Protein AF-Q54WL0-F1 (afdb_monomer)

pLDDT: mean 82.12, std 13.49, range [21.09, 97.69]

Structure (mmCIF, N/CA/C/O backbone):
data_AF-Q54WL0-F1
#
_entry.id   AF-Q54WL0-F1
#
loop_
_atom_site.group_PDB
_atom_site.id
_atom_site.type_symbol
_atom_site.label_atom_id
_atom_site.label_alt_id
_atom_site.label_comp_id
_atom_site.label_asym_id
_atom_site.label_entity_id
_atom_site.label_seq_id
_atom_site.pdbx_PDB_ins_code
_atom_site.Cartn_x
_atom_site.Cartn_y
_atom_site.Cartn_z
_atom_site.occupancy
_atom_site.B_iso_or_equiv
_atom_site.auth_seq_id
_atom_site.auth_comp_id
_atom_site.auth_asym_id
_atom_site.auth_atom_id
_atom_site.pdbx_PDB_model_num
ATOM 1 N N . MET A 1 1 ? -15.295 72.665 34.586 1.00 52.34 1 MET A N 1
ATOM 2 C CA . MET A 1 1 ? -15.059 71.242 34.932 1.00 52.34 1 MET A CA 1
ATOM 3 C C . MET A 1 1 ? -15.947 70.273 34.153 1.00 52.34 1 MET A C 1
ATOM 5 O O . MET A 1 1 ? -15.378 69.409 33.509 1.00 52.34 1 MET A O 1
ATOM 9 N N . LYS A 1 2 ? -17.286 70.413 34.115 1.00 60.03 2 LYS A N 1
ATOM 10 C CA . LYS A 1 2 ? -18.162 69.481 33.362 1.00 60.03 2 LYS A CA 1
ATOM 11 C C . LYS A 1 2 ? -17.846 69.354 31.856 1.00 60.03 2 LYS A C 1
ATOM 13 O O . LYS A 1 2 ? -17.780 68.235 31.369 1.00 60.03 2 LYS A O 1
ATOM 18 N N . ASN A 1 3 ? -17.561 70.457 31.152 1.00 60.19 3 ASN A N 1
ATOM 19 C CA . ASN A 1 3 ? -17.197 70.390 29.724 1.00 60.19 3 ASN A CA 1
ATOM 20 C C . ASN A 1 3 ? -15.820 69.754 29.472 1.00 60.19 3 ASN A C 1
ATOM 22 O O . ASN A 1 3 ? -15.674 69.036 28.494 1.00 60.19 3 ASN A O 1
ATOM 26 N N . ASN A 1 4 ? -14.842 69.929 30.370 1.00 68.50 4 ASN A N 1
ATOM 27 C CA . ASN A 1 4 ? -13.540 69.265 30.228 1.00 68.50 4 ASN A CA 1
ATOM 28 C C . ASN A 1 4 ? -13.629 67.764 30.529 1.00 68.50 4 ASN A C 1
ATOM 30 O O . ASN A 1 4 ? -12.925 66.997 29.894 1.00 68.50 4 ASN A O 1
ATOM 34 N N . PHE A 1 5 ? -14.503 67.331 31.448 1.00 80.00 5 PHE A N 1
ATOM 35 C CA . PHE A 1 5 ? -14.717 65.905 31.719 1.00 80.00 5 PHE A CA 1
ATOM 36 C C . PHE A 1 5 ? -15.433 65.201 30.559 1.00 80.00 5 PHE A C 1
ATOM 38 O O . PHE A 1 5 ? -15.029 64.112 30.180 1.00 80.00 5 PHE A O 1
ATOM 45 N N . LEU A 1 6 ? -16.442 65.837 29.949 1.00 79.81 6 LEU A N 1
ATOM 46 C CA . LEU A 1 6 ? -17.094 65.313 28.742 1.00 79.81 6 LEU A CA 1
ATOM 47 C C . LEU A 1 6 ? -16.139 65.270 27.547 1.00 79.81 6 LEU A C 1
ATOM 49 O O . LEU A 1 6 ? -16.133 64.273 26.840 1.00 79.81 6 LEU A O 1
ATOM 53 N N . LEU A 1 7 ? -15.295 66.292 27.360 1.00 79.62 7 LEU A N 1
ATOM 54 C CA . LEU A 1 7 ? -14.263 66.276 26.321 1.00 79.62 7 LEU A CA 1
ATOM 55 C C . LEU A 1 7 ? -13.231 65.166 26.577 1.00 79.62 7 LEU A C 1
ATOM 57 O O . LEU A 1 7 ? -12.875 64.453 25.651 1.00 79.62 7 LEU A O 1
ATOM 61 N N . PHE A 1 8 ? -12.795 64.970 27.827 1.00 82.31 8 PHE A N 1
ATOM 62 C CA . PHE A 1 8 ? -11.853 63.906 28.183 1.00 82.31 8 PHE A CA 1
ATOM 63 C C . PHE A 1 8 ? -12.475 62.514 28.027 1.00 82.31 8 PHE A C 1
ATOM 65 O O . PHE A 1 8 ? -11.812 61.621 27.527 1.00 82.31 8 PHE A O 1
ATOM 72 N N . LEU A 1 9 ? -13.752 62.330 28.384 1.00 81.38 9 LEU A N 1
ATOM 73 C CA . LEU A 1 9 ? -14.477 61.074 28.177 1.00 81.38 9 LEU A CA 1
ATOM 74 C C . LEU A 1 9 ? -14.716 60.803 26.685 1.00 81.38 9 LEU A C 1
ATOM 76 O O . LEU A 1 9 ? -14.605 59.663 26.260 1.00 81.38 9 LEU A O 1
ATOM 80 N N . PHE A 1 10 ? -15.000 61.837 25.885 1.00 84.62 10 PHE A N 1
ATOM 81 C CA . PHE A 1 10 ? -15.166 61.715 24.434 1.00 84.62 10 PHE A CA 1
ATOM 82 C C . PHE A 1 10 ? -13.832 61.421 23.740 1.00 84.62 10 PHE A C 1
ATOM 84 O O . PHE A 1 10 ? -13.795 60.578 22.853 1.00 84.62 10 PHE A O 1
ATOM 91 N N . ILE A 1 11 ? -12.730 62.042 24.178 1.00 80.06 11 ILE A N 1
ATOM 92 C CA . ILE A 1 11 ? -11.370 61.729 23.716 1.00 80.06 11 ILE A CA 1
ATOM 93 C C . ILE A 1 11 ? -10.971 60.320 24.166 1.00 80.06 11 ILE A C 1
ATOM 95 O O . ILE A 1 11 ? -10.465 59.569 23.352 1.00 80.06 11 ILE A O 1
ATOM 99 N N . PHE A 1 12 ? -11.256 59.909 25.404 1.00 79.19 12 PHE A N 1
ATOM 100 C CA . PHE A 1 12 ? -10.940 58.568 25.909 1.00 79.19 12 PHE A CA 1
ATOM 101 C C . PHE A 1 12 ? -11.764 57.473 25.212 1.00 79.19 12 PHE A C 1
ATOM 103 O O . PHE A 1 12 ? -11.205 56.457 24.824 1.00 79.19 12 PHE A O 1
ATOM 110 N N . LEU A 1 13 ? -13.062 57.696 24.968 1.00 75.94 13 LEU A N 1
ATOM 111 C CA . LEU A 1 13 ? -13.908 56.797 24.169 1.00 75.94 13 LEU A CA 1
ATOM 112 C C . LEU A 1 13 ? -13.514 56.797 22.687 1.00 75.94 13 LEU A C 1
ATOM 114 O O . LEU A 1 13 ? -13.588 55.752 22.051 1.00 75.94 13 LEU A O 1
ATOM 118 N N . SER A 1 14 ? -13.070 57.933 22.136 1.00 70.69 14 SER A N 1
ATOM 119 C CA . SER A 1 14 ? -12.533 57.988 20.769 1.00 70.69 14 SER A CA 1
ATOM 120 C C . SER A 1 14 ? -11.189 57.271 20.674 1.00 70.69 14 SER A C 1
ATOM 122 O O . SER A 1 14 ? -10.986 56.558 19.709 1.00 70.69 14 SER A O 1
ATOM 124 N N . ILE A 1 15 ? -10.315 57.384 21.682 1.00 69.81 15 ILE A N 1
ATOM 125 C CA . ILE A 1 15 ? -9.041 56.657 21.773 1.00 69.81 15 ILE A CA 1
ATOM 126 C C . ILE A 1 15 ? -9.297 55.153 21.932 1.00 69.81 15 ILE A C 1
ATOM 128 O O . ILE A 1 15 ? -8.680 54.378 21.224 1.00 69.81 15 ILE A O 1
ATOM 132 N N . ILE A 1 16 ? -10.245 54.722 22.772 1.00 64.19 16 ILE A N 1
ATOM 133 C CA . ILE A 1 16 ? -10.611 53.297 22.889 1.00 64.19 16 ILE A CA 1
ATOM 134 C C . ILE A 1 16 ? -11.200 52.762 21.575 1.00 64.19 16 ILE A C 1
ATOM 136 O O . ILE A 1 16 ? -10.856 51.659 21.171 1.00 64.19 16 ILE A O 1
ATOM 140 N N . ASN A 1 17 ? -12.040 53.537 20.878 1.00 56.56 17 ASN A N 1
ATOM 141 C CA . ASN A 1 17 ? -12.561 53.139 19.565 1.00 56.56 17 ASN A CA 1
ATOM 142 C C . ASN A 1 17 ? -11.506 53.209 18.443 1.00 56.56 17 ASN A C 1
ATOM 144 O O . ASN A 1 17 ? -11.636 52.477 17.471 1.00 56.56 17 ASN A O 1
ATOM 148 N N . LEU A 1 18 ? -10.470 54.047 18.578 1.00 56.25 18 LEU A N 1
ATOM 149 C CA . LEU A 1 18 ? -9.292 54.091 17.697 1.00 56.25 18 LEU A CA 1
ATOM 150 C C . LEU A 1 18 ? -8.279 52.972 18.001 1.00 56.25 18 LEU A C 1
ATOM 152 O O . LEU A 1 18 ? -7.406 52.732 17.179 1.00 56.25 18 LEU A O 1
ATOM 156 N N . ILE A 1 19 ? -8.395 52.287 19.147 1.00 56.91 19 ILE A N 1
ATOM 157 C CA . ILE A 1 19 ? -7.569 51.127 19.535 1.00 56.91 19 ILE A CA 1
ATOM 158 C C . ILE A 1 19 ? -8.392 49.826 19.445 1.00 56.91 19 ILE A C 1
ATOM 160 O O . ILE A 1 19 ? -8.135 48.862 20.160 1.00 56.91 19 ILE A O 1
ATOM 164 N N . LYS A 1 20 ? -9.399 49.754 18.565 1.00 56.38 20 LYS A N 1
ATOM 165 C CA . LYS A 1 20 ? -9.951 48.449 18.175 1.00 56.38 20 LYS A CA 1
ATOM 166 C C . LYS A 1 20 ? -8.938 47.739 17.277 1.00 56.38 20 LYS A C 1
ATOM 168 O O . LYS A 1 20 ? -9.048 47.785 16.059 1.00 56.38 20 LYS A O 1
ATOM 173 N N . GLY A 1 21 ? -7.910 47.171 17.903 1.00 65.31 21 GLY A N 1
ATOM 174 C CA . GLY A 1 21 ? -7.009 46.233 17.248 1.00 65.31 21 GLY A CA 1
ATOM 175 C C . GLY A 1 21 ? -7.760 44.960 16.870 1.00 65.31 21 GLY A C 1
ATOM 176 O O . GLY A 1 21 ? -8.759 44.621 17.501 1.00 65.31 21 GLY A O 1
ATOM 177 N N . PHE A 1 22 ? -7.266 44.288 15.838 1.00 79.38 22 PHE A N 1
ATOM 178 C CA . PHE A 1 22 ? -7.702 42.967 15.397 1.00 79.38 22 PHE A CA 1
ATOM 179 C C . PHE A 1 22 ? -7.742 41.974 16.580 1.00 79.38 22 PHE A C 1
ATOM 181 O O . PHE A 1 22 ? -6.733 41.803 17.272 1.00 79.38 22 PHE A O 1
ATOM 188 N N . GLU A 1 23 ? -8.899 41.358 16.857 1.00 87.75 23 GLU A N 1
ATOM 189 C CA . GLU A 1 23 ? -9.130 40.521 18.047 1.00 87.75 23 GLU A CA 1
ATOM 190 C C . GLU A 1 23 ? -9.423 39.060 17.665 1.00 87.75 23 GLU A C 1
ATOM 192 O O . GLU A 1 23 ? -10.298 38.761 16.851 1.00 87.75 23 GLU A O 1
ATOM 197 N N . VAL A 1 24 ? -8.723 38.122 18.315 1.00 92.75 24 VAL A N 1
ATOM 198 C CA . VAL A 1 24 ? -9.026 36.684 18.229 1.00 92.75 24 VAL A CA 1
ATOM 199 C C . VAL A 1 24 ? -10.200 36.367 19.153 1.00 92.75 24 VAL A C 1
ATOM 201 O O . VAL A 1 24 ? -10.051 36.382 20.376 1.00 92.75 24 VAL A O 1
ATOM 204 N N . LYS A 1 25 ? -11.363 36.038 18.584 1.00 95.00 25 LYS A N 1
ATOM 205 C CA . LYS A 1 25 ? -12.557 35.628 19.340 1.00 95.00 25 LYS A CA 1
ATOM 206 C C . LYS A 1 25 ? -12.399 34.249 19.969 1.00 95.00 25 LYS A C 1
ATOM 208 O O . LYS A 1 25 ? -12.775 34.045 21.124 1.00 95.00 25 LYS A O 1
ATOM 213 N N . SER A 1 26 ? -11.863 33.298 19.209 1.00 96.31 26 SER A N 1
ATOM 214 C CA . SER A 1 26 ? -11.604 31.936 19.671 1.00 96.31 26 SER A CA 1
ATOM 215 C C . SER A 1 26 ? -10.403 31.341 18.957 1.00 96.31 26 SER A C 1
ATOM 217 O O . SER A 1 26 ? -10.150 31.642 17.798 1.00 96.31 26 SER A O 1
ATOM 219 N N . SER A 1 27 ? -9.684 30.474 19.659 1.00 96.38 27 SER A N 1
ATOM 220 C CA . SER A 1 27 ? -8.599 29.669 19.112 1.00 96.38 27 SER A CA 1
ATOM 221 C C . SER A 1 27 ? -8.722 28.280 19.703 1.00 96.38 27 SER A C 1
ATOM 223 O O . SER A 1 27 ? -8.543 28.097 20.914 1.00 96.38 27 SER A O 1
ATOM 225 N N . THR A 1 28 ? -9.114 27.330 18.867 1.00 97.56 28 THR A N 1
ATOM 226 C CA . THR A 1 28 ? -9.402 25.967 19.289 1.00 97.56 28 THR A CA 1
ATOM 227 C C . THR A 1 28 ? -8.608 24.952 18.494 1.00 97.56 28 THR A C 1
ATOM 229 O O . THR A 1 28 ? -8.316 25.181 17.325 1.00 97.56 28 THR A O 1
ATOM 232 N N . VAL A 1 29 ? -8.289 23.828 19.127 1.00 96.94 29 VAL A N 1
ATOM 233 C CA . VAL A 1 29 ? -7.724 22.653 18.472 1.00 96.94 29 VAL A CA 1
ATOM 234 C C . VAL A 1 29 ? -8.603 21.439 18.747 1.00 96.94 29 VAL A C 1
ATOM 236 O O . VAL A 1 29 ? -9.094 21.254 19.863 1.00 96.94 29 VAL A O 1
ATOM 239 N N . VAL A 1 30 ? -8.818 20.629 17.720 1.00 95.50 30 VAL A N 1
ATOM 240 C CA . VAL A 1 30 ? -9.626 19.409 17.766 1.00 95.50 30 VAL A CA 1
ATOM 241 C C . VAL A 1 30 ? -8.768 18.242 17.304 1.00 95.50 30 VAL A C 1
ATOM 243 O O . VAL A 1 30 ? -8.072 18.361 16.300 1.00 95.50 30 VAL A O 1
ATOM 246 N N . LYS A 1 31 ? -8.822 17.108 18.003 1.00 95.00 31 LYS A N 1
ATOM 247 C CA . LYS A 1 31 ? -8.218 15.865 17.518 1.00 95.00 31 LYS A CA 1
ATOM 248 C C . LYS A 1 31 ? -9.221 15.117 16.638 1.00 95.00 31 LYS A C 1
ATOM 250 O O . LYS A 1 31 ? -10.343 14.880 17.083 1.00 95.00 31 LYS A O 1
ATOM 255 N N . LYS A 1 32 ? -8.824 14.722 15.428 1.00 93.56 32 LYS A N 1
ATOM 256 C CA . LYS A 1 32 ? -9.589 13.796 14.579 1.00 93.56 32 LYS A CA 1
ATOM 257 C C . LYS A 1 32 ? -8.707 12.616 14.189 1.00 93.56 32 LYS A C 1
ATOM 259 O O . LYS A 1 32 ? -7.617 12.819 13.663 1.00 93.56 32 LYS A O 1
ATOM 264 N N . ASP A 1 33 ? -9.195 11.410 14.444 1.00 90.44 33 ASP A N 1
ATOM 265 C CA . ASP A 1 33 ? -8.593 10.167 13.968 1.00 90.44 33 ASP A CA 1
ATOM 266 C C . ASP A 1 33 ? -9.464 9.649 12.812 1.00 90.44 33 ASP A C 1
ATOM 268 O O . ASP A 1 33 ? -10.687 9.582 12.940 1.00 90.44 33 ASP A O 1
ATOM 272 N N . VAL A 1 34 ? -8.853 9.344 11.672 1.00 87.88 34 VAL A N 1
ATOM 273 C CA . VAL A 1 34 ? -9.519 8.912 10.436 1.00 87.88 34 VAL A CA 1
ATOM 274 C C . VAL A 1 34 ? -8.731 7.755 9.834 1.00 87.88 34 VAL A C 1
ATOM 276 O O . VAL A 1 34 ? -7.538 7.642 10.081 1.00 87.88 34 VAL A O 1
ATOM 279 N N . ASN A 1 35 ? -9.349 6.913 9.013 1.00 84.81 35 ASN A N 1
ATOM 280 C CA . ASN A 1 35 ? -8.602 5.990 8.168 1.00 84.81 35 ASN A CA 1
ATOM 281 C C . ASN A 1 35 ? -8.950 6.248 6.707 1.00 84.81 35 ASN A C 1
ATOM 283 O O . ASN A 1 35 ? -10.116 6.164 6.337 1.00 84.81 35 ASN A O 1
ATOM 287 N N . VAL A 1 36 ? -7.931 6.552 5.908 1.00 85.38 36 VAL A N 1
ATOM 288 C CA . VAL A 1 36 ? -8.047 6.960 4.509 1.00 85.38 36 VAL A CA 1
ATOM 289 C C . VAL A 1 36 ? -7.246 6.001 3.644 1.00 85.38 36 VAL A C 1
ATOM 291 O O . VAL A 1 36 ? -6.036 5.871 3.814 1.00 85.38 36 VAL A O 1
ATOM 294 N N . LEU A 1 37 ? -7.912 5.304 2.723 1.00 80.44 37 LEU A N 1
ATOM 295 C CA . LEU A 1 37 ? -7.320 4.321 1.807 1.00 80.44 37 LEU A CA 1
ATOM 296 C C . LEU A 1 37 ? -6.526 3.202 2.512 1.00 80.44 37 LEU A C 1
ATOM 298 O O . LEU A 1 37 ? -5.580 2.649 1.947 1.00 80.44 37 LEU A O 1
ATOM 302 N N . GLY A 1 38 ? -6.910 2.863 3.747 1.00 74.38 38 GLY A N 1
ATOM 303 C CA . GLY A 1 38 ? -6.212 1.872 4.577 1.00 74.38 38 GLY A CA 1
ATOM 304 C C . GLY A 1 38 ? -5.101 2.458 5.452 1.00 74.38 38 GLY A C 1
ATOM 305 O O . GLY A 1 38 ? -4.396 1.699 6.118 1.00 74.38 38 GLY A O 1
ATOM 306 N N . VAL A 1 39 ? -4.938 3.784 5.461 1.00 78.75 39 VAL A N 1
ATOM 307 C CA . VAL A 1 39 ? -3.974 4.497 6.303 1.00 78.75 39 VAL A CA 1
ATOM 308 C C . VAL A 1 39 ? -4.696 5.182 7.461 1.00 78.75 39 VAL A C 1
ATOM 310 O O . VAL A 1 39 ? -5.459 6.118 7.237 1.00 78.75 39 VAL A O 1
ATOM 313 N N . ASP A 1 40 ? -4.441 4.762 8.698 1.00 85.00 40 ASP A N 1
ATOM 314 C CA . ASP A 1 40 ? -4.923 5.455 9.895 1.00 85.00 40 ASP A CA 1
ATOM 315 C C . ASP A 1 40 ? -4.160 6.768 10.071 1.00 85.00 40 ASP A C 1
ATOM 317 O O . ASP A 1 40 ? -2.961 6.767 10.318 1.00 85.00 40 ASP A O 1
ATOM 321 N N . LEU A 1 41 ? -4.833 7.904 9.968 1.00 89.44 41 LEU A N 1
ATOM 322 C CA . LEU A 1 41 ? -4.273 9.233 10.166 1.00 89.44 41 LEU A CA 1
ATOM 323 C C . LEU A 1 41 ? -4.860 9.862 11.427 1.00 89.44 41 LEU A C 1
ATOM 325 O O . LEU A 1 41 ? -6.062 9.821 11.668 1.00 89.44 41 LEU A O 1
ATOM 329 N N . SER A 1 42 ? -4.007 10.501 12.216 1.00 92.75 42 SER A N 1
ATOM 330 C CA . SER A 1 42 ? -4.415 11.316 13.356 1.00 92.75 42 SER A CA 1
ATOM 331 C C . SER A 1 42 ? -4.027 12.759 13.080 1.00 92.75 42 SER A C 1
ATOM 333 O O . SER A 1 42 ? -2.871 13.034 12.759 1.00 92.75 42 SER A O 1
ATOM 335 N N . TYR A 1 43 ? -4.974 13.682 13.213 1.00 95.25 43 TYR A N 1
ATOM 336 C CA . TYR A 1 43 ? -4.782 15.108 12.975 1.00 95.25 43 TYR A CA 1
ATOM 337 C C . TYR A 1 43 ? -5.154 15.935 14.204 1.00 95.25 43 TYR A C 1
ATOM 339 O O . TYR A 1 43 ? -6.127 15.648 14.901 1.00 95.25 43 TYR A O 1
ATOM 347 N N . ALA A 1 44 ? -4.417 17.021 14.422 1.00 97.19 44 ALA A N 1
ATOM 348 C CA . ALA A 1 44 ? -4.849 18.153 15.225 1.00 97.19 44 ALA A CA 1
ATOM 349 C C . ALA A 1 44 ? -5.287 19.284 14.290 1.00 97.19 44 ALA A C 1
ATOM 351 O O . ALA A 1 44 ? -4.490 19.800 13.510 1.00 97.19 44 ALA A O 1
ATOM 352 N N . LEU A 1 45 ? -6.557 19.665 14.362 1.00 96.88 45 LEU A N 1
ATOM 353 C CA . LEU A 1 45 ? -7.168 20.687 13.518 1.00 96.88 45 LEU A CA 1
ATOM 354 C C . LEU A 1 45 ? -7.309 21.982 14.299 1.00 96.88 45 LEU A C 1
ATOM 356 O O . LEU A 1 45 ? -8.003 22.023 15.312 1.00 96.88 45 LEU A O 1
ATOM 360 N N . ILE A 1 46 ? -6.632 23.019 13.829 1.00 97.69 46 ILE A N 1
ATOM 361 C CA . ILE A 1 46 ? -6.588 24.354 14.415 1.00 97.69 46 ILE A CA 1
ATOM 362 C C . ILE A 1 46 ? -7.665 25.215 13.751 1.00 97.69 46 ILE A C 1
ATOM 364 O O . ILE A 1 46 ? -7.755 25.267 12.528 1.00 97.69 46 ILE A O 1
ATOM 368 N N . ASP A 1 47 ? -8.443 25.928 14.562 1.00 97.12 47 ASP A N 1
ATOM 369 C CA . ASP A 1 47 ? -9.483 26.865 14.130 1.00 97.12 47 ASP A CA 1
ATOM 370 C C . ASP A 1 47 ? -9.378 28.160 14.933 1.00 97.12 47 ASP A C 1
ATOM 372 O O . ASP A 1 47 ? -9.562 28.170 16.156 1.00 97.12 47 ASP A O 1
ATOM 376 N N . ILE A 1 48 ? -9.073 29.254 14.243 1.00 97.12 48 ILE A N 1
ATOM 377 C CA . ILE A 1 48 ? -8.970 30.593 14.817 1.00 97.12 48 ILE A CA 1
ATOM 378 C C . ILE A 1 48 ? -10.086 31.441 14.221 1.00 97.12 48 ILE A C 1
ATOM 380 O O . ILE A 1 48 ? -10.178 31.573 13.005 1.00 97.12 48 ILE A O 1
ATOM 384 N N . GLU A 1 49 ? -10.935 32.018 15.068 1.00 96.62 49 GLU A N 1
ATOM 385 C CA . GLU A 1 49 ? -11.992 32.947 14.660 1.00 96.62 49 GLU A CA 1
ATOM 386 C C . GLU A 1 49 ? -11.606 34.379 15.039 1.00 96.62 49 GLU A C 1
ATOM 388 O O . GLU A 1 49 ? -11.206 34.650 16.176 1.00 96.62 49 GLU A O 1
ATOM 393 N N . PHE A 1 50 ? -11.782 35.303 14.102 1.00 94.81 50 PHE A N 1
ATOM 394 C CA . PHE A 1 50 ? -11.497 36.724 14.239 1.00 94.81 50 PHE A CA 1
ATOM 395 C C . PHE A 1 50 ? -12.781 37.558 14.342 1.00 94.81 50 PHE A C 1
ATOM 397 O O . PHE A 1 50 ? -13.907 37.122 14.059 1.00 94.81 50 PHE A O 1
ATOM 404 N N . ASP A 1 51 ? -12.638 38.807 14.771 1.00 92.81 51 ASP A N 1
ATOM 405 C CA . ASP A 1 51 ? -13.717 39.792 14.747 1.00 92.81 51 ASP A CA 1
ATOM 406 C C . ASP A 1 51 ? -13.951 40.413 13.355 1.00 92.81 51 ASP A C 1
ATOM 408 O O . ASP A 1 51 ? -15.063 40.879 13.062 1.00 92.81 51 ASP A O 1
ATOM 412 N N . GLN A 1 52 ? -12.953 40.334 12.472 1.00 91.56 52 GLN A N 1
ATOM 413 C CA . GLN A 1 52 ? -12.901 40.958 11.143 1.00 91.56 52 GLN A CA 1
ATOM 414 C C . GLN A 1 52 ? -12.547 39.945 10.043 1.00 91.56 52 GLN A C 1
ATOM 416 O O . GLN A 1 52 ? -12.020 38.870 10.331 1.00 91.56 52 GLN A O 1
ATOM 421 N N . ASP A 1 53 ? -12.878 40.268 8.790 1.00 89.88 53 ASP A N 1
ATOM 422 C CA . ASP A 1 53 ? -12.477 39.461 7.629 1.00 89.88 53 ASP A CA 1
ATOM 423 C C . ASP A 1 53 ? -10.967 39.569 7.349 1.00 89.88 53 ASP A C 1
ATOM 425 O O . ASP A 1 53 ? -10.324 40.566 7.686 1.00 89.88 53 ASP A O 1
ATOM 429 N N . ILE A 1 54 ? -10.410 38.526 6.724 1.00 91.69 54 ILE A N 1
ATOM 430 C CA . ILE A 1 54 ? -8.986 38.413 6.378 1.00 91.69 54 ILE A CA 1
ATOM 431 C C . ILE A 1 54 ? -8.811 38.682 4.882 1.00 91.69 54 ILE A C 1
ATOM 433 O O . ILE A 1 54 ? -9.552 38.150 4.053 1.00 91.69 54 ILE A O 1
ATOM 437 N N . TYR A 1 55 ? -7.791 39.461 4.540 1.00 91.81 55 TYR A N 1
ATOM 438 C CA . TYR A 1 55 ? -7.439 39.829 3.174 1.00 91.81 55 TYR A CA 1
ATOM 439 C C . TYR A 1 55 ? -6.003 39.427 2.854 1.00 91.81 55 TYR A C 1
ATOM 441 O O . TYR A 1 55 ? -5.137 39.384 3.730 1.00 91.81 55 TYR A O 1
ATOM 449 N N . LYS A 1 56 ? -5.738 39.196 1.569 1.00 91.38 56 LYS A N 1
ATOM 450 C CA . LYS A 1 56 ? -4.385 39.072 1.022 1.00 91.38 56 LYS A CA 1
ATOM 451 C C . LYS A 1 56 ? -4.237 40.018 -0.167 1.00 91.38 56 LYS A C 1
ATOM 453 O O . LYS A 1 56 ? -5.223 40.428 -0.785 1.00 91.38 56 LYS A O 1
ATOM 458 N N . TYR A 1 57 ? -2.999 40.404 -0.445 1.00 89.81 57 TYR A N 1
ATOM 459 C CA . TYR A 1 57 ? -2.658 41.222 -1.599 1.00 89.81 57 TYR A CA 1
ATOM 460 C C . TYR A 1 57 ? -2.003 40.353 -2.665 1.00 89.81 57 TYR A C 1
ATOM 462 O O . TYR A 1 57 ? -0.986 39.713 -2.404 1.00 89.81 57 TYR A O 1
ATOM 470 N N . ASP A 1 58 ? -2.571 40.363 -3.867 1.00 87.62 58 ASP A N 1
ATOM 471 C CA . ASP A 1 58 ? -1.776 40.144 -5.070 1.00 87.62 58 ASP A CA 1
ATOM 472 C C . ASP A 1 58 ? -1.015 41.444 -5.352 1.00 87.62 58 ASP A C 1
ATOM 474 O O . ASP A 1 58 ? -1.464 42.532 -4.974 1.00 87.62 58 ASP A O 1
ATOM 478 N N . SER A 1 59 ? 0.149 41.370 -5.983 1.00 89.25 59 SER A N 1
ATOM 479 C CA . SER A 1 59 ? 0.987 42.556 -6.116 1.00 89.25 59 SER A CA 1
ATOM 480 C C . SER A 1 59 ? 1.872 42.523 -7.332 1.00 89.25 59 SER A C 1
ATOM 482 O O . SER A 1 59 ? 2.487 41.497 -7.607 1.00 89.25 59 SER A O 1
ATOM 484 N N . LEU A 1 60 ? 2.020 43.692 -7.943 1.00 90.75 60 LEU A N 1
ATOM 485 C CA . LEU A 1 60 ? 2.976 43.955 -9.001 1.00 90.75 60 LEU A CA 1
ATOM 486 C C . LEU A 1 60 ? 3.895 45.087 -8.538 1.00 90.75 60 LEU A C 1
ATOM 488 O O . LEU A 1 60 ? 3.530 46.264 -8.598 1.00 90.75 60 LEU A O 1
ATOM 492 N N . GLY A 1 61 ? 5.072 44.723 -8.036 1.00 89.75 61 GLY A N 1
ATOM 493 C CA . GLY A 1 61 ? 6.160 45.662 -7.777 1.00 89.75 61 GLY A CA 1
ATOM 494 C C . GLY A 1 61 ? 7.224 45.483 -8.846 1.00 89.75 61 GLY A C 1
ATOM 495 O O . GLY A 1 61 ? 7.584 44.351 -9.132 1.00 89.75 61 GLY A O 1
ATOM 496 N N . CYS A 1 62 ? 7.748 46.565 -9.412 1.00 91.75 62 CYS A N 1
ATOM 497 C CA . CYS A 1 62 ? 8.911 46.492 -10.294 1.00 91.75 62 CYS A CA 1
ATOM 498 C C . CYS A 1 62 ? 10.050 47.349 -9.741 1.00 91.75 62 CYS A C 1
ATOM 500 O O . CYS A 1 62 ? 9.792 48.385 -9.112 1.00 91.75 62 CYS A O 1
ATOM 502 N N . PRO A 1 63 ? 11.311 46.939 -9.958 1.00 91.06 63 PRO A N 1
ATOM 503 C CA . PRO A 1 63 ? 12.448 47.775 -9.619 1.00 91.06 63 PRO A CA 1
ATOM 504 C C . PRO A 1 63 ? 12.437 49.056 -10.450 1.00 91.06 63 PRO A C 1
ATOM 506 O O . PRO A 1 63 ? 11.713 49.190 -11.441 1.00 91.06 63 PRO A O 1
ATOM 509 N N . ASN A 1 64 ? 13.278 50.004 -10.052 1.00 90.31 64 ASN A N 1
ATOM 510 C CA . ASN A 1 64 ? 13.477 51.193 -10.853 1.00 90.31 64 ASN A CA 1
ATOM 511 C C . ASN A 1 64 ? 14.160 50.807 -12.171 1.00 90.31 64 ASN A C 1
ATOM 513 O O . ASN A 1 64 ? 15.307 50.361 -12.174 1.00 90.31 64 ASN A O 1
ATOM 517 N N . TYR A 1 65 ? 13.474 51.005 -13.291 1.00 87.81 65 TYR A N 1
ATOM 518 C CA . TYR A 1 65 ? 13.967 50.612 -14.600 1.00 87.81 65 TYR A CA 1
ATOM 519 C C . TYR A 1 65 ? 13.545 51.607 -15.682 1.00 87.81 65 TYR A C 1
ATOM 521 O O . TYR A 1 65 ? 12.386 52.011 -15.785 1.00 87.81 65 TYR A O 1
ATOM 529 N N . ASN A 1 66 ? 14.507 52.001 -16.516 1.00 85.38 66 ASN A N 1
ATOM 530 C CA . ASN A 1 66 ? 14.283 52.935 -17.610 1.00 85.38 66 ASN A CA 1
ATOM 531 C C . ASN A 1 66 ? 14.222 52.177 -18.938 1.00 85.38 66 ASN A C 1
ATOM 533 O O . ASN A 1 66 ? 15.264 51.865 -19.512 1.00 85.38 66 ASN A O 1
ATOM 537 N N . CYS A 1 67 ? 13.018 51.901 -19.443 1.00 81.19 67 CYS A N 1
ATOM 538 C CA . CYS A 1 67 ? 12.865 51.340 -20.783 1.00 81.19 67 CYS A CA 1
ATOM 539 C C . CYS A 1 67 ? 13.392 52.345 -21.829 1.00 81.19 67 CYS A C 1
ATOM 541 O O . CYS A 1 67 ? 12.751 53.363 -22.091 1.00 81.19 67 CYS A O 1
ATOM 543 N N . THR A 1 68 ? 14.535 52.062 -22.461 1.00 78.50 68 THR A N 1
ATOM 544 C CA . THR A 1 68 ? 15.165 52.938 -23.478 1.00 78.50 68 THR A CA 1
ATOM 545 C C . THR A 1 68 ? 14.391 53.023 -24.788 1.00 78.50 68 THR A C 1
ATOM 547 O O . THR A 1 68 ? 14.650 53.879 -25.631 1.00 78.50 68 THR A O 1
ATOM 550 N N . ASP A 1 69 ? 13.422 52.135 -24.932 1.00 72.38 69 ASP A N 1
ATOM 551 C CA . ASP A 1 69 ? 12.911 51.697 -26.213 1.00 72.38 69 ASP A CA 1
ATOM 552 C C . ASP A 1 69 ? 11.508 52.240 -26.515 1.00 72.38 69 ASP A C 1
ATOM 554 O O . ASP A 1 69 ? 11.004 52.037 -27.616 1.00 72.38 69 ASP A O 1
ATOM 558 N N . ILE A 1 70 ? 10.879 52.960 -25.577 1.00 74.94 70 ILE A N 1
ATOM 559 C CA . ILE A 1 70 ? 9.515 53.500 -25.706 1.00 74.94 70 ILE A CA 1
ATOM 560 C C . ILE A 1 70 ? 9.432 54.459 -26.912 1.00 74.94 70 ILE A C 1
ATOM 562 O O . ILE A 1 70 ? 10.284 55.344 -27.038 1.00 74.94 70 ILE A O 1
ATOM 566 N N . PRO A 1 71 ? 8.420 54.337 -27.795 1.00 72.50 71 PRO A N 1
ATOM 567 C CA . PRO A 1 71 ? 8.260 55.256 -28.915 1.00 72.50 71 PRO A CA 1
ATOM 568 C C . PRO A 1 71 ? 8.088 56.687 -28.394 1.00 72.50 71 PRO A C 1
ATOM 570 O O . PRO A 1 71 ? 7.298 56.940 -27.487 1.00 72.50 71 PRO A O 1
ATOM 573 N N . SER A 1 72 ? 8.815 57.642 -28.974 1.00 75.44 72 SER A N 1
ATOM 574 C CA . SER A 1 72 ? 8.675 59.060 -28.617 1.00 75.44 72 SER A CA 1
ATOM 575 C C . SER A 1 72 ? 7.331 59.659 -29.050 1.00 75.44 72 SER A C 1
ATOM 577 O O . SER A 1 72 ? 6.952 60.718 -28.549 1.00 75.44 72 SER A O 1
ATOM 579 N N . ASP A 1 73 ? 6.625 58.989 -29.965 1.00 80.75 73 ASP A N 1
ATOM 580 C CA . ASP A 1 73 ? 5.309 59.366 -30.469 1.00 80.75 73 ASP A CA 1
ATOM 581 C C . ASP A 1 73 ? 4.230 58.431 -29.901 1.00 80.75 73 ASP A C 1
ATOM 583 O O . ASP A 1 73 ? 4.179 57.245 -30.230 1.00 80.75 73 ASP A O 1
ATOM 587 N N . SER A 1 74 ? 3.360 58.976 -29.049 1.00 79.75 74 SER A N 1
ATOM 588 C CA . SER A 1 74 ? 2.253 58.243 -28.426 1.00 79.75 74 SER A CA 1
ATOM 589 C C . SER A 1 74 ? 1.108 57.899 -29.388 1.00 79.75 74 SER A C 1
ATOM 591 O O . SER A 1 74 ? 0.131 57.295 -28.957 1.00 79.75 74 SER A O 1
ATOM 593 N N . GLU A 1 75 ? 1.171 58.317 -30.658 1.00 82.94 75 GLU A N 1
ATOM 594 C CA . GLU A 1 75 ? 0.146 58.011 -31.669 1.00 82.94 75 GLU A CA 1
ATOM 595 C C . GLU A 1 75 ? 0.541 56.857 -32.609 1.00 82.94 75 GLU A C 1
ATOM 597 O O . GLU A 1 75 ? -0.311 56.342 -33.335 1.00 82.94 75 GLU A O 1
ATOM 602 N N . ILE A 1 76 ? 1.808 56.422 -32.604 1.00 83.62 76 ILE A N 1
ATOM 603 C CA . ILE A 1 76 ? 2.330 55.418 -33.543 1.00 83.62 76 ILE A CA 1
ATOM 604 C C . ILE A 1 76 ? 2.672 54.119 -32.806 1.00 83.62 76 ILE A C 1
ATOM 606 O O . ILE A 1 76 ? 3.705 54.017 -32.146 1.00 83.62 76 ILE A O 1
ATOM 610 N N . ASP A 1 77 ? 1.833 53.096 -32.981 1.00 83.00 77 ASP A N 1
ATOM 611 C CA . ASP A 1 77 ? 2.104 51.745 -32.488 1.00 83.00 77 ASP A CA 1
ATOM 612 C C . ASP A 1 77 ? 2.911 50.925 -33.515 1.00 83.00 77 ASP A C 1
ATOM 614 O O . ASP A 1 77 ? 2.419 50.595 -34.599 1.00 83.00 77 ASP A O 1
ATOM 618 N N . CYS A 1 78 ? 4.163 50.605 -33.172 1.00 85.00 78 CYS A N 1
ATOM 619 C CA . CYS A 1 78 ? 5.059 49.782 -33.992 1.00 85.00 78 CYS A CA 1
ATOM 620 C C . CYS A 1 78 ? 5.229 48.337 -33.510 1.00 85.00 78 CYS A C 1
ATOM 622 O O . CYS A 1 78 ? 6.070 47.607 -34.046 1.00 85.00 78 CYS A O 1
ATOM 624 N N . THR A 1 79 ? 4.432 47.923 -32.534 1.00 86.56 79 THR A N 1
ATOM 625 C CA . THR A 1 79 ? 4.489 46.591 -31.933 1.00 86.56 79 THR A CA 1
ATOM 626 C C . THR A 1 79 ? 3.732 45.561 -32.768 1.00 86.56 79 THR A C 1
ATOM 628 O O . THR A 1 79 ? 2.867 45.900 -33.579 1.00 86.56 79 THR A O 1
ATOM 631 N N . CYS A 1 80 ? 4.082 44.293 -32.599 1.00 89.31 80 CYS A N 1
ATOM 632 C CA . CYS A 1 80 ? 3.414 43.178 -33.249 1.00 89.31 80 CYS A CA 1
ATOM 633 C C . CYS A 1 80 ? 2.228 42.698 -32.406 1.00 89.31 80 CYS A C 1
ATOM 635 O O . CYS A 1 80 ? 2.381 42.049 -31.367 1.00 89.31 80 CYS A O 1
ATOM 637 N N . ASP A 1 81 ? 1.028 43.050 -32.864 1.00 91.75 81 ASP A N 1
ATOM 638 C CA . ASP A 1 81 ? -0.243 42.638 -32.275 1.00 91.75 81 ASP A CA 1
ATOM 639 C C . ASP A 1 81 ? -0.784 41.392 -32.994 1.00 91.75 81 ASP A C 1
ATOM 641 O O . ASP A 1 81 ? -1.189 41.457 -34.155 1.00 91.75 81 ASP A O 1
ATOM 645 N N . TYR A 1 82 ? -0.785 40.261 -32.289 1.00 93.25 82 TYR A N 1
ATOM 646 C CA . TYR A 1 82 ? -1.303 38.972 -32.756 1.00 93.25 82 TYR A CA 1
ATOM 647 C C . TYR A 1 82 ? -2.653 38.621 -32.101 1.00 93.25 82 TYR A C 1
ATOM 649 O O . TYR A 1 82 ? -3.050 37.452 -32.094 1.00 93.25 82 TYR A O 1
ATOM 657 N N . THR A 1 83 ? -3.346 39.588 -31.488 1.00 92.12 83 THR A N 1
ATOM 658 C CA . THR A 1 83 ? -4.603 39.339 -30.759 1.00 92.12 83 THR A CA 1
ATOM 659 C C . THR A 1 83 ? -5.856 39.332 -31.639 1.00 92.12 83 THR A C 1
ATOM 661 O O . THR A 1 83 ? -6.877 38.780 -31.222 1.00 92.12 83 THR A O 1
ATOM 664 N N . ASP A 1 84 ? -5.804 39.890 -32.853 1.00 89.44 84 ASP A N 1
ATOM 665 C CA . ASP A 1 84 ? -6.908 39.836 -33.821 1.00 89.44 84 ASP A CA 1
ATOM 666 C C . ASP A 1 84 ? -6.646 38.769 -34.888 1.00 89.44 84 ASP A C 1
ATOM 668 O O . ASP A 1 84 ? -5.876 38.976 -35.818 1.00 89.44 84 ASP A O 1
ATOM 672 N N . MET A 1 85 ? -7.323 37.623 -34.789 1.00 85.56 85 MET A N 1
ATOM 673 C CA . MET A 1 85 ? -7.176 36.526 -35.756 1.00 85.56 85 MET A CA 1
ATOM 674 C C . MET A 1 85 ? -7.636 36.889 -37.180 1.00 85.56 85 MET A C 1
ATOM 676 O O . MET A 1 85 ? -7.248 36.207 -38.125 1.00 85.56 85 MET A O 1
ATOM 680 N N . ASN A 1 86 ? -8.458 37.932 -37.362 1.00 88.19 86 ASN A N 1
ATOM 681 C CA . ASN A 1 86 ? -8.885 38.374 -38.697 1.00 88.19 86 ASN A CA 1
ATOM 682 C C . ASN A 1 86 ? -7.842 39.269 -39.378 1.00 88.19 86 ASN A C 1
ATOM 684 O O . ASN A 1 86 ? -7.892 39.465 -40.592 1.00 88.19 86 ASN A O 1
ATOM 688 N N . GLU A 1 87 ? -6.923 39.821 -38.591 1.00 89.19 87 GLU A N 1
ATOM 689 C CA . GLU A 1 87 ? -5.875 40.738 -39.010 1.00 89.19 87 GLU A CA 1
ATOM 690 C C . GLU A 1 87 ? -4.609 40.387 -38.215 1.00 89.19 87 GLU A C 1
ATOM 692 O O . GLU A 1 87 ? -4.179 41.148 -37.358 1.00 89.19 87 GLU A O 1
ATOM 697 N N . CYS A 1 88 ? -4.064 39.186 -38.432 1.00 87.50 88 CYS A N 1
ATOM 698 C CA . CYS A 1 88 ? -2.904 38.674 -37.702 1.00 87.50 88 CYS A CA 1
ATOM 699 C C . CYS A 1 88 ? -1.688 38.542 -38.640 1.00 87.50 88 CYS A C 1
ATOM 701 O O . CYS A 1 88 ? -1.783 37.791 -39.614 1.00 87.50 88 CYS A O 1
ATOM 703 N N . PRO A 1 89 ? -0.547 39.198 -38.344 1.00 89.00 89 PRO A N 1
ATOM 704 C CA . PRO A 1 89 ? -0.412 40.291 -37.379 1.00 89.00 89 PRO A CA 1
ATOM 705 C C . PRO A 1 89 ? -1.208 41.521 -37.830 1.00 89.00 89 PRO A C 1
ATOM 707 O O . PRO A 1 89 ? -1.412 41.744 -39.026 1.00 89.00 89 PRO A O 1
ATOM 710 N N . LYS A 1 90 ? -1.621 42.354 -36.876 1.00 87.75 90 LYS A N 1
ATOM 711 C CA . LYS A 1 90 ? -2.370 43.579 -37.173 1.00 87.75 90 LYS A CA 1
ATOM 712 C C . LYS A 1 90 ? -1.537 44.517 -38.035 1.00 87.75 90 LYS A C 1
ATOM 714 O O . LYS A 1 90 ? -0.334 44.674 -37.799 1.00 87.75 90 LYS A O 1
ATOM 719 N N . ILE A 1 91 ? -2.149 45.161 -39.033 1.00 84.75 91 ILE A N 1
ATOM 720 C CA . ILE A 1 91 ? -1.408 46.035 -39.946 1.00 84.75 91 ILE A CA 1
ATOM 721 C C . ILE A 1 91 ? -0.861 47.229 -39.154 1.00 84.75 91 ILE A C 1
ATOM 723 O O . ILE A 1 91 ? -1.607 48.057 -38.630 1.00 84.75 91 ILE A O 1
ATOM 727 N N . ARG A 1 92 ? 0.468 47.331 -39.083 1.00 84.25 92 ARG A N 1
ATOM 728 C CA . ARG A 1 92 ? 1.158 48.417 -38.377 1.00 84.25 92 ARG A CA 1
ATOM 729 C C . ARG A 1 92 ? 1.139 49.729 -39.147 1.00 84.25 92 ARG A C 1
ATOM 731 O O . ARG A 1 92 ? 0.952 49.771 -40.365 1.00 84.25 92 ARG A O 1
ATOM 738 N N . HIS A 1 93 ? 1.426 50.816 -38.431 1.00 85.38 93 HIS A N 1
ATOM 739 C CA . HIS A 1 93 ? 1.608 52.116 -39.058 1.00 85.38 93 HIS A CA 1
ATOM 740 C C . HIS A 1 93 ? 2.771 52.075 -40.080 1.00 85.38 93 HIS A C 1
ATOM 742 O O . HIS A 1 93 ? 3.833 51.526 -39.777 1.00 85.38 93 HIS A O 1
ATOM 748 N N . PRO A 1 94 ? 2.642 52.693 -41.272 1.00 84.06 94 PRO A N 1
ATOM 749 C CA . PRO A 1 94 ? 3.662 52.630 -42.328 1.00 84.06 94 PRO A CA 1
ATOM 750 C C . PRO A 1 94 ? 5.057 53.164 -41.960 1.00 84.06 94 PRO A C 1
ATOM 752 O O . PRO A 1 94 ? 6.002 52.970 -42.719 1.00 84.06 94 PRO A O 1
ATOM 755 N N . SER A 1 95 ? 5.195 53.884 -40.842 1.00 86.75 95 SER A N 1
ATOM 756 C CA . SER A 1 95 ? 6.485 54.392 -40.349 1.00 86.75 95 SER A CA 1
ATOM 757 C C . SER A 1 95 ? 7.304 53.360 -39.568 1.00 86.75 95 SER A C 1
ATOM 759 O O . SER A 1 95 ? 8.446 53.647 -39.218 1.00 86.75 95 SER A O 1
ATOM 761 N N . CYS A 1 96 ? 6.737 52.196 -39.253 1.00 84.19 96 CYS A N 1
ATOM 762 C CA . CYS A 1 96 ? 7.393 51.157 -38.466 1.00 84.19 96 CYS A CA 1
ATOM 763 C C . CYS A 1 96 ? 8.333 50.328 -39.351 1.00 84.19 96 CYS A C 1
ATOM 765 O O . CYS A 1 96 ? 7.913 49.793 -40.373 1.00 84.19 96 CYS A O 1
ATOM 767 N N . THR A 1 97 ? 9.614 50.245 -38.979 1.00 82.44 97 THR A N 1
ATOM 768 C CA . THR A 1 97 ? 10.666 49.652 -39.828 1.00 82.44 97 THR A CA 1
ATOM 769 C C . THR A 1 97 ? 10.817 48.144 -39.690 1.00 82.44 97 THR A C 1
ATOM 771 O O . THR A 1 97 ? 11.298 47.504 -40.621 1.00 82.44 97 THR A O 1
ATOM 774 N N . ASN A 1 98 ? 10.443 47.573 -38.547 1.00 74.44 98 ASN A N 1
ATOM 775 C CA . ASN A 1 98 ? 10.545 46.130 -38.335 1.00 74.44 98 ASN A CA 1
ATOM 776 C C . ASN A 1 98 ? 9.410 45.433 -39.104 1.00 74.44 98 ASN A C 1
ATOM 778 O O . ASN A 1 98 ? 8.426 46.085 -39.451 1.00 74.44 98 ASN A O 1
ATOM 782 N N . VAL A 1 99 ? 9.527 44.134 -39.390 1.00 82.19 99 VAL A N 1
ATOM 783 C CA . VAL A 1 99 ? 8.458 43.273 -39.947 1.00 82.19 99 VAL A CA 1
ATOM 784 C C . VAL A 1 99 ? 7.987 42.349 -38.818 1.00 82.19 99 VAL A C 1
ATOM 786 O O . VAL A 1 99 ? 8.780 42.047 -37.938 1.00 82.19 99 VAL A O 1
ATOM 789 N N . CYS A 1 100 ? 6.687 42.062 -38.728 1.00 86.62 100 CYS A N 1
ATOM 790 C CA . CYS A 1 100 ? 6.168 41.118 -37.737 1.00 86.62 100 CYS A CA 1
ATOM 791 C C . CYS A 1 100 ? 6.278 39.726 -38.333 1.00 86.62 100 CYS A C 1
ATOM 793 O O . CYS A 1 100 ? 5.877 39.538 -39.482 1.00 86.62 100 CYS A O 1
ATOM 795 N N . ASP A 1 101 ? 6.831 38.789 -37.578 1.00 85.06 101 ASP A N 1
ATOM 796 C CA . ASP A 1 101 ? 6.974 37.420 -38.045 1.00 85.06 101 ASP A CA 1
ATOM 797 C C . ASP A 1 101 ? 5.599 36.740 -38.084 1.00 85.06 101 ASP A C 1
ATOM 799 O O . ASP A 1 101 ? 4.808 36.839 -37.152 1.00 85.06 101 ASP A O 1
ATOM 803 N N . GLU A 1 102 ? 5.281 36.044 -39.173 1.00 83.62 102 GLU A N 1
ATOM 804 C CA . GLU A 1 102 ? 4.070 35.205 -39.253 1.00 83.62 102 GLU A CA 1
ATOM 805 C C . GLU A 1 102 ? 4.320 33.806 -38.657 1.00 83.62 102 GLU A C 1
ATOM 807 O O . GLU A 1 102 ? 3.395 33.106 -38.239 1.00 83.62 102 GLU A O 1
ATOM 812 N N . THR A 1 103 ? 5.594 33.422 -38.568 1.00 80.88 103 THR A N 1
ATOM 813 C CA . THR A 1 103 ? 6.098 32.160 -38.023 1.00 80.88 103 THR A CA 1
ATOM 814 C C . THR A 1 103 ? 7.113 32.459 -36.929 1.00 80.88 103 THR A C 1
ATOM 816 O O . THR A 1 103 ? 8.137 33.083 -37.200 1.00 80.88 103 THR A O 1
ATOM 819 N N . GLY A 1 104 ? 6.826 32.029 -35.702 1.00 74.25 104 GLY A N 1
ATOM 820 C CA . GLY A 1 104 ? 7.693 32.221 -34.545 1.00 74.25 104 GLY A CA 1
ATOM 821 C C . GLY A 1 104 ? 8.907 31.288 -34.541 1.00 74.25 104 GLY A C 1
ATOM 822 O O . GLY A 1 104 ? 9.208 30.599 -35.520 1.00 74.25 104 GLY A O 1
ATOM 823 N N . VAL A 1 105 ? 9.595 31.241 -33.398 1.00 69.69 105 VAL A N 1
ATOM 824 C CA . VAL A 1 105 ? 10.706 30.305 -33.167 1.00 69.69 105 VAL A CA 1
ATOM 825 C C . VAL A 1 105 ? 10.197 28.864 -33.331 1.00 69.69 105 VAL A C 1
ATOM 827 O O . VAL A 1 105 ? 9.065 28.566 -32.952 1.00 69.69 105 VAL A O 1
ATOM 830 N N . GLU A 1 106 ? 11.001 27.994 -33.951 1.00 73.06 106 GLU A N 1
ATOM 831 C CA . GLU A 1 106 ? 10.645 26.604 -34.321 1.00 73.06 106 GLU A CA 1
ATOM 832 C C . GLU A 1 106 ? 9.558 26.468 -35.410 1.00 73.06 106 GLU A C 1
ATOM 834 O O . GLU A 1 106 ? 9.039 25.378 -35.637 1.00 73.06 106 GLU A O 1
ATOM 839 N N . GLY A 1 107 ? 9.221 27.548 -36.127 1.00 78.69 107 GLY A N 1
ATOM 840 C CA . GLY A 1 107 ? 8.257 27.497 -37.234 1.00 78.69 107 GLY A CA 1
ATOM 841 C C . GLY A 1 107 ? 6.794 27.418 -36.789 1.00 78.69 107 GLY A C 1
ATOM 842 O O . GLY A 1 107 ? 5.924 27.110 -37.602 1.00 78.69 107 GLY A O 1
ATOM 843 N N . ILE A 1 108 ? 6.501 27.708 -35.517 1.00 79.00 108 ILE A N 1
ATOM 844 C CA . ILE A 1 108 ? 5.128 27.766 -35.005 1.00 79.00 108 ILE A CA 1
ATOM 845 C C . ILE A 1 108 ? 4.408 28.953 -35.652 1.00 79.00 108 ILE A C 1
ATOM 847 O O . ILE A 1 108 ? 4.796 30.105 -35.464 1.00 79.00 108 ILE A O 1
ATOM 851 N N . GLU A 1 109 ? 3.340 28.686 -36.395 1.00 84.38 109 GLU A N 1
ATOM 852 C CA . GLU A 1 109 ? 2.508 29.727 -36.998 1.00 84.38 109 GLU A CA 1
ATOM 853 C C . GLU A 1 109 ? 1.859 30.606 -35.913 1.00 84.38 109 GLU A C 1
ATOM 855 O O . GLU A 1 109 ? 1.020 30.166 -35.122 1.00 84.38 109 GLU A O 1
ATOM 860 N N . LEU A 1 110 ? 2.230 31.889 -35.889 1.00 85.81 110 LEU A N 1
ATOM 861 C CA . LEU A 1 110 ? 1.740 32.867 -34.912 1.00 85.81 110 LEU A CA 1
ATOM 862 C C . LEU A 1 110 ? 0.300 33.286 -35.196 1.00 85.81 110 LEU A C 1
ATOM 864 O O . LEU A 1 110 ? -0.340 33.892 -34.346 1.00 85.81 110 LEU A O 1
ATOM 868 N N . CYS A 1 111 ? -0.243 32.950 -36.359 1.00 88.19 111 CYS A N 1
ATOM 869 C CA . CYS A 1 111 ? -1.583 33.351 -36.782 1.00 88.19 111 CYS A CA 1
ATOM 870 C C . CYS A 1 111 ? -2.517 32.174 -37.069 1.00 88.19 111 CYS A C 1
ATOM 872 O O . CYS A 1 111 ? -3.596 32.368 -37.625 1.00 88.19 111 CYS A O 1
ATOM 874 N N . SER A 1 112 ? -2.148 30.964 -36.638 1.00 83.94 112 SER A N 1
ATOM 875 C CA . SER A 1 112 ? -3.018 29.789 -36.688 1.00 83.94 112 SER A CA 1
ATOM 876 C C . SER A 1 112 ? -3.223 29.154 -35.305 1.00 83.94 112 SER A C 1
ATOM 878 O O . SER A 1 112 ? -2.528 29.455 -34.329 1.00 83.94 112 SER A O 1
ATOM 880 N N . GLY A 1 113 ? -4.257 28.316 -35.195 1.00 82.19 113 GLY A N 1
ATOM 881 C CA . GLY A 1 113 ? -4.664 27.646 -33.956 1.00 82.19 113 GLY A CA 1
ATOM 882 C C . GLY A 1 113 ? -5.808 28.327 -33.191 1.00 82.19 113 GLY A C 1
ATOM 883 O O . GLY A 1 113 ? -6.218 29.448 -33.484 1.00 82.19 113 GLY A O 1
ATOM 884 N N . GLU A 1 114 ? -6.342 27.622 -32.191 1.00 87.88 114 GLU A N 1
ATOM 885 C CA . GLU A 1 114 ? -7.447 28.086 -31.339 1.00 87.88 114 GLU A CA 1
ATOM 886 C C . GLU A 1 114 ? -6.945 28.985 -30.194 1.00 87.88 114 GLU A C 1
ATOM 888 O O . GLU A 1 114 ? -6.906 28.578 -29.032 1.00 87.88 114 GLU A O 1
ATOM 893 N N . TRP A 1 115 ? -6.536 30.210 -30.520 1.00 90.94 115 TRP A N 1
ATOM 894 C CA . TRP A 1 115 ? -6.099 31.198 -29.531 1.00 90.94 115 TRP A CA 1
ATOM 895 C C . TRP A 1 115 ? -7.260 32.062 -29.032 1.00 90.94 115 TRP A C 1
ATOM 897 O O . TRP A 1 115 ? -8.105 32.502 -29.811 1.00 90.94 115 TRP A O 1
ATOM 907 N N . LYS A 1 116 ? -7.291 32.330 -27.722 1.00 95.19 116 LYS A N 1
ATOM 908 C CA . LYS A 1 116 ? -8.282 33.198 -27.068 1.00 95.19 116 LYS A CA 1
ATOM 909 C C . LYS A 1 116 ? -7.642 34.515 -26.627 1.00 95.19 116 LYS A C 1
ATOM 911 O O . LYS A 1 116 ? -6.654 34.512 -25.900 1.00 95.19 116 LYS A O 1
ATOM 916 N N . THR A 1 117 ? -8.226 35.643 -27.006 1.00 95.25 117 THR A N 1
ATOM 917 C CA . THR A 1 117 ? -7.739 36.959 -26.566 1.00 95.25 117 THR A CA 1
ATOM 918 C C . THR A 1 117 ? -8.263 37.284 -25.169 1.00 95.25 117 THR A C 1
ATOM 920 O O . THR A 1 117 ? -9.467 37.198 -24.924 1.00 95.25 117 THR A O 1
ATOM 923 N N . VAL A 1 118 ? -7.361 37.645 -24.257 1.00 95.88 118 VAL A N 1
ATOM 924 C CA . VAL A 1 118 ? -7.674 38.108 -22.896 1.00 95.88 118 VAL A CA 1
ATOM 925 C C . VAL A 1 118 ? -7.277 39.579 -22.738 1.00 95.88 118 VAL A C 1
ATOM 927 O O . VAL A 1 118 ? -6.486 40.111 -23.512 1.00 95.88 118 VAL A O 1
ATOM 930 N N . GLU A 1 119 ? -7.863 40.252 -21.750 1.00 95.12 119 GLU A N 1
ATOM 931 C CA . GLU A 1 119 ? -7.699 41.692 -21.497 1.00 95.12 119 GLU A CA 1
ATOM 932 C C . GLU A 1 119 ? -7.145 41.892 -20.082 1.00 95.12 119 GLU A C 1
ATOM 934 O O . GLU A 1 119 ? -7.451 41.093 -19.193 1.00 95.12 119 GLU A O 1
ATOM 939 N N . PHE A 1 120 ? -6.372 42.959 -19.867 1.00 93.81 120 PHE A N 1
ATOM 940 C CA . PHE A 1 120 ? -5.947 43.368 -18.525 1.00 93.81 120 PHE A CA 1
ATOM 941 C C . PHE A 1 120 ? -7.144 43.781 -17.655 1.00 93.81 120 PHE A C 1
ATOM 943 O O . PHE A 1 120 ? -8.182 44.209 -18.161 1.00 93.81 120 PHE A O 1
ATOM 950 N N . ASP A 1 121 ? -6.984 43.644 -16.339 1.00 92.50 121 ASP A N 1
ATOM 951 C CA . ASP A 1 121 ? -7.939 44.021 -15.291 1.00 92.50 121 ASP A CA 1
ATOM 952 C C . ASP A 1 121 ? -9.313 43.348 -15.416 1.00 92.50 121 ASP A C 1
ATOM 954 O O . ASP A 1 121 ? -10.339 43.858 -14.957 1.00 92.50 121 ASP A O 1
ATOM 958 N N . LYS A 1 122 ? -9.328 42.158 -16.023 1.00 93.31 122 LYS A N 1
ATOM 959 C CA . LYS A 1 122 ? -10.514 41.326 -16.187 1.00 93.31 122 LYS A CA 1
ATOM 960 C C . LYS A 1 122 ? -10.211 39.890 -15.793 1.00 93.31 122 LYS A C 1
ATOM 962 O O . LYS A 1 122 ? -9.248 39.289 -16.261 1.00 93.31 122 LYS A O 1
ATOM 967 N N . GLN A 1 123 ? -11.059 39.346 -14.929 1.00 91.62 123 GLN A N 1
ATOM 968 C CA . GLN A 1 123 ? -10.975 37.960 -14.495 1.00 91.62 123 GLN A CA 1
ATOM 969 C C . GLN A 1 123 ? -11.800 37.067 -15.424 1.00 91.62 123 GLN A C 1
ATOM 971 O O . GLN A 1 123 ? -12.966 37.349 -15.712 1.00 91.62 123 GLN A O 1
ATOM 976 N N . TYR A 1 124 ? -11.193 35.976 -15.869 1.00 94.75 124 TYR A N 1
ATOM 977 C CA . TYR A 1 124 ? -11.799 34.954 -16.713 1.00 94.75 124 TYR A CA 1
ATOM 978 C C . TYR A 1 124 ? -11.872 33.623 -15.961 1.00 94.75 124 TYR A C 1
ATOM 980 O O . TYR A 1 124 ? -11.065 33.377 -15.069 1.00 94.75 124 TYR A O 1
ATOM 988 N N . SER A 1 125 ? -12.809 32.753 -16.337 1.00 93.75 125 SER A N 1
ATOM 989 C CA . SER A 1 125 ? -12.858 31.356 -15.893 1.00 93.75 125 SER A CA 1
ATOM 990 C C . SER A 1 125 ? -12.884 30.453 -17.120 1.00 93.75 125 SER A C 1
ATOM 992 O O . SER A 1 125 ? -13.646 30.699 -18.059 1.00 93.75 125 SER A O 1
ATOM 994 N N . PHE A 1 126 ? -12.020 29.444 -17.126 1.00 95.88 126 PHE A N 1
ATOM 995 C CA . PHE A 1 126 ? -11.857 28.499 -18.219 1.00 95.88 126 PHE A CA 1
ATOM 996 C C . PHE A 1 126 ? -11.875 27.070 -17.691 1.00 95.88 126 PHE A C 1
ATOM 998 O O . PHE A 1 126 ? -11.611 26.818 -16.518 1.00 95.88 126 PHE A O 1
ATOM 1005 N N . GLU A 1 127 ? -12.175 26.146 -18.590 1.00 93.62 127 GLU A N 1
ATOM 1006 C CA . GLU A 1 127 ? -12.217 24.715 -18.338 1.00 93.62 127 GLU A CA 1
ATOM 1007 C C . GLU A 1 127 ? -11.481 24.016 -19.478 1.00 93.62 127 GLU A C 1
ATOM 1009 O O . GLU A 1 127 ? -11.631 24.388 -20.651 1.00 93.62 127 GLU A O 1
ATOM 1014 N N . SER A 1 128 ? -10.667 23.028 -19.130 1.00 91.38 128 SER A N 1
ATOM 1015 C CA . SER A 1 128 ? -9.992 22.160 -20.075 1.00 91.38 128 SER A CA 1
ATOM 1016 C C . SER A 1 128 ? -10.259 20.704 -19.746 1.00 91.38 128 SER A C 1
ATOM 1018 O O . SER A 1 128 ? -10.092 20.287 -18.607 1.00 91.38 128 SER A O 1
ATOM 1020 N N . SER A 1 129 ? -10.649 19.927 -20.750 1.00 87.88 129 SER A N 1
ATOM 1021 C CA . SER A 1 129 ? -10.916 18.498 -20.625 1.00 87.88 129 SER A CA 1
ATOM 1022 C C . SER A 1 129 ? -10.099 17.700 -21.640 1.00 87.88 129 SER A C 1
ATOM 1024 O O . SER A 1 129 ? -9.782 18.184 -22.731 1.00 87.88 129 SER A O 1
ATOM 1026 N N . GLY A 1 130 ? -9.724 16.475 -21.265 1.00 81.50 130 GLY A N 1
ATOM 1027 C CA . GLY A 1 130 ? -9.010 15.538 -22.137 1.00 81.50 130 GLY A CA 1
ATOM 1028 C C . GLY A 1 130 ? -7.576 15.959 -22.471 1.00 81.50 130 GLY A C 1
ATOM 1029 O O . GLY A 1 130 ? -7.118 15.707 -23.583 1.00 81.50 130 GLY A O 1
ATOM 1030 N N . GLY A 1 131 ? -6.884 16.645 -21.553 1.00 83.56 131 GLY A N 1
ATOM 1031 C CA . GLY A 1 131 ? -5.482 17.040 -21.743 1.00 83.56 131 GLY A CA 1
ATOM 1032 C C . GLY A 1 131 ? -5.261 18.183 -22.749 1.00 83.56 131 GLY A C 1
ATOM 1033 O O . GLY A 1 131 ? -4.132 18.444 -23.160 1.00 83.56 131 GLY A O 1
ATOM 1034 N N . LYS A 1 132 ? -6.322 18.868 -23.202 1.00 91.44 132 LYS A N 1
ATOM 1035 C CA . LYS A 1 132 ? -6.211 19.925 -24.218 1.00 91.44 132 LYS A CA 1
ATOM 1036 C C . LYS A 1 132 ? -5.505 21.169 -23.657 1.00 91.44 132 LYS A C 1
ATOM 1038 O O . LYS A 1 132 ? -5.907 21.709 -22.634 1.00 91.44 132 LYS A O 1
ATOM 1043 N N . ILE A 1 133 ? -4.498 21.688 -24.355 1.00 93.44 133 ILE A N 1
ATOM 1044 C CA . ILE A 1 133 ? -3.824 22.940 -23.966 1.00 93.44 133 ILE A CA 1
ATOM 1045 C C . ILE A 1 133 ? -4.755 24.130 -24.239 1.00 93.44 133 ILE A C 1
ATOM 1047 O O . ILE A 1 133 ? -5.249 24.285 -25.360 1.00 93.44 133 ILE A O 1
ATOM 1051 N N . GLN A 1 134 ? -4.977 24.990 -23.243 1.00 95.88 134 GLN A N 1
ATOM 1052 C CA . GLN A 1 134 ? -5.674 26.265 -23.435 1.00 95.88 134 GLN A CA 1
ATOM 1053 C C . GLN A 1 134 ? -4.662 27.348 -2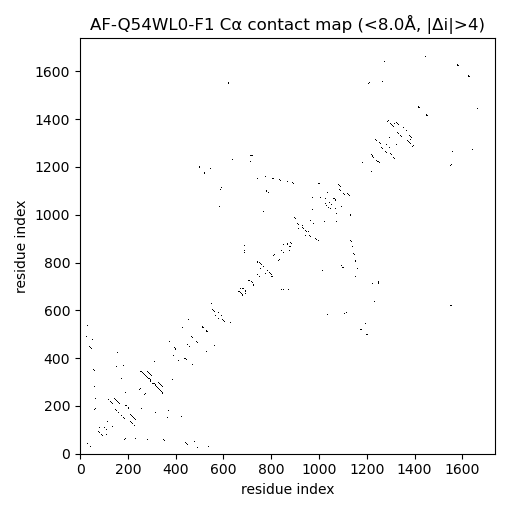3.805 1.00 95.88 134 GLN A C 1
ATOM 1055 O O . GLN A 1 134 ? -3.667 27.537 -23.110 1.00 95.88 134 GLN A O 1
ATOM 1060 N N . ARG A 1 135 ? -4.913 28.059 -24.907 1.00 95.69 135 ARG A N 1
ATOM 1061 C CA . ARG A 1 135 ? -3.975 29.033 -25.471 1.00 95.69 135 ARG A CA 1
ATOM 1062 C C . ARG A 1 135 ? -4.574 30.434 -25.469 1.00 95.69 135 ARG A C 1
ATOM 1064 O O . ARG A 1 135 ? -5.640 30.648 -26.050 1.00 95.69 135 ARG A O 1
ATOM 1071 N N . PHE A 1 136 ? -3.886 31.389 -24.852 1.00 96.12 136 PHE A N 1
ATOM 1072 C CA . PHE A 1 136 ? -4.332 32.774 -24.716 1.00 96.12 136 PHE A CA 1
ATOM 1073 C C . PHE A 1 136 ? -3.321 33.775 -25.270 1.00 96.12 136 PHE A C 1
ATOM 1075 O O . PHE A 1 136 ? -2.126 33.493 -25.355 1.00 96.12 136 PHE A O 1
ATOM 1082 N N . ARG A 1 137 ? -3.813 34.958 -25.645 1.00 94.69 137 ARG A N 1
ATOM 1083 C CA . ARG A 1 137 ? -2.999 36.092 -26.097 1.00 94.69 137 ARG A CA 1
ATOM 1084 C C . ARG A 1 137 ? -3.460 37.379 -25.444 1.00 94.69 137 ARG A C 1
ATOM 1086 O O . ARG A 1 137 ? -4.662 37.599 -25.309 1.00 94.69 137 ARG A O 1
ATOM 1093 N N . VAL A 1 138 ? -2.516 38.244 -25.101 1.00 94.88 138 VAL A N 1
ATOM 1094 C CA . VAL A 1 138 ? -2.801 39.588 -24.588 1.00 94.88 138 VAL A CA 1
ATOM 1095 C C . VAL A 1 138 ? -1.820 40.585 -25.183 1.00 94.88 138 VAL A C 1
ATOM 1097 O O . VAL A 1 138 ? -0.615 40.338 -25.237 1.00 94.88 138 VAL A O 1
ATOM 1100 N N . LYS A 1 139 ? -2.341 41.714 -25.658 1.00 93.00 139 LYS A N 1
ATOM 1101 C CA . LYS A 1 139 ? -1.533 42.790 -26.224 1.00 93.00 139 LYS A CA 1
ATOM 1102 C C . LYS A 1 139 ? -0.993 43.664 -25.096 1.00 93.00 139 LYS A C 1
ATOM 1104 O O . LYS A 1 139 ? -1.789 44.219 -24.346 1.00 93.00 139 LYS A O 1
ATOM 1109 N N . ALA A 1 140 ? 0.327 43.815 -24.993 1.00 88.38 140 ALA A N 1
ATOM 1110 C CA . ALA A 1 140 ? 0.943 44.721 -24.023 1.00 88.38 140 ALA A CA 1
ATOM 1111 C C . ALA A 1 140 ? 0.734 46.201 -24.401 1.00 88.38 140 ALA A C 1
ATOM 1113 O O . ALA A 1 140 ? 0.511 46.529 -25.569 1.00 88.38 140 ALA A O 1
ATOM 1114 N N . ASP A 1 141 ? 0.840 47.109 -23.427 1.00 86.81 141 ASP A N 1
ATOM 1115 C CA . ASP A 1 141 ? 0.817 48.554 -23.689 1.00 86.81 141 ASP A CA 1
ATOM 1116 C C . ASP A 1 141 ? 2.074 48.986 -24.462 1.00 86.81 141 ASP A C 1
ATOM 1118 O O . ASP A 1 141 ? 3.202 48.902 -23.970 1.00 86.81 141 ASP A O 1
ATOM 1122 N N . SER A 1 142 ? 1.857 49.457 -25.689 1.00 82.06 142 SER A N 1
ATOM 1123 C CA . SER A 1 142 ? 2.902 49.875 -26.627 1.00 82.06 142 SER A CA 1
ATOM 1124 C C . SER A 1 142 ? 3.584 51.191 -26.237 1.00 82.06 142 SER A C 1
ATOM 1126 O O . SER A 1 142 ? 4.700 51.462 -26.689 1.00 82.06 142 SER A O 1
ATOM 1128 N N . PHE A 1 143 ? 2.925 52.013 -25.413 1.00 83.56 143 PHE A N 1
ATOM 1129 C CA . PHE A 1 143 ? 3.336 53.388 -25.105 1.00 83.56 143 PHE A CA 1
ATOM 1130 C C . PHE A 1 143 ? 3.858 53.568 -23.672 1.00 83.56 143 PHE A C 1
ATOM 1132 O O . PHE A 1 143 ? 4.334 54.649 -23.316 1.00 83.56 143 PHE A O 1
ATOM 1139 N N . GLY A 1 144 ? 3.777 52.524 -22.847 1.00 80.69 144 GLY A N 1
ATOM 1140 C CA . GLY A 1 144 ? 4.237 52.499 -21.462 1.00 80.69 144 GLY A CA 1
ATOM 1141 C C . GLY A 1 144 ? 5.399 51.532 -21.236 1.00 80.69 144 GLY A C 1
ATOM 1142 O O . GLY A 1 144 ? 5.523 50.508 -21.902 1.00 80.69 144 GLY A O 1
ATOM 1143 N N . CYS A 1 145 ? 6.253 51.851 -20.262 1.00 86.44 145 CYS A N 1
ATOM 1144 C CA . CYS A 1 145 ? 7.123 50.868 -19.619 1.00 86.44 145 CYS A CA 1
ATOM 1145 C C . CYS A 1 145 ? 6.309 50.278 -18.475 1.00 86.44 145 CYS A C 1
ATOM 1147 O O . CYS A 1 145 ? 6.181 50.923 -17.432 1.00 86.44 145 CYS A O 1
ATOM 1149 N N . ASN A 1 146 ? 5.692 49.122 -18.703 1.00 89.56 146 ASN A N 1
ATOM 1150 C CA . ASN A 1 146 ? 4.815 48.495 -17.724 1.00 89.56 146 ASN A CA 1
ATOM 1151 C C . ASN A 1 146 ? 5.425 47.176 -17.233 1.00 89.56 146 ASN A C 1
ATOM 1153 O O . ASN A 1 146 ? 6.344 46.653 -17.847 1.00 89.56 146 ASN A O 1
ATOM 1157 N N . GLY A 1 147 ? 4.963 46.685 -16.091 1.00 89.50 147 GLY A N 1
ATOM 1158 C CA . GLY A 1 147 ? 5.087 45.291 -15.685 1.00 89.50 147 GLY A CA 1
ATOM 1159 C C . GLY A 1 147 ? 3.780 44.552 -15.973 1.00 89.50 147 GLY A C 1
ATOM 1160 O O . GLY A 1 147 ? 2.724 45.183 -16.127 1.00 89.50 147 GLY A O 1
ATOM 1161 N N . VAL A 1 148 ? 3.844 43.224 -16.037 1.00 91.69 148 VAL A N 1
ATOM 1162 C CA . VAL A 1 148 ? 2.666 42.347 -16.103 1.00 91.69 148 VAL A CA 1
ATOM 1163 C C . VAL A 1 148 ? 2.629 41.463 -14.870 1.00 91.69 148 VAL A C 1
ATOM 1165 O O . VAL A 1 148 ? 3.613 40.805 -14.551 1.00 91.69 148 VAL A O 1
ATOM 1168 N N . PHE A 1 149 ? 1.468 41.405 -14.229 1.00 92.06 149 PHE A N 1
ATOM 1169 C CA . PHE A 1 149 ? 1.136 40.355 -13.281 1.00 92.06 149 PHE A CA 1
ATOM 1170 C C . PHE A 1 149 ? 0.147 39.397 -13.938 1.00 92.06 149 PHE A C 1
ATOM 1172 O O . PHE A 1 149 ? -0.897 39.837 -14.420 1.00 92.06 149 PHE A O 1
ATOM 1179 N N . LEU A 1 150 ? 0.460 38.106 -13.961 1.00 93.31 150 LEU A N 1
ATOM 1180 C CA . LEU A 1 150 ? -0.463 37.047 -14.367 1.00 93.31 150 LEU A CA 1
ATOM 1181 C C . LEU A 1 150 ? -0.723 36.155 -13.160 1.00 93.31 150 LEU A C 1
ATOM 1183 O O . LEU A 1 150 ? 0.217 35.649 -12.556 1.00 93.31 150 LEU A O 1
ATOM 1187 N N . LYS A 1 151 ? -1.998 35.910 -12.863 1.00 92.44 151 LYS A N 1
ATOM 1188 C CA . LYS A 1 151 ? -2.427 34.914 -11.884 1.00 92.44 151 LYS A CA 1
ATOM 1189 C C . LYS A 1 151 ? -3.366 33.915 -12.533 1.00 92.44 151 LYS A C 1
ATOM 1191 O O . LYS A 1 151 ? -4.446 34.274 -13.004 1.00 92.44 151 LYS A O 1
ATOM 1196 N N . VAL A 1 152 ? -2.961 32.652 -12.503 1.00 92.94 152 VAL A N 1
ATOM 1197 C CA . VAL A 1 152 ? -3.795 31.498 -12.828 1.00 92.94 152 VAL A CA 1
ATOM 1198 C C . VAL A 1 152 ? -4.087 30.754 -11.530 1.00 92.94 152 VAL A C 1
ATOM 1200 O O . VAL A 1 152 ? -3.196 30.234 -10.864 1.00 92.94 152 VAL A O 1
ATOM 1203 N N . THR A 1 153 ? -5.356 30.768 -11.137 1.00 90.56 153 THR A N 1
ATOM 1204 C CA . THR A 1 153 ? -5.844 30.140 -9.907 1.00 90.56 153 THR A CA 1
ATOM 1205 C C . THR A 1 153 ? -6.538 28.827 -10.263 1.00 90.56 153 THR A C 1
ATOM 1207 O O . THR A 1 153 ? -7.579 28.889 -10.930 1.00 90.56 153 THR A O 1
ATOM 1210 N N . PRO A 1 154 ? -6.014 27.662 -9.842 1.00 89.00 154 PRO A N 1
ATOM 1211 C CA . PRO A 1 154 ? -6.673 26.384 -10.075 1.00 89.00 154 PRO A CA 1
ATOM 1212 C C . PRO A 1 154 ? -7.968 26.336 -9.256 1.00 89.00 154 PRO A C 1
ATOM 1214 O O . PRO A 1 154 ? -7.942 26.445 -8.033 1.00 89.00 154 PRO A O 1
ATOM 1217 N N . MET A 1 155 ? -9.111 26.251 -9.936 1.00 85.94 155 MET A N 1
ATOM 1218 C CA . MET A 1 155 ? -10.423 26.125 -9.298 1.00 85.94 155 MET A CA 1
ATOM 1219 C C . MET A 1 155 ? -10.773 24.656 -9.055 1.00 85.94 155 MET A C 1
ATOM 1221 O O . MET A 1 155 ? -11.400 24.363 -8.049 1.00 85.94 155 MET A O 1
ATOM 1225 N N . GLU A 1 156 ? -10.397 23.765 -9.969 1.00 83.19 156 GLU A N 1
ATOM 1226 C CA . GLU A 1 156 ? -10.581 22.314 -9.863 1.00 83.19 156 GLU A CA 1
ATOM 1227 C C . GLU A 1 156 ? -9.558 21.627 -10.766 1.00 83.19 156 GLU A C 1
ATOM 1229 O O . GLU A 1 156 ? -9.390 22.032 -11.921 1.00 83.19 156 GLU A O 1
ATOM 1234 N N . GLY A 1 157 ? -8.869 20.616 -10.245 1.00 81.00 157 GLY A N 1
ATOM 1235 C CA . GLY A 1 157 ? -7.721 20.010 -10.915 1.00 81.00 157 GLY A CA 1
ATOM 1236 C C . GLY A 1 157 ? -6.492 20.924 -10.940 1.00 81.00 157 GLY A C 1
ATOM 1237 O O . GLY A 1 157 ? -6.434 21.954 -10.259 1.00 81.00 157 GLY A O 1
ATOM 1238 N N . TYR A 1 158 ? -5.494 20.548 -11.740 1.00 84.81 158 TYR A N 1
ATOM 1239 C CA . TYR A 1 158 ? -4.206 21.237 -11.790 1.00 84.81 158 TYR A CA 1
ATOM 1240 C C . TYR A 1 158 ? -3.662 21.331 -13.217 1.00 84.81 158 TYR A C 1
ATOM 1242 O O . TYR A 1 158 ? -3.994 20.533 -14.099 1.00 84.81 158 TYR A O 1
ATOM 1250 N N . GLY A 1 159 ? -2.785 22.301 -13.444 1.00 87.94 159 GLY A N 1
ATOM 1251 C CA . GLY A 1 159 ? -2.108 22.464 -14.719 1.00 87.94 159 GLY A CA 1
ATOM 1252 C C . GLY A 1 159 ? -0.996 23.493 -14.655 1.00 87.94 159 GLY A C 1
ATOM 1253 O O . GLY A 1 159 ? -0.989 24.375 -13.794 1.00 87.94 159 GLY A O 1
ATOM 1254 N N . ASP A 1 160 ? -0.085 23.387 -15.609 1.00 88.88 160 ASP A N 1
ATOM 1255 C CA . ASP A 1 160 ? 1.066 24.267 -15.710 1.00 88.88 160 ASP A CA 1
ATOM 1256 C C . ASP A 1 160 ? 0.725 25.470 -16.569 1.00 88.88 160 ASP A C 1
ATOM 1258 O O . ASP A 1 160 ? 0.007 25.379 -17.569 1.00 88.88 160 ASP A O 1
ATOM 1262 N N . THR A 1 161 ? 1.237 26.626 -16.172 1.00 91.31 161 THR A N 1
ATOM 1263 C CA . THR A 1 161 ? 1.072 27.862 -16.927 1.00 91.31 161 THR A CA 1
ATOM 1264 C C . THR A 1 161 ? 2.411 28.277 -17.500 1.00 91.31 161 THR A C 1
ATOM 1266 O O . THR A 1 161 ? 3.424 28.224 -16.810 1.00 91.31 161 THR A O 1
ATOM 1269 N N . TYR A 1 162 ? 2.391 28.722 -18.747 1.00 90.50 162 TYR A N 1
ATOM 1270 C CA . TYR A 1 162 ? 3.535 29.237 -19.475 1.00 90.50 162 TYR A CA 1
ATOM 1271 C C . TYR A 1 162 ? 3.187 30.619 -20.027 1.00 90.50 162 TYR A C 1
ATOM 1273 O O . TYR A 1 162 ? 2.073 30.813 -20.515 1.00 90.50 162 TYR A O 1
ATOM 1281 N N . ILE A 1 163 ? 4.108 31.578 -19.967 1.00 90.19 163 ILE A N 1
ATOM 1282 C CA . ILE A 1 163 ? 3.937 32.943 -20.476 1.00 90.19 163 ILE A CA 1
ATOM 1283 C C . ILE A 1 163 ? 5.232 33.455 -21.120 1.00 90.19 163 ILE A C 1
ATOM 1285 O O . ILE A 1 163 ? 6.322 33.324 -20.569 1.00 90.19 163 ILE A O 1
ATOM 1289 N N . GLY A 1 164 ? 5.129 34.077 -22.293 1.00 86.75 164 GLY A N 1
ATOM 1290 C CA . GLY A 1 164 ? 6.279 34.693 -22.959 1.00 86.75 164 GLY A CA 1
ATOM 1291 C C . GLY A 1 164 ? 5.907 35.473 -24.215 1.00 86.75 164 GLY A C 1
ATOM 1292 O O . GLY A 1 164 ? 4.736 35.573 -24.573 1.00 86.75 164 GLY A O 1
ATOM 1293 N N . SER A 1 165 ? 6.908 36.031 -24.894 1.00 80.75 165 SER A N 1
ATOM 1294 C CA . SER A 1 165 ? 6.754 36.774 -26.159 1.00 80.75 165 SER A CA 1
ATOM 1295 C C . SER A 1 165 ? 6.665 35.871 -27.399 1.00 80.75 165 SER A C 1
ATOM 1297 O O . SER A 1 165 ? 6.404 36.349 -28.500 1.00 80.75 165 SER A O 1
ATOM 1299 N N . THR A 1 166 ? 6.860 34.563 -27.228 1.00 82.69 166 THR A N 1
ATOM 1300 C CA . THR A 1 166 ? 6.777 33.519 -28.261 1.00 82.69 166 THR A CA 1
ATOM 1301 C C . THR A 1 166 ? 5.799 32.430 -27.813 1.00 82.69 166 THR A C 1
ATOM 1303 O O . THR A 1 166 ? 5.670 32.211 -26.609 1.00 82.69 166 THR A O 1
ATOM 1306 N N . PRO A 1 167 ? 5.081 31.747 -28.726 1.00 84.12 167 PRO A N 1
ATOM 1307 C CA . PRO A 1 167 ? 4.138 30.679 -28.386 1.00 84.12 167 PRO A CA 1
ATOM 1308 C C . PRO A 1 167 ? 4.799 29.342 -28.010 1.00 84.12 167 PRO A C 1
ATOM 1310 O O . PRO A 1 167 ? 4.088 28.453 -27.537 1.00 84.12 167 PRO A O 1
ATOM 1313 N N . SER A 1 168 ? 6.104 29.168 -28.253 1.00 84.44 168 SER A N 1
ATOM 1314 C CA . SER A 1 168 ? 6.822 27.918 -27.960 1.00 84.44 168 SER A CA 1
ATOM 1315 C C . SER A 1 168 ? 7.037 27.755 -26.454 1.00 84.44 168 SER A C 1
ATOM 1317 O O . SER A 1 168 ? 7.612 28.631 -25.808 1.00 84.44 168 SER A O 1
ATOM 1319 N N . LEU A 1 169 ? 6.591 26.619 -25.908 1.00 83.06 169 LEU A N 1
ATOM 1320 C CA . LEU A 1 169 ? 6.685 26.297 -24.478 1.00 83.06 169 LEU A CA 1
ATOM 1321 C C . LEU A 1 169 ? 8.139 26.298 -23.978 1.00 83.06 169 LEU A C 1
ATOM 1323 O O . LEU A 1 169 ? 8.383 26.704 -22.849 1.00 83.06 169 LEU A O 1
ATOM 1327 N N . THR A 1 170 ? 9.097 25.916 -24.832 1.00 76.31 170 THR A N 1
ATOM 1328 C CA . THR A 1 170 ? 10.538 25.846 -24.525 1.00 76.31 170 THR A CA 1
ATOM 1329 C C . THR A 1 170 ? 11.144 27.209 -24.174 1.00 76.31 170 THR A C 1
ATOM 1331 O O . THR A 1 170 ? 12.134 27.283 -23.453 1.00 76.31 170 THR A O 1
ATOM 1334 N N . TYR A 1 171 ? 10.559 28.295 -24.690 1.00 74.19 171 TYR A N 1
ATOM 1335 C CA . TYR A 1 171 ? 11.069 29.664 -24.542 1.00 74.19 171 TYR A CA 1
ATOM 1336 C C . TYR A 1 171 ? 10.172 30.551 -23.668 1.00 74.19 171 TYR A C 1
ATOM 1338 O O . TYR A 1 171 ? 10.398 31.757 -23.559 1.00 74.19 171 TYR A O 1
ATOM 1346 N N . GLN A 1 172 ? 9.114 29.985 -23.090 1.00 80.75 172 GLN A N 1
ATOM 1347 C CA . GLN A 1 172 ? 8.227 30.695 -22.178 1.00 80.75 172 GLN A CA 1
ATOM 1348 C C . GLN A 1 172 ? 8.717 30.538 -20.738 1.00 80.75 172 GLN A C 1
ATOM 1350 O O . GLN A 1 172 ? 9.255 29.500 -20.360 1.00 80.75 172 GLN A O 1
ATOM 1355 N N . ARG A 1 173 ? 8.476 31.557 -19.906 1.00 80.62 173 ARG A N 1
ATOM 1356 C CA . ARG A 1 173 ? 8.530 31.371 -18.452 1.00 80.62 173 ARG A CA 1
ATOM 1357 C C . ARG A 1 173 ? 7.422 30.407 -18.077 1.00 80.62 173 ARG A C 1
ATOM 1359 O O . ARG A 1 173 ? 6.328 30.517 -18.627 1.00 80.62 173 ARG A O 1
ATOM 1366 N N . TYR A 1 174 ? 7.670 29.506 -17.145 1.00 84.06 174 TYR A N 1
ATOM 1367 C CA . TYR A 1 174 ? 6.669 28.545 -16.715 1.00 84.06 174 TYR A CA 1
ATOM 1368 C C . TYR A 1 174 ? 6.579 28.516 -15.210 1.00 84.06 174 TYR A C 1
ATOM 1370 O O . TYR A 1 174 ? 7.513 28.883 -14.503 1.00 84.06 174 TYR A O 1
ATOM 1378 N N . SER A 1 175 ? 5.407 28.133 -14.725 1.00 75.12 175 SER A N 1
ATOM 1379 C CA . SER A 1 175 ? 5.156 28.198 -13.310 1.00 75.12 175 SER A CA 1
ATOM 1380 C C . SER A 1 175 ? 5.868 27.041 -12.605 1.00 75.12 175 SER A C 1
ATOM 1382 O O . SER A 1 175 ? 6.421 27.320 -11.564 1.00 75.12 175 SER A O 1
ATOM 1384 N N . SER A 1 176 ? 5.784 25.776 -13.050 1.00 66.06 176 SER A N 1
ATOM 1385 C CA . SER A 1 176 ? 6.460 24.578 -12.478 1.00 66.06 176 SER A CA 1
ATOM 1386 C C . SER A 1 176 ? 6.263 23.391 -13.409 1.00 66.06 176 SER A C 1
ATOM 1388 O O . SER A 1 176 ? 5.404 23.443 -14.284 1.00 66.06 176 SER A O 1
ATOM 1390 N N . GLU A 1 177 ? 7.083 22.364 -13.213 1.00 62.47 177 GLU A N 1
ATOM 1391 C CA . GLU A 1 177 ? 6.991 21.056 -13.862 1.00 62.47 177 GLU A CA 1
ATOM 1392 C C . GLU A 1 177 ? 6.686 19.926 -12.847 1.00 62.47 177 GLU A C 1
ATOM 1394 O O . GLU A 1 177 ? 6.170 18.881 -13.229 1.00 62.47 177 GLU A O 1
ATOM 1399 N N . TYR A 1 178 ? 6.951 20.133 -11.546 1.00 64.94 178 TYR A N 1
ATOM 1400 C CA . TYR A 1 178 ? 6.887 19.083 -10.509 1.00 64.94 178 TYR A CA 1
ATOM 1401 C C . TYR A 1 178 ? 5.795 19.310 -9.455 1.00 64.94 178 TYR A C 1
ATOM 1403 O O . TYR A 1 178 ? 5.329 18.361 -8.827 1.00 64.94 178 TYR A O 1
ATOM 1411 N N . LYS A 1 179 ? 5.371 20.562 -9.255 1.00 71.12 179 LYS A N 1
ATOM 1412 C CA . LYS A 1 179 ? 4.460 20.981 -8.183 1.00 71.12 179 LYS A CA 1
ATOM 1413 C C . LYS A 1 179 ? 3.223 21.627 -8.784 1.00 71.12 179 LYS A C 1
ATOM 1415 O O . LYS A 1 179 ? 3.110 22.847 -8.891 1.00 71.12 179 LYS A O 1
ATOM 1420 N N . SER A 1 180 ? 2.269 20.807 -9.199 1.00 68.81 180 SER A N 1
ATOM 1421 C CA . SER A 1 180 ? 1.049 21.286 -9.858 1.00 68.81 180 SER A CA 1
ATOM 1422 C C . SER A 1 180 ? 0.120 22.073 -8.906 1.00 68.81 180 SER A C 1
ATOM 1424 O O . SER A 1 180 ? -0.704 22.875 -9.348 1.00 68.81 180 SER A O 1
ATOM 1426 N N . GLN A 1 181 ? 0.284 21.908 -7.586 1.00 75.50 181 GLN A N 1
ATOM 1427 C CA . GLN A 1 181 ? -0.617 22.424 -6.550 1.00 75.50 181 GLN A CA 1
ATOM 1428 C C . GLN A 1 181 ? -0.307 23.837 -6.058 1.00 75.50 181 GLN A C 1
ATOM 1430 O O . GLN A 1 181 ? -0.058 24.070 -4.875 1.00 75.50 181 GLN A O 1
ATOM 1435 N N . ARG A 1 182 ? -0.353 24.810 -6.962 1.00 78.81 182 ARG A N 1
ATOM 1436 C CA . ARG A 1 182 ? -0.048 26.197 -6.607 1.00 78.81 182 ARG A CA 1
ATOM 1437 C C . ARG A 1 182 ? -0.774 27.225 -7.445 1.00 78.81 182 ARG A C 1
ATOM 1439 O O . ARG A 1 182 ? -1.401 26.917 -8.456 1.00 78.81 182 ARG A O 1
ATOM 1446 N N . LEU A 1 183 ? -0.697 28.470 -6.992 1.00 83.38 183 LEU A N 1
ATOM 1447 C CA . LEU A 1 183 ? -1.097 29.601 -7.805 1.00 83.38 183 LEU A CA 1
ATOM 1448 C C . LEU A 1 183 ? 0.016 29.839 -8.824 1.00 83.38 183 LEU A C 1
ATOM 1450 O O . LEU A 1 183 ? 1.155 30.108 -8.454 1.00 83.38 183 LEU A O 1
ATOM 1454 N N . ALA A 1 184 ? -0.316 29.755 -10.108 1.00 87.19 184 ALA A N 1
ATOM 1455 C CA . ALA A 1 184 ? 0.606 30.149 -11.161 1.00 87.19 184 ALA A CA 1
ATOM 1456 C C . ALA A 1 184 ? 0.638 31.678 -11.202 1.00 87.19 184 ALA A C 1
ATOM 1458 O O . ALA A 1 184 ? -0.268 32.319 -11.738 1.00 87.19 184 ALA A O 1
ATOM 1459 N N . LEU A 1 185 ? 1.649 32.248 -10.559 1.00 87.31 185 LEU A N 1
ATOM 1460 C CA . LEU A 1 185 ? 1.795 33.678 -10.363 1.00 87.31 185 LEU A CA 1
ATOM 1461 C C . LEU A 1 185 ? 3.077 34.136 -11.047 1.00 87.31 185 LEU A C 1
ATOM 1463 O O . LEU A 1 185 ? 4.149 33.618 -10.761 1.00 87.31 185 LEU A O 1
ATOM 1467 N N . PHE A 1 186 ? 2.961 35.111 -11.936 1.00 87.94 186 PHE A N 1
ATOM 1468 C CA . PHE A 1 186 ? 4.099 35.675 -12.649 1.00 87.94 186 PHE A CA 1
ATOM 1469 C C . PHE A 1 186 ? 4.120 37.175 -12.422 1.00 87.94 186 PHE A C 1
ATOM 1471 O O . PHE A 1 186 ? 3.146 37.853 -12.749 1.00 87.94 186 PHE A O 1
ATOM 1478 N N . ASN A 1 187 ? 5.237 37.684 -11.909 1.00 88.12 187 ASN A N 1
ATOM 1479 C CA . ASN A 1 187 ? 5.547 39.108 -11.864 1.00 88.12 187 ASN A CA 1
ATOM 1480 C C . ASN A 1 187 ? 6.640 39.387 -12.892 1.00 88.12 187 ASN A C 1
ATOM 1482 O O . ASN A 1 187 ? 7.816 39.142 -12.651 1.00 88.12 187 ASN A O 1
ATOM 1486 N N . ILE A 1 188 ? 6.233 39.861 -14.067 1.00 87.50 188 ILE A N 1
ATOM 1487 C CA . ILE A 1 188 ? 7.125 40.093 -15.200 1.00 87.50 188 ILE A CA 1
ATOM 1488 C C . ILE A 1 188 ? 7.431 41.584 -15.272 1.00 87.50 188 ILE A C 1
ATOM 1490 O O . ILE A 1 188 ? 6.621 42.368 -15.778 1.00 87.50 188 ILE A O 1
ATOM 1494 N N . CYS A 1 189 ? 8.613 41.977 -14.803 1.00 88.62 189 CYS A N 1
ATOM 1495 C CA . CYS A 1 189 ? 9.138 43.317 -15.022 1.00 88.62 189 CYS A CA 1
ATOM 1496 C C . CYS A 1 189 ? 10.107 43.330 -16.220 1.00 88.62 189 CYS A C 1
ATOM 1498 O O . CYS A 1 189 ? 10.755 42.323 -16.513 1.00 88.62 189 CYS A O 1
ATOM 1500 N N . PRO A 1 190 ? 10.261 44.471 -16.921 1.00 85.12 190 PRO A N 1
ATOM 1501 C CA . PRO A 1 190 ? 11.229 44.611 -18.014 1.00 85.12 190 PRO A CA 1
ATOM 1502 C C . PRO A 1 190 ? 12.670 44.242 -17.640 1.00 85.12 190 PRO A C 1
ATOM 1504 O O . PRO A 1 190 ? 13.435 43.814 -18.499 1.00 85.12 190 PRO A O 1
ATOM 1507 N N . SER A 1 191 ? 13.033 44.418 -16.367 1.00 81.06 191 SER A N 1
ATOM 1508 C CA . SER A 1 191 ? 14.332 44.053 -15.794 1.00 81.06 191 SER A CA 1
ATOM 1509 C C . SER A 1 191 ? 14.616 42.555 -15.812 1.00 81.06 191 SER A C 1
ATOM 1511 O O . SER A 1 191 ? 15.778 42.167 -15.778 1.00 81.06 191 SER A O 1
ATOM 1513 N N . ASP A 1 192 ? 13.569 41.735 -15.862 1.00 78.81 192 ASP A N 1
ATOM 1514 C CA . ASP A 1 192 ? 13.657 40.300 -15.606 1.00 78.81 192 ASP A CA 1
ATOM 1515 C C . ASP A 1 192 ? 13.683 39.494 -16.916 1.00 78.81 192 ASP A C 1
ATOM 1517 O O . ASP A 1 192 ? 13.727 38.267 -16.895 1.00 78.81 192 ASP A O 1
ATOM 1521 N N . ASN A 1 193 ? 13.557 40.162 -18.069 1.00 75.12 193 ASN A N 1
ATOM 1522 C CA . ASN A 1 193 ? 13.528 39.509 -19.376 1.00 75.12 193 ASN A CA 1
ATOM 1523 C C . ASN A 1 193 ? 14.922 39.010 -19.783 1.00 75.12 193 ASN A C 1
ATOM 1525 O O . ASN A 1 193 ? 15.940 39.639 -19.494 1.00 75.12 193 ASN A O 1
ATOM 1529 N N . TRP A 1 194 ? 14.961 37.889 -20.500 1.00 69.38 194 TRP A N 1
ATOM 1530 C CA . TRP A 1 194 ? 16.184 37.206 -20.918 1.00 69.38 194 TRP A CA 1
ATOM 1531 C C . TRP A 1 194 ? 16.120 36.775 -22.389 1.00 69.38 194 TRP A C 1
ATOM 1533 O O . TRP A 1 194 ? 15.033 36.507 -22.905 1.00 69.38 194 TRP A O 1
ATOM 1543 N N . ASP A 1 195 ? 17.283 36.708 -23.050 1.00 63.72 195 ASP A N 1
ATOM 1544 C CA . ASP A 1 195 ? 17.431 36.100 -24.375 1.00 63.72 195 ASP A CA 1
ATOM 1545 C C . ASP A 1 195 ? 17.878 34.652 -24.214 1.00 63.72 195 ASP A C 1
ATOM 1547 O O . ASP A 1 195 ? 18.916 34.356 -23.610 1.00 63.72 195 ASP A O 1
ATOM 1551 N N . VAL A 1 196 ? 17.144 33.742 -24.839 1.00 58.69 196 VAL A N 1
ATOM 1552 C CA . VAL A 1 196 ? 17.573 32.348 -24.937 1.00 58.69 196 VAL A CA 1
ATOM 1553 C C . VAL A 1 196 ? 18.737 32.226 -25.927 1.00 58.69 196 VAL A C 1
ATOM 1555 O O . VAL A 1 196 ? 19.654 31.433 -25.714 1.00 58.69 196 VAL A O 1
ATOM 1558 N N . ALA A 1 197 ? 18.741 33.032 -26.995 1.00 55.97 197 ALA A N 1
ATOM 1559 C CA . ALA A 1 197 ? 19.753 32.976 -28.047 1.00 55.97 197 ALA A CA 1
ATOM 1560 C C . ALA A 1 197 ? 21.136 33.427 -27.553 1.00 55.97 197 ALA A C 1
ATOM 1562 O O . ALA A 1 197 ? 22.164 32.938 -28.027 1.00 55.97 197 ALA A O 1
ATOM 1563 N N . GLU A 1 198 ? 21.181 34.313 -26.559 1.00 55.12 198 GLU A N 1
ATOM 1564 C CA . GLU A 1 198 ? 22.423 34.827 -25.980 1.00 55.12 198 GLU A CA 1
ATOM 1565 C C . GLU A 1 198 ? 22.849 34.083 -24.702 1.00 55.12 198 GLU A C 1
ATOM 1567 O O . GLU A 1 198 ? 23.498 34.659 -23.832 1.00 55.12 198 GLU A O 1
ATOM 1572 N N . HIS A 1 199 ? 22.538 32.785 -24.595 1.00 52.62 199 HIS A N 1
ATOM 1573 C CA . HIS A 1 199 ? 22.958 31.934 -23.471 1.00 52.62 199 HIS A CA 1
ATOM 1574 C C . HIS A 1 199 ? 22.499 32.483 -22.115 1.00 52.62 199 HIS A C 1
ATOM 1576 O O . HIS A 1 199 ? 23.293 32.595 -21.177 1.00 52.62 199 HIS A O 1
ATOM 1582 N N . TYR A 1 200 ? 21.207 32.803 -22.006 1.00 58.22 200 TYR A N 1
ATOM 1583 C CA . TYR A 1 200 ? 20.612 33.280 -20.756 1.00 58.22 200 TYR A CA 1
ATOM 1584 C C . TYR A 1 200 ? 21.182 34.642 -20.323 1.00 58.22 200 TYR A C 1
ATOM 1586 O O . TYR A 1 200 ? 21.351 34.913 -19.127 1.00 58.22 200 TYR A O 1
ATOM 1594 N N . SER A 1 201 ? 21.499 35.498 -21.304 1.00 51.88 201 SER A N 1
ATOM 1595 C CA . SER A 1 201 ? 21.799 36.907 -21.062 1.00 51.88 201 SER A CA 1
ATOM 1596 C C . SER A 1 201 ? 20.492 37.653 -20.779 1.00 51.88 201 SER A C 1
ATOM 1598 O O . SER A 1 201 ? 19.442 37.368 -21.354 1.00 51.88 201 SER A O 1
ATOM 1600 N N . TYR A 1 202 ? 20.530 38.615 -19.863 1.00 56.09 202 TYR A N 1
ATOM 1601 C CA . TYR A 1 202 ? 19.378 39.471 -19.607 1.00 56.09 202 TYR A CA 1
ATOM 1602 C C . TYR A 1 202 ? 19.121 40.362 -20.829 1.00 56.09 202 TYR A C 1
ATOM 1604 O O . TYR A 1 202 ? 19.911 41.265 -21.119 1.00 56.09 202 TYR A O 1
ATOM 1612 N N . THR A 1 203 ? 17.994 40.171 -21.515 1.00 57.56 203 THR A N 1
ATOM 1613 C CA . THR A 1 203 ? 17.492 41.165 -22.462 1.00 57.56 203 THR A CA 1
ATOM 1614 C C . THR A 1 203 ? 16.856 42.252 -21.639 1.00 57.56 203 THR A C 1
ATOM 1616 O O . THR A 1 203 ? 15.715 42.136 -21.196 1.00 57.56 203 THR A O 1
ATOM 1619 N N . LEU A 1 204 ? 17.600 43.332 -21.453 1.00 54.56 204 LEU A N 1
ATOM 1620 C CA . LEU A 1 204 ? 17.112 44.564 -20.853 1.00 54.56 204 LEU A CA 1
ATOM 1621 C C . LEU A 1 204 ? 16.129 45.254 -21.822 1.00 54.56 204 LEU A C 1
ATOM 1623 O O . LEU A 1 204 ? 16.382 46.360 -22.290 1.00 54.56 204 LEU A O 1
ATOM 1627 N N . SER A 1 205 ? 15.031 44.584 -22.174 1.00 57.88 205 SER A N 1
ATOM 1628 C CA . SER A 1 205 ? 13.986 45.114 -23.039 1.00 57.88 205 SER A CA 1
ATOM 1629 C C . SER A 1 205 ? 12.615 44.580 -22.620 1.00 57.88 205 SER A C 1
ATOM 1631 O O . SER A 1 205 ? 12.434 43.405 -22.308 1.00 57.88 205 SER A O 1
ATOM 1633 N N . TRP A 1 206 ? 11.633 45.474 -22.596 1.00 65.88 206 TRP A N 1
ATOM 1634 C CA . TRP A 1 206 ? 10.224 45.165 -22.369 1.00 65.88 206 TRP A CA 1
ATOM 1635 C C . TRP A 1 206 ? 9.610 44.606 -23.657 1.00 65.88 206 TRP A C 1
ATOM 1637 O O . TRP A 1 206 ? 9.708 45.255 -24.704 1.00 65.88 206 TRP A O 1
ATOM 1647 N N . THR A 1 207 ? 8.944 43.445 -23.600 1.00 73.19 207 THR A N 1
ATOM 1648 C CA . THR A 1 207 ? 8.143 43.001 -24.748 1.00 73.19 207 THR A CA 1
ATOM 1649 C C . THR A 1 207 ? 6.894 43.872 -24.838 1.00 73.19 207 THR A C 1
ATOM 1651 O O . THR A 1 207 ? 5.981 43.820 -24.019 1.00 73.19 207 THR A O 1
ATOM 1654 N N . ARG A 1 208 ? 6.896 44.743 -25.845 1.00 74.19 208 ARG A N 1
ATOM 1655 C CA . ARG A 1 208 ? 5.772 45.628 -26.162 1.00 74.19 208 ARG A CA 1
ATOM 1656 C C . ARG A 1 208 ? 4.758 44.955 -27.079 1.00 74.19 208 ARG A C 1
ATOM 1658 O O . ARG A 1 208 ? 3.751 45.566 -27.416 1.00 74.19 208 ARG A O 1
ATOM 1665 N N . ASP A 1 209 ? 5.029 43.728 -27.500 1.00 86.44 209 ASP A N 1
ATOM 1666 C CA . ASP A 1 209 ? 4.250 42.999 -28.491 1.00 86.44 209 ASP A CA 1
ATOM 1667 C C . ASP A 1 209 ? 3.082 42.256 -27.822 1.00 86.44 209 ASP A C 1
ATOM 1669 O O . ASP A 1 209 ? 2.362 42.812 -26.985 1.00 86.44 209 ASP A O 1
ATOM 1673 N N . THR A 1 210 ? 2.849 41.013 -28.227 1.00 91.12 210 THR A N 1
ATOM 1674 C CA . THR A 1 210 ? 1.809 40.144 -27.678 1.00 91.12 210 THR A CA 1
ATOM 1675 C C . THR A 1 210 ? 2.444 39.127 -26.742 1.00 91.12 210 THR A C 1
ATOM 1677 O O . THR A 1 210 ? 3.386 38.440 -27.129 1.00 91.12 210 THR A O 1
ATOM 1680 N N . TYR A 1 211 ? 1.897 38.986 -25.537 1.00 91.81 211 TYR A N 1
ATOM 1681 C CA . TYR A 1 211 ? 2.206 37.851 -24.677 1.00 91.81 211 TYR A CA 1
ATOM 1682 C C . TYR A 1 211 ? 1.352 36.653 -25.083 1.00 91.81 211 TYR A C 1
ATOM 1684 O O . TYR A 1 211 ? 0.130 36.763 -25.218 1.00 91.81 211 TYR A O 1
ATOM 1692 N N . PHE A 1 212 ? 1.999 35.504 -25.232 1.00 92.88 212 PHE A N 1
ATOM 1693 C CA . PHE A 1 212 ? 1.372 34.205 -25.420 1.00 92.88 212 PHE A CA 1
ATOM 1694 C C . PHE A 1 212 ? 1.346 33.489 -24.076 1.00 92.88 212 PHE A C 1
ATOM 1696 O O . PHE A 1 212 ? 2.370 33.412 -23.400 1.00 92.88 212 PHE A O 1
ATOM 1703 N N . ILE A 1 213 ? 0.178 32.977 -23.695 1.00 94.75 213 ILE A N 1
ATOM 1704 C CA . ILE A 1 213 ? -0.022 32.249 -22.443 1.00 94.75 213 ILE A CA 1
ATOM 1705 C C . ILE A 1 213 ? -0.550 30.863 -22.793 1.00 94.75 213 ILE A C 1
ATOM 1707 O O . ILE A 1 213 ? -1.587 30.749 -23.448 1.00 94.75 213 ILE A O 1
ATOM 1711 N N . ASN A 1 214 ? 0.135 29.812 -22.363 1.00 94.75 214 ASN A N 1
ATOM 1712 C CA . ASN A 1 214 ? -0.350 28.444 -22.490 1.00 94.75 214 ASN A CA 1
ATOM 1713 C C . ASN A 1 214 ? -0.688 27.906 -21.102 1.00 94.75 214 ASN A C 1
ATOM 1715 O O . ASN A 1 214 ? 0.095 28.054 -20.172 1.00 94.75 214 ASN A O 1
ATOM 1719 N N . VAL A 1 215 ? -1.844 27.268 -20.967 1.00 93.88 215 VAL A N 1
ATOM 1720 C CA . VAL A 1 215 ? -2.226 26.534 -19.761 1.00 93.88 215 VAL A CA 1
ATOM 1721 C C . VAL A 1 215 ? -2.384 25.068 -20.144 1.00 93.88 215 VAL A C 1
ATOM 1723 O O . VAL A 1 215 ? -3.297 24.707 -20.896 1.00 93.88 215 VAL A O 1
ATOM 1726 N N . VAL A 1 216 ? -1.447 24.243 -19.683 1.00 92.81 216 VAL A N 1
ATOM 1727 C CA . VAL A 1 216 ? -1.343 22.814 -19.985 1.00 92.81 216 VAL A CA 1
ATOM 1728 C C . VAL A 1 216 ? -1.959 22.039 -18.818 1.00 92.81 216 VAL A C 1
ATOM 1730 O O . VAL A 1 216 ? -1.381 22.030 -17.734 1.00 92.81 216 VAL A O 1
ATOM 1733 N N . PRO A 1 217 ? -3.146 21.432 -18.980 1.00 89.31 217 PRO A N 1
ATOM 1734 C CA . PRO A 1 217 ? -3.756 20.656 -17.905 1.00 89.31 217 PRO A CA 1
ATOM 1735 C C . PRO A 1 217 ? -2.902 19.423 -17.583 1.00 89.31 217 PRO A C 1
ATOM 1737 O O . PRO A 1 217 ? -2.520 18.688 -18.492 1.00 89.31 217 PRO A O 1
ATOM 1740 N N . GLN A 1 218 ? -2.640 19.202 -16.296 1.00 83.88 218 GLN A N 1
ATOM 1741 C CA . GLN A 1 218 ? -2.001 17.985 -15.783 1.00 83.88 218 GLN A CA 1
ATOM 1742 C C . GLN A 1 218 ? -3.060 16.945 -15.388 1.00 83.88 218 GLN A C 1
ATOM 1744 O O . GLN A 1 218 ? -2.859 15.746 -15.561 1.00 83.88 218 GLN A O 1
ATOM 1749 N N . SER A 1 219 ? -4.227 17.401 -14.925 1.00 78.88 219 SER A N 1
ATOM 1750 C CA . SER A 1 219 ? -5.398 16.557 -14.673 1.00 78.88 219 SER A CA 1
ATOM 1751 C C . SER A 1 219 ? -6.260 16.368 -15.931 1.00 78.88 219 SER A C 1
ATOM 1753 O O . SER A 1 219 ? -6.257 17.185 -16.857 1.00 78.88 219 SER A O 1
ATOM 1755 N N . GLN A 1 220 ? -7.065 15.297 -15.968 1.00 79.12 220 GLN A N 1
ATOM 1756 C CA . GLN A 1 220 ? -7.997 15.034 -17.079 1.00 79.12 220 GLN A CA 1
ATOM 1757 C C . GLN A 1 220 ? -9.015 16.171 -17.268 1.00 79.12 220 GLN A C 1
ATOM 1759 O O . GLN A 1 220 ? -9.437 16.450 -18.396 1.00 79.12 220 GLN A O 1
ATOM 1764 N N . TYR A 1 221 ? -9.392 16.813 -16.164 1.00 83.31 221 TYR A N 1
ATOM 1765 C CA . TYR A 1 221 ? -10.253 17.980 -16.101 1.00 83.31 221 TYR A CA 1
ATOM 1766 C C . TYR A 1 221 ? -9.548 19.074 -15.297 1.00 83.31 221 TYR A C 1
ATOM 1768 O O . TYR A 1 221 ? -9.109 18.827 -14.175 1.00 83.31 221 TYR A O 1
ATOM 1776 N N . PHE A 1 222 ? -9.417 20.268 -15.872 1.00 89.12 222 PHE A N 1
ATOM 1777 C CA . PHE A 1 222 ? -8.779 21.411 -15.230 1.00 89.12 222 PHE A CA 1
ATOM 1778 C C . PHE A 1 222 ? -9.612 22.675 -15.427 1.00 89.12 222 PHE A C 1
ATOM 1780 O O . PHE A 1 222 ? -9.698 23.218 -16.532 1.00 89.12 222 PHE A O 1
ATOM 1787 N N . LYS A 1 223 ? -10.210 23.168 -14.346 1.00 91.56 223 LYS A N 1
ATOM 1788 C CA . LYS A 1 223 ? -10.925 24.441 -14.300 1.00 91.56 223 LYS A CA 1
ATOM 1789 C C . LYS A 1 223 ? -10.078 25.461 -13.562 1.00 91.56 223 LYS A C 1
ATOM 1791 O O . LYS A 1 223 ? -9.607 25.206 -12.458 1.00 91.56 223 LYS A O 1
ATOM 1796 N N . PHE A 1 224 ? -9.914 26.644 -14.133 1.00 93.00 224 PHE A N 1
ATOM 1797 C CA . PHE A 1 224 ? -9.071 27.686 -13.553 1.00 93.00 224 PHE A CA 1
ATOM 1798 C C . PHE A 1 224 ? -9.647 29.078 -13.787 1.00 93.00 224 PHE A C 1
ATOM 1800 O O . PHE A 1 224 ? -10.420 29.304 -14.722 1.00 93.00 224 PHE A O 1
ATOM 1807 N N . SER A 1 225 ? -9.257 30.026 -12.934 1.00 93.75 225 SER A N 1
ATOM 1808 C CA . SER A 1 225 ? -9.472 31.451 -13.179 1.00 93.75 225 SER A CA 1
ATOM 1809 C C . SER A 1 225 ? -8.170 32.121 -13.598 1.00 93.75 225 SER A C 1
ATOM 1811 O O . SER A 1 225 ? -7.108 31.784 -13.083 1.00 93.75 225 SER A O 1
ATOM 1813 N N . LEU A 1 226 ? -8.250 33.038 -14.555 1.00 95.12 226 LEU A N 1
ATOM 1814 C CA . LEU A 1 226 ? -7.108 33.749 -15.118 1.00 95.12 226 LEU A CA 1
ATOM 1815 C C . LEU A 1 226 ? -7.364 35.250 -14.997 1.00 95.12 226 LEU A C 1
ATOM 1817 O O . LEU A 1 226 ? -8.398 35.741 -15.455 1.00 95.12 226 LEU A O 1
ATOM 1821 N N . ILE A 1 227 ? -6.438 35.968 -14.368 1.00 94.06 227 ILE A N 1
ATOM 1822 C CA . ILE A 1 227 ? -6.473 37.424 -14.222 1.00 94.06 227 ILE A CA 1
ATOM 1823 C C . ILE A 1 227 ? -5.102 37.998 -14.566 1.00 94.06 227 ILE A C 1
ATOM 1825 O O . ILE A 1 227 ? -4.072 37.439 -14.186 1.00 94.06 227 ILE A O 1
ATOM 1829 N N . LEU A 1 228 ? -5.100 39.106 -15.305 1.00 94.38 228 LEU A N 1
ATOM 1830 C CA . LEU A 1 228 ? -3.891 39.862 -15.597 1.00 94.38 228 LEU A CA 1
ATOM 1831 C C . LEU A 1 228 ? -4.032 41.292 -15.110 1.00 94.38 228 LEU A C 1
ATOM 1833 O O . LEU A 1 228 ? -5.051 41.926 -15.369 1.00 94.38 228 LEU A O 1
ATOM 1837 N N . HIS A 1 229 ? -2.979 41.809 -14.497 1.00 94.12 229 HIS A N 1
ATOM 1838 C CA . HIS A 1 229 ? -2.843 43.220 -14.165 1.00 94.12 229 HIS A CA 1
ATOM 1839 C C . HIS A 1 229 ? -1.616 43.804 -14.856 1.00 94.12 229 HIS A C 1
ATOM 1841 O O . HIS A 1 229 ? -0.664 43.093 -15.186 1.00 94.12 229 HIS A O 1
ATOM 1847 N N . THR A 1 230 ? -1.630 45.112 -15.077 1.00 92.62 230 THR A N 1
ATOM 1848 C CA . THR A 1 230 ? -0.473 45.838 -15.596 1.00 92.62 230 THR A CA 1
ATOM 1849 C C . THR A 1 230 ? -0.288 47.139 -14.831 1.00 92.62 230 THR A C 1
ATOM 1851 O O . THR A 1 230 ? -1.262 47.794 -14.465 1.00 92.62 230 THR A O 1
ATOM 1854 N N . ASN A 1 231 ? 0.963 47.511 -14.567 1.00 90.94 231 ASN A N 1
ATOM 1855 C CA . ASN A 1 231 ? 1.299 48.748 -13.865 1.00 90.94 231 ASN A CA 1
ATOM 1856 C C . ASN A 1 231 ? 2.554 49.386 -14.461 1.00 90.94 231 ASN A C 1
ATOM 1858 O O . ASN A 1 231 ? 3.416 48.683 -14.979 1.00 90.94 231 ASN A O 1
ATOM 1862 N N . LYS A 1 232 ? 2.681 50.710 -14.369 1.00 90.25 232 LYS A N 1
ATOM 1863 C CA . LYS A 1 232 ? 3.852 51.449 -14.851 1.00 90.25 232 LYS A CA 1
ATOM 1864 C C . LYS A 1 232 ? 5.072 51.177 -13.980 1.00 90.25 232 LYS A C 1
ATOM 1866 O O . LYS A 1 232 ? 5.010 51.266 -12.757 1.00 90.25 232 LYS A O 1
ATOM 1871 N N . VAL A 1 233 ? 6.201 50.930 -14.628 1.00 89.69 233 VAL A N 1
ATOM 1872 C CA . VAL A 1 233 ? 7.485 50.697 -13.972 1.00 89.69 233 VAL A CA 1
ATOM 1873 C C . VAL A 1 233 ? 8.088 52.032 -13.524 1.00 89.69 233 VAL A C 1
ATOM 1875 O O . VAL A 1 233 ? 8.146 52.983 -14.314 1.00 89.69 233 VAL A O 1
ATOM 1878 N N . PRO A 1 234 ? 8.541 52.140 -12.266 1.00 88.81 234 PRO A N 1
ATOM 1879 C CA . PRO A 1 234 ? 9.246 53.315 -11.775 1.00 88.81 234 PRO A CA 1
ATOM 1880 C C . PRO A 1 234 ? 10.506 53.632 -12.586 1.00 88.81 234 PRO A C 1
ATOM 1882 O O . PRO A 1 234 ? 11.334 52.763 -12.815 1.00 88.81 234 PRO A O 1
ATOM 1885 N N . ASN A 1 235 ? 10.713 54.901 -12.944 1.00 85.81 235 ASN A N 1
ATOM 1886 C CA . ASN A 1 235 ? 11.933 55.369 -13.625 1.00 85.81 235 ASN A CA 1
ATOM 1887 C C . ASN A 1 235 ? 12.806 56.257 -12.710 1.00 85.81 235 ASN A C 1
ATOM 1889 O O . ASN A 1 235 ? 13.470 57.193 -13.156 1.00 85.81 235 ASN A O 1
ATOM 1893 N N . ALA A 1 236 ? 12.729 56.052 -11.393 1.00 83.56 236 ALA A N 1
ATOM 1894 C CA . ALA A 1 236 ? 13.515 56.830 -10.439 1.00 83.56 236 ALA A CA 1
ATOM 1895 C C . ALA A 1 236 ? 14.970 56.334 -10.414 1.00 83.56 236 ALA A C 1
ATOM 1897 O O . ALA A 1 236 ? 15.229 55.141 -10.473 1.00 83.56 236 ALA A O 1
ATOM 1898 N N . THR A 1 237 ? 15.953 57.223 -10.294 1.00 81.69 237 THR A N 1
ATOM 1899 C CA . THR A 1 237 ? 17.345 56.794 -10.084 1.00 81.69 237 THR A CA 1
ATOM 1900 C C . THR A 1 237 ? 17.492 56.153 -8.701 1.00 81.69 237 THR A C 1
ATOM 1902 O O . THR A 1 237 ? 17.099 56.770 -7.711 1.00 81.69 237 THR A O 1
ATOM 1905 N N . VAL A 1 238 ? 18.066 54.948 -8.629 1.00 81.69 238 VAL A N 1
ATOM 1906 C CA . VAL A 1 238 ? 18.353 54.239 -7.367 1.00 81.69 238 VAL A CA 1
ATOM 1907 C C . VAL A 1 238 ? 19.448 54.980 -6.596 1.00 81.69 238 VAL A C 1
ATOM 1909 O O . VAL A 1 238 ? 20.512 55.266 -7.148 1.00 81.69 238 VAL A O 1
ATOM 1912 N N . ASP A 1 239 ? 19.195 55.305 -5.327 1.00 80.50 239 ASP A N 1
ATOM 1913 C CA . ASP A 1 239 ? 20.197 55.904 -4.441 1.00 80.50 239 ASP A CA 1
ATOM 1914 C C . ASP A 1 239 ? 20.948 54.813 -3.670 1.00 80.50 239 ASP A C 1
ATOM 1916 O O . ASP A 1 239 ? 20.510 54.351 -2.617 1.00 80.50 239 ASP A O 1
ATOM 1920 N N . THR A 1 240 ? 22.110 54.419 -4.188 1.00 78.00 240 THR A N 1
ATOM 1921 C CA . THR A 1 240 ? 22.980 53.411 -3.563 1.00 78.00 240 THR A CA 1
ATOM 1922 C C . THR A 1 240 ? 23.872 53.977 -2.452 1.00 78.00 240 THR A C 1
ATOM 1924 O O . THR A 1 240 ? 24.600 53.230 -1.799 1.00 78.00 240 THR A O 1
ATOM 1927 N N . SER A 1 241 ? 23.837 55.293 -2.192 1.00 74.75 241 SER A N 1
ATOM 1928 C CA . SER A 1 241 ? 24.836 55.963 -1.344 1.00 74.75 241 SER A CA 1
ATOM 1929 C C . SER A 1 241 ? 24.747 55.634 0.154 1.00 74.75 241 SER A C 1
ATOM 1931 O O . SER A 1 241 ? 25.693 55.919 0.891 1.00 74.75 241 SER A O 1
ATOM 1933 N N . ASN A 1 242 ? 23.659 54.992 0.598 1.00 69.44 242 ASN A N 1
ATOM 1934 C CA . ASN A 1 242 ? 23.368 54.721 2.011 1.00 69.44 242 ASN A CA 1
ATOM 1935 C C . ASN A 1 242 ? 23.366 53.230 2.406 1.00 69.44 242 ASN A C 1
ATOM 1937 O O . ASN A 1 242 ? 23.072 52.922 3.561 1.00 69.44 242 ASN A O 1
ATOM 1941 N N . CYS A 1 243 ? 23.702 52.300 1.504 1.00 82.00 243 CYS A N 1
ATOM 1942 C CA . CYS A 1 243 ? 23.726 50.872 1.842 1.00 82.00 243 CYS A CA 1
ATOM 1943 C C . CYS A 1 243 ? 25.022 50.487 2.568 1.00 82.00 243 CYS A C 1
ATOM 1945 O O . CYS A 1 243 ? 26.112 50.594 2.005 1.00 82.00 243 CYS A O 1
ATOM 1947 N N . GLN A 1 244 ? 24.923 50.010 3.810 1.00 83.44 244 GLN A N 1
ATOM 1948 C CA . GLN A 1 244 ? 26.038 49.389 4.529 1.00 83.44 244 GLN A CA 1
ATOM 1949 C C . GLN A 1 244 ? 25.743 47.907 4.746 1.00 83.44 244 GLN A C 1
ATOM 1951 O O . GLN A 1 244 ? 24.727 47.566 5.347 1.00 83.44 244 GLN A O 1
ATOM 1956 N N . SER A 1 245 ? 26.641 47.031 4.288 1.00 83.25 245 SER A N 1
ATOM 1957 C CA . SER A 1 245 ? 26.561 45.593 4.557 1.00 83.25 245 SER A CA 1
ATOM 1958 C C . SER A 1 245 ? 26.474 45.327 6.055 1.00 83.25 245 SER A C 1
ATOM 1960 O O . SER A 1 245 ? 27.327 45.783 6.820 1.00 83.25 245 SER A O 1
ATOM 1962 N N . ALA A 1 246 ? 25.461 44.564 6.473 1.00 85.31 246 ALA A N 1
ATOM 1963 C CA . ALA A 1 246 ? 25.266 44.226 7.881 1.00 85.31 246 ALA A CA 1
ATOM 1964 C C . ALA A 1 246 ? 26.441 43.406 8.450 1.00 85.31 246 ALA A C 1
ATOM 1966 O O . ALA A 1 246 ? 26.792 43.547 9.622 1.00 85.31 246 ALA A O 1
ATOM 1967 N N . THR A 1 247 ? 27.068 42.567 7.615 1.00 89.56 247 THR A N 1
ATOM 1968 C CA . THR A 1 247 ? 28.293 41.811 7.920 1.00 89.56 247 THR A CA 1
ATOM 1969 C C . THR A 1 247 ? 29.183 41.712 6.667 1.00 89.56 247 THR A C 1
ATOM 1971 O O . THR A 1 247 ? 28.685 41.950 5.568 1.00 89.56 247 THR A O 1
ATOM 1974 N N . PRO A 1 248 ? 30.480 41.356 6.786 1.00 89.94 248 PRO A N 1
ATOM 1975 C CA . PRO A 1 248 ? 31.375 41.207 5.630 1.00 89.94 248 PRO A CA 1
ATOM 1976 C C . PRO A 1 248 ? 30.922 40.168 4.596 1.00 89.94 248 PRO A C 1
ATOM 1978 O O . PRO A 1 248 ? 31.282 40.290 3.431 1.00 89.94 248 PRO A O 1
ATOM 1981 N N . ASP A 1 249 ? 30.135 39.177 5.020 1.00 92.12 249 ASP A N 1
ATOM 1982 C CA . ASP A 1 249 ? 29.651 38.091 4.161 1.00 92.12 249 ASP A CA 1
ATOM 1983 C C . ASP A 1 249 ? 28.352 38.463 3.423 1.00 92.12 249 ASP A C 1
ATOM 1985 O O . ASP A 1 249 ? 27.851 37.657 2.651 1.00 92.12 249 ASP A O 1
ATOM 1989 N N . HIS A 1 250 ? 27.761 39.633 3.705 1.00 94.25 250 HIS A N 1
ATOM 1990 C CA . HIS A 1 250 ? 26.455 40.036 3.177 1.00 94.25 250 HIS A CA 1
ATOM 1991 C C . HIS A 1 250 ? 26.564 41.166 2.163 1.00 94.25 250 HIS A C 1
ATOM 1993 O O . HIS A 1 250 ? 27.168 42.211 2.426 1.00 94.25 250 HIS A O 1
ATOM 1999 N N . ILE A 1 251 ? 25.881 41.006 1.036 1.00 94.50 251 ILE A N 1
ATOM 2000 C CA . ILE A 1 251 ? 25.706 42.073 0.053 1.00 94.50 251 ILE A CA 1
ATOM 2001 C C . ILE A 1 251 ? 24.507 42.931 0.477 1.00 94.50 251 ILE A C 1
ATOM 2003 O O . ILE A 1 251 ? 23.402 42.430 0.681 1.00 94.50 251 ILE A O 1
ATOM 2007 N N . CYS A 1 252 ? 24.726 44.232 0.663 1.00 93.69 252 CYS A N 1
ATOM 2008 C CA . CYS A 1 252 ? 23.658 45.164 1.014 1.00 93.69 252 CYS A CA 1
ATOM 2009 C C . CYS A 1 252 ? 22.794 45.483 -0.212 1.00 93.69 252 CYS A C 1
ATOM 2011 O O . CYS A 1 252 ? 23.348 45.819 -1.254 1.00 93.69 252 CYS A O 1
ATOM 2013 N N . ILE A 1 253 ? 21.468 45.411 -0.073 1.00 92.75 253 ILE A N 1
ATOM 2014 C CA . ILE A 1 253 ? 20.503 45.721 -1.139 1.00 92.75 253 ILE A CA 1
ATOM 2015 C C . ILE A 1 253 ? 19.829 47.064 -0.848 1.00 92.75 253 ILE A C 1
ATOM 2017 O O . ILE A 1 253 ? 19.387 47.301 0.280 1.00 92.75 253 ILE A O 1
ATOM 2021 N N . THR A 1 254 ? 19.693 47.923 -1.861 1.00 92.69 254 THR A N 1
ATOM 2022 C CA . THR A 1 254 ? 18.896 49.156 -1.773 1.00 92.69 254 THR A CA 1
ATOM 2023 C C . THR A 1 254 ? 17.527 49.038 -2.434 1.00 92.69 254 THR A C 1
ATOM 2025 O O . THR A 1 254 ? 17.310 48.268 -3.366 1.00 92.69 254 THR A O 1
ATOM 2028 N N . THR A 1 255 ? 16.564 49.824 -1.950 1.00 92.31 255 THR A N 1
ATOM 2029 C CA . THR A 1 255 ? 15.204 49.841 -2.497 1.00 92.31 255 THR A CA 1
ATOM 2030 C C . THR A 1 255 ? 15.196 50.315 -3.957 1.00 92.31 255 THR A C 1
ATOM 2032 O O . THR A 1 255 ? 15.667 51.409 -4.270 1.00 92.31 255 THR A O 1
ATOM 2035 N N . GLY A 1 256 ? 14.600 49.520 -4.844 1.00 89.38 256 GLY A N 1
ATOM 2036 C CA . GLY A 1 256 ? 14.504 49.761 -6.284 1.00 89.38 256 GLY A CA 1
ATOM 2037 C C . GLY A 1 256 ? 15.712 49.271 -7.087 1.00 89.38 256 GLY A C 1
ATOM 2038 O O . GLY A 1 256 ? 15.695 49.417 -8.308 1.00 89.38 256 GLY A O 1
ATOM 2039 N N . GLU A 1 257 ? 16.734 48.713 -6.433 1.00 91.62 257 GLU A N 1
ATOM 2040 C CA . GLU A 1 257 ? 17.910 48.114 -7.069 1.00 91.62 257 GLU A CA 1
ATOM 2041 C C . GLU A 1 257 ? 17.587 46.756 -7.702 1.00 91.62 257 GLU A C 1
ATOM 2043 O O . GLU A 1 257 ? 16.766 45.994 -7.189 1.00 91.62 257 GLU A O 1
ATOM 2048 N N . ILE A 1 258 ? 18.260 46.458 -8.815 1.00 88.62 258 ILE A N 1
ATOM 2049 C CA . ILE A 1 258 ? 18.206 45.164 -9.497 1.00 88.62 258 ILE A CA 1
ATOM 2050 C C . ILE A 1 258 ? 19.502 44.429 -9.179 1.00 88.62 258 ILE A C 1
ATOM 2052 O O . ILE A 1 258 ? 20.584 44.918 -9.513 1.00 88.62 258 ILE A O 1
ATOM 2056 N N . ILE A 1 259 ? 19.397 43.258 -8.558 1.00 89.81 259 ILE A N 1
ATOM 2057 C CA . ILE A 1 259 ? 20.536 42.390 -8.275 1.00 89.81 259 ILE A CA 1
ATOM 2058 C C . ILE A 1 259 ? 20.577 41.294 -9.327 1.00 89.81 259 ILE A C 1
ATOM 2060 O O . ILE A 1 259 ? 19.657 40.493 -9.399 1.00 89.81 259 ILE A O 1
ATOM 2064 N N . ASN A 1 260 ? 21.661 41.231 -10.097 1.00 86.56 260 ASN A N 1
ATOM 2065 C CA . ASN A 1 260 ? 21.927 40.143 -11.035 1.00 86.56 260 ASN A CA 1
ATOM 2066 C C . ASN A 1 260 ? 23.128 39.354 -10.522 1.00 86.56 260 ASN A C 1
ATOM 2068 O O . ASN A 1 260 ? 24.208 39.929 -10.369 1.00 86.56 260 ASN A O 1
ATOM 2072 N N . ASN A 1 261 ? 22.947 38.063 -10.250 1.00 87.06 261 ASN A N 1
ATOM 2073 C CA . ASN A 1 261 ? 24.026 37.215 -9.753 1.00 87.06 261 ASN A CA 1
ATOM 2074 C C . ASN A 1 261 ? 23.999 35.818 -10.389 1.00 87.06 261 ASN A C 1
ATOM 2076 O O . ASN A 1 261 ? 23.036 35.434 -11.056 1.00 87.06 261 ASN A O 1
ATOM 2080 N N . VAL A 1 262 ? 25.087 35.082 -10.177 1.00 84.31 262 VAL A N 1
ATOM 2081 C CA . VAL A 1 262 ? 25.268 33.685 -10.578 1.00 84.31 262 VAL A CA 1
ATOM 2082 C C . VAL A 1 262 ? 25.655 32.909 -9.328 1.00 84.31 262 VAL A C 1
ATOM 2084 O O . VAL A 1 262 ? 26.512 33.370 -8.575 1.00 84.31 262 VAL A O 1
ATOM 2087 N N . ALA A 1 263 ? 25.029 31.760 -9.096 1.00 84.06 263 ALA A N 1
ATOM 2088 C CA . ALA A 1 263 ? 25.375 30.891 -7.976 1.00 84.06 263 ALA A CA 1
ATOM 2089 C C . ALA A 1 263 ? 25.479 29.434 -8.428 1.00 84.06 263 ALA A C 1
ATOM 2091 O O . ALA A 1 263 ? 24.755 29.001 -9.329 1.00 84.06 263 ALA A O 1
ATOM 2092 N N . GLU A 1 264 ? 26.400 28.697 -7.811 1.00 84.62 264 GLU A N 1
ATOM 2093 C CA . GLU A 1 264 ? 26.542 27.258 -8.016 1.00 84.62 264 GLU A CA 1
ATOM 2094 C C . GLU A 1 264 ? 25.464 26.488 -7.238 1.00 84.62 264 GLU A C 1
ATOM 2096 O O . GLU A 1 264 ? 24.934 26.973 -6.238 1.00 84.62 264 GLU A O 1
ATOM 2101 N N . ALA A 1 265 ? 25.131 25.280 -7.700 1.00 79.69 265 ALA A N 1
ATOM 2102 C CA . ALA A 1 265 ? 24.150 24.405 -7.060 1.00 79.69 265 ALA A CA 1
ATOM 2103 C C . ALA A 1 265 ? 24.415 24.239 -5.550 1.00 79.69 265 ALA A C 1
ATOM 2105 O O . ALA A 1 265 ? 25.513 23.866 -5.138 1.00 79.69 265 ALA A O 1
ATOM 2106 N N . TYR A 1 266 ? 23.389 24.484 -4.734 1.00 83.50 266 TYR A N 1
ATOM 2107 C CA . TYR A 1 266 ? 23.409 24.420 -3.270 1.00 83.50 266 TYR A CA 1
ATOM 2108 C C . TYR A 1 266 ? 24.389 25.383 -2.576 1.00 83.50 266 TYR A C 1
ATOM 2110 O O . TYR A 1 266 ? 24.601 25.259 -1.368 1.00 83.50 266 TYR A O 1
ATOM 2118 N N . GLU A 1 267 ? 24.966 26.358 -3.287 1.00 91.25 267 GLU A N 1
ATOM 2119 C CA . GLU A 1 267 ? 25.846 27.364 -2.693 1.00 91.25 267 GLU A CA 1
ATOM 2120 C C . GLU A 1 267 ? 25.037 28.581 -2.192 1.00 91.25 267 GLU A C 1
ATOM 2122 O O . GLU A 1 267 ? 24.517 29.359 -2.999 1.00 91.25 267 GLU A O 1
ATOM 2127 N N . PRO A 1 268 ? 24.919 28.793 -0.865 1.00 92.50 268 PRO A N 1
ATOM 2128 C CA . PRO A 1 268 ? 24.112 29.876 -0.312 1.00 92.50 268 PRO A CA 1
ATOM 2129 C C . PRO A 1 268 ? 24.748 31.255 -0.544 1.00 92.50 268 PRO A C 1
ATOM 2131 O O . PRO A 1 268 ? 25.900 31.494 -0.178 1.00 92.50 268 PRO A O 1
ATOM 2134 N N . GLN A 1 269 ? 23.957 32.195 -1.063 1.00 94.88 269 GLN A N 1
ATOM 2135 C CA . GLN A 1 269 ? 24.325 33.602 -1.252 1.00 94.88 269 GLN A CA 1
ATOM 2136 C C . GLN A 1 269 ? 23.630 34.480 -0.210 1.00 94.88 269 GLN A C 1
ATOM 2138 O O . GLN A 1 269 ? 22.417 34.379 -0.032 1.00 94.88 269 GLN A O 1
ATOM 2143 N N . TYR A 1 270 ? 24.374 35.360 0.462 1.00 96.25 270 TYR A N 1
ATOM 2144 C CA . TYR A 1 270 ? 23.863 36.126 1.604 1.00 96.25 270 TYR A CA 1
ATOM 2145 C C . TYR A 1 270 ? 23.703 37.615 1.294 1.00 96.25 270 TYR A C 1
ATOM 2147 O O . TYR A 1 270 ? 24.623 38.287 0.818 1.00 96.25 270 TYR A O 1
ATOM 2155 N N . TYR A 1 271 ? 22.548 38.161 1.660 1.00 96.19 271 TYR A N 1
ATOM 2156 C CA . TYR A 1 271 ? 22.194 39.557 1.461 1.00 96.19 271 TYR A CA 1
ATOM 2157 C C . TYR A 1 271 ? 21.585 40.180 2.713 1.00 96.19 271 TYR A C 1
ATOM 2159 O O . TYR A 1 271 ? 20.990 39.501 3.548 1.00 96.19 271 TYR A O 1
ATOM 2167 N N . SER A 1 272 ? 21.708 41.500 2.842 1.00 95.88 272 SER A N 1
ATOM 2168 C CA . SER A 1 272 ? 21.060 42.270 3.907 1.00 95.88 272 SER A CA 1
ATOM 2169 C C . SER A 1 272 ? 20.291 43.458 3.339 1.00 95.88 272 SER A C 1
ATOM 2171 O O . SER A 1 272 ? 20.826 44.199 2.517 1.00 95.88 272 SER A O 1
ATOM 2173 N N . PHE A 1 273 ? 19.078 43.682 3.831 1.00 95.12 273 PHE A N 1
ATOM 2174 C CA . PHE A 1 273 ? 18.207 44.790 3.458 1.00 95.12 273 PHE A CA 1
ATOM 2175 C C . PHE A 1 273 ? 17.836 45.617 4.694 1.00 95.12 273 PHE A C 1
ATOM 2177 O O . PHE A 1 273 ? 17.373 45.075 5.699 1.00 95.12 273 PHE A O 1
ATOM 2184 N N . GLN A 1 274 ? 18.052 46.933 4.642 1.00 94.31 274 GLN A N 1
ATOM 2185 C CA . GLN A 1 274 ? 17.763 47.833 5.759 1.00 94.31 274 GLN A CA 1
ATOM 2186 C C . GLN A 1 274 ? 16.404 48.513 5.566 1.00 94.31 274 GLN A C 1
ATOM 2188 O O . GLN A 1 274 ? 16.243 49.350 4.684 1.00 94.31 274 GLN A O 1
ATOM 2193 N N . VAL A 1 275 ? 15.453 48.203 6.445 1.00 92.12 275 VAL A N 1
ATOM 2194 C CA . VAL A 1 275 ? 14.140 48.853 6.506 1.00 92.12 275 VAL A CA 1
ATOM 2195 C C . VAL A 1 275 ? 14.276 50.133 7.330 1.00 92.12 275 VAL A C 1
ATOM 2197 O O . VAL A 1 275 ? 14.633 50.099 8.511 1.00 92.12 275 VAL A O 1
ATOM 2200 N N . ASP A 1 276 ? 14.025 51.276 6.705 1.00 90.62 276 ASP A N 1
ATOM 2201 C CA . ASP A 1 276 ? 14.213 52.617 7.263 1.00 90.62 276 ASP A CA 1
ATOM 2202 C C . ASP A 1 276 ? 12.906 53.257 7.758 1.00 90.62 276 ASP A C 1
ATOM 2204 O O . ASP A 1 276 ? 12.915 54.048 8.707 1.00 90.62 276 ASP A O 1
ATOM 2208 N N . LYS A 1 277 ? 11.772 52.889 7.157 1.00 92.44 277 LYS A N 1
ATOM 2209 C CA . LYS A 1 277 ? 10.430 53.348 7.532 1.00 92.44 277 LYS A CA 1
ATOM 2210 C C . LYS A 1 277 ? 9.425 52.199 7.496 1.00 92.44 277 LYS A C 1
ATOM 2212 O O . LYS A 1 277 ? 9.603 51.234 6.769 1.00 92.44 277 LYS A O 1
ATOM 2217 N N . ALA A 1 278 ? 8.352 52.329 8.274 1.00 91.44 278 ALA A N 1
ATOM 2218 C CA . ALA A 1 278 ? 7.241 51.388 8.212 1.00 91.44 278 ALA A CA 1
ATOM 2219 C C . ALA A 1 278 ? 6.439 51.605 6.917 1.00 91.44 278 ALA A C 1
ATOM 2221 O O . ALA A 1 278 ? 5.803 52.648 6.757 1.00 91.44 278 ALA A O 1
ATOM 2222 N N . GLU A 1 279 ? 6.517 50.660 5.981 1.00 93.50 279 GLU A N 1
ATOM 2223 C CA . GLU A 1 279 ? 5.844 50.702 4.676 1.00 93.50 279 GLU A CA 1
ATOM 2224 C C . GLU A 1 279 ? 5.674 49.275 4.113 1.00 93.50 279 GLU A C 1
ATOM 2226 O O . GLU A 1 279 ? 6.146 48.297 4.696 1.00 93.50 279 GLU A O 1
ATOM 2231 N N . PHE A 1 280 ? 4.981 49.155 2.980 1.00 92.44 280 PHE A N 1
ATOM 2232 C CA . PHE A 1 280 ? 4.920 47.932 2.185 1.00 92.44 280 PHE A CA 1
ATOM 2233 C C . PHE A 1 280 ? 6.167 47.801 1.307 1.00 92.44 280 PHE A C 1
ATOM 2235 O O . PHE A 1 280 ? 6.499 48.717 0.553 1.00 92.44 280 PHE A O 1
ATOM 2242 N N . TYR A 1 281 ? 6.807 46.640 1.375 1.00 94.44 281 TYR A N 1
ATOM 2243 C CA . TYR A 1 281 ? 7.953 46.265 0.559 1.00 94.44 281 TYR A CA 1
ATOM 2244 C C . TYR A 1 281 ? 7.570 45.078 -0.327 1.00 94.44 281 TYR A C 1
ATOM 2246 O O . TYR A 1 281 ? 7.001 44.095 0.152 1.00 94.44 281 TYR A O 1
ATOM 2254 N N . TYR A 1 282 ? 7.871 45.188 -1.618 1.00 93.69 282 TYR A N 1
ATOM 2255 C CA . TYR A 1 282 ? 7.640 44.171 -2.637 1.00 93.69 282 TYR A CA 1
ATOM 2256 C C . TYR A 1 282 ? 8.971 43.493 -2.919 1.00 93.69 282 TYR A C 1
ATOM 2258 O O . TYR A 1 282 ? 9.901 44.133 -3.415 1.00 93.69 282 TYR A O 1
ATOM 2266 N N . PHE A 1 283 ? 9.057 42.219 -2.572 1.00 92.94 283 PHE A N 1
ATOM 2267 C CA . PHE A 1 283 ? 10.205 41.381 -2.855 1.00 92.94 283 PHE A CA 1
ATOM 2268 C C . PHE A 1 283 ? 9.882 40.568 -4.100 1.00 92.94 283 PHE A C 1
ATOM 2270 O O . PHE A 1 283 ? 8.928 39.792 -4.080 1.00 92.94 283 PHE A O 1
ATOM 2277 N N . ASN A 1 284 ? 10.658 40.750 -5.163 1.00 90.00 284 ASN A N 1
ATOM 2278 C CA . ASN A 1 284 ? 10.497 40.009 -6.407 1.00 90.00 284 ASN A CA 1
ATOM 2279 C C . ASN A 1 284 ? 11.767 39.225 -6.681 1.00 90.00 284 ASN A C 1
ATOM 2281 O O . ASN A 1 284 ? 12.832 39.816 -6.854 1.00 90.00 284 ASN A O 1
ATOM 2285 N N . PHE A 1 285 ? 11.624 37.914 -6.754 1.00 87.56 285 PHE A N 1
ATOM 2286 C CA . PHE A 1 285 ? 12.678 36.946 -6.999 1.00 87.56 285 PHE A CA 1
ATOM 2287 C C . PHE A 1 285 ? 12.313 36.092 -8.223 1.00 87.56 285 PHE A C 1
ATOM 2289 O O . PHE A 1 285 ? 12.062 34.887 -8.098 1.00 87.56 285 PHE A O 1
ATOM 2296 N N . PRO A 1 286 ? 12.199 36.716 -9.408 1.00 78.12 286 PRO A N 1
ATOM 2297 C CA . PRO A 1 286 ? 11.886 35.993 -10.623 1.00 78.12 286 PRO A CA 1
ATOM 2298 C C . PRO A 1 286 ? 12.963 34.944 -10.894 1.00 78.12 286 PRO A C 1
ATOM 2300 O O . PRO A 1 286 ? 14.167 35.222 -10.885 1.00 78.12 286 PRO A O 1
ATOM 2303 N N . CYS A 1 287 ? 12.520 33.720 -11.134 1.00 69.12 287 CYS A N 1
ATOM 2304 C CA . CYS A 1 287 ? 13.420 32.630 -11.455 1.00 69.12 287 CYS A CA 1
ATOM 2305 C C . CYS A 1 287 ? 13.412 32.430 -12.967 1.00 69.12 287 CYS A C 1
ATOM 2307 O O . CYS A 1 287 ? 12.362 32.211 -13.565 1.00 69.12 287 CYS A O 1
ATOM 2309 N N . MET A 1 288 ? 14.587 32.500 -13.592 1.00 62.97 288 MET A N 1
ATOM 2310 C CA . MET A 1 288 ? 14.668 32.447 -15.051 1.00 62.97 288 MET A CA 1
ATOM 2311 C C . MET A 1 288 ? 14.587 31.024 -15.617 1.00 62.97 288 MET A C 1
ATOM 2313 O O . MET A 1 288 ? 14.107 30.863 -16.736 1.00 62.97 288 MET A O 1
ATOM 2317 N N . TYR A 1 289 ? 15.044 30.004 -14.875 1.00 63.06 289 TYR A N 1
ATOM 2318 C CA . TYR A 1 289 ? 15.046 28.616 -15.367 1.00 63.06 289 TYR A CA 1
ATOM 2319 C C . TYR A 1 289 ? 15.194 27.519 -14.300 1.00 63.06 289 TYR A C 1
ATOM 2321 O O . TYR A 1 289 ? 14.838 26.374 -14.572 1.00 63.06 289 TYR A O 1
ATOM 2329 N N . GLN A 1 290 ? 15.713 27.810 -13.099 1.00 69.62 290 GLN A N 1
ATOM 2330 C CA . GLN A 1 290 ? 15.968 26.787 -12.070 1.00 69.62 290 GLN A CA 1
ATOM 2331 C C . GLN A 1 290 ? 15.608 27.268 -10.668 1.00 69.62 290 GLN A C 1
ATOM 2333 O O . GLN A 1 290 ? 16.012 28.357 -10.274 1.00 69.62 290 GLN A O 1
ATOM 2338 N N . ASN A 1 291 ? 14.918 26.431 -9.894 1.00 77.06 291 ASN A N 1
ATOM 2339 C CA . ASN A 1 291 ? 14.445 26.757 -8.549 1.00 77.06 291 ASN A CA 1
ATOM 2340 C C . ASN A 1 291 ? 15.545 27.377 -7.660 1.00 77.06 291 ASN A C 1
ATOM 2342 O O . ASN A 1 291 ? 16.560 26.735 -7.361 1.00 77.06 291 ASN A O 1
ATOM 2346 N N . VAL A 1 292 ? 15.314 28.628 -7.242 1.00 82.94 292 VAL A N 1
ATOM 2347 C CA . VAL A 1 292 ? 16.104 29.335 -6.229 1.00 82.94 292 VAL A CA 1
ATOM 2348 C C . VAL A 1 292 ? 15.222 29.553 -5.013 1.00 82.94 292 VAL A C 1
ATOM 2350 O O . VAL A 1 292 ? 14.209 30.247 -5.090 1.00 82.94 292 VAL A O 1
ATOM 2353 N N . ILE A 1 293 ? 15.646 28.987 -3.888 1.00 89.38 293 ILE A N 1
ATOM 2354 C CA . ILE A 1 293 ? 14.934 29.078 -2.620 1.00 89.38 293 ILE A CA 1
ATOM 2355 C C . ILE A 1 293 ? 15.473 30.276 -1.842 1.00 89.38 293 ILE A C 1
ATOM 2357 O O . ILE A 1 293 ? 16.687 30.435 -1.696 1.00 89.38 293 ILE A O 1
ATOM 2361 N N . TYR A 1 294 ? 14.578 31.105 -1.310 1.00 92.56 294 TYR A N 1
ATOM 2362 C CA . TYR A 1 294 ? 14.939 32.275 -0.516 1.00 92.56 294 TYR A CA 1
ATOM 2363 C C . TYR A 1 294 ? 14.505 32.103 0.934 1.00 92.56 294 TYR A C 1
ATOM 2365 O O . TYR A 1 294 ? 13.329 31.891 1.222 1.00 92.56 294 TYR A O 1
ATOM 2373 N N . TYR A 1 295 ? 15.450 32.265 1.852 1.00 94.31 295 TYR A N 1
ATOM 2374 C CA . TYR A 1 295 ? 15.220 32.282 3.293 1.00 94.31 295 TYR A CA 1
ATOM 2375 C C . TYR A 1 295 ? 15.420 33.699 3.809 1.00 94.31 295 TYR A C 1
ATOM 2377 O O . TYR A 1 295 ? 16.451 34.309 3.540 1.00 94.31 295 TYR A O 1
ATOM 2385 N N . MET A 1 296 ? 14.467 34.241 4.562 1.00 95.19 296 MET A N 1
ATOM 2386 C CA . MET A 1 296 ? 14.531 35.609 5.074 1.00 95.19 296 MET A CA 1
ATOM 2387 C C . MET A 1 296 ? 14.266 35.644 6.573 1.00 95.19 296 MET A C 1
ATOM 2389 O O . MET A 1 296 ? 13.358 34.983 7.069 1.00 95.19 296 MET A O 1
ATOM 2393 N N . SER A 1 297 ? 15.029 36.439 7.317 1.00 94.50 297 SER A N 1
ATOM 2394 C CA . SER A 1 297 ? 14.831 36.607 8.759 1.00 94.50 297 SER A CA 1
ATOM 2395 C C . SER A 1 297 ? 15.222 38.005 9.212 1.00 94.50 297 SER A C 1
ATOM 2397 O O . SER A 1 297 ? 16.160 38.605 8.701 1.00 94.50 297 SER A O 1
ATOM 2399 N N . ASN A 1 298 ? 14.517 38.530 10.210 1.00 92.94 298 ASN A N 1
ATOM 2400 C CA . ASN A 1 298 ? 14.878 39.774 10.894 1.00 92.94 298 ASN A CA 1
ATOM 2401 C C . ASN A 1 298 ? 15.724 39.540 12.162 1.00 92.94 298 ASN A C 1
ATOM 2403 O O . ASN A 1 298 ? 16.070 40.492 12.862 1.00 92.94 298 ASN A O 1
ATOM 2407 N N . SER A 1 299 ? 16.019 38.278 12.492 1.00 92.31 299 SER A N 1
ATOM 2408 C CA . SER A 1 299 ? 16.682 37.882 13.744 1.00 92.31 299 SER A CA 1
ATOM 2409 C C . SER A 1 299 ? 17.889 36.968 13.527 1.00 92.31 299 SER A C 1
ATOM 2411 O O . SER A 1 299 ? 18.867 37.060 14.271 1.00 92.31 299 SER A O 1
ATOM 2413 N N . THR A 1 300 ? 17.859 36.149 12.478 1.00 94.19 300 THR A N 1
ATOM 2414 C CA . THR A 1 300 ? 18.935 35.230 12.100 1.00 94.19 300 THR A CA 1
ATOM 2415 C C . THR A 1 300 ? 19.768 35.844 10.985 1.00 94.19 300 THR A C 1
ATOM 2417 O O . THR A 1 300 ? 19.228 36.176 9.937 1.00 94.19 300 THR A O 1
ATOM 2420 N N . GLN A 1 301 ? 21.085 35.966 11.182 1.00 94.88 301 GLN A N 1
ATOM 2421 C CA . GLN A 1 301 ? 21.971 36.572 10.180 1.00 94.88 301 GLN A CA 1
ATOM 2422 C C . GLN A 1 301 ? 22.141 35.720 8.921 1.00 94.88 301 GLN A C 1
ATOM 2424 O O . GLN A 1 301 ? 22.225 36.270 7.842 1.00 94.88 301 GLN A O 1
ATOM 2429 N N . LYS A 1 302 ? 22.206 34.393 9.035 1.00 95.50 302 LYS A N 1
ATOM 2430 C CA . LYS A 1 302 ? 22.322 33.479 7.888 1.00 95.50 302 LYS A CA 1
ATOM 2431 C C . LYS A 1 302 ? 21.112 32.552 7.888 1.00 95.50 302 LYS A C 1
ATOM 2433 O O . LYS A 1 302 ? 21.263 31.411 8.310 1.00 95.50 302 LYS A O 1
ATOM 2438 N N . PRO A 1 303 ? 19.918 33.060 7.538 1.00 94.06 303 PRO A N 1
ATOM 2439 C CA . PRO A 1 303 ? 18.707 32.264 7.611 1.00 94.06 303 PRO A CA 1
ATOM 2440 C C . PRO A 1 303 ? 18.826 31.042 6.701 1.00 94.06 303 PRO A C 1
ATOM 2442 O O . PRO A 1 303 ? 19.319 31.120 5.576 1.00 94.06 303 PRO A O 1
ATOM 2445 N N . THR A 1 304 ? 18.378 29.921 7.224 1.00 92.19 304 THR A N 1
ATOM 2446 C CA . THR A 1 304 ? 18.263 28.614 6.593 1.00 92.19 304 THR A CA 1
ATOM 2447 C C . THR A 1 304 ? 16.801 28.190 6.649 1.00 92.19 304 THR A C 1
ATOM 2449 O O . THR A 1 304 ? 15.969 28.870 7.250 1.00 92.19 304 THR A O 1
ATOM 2452 N N . GLU A 1 305 ? 16.478 27.038 6.077 1.00 86.94 305 GLU A N 1
ATOM 2453 C CA . GLU A 1 305 ? 15.156 26.423 6.225 1.00 86.94 305 GLU A CA 1
ATOM 2454 C C . GLU A 1 305 ? 14.722 26.314 7.701 1.00 86.94 305 GLU A C 1
ATOM 2456 O O . GLU A 1 305 ? 13.581 26.616 8.038 1.00 86.94 305 GLU A O 1
ATOM 2461 N N . LEU A 1 306 ? 15.661 25.999 8.602 1.00 85.06 306 LEU A N 1
ATOM 2462 C CA . LEU A 1 306 ? 15.405 25.716 10.020 1.00 85.06 306 LEU A CA 1
ATOM 2463 C C . LEU A 1 306 ? 15.388 26.936 10.950 1.00 85.06 306 LEU A C 1
ATOM 2465 O O . LEU A 1 306 ? 15.069 26.776 12.129 1.00 85.06 306 LEU A O 1
ATOM 2469 N N . ASP A 1 307 ? 15.764 28.131 10.486 1.00 88.75 307 ASP A N 1
ATOM 2470 C CA . ASP A 1 307 ? 15.735 29.358 11.303 1.00 88.75 307 ASP A CA 1
ATOM 2471 C C . ASP A 1 307 ? 15.303 30.638 10.557 1.00 88.75 307 ASP A C 1
ATOM 2473 O O . ASP A 1 307 ? 15.538 31.765 11.027 1.00 88.75 307 ASP A O 1
ATOM 2477 N N . SER A 1 308 ? 14.645 30.482 9.408 1.00 91.38 308 SER A N 1
ATOM 2478 C CA . SER A 1 308 ? 14.024 31.582 8.673 1.00 91.38 308 SER A CA 1
ATOM 2479 C C . SER A 1 308 ? 12.693 32.029 9.294 1.00 91.38 308 SER A C 1
ATOM 2481 O O . SER A 1 308 ? 12.057 31.340 10.092 1.00 91.38 308 SER A O 1
ATOM 2483 N N . PHE A 1 309 ? 12.299 33.265 8.991 1.00 89.69 309 PHE A N 1
ATOM 2484 C CA . PHE A 1 309 ? 11.002 33.826 9.374 1.00 89.69 309 PHE A CA 1
ATOM 2485 C C . PHE A 1 309 ? 10.025 33.843 8.195 1.00 89.69 309 PHE A C 1
ATOM 2487 O O . PHE A 1 309 ? 8.836 33.608 8.384 1.00 89.69 309 PHE A O 1
ATOM 2494 N N . TRP A 1 310 ? 10.534 34.111 6.992 1.00 91.62 310 TRP A N 1
ATOM 2495 C CA . TRP A 1 310 ? 9.811 33.962 5.735 1.00 91.62 310 TRP A CA 1
ATOM 2496 C C . TRP A 1 310 ? 10.639 33.089 4.797 1.00 91.62 310 TRP A C 1
ATOM 2498 O O . TRP A 1 310 ? 11.849 33.294 4.681 1.00 91.62 310 TRP A O 1
ATOM 2508 N N . GLN A 1 311 ? 9.984 32.180 4.087 1.00 90.44 311 GLN A N 1
ATOM 2509 C CA . GLN A 1 311 ? 10.607 31.342 3.069 1.00 90.44 311 GLN A CA 1
ATOM 2510 C C . GLN A 1 311 ? 9.855 31.497 1.750 1.00 90.44 311 GLN A C 1
ATOM 2512 O O . GLN A 1 311 ? 8.635 31.644 1.743 1.00 90.44 311 GLN A O 1
ATOM 2517 N N . LEU A 1 312 ? 10.575 31.476 0.634 1.00 87.88 312 LEU A N 1
ATOM 2518 C CA . LEU A 1 312 ? 10.008 31.411 -0.709 1.00 87.88 312 LEU A CA 1
ATOM 2519 C C . LEU A 1 312 ? 10.676 30.247 -1.434 1.00 87.88 312 LEU A C 1
ATOM 2521 O O . LEU A 1 312 ? 11.852 30.334 -1.784 1.00 87.88 312 LEU A O 1
ATOM 2525 N N . SER A 1 313 ? 9.949 29.140 -1.562 1.00 82.38 313 SER A N 1
ATOM 2526 C CA . SER A 1 313 ? 10.425 27.886 -2.159 1.00 82.38 313 SER A CA 1
ATOM 2527 C C . SER A 1 313 ? 9.550 27.418 -3.322 1.00 82.38 313 SER A C 1
ATOM 2529 O O . SER A 1 313 ? 9.558 26.234 -3.666 1.00 82.38 313 SER A O 1
ATOM 2531 N N . GLU A 1 314 ? 8.791 28.337 -3.925 1.00 75.00 314 GLU A N 1
ATOM 2532 C CA . GLU A 1 314 ? 8.100 28.053 -5.179 1.00 75.00 314 GLU A CA 1
ATOM 2533 C C . GLU A 1 314 ? 9.145 27.818 -6.271 1.00 75.00 314 GLU A C 1
ATOM 2535 O O . GLU A 1 314 ? 10.162 28.515 -6.324 1.00 75.00 314 GLU A O 1
ATOM 2540 N N . ASP A 1 315 ? 8.903 26.836 -7.145 1.00 64.81 315 ASP A N 1
ATOM 2541 C CA . ASP A 1 315 ? 9.905 26.430 -8.137 1.00 64.81 315 ASP A CA 1
ATOM 2542 C C . ASP A 1 315 ? 10.311 27.582 -9.071 1.00 64.81 315 ASP A C 1
ATOM 2544 O O . ASP A 1 315 ? 11.462 27.646 -9.504 1.00 64.81 315 ASP A O 1
ATOM 2548 N N . PHE A 1 316 ? 9.378 28.501 -9.365 1.00 67.06 316 PHE A N 1
ATOM 2549 C CA . PHE A 1 316 ? 9.581 29.617 -10.288 1.00 67.06 316 PHE A CA 1
ATOM 2550 C C . PHE A 1 316 ? 8.811 30.880 -9.863 1.00 67.06 316 PHE A C 1
ATOM 2552 O O . PHE A 1 316 ? 7.750 30.783 -9.252 1.00 67.06 316 PHE A O 1
ATOM 2559 N N . ASP A 1 317 ? 9.358 32.055 -10.206 1.00 72.38 317 ASP A N 1
ATOM 2560 C CA . ASP A 1 317 ? 8.823 33.404 -9.935 1.00 72.38 317 ASP A CA 1
ATOM 2561 C C . ASP A 1 317 ? 8.336 33.656 -8.494 1.00 72.38 317 ASP A C 1
ATOM 2563 O O . ASP A 1 317 ? 7.180 33.982 -8.223 1.00 72.38 317 ASP A O 1
ATOM 2567 N N . ASN A 1 318 ? 9.272 33.575 -7.547 1.00 78.88 318 ASN A N 1
ATOM 2568 C CA . ASN A 1 318 ? 9.029 33.849 -6.134 1.00 78.88 318 ASN A CA 1
ATOM 2569 C C . ASN A 1 318 ? 8.753 35.345 -5.892 1.00 78.88 318 ASN A C 1
ATOM 2571 O O . ASN A 1 318 ? 9.503 36.212 -6.337 1.00 78.88 318 ASN A O 1
ATOM 2575 N N . TYR A 1 319 ? 7.718 35.683 -5.125 1.00 87.69 319 TYR A N 1
ATOM 2576 C CA . TYR A 1 319 ? 7.509 37.053 -4.652 1.00 87.69 319 TYR A CA 1
ATOM 2577 C C . TYR A 1 319 ? 6.719 37.088 -3.347 1.00 87.69 319 TYR A C 1
ATOM 2579 O O . TYR A 1 319 ? 5.956 36.178 -3.024 1.00 87.69 319 TYR A O 1
ATOM 2587 N N . ILE A 1 320 ? 6.883 38.169 -2.589 1.00 88.88 320 ILE A N 1
ATOM 2588 C CA . ILE A 1 320 ? 6.107 38.413 -1.374 1.00 88.88 320 ILE A CA 1
ATOM 2589 C C . ILE A 1 320 ? 5.973 39.911 -1.115 1.00 88.88 320 ILE A C 1
ATOM 2591 O O . ILE A 1 320 ? 6.893 40.691 -1.367 1.00 88.88 320 ILE A O 1
ATOM 2595 N N . VAL A 1 321 ? 4.821 40.315 -0.582 1.00 91.19 321 VAL A N 1
ATOM 2596 C CA . VAL A 1 321 ? 4.615 41.667 -0.058 1.00 91.19 321 VAL A CA 1
ATOM 2597 C C . VAL A 1 321 ? 4.559 41.610 1.447 1.00 91.19 321 VAL A C 1
ATOM 2599 O O . VAL A 1 321 ? 3.716 40.923 2.021 1.00 91.19 321 VAL A O 1
ATOM 2602 N N . LEU A 1 322 ? 5.449 42.369 2.074 1.00 91.31 322 LEU A N 1
ATOM 2603 C CA . LEU A 1 322 ? 5.573 42.443 3.520 1.00 91.31 322 LEU A CA 1
ATOM 2604 C C . LEU A 1 322 ? 5.382 43.886 3.971 1.00 91.31 322 LEU A C 1
ATOM 2606 O O . LEU A 1 322 ? 5.952 44.811 3.392 1.00 91.31 322 LEU A O 1
ATOM 2610 N N . TYR A 1 323 ? 4.599 44.080 5.028 1.00 91.12 323 TYR A N 1
ATOM 2611 C CA . TYR A 1 323 ? 4.622 45.331 5.776 1.00 91.12 323 TYR A CA 1
ATOM 2612 C C . TYR A 1 323 ? 5.714 45.220 6.837 1.00 91.12 323 TYR A C 1
ATOM 2614 O O . TYR A 1 323 ? 5.587 44.436 7.779 1.00 91.12 323 TYR A O 1
ATOM 2622 N N . LEU A 1 324 ? 6.801 45.969 6.670 1.00 91.31 324 LEU A N 1
ATOM 2623 C CA . LEU A 1 324 ? 7.975 45.852 7.529 1.00 91.31 324 LEU A CA 1
ATOM 2624 C C . LEU A 1 324 ? 8.153 47.115 8.355 1.00 91.31 324 LEU A C 1
ATOM 2626 O O . LEU A 1 324 ? 8.120 48.221 7.826 1.00 91.31 324 LEU A O 1
ATOM 2630 N N . GLU A 1 325 ? 8.377 46.944 9.654 1.00 90.25 325 GLU A N 1
ATOM 2631 C CA . GLU A 1 325 ? 8.817 48.017 10.543 1.00 90.25 325 GLU A CA 1
ATOM 2632 C C . GLU A 1 325 ? 10.350 48.170 10.491 1.00 90.25 325 GLU A C 1
ATOM 2634 O O . GLU A 1 325 ? 11.047 47.209 10.140 1.00 90.25 325 GLU A O 1
ATOM 2639 N N . PRO A 1 326 ? 10.900 49.349 10.858 1.00 93.31 326 PRO A N 1
ATOM 2640 C CA . PRO A 1 326 ? 12.339 49.601 10.818 1.00 93.31 326 PRO A CA 1
ATOM 2641 C C . PRO A 1 326 ? 13.171 48.495 11.487 1.00 93.31 326 PRO A C 1
ATOM 2643 O O . PRO A 1 326 ? 13.105 48.290 12.700 1.00 93.31 326 PRO A O 1
ATOM 2646 N N . SER A 1 327 ? 13.945 47.769 10.680 1.00 93.75 327 SER A N 1
ATOM 2647 C CA . SER A 1 327 ? 14.706 46.568 11.050 1.00 93.75 327 SER A CA 1
ATOM 2648 C C . SER A 1 327 ? 15.731 46.216 9.959 1.00 93.75 327 SER A C 1
ATOM 2650 O O . SER A 1 327 ? 15.781 46.860 8.912 1.00 93.75 327 SER A O 1
ATOM 2652 N N . THR A 1 328 ? 16.581 45.219 10.206 1.00 94.19 328 THR A N 1
ATOM 2653 C CA . THR A 1 328 ? 17.470 44.642 9.185 1.00 94.19 328 THR A CA 1
ATOM 2654 C C . THR A 1 328 ? 16.933 43.268 8.811 1.00 94.19 328 THR A C 1
ATOM 2656 O O . THR A 1 328 ? 16.744 42.431 9.691 1.00 94.19 328 THR A O 1
ATOM 2659 N N . ILE A 1 329 ? 16.694 43.039 7.524 1.00 95.31 329 ILE A N 1
ATOM 2660 C CA . ILE A 1 329 ? 16.285 41.743 6.986 1.00 95.31 329 ILE A CA 1
ATOM 2661 C C . ILE A 1 329 ? 17.513 41.073 6.380 1.00 95.31 329 ILE A C 1
ATOM 2663 O O . ILE A 1 329 ? 18.183 41.644 5.523 1.00 95.31 329 ILE A O 1
ATOM 2667 N N . TYR A 1 330 ? 17.810 39.868 6.835 1.00 97.00 330 TYR A N 1
ATOM 2668 C CA . TYR A 1 330 ? 18.821 38.989 6.271 1.00 97.00 330 TYR A CA 1
ATOM 2669 C C . TYR A 1 330 ? 18.151 38.045 5.282 1.00 97.00 330 TYR A C 1
ATOM 2671 O O . TYR A 1 330 ? 17.055 37.561 5.559 1.00 97.00 330 TYR A O 1
ATOM 2679 N N . ILE A 1 331 ? 18.787 37.807 4.140 1.00 96.25 331 ILE A N 1
ATOM 2680 C CA . ILE A 1 331 ? 18.249 37.005 3.041 1.00 96.25 331 ILE A CA 1
ATOM 2681 C C . ILE A 1 331 ? 19.335 36.025 2.596 1.00 96.25 331 ILE A C 1
ATOM 2683 O O . ILE A 1 331 ? 20.455 36.444 2.309 1.00 96.25 331 ILE A O 1
ATOM 2687 N N . THR A 1 332 ? 19.001 34.744 2.500 1.00 96.06 332 THR A N 1
ATOM 2688 C CA . THR A 1 332 ? 19.845 33.709 1.900 1.00 96.06 332 THR A CA 1
ATOM 2689 C C . THR A 1 332 ? 19.160 33.204 0.639 1.00 96.06 332 THR A C 1
ATOM 2691 O O . THR A 1 332 ? 18.010 32.784 0.711 1.00 96.06 332 THR A O 1
ATOM 2694 N N . ALA A 1 333 ? 19.851 33.224 -0.497 1.00 93.12 333 ALA A N 1
ATOM 2695 C CA . ALA A 1 333 ? 19.400 32.594 -1.735 1.00 93.12 333 ALA A CA 1
ATOM 2696 C C . ALA A 1 333 ? 20.164 31.281 -1.941 1.00 93.12 333 ALA A C 1
ATOM 2698 O O . ALA A 1 333 ? 21.393 31.280 -1.881 1.00 93.12 333 ALA A O 1
ATOM 2699 N N . VAL A 1 334 ? 19.453 30.177 -2.167 1.00 91.62 334 VAL A N 1
ATOM 2700 C CA . VAL A 1 334 ? 20.036 28.846 -2.383 1.00 91.62 334 VAL A CA 1
ATOM 2701 C C . VAL A 1 334 ? 19.488 28.278 -3.689 1.00 91.62 334 VAL A C 1
ATOM 2703 O O . VAL A 1 334 ? 18.320 27.886 -3.737 1.00 91.62 334 VAL A O 1
ATOM 2706 N N . PRO A 1 335 ? 20.283 28.243 -4.766 1.00 85.06 335 PRO A N 1
ATOM 2707 C CA . PRO A 1 335 ? 19.846 27.632 -6.009 1.00 85.06 335 PRO A CA 1
ATOM 2708 C C . PRO A 1 335 ? 19.934 26.100 -5.907 1.00 85.06 335 PRO A C 1
ATOM 2710 O O . PRO A 1 335 ? 20.884 25.559 -5.344 1.00 85.06 335 PRO A O 1
ATOM 2713 N N . THR A 1 336 ? 18.962 25.380 -6.465 1.00 78.88 336 THR A N 1
ATOM 2714 C CA . THR A 1 336 ? 18.994 23.900 -6.499 1.00 78.88 336 THR A CA 1
ATOM 2715 C C . THR A 1 336 ? 20.034 23.387 -7.500 1.00 78.88 336 THR A C 1
ATOM 2717 O O . THR A 1 336 ? 20.688 22.370 -7.289 1.00 78.88 336 THR A O 1
ATOM 2720 N N . TYR A 1 337 ? 20.217 24.135 -8.584 1.00 75.62 337 TYR A N 1
ATOM 2721 C CA . TYR A 1 337 ? 21.139 23.865 -9.679 1.00 75.62 337 TYR A CA 1
ATOM 2722 C C . TYR A 1 337 ? 21.861 25.169 -10.041 1.00 75.62 337 TYR A C 1
ATOM 2724 O O . TYR A 1 337 ? 21.363 26.250 -9.738 1.00 75.62 337 TYR A O 1
ATOM 2732 N N . SER A 1 338 ? 23.034 25.097 -10.667 1.00 78.56 338 SER A N 1
ATOM 2733 C CA . SER A 1 338 ? 23.794 26.303 -11.012 1.00 78.56 338 SER A CA 1
ATOM 2734 C C . SER A 1 338 ? 23.033 27.181 -12.017 1.00 78.56 338 SER A C 1
ATOM 2736 O O . SER A 1 338 ? 22.862 26.784 -13.170 1.00 78.56 338 SER A O 1
ATOM 2738 N N . THR A 1 339 ? 22.626 28.388 -11.605 1.00 75.62 339 THR A N 1
ATOM 2739 C CA . THR A 1 339 ? 21.778 29.288 -12.411 1.00 75.62 339 THR A CA 1
ATOM 2740 C C . THR A 1 339 ? 22.140 30.763 -12.249 1.00 75.62 339 THR A C 1
ATOM 2742 O O . THR A 1 339 ? 22.648 31.204 -11.213 1.00 75.62 339 THR A O 1
ATOM 2745 N N . ASN A 1 340 ? 21.798 31.551 -13.271 1.00 80.00 340 ASN A N 1
ATOM 2746 C CA . ASN A 1 340 ? 21.662 32.999 -13.154 1.00 80.00 340 ASN A CA 1
ATOM 2747 C C . ASN A 1 340 ? 20.315 33.305 -12.489 1.00 80.00 340 ASN A C 1
ATOM 2749 O O . ASN A 1 340 ? 19.298 32.704 -12.845 1.00 80.00 340 ASN A O 1
ATOM 2753 N N . TYR A 1 341 ? 20.291 34.250 -11.557 1.00 82.31 341 TYR A N 1
ATOM 2754 C CA . TYR A 1 341 ? 19.048 34.741 -10.967 1.00 82.31 341 TYR A CA 1
ATOM 2755 C C . TYR A 1 341 ? 19.085 36.258 -10.823 1.00 82.31 341 TYR A C 1
ATOM 2757 O O . TYR A 1 341 ? 20.154 36.868 -10.677 1.00 82.31 341 TYR A O 1
ATOM 2765 N N . THR A 1 342 ? 17.900 36.861 -10.870 1.00 85.62 342 THR A N 1
ATOM 2766 C CA . THR A 1 342 ? 17.712 38.282 -10.610 1.00 85.62 342 THR A CA 1
ATOM 2767 C C . THR A 1 342 ? 16.704 38.467 -9.499 1.00 85.62 342 THR A C 1
ATOM 2769 O O . THR A 1 342 ? 15.783 37.667 -9.343 1.00 85.62 342 THR A O 1
ATOM 2772 N N . PHE A 1 343 ? 16.892 39.495 -8.684 1.00 89.19 343 PHE A N 1
ATOM 2773 C CA . PHE A 1 343 ? 15.876 39.874 -7.721 1.00 89.19 343 PHE A CA 1
ATOM 2774 C C . PHE A 1 343 ? 15.942 41.352 -7.365 1.00 89.19 343 PHE A C 1
ATOM 2776 O O . PHE A 1 343 ? 16.953 42.030 -7.564 1.00 89.19 343 PHE A O 1
ATOM 2783 N N . SER A 1 344 ? 14.838 41.856 -6.827 1.00 92.06 344 SER A N 1
ATOM 2784 C CA . SER A 1 344 ? 14.702 43.246 -6.413 1.00 92.06 344 SER A CA 1
ATOM 2785 C C . SER A 1 344 ? 13.795 43.392 -5.198 1.00 92.06 344 SER A C 1
ATOM 2787 O O . SER A 1 344 ? 12.898 42.584 -4.954 1.00 92.06 344 SER A O 1
ATOM 2789 N N . ILE A 1 345 ? 14.027 44.463 -4.441 1.00 94.19 345 ILE A N 1
ATOM 2790 C CA . ILE A 1 345 ? 13.157 44.891 -3.346 1.00 94.19 345 ILE A CA 1
ATOM 2791 C C . ILE A 1 345 ? 12.751 46.327 -3.638 1.00 94.19 345 ILE A C 1
ATOM 2793 O O . ILE A 1 345 ? 13.613 47.188 -3.781 1.00 94.19 345 ILE A O 1
ATOM 2797 N N . THR A 1 346 ? 11.459 46.620 -3.736 1.00 93.56 346 THR A N 1
ATOM 2798 C CA . THR A 1 346 ? 10.955 47.973 -4.020 1.00 93.56 346 THR A CA 1
ATOM 2799 C C . THR A 1 346 ? 9.864 48.365 -3.030 1.00 93.56 346 THR A C 1
ATOM 2801 O O . THR A 1 346 ? 9.242 47.508 -2.414 1.00 93.56 346 THR A O 1
ATOM 2804 N N . THR A 1 347 ? 9.618 49.661 -2.859 1.00 92.56 347 THR A N 1
ATOM 2805 C CA . THR A 1 347 ? 8.430 50.192 -2.159 1.00 92.56 347 THR A CA 1
ATOM 2806 C C . THR A 1 347 ? 7.381 50.723 -3.136 1.00 92.56 347 THR A C 1
ATOM 2808 O O . THR A 1 347 ? 6.291 51.130 -2.737 1.00 92.56 347 THR A O 1
ATOM 2811 N N . GLN A 1 348 ? 7.700 50.728 -4.433 1.00 90.44 348 GLN A N 1
ATOM 2812 C CA . GLN A 1 348 ? 6.819 51.181 -5.499 1.00 90.44 348 GLN A CA 1
ATOM 2813 C C . GLN A 1 348 ? 6.195 49.964 -6.184 1.00 90.44 348 GLN A C 1
ATOM 2815 O O . GLN A 1 348 ? 6.884 49.186 -6.841 1.00 90.44 348 GLN A O 1
ATOM 2820 N N . GLY A 1 349 ? 4.887 49.809 -6.023 1.00 88.81 349 GLY A N 1
ATOM 2821 C CA . GLY A 1 349 ? 4.119 48.724 -6.614 1.00 88.81 349 GLY A CA 1
ATOM 2822 C C . GLY A 1 349 ? 2.628 48.922 -6.382 1.00 88.81 349 GLY A C 1
ATOM 2823 O O . GLY A 1 349 ? 2.227 49.720 -5.527 1.00 88.81 349 GLY A O 1
ATOM 2824 N N . ASP A 1 350 ? 1.830 48.180 -7.141 1.00 92.06 350 ASP A N 1
ATOM 2825 C CA . ASP A 1 350 ? 0.384 48.113 -6.958 1.00 92.06 350 ASP A CA 1
ATOM 2826 C C . ASP A 1 350 ? 0.018 46.868 -6.158 1.00 92.06 350 ASP A C 1
ATOM 2828 O O . ASP A 1 350 ? 0.655 45.816 -6.261 1.00 92.06 350 ASP A O 1
ATOM 2832 N N . ARG A 1 351 ? -1.029 47.005 -5.345 1.00 90.75 351 ARG A N 1
ATOM 2833 C CA . ARG A 1 351 ? -1.570 45.944 -4.498 1.00 90.75 351 ARG A CA 1
ATOM 2834 C C . ARG A 1 351 ? -3.032 45.743 -4.840 1.00 90.75 351 ARG A C 1
ATOM 2836 O O . ARG A 1 351 ? -3.836 46.665 -4.707 1.00 90.75 351 ARG A O 1
ATOM 2843 N N . TYR A 1 352 ? -3.375 44.528 -5.222 1.00 90.44 352 TYR A N 1
ATOM 2844 C CA . TYR A 1 352 ? -4.728 44.118 -5.548 1.00 90.44 352 TYR A CA 1
ATOM 2845 C C . TYR A 1 352 ? -5.253 43.304 -4.372 1.00 90.44 352 TYR A C 1
ATOM 2847 O O . TYR A 1 352 ? -4.899 42.142 -4.172 1.00 90.44 352 TYR A O 1
ATOM 2855 N N . ARG A 1 353 ? -6.040 43.967 -3.522 1.00 89.44 353 ARG A N 1
ATOM 2856 C CA . ARG A 1 353 ? -6.644 43.339 -2.346 1.00 89.44 353 ARG A CA 1
ATOM 2857 C C . ARG A 1 353 ? -7.732 42.378 -2.794 1.00 89.44 353 ARG A C 1
ATOM 2859 O O . ARG A 1 353 ? -8.641 42.794 -3.510 1.00 89.44 353 ARG A O 1
ATOM 2866 N N . TYR A 1 354 ? -7.703 41.147 -2.304 1.00 87.94 354 TYR A N 1
ATOM 2867 C CA . TYR A 1 354 ? -8.817 40.221 -2.460 1.00 87.94 354 TYR A CA 1
ATOM 2868 C C . TYR A 1 354 ? -9.220 39.625 -1.114 1.00 87.94 354 TYR A C 1
ATOM 2870 O O . TYR A 1 354 ? -8.398 39.411 -0.220 1.00 87.94 354 TYR A O 1
ATOM 2878 N N . SER A 1 355 ? -10.525 39.406 -0.975 1.00 85.88 355 SER A N 1
ATOM 2879 C CA . SER A 1 355 ? -11.114 38.694 0.152 1.00 85.88 355 SER A CA 1
ATOM 2880 C C . SER A 1 355 ? -11.180 37.205 -0.168 1.00 85.88 355 SER A C 1
ATOM 2882 O O . SER A 1 355 ? -11.552 36.815 -1.281 1.00 85.88 355 SER A O 1
ATOM 2884 N N . PHE A 1 356 ? -10.884 36.377 0.832 1.00 82.62 356 PHE A N 1
ATOM 2885 C CA . PHE A 1 356 ? -11.102 34.932 0.754 1.00 82.62 356 PHE A CA 1
ATOM 2886 C C . PHE A 1 356 ? -12.594 34.557 0.740 1.00 82.62 356 PHE A C 1
ATOM 2888 O O . PHE A 1 356 ? -12.915 33.425 0.393 1.00 82.62 356 PHE A O 1
ATOM 2895 N N . TYR A 1 357 ? -13.491 35.491 1.095 1.00 78.00 357 TYR A N 1
ATOM 2896 C CA . TYR A 1 357 ? -14.944 35.289 1.143 1.00 78.00 357 TYR A CA 1
ATOM 2897 C C . TYR A 1 357 ? -15.668 35.672 -0.154 1.00 78.00 357 TYR A C 1
ATOM 2899 O O . TYR A 1 357 ? -16.503 34.924 -0.649 1.00 78.00 357 TYR A O 1
ATOM 2907 N N . GLU A 1 358 ? -15.397 36.868 -0.687 1.00 68.94 358 GLU A N 1
ATOM 2908 C CA . GLU A 1 358 ? -16.233 37.477 -1.739 1.00 68.94 358 GLU A CA 1
ATOM 2909 C C . GLU A 1 358 ? -15.940 36.954 -3.150 1.00 68.94 358 GLU A C 1
ATOM 2911 O O . GLU A 1 358 ? -16.693 37.213 -4.094 1.00 68.94 358 GLU A O 1
ATOM 2916 N N . SER A 1 359 ? -14.840 36.226 -3.328 1.00 64.06 359 SER A N 1
ATOM 2917 C CA . SER A 1 359 ? -14.489 35.683 -4.628 1.00 64.06 359 SER A CA 1
ATOM 2918 C C . SER A 1 359 ? -15.296 34.409 -4.882 1.00 64.06 359 SER A C 1
ATOM 2920 O O . SER A 1 359 ? -14.906 33.319 -4.486 1.00 64.06 359 SER A O 1
ATOM 2922 N N . ASN A 1 360 ? -16.375 34.521 -5.667 1.00 64.88 360 ASN A N 1
ATOM 2923 C CA . ASN A 1 360 ? -17.098 33.376 -6.263 1.00 64.88 360 ASN A CA 1
ATOM 2924 C C . ASN A 1 360 ? -16.183 32.397 -7.047 1.00 64.88 360 ASN A C 1
ATOM 2926 O O . ASN A 1 360 ? -16.649 31.394 -7.581 1.00 64.88 360 ASN A O 1
ATOM 2930 N N . PHE A 1 361 ? -14.896 32.722 -7.172 1.00 65.50 361 PHE A N 1
ATOM 2931 C CA . PHE A 1 361 ? -13.866 31.979 -7.876 1.00 65.50 361 PHE A CA 1
ATOM 2932 C C . PHE A 1 361 ? -12.918 31.207 -6.943 1.00 65.50 361 PHE A C 1
ATOM 2934 O O . PHE A 1 361 ? -12.152 30.388 -7.444 1.00 65.50 361 PHE A O 1
ATOM 2941 N N . MET A 1 362 ? -12.937 31.443 -5.624 1.00 76.44 362 MET A N 1
ATOM 2942 C CA . MET A 1 362 ? -12.109 30.685 -4.683 1.00 76.44 362 MET A CA 1
ATOM 2943 C C . MET A 1 362 ? -12.817 29.403 -4.256 1.00 76.44 362 MET A C 1
ATOM 2945 O O . MET A 1 362 ? -13.712 29.407 -3.416 1.00 76.44 362 MET A O 1
ATOM 2949 N N . THR A 1 363 ? -12.398 28.288 -4.844 1.00 82.50 363 THR A N 1
ATOM 2950 C CA . THR A 1 363 ? -12.697 26.955 -4.317 1.00 82.50 363 THR A CA 1
ATOM 2951 C C . THR A 1 363 ? -11.842 26.672 -3.081 1.00 82.50 363 THR A C 1
ATOM 2953 O O . THR A 1 363 ? -10.899 27.410 -2.785 1.00 82.50 363 THR A O 1
ATOM 2956 N N . THR A 1 364 ? -12.143 25.599 -2.344 1.00 83.00 364 THR A N 1
ATOM 2957 C CA . THR A 1 364 ? -11.334 25.208 -1.173 1.00 83.00 364 THR A CA 1
ATOM 2958 C C . THR A 1 364 ? -9.862 25.017 -1.543 1.00 83.00 364 THR A C 1
ATOM 2960 O O . THR A 1 364 ? -8.987 25.485 -0.820 1.00 83.00 364 THR A O 1
ATOM 2963 N N . GLN A 1 365 ? -9.589 24.430 -2.710 1.00 83.12 365 GLN A N 1
ATOM 2964 C CA . GLN A 1 365 ? -8.239 24.272 -3.240 1.00 83.12 365 GLN A CA 1
ATOM 2965 C C . GLN A 1 365 ? -7.555 25.607 -3.519 1.00 83.12 365 GLN A C 1
ATOM 2967 O O . GLN A 1 365 ? -6.505 25.889 -2.939 1.00 83.12 365 GLN A O 1
ATOM 2972 N N . ALA A 1 366 ? -8.174 26.460 -4.337 1.00 85.25 366 ALA A N 1
ATOM 2973 C CA . ALA A 1 366 ? -7.660 27.796 -4.621 1.00 85.25 366 ALA A CA 1
ATOM 2974 C C . ALA A 1 366 ? -7.372 28.590 -3.337 1.00 85.25 366 ALA A C 1
ATOM 2976 O O . ALA A 1 366 ? -6.352 29.274 -3.229 1.00 85.25 366 ALA A O 1
ATOM 2977 N N . GLY A 1 367 ? -8.278 28.505 -2.364 1.00 88.31 367 GLY A N 1
ATOM 2978 C CA . GLY A 1 367 ? -8.200 29.226 -1.106 1.00 88.31 367 GLY A CA 1
ATOM 2979 C C . GLY A 1 367 ? -7.102 28.719 -0.169 1.00 88.31 367 GLY A C 1
ATOM 2980 O O . GLY A 1 367 ? -6.370 29.540 0.379 1.00 88.31 367 GLY A O 1
ATOM 2981 N N . ALA A 1 368 ? -6.940 27.399 -0.023 1.00 89.81 368 ALA A N 1
ATOM 2982 C CA . ALA A 1 368 ? -5.886 26.801 0.799 1.00 89.81 368 ALA A CA 1
ATOM 2983 C C . ALA A 1 368 ? -4.500 27.148 0.243 1.00 89.81 368 ALA A C 1
ATOM 2985 O O . ALA A 1 368 ? -3.659 27.677 0.968 1.00 89.81 368 ALA A O 1
ATOM 2986 N N . ILE A 1 369 ? -4.311 26.980 -1.071 1.00 88.56 369 ILE A N 1
ATOM 2987 C CA . ILE A 1 369 ? -3.076 27.361 -1.766 1.00 88.56 369 ILE A CA 1
ATOM 2988 C C . ILE A 1 369 ? -2.800 28.863 -1.592 1.00 88.56 369 ILE A C 1
ATOM 2990 O O . ILE A 1 369 ? -1.675 29.274 -1.319 1.00 88.56 369 ILE A O 1
ATOM 2994 N N . SER A 1 370 ? -3.829 29.709 -1.690 1.00 88.56 370 SER A N 1
ATOM 2995 C CA . SER A 1 370 ? -3.671 31.155 -1.487 1.00 88.56 370 SER A CA 1
ATOM 2996 C C . SER A 1 370 ? -3.247 31.527 -0.062 1.00 88.56 370 SER A C 1
ATOM 2998 O O . SER A 1 370 ? -2.710 32.617 0.131 1.00 88.56 370 SER A O 1
ATOM 3000 N N . LEU A 1 371 ? -3.473 30.667 0.932 1.00 91.06 371 LEU A N 1
ATOM 3001 C CA . LEU A 1 371 ? -3.099 30.882 2.332 1.00 91.06 371 LEU A CA 1
ATOM 3002 C C . LEU A 1 371 ? -1.747 30.255 2.712 1.00 91.06 371 LEU A C 1
ATOM 3004 O O . LEU A 1 371 ? -1.274 30.486 3.824 1.00 91.06 371 LEU A O 1
ATOM 3008 N N . VAL A 1 372 ? -1.094 29.520 1.811 1.00 89.38 372 VAL A N 1
ATOM 3009 C CA . VAL A 1 372 ? 0.267 28.995 2.012 1.00 89.38 372 VAL A CA 1
ATOM 3010 C C . VAL A 1 372 ? 1.230 30.132 2.381 1.00 89.38 372 VAL A C 1
ATOM 3012 O O . VAL A 1 372 ? 1.060 31.279 1.945 1.00 89.38 372 VAL A O 1
ATOM 3015 N N . ASN A 1 373 ? 2.215 29.821 3.229 1.00 87.25 373 ASN A N 1
ATOM 3016 C CA . ASN A 1 373 ? 3.214 30.759 3.747 1.00 87.25 373 ASN A CA 1
ATOM 3017 C C . ASN A 1 373 ? 2.641 31.936 4.572 1.00 87.25 373 ASN A C 1
ATOM 3019 O O . ASN A 1 373 ? 3.308 32.951 4.740 1.00 87.25 373 ASN A O 1
ATOM 3023 N N . THR A 1 374 ? 1.398 31.867 5.077 1.00 92.19 374 THR A N 1
ATOM 3024 C CA . THR A 1 374 ? 0.804 32.968 5.877 1.00 92.19 374 THR A CA 1
ATOM 3025 C C . THR A 1 374 ? 0.934 32.819 7.389 1.00 92.19 374 THR A C 1
ATOM 3027 O O . THR A 1 374 ? 0.826 33.798 8.138 1.00 92.19 374 THR A O 1
ATOM 3030 N N . ALA A 1 375 ? 1.212 31.603 7.848 1.00 94.19 375 ALA A N 1
ATOM 3031 C CA . ALA A 1 375 ? 1.404 31.278 9.248 1.00 94.19 375 ALA A CA 1
ATOM 3032 C C . ALA A 1 375 ? 2.440 30.161 9.403 1.00 94.19 375 ALA A C 1
ATOM 3034 O O . ALA A 1 375 ? 2.665 29.382 8.479 1.00 94.19 375 ALA A O 1
ATOM 3035 N N . ARG A 1 376 ? 3.015 30.061 10.600 1.00 94.19 376 ARG A N 1
ATOM 3036 C CA . ARG A 1 376 ? 3.841 28.932 11.038 1.00 94.19 376 ARG A CA 1
ATOM 3037 C C . ARG A 1 376 ? 3.420 28.464 12.426 1.00 94.19 376 ARG A C 1
ATOM 3039 O O . ARG A 1 376 ? 2.879 29.244 13.217 1.00 94.19 376 ARG A O 1
ATOM 3046 N N . LEU A 1 377 ? 3.676 27.202 12.729 1.00 95.38 377 LEU A N 1
ATOM 3047 C CA . LEU A 1 377 ? 3.419 26.587 14.022 1.00 95.38 377 LEU A CA 1
ATOM 3048 C C . LEU A 1 377 ? 4.704 26.554 14.855 1.00 95.38 377 LEU A C 1
ATOM 3050 O O . LEU A 1 377 ? 5.602 25.768 14.575 1.00 95.38 377 LEU A O 1
ATOM 3054 N N . ASP A 1 378 ? 4.764 27.351 15.916 1.00 94.50 378 ASP A N 1
ATOM 3055 C CA . ASP A 1 378 ? 5.838 27.319 16.908 1.00 94.50 378 ASP A CA 1
ATOM 3056 C C . ASP A 1 378 ? 5.538 26.230 17.956 1.00 94.50 378 ASP A C 1
ATOM 3058 O O . ASP A 1 378 ? 4.673 26.401 18.825 1.00 94.50 378 ASP A O 1
ATOM 3062 N N . THR A 1 379 ? 6.253 25.107 17.901 1.00 93.75 379 THR A N 1
ATOM 3063 C CA . THR A 1 379 ? 6.191 24.042 18.918 1.00 93.75 379 THR A CA 1
ATOM 3064 C C . THR A 1 379 ? 7.223 24.284 20.032 1.00 93.75 379 THR A C 1
ATOM 3066 O O . THR A 1 379 ? 8.118 25.119 19.884 1.00 93.75 379 THR A O 1
ATOM 3069 N N . PRO A 1 380 ? 7.171 23.560 21.168 1.00 90.12 380 PRO A N 1
ATOM 3070 C CA . PRO A 1 380 ? 8.169 23.709 22.233 1.00 90.12 380 PRO A CA 1
ATOM 3071 C C . PRO A 1 380 ? 9.626 23.415 21.824 1.00 90.12 380 PRO A C 1
ATOM 3073 O O . PRO A 1 380 ? 10.537 23.844 22.531 1.00 90.12 380 PRO A O 1
ATOM 3076 N N . THR A 1 381 ? 9.858 22.670 20.735 1.00 86.75 381 THR A N 1
ATOM 3077 C CA . THR A 1 381 ? 11.195 22.206 20.307 1.00 86.75 381 THR A CA 1
ATOM 3078 C C . THR A 1 381 ? 11.629 22.695 18.926 1.00 86.75 381 THR A C 1
ATOM 3080 O O . THR A 1 381 ? 12.822 22.692 18.638 1.00 86.75 381 THR A O 1
ATOM 3083 N N . SER A 1 382 ? 10.685 23.078 18.068 1.00 88.06 382 SER A N 1
ATOM 3084 C CA . SER A 1 382 ? 10.894 23.385 16.643 1.00 88.06 382 SER A CA 1
ATOM 3085 C C . SER A 1 382 ? 9.766 24.280 16.127 1.00 88.06 382 SER A C 1
ATOM 3087 O O . SER A 1 382 ? 8.775 24.475 16.832 1.00 88.06 382 SER A O 1
ATOM 3089 N N . TYR A 1 383 ? 9.871 24.806 14.914 1.00 88.81 383 TYR A N 1
ATOM 3090 C CA . TYR A 1 383 ? 8.728 25.398 14.226 1.00 88.81 383 TYR A CA 1
ATOM 3091 C C . TYR A 1 383 ? 8.480 24.658 12.910 1.00 88.81 383 TYR A C 1
ATOM 3093 O O . TYR A 1 383 ? 9.398 24.045 12.372 1.00 88.81 383 TYR A O 1
ATOM 3101 N N . TYR A 1 384 ? 7.243 24.703 12.424 1.00 90.06 384 TYR A N 1
ATOM 3102 C CA . TYR A 1 384 ? 6.841 24.123 11.144 1.00 90.06 384 TYR A CA 1
ATOM 3103 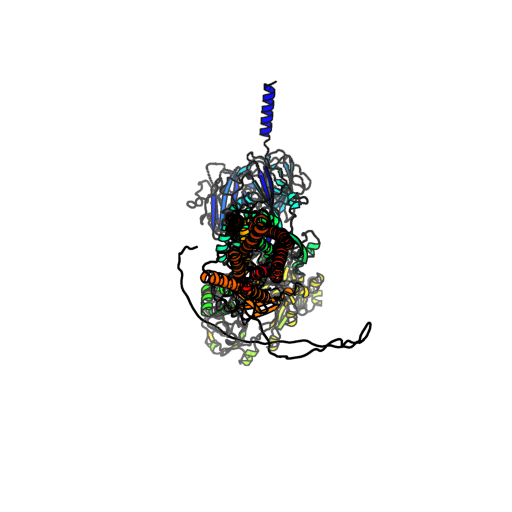C C . TYR A 1 384 ? 6.109 25.189 10.350 1.00 90.06 384 TYR A C 1
ATOM 3105 O O . TYR A 1 384 ? 5.119 25.752 10.824 1.00 90.06 384 TYR A O 1
ATOM 3113 N N . ASP A 1 385 ? 6.602 25.487 9.164 1.00 86.06 385 ASP A N 1
ATOM 3114 C CA . ASP A 1 385 ? 5.905 26.284 8.172 1.00 86.06 385 ASP A CA 1
ATOM 3115 C C . ASP A 1 385 ? 5.443 25.390 7.015 1.00 86.06 385 ASP A C 1
ATOM 3117 O O . ASP A 1 385 ? 5.670 24.182 6.987 1.00 86.06 385 ASP A O 1
ATOM 3121 N N . GLY A 1 386 ? 4.679 25.990 6.113 1.00 83.06 386 GLY A N 1
ATOM 3122 C CA . GLY A 1 386 ? 4.264 25.381 4.860 1.00 83.06 386 GLY A CA 1
ATOM 3123 C C . GLY A 1 386 ? 4.591 26.376 3.759 1.00 83.06 386 GLY A C 1
ATOM 3124 O O . GLY A 1 386 ? 3.741 27.224 3.463 1.00 83.06 386 GLY A O 1
ATOM 3125 N N . PRO A 1 387 ? 5.830 26.383 3.234 1.00 81.56 387 PRO A N 1
ATOM 3126 C CA . PRO A 1 387 ? 6.265 27.405 2.285 1.00 81.56 387 PRO A CA 1
ATOM 3127 C C . PRO A 1 387 ? 5.674 27.174 0.887 1.00 81.56 387 PRO A C 1
ATOM 3129 O O . PRO A 1 387 ? 5.452 28.127 0.148 1.00 81.56 387 PRO A O 1
ATOM 3132 N N . THR A 1 388 ? 5.362 25.917 0.569 1.00 84.56 388 THR A N 1
ATOM 3133 C CA . THR A 1 388 ? 4.596 25.453 -0.595 1.00 84.56 388 THR A CA 1
ATOM 3134 C C . THR A 1 388 ? 3.605 24.391 -0.122 1.00 84.56 388 THR A C 1
ATOM 3136 O O . THR A 1 388 ? 3.815 23.776 0.928 1.00 84.56 388 THR A O 1
ATOM 3139 N N . PHE A 1 389 ? 2.500 24.179 -0.840 1.00 84.31 389 PHE A N 1
ATOM 3140 C CA . PHE A 1 389 ? 1.472 23.232 -0.388 1.00 84.31 389 PHE A CA 1
ATOM 3141 C C . PHE A 1 389 ? 1.998 21.785 -0.327 1.00 84.31 389 PHE A C 1
ATOM 3143 O O . PHE A 1 389 ? 1.714 21.061 0.623 1.00 84.31 389 PHE A O 1
ATOM 3150 N N . ASP A 1 390 ? 2.838 21.384 -1.282 1.00 79.75 390 ASP A N 1
ATOM 3151 C CA . ASP A 1 390 ? 3.501 20.076 -1.311 1.00 79.75 390 ASP A CA 1
ATOM 3152 C C . ASP A 1 390 ? 4.529 19.891 -0.179 1.00 79.75 390 ASP A C 1
ATOM 3154 O O . ASP A 1 390 ? 4.686 18.783 0.329 1.00 79.75 390 ASP A O 1
ATOM 3158 N N . ALA A 1 391 ? 5.157 20.973 0.291 1.00 81.69 391 ALA A N 1
ATOM 3159 C CA . ALA A 1 391 ? 6.058 20.952 1.447 1.00 81.69 391 ALA A CA 1
ATOM 3160 C C . ALA A 1 391 ? 5.348 21.167 2.802 1.00 81.69 391 ALA A C 1
ATOM 3162 O O . ALA A 1 391 ? 6.007 21.236 3.833 1.00 81.69 391 ALA A O 1
ATOM 3163 N N . SER A 1 392 ? 4.016 21.286 2.832 1.00 84.25 392 SER A N 1
ATOM 3164 C CA . SER A 1 392 ? 3.246 21.614 4.044 1.00 84.25 392 SER A CA 1
ATOM 3165 C C . SER A 1 392 ? 2.912 20.393 4.927 1.00 84.25 392 SER A C 1
ATOM 3167 O O . SER A 1 392 ? 1.838 20.331 5.522 1.00 84.25 392 SER A O 1
ATOM 3169 N N . ASP A 1 393 ? 3.792 19.395 5.024 1.00 83.94 393 ASP A N 1
ATOM 3170 C CA . ASP A 1 393 ? 3.637 18.225 5.908 1.00 83.94 393 ASP A CA 1
ATOM 3171 C C . ASP A 1 393 ? 4.765 18.241 6.954 1.00 83.94 393 ASP A C 1
ATOM 3173 O O . ASP A 1 393 ? 5.932 18.338 6.578 1.00 83.94 393 ASP A O 1
ATOM 3177 N N . PRO A 1 394 ? 4.477 18.173 8.270 1.00 91.25 394 PRO A N 1
ATOM 3178 C CA . PRO A 1 394 ? 3.209 17.802 8.905 1.00 91.25 394 PRO A CA 1
ATOM 3179 C C . PRO A 1 394 ? 2.208 18.935 9.174 1.00 91.25 394 PRO A C 1
ATOM 3181 O O . PRO A 1 394 ? 1.144 18.644 9.717 1.00 91.25 394 PRO A O 1
ATOM 3184 N N . PHE A 1 395 ? 2.527 20.199 8.869 1.00 94.19 395 PHE A N 1
ATOM 3185 C CA . PHE A 1 395 ? 1.670 21.361 9.151 1.00 94.19 395 PHE A CA 1
ATOM 3186 C C . PHE A 1 395 ? 1.098 21.977 7.867 1.00 94.19 395 PHE A C 1
ATOM 3188 O O . PHE A 1 395 ? 1.804 22.662 7.132 1.00 94.19 395 PHE A O 1
ATOM 3195 N N . THR A 1 396 ? -0.202 21.788 7.635 1.00 93.81 396 THR A N 1
ATOM 3196 C CA . THR A 1 396 ? -0.887 22.236 6.415 1.00 93.81 396 THR A CA 1
ATOM 3197 C C . THR A 1 396 ? -1.902 23.330 6.711 1.00 93.81 396 THR A C 1
ATOM 3199 O O . THR A 1 396 ? -2.779 23.162 7.559 1.00 93.81 396 THR A O 1
ATOM 3202 N N . ILE A 1 397 ? -1.836 24.445 5.983 1.00 93.50 397 ILE A N 1
ATOM 3203 C CA . ILE A 1 397 ? -2.843 25.510 6.059 1.00 93.50 397 ILE A CA 1
ATOM 3204 C C . ILE A 1 397 ? -4.073 25.101 5.240 1.00 93.50 397 ILE A C 1
ATOM 3206 O O . ILE A 1 397 ? -3.950 24.649 4.103 1.00 93.50 397 ILE A O 1
ATOM 3210 N N . LEU A 1 398 ? -5.262 25.260 5.821 1.00 92.38 398 LEU A N 1
ATOM 3211 C CA . LEU A 1 398 ? -6.530 24.865 5.213 1.00 92.38 398 LEU A CA 1
ATOM 3212 C C . LEU A 1 398 ? -7.352 26.091 4.819 1.00 92.38 398 LEU A C 1
ATOM 3214 O O . LEU A 1 398 ? -7.243 27.168 5.413 1.00 92.38 398 LEU A O 1
ATOM 3218 N N . TYR A 1 399 ? -8.231 25.915 3.836 1.00 90.81 399 TYR A N 1
ATOM 3219 C CA . TYR A 1 399 ? -9.240 26.925 3.555 1.00 90.81 399 TYR A CA 1
ATOM 3220 C C . TYR A 1 399 ? -10.334 26.884 4.634 1.00 90.81 399 TYR A C 1
ATOM 3222 O O . TYR A 1 399 ? -10.801 25.794 4.962 1.00 90.81 399 TYR A O 1
ATOM 3230 N N . PRO A 1 400 ? -10.772 28.033 5.181 1.00 91.62 400 PRO A N 1
ATOM 3231 C CA . PRO A 1 400 ? -11.746 28.053 6.264 1.00 91.62 400 PRO A CA 1
ATOM 3232 C C . PRO A 1 400 ? -13.094 27.450 5.857 1.00 91.62 400 PRO A C 1
ATOM 3234 O O . PRO A 1 400 ? -13.840 28.033 5.069 1.00 91.62 400 PRO A O 1
ATOM 3237 N N . GLN A 1 401 ? -13.439 26.305 6.436 1.00 90.12 401 GLN A N 1
ATOM 3238 C CA . GLN A 1 401 ? -14.694 25.594 6.205 1.00 90.12 401 GLN A CA 1
ATOM 3239 C C . GLN A 1 401 ? -15.490 25.445 7.503 1.00 90.12 401 GLN A C 1
ATOM 3241 O O . GLN A 1 401 ? -14.948 25.472 8.610 1.00 90.12 401 GLN A O 1
ATOM 3246 N N . THR A 1 402 ? -16.812 25.307 7.391 1.00 88.62 402 THR A N 1
ATOM 3247 C CA . THR A 1 402 ? -17.675 25.047 8.552 1.00 88.62 402 THR A CA 1
ATOM 3248 C C . THR A 1 402 ? -17.405 23.698 9.205 1.00 88.62 402 THR A C 1
ATOM 3250 O O . THR A 1 402 ? -17.541 23.596 10.421 1.00 88.62 402 THR A O 1
ATOM 3253 N N . ASP A 1 403 ? -17.026 22.700 8.409 1.00 88.06 403 ASP A N 1
ATOM 3254 C CA . ASP A 1 403 ? -16.545 21.397 8.856 1.00 88.06 403 ASP A CA 1
ATOM 3255 C C . ASP A 1 403 ? -15.106 21.238 8.365 1.00 88.06 403 ASP A C 1
ATOM 3257 O O . ASP A 1 403 ? -14.859 21.241 7.160 1.00 88.06 403 ASP A O 1
ATOM 3261 N N . ILE A 1 404 ? -14.153 21.201 9.295 1.00 90.81 404 ILE A N 1
ATOM 3262 C CA . ILE A 1 404 ? -12.727 21.244 8.962 1.00 90.81 404 ILE A CA 1
ATOM 3263 C C . ILE A 1 404 ? -12.310 19.879 8.427 1.00 90.81 404 ILE A C 1
ATOM 3265 O O . ILE A 1 404 ? -12.282 18.900 9.184 1.00 90.81 404 ILE A O 1
ATOM 3269 N N . ASN A 1 405 ? -11.954 19.832 7.144 1.00 89.75 405 ASN A N 1
ATOM 3270 C CA . ASN A 1 405 ? -11.501 18.624 6.472 1.00 89.75 405 ASN A CA 1
ATOM 3271 C C . ASN A 1 405 ? -10.003 18.718 6.108 1.00 89.75 405 ASN A C 1
ATOM 3273 O O . ASN A 1 405 ? -9.664 19.344 5.107 1.00 89.75 405 ASN A O 1
ATOM 3277 N N . PRO A 1 406 ? -9.087 18.088 6.871 1.00 90.94 406 PRO A N 1
ATOM 3278 C CA . PRO A 1 406 ? -7.663 18.053 6.526 1.00 90.94 406 PRO A CA 1
ATOM 3279 C C . PRO A 1 406 ? -7.349 17.205 5.290 1.00 90.94 406 PRO A C 1
ATOM 3281 O O . PRO A 1 406 ? -6.218 17.233 4.831 1.00 90.94 406 PRO A O 1
ATOM 3284 N N . LEU A 1 407 ? -8.307 16.436 4.767 1.00 88.50 407 LEU A N 1
ATOM 3285 C CA . LEU A 1 407 ? -8.150 15.632 3.554 1.00 88.50 407 LEU A CA 1
ATOM 3286 C C . LEU A 1 407 ? -8.514 16.431 2.295 1.00 88.50 407 LEU A C 1
ATOM 3288 O O . LEU A 1 407 ? -8.590 15.873 1.207 1.00 88.50 407 LEU A O 1
ATOM 3292 N N . TYR A 1 408 ? -8.798 17.730 2.418 1.00 83.56 408 TYR A N 1
ATOM 3293 C CA . TYR A 1 408 ? -9.049 18.555 1.248 1.00 83.56 408 TYR A CA 1
ATOM 3294 C C . TYR A 1 408 ? -8.477 19.978 1.393 1.00 83.56 408 TYR A C 1
ATOM 3296 O O . TYR A 1 408 ? -8.912 20.718 2.278 1.00 83.56 408 TYR A O 1
ATOM 3304 N N . PRO A 1 409 ? -7.540 20.406 0.520 1.00 82.31 409 PRO A N 1
ATOM 3305 C CA . PRO A 1 409 ? -6.989 19.668 -0.626 1.00 82.31 409 PRO A CA 1
ATOM 3306 C C . PRO A 1 409 ? -6.185 18.446 -0.184 1.00 82.31 409 PRO A C 1
ATOM 3308 O O . PRO A 1 409 ? -5.841 18.323 0.989 1.00 82.31 409 PRO A O 1
ATOM 3311 N N . VAL A 1 410 ? -5.919 17.534 -1.116 1.00 84.56 410 VAL A N 1
ATOM 3312 C CA . VAL A 1 410 ? -5.226 16.276 -0.820 1.00 84.56 410 VAL A CA 1
ATOM 3313 C C . VAL A 1 410 ? -3.891 16.565 -0.130 1.00 84.56 410 VAL A C 1
ATOM 3315 O O . VAL A 1 410 ? -3.063 17.250 -0.725 1.00 84.56 410 VAL A O 1
ATOM 3318 N N . PRO A 1 411 ? -3.637 16.042 1.081 1.00 86.06 411 PRO A N 1
ATOM 3319 C CA . PRO A 1 411 ? -2.356 16.225 1.755 1.00 86.06 411 PRO A CA 1
ATOM 3320 C C . PRO A 1 411 ? -1.190 15.700 0.920 1.00 86.06 411 PRO A C 1
ATOM 3322 O O . PRO A 1 411 ? -1.293 14.624 0.327 1.00 86.06 411 PRO A O 1
ATOM 3325 N N . SER A 1 412 ? -0.049 16.391 0.960 1.00 81.62 412 SER A N 1
ATOM 3326 C CA . SER A 1 412 ? 1.149 16.000 0.202 1.00 81.62 412 SER A CA 1
ATOM 3327 C C . SER A 1 412 ? 1.685 14.613 0.541 1.00 81.62 412 SER A C 1
ATOM 3329 O O . SER A 1 412 ? 2.257 13.940 -0.313 1.00 81.62 412 SER A O 1
ATOM 3331 N N . PHE A 1 413 ? 1.380 14.125 1.745 1.00 81.38 413 PHE A N 1
ATOM 3332 C CA . PHE A 1 413 ? 1.597 12.740 2.154 1.00 81.38 413 PHE A CA 1
ATOM 3333 C C . PHE A 1 413 ? 1.082 11.704 1.136 1.00 81.38 413 PHE A C 1
ATOM 3335 O O . PHE A 1 413 ? 1.715 10.669 0.942 1.00 81.38 413 PHE A O 1
ATOM 3342 N N . PHE A 1 414 ? -0.040 11.978 0.464 1.00 79.00 414 PHE A N 1
ATOM 3343 C CA . PHE A 1 414 ? -0.634 11.062 -0.512 1.00 79.00 414 PHE A CA 1
ATOM 3344 C C . PHE A 1 414 ? -0.093 11.232 -1.943 1.00 79.00 414 PHE A C 1
ATOM 3346 O O . PHE A 1 414 ? -0.427 10.428 -2.812 1.00 79.00 414 PHE A O 1
ATOM 3353 N N . PHE A 1 415 ? 0.757 12.228 -2.227 1.00 73.56 415 PHE A N 1
ATOM 3354 C CA . PHE A 1 415 ? 1.253 12.459 -3.597 1.00 73.56 415 PHE A CA 1
ATOM 3355 C C . PHE A 1 415 ? 2.196 11.359 -4.074 1.00 73.56 415 PHE A C 1
ATOM 3357 O O . PHE A 1 415 ? 2.298 11.104 -5.270 1.00 73.56 415 PHE A O 1
ATOM 3364 N N . HIS A 1 416 ? 2.865 10.694 -3.135 1.00 65.06 416 HIS A N 1
ATOM 3365 C CA . HIS A 1 416 ? 3.835 9.641 -3.420 1.00 65.06 416 HIS A CA 1
ATOM 3366 C C . HIS A 1 416 ? 3.293 8.236 -3.137 1.00 65.06 416 HIS A C 1
ATOM 3368 O O . HIS A 1 416 ? 4.035 7.262 -3.257 1.00 65.06 416 HIS A O 1
ATOM 3374 N N . THR A 1 417 ? 2.016 8.092 -2.756 1.00 65.94 417 THR A N 1
ATOM 3375 C CA . THR A 1 417 ? 1.432 6.762 -2.550 1.00 65.94 417 THR A CA 1
ATOM 3376 C C . THR A 1 417 ? 1.119 6.101 -3.895 1.00 65.94 417 THR A C 1
ATOM 3378 O O . THR A 1 417 ? 0.179 6.522 -4.561 1.00 65.94 417 THR A O 1
ATOM 3381 N N . PRO A 1 418 ? 1.790 4.995 -4.277 1.00 55.41 418 PRO A N 1
ATOM 3382 C CA . PRO A 1 418 ? 1.585 4.350 -5.581 1.00 55.41 418 PRO A CA 1
ATOM 3383 C C . PRO A 1 418 ? 0.179 3.751 -5.754 1.00 55.41 418 PRO A C 1
ATOM 3385 O O . PRO A 1 418 ? -0.207 3.368 -6.853 1.00 55.41 418 PRO A O 1
ATOM 3388 N N . LYS A 1 419 ? -0.589 3.646 -4.662 1.00 63.34 419 LYS A N 1
ATOM 3389 C CA . LYS A 1 419 ? -1.978 3.175 -4.656 1.00 63.34 419 LYS A CA 1
ATOM 3390 C C . LYS A 1 419 ? -2.989 4.268 -5.017 1.00 63.34 419 LYS A C 1
ATOM 3392 O O . LYS A 1 419 ? -4.169 3.952 -5.092 1.00 63.34 419 LYS A O 1
ATOM 3397 N N . PHE A 1 420 ? -2.575 5.525 -5.159 1.00 65.62 420 PHE A N 1
ATOM 3398 C CA . PHE A 1 420 ? -3.490 6.654 -5.256 1.00 65.62 420 PHE A CA 1
ATOM 3399 C C . PHE A 1 420 ? -2.954 7.722 -6.205 1.00 65.62 420 PHE A C 1
ATOM 3401 O O . PHE A 1 420 ? -1.940 8.354 -5.924 1.00 65.62 420 PHE A O 1
ATOM 3408 N N . ASP A 1 421 ? -3.658 7.934 -7.313 1.00 64.75 421 ASP A N 1
ATOM 3409 C CA . ASP A 1 421 ? -3.376 9.035 -8.226 1.00 64.75 421 ASP A CA 1
ATOM 3410 C C . ASP A 1 421 ? -4.240 10.245 -7.853 1.00 64.75 421 ASP A C 1
ATOM 3412 O O . ASP A 1 421 ? -5.410 10.356 -8.228 1.00 64.75 421 ASP A O 1
ATOM 3416 N N . TYR A 1 422 ? -3.653 11.162 -7.087 1.00 66.00 422 TYR A N 1
ATOM 3417 C CA . TYR A 1 422 ? -4.350 12.360 -6.628 1.00 66.00 422 TYR A CA 1
ATOM 3418 C C . TYR A 1 422 ? -4.758 13.300 -7.777 1.00 66.00 422 TYR A C 1
ATOM 3420 O O . TYR A 1 422 ? -5.658 14.118 -7.586 1.00 66.00 422 TYR A O 1
ATOM 3428 N N . LEU A 1 423 ? -4.134 13.199 -8.964 1.00 59.97 423 LEU A N 1
ATOM 3429 C CA . LEU A 1 423 ? -4.466 14.038 -10.125 1.00 59.97 423 LEU A CA 1
ATOM 3430 C C . LEU A 1 423 ? -5.844 13.703 -10.714 1.00 59.97 423 LEU A C 1
ATOM 3432 O O . LEU A 1 423 ? -6.364 14.468 -11.532 1.00 59.97 423 LEU A O 1
ATOM 3436 N N . LEU A 1 424 ? -6.432 12.575 -10.304 1.00 64.12 424 LEU A N 1
ATOM 3437 C CA . LEU A 1 424 ? -7.734 12.103 -10.761 1.00 64.12 424 LEU A CA 1
ATOM 3438 C C . LEU A 1 424 ? -8.882 12.429 -9.798 1.00 64.12 424 LEU A C 1
ATOM 3440 O O . LEU A 1 424 ? -10.028 12.133 -10.138 1.00 64.12 424 LEU A O 1
ATOM 3444 N N . ILE A 1 425 ? -8.631 13.033 -8.630 1.00 67.00 425 ILE A N 1
ATOM 3445 C CA . ILE A 1 425 ? -9.719 13.408 -7.716 1.00 67.00 425 ILE A CA 1
ATOM 3446 C C . ILE A 1 425 ? -10.488 14.595 -8.284 1.00 67.00 425 ILE A C 1
ATOM 3448 O O . ILE A 1 425 ? -9.932 15.664 -8.527 1.00 67.00 425 ILE A O 1
ATOM 3452 N N . TYR A 1 426 ? -11.794 14.410 -8.437 1.00 65.69 426 TYR A N 1
ATOM 3453 C CA . TYR A 1 426 ? -12.716 15.463 -8.841 1.00 65.69 426 TYR A CA 1
ATOM 3454 C C . TYR A 1 426 ? -13.229 16.220 -7.615 1.00 65.69 426 TYR A C 1
ATOM 3456 O O . TYR A 1 426 ? -13.713 15.597 -6.665 1.00 65.69 426 TYR A O 1
ATOM 3464 N N . ASP A 1 427 ? -13.204 17.556 -7.656 1.00 62.94 427 ASP A N 1
ATOM 3465 C CA . ASP A 1 427 ? -13.802 18.390 -6.609 1.00 62.94 427 ASP A CA 1
ATOM 3466 C C . ASP A 1 427 ? -15.281 18.041 -6.394 1.00 62.94 427 ASP A C 1
ATOM 3468 O O . ASP A 1 427 ? -15.753 18.069 -5.260 1.00 62.94 427 ASP A O 1
ATOM 3472 N N . ASP A 1 428 ? -16.013 17.717 -7.467 1.00 60.75 428 ASP A N 1
ATOM 3473 C CA . ASP A 1 428 ? -17.454 17.420 -7.439 1.00 60.75 428 ASP A CA 1
ATOM 3474 C C . ASP A 1 428 ? -17.806 16.249 -6.507 1.00 60.75 428 ASP A C 1
ATOM 3476 O O . ASP A 1 428 ? -18.893 16.212 -5.935 1.00 60.75 428 ASP A O 1
ATOM 3480 N N . ILE A 1 429 ? -16.866 15.326 -6.283 1.00 58.75 429 ILE A N 1
ATOM 3481 C CA . ILE A 1 429 ? -17.047 14.191 -5.372 1.00 58.75 429 ILE A CA 1
ATOM 3482 C C . ILE A 1 429 ? -17.014 14.639 -3.891 1.00 58.75 429 ILE A C 1
ATOM 3484 O O . ILE A 1 429 ? -17.559 13.955 -3.024 1.00 58.75 429 ILE A O 1
ATOM 3488 N N . ILE A 1 430 ? -16.406 15.793 -3.589 1.00 63.56 430 ILE A N 1
ATOM 3489 C CA . ILE A 1 430 ? -16.270 16.362 -2.233 1.00 63.56 430 ILE A CA 1
ATOM 3490 C C . ILE A 1 430 ? -17.173 17.605 -2.047 1.00 63.56 430 ILE A C 1
ATOM 3492 O O . ILE A 1 430 ? -17.485 17.991 -0.917 1.00 63.56 430 ILE A O 1
ATOM 3496 N N . LYS A 1 431 ? -17.611 18.248 -3.138 1.00 56.50 431 LYS A N 1
ATOM 3497 C CA . LYS A 1 431 ? -18.043 19.658 -3.148 1.00 56.50 431 LYS A CA 1
ATOM 3498 C C . LYS A 1 431 ? -19.331 20.020 -2.403 1.00 56.50 431 LYS A C 1
ATOM 3500 O O . LYS A 1 431 ? -19.449 21.186 -2.048 1.00 56.50 431 LYS A O 1
ATOM 3505 N N . ASP A 1 432 ? -20.276 19.123 -2.123 1.00 53.59 432 ASP A N 1
ATOM 3506 C CA . ASP A 1 432 ? -21.680 19.587 -2.153 1.00 53.59 432 ASP A CA 1
ATOM 3507 C C . ASP A 1 432 ? -22.583 19.443 -0.907 1.00 53.59 432 ASP A C 1
ATOM 3509 O O . ASP A 1 432 ? -23.805 19.533 -1.038 1.00 53.59 432 ASP A O 1
ATOM 3513 N N . SER A 1 433 ? -22.062 19.376 0.330 1.00 53.91 433 SER A N 1
ATOM 3514 C CA . SER A 1 433 ? -22.982 19.516 1.497 1.00 53.91 433 SER A CA 1
ATOM 3515 C C . SER A 1 433 ? -22.442 20.014 2.841 1.00 53.91 433 SER A C 1
ATOM 3517 O O . SER A 1 433 ? -23.227 20.581 3.601 1.00 53.91 433 SER A O 1
ATOM 3519 N N . PHE A 1 434 ? -21.149 19.884 3.163 1.00 61.94 434 PHE A N 1
ATOM 3520 C CA . PHE A 1 434 ? -20.640 20.261 4.505 1.00 61.94 434 PHE A CA 1
ATOM 3521 C C . PHE A 1 434 ? -19.563 21.352 4.522 1.00 61.94 434 PHE A C 1
ATOM 3523 O O . PHE A 1 434 ? -19.315 21.976 5.557 1.00 61.94 434 PHE A O 1
ATOM 3530 N N . SER A 1 435 ? -18.965 21.638 3.371 1.00 66.38 435 SER A N 1
ATOM 3531 C CA . SER A 1 435 ? -17.787 22.492 3.201 1.00 66.38 435 SER A CA 1
ATOM 3532 C C . SER A 1 435 ? -18.129 23.952 2.879 1.00 66.38 435 SER A C 1
ATOM 3534 O O . SER A 1 435 ? -17.445 24.607 2.093 1.00 66.38 435 SER A O 1
ATOM 3536 N N . SER A 1 436 ? -19.185 24.506 3.487 1.00 80.19 436 SER A N 1
ATOM 3537 C CA . SER A 1 436 ? -19.467 25.936 3.312 1.00 80.19 436 SER A CA 1
ATOM 3538 C C . SER A 1 436 ? -18.336 26.778 3.909 1.00 80.19 436 SER A C 1
ATOM 3540 O O . SER A 1 436 ? -17.824 26.461 4.985 1.00 80.19 436 SER A O 1
ATOM 3542 N N . TYR A 1 437 ? -17.924 27.839 3.211 1.00 85.81 437 TYR A N 1
ATOM 3543 C CA . TYR A 1 437 ? -16.864 28.720 3.699 1.00 85.81 437 TYR A CA 1
ATOM 3544 C C . TYR A 1 437 ? -17.228 29.316 5.065 1.00 85.81 437 TYR A C 1
ATOM 3546 O O . TYR A 1 437 ? -18.342 29.811 5.266 1.00 85.81 437 TYR A O 1
ATOM 3554 N N . LYS A 1 438 ? -16.268 29.305 5.993 1.00 90.75 438 LYS A N 1
ATOM 3555 C CA . LYS A 1 438 ? -16.406 29.897 7.324 1.00 90.75 438 LYS A CA 1
ATOM 3556 C C . LYS A 1 438 ? -15.780 31.302 7.335 1.00 90.75 438 LYS A C 1
ATOM 3558 O O . LYS A 1 438 ? -14.557 31.413 7.418 1.00 90.75 438 LYS A O 1
ATOM 3563 N N . PRO A 1 439 ? -16.576 32.388 7.275 1.00 88.56 439 PRO A N 1
ATOM 3564 C CA . PRO A 1 439 ? -16.038 33.748 7.276 1.00 88.56 439 PRO A CA 1
ATOM 3565 C C . PRO A 1 439 ? -15.306 34.072 8.576 1.00 88.56 439 PRO A C 1
ATOM 3567 O O . PRO A 1 439 ? -15.625 33.519 9.631 1.00 88.56 439 PRO A O 1
ATOM 3570 N N . LYS A 1 440 ? -14.349 35.007 8.501 1.00 92.38 440 LYS A N 1
ATOM 3571 C CA . LYS A 1 440 ? -13.559 35.484 9.654 1.00 92.38 440 LYS A CA 1
ATOM 3572 C C . LYS A 1 440 ? -12.821 34.369 10.394 1.00 92.38 440 LYS A C 1
ATOM 3574 O O . LYS A 1 440 ? -12.673 34.434 11.611 1.00 92.38 440 LYS A O 1
ATOM 3579 N N . SER A 1 441 ? -12.384 33.333 9.688 1.00 94.00 441 SER A N 1
ATOM 3580 C CA . SER A 1 441 ? -11.692 32.191 10.282 1.00 94.00 441 SER A CA 1
ATOM 3581 C C . SER A 1 441 ? -10.387 31.897 9.549 1.00 94.00 441 SER A C 1
ATOM 3583 O O . SER A 1 441 ? -10.249 32.200 8.367 1.00 94.00 441 SER A O 1
ATOM 3585 N N . PHE A 1 442 ? -9.422 31.335 10.271 1.00 95.31 442 PHE A N 1
ATOM 3586 C CA . PHE A 1 442 ? -8.206 30.736 9.737 1.00 95.31 442 PHE A CA 1
ATOM 3587 C C . PHE A 1 442 ? -8.097 29.315 10.277 1.00 95.31 442 PHE A C 1
ATOM 3589 O O . PHE A 1 442 ? -8.263 29.098 11.481 1.00 95.31 442 PHE A O 1
ATOM 3596 N N . GLN A 1 443 ? -7.821 28.361 9.394 1.00 95.88 443 GLN A N 1
ATOM 3597 C CA . GLN A 1 443 ? -7.766 26.949 9.740 1.00 95.88 443 GLN A CA 1
ATOM 3598 C C . GLN A 1 443 ? -6.452 26.331 9.288 1.00 95.88 443 GLN A C 1
ATOM 3600 O O . GLN A 1 443 ? -5.880 26.712 8.269 1.00 95.88 443 GLN A O 1
ATOM 3605 N N . ALA A 1 444 ? -5.970 25.371 10.063 1.00 96.25 444 ALA A N 1
ATOM 3606 C CA . ALA A 1 444 ? -4.798 24.585 9.723 1.00 96.25 444 ALA A CA 1
ATOM 3607 C C . ALA A 1 444 ? -4.934 23.174 10.293 1.00 96.25 444 ALA A C 1
ATOM 3609 O O . ALA A 1 444 ? -5.736 22.923 11.192 1.00 96.25 444 ALA A O 1
ATOM 3610 N N . SER A 1 445 ? -4.132 22.253 9.787 1.00 95.81 445 SER A N 1
ATOM 3611 C CA . SER A 1 445 ? -4.040 20.888 10.278 1.00 95.81 445 SER A CA 1
ATOM 3612 C C . SER A 1 445 ? -2.600 20.538 10.604 1.00 95.81 445 SER A C 1
ATOM 3614 O O . SER A 1 445 ? -1.664 21.031 9.979 1.00 95.81 445 SER A O 1
ATOM 3616 N N . VAL A 1 446 ? -2.433 19.696 11.615 1.00 96.38 446 VAL A N 1
ATOM 3617 C CA . VAL A 1 446 ? -1.154 19.107 11.987 1.00 96.38 446 VAL A CA 1
ATOM 3618 C C . VAL A 1 446 ? -1.327 17.602 12.004 1.00 96.38 446 VAL A C 1
ATOM 3620 O O . VAL A 1 446 ? -2.127 17.096 12.796 1.00 96.38 446 VAL A O 1
ATOM 3623 N N . ARG A 1 447 ? -0.592 16.867 11.170 1.00 94.50 447 ARG A N 1
ATOM 3624 C CA . ARG A 1 447 ? -0.581 15.403 11.246 1.00 94.50 447 ARG A CA 1
ATOM 3625 C C . ARG A 1 447 ? 0.153 14.974 12.516 1.00 94.50 447 ARG A C 1
ATOM 3627 O O . ARG A 1 447 ? 1.341 15.227 12.677 1.00 94.50 447 ARG A O 1
ATOM 3634 N N . LEU A 1 448 ? -0.562 14.320 13.422 1.00 93.31 448 LEU A N 1
ATOM 3635 C CA . LEU A 1 448 ? -0.039 13.764 14.670 1.00 93.31 448 LEU A CA 1
ATOM 3636 C C . LEU A 1 448 ? 0.599 12.396 14.438 1.00 93.31 448 LEU A C 1
ATOM 3638 O O . LEU A 1 448 ? 1.682 12.125 14.954 1.00 93.31 448 LEU A O 1
ATOM 3642 N N . SER A 1 449 ? -0.055 11.537 13.655 1.00 88.31 449 SER A N 1
ATOM 3643 C CA . SER A 1 449 ? 0.450 10.211 13.297 1.00 88.31 449 SER A CA 1
ATOM 3644 C C . SER A 1 449 ? -0.170 9.695 11.998 1.00 88.31 449 SER A C 1
ATOM 3646 O O . SER A 1 449 ? -1.236 10.159 11.599 1.00 88.31 449 SER A O 1
ATOM 3648 N N . SER A 1 450 ? 0.473 8.719 11.365 1.00 86.19 450 SER A N 1
ATOM 3649 C CA . SER A 1 450 ? -0.046 7.948 10.229 1.00 86.19 450 SER A CA 1
ATOM 3650 C C . SER A 1 450 ? 0.299 6.466 10.398 1.00 86.19 450 SER A C 1
ATOM 3652 O O . SER A 1 450 ? 1.411 6.185 10.814 1.00 86.19 450 SER A O 1
ATOM 3654 N N . SER A 1 451 ? -0.578 5.517 10.073 1.00 74.38 451 SER A N 1
ATOM 3655 C CA . SER A 1 451 ? -0.294 4.075 10.115 1.00 74.38 451 SER A CA 1
ATOM 3656 C C . SER A 1 451 ? -0.814 3.379 8.870 1.00 74.38 451 SER A C 1
ATOM 3658 O O . SER A 1 451 ? -2.009 3.434 8.612 1.00 74.38 451 SER A O 1
ATOM 3660 N N . VAL A 1 452 ? 0.041 2.711 8.090 1.00 66.94 452 VAL A N 1
ATOM 3661 C CA . VAL A 1 452 ? -0.426 1.862 6.976 1.00 66.94 452 VAL A CA 1
ATOM 3662 C C . VAL A 1 452 ? -0.732 0.467 7.536 1.00 66.94 452 VAL A C 1
ATOM 3664 O O . VAL A 1 452 ? 0.166 -0.341 7.777 1.00 66.94 452 VAL A O 1
ATOM 3667 N N . GLY A 1 453 ? -2.013 0.200 7.810 1.00 63.72 453 GLY A N 1
ATOM 3668 C CA . GLY A 1 453 ? -2.464 -0.982 8.555 1.00 63.72 453 GLY A CA 1
ATOM 3669 C C . GLY A 1 453 ? -1.923 -1.054 9.993 1.00 63.72 453 GLY A C 1
ATOM 3670 O O . GLY A 1 453 ? -1.353 -0.094 10.514 1.00 63.72 453 GLY A O 1
ATOM 3671 N N . LYS A 1 454 ? -2.043 -2.229 10.634 1.00 55.53 454 LYS A N 1
ATOM 3672 C CA . LYS A 1 454 ? -1.565 -2.454 12.018 1.00 55.53 454 LYS A CA 1
ATOM 3673 C C . LYS A 1 454 ? -0.081 -2.177 12.206 1.00 55.53 454 LYS A C 1
ATOM 3675 O O . LYS A 1 454 ? 0.324 -1.940 13.334 1.00 55.53 454 LYS A O 1
ATOM 3680 N N . ASN A 1 455 ? 0.706 -2.291 11.143 1.00 53.09 455 ASN A N 1
ATOM 3681 C CA . ASN A 1 455 ? 2.139 -2.469 11.239 1.00 53.09 455 ASN A CA 1
ATOM 3682 C C . ASN A 1 455 ? 2.925 -1.164 11.054 1.00 53.09 455 ASN A C 1
ATOM 3684 O O . ASN A 1 455 ? 3.919 -1.006 11.731 1.00 53.09 455 ASN A O 1
ATOM 3688 N N . ASP A 1 456 ? 2.498 -0.172 10.272 1.00 63.53 456 ASP A N 1
ATOM 3689 C CA . ASP A 1 456 ? 3.403 0.932 9.889 1.00 63.53 456 ASP A CA 1
ATOM 3690 C C . ASP A 1 456 ? 3.095 2.292 10.551 1.00 63.53 456 ASP A C 1
ATOM 3692 O O . ASP A 1 456 ? 2.888 3.283 9.854 1.00 63.53 456 ASP A O 1
ATOM 3696 N N . LEU A 1 457 ? 3.085 2.364 11.893 1.00 69.44 457 LEU A N 1
ATOM 3697 C CA . LEU A 1 457 ? 2.791 3.597 12.653 1.00 69.44 457 LEU A CA 1
ATOM 3698 C C . LEU A 1 457 ? 3.963 4.605 12.670 1.00 69.44 457 LEU A C 1
ATOM 3700 O O . LEU A 1 457 ? 4.950 4.425 13.382 1.00 69.44 457 LEU A O 1
ATOM 3704 N N . VAL A 1 458 ? 3.787 5.735 11.987 1.00 73.31 458 VAL A N 1
ATOM 3705 C CA . VAL A 1 458 ? 4.558 6.986 12.088 1.00 73.31 458 VAL A CA 1
ATOM 3706 C C . VAL A 1 458 ? 3.911 7.886 13.133 1.00 73.31 458 VAL A C 1
ATOM 3708 O O . VAL A 1 458 ? 2.781 8.327 12.949 1.00 73.31 458 VAL A O 1
ATOM 3711 N N . LYS A 1 459 ? 4.608 8.228 14.217 1.00 80.50 459 LYS A N 1
ATOM 3712 C CA . LYS A 1 459 ? 4.144 9.246 15.171 1.00 80.50 459 LYS A CA 1
ATOM 3713 C C . LYS A 1 459 ? 4.992 10.506 15.028 1.00 80.50 459 LYS A C 1
ATOM 3715 O O . LYS A 1 459 ? 6.179 10.474 15.327 1.00 80.50 459 LYS A O 1
ATOM 3720 N N . VAL A 1 460 ? 4.375 11.598 14.588 1.00 84.81 460 VAL A N 1
ATOM 3721 C CA . VAL A 1 460 ? 5.030 12.895 14.369 1.00 84.81 460 VAL A CA 1
ATOM 3722 C C . VAL A 1 460 ? 4.966 13.757 15.633 1.00 84.81 460 VAL A C 1
ATOM 3724 O O . VAL A 1 460 ? 5.995 14.216 16.121 1.00 84.81 460 VAL A O 1
ATOM 3727 N N . PHE A 1 461 ? 3.771 13.928 16.215 1.00 89.00 461 PHE A N 1
ATOM 3728 C CA . PHE A 1 461 ? 3.564 14.715 17.436 1.00 89.00 461 PHE A CA 1
ATOM 3729 C C . PHE A 1 461 ? 2.595 14.051 18.408 1.00 89.00 461 PHE A C 1
ATOM 3731 O O . PHE A 1 461 ? 1.686 13.313 18.033 1.00 89.00 461 PHE A O 1
ATOM 3738 N N . ASP A 1 462 ? 2.741 14.409 19.680 1.00 89.31 462 ASP A N 1
ATOM 3739 C CA . ASP A 1 462 ? 1.692 14.241 20.679 1.00 89.31 462 ASP A CA 1
ATOM 3740 C C . ASP A 1 462 ? 0.677 15.387 20.604 1.00 89.31 462 ASP A C 1
ATOM 3742 O O . ASP A 1 462 ? 1.047 16.549 20.432 1.00 89.31 462 ASP A O 1
ATOM 3746 N N . PHE A 1 463 ? -0.610 15.086 20.802 1.00 94.25 463 PHE A N 1
ATOM 3747 C CA . PHE A 1 463 ? -1.667 16.107 20.826 1.00 94.25 463 PHE A CA 1
ATOM 3748 C C . PHE A 1 463 ? -1.412 17.186 21.897 1.00 94.25 463 PHE A C 1
ATOM 3750 O O . PHE A 1 463 ? -1.655 18.369 21.666 1.00 94.25 463 PHE A O 1
ATOM 3757 N N . GLU A 1 464 ? -0.834 16.799 23.042 1.00 95.44 464 GLU A N 1
ATOM 3758 C CA . GLU A 1 464 ? -0.422 17.723 24.109 1.00 95.44 464 GLU A CA 1
ATOM 3759 C C . GLU A 1 464 ? 0.688 18.690 23.661 1.00 95.44 464 GLU A C 1
ATOM 3761 O O . GLU A 1 464 ? 0.701 19.854 24.069 1.00 95.44 464 GLU A O 1
ATOM 3766 N N . THR A 1 465 ? 1.593 18.256 22.778 1.00 94.69 465 THR A N 1
ATOM 3767 C CA . THR A 1 465 ? 2.601 19.139 22.176 1.00 94.69 465 THR A CA 1
ATOM 3768 C C . THR A 1 465 ? 1.924 20.223 21.345 1.00 94.69 465 THR A C 1
ATOM 3770 O O . THR A 1 465 ? 2.282 21.394 21.474 1.00 94.69 465 THR A O 1
ATOM 3773 N N . ILE A 1 466 ? 0.897 19.872 20.561 1.00 96.75 466 ILE A N 1
ATOM 3774 C CA . ILE A 1 466 ? 0.145 20.839 19.749 1.00 96.75 466 ILE A CA 1
ATOM 3775 C C . ILE A 1 466 ? -0.672 21.788 20.626 1.00 96.75 466 ILE A C 1
ATOM 3777 O O . ILE A 1 466 ? -0.627 22.992 20.403 1.00 96.75 466 ILE A O 1
ATOM 3781 N N . LEU A 1 467 ? -1.327 21.295 21.683 1.00 96.56 467 LEU A N 1
ATOM 3782 C CA . LEU A 1 467 ? -2.031 22.140 22.660 1.00 96.56 467 LEU A CA 1
ATOM 3783 C C . LEU A 1 467 ? -1.121 23.201 23.305 1.00 96.56 467 LEU A C 1
ATOM 3785 O O . LEU A 1 467 ? -1.571 24.314 23.574 1.00 96.56 467 LEU A O 1
ATOM 3789 N N . ASN A 1 468 ? 0.153 22.868 23.530 1.00 96.94 468 ASN A N 1
ATOM 3790 C CA . ASN A 1 468 ? 1.164 23.778 24.079 1.00 96.94 468 ASN A CA 1
ATOM 3791 C C . ASN A 1 468 ? 1.915 24.601 23.012 1.00 96.94 468 ASN A C 1
ATOM 3793 O O . ASN A 1 468 ? 2.758 25.431 23.367 1.00 96.94 468 ASN A O 1
ATOM 3797 N N . SER A 1 469 ? 1.631 24.377 21.728 1.00 97.44 469 SER A N 1
ATOM 3798 C CA . SER A 1 469 ? 2.214 25.120 20.607 1.00 97.44 469 SER A CA 1
ATOM 3799 C C . SER A 1 469 ? 1.501 26.462 20.397 1.00 97.44 469 SER A C 1
ATOM 3801 O O . SER A 1 469 ? 0.458 26.745 20.997 1.00 97.44 469 SER A O 1
ATOM 3803 N N . LYS A 1 470 ? 2.070 27.325 19.553 1.00 97.56 470 LYS A N 1
ATOM 3804 C CA . LYS A 1 470 ? 1.480 28.614 19.168 1.00 97.56 470 LYS A CA 1
ATOM 3805 C C . LYS A 1 470 ? 1.467 28.757 17.655 1.00 97.56 470 LYS A C 1
ATOM 3807 O O . LYS A 1 470 ? 2.458 28.456 17.007 1.00 97.56 470 LYS A O 1
ATOM 3812 N N . LEU A 1 471 ? 0.379 29.275 17.099 1.00 96.19 471 LEU A N 1
ATOM 3813 C CA . LEU A 1 471 ? 0.354 29.711 15.708 1.00 96.19 471 LEU A CA 1
ATOM 3814 C C . LEU A 1 471 ? 0.862 31.150 15.612 1.00 96.19 471 LEU A C 1
ATOM 3816 O O . LEU A 1 471 ? 0.317 32.034 16.276 1.00 96.19 471 LEU A O 1
ATOM 3820 N N . GLN A 1 472 ? 1.871 31.397 14.783 1.00 95.44 472 GLN A N 1
ATOM 3821 C CA . GLN A 1 472 ? 2.381 32.729 14.480 1.00 95.44 472 GLN A CA 1
ATOM 3822 C C . GLN A 1 472 ? 1.994 33.135 13.056 1.00 95.44 472 GLN A C 1
ATOM 3824 O O . GLN A 1 472 ? 2.340 32.445 12.102 1.00 95.44 472 GLN A O 1
ATOM 3829 N N . PHE A 1 473 ? 1.327 34.280 12.904 1.00 93.94 473 PHE A N 1
ATOM 3830 C CA . PHE A 1 473 ? 1.033 34.863 11.591 1.00 93.94 473 PHE A CA 1
ATOM 3831 C C . PHE A 1 473 ? 2.214 35.692 11.071 1.00 93.94 473 PHE A C 1
ATOM 3833 O O . PHE A 1 473 ? 2.804 36.479 11.814 1.00 93.94 473 PHE A O 1
ATOM 3840 N N . LEU A 1 474 ? 2.550 35.536 9.788 1.00 90.81 474 LEU A N 1
ATOM 3841 C CA . LEU A 1 474 ? 3.796 36.036 9.189 1.00 90.81 474 LEU A CA 1
ATOM 3842 C C . LEU A 1 474 ? 3.684 37.448 8.577 1.00 90.81 474 LEU A C 1
ATOM 3844 O O . LEU A 1 474 ? 4.525 37.847 7.774 1.00 90.81 474 LEU A O 1
ATOM 3848 N N . SER A 1 475 ? 2.682 38.242 8.980 1.00 88.31 475 SER A N 1
ATOM 3849 C CA . SER A 1 475 ? 2.468 39.633 8.521 1.00 88.31 475 SER A CA 1
ATOM 3850 C C . SER A 1 475 ? 2.238 39.806 7.008 1.00 88.31 475 SER A C 1
ATOM 3852 O O . SER A 1 475 ? 2.522 40.869 6.455 1.00 88.31 475 SER A O 1
ATOM 3854 N N . ASN A 1 476 ? 1.713 38.781 6.333 1.00 86.69 476 ASN A N 1
ATOM 3855 C CA . ASN A 1 476 ? 1.369 38.795 4.901 1.00 86.69 476 ASN A CA 1
ATOM 3856 C C . ASN A 1 476 ? -0.134 38.569 4.622 1.00 86.69 476 ASN A C 1
ATOM 3858 O O . ASN A 1 476 ? -0.548 38.413 3.472 1.00 86.69 476 ASN A O 1
ATOM 3862 N N . ILE A 1 477 ? -0.944 38.586 5.678 1.00 92.44 477 ILE A N 1
ATOM 3863 C CA . ILE A 1 477 ? -2.403 38.694 5.640 1.00 92.44 477 ILE A CA 1
ATOM 3864 C C . ILE A 1 477 ? -2.824 39.937 6.429 1.00 92.44 477 ILE A C 1
ATOM 3866 O O . ILE A 1 477 ? -2.121 40.371 7.347 1.00 92.44 477 ILE A O 1
ATOM 3870 N N . PHE A 1 478 ? -3.954 40.527 6.052 1.00 92.38 478 PHE A N 1
ATOM 3871 C CA . PHE A 1 478 ? -4.364 41.865 6.476 1.00 92.38 478 PHE A CA 1
ATOM 3872 C C . PHE A 1 478 ? -5.811 41.875 6.964 1.00 92.38 478 PHE A C 1
ATOM 3874 O O . PHE A 1 478 ? -6.620 41.055 6.529 1.00 92.38 478 PHE A O 1
ATOM 3881 N N . ASP A 1 479 ? -6.137 42.805 7.857 1.00 91.12 479 ASP A N 1
ATOM 3882 C CA . ASP A 1 479 ? -7.512 43.049 8.299 1.00 91.12 479 ASP A CA 1
ATOM 3883 C C . ASP A 1 479 ? -8.300 43.942 7.311 1.00 91.12 479 ASP A C 1
ATOM 3885 O O . ASP A 1 479 ? -7.777 44.405 6.293 1.00 91.12 479 ASP A O 1
ATOM 3889 N N . GLU A 1 480 ? -9.577 44.211 7.611 1.00 89.50 480 GLU A N 1
ATOM 3890 C CA . GLU A 1 480 ? -10.449 45.100 6.816 1.00 89.50 480 GLU A CA 1
ATOM 3891 C C . GLU A 1 480 ? -9.896 46.540 6.680 1.00 89.50 480 GLU A C 1
ATOM 3893 O O . GLU A 1 480 ? -10.279 47.266 5.754 1.00 89.50 480 GLU A O 1
ATOM 3898 N N . ASN A 1 481 ? -8.999 46.949 7.587 1.00 89.88 481 ASN A N 1
ATOM 3899 C CA . ASN A 1 481 ? -8.379 48.274 7.671 1.00 89.88 481 ASN A CA 1
ATOM 3900 C C . ASN A 1 481 ? -6.938 48.304 7.121 1.00 89.88 481 ASN A C 1
ATOM 3902 O O . ASN A 1 481 ? -6.232 49.289 7.338 1.00 89.88 481 ASN A O 1
ATOM 3906 N N . ASP A 1 482 ? -6.511 47.253 6.416 1.00 87.75 482 ASP A N 1
ATOM 3907 C CA . ASP A 1 482 ? -5.180 47.091 5.823 1.00 87.75 482 ASP A CA 1
ATOM 3908 C C . ASP A 1 482 ? -4.018 46.997 6.834 1.00 87.75 482 ASP A C 1
ATOM 3910 O O . ASP A 1 482 ? -2.854 47.164 6.455 1.00 87.75 482 ASP A O 1
ATOM 3914 N N . ASN A 1 483 ? -4.293 46.692 8.107 1.00 89.81 483 ASN A N 1
ATOM 3915 C CA . ASN A 1 483 ? -3.237 46.409 9.079 1.00 89.81 483 ASN A CA 1
ATOM 3916 C C . ASN A 1 483 ? -2.748 44.959 8.922 1.00 89.81 483 ASN A C 1
ATOM 3918 O O . ASN A 1 483 ? -3.576 44.054 8.785 1.00 89.81 483 ASN A O 1
ATOM 3922 N N . PRO A 1 484 ? -1.428 44.701 8.975 1.00 89.44 484 PRO A N 1
ATOM 3923 C CA . PRO A 1 484 ? -0.899 43.343 8.937 1.00 89.44 484 PRO A CA 1
ATOM 3924 C C . PRO A 1 484 ? -1.276 42.578 10.208 1.00 89.44 484 PRO A C 1
ATOM 3926 O O . PRO A 1 484 ? -1.124 43.073 11.329 1.00 89.44 484 PRO A O 1
ATOM 3929 N N . ILE A 1 485 ? -1.711 41.334 10.044 1.00 90.88 485 ILE A N 1
ATOM 3930 C CA . ILE A 1 485 ? -1.977 40.436 11.166 1.00 90.88 485 ILE A CA 1
ATOM 3931 C C . ILE A 1 485 ? -0.637 39.827 11.604 1.00 90.88 485 ILE A C 1
ATOM 3933 O O . ILE A 1 485 ? -0.099 38.929 10.958 1.00 90.88 485 ILE A O 1
ATOM 3937 N N . ASN A 1 486 ? -0.090 40.340 12.709 1.00 88.56 486 ASN A N 1
ATOM 3938 C CA . ASN A 1 486 ? 1.157 39.875 13.327 1.00 88.56 486 ASN A CA 1
ATOM 3939 C C . ASN A 1 486 ? 0.919 39.499 14.794 1.00 88.56 486 ASN A C 1
ATOM 3941 O O . ASN A 1 486 ? 1.260 40.238 15.720 1.00 88.56 486 ASN A O 1
ATOM 3945 N N . ILE A 1 487 ? 0.248 38.371 15.007 1.00 92.12 487 ILE A N 1
ATOM 3946 C CA . ILE A 1 487 ? -0.118 37.886 16.338 1.00 92.12 487 ILE A CA 1
ATOM 3947 C C . ILE A 1 487 ? 0.358 36.444 16.530 1.00 92.12 487 ILE A C 1
ATOM 3949 O O . ILE A 1 487 ? 0.468 35.681 15.571 1.00 92.12 487 ILE A O 1
ATOM 3953 N N . GLN A 1 488 ? 0.620 36.076 17.785 1.00 94.56 488 GLN A N 1
ATOM 3954 C CA . GLN A 1 488 ? 0.835 34.690 18.198 1.00 94.56 488 GLN A CA 1
ATOM 3955 C C . GLN A 1 488 ? -0.376 34.202 18.987 1.00 94.56 488 GLN A C 1
ATOM 3957 O O . GLN A 1 488 ? -0.793 34.846 19.954 1.00 94.56 488 GLN A O 1
ATOM 3962 N N . VAL A 1 489 ? -0.922 33.054 18.602 1.00 95.81 489 VAL A N 1
ATOM 3963 C CA . VAL A 1 489 ? -2.172 32.523 19.142 1.00 95.81 489 VAL A CA 1
ATOM 3964 C C . VAL A 1 489 ? -1.923 31.131 19.717 1.00 95.81 489 VAL A C 1
ATOM 3966 O O . VAL A 1 489 ? -1.470 30.238 19.013 1.00 95.81 489 VAL A O 1
ATOM 3969 N N . GLY A 1 490 ? -2.193 30.944 21.011 1.00 96.19 490 GLY A N 1
ATOM 3970 C CA . GLY A 1 490 ? -2.225 29.613 21.634 1.00 96.19 490 GLY A CA 1
ATOM 3971 C C . GLY A 1 490 ? -3.599 28.958 21.485 1.00 96.19 490 GLY A C 1
ATOM 3972 O O . GLY A 1 490 ? -4.573 29.641 21.158 1.00 96.19 490 GLY A O 1
ATOM 3973 N N . PHE A 1 491 ? -3.702 27.660 21.758 1.00 97.06 491 PHE A N 1
ATOM 3974 C CA . PHE A 1 491 ? -4.921 26.884 21.503 1.00 97.06 491 PHE A CA 1
ATOM 3975 C C . PHE A 1 491 ? -5.642 26.460 22.786 1.00 97.06 491 PHE A C 1
ATOM 3977 O O . PHE A 1 491 ? -5.052 26.353 23.861 1.00 97.06 491 PHE A O 1
ATOM 3984 N N . LYS A 1 492 ? -6.946 26.205 22.666 1.00 96.81 492 LYS A N 1
ATOM 3985 C CA . LYS A 1 492 ? -7.753 25.490 23.663 1.00 96.81 492 LYS A CA 1
ATOM 3986 C C . LYS A 1 492 ? -8.353 24.252 23.014 1.00 96.81 492 LYS A C 1
ATOM 3988 O O . LYS A 1 492 ? -8.769 24.311 21.866 1.00 96.81 492 LYS A O 1
ATOM 3993 N N . GLU A 1 493 ? -8.437 23.147 23.734 1.00 96.31 493 GLU A N 1
ATOM 3994 C 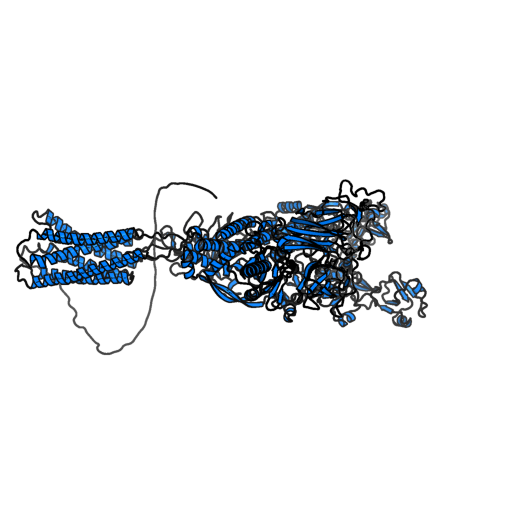CA . GLU A 1 493 ? -9.130 21.965 23.225 1.00 96.31 493 GLU A CA 1
ATOM 3995 C C . GLU A 1 493 ? -10.625 22.261 23.015 1.00 96.31 493 GLU A C 1
ATOM 3997 O O . GLU A 1 493 ? -11.263 22.894 23.864 1.00 96.31 493 GLU A O 1
ATOM 4002 N N . LYS A 1 494 ? -11.176 21.831 21.876 1.00 94.25 494 LYS A N 1
ATOM 4003 C CA . LYS A 1 494 ? -12.613 21.865 21.582 1.00 94.25 494 LYS A CA 1
ATOM 4004 C C . LYS A 1 494 ? -13.123 20.434 21.450 1.00 94.25 494 LYS A C 1
ATOM 4006 O O . LYS A 1 494 ? -12.629 19.666 20.632 1.00 94.25 494 LYS A O 1
ATOM 4011 N N . GLU A 1 495 ? -14.140 20.104 22.234 1.00 90.50 495 GLU A N 1
ATOM 4012 C CA . GLU A 1 495 ? -14.859 18.834 22.134 1.00 90.50 495 GLU A CA 1
ATOM 4013 C C . GLU A 1 495 ? -15.907 18.930 21.009 1.00 90.50 495 GLU A C 1
ATOM 4015 O O . GLU A 1 495 ? -16.617 19.935 20.908 1.00 90.50 495 GLU A O 1
ATOM 4020 N N . ILE A 1 496 ? -15.978 17.924 20.131 1.00 92.00 496 ILE A N 1
ATOM 4021 C CA . ILE A 1 496 ? -16.985 17.867 19.060 1.00 92.00 496 ILE A CA 1
ATOM 4022 C C . ILE A 1 496 ? -18.242 17.173 19.592 1.00 92.00 496 ILE A C 1
ATOM 4024 O O . ILE A 1 496 ? -18.188 16.014 20.005 1.00 92.00 496 ILE A O 1
ATOM 4028 N N . GLU A 1 497 ? -19.382 17.862 19.549 1.00 91.94 497 GLU A N 1
ATOM 4029 C CA . GLU A 1 497 ? -20.687 17.300 19.913 1.00 91.94 497 GLU A CA 1
ATOM 4030 C C . GLU A 1 497 ? -21.321 16.531 18.732 1.00 91.94 497 GLU A C 1
ATOM 4032 O O . GLU A 1 497 ? -21.143 16.893 17.572 1.00 91.94 497 GLU A O 1
ATOM 4037 N N . CYS A 1 498 ? -22.093 15.475 19.015 1.00 93.50 498 CYS A N 1
ATOM 4038 C CA . CYS A 1 498 ? -22.831 14.711 17.997 1.00 93.50 498 CYS A CA 1
ATOM 4039 C C . CYS A 1 498 ? -24.073 15.483 17.508 1.00 93.50 498 CYS A C 1
ATOM 4041 O O . CYS A 1 498 ? -25.074 15.561 18.223 1.00 93.50 498 CYS A O 1
ATOM 4043 N N . ASP A 1 499 ? -24.019 16.019 16.285 1.00 93.75 499 ASP A N 1
ATOM 4044 C CA . ASP A 1 499 ? -25.153 16.639 15.580 1.00 93.75 499 ASP A CA 1
ATOM 4045 C C . ASP A 1 499 ? -25.867 15.591 14.710 1.00 93.75 499 ASP A C 1
ATOM 4047 O O . ASP A 1 499 ? -25.383 15.206 13.643 1.00 93.75 499 ASP A O 1
ATOM 4051 N N . THR A 1 500 ? -27.028 15.116 15.166 1.00 91.62 500 THR A N 1
ATOM 4052 C CA . THR A 1 500 ? -27.755 14.015 14.517 1.00 91.62 500 THR A CA 1
ATOM 4053 C C . THR A 1 500 ? -28.296 14.362 13.134 1.00 91.62 500 THR A C 1
ATOM 4055 O O . THR A 1 500 ? -28.366 13.483 12.278 1.00 91.62 500 THR A O 1
ATOM 4058 N N . ASP A 1 501 ? -28.687 15.619 12.904 1.00 91.88 501 ASP A N 1
ATOM 4059 C CA . ASP A 1 501 ? -29.294 16.033 11.634 1.00 91.88 501 ASP A CA 1
ATOM 4060 C C . ASP A 1 501 ? -28.230 16.125 10.535 1.00 91.88 501 ASP A C 1
ATOM 4062 O O . ASP A 1 501 ? -28.479 15.751 9.387 1.00 91.88 501 ASP A O 1
ATOM 4066 N N . LYS A 1 502 ? -27.020 16.579 10.887 1.00 90.81 502 LYS A N 1
ATOM 4067 C CA . LYS A 1 502 ? -25.863 16.528 9.984 1.00 90.81 502 LYS A CA 1
ATOM 4068 C C . LYS A 1 502 ? -25.338 15.110 9.812 1.00 90.81 502 LYS A C 1
ATOM 4070 O O . LYS A 1 502 ? -24.985 14.739 8.700 1.00 90.81 502 LYS A O 1
ATOM 4075 N N . PHE A 1 503 ? -25.329 14.304 10.873 1.00 92.56 503 PHE A N 1
ATOM 4076 C CA . PHE A 1 503 ? -24.899 12.909 10.792 1.00 92.56 503 PHE A CA 1
ATOM 4077 C C . PHE A 1 503 ? -25.768 12.110 9.811 1.00 92.56 503 PHE A C 1
ATOM 4079 O O . PHE A 1 503 ? -25.235 11.372 8.989 1.00 92.56 503 PHE A O 1
ATOM 4086 N N . GLN A 1 504 ? -27.088 12.323 9.807 1.00 91.75 504 GLN A N 1
ATOM 4087 C CA . GLN A 1 504 ? -27.980 11.691 8.831 1.00 91.75 504 GLN A CA 1
ATOM 4088 C C . GLN A 1 504 ? -27.680 12.123 7.385 1.00 91.75 504 GLN A C 1
ATOM 4090 O O . GLN A 1 504 ? -27.717 11.291 6.485 1.00 91.75 504 GLN A O 1
ATOM 4095 N N . GLN A 1 505 ? -27.328 13.393 7.161 1.00 91.31 505 GLN A N 1
ATOM 4096 C CA . GLN A 1 505 ? -26.891 13.865 5.841 1.00 91.31 505 GLN A CA 1
ATOM 4097 C C . GLN A 1 505 ? -25.574 13.192 5.411 1.00 91.31 505 GLN A C 1
ATOM 4099 O O . GLN A 1 505 ? -25.425 12.840 4.246 1.00 91.31 505 GLN A O 1
ATOM 4104 N N . VAL A 1 506 ? -24.634 12.965 6.342 1.00 90.56 506 VAL A N 1
ATOM 4105 C CA . VAL A 1 506 ? -23.387 12.227 6.059 1.00 90.56 506 VAL A CA 1
ATOM 4106 C C . VAL A 1 506 ? -23.705 10.782 5.671 1.00 90.56 506 VAL A C 1
ATOM 4108 O O . VAL A 1 506 ? -23.158 10.291 4.689 1.00 90.56 506 VAL A O 1
ATOM 4111 N N . LEU A 1 507 ? -24.622 10.117 6.387 1.00 91.06 507 LEU A N 1
ATOM 4112 C CA . LEU A 1 507 ? -25.071 8.759 6.056 1.00 91.06 507 LEU A CA 1
ATOM 4113 C C . LEU A 1 507 ? -25.694 8.670 4.656 1.00 91.06 507 LEU A C 1
ATOM 4115 O O . LEU A 1 507 ? -25.387 7.741 3.917 1.00 91.06 507 LEU A O 1
ATOM 4119 N N . GLU A 1 508 ? -26.529 9.637 4.268 1.00 90.44 508 GLU A N 1
ATOM 4120 C CA . GLU A 1 508 ? -27.134 9.672 2.928 1.00 90.44 508 GLU A CA 1
ATOM 4121 C C . GLU A 1 508 ? -26.078 9.801 1.819 1.00 90.44 508 GLU A C 1
ATOM 4123 O O . GLU A 1 508 ? -26.196 9.165 0.770 1.00 90.44 508 GLU A O 1
ATOM 4128 N N . LEU A 1 509 ? -25.021 10.588 2.046 1.00 88.62 509 LEU A N 1
ATOM 4129 C CA . LEU A 1 509 ? -23.900 10.691 1.107 1.00 88.62 509 LEU A CA 1
ATOM 4130 C C . LEU A 1 509 ? -23.076 9.407 1.058 1.00 88.62 509 LEU A C 1
ATOM 4132 O O . LEU A 1 509 ? -22.746 8.966 -0.039 1.00 88.62 509 LEU A O 1
ATOM 4136 N N . LEU A 1 510 ? -22.790 8.788 2.210 1.00 89.12 510 LEU A N 1
ATOM 4137 C CA . LEU A 1 510 ? -22.100 7.497 2.275 1.00 89.12 510 LEU A CA 1
ATOM 4138 C C . LEU A 1 510 ? -22.861 6.441 1.465 1.00 89.12 510 LEU A C 1
ATOM 4140 O O . LEU A 1 510 ? -22.282 5.832 0.572 1.00 89.12 510 LEU A O 1
ATOM 4144 N N . GLU A 1 511 ? -24.173 6.301 1.676 1.00 87.06 511 GLU A N 1
ATOM 4145 C CA . GLU A 1 511 ? -25.016 5.355 0.929 1.00 87.06 511 GLU A CA 1
ATOM 4146 C C . GLU A 1 511 ? -25.059 5.650 -0.582 1.00 87.06 511 GLU A C 1
ATOM 4148 O O . GLU A 1 511 ? -25.139 4.730 -1.402 1.00 87.06 511 GLU A O 1
ATOM 4153 N N . ASN A 1 512 ? -25.026 6.925 -0.983 1.00 87.25 512 ASN A N 1
ATOM 4154 C CA . ASN A 1 512 ? -24.973 7.307 -2.395 1.00 87.25 512 ASN A CA 1
ATOM 4155 C C . ASN A 1 512 ? -23.620 6.955 -3.022 1.00 87.25 512 ASN A C 1
ATOM 4157 O O . ASN A 1 512 ? -23.590 6.374 -4.109 1.00 87.25 512 ASN A O 1
ATOM 4161 N N . THR A 1 513 ? -22.518 7.238 -2.329 1.00 86.44 513 THR A N 1
ATOM 4162 C CA . THR A 1 513 ? -21.169 6.896 -2.785 1.00 86.44 513 THR A CA 1
ATOM 4163 C C . THR A 1 513 ? -20.968 5.378 -2.831 1.00 86.44 513 THR A C 1
ATOM 4165 O O . THR A 1 513 ? -20.436 4.861 -3.812 1.00 86.44 513 THR A O 1
ATOM 4168 N N . GLU A 1 514 ? -21.483 4.631 -1.850 1.00 84.94 514 GLU A N 1
ATOM 4169 C CA . GLU A 1 514 ? -21.468 3.163 -1.825 1.00 84.94 514 GLU A CA 1
ATOM 4170 C C . GLU A 1 514 ? -22.187 2.542 -3.031 1.00 84.94 514 GLU A C 1
ATOM 4172 O O . GLU A 1 514 ? -21.684 1.580 -3.614 1.00 84.94 514 GLU A O 1
ATOM 4177 N N . LYS A 1 515 ? -23.334 3.091 -3.458 1.00 84.94 515 LYS A N 1
ATOM 4178 C CA . LYS A 1 515 ? -24.054 2.621 -4.660 1.00 84.94 515 LYS A CA 1
ATOM 4179 C C . LYS A 1 515 ? -23.242 2.810 -5.940 1.00 84.94 515 LYS A C 1
ATOM 4181 O O . LYS A 1 515 ? -23.344 1.987 -6.851 1.00 84.94 515 LYS A O 1
ATOM 4186 N N . VAL A 1 516 ? -22.459 3.885 -6.023 1.00 86.25 516 VAL A N 1
ATOM 4187 C CA . VAL A 1 516 ? -21.591 4.150 -7.177 1.00 86.25 516 VAL A CA 1
ATOM 4188 C C . VAL A 1 516 ? -20.364 3.242 -7.141 1.00 86.25 516 VAL A C 1
ATOM 4190 O O . VAL A 1 516 ? -20.055 2.615 -8.153 1.00 86.25 516 VAL A O 1
ATOM 4193 N N . LEU A 1 517 ? -19.743 3.074 -5.967 1.00 84.06 517 LEU A N 1
ATOM 4194 C CA . LEU A 1 517 ? -18.559 2.235 -5.757 1.00 84.06 517 LEU A CA 1
ATOM 4195 C C . LEU A 1 517 ? -18.756 0.789 -6.269 1.00 84.06 517 LEU A C 1
ATOM 4197 O O . LEU A 1 517 ? -17.819 0.195 -6.807 1.00 84.06 517 LEU A O 1
ATOM 4201 N N . PHE A 1 518 ? -19.980 0.245 -6.192 1.00 77.00 518 PHE A N 1
ATOM 4202 C CA . PHE A 1 518 ? -20.332 -1.089 -6.707 1.00 77.00 518 PHE A CA 1
ATOM 4203 C C . PHE A 1 518 ? -20.179 -1.238 -8.228 1.00 77.00 518 PHE A C 1
ATOM 4205 O O . PHE A 1 518 ? -19.925 -2.345 -8.701 1.00 77.00 518 PHE A O 1
ATOM 4212 N N . ASN A 1 519 ? -20.328 -0.153 -8.990 1.00 81.38 519 ASN A N 1
ATOM 4213 C CA . ASN A 1 519 ? -20.325 -0.179 -10.456 1.00 81.38 519 ASN A CA 1
ATOM 4214 C C . ASN A 1 519 ? -18.970 0.206 -11.070 1.00 81.38 519 ASN A C 1
ATOM 4216 O O . ASN A 1 519 ? -18.780 0.059 -12.277 1.00 81.38 519 ASN A O 1
ATOM 4220 N N . VAL A 1 520 ? -18.032 0.693 -10.258 1.00 84.25 520 VAL A N 1
ATOM 4221 C CA . VAL A 1 520 ? -16.743 1.215 -10.722 1.00 84.25 520 VAL A CA 1
ATOM 4222 C C . VAL A 1 520 ? -15.726 0.082 -10.823 1.00 84.25 520 VAL A C 1
ATOM 4224 O O . VAL A 1 520 ? -15.336 -0.510 -9.817 1.00 84.25 520 VAL A O 1
ATOM 4227 N N . SER A 1 521 ? -15.298 -0.239 -12.046 1.00 81.75 521 SER A N 1
ATOM 4228 C CA . SER A 1 521 ? -14.303 -1.289 -12.331 1.00 81.75 521 SER A CA 1
ATOM 4229 C C . SER A 1 521 ? -12.871 -0.771 -12.479 1.00 81.75 521 SER A C 1
ATOM 4231 O O . SER A 1 521 ? -11.930 -1.567 -12.518 1.00 81.75 521 SER A O 1
ATOM 4233 N N . ASP A 1 522 ? -12.717 0.540 -12.665 1.00 82.31 522 ASP A N 1
ATOM 4234 C CA . ASP A 1 522 ? -11.423 1.193 -12.815 1.00 82.31 522 ASP A CA 1
ATOM 4235 C C . ASP A 1 522 ? -10.827 1.483 -11.433 1.00 82.31 522 ASP A C 1
ATOM 4237 O O . ASP A 1 522 ? -11.527 1.964 -10.544 1.00 82.31 522 ASP A O 1
ATOM 4241 N N . ILE A 1 523 ? -9.563 1.114 -11.220 1.00 83.00 523 ILE A N 1
ATOM 4242 C CA . ILE A 1 523 ? -8.932 1.198 -9.897 1.00 83.00 523 ILE A CA 1
ATOM 4243 C C . ILE A 1 523 ? -8.731 2.645 -9.447 1.00 83.00 523 ILE A C 1
ATOM 4245 O O . ILE A 1 523 ? -8.892 2.935 -8.262 1.00 83.00 523 ILE A O 1
ATOM 4249 N N . ASP A 1 524 ? -8.423 3.543 -10.379 1.00 79.69 524 ASP A N 1
ATOM 4250 C CA . ASP A 1 524 ? -8.135 4.934 -10.059 1.00 79.69 524 ASP A CA 1
ATOM 4251 C C . ASP A 1 524 ? -9.443 5.649 -9.694 1.00 79.69 524 ASP A C 1
ATOM 4253 O O . ASP A 1 524 ? -9.549 6.287 -8.645 1.00 79.69 524 ASP A O 1
ATOM 4257 N N . GLU A 1 525 ? -10.500 5.407 -10.476 1.00 82.19 525 GLU A N 1
ATOM 4258 C CA . GLU A 1 525 ? -11.852 5.867 -10.154 1.00 82.19 525 GLU A CA 1
ATOM 4259 C C . GLU A 1 525 ? -12.367 5.267 -8.828 1.00 82.19 525 GLU A C 1
ATOM 4261 O O . GLU A 1 525 ? -12.944 5.981 -8.006 1.00 82.19 525 GLU A O 1
ATOM 4266 N N . LEU A 1 526 ? -12.120 3.976 -8.564 1.00 85.56 526 LEU A N 1
ATOM 4267 C CA . LEU A 1 526 ? -12.490 3.337 -7.297 1.00 85.56 526 LEU A CA 1
ATOM 4268 C C . LEU A 1 526 ? -11.794 4.021 -6.117 1.00 85.56 526 LEU A C 1
ATOM 4270 O O . LEU A 1 526 ? -12.441 4.308 -5.112 1.00 85.56 526 LEU A O 1
ATOM 4274 N N . ASN A 1 527 ? -10.489 4.274 -6.218 1.00 83.81 527 ASN A N 1
ATOM 4275 C CA . ASN A 1 527 ? -9.730 4.914 -5.150 1.00 83.81 527 ASN A CA 1
ATOM 4276 C C . ASN A 1 527 ? -10.196 6.352 -4.893 1.00 83.81 527 ASN A C 1
ATOM 4278 O O . ASN A 1 527 ? -10.217 6.759 -3.735 1.00 83.81 527 ASN A O 1
ATOM 4282 N N . ASN A 1 528 ? -10.680 7.075 -5.907 1.00 82.81 528 ASN A N 1
ATOM 4283 C CA . ASN A 1 528 ? -11.327 8.376 -5.710 1.00 82.81 528 ASN A CA 1
ATOM 4284 C C . ASN A 1 528 ? -12.617 8.265 -4.884 1.00 82.81 528 ASN A C 1
ATOM 4286 O O . ASN A 1 528 ? -12.824 9.039 -3.949 1.00 82.81 528 ASN A O 1
ATOM 4290 N N . TYR A 1 529 ? -13.473 7.279 -5.171 1.00 86.19 529 TYR A N 1
ATOM 4291 C CA . TYR A 1 529 ? -14.680 7.045 -4.370 1.00 86.19 529 TYR A CA 1
ATOM 4292 C C . TYR A 1 529 ? -14.362 6.518 -2.967 1.00 86.19 529 TYR A C 1
ATOM 4294 O O . TYR A 1 529 ? -15.041 6.897 -2.018 1.00 86.19 529 TYR A O 1
ATOM 4302 N N . ARG A 1 530 ? -13.318 5.696 -2.801 1.00 87.50 530 ARG A N 1
ATOM 4303 C CA . ARG A 1 530 ? -12.826 5.284 -1.473 1.00 87.50 530 ARG A CA 1
ATOM 4304 C C . ARG A 1 530 ? -12.338 6.488 -0.675 1.00 87.50 530 ARG A C 1
ATOM 4306 O O . ARG A 1 530 ? -12.752 6.661 0.463 1.00 87.50 530 ARG A O 1
ATOM 4313 N N . TYR A 1 531 ? -11.536 7.352 -1.294 1.00 87.19 531 TYR A N 1
ATOM 4314 C CA . TYR A 1 531 ? -11.074 8.593 -0.680 1.00 87.19 531 TYR A CA 1
ATOM 4315 C C . TYR A 1 531 ? -12.247 9.488 -0.274 1.00 87.19 531 TYR A C 1
ATOM 4317 O O . TYR A 1 531 ? -12.258 10.029 0.826 1.00 87.19 531 TYR A O 1
ATOM 4325 N N . SER A 1 532 ? -13.273 9.589 -1.125 1.00 84.88 532 SER A N 1
ATOM 4326 C CA . SER A 1 532 ? -14.515 10.301 -0.816 1.00 84.88 532 SER A CA 1
ATOM 4327 C C . SER A 1 532 ? -15.248 9.705 0.385 1.00 84.88 532 SER A C 1
ATOM 4329 O O . SER A 1 532 ? -15.560 10.444 1.318 1.00 84.88 532 SER A O 1
ATOM 4331 N N . LEU A 1 533 ? -15.462 8.382 0.406 1.00 87.50 533 LEU A N 1
ATOM 4332 C CA . LEU A 1 533 ? -16.075 7.672 1.535 1.00 87.50 533 LEU A CA 1
ATOM 4333 C C . LEU A 1 533 ? -15.321 7.959 2.833 1.00 87.50 533 LEU A C 1
ATOM 4335 O O . LEU A 1 533 ? -15.929 8.368 3.821 1.00 87.50 533 LEU A O 1
ATOM 4339 N N . ASP A 1 534 ? -13.999 7.821 2.812 1.00 88.12 534 ASP A N 1
ATOM 4340 C CA . ASP A 1 534 ? -13.157 8.068 3.979 1.00 88.12 534 ASP A CA 1
ATOM 4341 C C . ASP A 1 534 ? -13.196 9.552 4.392 1.00 88.12 534 ASP A C 1
ATOM 4343 O O . ASP A 1 534 ? -13.292 9.864 5.581 1.00 88.12 534 ASP A O 1
ATOM 4347 N N . SER A 1 535 ? -13.239 10.480 3.428 1.00 87.25 535 SER A N 1
ATOM 4348 C CA . SER A 1 535 ? -13.369 11.919 3.689 1.00 87.25 535 SER A CA 1
ATOM 4349 C C . SER A 1 535 ? -14.701 12.303 4.337 1.00 87.25 535 SER A C 1
ATOM 4351 O O . SER A 1 535 ? -14.749 13.244 5.121 1.00 87.25 535 SER A O 1
ATOM 4353 N N . LEU A 1 536 ? -15.782 11.556 4.101 1.00 88.88 536 LEU A N 1
ATOM 4354 C CA . LEU A 1 536 ? -17.063 11.782 4.777 1.00 88.88 536 LEU A CA 1
ATOM 4355 C C . LEU A 1 536 ? -17.006 11.375 6.260 1.00 88.88 536 LEU A C 1
ATOM 4357 O O . LEU A 1 536 ? -17.644 12.013 7.106 1.00 88.88 536 LEU A O 1
ATOM 4361 N N . THR A 1 537 ? -16.190 10.371 6.603 1.00 89.69 537 THR A N 1
ATOM 4362 C CA . THR A 1 537 ? -15.996 9.921 7.995 1.00 89.69 537 THR A CA 1
ATOM 4363 C C . THR A 1 537 ? -15.155 10.877 8.847 1.00 89.69 537 THR A C 1
ATOM 4365 O O . THR A 1 537 ? -15.134 10.751 10.069 1.00 89.69 537 THR A O 1
ATOM 4368 N N . ILE A 1 538 ? -14.504 11.881 8.248 1.00 90.25 538 ILE A N 1
ATOM 4369 C CA . ILE A 1 538 ? -13.784 12.920 9.003 1.00 90.25 538 ILE A CA 1
ATOM 4370 C C . ILE A 1 538 ? -14.674 14.093 9.420 1.00 90.25 538 ILE A C 1
ATOM 4372 O O . ILE A 1 538 ? -14.231 14.972 10.164 1.00 90.25 538 ILE A O 1
ATOM 4376 N N . SER A 1 539 ? -15.917 14.129 8.941 1.00 90.94 539 SER A N 1
ATOM 4377 C CA . SER A 1 539 ? -16.858 15.198 9.270 1.00 90.94 539 SER A CA 1
ATOM 4378 C C . SER A 1 539 ? -17.040 15.346 10.781 1.00 90.94 539 SER A C 1
ATOM 4380 O O . SER A 1 539 ? -17.050 14.362 11.528 1.00 90.94 539 SER A O 1
ATOM 4382 N N . ASP A 1 540 ? -17.220 16.579 11.254 1.00 91.62 540 ASP A N 1
ATOM 4383 C CA . ASP A 1 540 ? -17.521 16.864 12.662 1.00 91.62 540 ASP A CA 1
ATOM 4384 C C . ASP A 1 540 ? -18.745 16.059 13.137 1.00 91.62 540 ASP A C 1
ATOM 4386 O O . ASP A 1 540 ? -18.773 15.574 14.266 1.00 91.62 540 ASP A O 1
ATOM 4390 N N . ALA A 1 541 ? -19.740 15.855 12.268 1.00 92.06 541 ALA A N 1
ATOM 4391 C CA . ALA A 1 541 ? -20.929 15.074 12.595 1.00 92.06 541 ALA A CA 1
ATOM 4392 C C . ALA A 1 541 ? -20.614 13.585 12.818 1.00 92.06 541 ALA A C 1
ATOM 4394 O O . ALA A 1 541 ? -21.068 13.005 13.807 1.00 92.06 541 ALA A O 1
ATOM 4395 N N . TRP A 1 542 ? -19.808 12.970 11.944 1.00 93.44 542 TRP A N 1
ATOM 4396 C CA . TRP A 1 542 ? -19.380 11.581 12.116 1.00 93.44 542 TRP A CA 1
ATOM 4397 C C . TRP A 1 542 ? -18.494 11.414 13.349 1.00 93.44 542 TRP A C 1
ATOM 4399 O O . TRP A 1 542 ? -18.781 10.571 14.201 1.00 93.44 542 TRP A O 1
ATOM 4409 N N . ILE A 1 543 ? -17.458 12.246 13.494 1.00 93.00 543 ILE A N 1
ATOM 4410 C CA . ILE A 1 543 ? -16.520 12.176 14.621 1.00 93.00 543 ILE A CA 1
ATOM 4411 C C . ILE A 1 543 ? -17.224 12.477 15.944 1.00 93.00 543 ILE A C 1
ATOM 4413 O O . ILE A 1 543 ? -17.010 11.760 16.917 1.00 93.00 543 ILE A O 1
ATOM 4417 N N . GLY A 1 544 ? -18.110 13.473 15.997 1.00 92.69 544 GLY A N 1
ATOM 4418 C CA . GLY A 1 544 ? -18.895 13.786 17.192 1.00 92.69 544 GLY A CA 1
ATOM 4419 C C . GLY A 1 544 ? -19.762 12.608 17.640 1.00 92.69 544 GLY A C 1
ATOM 4420 O O . GLY A 1 544 ? -19.792 12.266 18.825 1.00 92.69 544 GLY A O 1
ATOM 4421 N N . CYS A 1 545 ? -20.429 11.932 16.701 1.00 95.12 545 CYS A N 1
ATOM 4422 C CA . CYS A 1 545 ? -21.239 10.755 17.011 1.00 95.12 545 CYS A CA 1
ATOM 4423 C C . CYS A 1 545 ? -20.394 9.508 17.319 1.00 95.12 545 CYS A C 1
ATOM 4425 O O . CYS A 1 545 ? -20.746 8.747 18.223 1.00 95.12 545 CYS A O 1
ATOM 4427 N N . SER A 1 546 ? -19.240 9.332 16.669 1.00 93.88 546 SER A N 1
ATOM 4428 C CA . SER A 1 546 ? -18.266 8.283 16.997 1.00 93.88 546 SER A CA 1
ATOM 4429 C C . SER A 1 546 ? -17.681 8.475 18.400 1.00 93.88 546 SER A C 1
ATOM 4431 O O . SER A 1 546 ? -17.728 7.553 19.210 1.00 93.88 546 SER A O 1
ATOM 4433 N N . ASN A 1 547 ? -17.247 9.690 18.753 1.00 92.31 547 ASN A N 1
ATOM 4434 C CA . ASN A 1 547 ? -16.781 10.050 20.097 1.00 92.31 547 ASN A CA 1
ATOM 4435 C C . ASN A 1 547 ? -17.869 9.812 21.145 1.00 92.31 547 ASN A C 1
ATOM 4437 O O . ASN A 1 547 ? -17.595 9.294 22.231 1.00 92.31 547 ASN A O 1
ATOM 4441 N N . LYS A 1 548 ? -19.127 10.125 20.807 1.00 93.06 548 LYS A N 1
ATOM 4442 C CA . LYS A 1 548 ? -20.269 9.811 21.664 1.00 93.06 548 LYS A CA 1
ATOM 4443 C C . LYS A 1 548 ? -20.393 8.306 21.894 1.00 93.06 548 LYS A C 1
ATOM 4445 O O . LYS A 1 548 ? -20.509 7.899 23.048 1.00 93.06 548 LYS A O 1
ATOM 4450 N N . ALA A 1 549 ? -20.321 7.487 20.847 1.00 93.75 549 ALA A N 1
ATOM 4451 C CA . ALA A 1 549 ? -20.344 6.030 20.963 1.00 93.75 549 ALA A CA 1
ATOM 4452 C C . ALA A 1 549 ? -19.153 5.496 21.782 1.00 93.75 549 ALA A C 1
ATOM 4454 O O . ALA A 1 549 ? -19.359 4.720 22.712 1.00 93.75 549 ALA A O 1
ATOM 4455 N N . LEU A 1 550 ? -17.933 5.974 21.514 1.00 92.69 550 LEU A N 1
ATOM 4456 C CA . LEU A 1 550 ? -16.715 5.627 22.255 1.00 92.69 550 LEU A CA 1
ATOM 4457 C C . LEU A 1 550 ? -16.823 5.974 23.746 1.00 92.69 550 LEU A C 1
ATOM 4459 O O . LEU A 1 550 ? -16.397 5.184 24.582 1.00 92.69 550 LEU A O 1
ATOM 4463 N N . SER A 1 551 ? -17.453 7.101 24.100 1.00 93.50 551 SER A N 1
ATOM 4464 C CA . SER A 1 551 ? -17.681 7.496 25.501 1.00 93.50 551 SER A CA 1
ATOM 4465 C C . SER A 1 551 ? -18.613 6.543 26.266 1.00 93.50 551 SER A C 1
ATOM 4467 O O . SER A 1 551 ? -18.581 6.489 27.498 1.00 93.50 551 SER A O 1
ATOM 4469 N N . LEU A 1 552 ? -19.439 5.775 25.543 1.00 95.38 552 LEU A N 1
ATOM 4470 C CA . LEU A 1 552 ? -20.311 4.735 26.094 1.00 95.38 552 LEU A CA 1
ATOM 4471 C C . LEU A 1 552 ? -19.600 3.374 26.200 1.00 95.38 552 LEU A C 1
ATOM 4473 O O . LEU A 1 552 ? -20.138 2.452 26.819 1.00 95.38 552 LEU A O 1
ATOM 4477 N N . LEU A 1 553 ? -18.398 3.238 25.635 1.00 93.56 553 LEU A N 1
ATOM 4478 C CA . LEU A 1 553 ? -17.544 2.062 25.769 1.00 93.56 553 LEU A CA 1
ATOM 4479 C C . LEU A 1 553 ? -16.543 2.236 26.915 1.00 93.56 553 LEU A C 1
ATOM 4481 O O . LEU A 1 553 ? -16.143 3.337 27.287 1.00 93.56 553 LEU A O 1
ATOM 4485 N N . HIS A 1 554 ? -16.116 1.116 27.481 1.00 92.81 554 HIS A N 1
ATOM 4486 C CA . HIS A 1 554 ? -14.950 1.045 28.345 1.00 92.81 554 HIS A CA 1
ATOM 4487 C C . HIS A 1 554 ? -13.765 0.536 27.519 1.00 92.81 554 HIS A C 1
ATOM 4489 O O . HIS A 1 554 ? -13.683 -0.658 27.217 1.00 92.81 554 HIS A O 1
ATOM 4495 N N . MET A 1 555 ? -12.880 1.460 27.143 1.00 87.38 555 MET A N 1
ATOM 4496 C CA . MET A 1 555 ? -11.636 1.179 26.423 1.00 87.38 555 MET A CA 1
ATOM 4497 C C . MET A 1 555 ? -10.473 1.102 27.420 1.00 87.38 555 MET A C 1
ATOM 4499 O O . MET A 1 555 ? -10.345 1.974 28.282 1.00 87.38 555 MET A O 1
ATOM 4503 N N . GLU A 1 556 ? -9.609 0.096 27.296 1.00 88.88 556 GLU A N 1
ATOM 4504 C CA . GLU A 1 556 ? -8.359 0.002 28.062 1.00 88.88 556 GLU A CA 1
ATOM 4505 C C . GLU A 1 556 ? -7.159 0.114 27.121 1.00 88.88 556 GLU A C 1
ATOM 4507 O O . GLU A 1 556 ? -7.127 -0.501 26.059 1.00 88.88 556 GLU A O 1
ATOM 4512 N N . THR A 1 557 ? -6.141 0.881 27.507 1.00 84.38 557 THR A N 1
ATOM 4513 C CA . THR A 1 557 ? -4.869 0.914 26.778 1.00 84.38 557 THR A CA 1
ATOM 4514 C C . THR A 1 557 ? -4.032 -0.305 27.155 1.00 84.38 557 THR A C 1
ATOM 4516 O O . THR A 1 557 ? -3.592 -0.427 28.299 1.00 84.38 557 THR A O 1
ATOM 4519 N N . VAL A 1 558 ? -3.773 -1.191 26.196 1.00 84.88 558 VAL A N 1
ATOM 4520 C CA . VAL A 1 558 ? -2.868 -2.332 26.346 1.00 84.88 558 VAL A CA 1
ATOM 4521 C C . VAL A 1 558 ? -1.610 -2.166 25.513 1.00 84.88 558 VAL A C 1
ATOM 4523 O O . VAL A 1 558 ? -1.634 -1.653 24.399 1.00 84.88 558 VAL A O 1
ATOM 4526 N N . VAL A 1 559 ? -0.491 -2.648 26.045 1.00 82.19 559 VAL A N 1
ATOM 4527 C CA . VAL A 1 559 ? 0.758 -2.742 25.289 1.00 82.19 559 VAL A CA 1
ATOM 4528 C C . VAL A 1 559 ? 0.664 -3.963 24.375 1.00 82.19 559 VAL A C 1
ATOM 4530 O O . VAL A 1 559 ? 0.658 -5.096 24.861 1.00 82.19 559 VAL A O 1
ATOM 4533 N N . LYS A 1 560 ? 0.593 -3.747 23.061 1.00 73.62 560 LYS A N 1
ATOM 4534 C CA . LYS A 1 560 ? 0.644 -4.807 22.050 1.00 73.62 560 LYS A CA 1
ATOM 4535 C C . LYS A 1 560 ? 1.968 -4.721 21.304 1.00 73.62 560 LYS A C 1
ATOM 4537 O O . LYS A 1 560 ? 2.420 -3.643 20.938 1.00 73.62 560 LYS A O 1
ATOM 4542 N N . ASN A 1 561 ? 2.578 -5.874 21.076 1.00 75.44 561 ASN A N 1
ATOM 4543 C CA . ASN A 1 561 ? 3.741 -5.991 20.212 1.00 75.44 561 ASN A CA 1
ATOM 4544 C C . ASN A 1 561 ? 3.274 -5.896 18.755 1.00 75.44 561 ASN A C 1
ATOM 4546 O O . ASN A 1 561 ? 2.574 -6.791 18.279 1.00 75.44 561 ASN A O 1
ATOM 4550 N N . ILE A 1 562 ? 3.622 -4.800 18.088 1.00 63.25 562 ILE A N 1
ATOM 4551 C CA . ILE A 1 562 ? 3.302 -4.519 16.688 1.00 63.25 562 ILE A CA 1
ATOM 4552 C C . ILE A 1 562 ? 4.580 -4.670 15.861 1.00 63.25 562 ILE A C 1
ATOM 4554 O O . ILE A 1 562 ? 5.644 -4.257 16.313 1.00 63.25 562 ILE A O 1
ATOM 4558 N N . SER A 1 563 ? 4.489 -5.259 14.670 1.00 66.56 563 SER A N 1
ATOM 4559 C CA . SER A 1 563 ? 5.612 -5.349 13.731 1.00 66.56 563 SER A CA 1
ATOM 4560 C C . SER A 1 563 ? 5.646 -4.079 12.878 1.00 66.56 563 SER A C 1
ATOM 4562 O O . SER A 1 563 ? 4.667 -3.854 12.193 1.00 66.56 563 SER A O 1
ATOM 4564 N N . ILE A 1 564 ? 6.713 -3.279 12.877 1.00 64.00 564 ILE A N 1
ATOM 4565 C CA . ILE A 1 564 ? 6.815 -2.019 12.118 1.00 64.00 564 ILE A CA 1
ATOM 4566 C C . ILE A 1 564 ? 7.876 -2.078 11.014 1.00 64.00 564 ILE A C 1
ATOM 4568 O O . ILE A 1 564 ? 8.990 -2.521 11.282 1.00 64.00 564 ILE A O 1
ATOM 4572 N N . ARG A 1 565 ? 7.571 -1.633 9.781 1.00 67.19 565 ARG A N 1
ATOM 4573 C CA . ARG A 1 565 ? 8.576 -1.435 8.702 1.00 67.19 565 ARG A CA 1
ATOM 4574 C C . ARG A 1 565 ? 9.037 0.019 8.565 1.00 67.19 565 ARG A C 1
ATOM 4576 O O . ARG A 1 565 ? 9.732 0.365 7.617 1.00 67.19 565 ARG A O 1
ATOM 4583 N N . LEU A 1 566 ? 8.648 0.887 9.494 1.00 63.75 566 LEU A N 1
ATOM 4584 C CA . LEU A 1 566 ? 8.966 2.306 9.429 1.00 63.75 566 LEU A CA 1
ATOM 4585 C C . LEU A 1 566 ? 10.300 2.637 10.101 1.00 63.75 566 LEU A C 1
ATOM 4587 O O . LEU A 1 566 ? 10.569 2.215 11.227 1.00 63.75 566 LEU A O 1
ATOM 4591 N N . CYS A 1 567 ? 11.060 3.515 9.455 1.00 71.44 567 CYS A N 1
ATOM 4592 C CA . CYS A 1 567 ? 12.167 4.216 10.074 1.00 71.44 567 CYS A CA 1
ATOM 4593 C C . CYS A 1 567 ? 11.775 5.009 11.334 1.00 71.44 567 CYS A C 1
ATOM 4595 O O . CYS A 1 567 ? 11.007 5.968 11.263 1.00 71.44 567 CYS A O 1
ATOM 4597 N N . GLN A 1 568 ? 12.353 4.664 12.487 1.00 68.31 568 GLN A N 1
ATOM 4598 C CA . GLN A 1 568 ? 12.168 5.425 13.734 1.00 68.31 568 GLN A CA 1
ATOM 4599 C C . GLN A 1 568 ? 13.173 6.568 13.918 1.00 68.31 568 GLN A C 1
ATOM 4601 O O . GLN A 1 568 ? 13.025 7.391 14.822 1.00 68.31 568 GLN A O 1
ATOM 4606 N N . TYR A 1 569 ? 14.217 6.587 13.098 1.00 72.81 569 TYR A N 1
ATOM 4607 C CA . TYR A 1 569 ? 15.361 7.471 13.243 1.00 72.81 569 TYR A CA 1
ATOM 4608 C C . TYR A 1 569 ? 15.222 8.664 12.288 1.00 72.81 569 TYR A C 1
ATOM 4610 O O . TYR A 1 569 ? 14.760 8.525 11.161 1.00 72.81 569 TYR A O 1
ATOM 4618 N N . LEU A 1 570 ? 15.613 9.864 12.714 1.00 68.75 570 LEU A N 1
ATOM 4619 C CA . LEU A 1 570 ? 15.723 10.999 11.788 1.00 68.75 570 LEU A CA 1
ATOM 4620 C C . LEU A 1 570 ? 16.959 10.807 10.901 1.00 68.75 570 LEU A C 1
ATOM 4622 O O . LEU A 1 570 ? 17.923 10.181 11.325 1.00 68.75 570 LEU A O 1
ATOM 4626 N N . SER A 1 571 ? 17.000 11.406 9.709 1.00 69.00 571 SER A N 1
ATOM 4627 C CA . SER A 1 571 ? 18.154 11.299 8.790 1.00 69.00 571 SER A CA 1
ATOM 4628 C C . SER A 1 571 ? 19.494 11.776 9.387 1.00 69.00 571 SER A C 1
ATOM 4630 O O . SER A 1 571 ? 20.567 11.448 8.871 1.00 69.00 571 SER A O 1
ATOM 4632 N N . THR A 1 572 ? 19.440 12.543 10.481 1.00 71.56 572 THR A N 1
ATOM 4633 C CA . THR A 1 572 ? 20.587 13.025 11.264 1.00 71.56 572 THR A CA 1
ATOM 4634 C C . THR A 1 572 ? 21.090 12.032 12.318 1.00 71.56 572 THR A C 1
ATOM 4636 O O . THR A 1 572 ? 22.226 12.168 12.776 1.00 71.56 572 THR A O 1
ATOM 4639 N N . ASP A 1 573 ? 20.280 11.046 12.699 1.00 78.56 573 ASP A N 1
ATOM 4640 C CA . ASP A 1 573 ? 20.594 10.019 13.692 1.00 78.56 573 ASP A CA 1
ATOM 4641 C C . ASP A 1 573 ? 21.564 8.973 13.086 1.00 78.56 573 ASP A C 1
ATOM 4643 O O . ASP A 1 573 ? 21.346 8.523 11.956 1.00 78.56 573 ASP A O 1
ATOM 4647 N N . PRO A 1 574 ? 22.674 8.590 13.752 1.00 87.44 574 PRO A N 1
ATOM 4648 C CA . PRO A 1 574 ? 23.597 7.584 13.223 1.00 87.44 574 PRO A CA 1
ATOM 4649 C C . PRO A 1 574 ? 22.924 6.241 12.906 1.00 87.44 574 PRO A C 1
ATOM 4651 O O . PRO A 1 574 ? 23.308 5.593 11.928 1.00 87.44 574 PRO A O 1
ATOM 4654 N N . GLU A 1 575 ? 21.907 5.862 13.679 1.00 87.12 575 GLU A N 1
ATOM 4655 C CA . GLU A 1 575 ? 21.157 4.619 13.548 1.00 87.12 575 GLU A CA 1
ATOM 4656 C C . GLU A 1 575 ? 20.351 4.578 12.240 1.00 87.12 575 GLU A C 1
ATOM 4658 O O . GLU A 1 575 ? 20.246 3.512 11.624 1.00 87.12 575 GLU A O 1
ATOM 4663 N N . TYR A 1 576 ? 19.912 5.741 11.730 1.00 83.62 576 TYR A N 1
ATOM 4664 C CA . TYR A 1 576 ? 19.271 5.868 10.414 1.00 83.62 576 TYR A CA 1
ATOM 4665 C C . TYR A 1 576 ? 20.127 5.240 9.316 1.00 83.62 576 TYR A C 1
ATOM 4667 O O . TYR A 1 576 ? 19.616 4.546 8.447 1.00 83.62 576 TYR A O 1
ATOM 4675 N N . LYS A 1 577 ? 21.452 5.450 9.360 1.00 83.00 577 LYS A N 1
ATOM 4676 C CA . LYS A 1 577 ? 22.386 4.951 8.335 1.00 83.00 577 LYS A CA 1
ATOM 4677 C C . LYS A 1 577 ? 22.607 3.442 8.391 1.00 83.00 577 LYS A C 1
ATOM 4679 O O . LYS A 1 577 ? 23.165 2.905 7.434 1.00 83.00 577 LYS A O 1
ATOM 4684 N N . THR A 1 578 ? 22.250 2.790 9.495 1.00 88.62 578 THR A N 1
ATOM 4685 C CA . THR A 1 578 ? 22.459 1.350 9.716 1.00 88.62 578 THR A CA 1
ATOM 4686 C C . THR A 1 578 ? 21.179 0.527 9.642 1.00 88.62 578 THR A C 1
ATOM 4688 O O . THR A 1 578 ? 21.271 -0.683 9.475 1.00 88.62 578 THR A O 1
ATOM 4691 N N . ASP A 1 579 ? 20.008 1.155 9.749 1.00 86.00 579 ASP A N 1
ATOM 4692 C CA . ASP A 1 579 ? 18.714 0.479 9.673 1.00 86.00 579 ASP A CA 1
ATOM 4693 C C . ASP A 1 579 ? 18.221 0.396 8.205 1.00 86.00 579 ASP A C 1
ATOM 4695 O O . ASP A 1 579 ? 18.052 1.444 7.566 1.00 86.00 579 ASP A O 1
ATOM 4699 N N . PRO A 1 580 ? 17.989 -0.812 7.643 1.00 86.62 580 PRO A N 1
ATOM 4700 C CA . PRO A 1 580 ? 17.473 -0.990 6.281 1.00 86.62 580 PRO A CA 1
ATOM 4701 C C . PRO A 1 580 ? 16.074 -0.416 6.063 1.00 86.62 580 PRO A C 1
ATOM 4703 O O . PRO A 1 580 ? 15.742 -0.059 4.942 1.00 86.62 580 PRO A O 1
ATOM 4706 N N . CYS A 1 581 ? 15.272 -0.240 7.114 1.00 82.62 581 CYS A N 1
ATOM 4707 C CA . CYS A 1 581 ? 13.979 0.436 7.018 1.00 82.62 581 CYS A CA 1
ATOM 4708 C C . CYS A 1 581 ? 14.087 1.968 6.996 1.00 82.62 581 CYS A C 1
ATOM 4710 O O . CYS A 1 581 ? 13.110 2.653 6.696 1.00 82.62 581 CYS A O 1
ATOM 4712 N N . CYS A 1 582 ? 15.257 2.516 7.328 1.00 77.88 582 CYS A N 1
ATOM 4713 C CA . CYS A 1 582 ? 15.526 3.951 7.337 1.00 77.88 582 CYS A CA 1
ATOM 4714 C C . CYS A 1 582 ? 16.282 4.434 6.123 1.00 77.88 582 CYS A C 1
ATOM 4716 O O . CYS A 1 582 ? 15.940 5.443 5.514 1.00 77.88 582 CYS A O 1
ATOM 4718 N N . SER A 1 583 ? 17.360 3.737 5.808 1.00 79.19 583 SER A N 1
ATOM 4719 C CA . SER A 1 583 ? 18.282 4.161 4.782 1.00 79.19 583 SER A CA 1
ATOM 4720 C C . SER A 1 583 ? 17.988 3.375 3.511 1.00 79.19 583 SER A C 1
ATOM 4722 O O . SER A 1 583 ? 18.257 2.174 3.499 1.00 79.19 583 SER A O 1
ATOM 4724 N N . PRO A 1 584 ? 17.563 4.031 2.409 1.00 74.00 584 PRO A N 1
ATOM 4725 C CA . PRO A 1 584 ? 17.468 3.384 1.095 1.00 74.00 584 PRO A CA 1
ATOM 4726 C C . PRO A 1 584 ? 18.777 2.697 0.681 1.00 74.00 584 PRO A C 1
ATOM 4728 O O . PRO A 1 584 ? 18.782 1.758 -0.103 1.00 74.00 584 PRO A O 1
ATOM 4731 N N . ILE A 1 585 ? 19.902 3.150 1.253 1.00 79.38 585 ILE A N 1
ATOM 4732 C CA . ILE A 1 585 ? 21.214 2.529 1.080 1.00 79.38 585 ILE A CA 1
ATOM 4733 C C . ILE A 1 585 ? 21.270 1.165 1.757 1.00 79.38 585 ILE A C 1
ATOM 4735 O O . ILE A 1 585 ? 21.730 0.203 1.161 1.00 79.38 585 ILE A O 1
ATOM 4739 N N . GLN A 1 586 ? 20.805 1.060 2.999 1.00 85.19 586 GLN A N 1
ATOM 4740 C CA . GLN A 1 586 ? 20.824 -0.222 3.695 1.00 85.19 586 GLN A CA 1
ATOM 4741 C C . GLN A 1 586 ? 19.790 -1.198 3.125 1.00 85.19 586 GLN A C 1
ATOM 4743 O O . GLN A 1 586 ? 20.090 -2.385 3.099 1.00 85.19 586 GLN A O 1
ATOM 4748 N N . ASP A 1 587 ? 18.655 -0.721 2.597 1.00 81.50 587 ASP A N 1
ATOM 4749 C CA . ASP A 1 587 ? 17.631 -1.579 1.967 1.00 81.50 587 ASP A CA 1
ATOM 4750 C C . ASP A 1 587 ? 18.147 -2.339 0.725 1.00 81.50 587 ASP A C 1
ATOM 4752 O O . ASP A 1 587 ? 17.676 -3.420 0.382 1.00 81.50 587 ASP A O 1
ATOM 4756 N N . TYR A 1 588 ? 19.181 -1.816 0.059 1.00 85.94 588 TYR A N 1
ATOM 4757 C CA . TYR A 1 588 ? 19.855 -2.526 -1.032 1.00 85.94 588 TYR A CA 1
ATOM 4758 C C . TYR A 1 588 ? 20.710 -3.705 -0.536 1.00 85.94 588 TYR A C 1
ATOM 4760 O O . TYR A 1 588 ? 20.831 -4.717 -1.225 1.00 85.94 588 TYR A O 1
ATOM 4768 N N . TYR A 1 589 ? 21.306 -3.585 0.655 1.00 88.75 589 TYR A N 1
ATOM 4769 C CA . TYR A 1 589 ? 22.219 -4.580 1.233 1.00 88.75 589 TYR A CA 1
ATOM 4770 C C . TYR A 1 589 ? 21.530 -5.550 2.199 1.00 88.75 589 TYR A C 1
ATOM 4772 O O . TYR A 1 589 ? 22.044 -6.638 2.449 1.00 88.75 589 TYR A O 1
ATOM 4780 N N . GLN A 1 590 ? 20.395 -5.161 2.779 1.00 89.69 590 GLN A N 1
ATOM 4781 C CA . GLN A 1 590 ? 19.621 -5.925 3.756 1.00 89.69 590 GLN A CA 1
ATOM 4782 C C . GLN A 1 590 ? 18.141 -5.598 3.592 1.00 89.69 590 GLN A C 1
ATOM 4784 O O . GLN A 1 590 ? 17.794 -4.464 3.311 1.00 89.69 590 GLN A O 1
ATOM 4789 N N . CYS A 1 591 ? 17.247 -6.553 3.822 1.00 86.50 591 CYS A N 1
ATOM 4790 C CA . CYS A 1 591 ? 15.818 -6.258 3.756 1.00 86.50 591 CYS A CA 1
ATOM 4791 C C . CYS A 1 591 ? 15.338 -5.430 4.946 1.00 86.50 591 CYS A C 1
ATOM 4793 O O . CYS A 1 591 ? 15.664 -5.748 6.094 1.00 86.50 591 CYS A O 1
ATOM 4795 N N . CYS A 1 592 ? 14.456 -4.463 4.683 1.00 83.56 592 CYS A N 1
ATOM 4796 C CA . CYS A 1 592 ? 13.598 -3.877 5.709 1.00 83.56 592 CYS A CA 1
ATOM 4797 C C . CYS A 1 592 ? 12.595 -4.919 6.259 1.00 83.56 592 CYS A C 1
ATOM 4799 O O . CYS A 1 592 ? 11.418 -4.991 5.889 1.00 83.56 592 CYS A O 1
ATOM 4801 N N . ASN A 1 593 ? 13.089 -5.783 7.146 1.00 82.44 593 ASN A N 1
ATOM 4802 C CA . ASN A 1 593 ? 12.269 -6.705 7.916 1.00 82.44 593 ASN A CA 1
ATOM 4803 C C . ASN A 1 593 ? 11.611 -5.948 9.078 1.00 82.44 593 ASN A C 1
ATOM 4805 O O . ASN A 1 593 ? 12.298 -5.220 9.794 1.00 82.44 593 ASN A O 1
ATOM 4809 N N . PRO A 1 594 ? 10.301 -6.129 9.317 1.00 68.62 594 PRO A N 1
ATOM 4810 C CA . PRO A 1 594 ? 9.618 -5.360 10.337 1.00 68.62 594 PRO A CA 1
ATOM 4811 C C . PRO A 1 594 ? 10.138 -5.686 11.742 1.00 68.62 594 PRO A C 1
ATOM 4813 O O . PRO A 1 594 ? 10.243 -6.854 12.121 1.00 68.62 594 PRO A O 1
ATOM 4816 N N . SER A 1 595 ? 10.407 -4.655 12.540 1.00 71.50 595 SER A N 1
ATOM 4817 C CA . SER A 1 595 ? 10.834 -4.794 13.935 1.00 71.50 595 SER A CA 1
ATOM 4818 C C . SER A 1 595 ? 9.625 -4.852 14.872 1.00 71.50 595 SER A C 1
ATOM 4820 O O . SER A 1 595 ? 8.609 -4.212 14.630 1.00 71.50 595 SER A O 1
ATOM 4822 N N . ILE A 1 596 ? 9.681 -5.647 15.944 1.00 73.12 596 ILE A N 1
ATOM 4823 C CA . ILE A 1 596 ? 8.567 -5.736 16.900 1.00 73.12 596 ILE A CA 1
ATOM 4824 C C . ILE A 1 596 ? 8.738 -4.661 17.972 1.00 73.12 596 ILE A C 1
ATOM 4826 O O . ILE A 1 596 ? 9.662 -4.753 18.784 1.00 73.12 596 ILE A O 1
ATOM 4830 N N . ILE A 1 597 ? 7.820 -3.694 18.027 1.00 68.50 597 ILE A N 1
ATOM 4831 C CA . ILE A 1 597 ? 7.791 -2.662 19.065 1.00 68.50 597 ILE A CA 1
ATOM 4832 C C . ILE A 1 597 ? 6.562 -2.795 19.978 1.00 68.50 597 ILE A C 1
ATOM 4834 O O . ILE A 1 597 ? 5.459 -3.087 19.509 1.00 68.50 597 ILE A O 1
ATOM 4838 N N . PRO A 1 598 ? 6.720 -2.601 21.298 1.00 76.12 598 PRO A N 1
ATOM 4839 C CA . PRO A 1 598 ? 5.595 -2.521 22.218 1.00 76.12 598 PRO A CA 1
ATOM 4840 C C . PRO A 1 598 ? 4.900 -1.161 22.074 1.00 76.12 598 PRO A C 1
ATOM 4842 O O . PRO A 1 598 ? 5.430 -0.138 22.509 1.00 76.12 598 PRO A O 1
ATOM 4845 N N . THR A 1 599 ? 3.694 -1.152 21.512 1.00 64.69 599 THR A N 1
ATOM 4846 C CA . THR A 1 599 ? 2.888 0.059 21.307 1.00 64.69 599 THR A CA 1
ATOM 4847 C C . THR A 1 599 ? 1.622 0.002 22.153 1.00 64.69 599 THR A C 1
ATOM 4849 O O . THR A 1 599 ? 0.974 -1.037 22.276 1.00 64.69 599 THR A O 1
ATOM 4852 N N . ASN A 1 600 ? 1.261 1.132 22.755 1.00 76.88 600 ASN A N 1
ATOM 4853 C CA . ASN A 1 600 ? 0.015 1.292 23.498 1.00 76.88 600 ASN A CA 1
ATOM 4854 C C . ASN A 1 600 ? -1.163 1.385 22.517 1.00 76.88 600 ASN A C 1
ATOM 4856 O O . ASN A 1 600 ? -1.323 2.409 21.860 1.00 76.88 600 ASN A O 1
ATOM 4860 N N . ILE A 1 601 ? -1.986 0.341 22.436 1.00 74.00 601 ILE A N 1
ATOM 4861 C CA . ILE A 1 601 ? -3.224 0.311 21.647 1.00 74.00 601 ILE A CA 1
ATOM 4862 C C . ILE A 1 601 ? -4.405 0.338 22.613 1.00 74.00 601 ILE A C 1
ATOM 4864 O O . ILE A 1 601 ? -4.414 -0.377 23.611 1.00 74.00 601 ILE A O 1
ATOM 4868 N N . THR A 1 602 ? -5.415 1.152 22.341 1.00 80.19 602 THR A N 1
ATOM 4869 C CA . THR A 1 602 ? -6.687 1.100 23.069 1.00 80.19 602 THR A CA 1
ATOM 4870 C C . THR A 1 602 ? -7.548 -0.029 22.519 1.00 80.19 602 THR A C 1
ATOM 4872 O O . THR A 1 602 ? -7.844 -0.022 21.331 1.00 80.19 602 THR A O 1
ATOM 4875 N N . GLN A 1 603 ? -7.944 -0.970 23.373 1.00 83.50 603 GLN A N 1
ATOM 4876 C CA . GLN A 1 603 ? -8.793 -2.111 23.023 1.00 83.50 603 GLN A CA 1
ATOM 4877 C C . GLN A 1 603 ? -10.151 -2.010 23.719 1.00 83.50 603 GLN A C 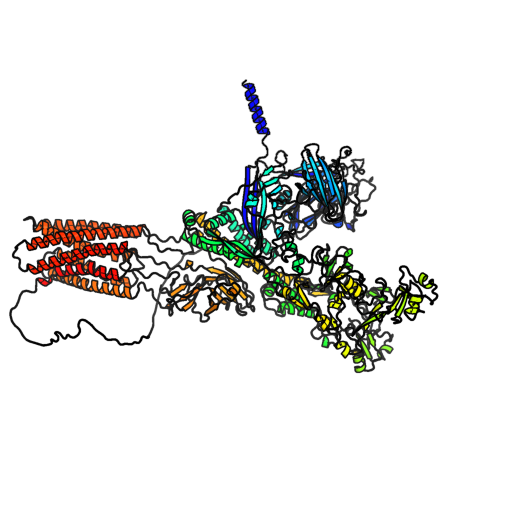1
ATOM 4879 O O . GLN A 1 603 ? -10.254 -1.473 24.832 1.00 83.50 603 GLN A O 1
ATOM 4884 N N . PHE A 1 604 ? -11.186 -2.556 23.092 1.00 87.88 604 PHE A N 1
ATOM 4885 C CA . PHE A 1 604 ? -12.509 -2.655 23.690 1.00 87.88 604 PHE A CA 1
ATOM 4886 C C . PHE A 1 604 ? -12.538 -3.727 24.792 1.00 87.88 604 PHE A C 1
ATOM 4888 O O . PHE A 1 604 ? -12.140 -4.873 24.594 1.00 87.88 604 PHE A O 1
ATOM 4895 N N . VAL A 1 605 ? -13.031 -3.363 25.983 1.00 88.25 605 VAL A N 1
ATOM 4896 C CA . VAL A 1 605 ? -13.162 -4.299 27.116 1.00 88.25 605 VAL A CA 1
ATOM 4897 C C . VAL A 1 605 ? -14.616 -4.632 27.411 1.00 88.25 605 VAL A C 1
ATOM 4899 O O . VAL A 1 605 ? -14.974 -5.798 27.573 1.00 88.25 605 VAL A O 1
ATOM 4902 N N . SER A 1 606 ? -15.465 -3.613 27.550 1.00 91.12 606 SER A N 1
ATOM 4903 C CA . SER A 1 606 ? -16.890 -3.789 27.857 1.00 91.12 606 SER A CA 1
ATOM 4904 C C . SER A 1 606 ? -17.686 -2.508 27.600 1.00 91.12 606 SER A C 1
ATOM 4906 O O . SER A 1 606 ? -17.116 -1.459 27.316 1.00 91.12 606 SER A O 1
ATOM 4908 N N . VAL A 1 607 ? -19.015 -2.569 27.706 1.00 90.12 607 VAL A N 1
ATOM 4909 C CA . VAL A 1 607 ? -19.901 -1.400 27.570 1.00 90.12 607 VAL A CA 1
ATOM 4910 C C . VAL A 1 607 ? -20.137 -0.734 28.930 1.00 90.12 607 VAL A C 1
ATOM 4912 O O . VAL A 1 607 ? -20.415 -1.415 29.920 1.00 90.12 607 VAL A O 1
ATOM 4915 N N . ASN A 1 608 ? -20.100 0.602 28.990 1.00 93.25 608 ASN A N 1
ATOM 4916 C CA . ASN A 1 608 ? -20.422 1.371 30.194 1.00 93.25 608 ASN A CA 1
ATOM 4917 C C . ASN A 1 608 ? -21.945 1.449 30.405 1.00 93.25 608 ASN A C 1
ATOM 4919 O O . ASN A 1 608 ? -22.595 2.453 30.112 1.00 93.25 608 ASN A O 1
ATOM 4923 N N . GLN A 1 609 ? -22.518 0.370 30.945 1.00 91.38 609 GLN A N 1
ATOM 4924 C CA . GLN A 1 609 ? -23.967 0.208 31.131 1.00 91.38 609 GLN A CA 1
ATOM 4925 C C . GLN A 1 609 ? -24.632 1.370 31.892 1.00 91.38 609 GLN A C 1
ATOM 4927 O O . GLN A 1 609 ? -25.782 1.699 31.606 1.00 91.38 609 GLN A O 1
ATOM 4932 N N . SER A 1 610 ? -23.931 2.020 32.832 1.00 91.94 610 SER A N 1
ATOM 4933 C CA . SER A 1 610 ? -24.477 3.182 33.548 1.00 91.94 610 SER A CA 1
ATOM 4934 C C . SER A 1 610 ? -24.725 4.378 32.631 1.00 91.94 610 SER A C 1
ATOM 4936 O O . SER A 1 610 ? -25.817 4.937 32.670 1.00 91.94 610 SER A O 1
ATOM 4938 N N . LEU A 1 611 ? -23.762 4.738 31.774 1.00 92.88 611 LEU A N 1
ATOM 4939 C CA . LEU A 1 611 ? -23.927 5.869 30.855 1.00 92.88 611 LEU A CA 1
ATOM 4940 C C . LEU A 1 611 ? -24.968 5.568 29.775 1.00 92.88 611 LEU A C 1
ATOM 4942 O O . LEU A 1 611 ? -25.761 6.441 29.431 1.00 92.88 611 LEU A O 1
ATOM 4946 N N . VAL A 1 612 ? -25.019 4.323 29.290 1.00 91.19 612 VAL A N 1
ATOM 4947 C CA . VAL A 1 612 ? -26.023 3.901 28.302 1.00 91.19 612 VAL A CA 1
ATOM 4948 C C . VAL A 1 612 ? -27.439 4.032 28.869 1.00 91.19 612 VAL A C 1
ATOM 4950 O O . VAL A 1 612 ? -28.322 4.550 28.193 1.00 91.19 612 VAL A O 1
ATOM 4953 N N . GLY A 1 613 ? -27.663 3.617 30.120 1.00 89.50 613 GLY A N 1
ATOM 4954 C CA . GLY A 1 613 ? -28.975 3.730 30.767 1.00 89.50 613 GLY A CA 1
ATOM 4955 C C . GLY A 1 613 ? -29.409 5.172 31.052 1.00 89.50 613 GLY A C 1
ATOM 4956 O O . GLY A 1 613 ? -30.604 5.435 31.167 1.00 89.50 613 GLY A O 1
ATOM 4957 N N . GLU A 1 614 ? -28.457 6.101 31.165 1.00 91.94 614 GLU A N 1
ATOM 4958 C CA . GLU A 1 614 ? -28.722 7.528 31.384 1.00 91.94 614 GLU A CA 1
ATOM 4959 C C . GLU A 1 614 ? -28.966 8.301 30.083 1.00 91.94 614 GLU A C 1
ATOM 4961 O O . GLU A 1 614 ? -29.726 9.269 30.084 1.00 91.94 614 GLU A O 1
ATOM 4966 N N . GLN A 1 615 ? -28.312 7.900 28.990 1.00 92.88 615 GLN A N 1
ATOM 4967 C CA . GLN A 1 615 ? -28.234 8.700 27.765 1.00 92.88 615 GLN A CA 1
ATOM 4968 C C . GLN A 1 615 ? -28.984 8.093 26.579 1.00 92.88 615 GLN A C 1
ATOM 4970 O O . GLN A 1 615 ? -29.224 8.803 25.611 1.00 92.88 615 GLN A O 1
ATOM 4975 N N . CYS A 1 616 ? -29.366 6.816 26.630 1.00 91.75 616 CYS A N 1
ATOM 4976 C CA . CYS A 1 616 ? -29.951 6.118 25.489 1.00 91.75 616 CYS A CA 1
ATOM 4977 C C . CYS A 1 616 ? -31.375 5.633 25.751 1.00 91.75 616 CYS A C 1
ATOM 4979 O O . CYS A 1 616 ? -31.750 5.287 26.870 1.00 91.75 616 CYS A O 1
ATOM 4981 N N . SER A 1 617 ? -32.176 5.584 24.685 1.00 88.62 617 SER A N 1
ATOM 4982 C CA . SER A 1 617 ? -33.593 5.211 24.746 1.00 88.62 617 SER A CA 1
ATOM 4983 C C . SER A 1 617 ? -33.825 3.767 25.200 1.00 88.62 617 SER A C 1
ATOM 4985 O O . SER A 1 617 ? -34.839 3.484 25.836 1.00 88.62 617 SER A O 1
ATOM 4987 N N . SER A 1 618 ? -32.875 2.868 24.920 1.00 85.06 618 SER A N 1
ATOM 4988 C CA . SER A 1 618 ? -32.906 1.487 25.394 1.00 85.06 618 SER A CA 1
ATOM 4989 C C . SER A 1 618 ? -31.530 1.006 25.844 1.00 85.06 618 SER A C 1
ATOM 4991 O O . SER A 1 618 ? -30.598 0.927 25.041 1.00 85.06 618 SER A O 1
ATOM 4993 N N . LEU A 1 619 ? -31.411 0.644 27.126 1.00 86.62 619 LEU A N 1
ATOM 4994 C CA . LEU A 1 619 ? -30.168 0.158 27.726 1.00 86.62 619 LEU A CA 1
ATOM 4995 C C . LEU A 1 619 ? -29.643 -1.095 27.017 1.00 86.62 619 LEU A C 1
ATOM 4997 O O . LEU A 1 619 ? -28.473 -1.161 26.650 1.00 86.62 619 LEU A O 1
ATOM 5001 N N . GLU A 1 620 ? -30.500 -2.093 26.827 1.00 80.06 620 GLU A N 1
ATOM 5002 C CA . GLU A 1 620 ? -30.072 -3.422 26.392 1.00 80.06 620 GLU A CA 1
ATOM 5003 C C . GLU A 1 620 ? -29.767 -3.476 24.898 1.00 80.06 620 GLU A C 1
ATOM 5005 O O . GLU A 1 620 ? -28.705 -3.967 24.516 1.00 80.06 620 GLU A O 1
ATOM 5010 N N . CYS A 1 621 ? -30.644 -2.907 24.063 1.00 80.69 621 CYS A N 1
ATOM 5011 C CA . CYS A 1 621 ? -30.437 -2.868 22.614 1.00 80.69 621 CYS A CA 1
ATOM 5012 C C . CYS A 1 621 ? -29.163 -2.091 22.276 1.00 80.69 621 CYS A C 1
ATOM 5014 O O . CYS A 1 621 ? -28.315 -2.572 21.528 1.00 80.69 621 CYS A O 1
ATOM 5016 N N . THR A 1 622 ? -28.997 -0.914 22.891 1.00 88.12 622 THR A N 1
ATOM 5017 C CA . THR A 1 622 ? -27.810 -0.087 22.670 1.00 88.12 622 THR A CA 1
ATOM 5018 C C . THR A 1 622 ? -26.560 -0.781 23.203 1.00 88.12 622 THR A C 1
ATOM 5020 O O . THR A 1 622 ? -25.532 -0.725 22.544 1.00 88.12 622 THR A O 1
ATOM 5023 N N . SER A 1 623 ? -26.626 -1.489 24.339 1.00 87.62 623 SER A N 1
ATOM 5024 C CA . SER A 1 623 ? -25.465 -2.226 24.862 1.00 87.62 623 SER A CA 1
ATOM 5025 C C . SER A 1 623 ? -25.008 -3.355 23.934 1.00 87.62 623 SER A C 1
ATOM 5027 O O . SER A 1 623 ? -23.808 -3.559 23.788 1.00 87.62 623 SER A O 1
ATOM 5029 N N . SER A 1 624 ? -25.933 -4.070 23.284 1.00 81.62 624 SER A N 1
ATOM 5030 C CA . SER A 1 624 ? -25.585 -5.090 22.280 1.00 81.62 624 SER A CA 1
ATOM 5031 C C . SER A 1 624 ? -24.916 -4.454 21.056 1.00 81.62 624 SER A C 1
ATOM 5033 O O . SER A 1 624 ? -23.818 -4.857 20.685 1.00 81.62 624 SER A O 1
ATOM 5035 N N . VAL A 1 625 ? -25.496 -3.383 20.497 1.00 84.69 625 VAL A N 1
ATOM 5036 C CA . VAL A 1 625 ? -24.893 -2.667 19.354 1.00 84.69 625 VAL A CA 1
ATOM 5037 C C . VAL A 1 625 ? -23.536 -2.052 19.712 1.00 84.69 625 VAL A C 1
ATOM 5039 O O . VAL A 1 625 ? -22.605 -2.122 18.922 1.00 84.69 625 VAL A O 1
ATOM 5042 N N . LEU A 1 626 ? -23.391 -1.476 20.907 1.00 88.94 626 LEU A N 1
ATOM 5043 C CA . LEU A 1 626 ? -22.121 -0.931 21.395 1.00 88.94 626 LEU A CA 1
ATOM 5044 C C . LEU A 1 626 ? -21.054 -2.018 21.549 1.00 88.94 626 LEU A C 1
ATOM 5046 O O . LEU A 1 626 ? -19.888 -1.759 21.276 1.00 88.94 626 LEU A O 1
ATOM 5050 N N . SER A 1 627 ? -21.439 -3.231 21.953 1.00 85.31 627 SER A N 1
ATOM 5051 C CA . SER A 1 627 ? -20.515 -4.365 22.011 1.00 85.31 627 SER A CA 1
ATOM 5052 C C . SER A 1 627 ? -20.019 -4.768 20.620 1.00 85.31 627 SER A C 1
ATOM 5054 O O . SER A 1 627 ? -18.830 -5.043 20.453 1.00 85.31 627 SER A O 1
ATOM 5056 N N . ASP A 1 628 ? -20.904 -4.768 19.621 1.00 80.00 628 ASP A N 1
ATOM 5057 C CA . ASP A 1 628 ? -20.537 -5.047 18.227 1.00 80.00 628 ASP A CA 1
ATOM 5058 C C . ASP A 1 628 ? -19.680 -3.922 17.638 1.00 80.00 628 ASP A C 1
ATOM 5060 O O . ASP A 1 628 ? -18.696 -4.193 16.954 1.00 80.00 628 ASP A O 1
ATOM 5064 N N . TYR A 1 629 ? -20.012 -2.665 17.946 1.00 87.19 629 TYR A N 1
ATOM 5065 C CA . TYR A 1 629 ? -19.227 -1.493 17.561 1.00 87.19 629 TYR A CA 1
ATOM 5066 C C . TYR A 1 629 ? -17.817 -1.559 18.154 1.00 87.19 629 TYR A C 1
ATOM 5068 O O . TYR A 1 629 ? -16.842 -1.469 17.417 1.00 87.19 629 TYR A O 1
ATOM 5076 N N . GLY A 1 630 ? -17.699 -1.810 19.463 1.00 86.06 630 GLY A N 1
ATOM 5077 C CA . GLY A 1 630 ? -16.416 -1.977 20.147 1.00 86.06 630 GLY A CA 1
ATOM 5078 C C . GLY A 1 630 ? -15.578 -3.119 19.569 1.00 86.06 630 GLY A C 1
ATOM 5079 O O . GLY A 1 630 ? -14.392 -2.943 19.316 1.00 86.06 630 GLY A O 1
ATOM 5080 N N . SER A 1 631 ? -16.208 -4.257 19.265 1.00 79.69 631 SER A N 1
ATOM 5081 C CA . SER A 1 631 ? -15.530 -5.387 18.611 1.00 79.69 631 SER A CA 1
ATOM 5082 C C . SER A 1 631 ? -15.106 -5.060 17.173 1.00 79.69 631 SER A C 1
ATOM 5084 O O . SER A 1 631 ? -14.050 -5.500 16.725 1.00 79.69 631 SER A O 1
ATOM 5086 N N . SER A 1 632 ? -15.905 -4.265 16.452 1.00 80.69 632 SER A N 1
ATOM 5087 C CA . SER A 1 632 ? -15.599 -3.822 15.086 1.00 80.69 632 SER A CA 1
ATOM 5088 C C . SER A 1 632 ? -14.416 -2.857 15.046 1.00 80.69 632 SER A C 1
ATOM 5090 O O . SER A 1 632 ? -13.646 -2.909 14.093 1.00 80.69 632 SER A O 1
ATOM 5092 N N . LEU A 1 633 ? -14.241 -2.018 16.074 1.00 83.50 633 LEU A N 1
ATOM 5093 C CA . LEU A 1 633 ? -13.069 -1.145 16.210 1.00 83.50 633 LEU A CA 1
ATOM 5094 C C . LEU A 1 633 ? -11.776 -1.955 16.396 1.00 83.50 633 LEU A C 1
ATOM 5096 O O . LEU A 1 633 ? -10.770 -1.637 15.771 1.00 83.50 633 LEU A O 1
ATOM 5100 N N . ASP A 1 634 ? -11.809 -3.034 17.185 1.00 75.56 634 ASP A N 1
ATOM 5101 C CA . ASP A 1 634 ? -10.644 -3.910 17.397 1.00 75.56 634 ASP A CA 1
ATOM 5102 C C . ASP A 1 634 ? -10.305 -4.783 16.160 1.00 75.56 634 ASP A C 1
ATOM 5104 O O . ASP A 1 634 ? -9.149 -5.188 15.974 1.00 75.56 634 ASP A O 1
ATOM 5108 N N . GLY A 1 635 ? -11.310 -5.094 15.328 1.00 70.75 635 GLY A N 1
ATOM 5109 C CA . GLY A 1 635 ? -11.225 -5.985 14.160 1.00 70.75 635 GLY A CA 1
ATOM 5110 C C . GLY A 1 635 ? -11.275 -5.294 12.791 1.00 70.75 635 GLY A C 1
ATOM 5111 O O . GLY A 1 635 ? -11.431 -5.969 11.776 1.00 70.75 635 GLY A O 1
ATOM 5112 N N . ILE A 1 636 ? -11.187 -3.960 12.716 1.00 72.12 636 ILE A N 1
ATOM 5113 C CA . ILE A 1 636 ? -11.319 -3.236 11.435 1.00 72.12 636 ILE A CA 1
ATOM 5114 C C . ILE A 1 636 ? -10.206 -3.587 10.438 1.00 72.12 636 ILE A C 1
ATOM 5116 O O . ILE A 1 636 ? -10.444 -3.681 9.236 1.00 72.12 636 ILE A O 1
ATOM 5120 N N . ASP A 1 637 ? -9.007 -3.863 10.947 1.00 67.31 637 ASP A N 1
ATOM 5121 C CA . ASP A 1 637 ? -7.851 -4.280 10.150 1.00 67.31 637 ASP A CA 1
ATOM 5122 C C . ASP A 1 637 ? -8.005 -5.672 9.537 1.00 67.31 637 ASP A C 1
ATOM 5124 O O . ASP A 1 637 ? -7.274 -6.016 8.613 1.00 67.31 637 ASP A O 1
ATOM 5128 N N . ASP A 1 638 ? -8.944 -6.483 10.029 1.00 68.12 638 ASP A N 1
ATOM 5129 C CA . ASP A 1 638 ? -9.215 -7.797 9.443 1.00 68.12 638 ASP A CA 1
ATOM 5130 C C . ASP A 1 638 ? -9.900 -7.652 8.063 1.00 68.12 638 ASP A C 1
ATOM 5132 O O . ASP A 1 638 ? -9.945 -8.604 7.286 1.00 68.12 638 ASP A O 1
ATOM 5136 N N . CYS A 1 639 ? -10.360 -6.439 7.718 1.00 74.56 639 CYS A N 1
ATOM 5137 C CA . CYS A 1 639 ? -10.812 -6.062 6.380 1.00 74.56 639 CYS A CA 1
ATOM 5138 C C . CYS A 1 639 ? -9.676 -5.609 5.432 1.00 74.56 639 CYS A C 1
ATOM 5140 O O . CYS A 1 639 ? -9.941 -5.422 4.244 1.00 74.56 639 CYS A O 1
ATOM 5142 N N . ALA A 1 640 ? -8.450 -5.365 5.918 1.00 73.50 640 ALA A N 1
ATOM 5143 C CA . ALA A 1 640 ? -7.383 -4.743 5.126 1.00 73.50 640 ALA A CA 1
ATOM 5144 C C . ALA A 1 640 ? -6.801 -5.696 4.066 1.00 73.50 640 ALA A C 1
ATOM 5146 O O . ALA A 1 640 ? -6.487 -6.852 4.355 1.00 73.50 640 ALA A O 1
ATOM 5147 N N . VAL A 1 641 ? -6.591 -5.201 2.840 1.00 74.50 641 VAL A N 1
ATOM 5148 C CA . VAL A 1 641 ? -5.915 -5.965 1.777 1.00 74.50 641 VAL A CA 1
ATOM 5149 C C . VAL A 1 641 ? -4.398 -5.912 2.000 1.00 74.50 641 VAL A C 1
ATOM 5151 O O . VAL A 1 641 ? -3.827 -4.814 1.981 1.00 74.50 641 VAL A O 1
ATOM 5154 N N . PRO A 1 642 ? -3.707 -7.060 2.163 1.00 72.38 642 PRO A N 1
ATOM 5155 C CA . PRO A 1 642 ? -2.250 -7.083 2.271 1.00 72.38 642 PRO A CA 1
ATOM 5156 C C . PRO A 1 642 ? -1.599 -6.380 1.076 1.00 72.38 642 PRO A C 1
ATOM 5158 O O . PRO A 1 642 ? -1.984 -6.610 -0.070 1.00 72.38 642 PRO A O 1
ATOM 5161 N N . SER A 1 643 ? -0.590 -5.539 1.320 1.00 70.75 643 SER A N 1
ATOM 5162 C CA . SER A 1 643 ? 0.063 -4.733 0.274 1.00 70.75 643 SER A CA 1
ATOM 5163 C C . SER A 1 643 ? 0.698 -5.561 -0.851 1.00 70.75 643 SER A C 1
ATOM 5165 O O . SER A 1 643 ? 0.853 -5.051 -1.958 1.00 70.75 643 SER A O 1
ATOM 5167 N N . THR A 1 644 ? 1.020 -6.832 -0.600 1.00 76.44 644 THR A N 1
ATOM 5168 C CA . THR A 1 644 ? 1.621 -7.755 -1.571 1.00 76.44 644 THR A CA 1
ATOM 5169 C C . THR A 1 644 ? 0.628 -8.385 -2.541 1.00 76.44 644 THR A C 1
ATOM 5171 O O . THR A 1 644 ? 1.029 -8.753 -3.645 1.00 76.44 644 THR A O 1
ATOM 5174 N N . GLU A 1 645 ? -0.652 -8.513 -2.178 1.00 80.62 645 GLU A N 1
ATOM 5175 C CA . GLU A 1 645 ? -1.650 -9.183 -3.023 1.00 80.62 645 GLU A CA 1
ATOM 5176 C C . GLU A 1 645 ? -1.951 -8.404 -4.322 1.00 80.62 645 GLU A C 1
ATOM 5178 O O . GLU A 1 645 ? -1.908 -9.026 -5.389 1.00 80.62 645 GLU A O 1
ATOM 5183 N N . PRO A 1 646 ? -2.134 -7.063 -4.312 1.00 83.44 646 PRO A N 1
ATOM 5184 C CA . PRO A 1 646 ? -2.220 -6.270 -5.540 1.00 83.44 646 PRO A CA 1
ATOM 5185 C C . PRO A 1 646 ? -1.014 -6.459 -6.471 1.00 83.44 646 PRO A C 1
ATOM 5187 O O . PRO A 1 646 ? -1.173 -6.802 -7.644 1.00 83.44 646 PRO A O 1
ATOM 5190 N N . THR A 1 647 ? 0.199 -6.331 -5.924 1.00 84.06 647 THR A N 1
ATOM 5191 C CA . THR A 1 647 ? 1.465 -6.489 -6.658 1.00 84.06 647 THR A CA 1
ATOM 5192 C C . THR A 1 647 ? 1.588 -7.886 -7.261 1.00 84.06 647 THR A C 1
ATOM 5194 O O . THR A 1 647 ? 2.005 -8.036 -8.405 1.00 84.06 647 THR A O 1
ATOM 5197 N N . LYS A 1 648 ? 1.182 -8.926 -6.528 1.00 87.62 648 LYS A N 1
ATOM 5198 C CA . LYS A 1 648 ? 1.215 -10.322 -6.977 1.00 87.62 648 LYS A CA 1
ATOM 5199 C C . LYS A 1 648 ? 0.234 -10.595 -8.120 1.00 87.62 648 LYS A C 1
ATOM 5201 O O . LYS A 1 648 ? 0.602 -11.313 -9.052 1.00 87.62 648 LYS A O 1
ATOM 5206 N N . LEU A 1 649 ? -0.980 -10.036 -8.083 1.00 87.44 649 LEU A N 1
ATOM 5207 C CA . LEU A 1 649 ? -1.973 -10.177 -9.161 1.00 87.44 649 LEU A CA 1
ATOM 5208 C C . LEU A 1 649 ? -1.486 -9.546 -10.474 1.00 87.44 649 LEU A C 1
ATOM 5210 O O . LEU A 1 649 ? -1.577 -10.164 -11.544 1.00 87.44 649 LEU A O 1
ATOM 5214 N N . GLU A 1 650 ? -0.929 -8.339 -10.392 1.00 90.56 650 GLU A N 1
ATOM 5215 C CA . GLU A 1 650 ? -0.366 -7.640 -11.548 1.00 90.56 650 GLU A CA 1
ATOM 5216 C C . GLU A 1 650 ? 0.900 -8.332 -12.069 1.00 90.56 650 GLU A C 1
ATOM 5218 O O . GLU A 1 650 ? 0.979 -8.647 -13.262 1.00 90.56 650 GLU A O 1
ATOM 5223 N N . LEU A 1 651 ? 1.838 -8.678 -11.177 1.00 91.62 651 LEU A N 1
ATOM 5224 C CA . LEU A 1 651 ? 3.064 -9.401 -11.517 1.00 91.62 651 LEU A CA 1
ATOM 5225 C C . LEU A 1 651 ? 2.763 -10.737 -12.201 1.00 91.62 651 LEU A C 1
ATOM 5227 O O . LEU A 1 651 ? 3.417 -11.079 -13.184 1.00 91.62 651 LEU A O 1
ATOM 5231 N N . THR A 1 652 ? 1.764 -11.487 -11.724 1.00 93.06 652 THR A N 1
ATOM 5232 C CA . THR A 1 652 ? 1.356 -12.761 -12.340 1.00 93.06 652 THR A CA 1
ATOM 5233 C C . THR A 1 652 ? 0.868 -12.540 -13.772 1.00 93.06 652 THR A C 1
ATOM 5235 O O . THR A 1 652 ? 1.281 -13.257 -14.681 1.00 93.06 652 THR A O 1
ATOM 5238 N N . SER A 1 653 ? 0.045 -11.513 -14.003 1.00 94.00 653 SER A N 1
ATOM 5239 C CA . SER A 1 653 ? -0.480 -11.195 -15.339 1.00 94.00 653 SER A CA 1
ATOM 5240 C C . SER A 1 653 ? 0.631 -10.747 -16.300 1.00 94.00 653 SER A C 1
ATOM 5242 O O . SER A 1 653 ? 0.659 -11.163 -17.458 1.00 94.00 653 SER A O 1
ATOM 5244 N N . ILE A 1 654 ? 1.590 -9.954 -15.815 1.00 94.00 654 ILE A N 1
ATOM 5245 C CA . ILE A 1 654 ? 2.755 -9.507 -16.593 1.00 94.00 654 ILE A CA 1
ATOM 5246 C C . ILE A 1 654 ? 3.732 -10.654 -16.861 1.00 94.00 654 ILE A C 1
ATOM 5248 O O . ILE A 1 654 ? 4.284 -10.743 -17.956 1.00 94.00 654 ILE A O 1
ATOM 5252 N N . THR A 1 655 ? 3.908 -11.568 -15.907 1.00 94.25 655 THR A N 1
ATOM 5253 C CA . THR A 1 655 ? 4.723 -12.776 -16.091 1.00 94.25 655 THR A CA 1
ATOM 5254 C C . THR A 1 655 ? 4.127 -13.667 -17.179 1.00 94.25 655 THR A C 1
ATOM 5256 O O . THR A 1 655 ? 4.861 -14.104 -18.054 1.00 94.25 655 THR A O 1
ATOM 5259 N N . VAL A 1 656 ? 2.799 -13.837 -17.229 1.00 95.81 656 VAL A N 1
ATOM 5260 C CA . VAL A 1 656 ? 2.129 -14.572 -18.321 1.00 95.81 656 VAL A CA 1
ATOM 5261 C C . VAL A 1 656 ? 2.372 -13.918 -19.685 1.00 95.81 656 VAL A C 1
ATOM 5263 O O . VAL A 1 656 ? 2.668 -14.621 -20.653 1.00 95.81 656 VAL A O 1
ATOM 5266 N N . LEU A 1 657 ? 2.285 -12.584 -19.777 1.00 95.69 657 LEU A N 1
ATOM 5267 C CA . LEU A 1 657 ? 2.608 -11.860 -21.014 1.00 95.69 657 LEU A CA 1
ATOM 5268 C C . LEU A 1 657 ? 4.061 -12.120 -21.439 1.00 95.69 657 LEU A C 1
ATOM 5270 O O . LEU A 1 657 ? 4.303 -12.469 -22.592 1.00 95.69 657 LEU A O 1
ATOM 5274 N N . ARG A 1 658 ? 5.014 -12.029 -20.501 1.00 93.44 658 ARG A N 1
ATOM 5275 C CA . ARG A 1 658 ? 6.443 -12.307 -20.731 1.00 93.44 658 ARG A CA 1
ATOM 5276 C C . ARG A 1 658 ? 6.692 -13.749 -21.173 1.00 93.44 658 ARG A C 1
ATOM 5278 O O . ARG A 1 658 ? 7.351 -13.965 -22.186 1.00 93.44 658 ARG A O 1
ATOM 5285 N N . ASP A 1 659 ? 6.129 -14.724 -20.470 1.00 93.69 659 ASP A N 1
ATOM 5286 C CA . ASP A 1 659 ? 6.332 -16.149 -20.744 1.00 93.69 659 ASP A CA 1
ATOM 5287 C C . ASP A 1 659 ? 5.769 -16.540 -22.119 1.00 93.69 659 ASP A C 1
ATOM 5289 O O . ASP A 1 659 ? 6.392 -17.295 -22.875 1.00 93.69 659 ASP A O 1
ATOM 5293 N N . CYS A 1 660 ? 4.620 -15.972 -22.501 1.00 95.69 660 CYS A N 1
ATOM 5294 C CA . CYS A 1 660 ? 4.006 -16.222 -23.801 1.00 95.69 660 CYS A CA 1
ATOM 5295 C C . CYS A 1 660 ? 4.710 -15.520 -24.970 1.00 95.69 660 CYS A C 1
ATOM 5297 O O . CYS A 1 660 ? 4.537 -15.967 -26.105 1.00 95.69 660 CYS A O 1
ATOM 5299 N N . LYS A 1 661 ? 5.566 -14.508 -24.742 1.00 91.88 661 LYS A N 1
ATOM 5300 C CA . LYS A 1 661 ? 6.402 -13.916 -25.812 1.00 91.88 661 LYS A CA 1
ATOM 5301 C C . LYS A 1 661 ? 7.361 -14.927 -26.441 1.00 91.88 661 LYS A C 1
ATOM 5303 O O . LYS A 1 661 ? 7.760 -14.742 -27.585 1.00 91.88 661 LYS A O 1
ATOM 5308 N N . SER A 1 662 ? 7.643 -16.048 -25.772 1.00 87.81 662 SER A N 1
ATOM 5309 C CA . SER A 1 662 ? 8.339 -17.190 -26.382 1.00 87.81 662 SER A CA 1
ATOM 5310 C C . SER A 1 662 ? 7.641 -17.751 -27.635 1.00 87.81 662 SER A C 1
ATOM 5312 O O . SER A 1 662 ? 8.286 -18.432 -28.421 1.00 87.81 662 SER A O 1
ATOM 5314 N N . LYS A 1 663 ? 6.345 -17.461 -27.852 1.00 89.69 663 LYS A N 1
ATOM 5315 C CA . LYS A 1 663 ? 5.612 -17.782 -29.092 1.00 89.69 663 LYS A CA 1
ATOM 5316 C C . LYS A 1 663 ? 5.924 -16.837 -30.253 1.00 89.69 663 LYS A C 1
ATOM 5318 O O . LYS A 1 663 ? 5.755 -17.239 -31.399 1.00 89.69 663 LYS A O 1
ATOM 5323 N N . LEU A 1 664 ? 6.353 -15.611 -29.947 1.00 88.00 664 LEU A N 1
ATOM 5324 C CA . LEU A 1 664 ? 6.716 -14.578 -30.923 1.00 88.00 664 LEU A CA 1
ATOM 5325 C C . LEU A 1 664 ? 8.145 -14.745 -31.442 1.00 88.00 664 LEU A C 1
ATOM 5327 O O . LEU A 1 664 ? 8.482 -14.215 -32.491 1.00 88.00 664 LEU A O 1
ATOM 5331 N N . ILE A 1 665 ? 8.976 -15.479 -30.703 1.00 81.88 665 ILE A N 1
ATOM 5332 C CA . ILE A 1 665 ? 10.365 -15.768 -31.050 1.00 81.88 665 ILE A CA 1
ATOM 5333 C C . ILE A 1 665 ? 10.406 -17.166 -31.684 1.00 81.88 665 ILE A C 1
ATOM 5335 O O . ILE A 1 665 ? 9.763 -18.084 -31.165 1.00 81.88 665 ILE A O 1
ATOM 5339 N N . PRO A 1 666 ? 11.141 -17.377 -32.790 1.00 75.00 666 PRO A N 1
ATOM 5340 C CA . PRO A 1 666 ? 11.244 -18.696 -33.393 1.00 75.00 666 PRO A CA 1
ATOM 5341 C C . PRO A 1 666 ? 11.856 -19.711 -32.406 1.00 75.00 666 PRO A C 1
ATOM 5343 O O . PRO A 1 666 ? 12.757 -19.363 -31.637 1.00 75.00 666 PRO A O 1
ATOM 5346 N N . PRO A 1 667 ? 11.389 -20.977 -32.416 1.00 68.56 667 PRO A N 1
ATOM 5347 C CA . PRO A 1 667 ? 11.789 -22.002 -31.444 1.00 68.56 667 PRO A CA 1
ATOM 5348 C C . PRO A 1 667 ? 13.294 -22.280 -31.465 1.00 68.56 667 PRO A C 1
ATOM 5350 O O . PRO A 1 667 ? 13.884 -22.645 -30.449 1.00 68.56 667 PRO A O 1
ATOM 5353 N N . THR A 1 668 ? 13.916 -22.078 -32.620 1.00 67.81 668 THR A N 1
ATOM 5354 C CA . THR A 1 668 ? 15.357 -22.027 -32.788 1.00 67.81 668 THR A CA 1
ATOM 5355 C C . THR A 1 668 ? 15.702 -20.674 -33.395 1.00 67.81 668 THR A C 1
ATOM 5357 O O . THR A 1 668 ? 15.062 -20.230 -34.347 1.00 67.81 668 THR A O 1
ATOM 5360 N N . SER A 1 669 ? 16.737 -20.003 -32.876 1.00 70.19 669 SER A N 1
ATOM 5361 C CA . SER A 1 669 ? 17.225 -18.769 -33.511 1.00 70.19 669 SER A CA 1
ATOM 5362 C C . SER A 1 669 ? 17.747 -19.024 -34.926 1.00 70.19 669 SER A C 1
ATOM 5364 O O . SER A 1 669 ? 17.874 -18.083 -35.698 1.00 70.19 669 SER A O 1
ATOM 5366 N N . PHE A 1 670 ? 18.023 -20.293 -35.256 1.00 80.44 670 PHE A N 1
ATOM 5367 C CA . PHE A 1 670 ? 18.470 -20.711 -36.570 1.00 80.44 670 PHE A CA 1
ATOM 5368 C C . PHE A 1 670 ? 17.710 -21.933 -37.095 1.00 80.44 670 PHE A C 1
ATOM 5370 O O . PHE A 1 670 ? 17.376 -22.835 -36.329 1.00 80.44 670 PHE A O 1
ATOM 5377 N N . CYS A 1 671 ? 17.494 -22.005 -38.402 1.00 86.31 671 CYS A N 1
ATOM 5378 C CA . CYS A 1 671 ? 16.888 -23.124 -39.107 1.00 86.31 671 CYS A CA 1
ATOM 5379 C C . CYS A 1 671 ? 17.809 -23.613 -40.233 1.00 86.31 671 CYS A C 1
ATOM 5381 O O . CYS A 1 671 ? 18.532 -22.847 -40.876 1.00 86.31 671 CYS A O 1
ATOM 5383 N N . THR A 1 672 ? 17.787 -24.917 -40.490 1.00 84.38 672 THR A N 1
ATOM 5384 C CA . THR A 1 672 ? 18.504 -25.547 -41.610 1.00 84.38 672 THR A CA 1
ATOM 5385 C C . THR A 1 672 ? 17.558 -25.909 -42.744 1.00 84.38 672 THR A C 1
ATOM 5387 O O . THR A 1 672 ? 17.946 -25.919 -43.913 1.00 84.38 672 THR A O 1
ATOM 5390 N N . ASN A 1 673 ? 16.310 -26.208 -42.396 1.00 86.88 673 ASN A N 1
ATOM 5391 C CA . ASN A 1 673 ? 15.262 -26.611 -43.309 1.00 86.88 673 ASN A CA 1
ATOM 5392 C C . ASN A 1 673 ? 13.887 -26.228 -42.731 1.00 86.88 673 ASN A C 1
ATOM 5394 O O . ASN A 1 673 ? 13.762 -25.878 -41.560 1.00 86.88 673 ASN A O 1
ATOM 5398 N N . ASP A 1 674 ? 12.847 -26.337 -43.552 1.00 88.00 674 ASP A N 1
ATOM 5399 C CA . ASP A 1 674 ? 11.473 -25.967 -43.191 1.00 88.00 674 ASP A CA 1
ATOM 5400 C C . ASP A 1 674 ? 10.929 -26.724 -41.963 1.00 88.00 674 ASP A C 1
ATOM 5402 O O . ASP A 1 674 ? 10.134 -26.188 -41.194 1.00 88.00 674 ASP A O 1
ATOM 5406 N N . THR A 1 675 ? 11.388 -27.955 -41.706 1.00 88.56 675 THR A N 1
ATOM 5407 C CA . THR A 1 675 ? 10.904 -28.730 -40.553 1.00 88.56 675 THR A CA 1
ATOM 5408 C C . THR A 1 675 ? 11.367 -28.177 -39.209 1.00 88.56 675 THR A C 1
ATOM 5410 O O . THR A 1 675 ? 10.647 -28.360 -38.227 1.00 88.56 675 THR A O 1
ATOM 5413 N N . ASP A 1 676 ? 12.482 -27.440 -39.175 1.00 86.06 676 ASP A N 1
ATOM 5414 C CA . ASP A 1 676 ? 12.959 -26.746 -37.970 1.00 86.06 676 ASP A CA 1
ATOM 5415 C C . ASP A 1 676 ? 12.037 -25.569 -37.604 1.00 86.06 676 ASP A C 1
ATOM 5417 O O . ASP A 1 676 ? 11.951 -25.167 -36.448 1.00 86.06 676 ASP A O 1
ATOM 5421 N N . CYS A 1 677 ? 11.289 -25.059 -38.587 1.00 87.38 677 CYS A N 1
ATOM 5422 C CA . CYS A 1 677 ? 10.324 -23.979 -38.421 1.00 87.38 677 CYS A CA 1
ATOM 5423 C C . CYS A 1 677 ? 8.898 -24.479 -38.146 1.00 87.38 677 CYS A C 1
ATOM 5425 O O . CYS A 1 677 ? 7.971 -23.676 -38.020 1.00 87.38 677 CYS A O 1
ATOM 5427 N N . ASN A 1 678 ? 8.682 -25.795 -38.032 1.00 84.44 678 ASN A N 1
ATOM 5428 C CA . ASN A 1 678 ? 7.360 -26.341 -37.736 1.00 84.44 678 ASN A CA 1
ATOM 5429 C C . ASN A 1 678 ? 6.811 -25.781 -36.415 1.00 84.44 678 ASN A C 1
ATOM 5431 O O . ASN A 1 678 ? 7.400 -25.944 -35.351 1.00 84.44 678 ASN A O 1
ATOM 5435 N N . GLY A 1 679 ? 5.630 -25.165 -36.489 1.00 76.94 679 GLY A N 1
ATOM 5436 C CA . GLY A 1 679 ? 4.973 -24.524 -35.347 1.00 76.94 679 GLY A CA 1
ATOM 5437 C C . GLY A 1 679 ? 5.205 -23.015 -35.250 1.00 76.94 679 GLY A C 1
ATOM 5438 O O . GLY A 1 679 ? 4.483 -22.364 -34.503 1.00 76.94 679 GLY A O 1
ATOM 5439 N N . TYR A 1 680 ? 6.118 -22.450 -36.045 1.00 83.38 680 TYR A N 1
ATOM 5440 C CA . TYR A 1 680 ? 6.338 -21.009 -36.146 1.00 83.38 680 TYR A CA 1
ATOM 5441 C C . TYR A 1 680 ? 5.904 -20.499 -37.524 1.00 83.38 680 TYR A C 1
ATOM 5443 O O . TYR A 1 680 ? 6.473 -20.866 -38.553 1.00 83.38 680 TYR A O 1
ATOM 5451 N N . GLY A 1 681 ? 4.845 -19.688 -37.557 1.00 78.75 681 GLY A N 1
ATOM 5452 C CA . GLY A 1 681 ? 4.289 -19.152 -38.798 1.00 78.75 681 GLY A CA 1
ATOM 5453 C C . GLY A 1 681 ? 3.929 -20.231 -39.834 1.00 78.75 681 GLY A C 1
ATOM 5454 O O . GLY A 1 681 ? 3.249 -21.217 -39.518 1.00 78.75 681 GLY A O 1
ATOM 5455 N N . ASP A 1 682 ? 4.392 -20.054 -41.073 1.00 78.56 682 ASP A N 1
ATOM 5456 C CA . ASP A 1 682 ? 4.163 -20.988 -42.190 1.00 78.56 682 ASP A CA 1
ATOM 5457 C C . ASP A 1 682 ? 5.117 -22.192 -42.204 1.00 78.56 682 ASP A C 1
ATOM 5459 O O . ASP A 1 682 ? 4.972 -23.081 -43.044 1.00 78.56 682 ASP A O 1
ATOM 5463 N N . GLY A 1 683 ? 6.078 -22.246 -41.277 1.00 81.56 683 GLY A N 1
ATOM 5464 C CA . GLY A 1 683 ? 7.058 -23.325 -41.209 1.00 81.56 683 GLY A CA 1
ATOM 5465 C C . GLY A 1 683 ? 8.069 -23.313 -42.352 1.00 81.56 683 GLY A C 1
ATOM 5466 O O . GLY A 1 683 ? 8.475 -24.376 -42.802 1.00 81.56 683 GLY A O 1
ATOM 5467 N N . LYS A 1 684 ? 8.464 -22.132 -42.845 1.00 87.81 684 LYS A N 1
ATOM 5468 C CA . LYS A 1 684 ? 9.505 -21.988 -43.875 1.00 87.81 684 LYS A CA 1
ATOM 5469 C C . LYS A 1 684 ? 10.789 -21.424 -43.287 1.00 87.81 684 LYS A C 1
ATOM 5471 O O . LYS A 1 684 ? 10.746 -20.473 -42.509 1.00 87.81 684 LYS A O 1
ATOM 5476 N N . CYS A 1 685 ? 11.920 -21.981 -43.698 1.00 88.81 685 CYS A N 1
ATOM 5477 C CA . CYS A 1 685 ? 13.239 -21.532 -43.280 1.00 88.81 685 CYS A CA 1
ATOM 5478 C C . CYS A 1 685 ? 13.854 -20.603 -44.327 1.00 88.81 685 CYS A C 1
ATOM 5480 O O . CYS A 1 685 ? 14.108 -21.042 -45.448 1.00 88.81 685 CYS A O 1
ATOM 5482 N N . ASN A 1 686 ? 14.146 -19.350 -43.965 1.00 88.06 686 ASN A N 1
ATOM 5483 C CA . ASN A 1 686 ? 14.954 -18.472 -44.800 1.00 88.06 686 ASN A CA 1
ATOM 5484 C C . ASN A 1 686 ? 16.399 -18.984 -44.814 1.00 88.06 686 ASN A C 1
ATOM 5486 O O . ASN A 1 686 ? 17.139 -18.831 -43.848 1.00 88.06 686 ASN A O 1
ATOM 5490 N N . LEU A 1 687 ? 16.809 -19.605 -45.917 1.00 88.06 687 LEU A N 1
ATOM 5491 C CA . LEU A 1 687 ? 18.132 -20.200 -46.070 1.00 88.06 687 LEU A CA 1
ATOM 5492 C C . LEU A 1 687 ? 19.270 -19.166 -46.080 1.00 88.06 687 LEU A C 1
ATOM 5494 O O . LEU A 1 687 ? 20.393 -19.556 -45.772 1.00 88.06 687 LEU A O 1
ATOM 5498 N N . TYR A 1 688 ? 18.985 -17.888 -46.369 1.00 87.00 688 TYR A N 1
ATOM 5499 C CA . TYR A 1 688 ? 19.981 -16.812 -46.370 1.00 87.00 688 TYR A CA 1
ATOM 5500 C C . TYR A 1 688 ? 20.369 -16.386 -44.952 1.00 87.00 688 TYR A C 1
ATOM 5502 O O . TYR A 1 688 ? 21.524 -16.530 -44.546 1.00 87.00 688 TYR A O 1
ATOM 5510 N N . SER A 1 689 ? 19.387 -15.922 -44.174 1.00 83.00 689 SER A N 1
ATOM 5511 C CA . SER A 1 689 ? 19.565 -15.504 -42.776 1.00 83.00 689 SER A CA 1
ATOM 5512 C C . SER A 1 689 ? 19.636 -16.683 -41.804 1.00 83.00 689 SER A C 1
ATOM 5514 O O . SER A 1 689 ? 20.022 -16.515 -40.652 1.00 83.00 689 SER A O 1
ATOM 5516 N N . ARG A 1 690 ? 19.236 -17.880 -42.253 1.00 85.38 690 ARG A N 1
ATOM 5517 C CA . ARG A 1 690 ? 18.989 -19.061 -41.417 1.00 85.38 690 ARG A CA 1
ATOM 5518 C C . ARG A 1 690 ? 17.919 -18.822 -40.362 1.00 85.38 690 ARG A C 1
ATOM 5520 O O . ARG A 1 690 ? 17.965 -19.478 -39.339 1.00 85.38 690 ARG A O 1
ATOM 5527 N N . THR A 1 691 ? 16.941 -17.951 -40.592 1.00 85.94 691 THR A N 1
ATOM 5528 C CA . THR A 1 691 ? 15.845 -17.688 -39.641 1.00 85.94 691 THR A CA 1
ATOM 5529 C C . THR A 1 691 ? 14.505 -18.199 -40.168 1.00 85.94 691 THR A C 1
ATOM 5531 O O . THR A 1 691 ? 14.295 -18.318 -41.374 1.00 85.94 691 THR A O 1
ATOM 5534 N N . CYS A 1 692 ? 13.576 -18.544 -39.278 1.00 87.81 692 CYS A N 1
ATOM 5535 C CA . CYS A 1 692 ? 12.234 -18.946 -39.698 1.00 87.81 692 CYS A CA 1
ATOM 5536 C C . CYS A 1 692 ? 11.418 -17.732 -40.145 1.00 87.81 692 CYS A C 1
ATOM 5538 O O . CYS A 1 692 ? 11.357 -16.738 -39.424 1.00 87.81 692 CYS A O 1
ATOM 5540 N N . LEU A 1 693 ? 10.757 -17.834 -41.300 1.00 85.94 693 LEU A N 1
ATOM 5541 C CA . LEU A 1 693 ? 9.915 -16.759 -41.820 1.00 85.94 693 LEU A CA 1
ATOM 5542 C C . LEU A 1 693 ? 8.638 -16.623 -40.977 1.00 85.94 693 LEU A C 1
ATOM 5544 O O . LEU A 1 693 ? 7.894 -17.607 -40.841 1.00 85.94 693 LEU A O 1
ATOM 5548 N N . PRO A 1 694 ? 8.365 -15.439 -40.401 1.00 84.88 694 PRO A N 1
ATOM 5549 C CA . PRO A 1 694 ? 7.175 -15.235 -39.594 1.00 84.88 694 PRO A CA 1
ATOM 5550 C C . PRO A 1 694 ? 5.915 -15.195 -40.471 1.00 84.88 694 PRO A C 1
ATOM 5552 O O . PRO A 1 694 ? 5.887 -14.596 -41.539 1.00 84.88 694 PRO A O 1
ATOM 5555 N N . ASN A 1 695 ? 4.830 -15.805 -39.990 1.00 88.62 695 ASN A N 1
ATOM 5556 C CA . ASN A 1 695 ? 3.473 -15.449 -40.411 1.00 88.62 695 ASN A CA 1
ATOM 5557 C C . ASN A 1 695 ? 2.831 -14.764 -39.206 1.00 88.62 695 ASN A C 1
ATOM 5559 O O . ASN A 1 695 ? 2.365 -15.447 -38.289 1.00 88.62 695 ASN A O 1
ATOM 5563 N N . PHE A 1 696 ? 2.882 -13.429 -39.187 1.00 88.38 696 PHE A N 1
ATOM 5564 C CA . PHE A 1 696 ? 2.503 -12.631 -38.021 1.00 88.38 696 PHE A CA 1
ATOM 5565 C C . PHE A 1 696 ? 1.072 -12.902 -37.574 1.00 88.38 696 PHE A C 1
ATOM 5567 O O . PHE A 1 696 ? 0.859 -13.120 -36.392 1.00 88.38 696 PHE A O 1
ATOM 5574 N N . ASN A 1 697 ? 0.114 -13.057 -38.493 1.00 89.88 697 ASN A N 1
ATOM 5575 C CA . ASN A 1 697 ? -1.268 -13.391 -38.130 1.00 89.88 697 ASN A CA 1
ATOM 5576 C C . ASN A 1 697 ? -1.370 -14.697 -37.330 1.00 89.88 697 ASN A C 1
ATOM 5578 O O . ASN A 1 697 ? -2.103 -14.775 -36.346 1.00 89.88 697 ASN A O 1
ATOM 5582 N N . LYS A 1 698 ? -0.620 -15.731 -37.725 1.00 91.69 698 LYS A N 1
ATOM 5583 C CA . LYS A 1 698 ? -0.625 -17.016 -37.017 1.00 91.69 698 LYS A CA 1
ATOM 5584 C C . LYS A 1 698 ? 0.149 -16.953 -35.699 1.00 91.69 698 LYS A C 1
ATOM 5586 O O . LYS A 1 698 ? -0.300 -17.524 -34.709 1.00 91.69 698 LYS A O 1
ATOM 5591 N N . ILE A 1 699 ? 1.295 -16.278 -35.687 1.00 91.50 699 ILE A N 1
ATOM 5592 C CA . ILE A 1 699 ? 2.142 -16.115 -34.497 1.00 91.50 699 ILE A CA 1
ATOM 5593 C C . ILE A 1 699 ? 1.418 -15.284 -33.429 1.00 91.50 699 ILE A C 1
ATOM 5595 O O . ILE A 1 699 ? 1.351 -15.694 -32.272 1.00 91.50 699 ILE A O 1
ATOM 5599 N N . ASP A 1 700 ? 0.800 -14.176 -33.832 1.00 93.81 700 ASP A N 1
ATOM 5600 C CA . ASP A 1 700 ? 0.019 -13.296 -32.967 1.00 93.81 700 ASP A CA 1
ATOM 5601 C C . ASP A 1 700 ? -1.202 -14.029 -32.400 1.00 93.81 700 ASP A C 1
ATOM 5603 O O . ASP A 1 700 ? -1.488 -13.931 -31.207 1.00 93.81 700 ASP A O 1
ATOM 5607 N N . PHE A 1 701 ? -1.892 -14.833 -33.217 1.00 94.62 701 PHE A N 1
ATOM 5608 C CA . PHE A 1 701 ? -3.007 -15.656 -32.750 1.00 94.62 701 PHE A CA 1
ATOM 5609 C C . PHE A 1 701 ? -2.572 -16.685 -31.692 1.00 94.62 701 PHE A C 1
ATOM 5611 O O . PHE A 1 701 ? -3.225 -16.821 -30.655 1.00 94.62 701 PHE A O 1
ATOM 5618 N N . GLU A 1 702 ? -1.456 -17.387 -31.913 1.00 93.56 702 GLU A N 1
ATOM 5619 C CA . GLU A 1 702 ? -0.898 -18.341 -30.943 1.00 93.56 702 GLU A CA 1
ATOM 5620 C C . GLU A 1 702 ? -0.390 -17.648 -29.666 1.00 93.56 702 GLU A C 1
ATOM 5622 O O . GLU A 1 702 ? -0.534 -18.196 -28.569 1.00 93.56 702 GLU A O 1
ATOM 5627 N N . TYR A 1 703 ? 0.140 -16.425 -29.772 1.00 95.44 703 TYR A N 1
ATOM 5628 C CA . TYR A 1 703 ? 0.485 -15.588 -28.622 1.00 95.44 703 TYR A CA 1
ATOM 5629 C C . TYR A 1 703 ? -0.753 -15.233 -27.794 1.00 95.44 703 TYR A C 1
ATOM 5631 O O . TYR A 1 703 ? -0.781 -15.506 -26.593 1.00 95.44 703 TYR A O 1
ATOM 5639 N N . VAL A 1 704 ? -1.812 -14.710 -28.422 1.00 96.94 704 VAL A N 1
ATOM 5640 C CA . VAL A 1 704 ? -3.075 -14.388 -27.733 1.00 96.94 704 VAL A CA 1
ATOM 5641 C C . VAL A 1 704 ? -3.662 -15.637 -27.082 1.00 96.94 704 VAL A C 1
ATOM 5643 O O . VAL A 1 704 ? -4.060 -15.599 -25.918 1.00 96.94 704 VAL A O 1
ATOM 5646 N N . LYS A 1 705 ? -3.664 -16.770 -27.793 1.00 96.75 705 LYS A N 1
ATOM 5647 C CA . LYS A 1 705 ? -4.126 -18.056 -27.263 1.00 96.75 705 LYS A CA 1
ATOM 5648 C C . LYS A 1 705 ? -3.323 -18.496 -26.042 1.00 96.75 705 LYS A C 1
ATOM 5650 O O . LYS A 1 705 ? -3.921 -18.927 -25.054 1.00 96.75 705 LYS A O 1
ATOM 5655 N N . CYS A 1 706 ? -1.997 -18.369 -26.089 1.00 97.06 706 CYS A N 1
ATOM 5656 C CA . CYS A 1 706 ? -1.117 -18.655 -24.959 1.00 97.06 706 CYS A CA 1
ATOM 5657 C C . CYS A 1 706 ? -1.454 -17.770 -23.758 1.00 97.06 706 CYS A C 1
ATOM 5659 O O . CYS A 1 706 ? -1.651 -18.297 -22.663 1.00 97.06 706 CYS A O 1
ATOM 5661 N N . VAL A 1 707 ? -1.559 -16.451 -23.963 1.00 97.31 707 VAL A N 1
ATOM 5662 C CA . VAL A 1 707 ? -1.826 -15.498 -22.879 1.00 97.31 707 VAL A CA 1
ATOM 5663 C C . VAL A 1 707 ? -3.172 -15.808 -22.240 1.00 97.31 707 VAL A C 1
ATOM 5665 O O . VAL A 1 707 ? -3.231 -16.058 -21.041 1.00 97.31 707 VAL A O 1
ATOM 5668 N N . LEU A 1 708 ? -4.244 -15.893 -23.033 1.00 96.75 708 LEU A N 1
ATOM 5669 C CA . LEU A 1 708 ? -5.577 -16.178 -22.504 1.00 96.75 708 LEU A CA 1
ATOM 5670 C C . LEU A 1 708 ? -5.626 -17.522 -21.759 1.00 96.75 708 LEU A C 1
ATOM 5672 O O . LEU A 1 708 ? -6.250 -17.610 -20.713 1.00 96.75 708 LEU A O 1
ATOM 5676 N N . SER A 1 709 ? -4.931 -18.556 -22.235 1.00 95.44 709 SER A N 1
ATOM 5677 C CA . SER A 1 709 ? -4.950 -19.873 -21.577 1.00 95.44 709 SER A CA 1
ATOM 5678 C C . SER A 1 709 ? -4.199 -19.919 -20.239 1.00 95.44 709 SER A C 1
ATOM 5680 O O . SER A 1 709 ? -4.436 -20.837 -19.458 1.00 95.44 709 SER A O 1
ATOM 5682 N N . ASN A 1 710 ? -3.287 -18.973 -19.984 1.00 95.31 710 ASN A N 1
ATOM 5683 C CA . ASN A 1 710 ? -2.450 -18.941 -18.777 1.00 95.31 710 ASN A CA 1
ATOM 5684 C C . ASN A 1 710 ? -2.801 -17.798 -17.809 1.00 95.31 710 ASN A C 1
ATOM 5686 O O . ASN A 1 710 ? -2.313 -17.790 -16.680 1.00 95.31 710 ASN A O 1
ATOM 5690 N N . LEU A 1 711 ? -3.634 -16.835 -18.218 1.00 94.50 711 LEU A N 1
ATOM 5691 C CA . LEU A 1 711 ? -4.130 -15.791 -17.321 1.00 94.50 711 LEU A CA 1
ATOM 5692 C C . LEU A 1 711 ? -5.004 -16.384 -16.207 1.00 94.50 711 LEU A C 1
ATOM 5694 O O . LEU A 1 711 ? -5.714 -17.371 -16.398 1.00 94.50 711 LEU A O 1
ATOM 5698 N N . SER A 1 712 ? -4.990 -15.738 -15.036 1.00 90.19 712 SER A N 1
ATOM 5699 C CA . SER A 1 712 ? -5.867 -16.139 -13.933 1.00 90.19 712 SER A CA 1
ATOM 5700 C C . SER A 1 712 ? -7.345 -16.029 -14.350 1.00 90.19 712 SER A C 1
ATOM 5702 O O . SER A 1 712 ? -7.697 -15.094 -15.079 1.00 90.19 712 SER A O 1
ATOM 5704 N N . PRO A 1 713 ? -8.243 -16.914 -13.879 1.00 85.56 713 PRO A N 1
ATOM 5705 C CA . PRO A 1 713 ? -9.663 -16.831 -14.227 1.00 85.56 713 PRO A CA 1
ATOM 5706 C C . PRO A 1 713 ? -10.322 -15.499 -13.856 1.00 85.56 713 PRO A C 1
ATOM 5708 O O . PRO A 1 713 ? -11.170 -15.026 -14.604 1.00 85.56 713 PRO A O 1
ATOM 5711 N N . GLY A 1 714 ? -9.883 -14.834 -12.781 1.00 84.56 714 GLY A N 1
ATOM 5712 C CA . GLY A 1 714 ? -10.326 -13.472 -12.467 1.00 84.56 714 GLY A CA 1
ATOM 5713 C C . GLY A 1 714 ? -9.892 -12.445 -13.524 1.00 84.56 714 GLY A C 1
ATOM 5714 O O . GLY A 1 714 ? -10.679 -11.578 -13.897 1.00 84.56 714 GLY A O 1
ATOM 5715 N N . THR A 1 715 ? -8.675 -12.570 -14.076 1.00 89.19 715 THR A N 1
ATOM 5716 C CA . THR A 1 715 ? -8.162 -11.644 -15.102 1.00 89.19 715 THR A CA 1
ATOM 5717 C C . THR A 1 715 ? -8.905 -11.898 -16.401 1.00 89.19 715 THR A C 1
ATOM 5719 O O . THR A 1 715 ? -9.284 -10.951 -17.081 1.00 89.19 715 THR A O 1
ATOM 5722 N N . LEU A 1 716 ? -9.171 -13.168 -16.720 1.00 90.25 716 LEU A N 1
ATOM 5723 C CA . LEU A 1 716 ? -9.993 -13.552 -17.862 1.00 90.25 716 LEU A CA 1
ATOM 5724 C C . LEU A 1 716 ? -11.415 -13.019 -17.744 1.00 90.25 716 LEU A C 1
ATOM 5726 O O . LEU A 1 716 ? -11.903 -12.436 -18.704 1.00 90.25 716 LEU A O 1
ATOM 5730 N N . PHE A 1 717 ? -12.050 -13.145 -16.577 1.00 86.00 717 PHE A N 1
ATOM 5731 C CA . PHE A 1 717 ? -13.396 -12.623 -16.350 1.00 86.00 717 PHE A CA 1
ATOM 5732 C C . PHE A 1 717 ? -13.473 -11.118 -16.635 1.00 86.00 717 PHE A C 1
ATOM 5734 O O . PHE A 1 717 ? -14.376 -10.679 -17.348 1.00 86.00 717 PHE A O 1
ATOM 5741 N N . SER A 1 718 ? -12.507 -10.337 -16.140 1.00 87.19 718 SER A N 1
ATOM 5742 C CA . SER A 1 718 ? -12.434 -8.891 -16.388 1.00 87.19 718 SER A CA 1
ATOM 5743 C C . SER A 1 718 ? -12.072 -8.557 -17.842 1.00 87.19 718 SER A C 1
ATOM 5745 O O . SER A 1 718 ? -12.658 -7.653 -18.430 1.00 87.19 718 SER A O 1
ATOM 5747 N N . LEU A 1 719 ? -11.144 -9.302 -18.454 1.00 91.75 719 LEU A N 1
ATOM 5748 C CA . LEU A 1 719 ? -10.678 -9.078 -19.829 1.00 91.75 719 LEU A CA 1
ATOM 5749 C C . LEU A 1 719 ? -11.733 -9.447 -20.883 1.00 91.75 719 LEU A C 1
ATOM 5751 O O . LEU A 1 719 ? -11.845 -8.785 -21.915 1.00 91.75 719 LEU A O 1
ATOM 5755 N N . LEU A 1 720 ? -12.484 -10.522 -20.639 1.00 89.88 720 LEU A N 1
ATOM 5756 C CA . LEU A 1 720 ? -13.476 -11.094 -21.552 1.00 89.88 720 LEU A CA 1
ATOM 5757 C C . LEU A 1 720 ? -14.909 -10.639 -21.246 1.00 89.88 720 LEU A C 1
ATOM 5759 O O . LEU A 1 720 ? -15.841 -11.168 -21.852 1.00 89.88 720 LEU A O 1
ATOM 5763 N N . GLU A 1 721 ? -15.085 -9.675 -20.337 1.00 82.50 721 GLU A N 1
ATOM 5764 C CA . GLU A 1 721 ? -16.383 -9.096 -19.968 1.00 82.50 721 GLU A CA 1
ATOM 5765 C C . GLU A 1 721 ? -17.388 -10.172 -19.488 1.00 82.50 721 GLU A C 1
ATOM 5767 O O . GLU A 1 721 ? -18.504 -10.275 -19.994 1.00 82.50 721 GLU A O 1
ATOM 5772 N N . SER A 1 722 ? -17.005 -10.945 -18.459 1.00 77.56 722 SER A N 1
ATOM 5773 C CA . SER A 1 722 ? -17.800 -11.964 -17.727 1.00 77.56 722 SER A CA 1
ATOM 5774 C C . SER A 1 722 ? -17.659 -13.437 -18.154 1.00 77.56 722 SER A C 1
ATOM 5776 O O . SER A 1 722 ? -18.444 -14.283 -17.723 1.00 77.56 722 SER A O 1
ATOM 5778 N N . SER A 1 723 ? -16.653 -13.792 -18.959 1.00 83.06 723 SER A N 1
ATOM 5779 C CA . SER A 1 723 ? -16.349 -15.191 -19.315 1.00 83.06 723 SER A CA 1
ATOM 5780 C C . SER A 1 723 ? -14.965 -15.614 -18.827 1.00 83.06 723 SER A C 1
ATOM 5782 O O . SER A 1 723 ? -14.018 -14.840 -18.887 1.00 83.06 723 SER A O 1
ATOM 5784 N N . THR A 1 724 ? -14.825 -16.867 -18.400 1.00 84.19 724 THR A N 1
ATOM 5785 C CA . THR A 1 724 ? -13.524 -17.500 -18.108 1.00 84.19 724 THR A CA 1
ATOM 5786 C C . THR A 1 724 ? -13.147 -18.570 -19.135 1.00 84.19 724 THR A C 1
ATOM 5788 O O . THR A 1 724 ? -12.074 -19.162 -19.056 1.00 84.19 724 THR A O 1
ATOM 5791 N N . ILE A 1 725 ? -14.024 -18.838 -20.111 1.00 87.19 725 ILE A N 1
ATOM 5792 C CA . ILE A 1 725 ? -13.829 -19.892 -21.109 1.00 87.19 725 ILE A CA 1
ATOM 5793 C C . ILE A 1 725 ? -12.969 -19.356 -22.252 1.00 87.19 725 ILE A C 1
ATOM 5795 O O . ILE A 1 725 ? -13.358 -18.412 -22.941 1.00 87.19 725 ILE A O 1
ATOM 5799 N N . VAL A 1 726 ? -11.836 -20.014 -22.493 1.00 89.69 726 VAL A N 1
ATOM 5800 C CA . VAL A 1 726 ? -10.941 -19.732 -23.620 1.00 89.69 726 VAL A CA 1
ATOM 5801 C C . VAL A 1 726 ? -11.175 -20.777 -24.707 1.00 89.69 726 VAL A C 1
ATOM 5803 O O . VAL A 1 726 ? -10.843 -21.950 -24.550 1.00 89.69 726 VAL A O 1
ATOM 5806 N N . ASN A 1 727 ? -11.774 -20.355 -25.815 1.00 92.81 727 ASN A N 1
ATOM 5807 C CA . ASN A 1 727 ? -11.921 -21.147 -27.034 1.00 92.81 727 ASN A CA 1
ATOM 5808 C C . ASN A 1 727 ? -11.443 -20.327 -28.243 1.00 92.81 727 ASN A C 1
ATOM 5810 O O . ASN A 1 727 ? -11.199 -19.126 -28.121 1.00 92.81 727 ASN A O 1
ATOM 5814 N N . ASP A 1 728 ? -11.300 -20.961 -29.408 1.00 93.88 728 ASP A N 1
ATOM 5815 C CA . ASP A 1 728 ? -10.748 -20.287 -30.592 1.00 93.88 728 ASP A CA 1
ATOM 5816 C C . ASP A 1 728 ? -11.610 -19.087 -31.054 1.00 93.88 728 ASP A C 1
ATOM 5818 O O . ASP A 1 728 ? -11.063 -18.116 -31.580 1.00 93.88 728 ASP A O 1
ATOM 5822 N N . ASP A 1 729 ? -12.923 -19.076 -30.784 1.00 94.19 729 ASP A N 1
ATOM 5823 C CA . ASP A 1 729 ? -13.808 -17.932 -31.074 1.00 94.19 729 ASP A CA 1
ATOM 5824 C C . ASP A 1 729 ? -13.487 -16.720 -30.182 1.00 94.19 729 ASP A C 1
ATOM 5826 O O . ASP A 1 729 ? -13.421 -15.583 -30.657 1.00 94.19 729 ASP A O 1
ATOM 5830 N N . VAL A 1 730 ? -13.249 -16.952 -28.885 1.00 93.00 730 VAL A N 1
ATOM 5831 C CA . VAL A 1 730 ? -12.833 -15.920 -27.923 1.00 93.00 730 VAL A CA 1
ATOM 5832 C C . VAL A 1 730 ? -11.450 -15.386 -28.279 1.00 93.00 730 VAL A C 1
ATOM 5834 O O . VAL A 1 730 ? -11.268 -14.169 -28.311 1.00 93.00 730 VAL A O 1
ATOM 5837 N N . VAL A 1 731 ? -10.501 -16.272 -28.607 1.00 95.31 731 VAL A N 1
ATOM 5838 C CA . VAL A 1 731 ? -9.159 -15.880 -29.070 1.00 95.31 731 VAL A CA 1
ATOM 5839 C C . VAL A 1 731 ? -9.276 -15.003 -30.318 1.00 95.31 731 VAL A C 1
ATOM 5841 O O . VAL A 1 731 ? -8.698 -13.923 -30.346 1.00 95.31 731 VAL A O 1
ATOM 5844 N N . THR A 1 732 ? -10.097 -15.397 -31.299 1.00 95.81 732 THR A N 1
ATOM 5845 C CA . THR A 1 732 ? -10.351 -14.617 -32.524 1.00 95.81 732 THR A CA 1
ATOM 5846 C C . THR A 1 732 ? -10.959 -13.247 -32.216 1.00 95.81 732 THR A C 1
ATOM 5848 O O . THR A 1 732 ? -10.539 -12.240 -32.781 1.00 95.81 732 THR A O 1
ATOM 5851 N N . LYS A 1 733 ? -11.934 -13.174 -31.299 1.00 94.88 733 LYS A N 1
ATOM 5852 C CA . LYS A 1 733 ? -12.559 -11.906 -30.890 1.00 94.88 733 LYS A CA 1
ATOM 5853 C C . LYS A 1 733 ? -11.551 -10.974 -30.215 1.00 94.88 733 LYS A C 1
ATOM 5855 O O . LYS A 1 733 ? -11.532 -9.786 -30.527 1.00 94.88 733 LYS A O 1
ATOM 5860 N N . VAL A 1 734 ? -10.726 -11.497 -29.304 1.00 95.00 734 VAL A N 1
ATOM 5861 C CA . VAL A 1 734 ? -9.678 -10.722 -28.622 1.00 95.00 734 VAL A CA 1
ATOM 5862 C C . VAL A 1 734 ? -8.619 -10.276 -29.622 1.00 95.00 734 VAL A C 1
ATOM 5864 O O . VAL A 1 734 ? -8.306 -9.093 -29.653 1.00 95.00 734 VAL A O 1
ATOM 5867 N N . PHE A 1 735 ? -8.132 -11.170 -30.480 1.00 96.50 735 PHE A N 1
ATOM 5868 C CA . PHE A 1 735 ? -7.189 -10.849 -31.549 1.00 96.50 735 PHE A CA 1
ATOM 5869 C C . PHE A 1 735 ? -7.707 -9.694 -32.424 1.00 96.50 735 PHE A C 1
ATOM 5871 O O . PHE A 1 735 ? -7.067 -8.648 -32.494 1.00 96.50 735 PHE A O 1
ATOM 5878 N N . ASN A 1 736 ? -8.929 -9.813 -32.959 1.00 96.19 736 ASN A N 1
ATOM 5879 C CA . ASN A 1 736 ? -9.546 -8.788 -33.808 1.00 96.19 736 ASN A CA 1
ATOM 5880 C C . ASN A 1 736 ? -9.804 -7.452 -33.080 1.00 96.19 736 ASN A C 1
ATOM 5882 O O . ASN A 1 736 ? -9.725 -6.398 -33.705 1.00 96.19 736 ASN A O 1
ATOM 5886 N N . LYS A 1 737 ? -10.108 -7.468 -31.769 1.00 95.19 737 LYS A N 1
ATOM 5887 C CA . LYS A 1 737 ? -10.322 -6.248 -30.954 1.00 95.19 737 LYS A CA 1
ATOM 5888 C C . LYS A 1 737 ? -9.041 -5.418 -30.796 1.00 95.19 737 LYS A C 1
ATOM 5890 O O . LYS A 1 737 ? -9.137 -4.228 -30.511 1.00 95.19 737 LYS A O 1
ATOM 5895 N N . HIS A 1 738 ? -7.870 -6.031 -30.968 1.00 96.44 738 HIS A N 1
ATOM 5896 C CA . HIS A 1 738 ? -6.572 -5.394 -30.745 1.00 96.44 738 HIS A CA 1
ATOM 5897 C C . HIS A 1 738 ? -5.755 -5.224 -32.033 1.00 96.44 738 HIS A C 1
ATOM 5899 O O . HIS A 1 738 ? -4.553 -4.980 -31.952 1.00 96.44 738 HIS A O 1
ATOM 5905 N N . LEU A 1 739 ? -6.377 -5.333 -33.210 1.00 96.12 739 LEU A N 1
ATOM 5906 C CA . LEU A 1 739 ? -5.711 -5.008 -34.470 1.00 96.12 739 LEU A CA 1
ATOM 5907 C C . LEU A 1 739 ? -5.520 -3.492 -34.606 1.00 96.12 739 LEU A C 1
ATOM 5909 O O . LEU A 1 739 ? -6.410 -2.707 -34.268 1.00 96.12 739 LEU A O 1
ATOM 5913 N N . LYS A 1 740 ? -4.351 -3.083 -35.093 1.00 94.31 740 LYS A N 1
ATOM 5914 C CA . LYS A 1 740 ? -4.021 -1.708 -35.467 1.00 94.31 740 LYS A CA 1
ATOM 5915 C C . LYS A 1 740 ? -3.067 -1.752 -36.656 1.00 94.31 740 LYS A C 1
ATOM 5917 O O . LYS A 1 740 ? -2.197 -2.617 -36.704 1.00 94.31 740 LYS A O 1
ATOM 5922 N N . ASP A 1 741 ? -3.211 -0.802 -37.568 1.00 93.19 741 ASP A N 1
ATOM 5923 C CA . ASP A 1 741 ? -2.304 -0.678 -38.706 1.00 93.19 741 ASP A CA 1
ATOM 5924 C C . ASP A 1 741 ? -0.880 -0.372 -38.211 1.00 93.19 741 ASP A C 1
ATOM 5926 O O . ASP A 1 741 ? -0.678 0.504 -37.361 1.00 93.19 741 ASP A O 1
ATOM 5930 N N . ASP A 1 742 ? 0.088 -1.133 -38.712 1.00 91.25 742 ASP A N 1
ATOM 5931 C CA . ASP A 1 742 ? 1.508 -1.046 -38.368 1.00 91.25 742 ASP A CA 1
ATOM 5932 C C . ASP A 1 742 ? 2.353 -1.447 -39.586 1.00 91.25 742 ASP A C 1
ATOM 5934 O O . ASP A 1 742 ? 1.826 -1.985 -40.562 1.00 91.25 742 ASP A O 1
ATOM 5938 N N . CYS A 1 743 ? 3.659 -1.195 -39.534 1.00 89.62 743 CYS A N 1
ATOM 5939 C CA . CYS A 1 743 ? 4.572 -1.683 -40.560 1.00 89.62 743 CYS A CA 1
ATOM 5940 C C . CYS A 1 743 ? 4.881 -3.167 -40.339 1.00 89.62 743 CYS A C 1
ATOM 5942 O O . CYS A 1 743 ? 5.258 -3.553 -39.233 1.00 89.62 743 CYS A O 1
ATOM 5944 N N . ILE A 1 744 ? 4.735 -3.999 -41.371 1.00 86.62 744 ILE A N 1
ATOM 5945 C CA . ILE A 1 744 ? 5.147 -5.402 -41.338 1.00 86.62 744 ILE A CA 1
ATOM 5946 C C . ILE A 1 744 ? 6.378 -5.595 -42.214 1.00 86.62 744 ILE A C 1
ATOM 5948 O O . ILE A 1 744 ? 6.319 -5.480 -43.439 1.00 86.62 744 ILE A O 1
ATOM 5952 N N . GLY A 1 745 ? 7.470 -5.976 -41.560 1.00 76.06 745 GLY A N 1
ATOM 5953 C CA . GLY A 1 745 ? 8.671 -6.485 -42.198 1.00 76.06 745 GLY A CA 1
ATOM 5954 C C . GLY A 1 745 ? 8.569 -7.930 -42.648 1.00 76.06 745 GLY A C 1
ATOM 5955 O O . GLY A 1 745 ? 7.877 -8.727 -42.022 1.00 76.06 745 GLY A O 1
ATOM 5956 N N . GLN A 1 746 ? 9.294 -8.320 -43.695 1.00 73.00 746 GLN A N 1
ATOM 5957 C CA . GLN A 1 746 ? 9.292 -9.723 -44.135 1.00 73.00 746 GLN A CA 1
ATOM 5958 C C . GLN A 1 746 ? 10.178 -10.649 -43.283 1.00 73.00 746 GLN A C 1
ATOM 5960 O O . GLN A 1 746 ? 10.004 -11.870 -43.336 1.00 73.00 746 GLN A O 1
ATOM 5965 N N . ASN A 1 747 ? 11.117 -10.103 -42.500 1.00 71.88 747 ASN A N 1
ATOM 5966 C CA . ASN A 1 747 ? 12.135 -10.904 -41.816 1.00 71.88 747 ASN A CA 1
ATOM 5967 C C . ASN A 1 747 ? 12.014 -10.901 -40.288 1.00 71.88 747 ASN A C 1
ATOM 5969 O O . ASN A 1 747 ? 12.246 -11.951 -39.684 1.00 71.88 747 ASN A O 1
ATOM 5973 N N . ASP A 1 748 ? 11.682 -9.765 -39.664 1.00 74.81 748 ASP A N 1
ATOM 5974 C CA . ASP A 1 748 ? 11.740 -9.618 -38.205 1.00 74.81 748 ASP A CA 1
ATOM 5975 C C . ASP A 1 748 ? 10.508 -8.904 -37.617 1.00 74.81 748 ASP A C 1
ATOM 5977 O O . ASP A 1 748 ? 9.959 -7.959 -38.179 1.00 74.81 748 ASP A O 1
ATOM 5981 N N . ILE A 1 749 ? 10.092 -9.344 -36.428 1.00 81.31 749 ILE A N 1
ATOM 5982 C CA . ILE A 1 749 ? 9.076 -8.674 -35.613 1.00 81.31 749 ILE A CA 1
ATOM 5983 C C . ILE A 1 749 ? 9.528 -7.277 -35.168 1.00 81.31 749 ILE A C 1
ATOM 5985 O O . ILE A 1 749 ? 8.683 -6.421 -34.920 1.00 81.31 749 ILE A O 1
ATOM 5989 N N . ASN A 1 750 ? 10.841 -7.036 -35.101 1.00 77.69 750 ASN A N 1
ATOM 5990 C CA . ASN A 1 750 ? 11.419 -5.739 -34.740 1.00 77.69 750 ASN A CA 1
ATOM 5991 C C . ASN A 1 750 ? 11.205 -4.648 -35.805 1.00 77.69 750 ASN A C 1
ATOM 5993 O O . ASN A 1 750 ? 11.415 -3.478 -35.508 1.00 77.69 750 ASN A O 1
ATOM 5997 N N . GLU A 1 751 ? 10.767 -5.005 -37.017 1.00 77.81 751 GLU A N 1
ATOM 5998 C CA . GLU A 1 751 ? 10.392 -4.035 -38.061 1.00 77.81 751 GLU A CA 1
ATOM 5999 C C . GLU A 1 751 ? 9.015 -3.390 -37.795 1.00 77.81 751 GLU A C 1
ATOM 6001 O O . GLU A 1 751 ? 8.637 -2.407 -38.435 1.00 77.81 751 GLU A O 1
ATOM 6006 N N . ARG A 1 752 ? 8.264 -3.933 -36.828 1.00 85.31 752 ARG A N 1
ATOM 6007 C CA . ARG A 1 752 ? 7.003 -3.370 -36.338 1.00 85.31 752 ARG A CA 1
ATOM 6008 C C . ARG A 1 752 ? 7.251 -2.182 -35.414 1.00 85.31 752 ARG A C 1
ATOM 6010 O O . ARG A 1 752 ? 8.370 -1.931 -34.973 1.00 85.31 752 ARG A O 1
ATOM 6017 N N . SER A 1 753 ? 6.192 -1.463 -35.057 1.00 88.31 753 SER A N 1
ATOM 6018 C CA . SER A 1 753 ? 6.291 -0.431 -34.028 1.00 88.31 753 SER A CA 1
ATOM 6019 C C . SER A 1 753 ? 6.747 -1.027 -32.691 1.00 88.31 753 SER A C 1
ATOM 6021 O O . SER A 1 753 ? 6.092 -1.909 -32.130 1.00 88.31 753 SER A O 1
ATOM 6023 N N . THR A 1 754 ? 7.844 -0.507 -32.150 1.00 90.88 754 THR A N 1
ATOM 6024 C CA . THR A 1 754 ? 8.413 -0.920 -30.861 1.00 90.88 754 THR A CA 1
ATOM 6025 C C . THR A 1 754 ? 8.458 0.253 -29.886 1.00 90.88 754 THR A C 1
ATOM 6027 O O . THR A 1 754 ? 8.105 1.379 -30.221 1.00 90.88 754 THR A O 1
ATOM 6030 N N . TYR A 1 755 ? 8.854 0.006 -28.644 1.00 90.31 755 TYR A N 1
ATOM 6031 C CA . TYR A 1 755 ? 9.023 1.015 -27.613 1.00 90.31 755 TYR A CA 1
ATOM 6032 C C . TYR A 1 755 ? 10.442 0.964 -27.056 1.00 90.31 755 TYR A C 1
ATOM 6034 O O . TYR A 1 755 ? 10.964 -0.111 -26.769 1.00 90.31 755 TYR A O 1
ATOM 6042 N N . THR A 1 756 ? 11.062 2.122 -26.871 1.00 88.12 756 THR A N 1
ATOM 6043 C CA . THR A 1 756 ? 12.432 2.240 -26.356 1.00 88.12 756 THR A CA 1
ATOM 6044 C C . THR A 1 756 ? 12.504 3.342 -25.314 1.00 88.12 756 THR A C 1
ATOM 6046 O O . THR A 1 756 ? 11.814 4.357 -25.432 1.00 88.12 756 THR A O 1
ATOM 6049 N N . TRP A 1 757 ? 13.383 3.183 -24.334 1.00 83.94 757 TRP A N 1
ATOM 6050 C CA . TRP A 1 757 ? 13.761 4.273 -23.443 1.00 83.94 757 TRP A CA 1
ATOM 6051 C C . TRP A 1 757 ? 14.656 5.280 -24.169 1.00 83.94 757 TRP A C 1
ATOM 6053 O O . TRP A 1 757 ? 15.573 4.896 -24.900 1.00 83.94 757 TRP A O 1
ATOM 6063 N N . GLY A 1 758 ? 14.403 6.572 -23.972 1.00 78.25 758 GLY A N 1
ATOM 6064 C CA . GLY A 1 758 ? 15.272 7.620 -24.496 1.00 78.25 758 GLY A CA 1
ATOM 6065 C C . GLY A 1 758 ? 15.000 8.991 -23.891 1.00 78.25 758 GLY A C 1
ATOM 6066 O O . GLY A 1 758 ? 13.918 9.257 -23.382 1.00 78.25 758 GLY A O 1
ATOM 6067 N N . SER A 1 759 ? 15.980 9.892 -23.984 1.00 74.81 759 SER A N 1
ATOM 6068 C CA . SER A 1 759 ? 15.823 11.281 -23.540 1.00 74.81 759 SER A CA 1
ATOM 6069 C C . SER A 1 759 ? 15.298 12.198 -24.647 1.00 74.81 759 SER A C 1
ATOM 6071 O O . SER A 1 759 ? 15.448 11.923 -25.843 1.00 74.81 759 SER A O 1
ATOM 6073 N N . ARG A 1 760 ? 14.636 13.305 -24.272 1.00 67.69 760 ARG A N 1
ATOM 6074 C CA . ARG A 1 760 ? 14.375 14.427 -25.205 1.00 67.69 760 ARG A CA 1
ATOM 6075 C C . ARG A 1 760 ? 15.642 15.239 -25.444 1.00 67.69 760 ARG A C 1
ATOM 6077 O O . ARG A 1 760 ? 15.772 15.859 -26.493 1.00 67.69 760 ARG A O 1
ATOM 6084 N N . VAL A 1 761 ? 16.564 15.212 -24.486 1.00 66.69 761 VAL A N 1
ATOM 6085 C CA . VAL A 1 761 ? 17.815 15.957 -24.523 1.00 66.69 761 VAL A CA 1
ATOM 6086 C C . VAL A 1 761 ? 18.907 15.066 -25.115 1.00 66.69 761 VAL A C 1
ATOM 6088 O O . VAL A 1 761 ? 19.068 13.915 -24.718 1.00 66.69 761 VAL A O 1
ATOM 6091 N N . SER A 1 762 ? 19.662 15.575 -26.089 1.00 63.38 762 SER A N 1
ATOM 6092 C CA . SER A 1 762 ? 20.644 14.782 -26.850 1.00 63.38 762 SER A CA 1
ATOM 6093 C C . SER A 1 762 ? 21.795 14.209 -26.010 1.00 63.38 762 SER A C 1
ATOM 6095 O O . SER A 1 762 ? 22.486 13.312 -26.483 1.00 63.38 762 SER A O 1
ATOM 6097 N N . TYR A 1 763 ? 22.000 14.700 -24.784 1.00 59.41 763 TYR A N 1
ATOM 6098 C CA . TYR A 1 763 ? 23.200 14.440 -23.984 1.00 59.41 763 TYR A CA 1
ATOM 6099 C C . TYR A 1 763 ? 23.354 12.998 -23.466 1.00 59.41 763 TYR A C 1
ATOM 6101 O O . TYR A 1 763 ? 24.473 12.614 -23.152 1.00 59.41 763 TYR A O 1
ATOM 6109 N N . SER A 1 764 ? 22.295 12.181 -23.404 1.00 61.16 764 SER A N 1
ATOM 6110 C CA . SER A 1 764 ? 22.359 10.854 -22.754 1.00 61.16 764 SER A CA 1
ATOM 6111 C C . SER A 1 764 ? 22.298 9.642 -23.689 1.00 61.16 764 SER A C 1
ATOM 6113 O O . SER A 1 764 ? 22.438 8.511 -23.229 1.00 61.16 764 SER A O 1
ATOM 6115 N N . LYS A 1 765 ? 22.118 9.819 -25.007 1.00 64.69 765 LYS A N 1
ATOM 6116 C CA . LYS A 1 765 ? 21.900 8.670 -25.915 1.00 64.69 765 LYS A CA 1
ATOM 6117 C C . LYS A 1 765 ? 23.072 7.681 -25.990 1.00 64.69 765 LYS A C 1
ATOM 6119 O O . LYS A 1 765 ? 22.830 6.532 -26.360 1.00 64.69 765 LYS A O 1
ATOM 6124 N N . GLU A 1 766 ? 24.286 8.128 -25.673 1.00 69.88 766 GLU A N 1
ATOM 6125 C CA . GLU A 1 766 ? 25.533 7.347 -25.738 1.00 69.88 766 GLU A CA 1
ATOM 6126 C C . GLU A 1 766 ? 25.956 6.756 -24.382 1.00 69.88 766 GLU A C 1
ATOM 6128 O O . GLU A 1 766 ? 26.865 5.938 -24.331 1.00 69.88 766 GLU A O 1
ATOM 6133 N N . GLN A 1 767 ? 25.318 7.160 -23.279 1.00 76.56 767 GLN A N 1
ATOM 6134 C CA . GLN A 1 767 ? 25.732 6.757 -21.926 1.00 76.56 767 GLN A CA 1
ATOM 6135 C C . GLN A 1 767 ? 24.869 5.645 -21.331 1.00 76.56 767 GLN A C 1
ATOM 6137 O O . GLN A 1 767 ? 25.305 4.982 -20.395 1.00 76.56 767 GLN A O 1
ATOM 6142 N N . CYS A 1 768 ? 23.674 5.429 -21.876 1.00 82.94 768 CYS A N 1
ATOM 6143 C CA . CYS A 1 768 ? 22.725 4.450 -21.364 1.00 82.94 768 CYS A CA 1
ATOM 6144 C C . CYS A 1 768 ? 22.683 3.190 -22.234 1.00 82.94 768 CYS A C 1
ATOM 6146 O O . CYS A 1 768 ? 22.872 3.267 -23.455 1.00 82.94 768 CYS A O 1
ATOM 6148 N N . TYR A 1 769 ? 22.333 2.050 -21.641 1.00 86.31 769 TYR A N 1
ATOM 6149 C CA . TYR A 1 769 ? 22.109 0.813 -22.387 1.00 86.31 769 TYR A CA 1
ATOM 6150 C C . TYR A 1 769 ? 21.071 0.982 -23.493 1.00 86.31 769 TYR A C 1
ATOM 6152 O O . TYR A 1 769 ? 20.005 1.581 -23.317 1.00 86.31 769 TYR A O 1
ATOM 6160 N N . SER A 1 770 ? 21.383 0.418 -24.663 1.00 73.50 770 SER A N 1
ATOM 6161 C CA . SER A 1 770 ? 20.433 0.354 -25.762 1.00 73.50 770 SER A CA 1
ATOM 6162 C C . SER A 1 770 ? 19.273 -0.530 -25.333 1.00 73.50 770 SER A C 1
ATOM 6164 O O . SER A 1 770 ? 19.438 -1.720 -25.061 1.00 73.50 770 SER A O 1
ATOM 6166 N N . THR A 1 771 ? 18.079 0.046 -25.278 1.00 70.69 771 THR A N 1
ATOM 6167 C CA . THR A 1 771 ? 16.875 -0.746 -25.055 1.00 70.69 771 THR A CA 1
ATOM 6168 C C . THR A 1 771 ? 16.444 -1.301 -26.401 1.00 70.69 771 THR A C 1
ATOM 6170 O O . THR A 1 771 ? 16.018 -0.558 -27.283 1.00 70.69 771 THR A O 1
ATOM 6173 N N . ASN A 1 772 ? 16.636 -2.609 -26.590 1.00 68.94 772 ASN A N 1
ATOM 6174 C CA . ASN A 1 772 ? 16.108 -3.310 -27.757 1.00 68.94 772 ASN A CA 1
ATOM 6175 C C . ASN A 1 772 ? 14.601 -3.042 -27.834 1.00 68.94 772 ASN A C 1
ATOM 6177 O O . ASN A 1 772 ? 13.924 -3.099 -26.806 1.00 68.94 772 ASN A O 1
ATOM 6181 N N . GLY A 1 773 ? 14.096 -2.723 -29.028 1.00 78.25 773 GLY A N 1
ATOM 6182 C CA . GLY A 1 773 ? 12.705 -2.328 -29.238 1.00 78.25 773 GLY A CA 1
ATOM 6183 C C . GLY A 1 773 ? 11.719 -3.281 -28.559 1.00 78.25 773 GLY A C 1
ATOM 6184 O O . GLY A 1 773 ? 11.540 -4.425 -28.966 1.00 78.25 773 GLY A O 1
ATOM 6185 N N . CYS A 1 774 ? 11.060 -2.811 -27.505 1.00 89.56 774 CYS A N 1
ATOM 6186 C CA . CYS A 1 774 ? 10.087 -3.581 -26.749 1.00 89.56 774 CYS A CA 1
ATOM 6187 C C . CYS A 1 774 ? 8.721 -3.521 -27.438 1.00 89.56 774 CYS A C 1
ATOM 6189 O O . CYS A 1 774 ? 8.200 -2.444 -27.694 1.00 89.56 774 CYS A O 1
ATOM 6191 N N . LEU A 1 775 ? 8.079 -4.661 -27.686 1.00 90.75 775 LEU A N 1
ATOM 6192 C CA . LEU A 1 775 ? 6.747 -4.684 -28.317 1.00 90.75 775 LEU A CA 1
ATOM 6193 C C . LEU A 1 775 ? 5.642 -4.058 -27.442 1.00 90.75 775 LEU A C 1
ATOM 6195 O O . LEU A 1 775 ? 4.629 -3.578 -27.949 1.00 90.75 775 LEU A O 1
ATOM 6199 N N . ASP A 1 776 ? 5.824 -4.085 -26.119 1.00 92.56 776 ASP A N 1
ATOM 6200 C CA . ASP A 1 776 ? 4.899 -3.539 -25.127 1.00 92.56 776 ASP A CA 1
ATOM 6201 C C . ASP A 1 776 ? 5.611 -3.239 -23.789 1.00 92.56 776 ASP A C 1
ATOM 6203 O O . ASP A 1 776 ? 6.792 -3.548 -23.601 1.00 92.56 776 ASP A O 1
ATOM 6207 N N . GLY A 1 777 ? 4.872 -2.677 -22.831 1.00 90.06 777 GLY A N 1
ATOM 6208 C CA . GLY A 1 777 ? 5.349 -2.328 -21.489 1.00 90.06 777 GLY A CA 1
ATOM 6209 C C . GLY A 1 777 ? 5.611 -3.505 -20.538 1.00 90.06 777 GLY A C 1
ATOM 6210 O O . GLY A 1 777 ? 5.981 -3.269 -19.394 1.00 90.06 777 GLY A O 1
ATOM 6211 N N . SER A 1 778 ? 5.439 -4.765 -20.965 1.00 92.19 778 SER A N 1
ATOM 6212 C CA . SER A 1 778 ? 5.825 -5.954 -20.178 1.00 92.19 778 SER A CA 1
ATOM 6213 C C . SER A 1 778 ? 7.252 -6.431 -20.462 1.00 92.19 778 SER A C 1
ATOM 6215 O O . SER A 1 778 ? 7.658 -7.481 -19.974 1.00 92.19 778 SER A O 1
ATOM 6217 N N . CYS A 1 779 ? 8.019 -5.724 -21.290 1.00 89.06 779 CYS A N 1
ATOM 6218 C CA . CYS A 1 779 ? 9.416 -6.045 -21.589 1.00 89.06 779 CYS A CA 1
ATOM 6219 C C . CYS A 1 779 ? 10.271 -6.191 -20.310 1.00 89.06 779 CYS A C 1
ATOM 6221 O O . CYS A 1 779 ? 9.983 -5.553 -19.295 1.00 89.06 779 CYS A O 1
ATOM 6223 N N . LEU A 1 780 ? 11.299 -7.042 -20.355 1.00 87.75 780 LEU A N 1
ATOM 6224 C CA . LEU A 1 780 ? 12.358 -7.053 -19.344 1.00 87.75 780 LEU A CA 1
ATOM 6225 C C . LEU A 1 780 ? 13.486 -6.158 -19.851 1.00 87.75 780 LEU A C 1
ATOM 6227 O O . LEU A 1 780 ? 13.986 -6.381 -20.952 1.00 87.75 780 LEU A O 1
ATOM 6231 N N . SER A 1 781 ? 13.855 -5.153 -19.069 1.00 86.75 781 SER A N 1
ATOM 6232 C CA . SER A 1 781 ? 14.987 -4.267 -19.351 1.00 86.75 781 SER A CA 1
ATOM 6233 C C . SER A 1 781 ? 16.193 -4.661 -18.501 1.00 86.75 781 SER A C 1
ATOM 6235 O O . SER A 1 781 ? 16.061 -5.303 -17.458 1.00 86.75 781 SER A O 1
ATOM 6237 N N . HIS A 1 782 ? 17.382 -4.287 -18.968 1.00 87.50 782 HIS A N 1
ATOM 6238 C CA . HIS A 1 782 ? 18.588 -4.324 -18.150 1.00 87.50 782 HIS A CA 1
ATOM 6239 C C . HIS A 1 782 ? 18.632 -3.042 -17.322 1.00 87.50 782 HIS A C 1
ATOM 6241 O O . HIS A 1 782 ? 18.523 -1.956 -17.891 1.00 87.50 782 HIS A O 1
ATOM 6247 N N . HIS A 1 783 ? 18.756 -3.185 -16.003 1.00 88.19 783 HIS A N 1
ATOM 6248 C CA . HIS A 1 783 ? 18.926 -2.056 -15.096 1.00 88.19 783 HIS A CA 1
ATOM 6249 C C . HIS A 1 783 ? 20.189 -1.256 -15.459 1.00 88.19 783 HIS A C 1
ATOM 6251 O O . HIS A 1 783 ? 21.204 -1.851 -15.829 1.00 88.19 783 HIS A O 1
ATOM 6257 N N . ASP A 1 784 ? 20.100 0.069 -15.383 1.00 87.31 784 ASP A N 1
ATOM 6258 C CA . ASP A 1 784 ? 21.160 1.023 -15.708 1.00 87.31 784 ASP A CA 1
ATOM 6259 C C . ASP A 1 784 ? 20.944 2.307 -14.899 1.00 87.31 784 ASP A C 1
ATOM 6261 O O . ASP A 1 784 ? 19.801 2.663 -14.617 1.00 87.31 784 ASP A O 1
ATOM 6265 N N . THR A 1 785 ? 22.013 3.061 -14.646 1.00 85.25 785 THR A N 1
ATOM 6266 C CA . THR A 1 785 ? 21.994 4.366 -13.955 1.00 85.25 785 THR A CA 1
ATOM 6267 C C . THR A 1 785 ? 21.005 5.360 -14.560 1.00 85.25 785 THR A C 1
ATOM 6269 O O . THR A 1 785 ? 20.449 6.219 -13.874 1.00 85.25 785 THR A O 1
ATOM 6272 N N . CYS A 1 786 ? 20.743 5.247 -15.866 1.00 82.81 786 CYS A N 1
ATOM 6273 C CA . CYS A 1 786 ? 19.779 6.096 -16.553 1.00 82.81 786 CYS A CA 1
ATOM 6274 C C . CYS A 1 786 ? 18.328 5.866 -16.121 1.00 82.81 786 CYS A C 1
ATOM 6276 O O . CYS A 1 786 ? 17.480 6.737 -16.321 1.00 82.81 786 CYS A O 1
ATOM 6278 N N . LEU A 1 787 ? 18.043 4.707 -15.526 1.00 84.56 787 LEU A N 1
ATOM 6279 C CA . LEU A 1 787 ? 16.734 4.348 -15.005 1.00 84.56 787 LEU A CA 1
ATOM 6280 C C . LEU A 1 787 ? 16.557 4.793 -13.546 1.00 84.56 787 LEU A C 1
ATOM 6282 O O . LEU A 1 787 ? 15.421 4.843 -13.097 1.00 84.56 787 LEU A O 1
ATOM 6286 N N . ASP A 1 788 ? 17.598 5.238 -12.834 1.00 77.88 788 ASP A N 1
ATOM 6287 C CA . ASP A 1 788 ? 17.536 5.645 -11.413 1.00 77.88 788 ASP A CA 1
ATOM 6288 C C . ASP A 1 788 ? 16.932 7.038 -11.176 1.00 77.88 788 ASP A C 1
ATOM 6290 O O . ASP A 1 788 ? 17.263 7.747 -10.225 1.00 77.88 788 ASP A O 1
ATOM 6294 N N . SER A 1 789 ? 16.048 7.472 -12.075 1.00 70.50 789 SER A N 1
ATOM 6295 C CA . SER A 1 789 ? 15.324 8.748 -12.005 1.00 70.50 789 SER A CA 1
ATOM 6296 C C . SER A 1 789 ? 16.210 10.006 -11.978 1.00 70.50 789 SER A C 1
ATOM 6298 O O . SER A 1 789 ? 15.698 11.111 -11.814 1.00 70.50 789 SER A O 1
ATOM 6300 N N . MET A 1 790 ? 17.525 9.872 -12.193 1.00 70.81 790 MET A N 1
ATOM 6301 C CA . MET A 1 790 ? 18.475 10.994 -12.206 1.00 70.81 790 MET A CA 1
ATOM 6302 C C . MET A 1 790 ? 18.435 11.804 -13.508 1.00 70.81 790 MET A C 1
ATOM 6304 O O . MET A 1 790 ? 18.785 12.984 -13.520 1.00 70.81 790 MET A O 1
ATOM 6308 N N . PHE A 1 791 ? 18.019 11.183 -14.615 1.00 69.50 791 PHE A N 1
ATOM 6309 C CA . PHE A 1 791 ? 17.961 11.825 -15.926 1.00 69.50 791 PHE A CA 1
ATOM 6310 C C . PHE A 1 791 ? 16.542 12.313 -16.218 1.00 69.50 791 PHE A C 1
ATOM 6312 O O . PHE A 1 791 ? 15.636 11.528 -16.506 1.00 69.50 791 PHE A O 1
ATOM 6319 N N . LEU A 1 792 ? 16.359 13.635 -16.197 1.00 61.72 792 LEU A N 1
ATOM 6320 C CA . LEU A 1 792 ? 15.108 14.262 -16.615 1.00 61.72 792 LEU A CA 1
ATOM 6321 C C . LEU A 1 792 ? 14.775 13.890 -18.072 1.00 61.72 792 LEU A C 1
ATOM 6323 O O . LEU A 1 792 ? 15.653 13.794 -18.936 1.00 61.72 792 LEU A O 1
ATOM 6327 N N . TYR A 1 793 ? 13.484 13.691 -18.346 1.00 66.31 793 TYR A N 1
ATOM 6328 C CA . TYR A 1 793 ? 12.939 13.321 -19.661 1.00 66.31 793 TYR A CA 1
ATOM 6329 C C . TYR A 1 793 ? 13.354 11.951 -20.210 1.00 66.31 793 TYR A C 1
ATOM 6331 O O . TYR A 1 793 ? 13.227 11.734 -21.420 1.00 66.31 793 TYR A O 1
ATOM 6339 N N . TRP A 1 794 ? 13.844 11.043 -19.363 1.00 73.56 794 TRP A N 1
ATOM 6340 C CA . TRP A 1 794 ? 14.008 9.635 -19.715 1.00 73.56 794 TRP A CA 1
ATOM 6341 C C . TRP A 1 794 ? 12.647 8.929 -19.641 1.00 73.56 794 TRP A C 1
ATOM 6343 O O . TRP A 1 794 ? 12.136 8.666 -18.558 1.00 73.56 794 TRP A O 1
ATOM 6353 N N . ASP A 1 795 ? 12.017 8.679 -20.788 1.00 79.44 795 ASP A N 1
ATOM 6354 C CA . ASP A 1 795 ? 10.677 8.087 -20.894 1.00 79.44 795 ASP A CA 1
ATOM 6355 C C . ASP A 1 795 ? 10.642 6.935 -21.918 1.00 79.44 795 ASP A C 1
ATOM 6357 O O . ASP A 1 795 ? 11.497 6.800 -22.800 1.00 79.44 795 ASP A O 1
ATOM 6361 N N . PHE A 1 796 ? 9.636 6.069 -21.785 1.00 84.69 796 PHE A N 1
ATOM 6362 C CA . PHE A 1 796 ? 9.420 4.918 -22.660 1.00 84.69 796 PHE A CA 1
ATOM 6363 C C . PHE A 1 796 ? 8.583 5.327 -23.880 1.00 84.69 796 PHE A C 1
ATOM 6365 O O . PHE A 1 796 ? 7.358 5.461 -23.802 1.00 84.69 796 PHE A O 1
ATOM 6372 N N . ARG A 1 797 ? 9.243 5.561 -25.018 1.00 87.06 797 ARG A N 1
ATOM 6373 C CA . ARG A 1 797 ? 8.636 6.143 -26.227 1.00 87.06 797 ARG A CA 1
ATOM 6374 C C . ARG A 1 797 ? 8.369 5.111 -27.309 1.00 87.06 797 ARG A C 1
ATOM 6376 O O . ARG A 1 797 ? 9.123 4.160 -27.454 1.00 87.06 797 ARG A O 1
ATOM 6383 N N . LEU A 1 798 ? 7.333 5.355 -28.111 1.00 89.69 798 LEU A N 1
ATOM 6384 C CA . LEU A 1 798 ? 7.032 4.605 -29.332 1.00 89.69 798 LEU A CA 1
ATOM 6385 C C . LEU A 1 798 ? 8.045 4.951 -30.436 1.00 89.69 798 LEU A C 1
ATOM 6387 O O . LEU A 1 798 ? 8.147 6.109 -30.838 1.00 89.69 798 LEU A O 1
ATOM 6391 N N . VAL A 1 799 ? 8.729 3.943 -30.962 1.00 87.50 799 VAL A N 1
ATOM 6392 C CA . VAL A 1 799 ? 9.483 3.976 -32.216 1.00 87.50 799 VAL A CA 1
ATOM 6393 C C . VAL A 1 799 ? 8.589 3.355 -33.285 1.00 87.50 799 VAL A C 1
ATOM 6395 O O . VAL A 1 799 ? 8.438 2.139 -33.366 1.00 87.50 799 VAL A O 1
ATOM 6398 N N . SER A 1 800 ? 7.918 4.213 -34.052 1.00 85.94 800 SER A N 1
ATOM 6399 C CA . SER A 1 800 ? 6.998 3.801 -35.112 1.00 85.94 800 SER A CA 1
ATOM 6400 C C . SER A 1 800 ? 7.697 3.846 -36.466 1.00 85.94 800 SER A C 1
ATOM 6402 O O . SER A 1 800 ? 8.227 4.888 -36.850 1.00 85.94 800 SER A O 1
ATOM 6404 N N . HIS A 1 801 ? 7.632 2.744 -37.212 1.00 82.56 801 HIS A N 1
ATOM 6405 C CA . HIS A 1 801 ? 8.047 2.689 -38.617 1.00 82.56 801 HIS A CA 1
ATOM 6406 C C . HIS A 1 801 ? 6.883 2.953 -39.582 1.00 82.56 801 HIS A C 1
ATOM 6408 O O . HIS A 1 801 ? 7.077 2.931 -40.792 1.00 82.56 801 HIS A O 1
ATOM 6414 N N . PHE A 1 802 ? 5.681 3.239 -39.067 1.00 86.69 802 PHE A N 1
ATOM 6415 C CA . PHE A 1 802 ? 4.465 3.410 -39.865 1.00 86.69 802 PHE A CA 1
ATOM 6416 C C . PHE A 1 802 ? 4.616 4.455 -40.983 1.00 86.69 802 PHE A C 1
ATOM 6418 O O . PHE A 1 802 ? 4.319 4.158 -42.138 1.00 86.69 802 PHE A O 1
ATOM 6425 N N . ASP A 1 803 ? 5.139 5.646 -40.667 1.00 84.94 803 ASP A N 1
ATOM 6426 C CA . ASP A 1 803 ? 5.233 6.760 -41.628 1.00 84.94 803 ASP A CA 1
ATOM 6427 C C . ASP A 1 803 ? 6.248 6.504 -42.756 1.00 84.94 803 ASP A C 1
ATOM 6429 O O . ASP A 1 803 ? 6.110 7.046 -43.851 1.00 84.94 803 ASP A O 1
ATOM 6433 N N . ASN A 1 804 ? 7.243 5.648 -42.503 1.00 85.56 804 ASN A N 1
ATOM 6434 C CA . ASN A 1 804 ? 8.319 5.314 -43.437 1.00 85.56 804 ASN A CA 1
ATOM 6435 C C . ASN A 1 804 ? 8.262 3.848 -43.891 1.00 85.56 804 ASN A C 1
ATOM 6437 O O . ASN A 1 804 ? 9.238 3.342 -44.430 1.00 85.56 804 ASN A O 1
ATOM 6441 N N . CYS A 1 805 ? 7.142 3.150 -43.685 1.00 87.75 805 CYS A N 1
ATOM 6442 C CA . CYS A 1 805 ? 7.101 1.701 -43.867 1.00 87.75 805 CYS A CA 1
ATOM 6443 C C . CYS A 1 805 ? 7.512 1.278 -45.283 1.00 87.75 805 CYS A C 1
ATOM 6445 O O . CYS A 1 805 ? 8.345 0.400 -45.456 1.00 87.75 805 CYS A O 1
ATOM 6447 N N . THR A 1 806 ? 7.020 1.983 -46.305 1.00 85.50 806 THR A N 1
ATOM 6448 C CA . THR A 1 806 ? 7.316 1.657 -47.706 1.00 85.50 806 THR A CA 1
ATOM 6449 C C . THR A 1 806 ? 8.738 2.000 -48.141 1.00 85.50 806 THR A C 1
ATOM 6451 O O . THR A 1 806 ? 9.142 1.556 -49.209 1.00 85.50 806 THR A O 1
ATOM 6454 N N . SER A 1 807 ? 9.477 2.819 -47.382 1.00 82.12 807 SER A N 1
ATOM 6455 C CA . SER A 1 807 ? 10.891 3.078 -47.683 1.00 82.12 807 SER A CA 1
ATOM 6456 C C . SER A 1 807 ? 11.805 2.014 -47.090 1.00 82.12 807 SER A C 1
ATOM 6458 O O . SER A 1 807 ? 12.975 1.975 -47.447 1.00 82.12 807 SER A O 1
ATOM 6460 N N . TRP A 1 808 ? 11.285 1.158 -46.208 1.00 80.12 808 TRP A N 1
ATOM 6461 C CA . TRP A 1 808 ? 11.975 0.007 -45.639 1.00 80.12 808 TRP A CA 1
ATOM 6462 C C . TRP A 1 808 ? 11.595 -1.228 -46.444 1.00 80.12 808 TRP A C 1
ATOM 6464 O O . TRP A 1 808 ? 10.490 -1.313 -46.974 1.00 80.12 808 TRP A O 1
ATOM 6474 N N . GLY A 1 809 ? 12.516 -2.172 -46.586 1.00 79.56 809 GLY A N 1
ATOM 6475 C CA . GLY A 1 809 ? 12.276 -3.340 -47.416 1.00 79.56 809 GLY A CA 1
ATOM 6476 C C . GLY A 1 809 ? 13.534 -4.141 -47.684 1.00 79.56 809 GLY A C 1
ATOM 6477 O O . GLY A 1 809 ? 14.607 -3.885 -47.134 1.00 79.56 809 GLY A O 1
ATOM 6478 N N . ILE A 1 810 ? 13.394 -5.134 -48.553 1.00 83.44 810 ILE A N 1
ATOM 6479 C CA . ILE A 1 810 ? 14.464 -6.065 -48.892 1.00 83.44 810 ILE A CA 1
ATOM 6480 C C . ILE A 1 810 ? 14.830 -5.893 -50.357 1.00 83.44 810 ILE A C 1
ATOM 6482 O O . ILE A 1 810 ? 13.972 -5.889 -51.242 1.00 83.44 810 ILE A O 1
ATOM 6486 N N . CYS A 1 811 ? 16.131 -5.846 -50.629 1.00 85.75 811 CYS A N 1
ATOM 6487 C CA . CYS A 1 811 ? 16.643 -6.116 -51.959 1.00 85.75 811 CYS A CA 1
ATOM 6488 C C . CYS A 1 811 ? 17.063 -7.594 -52.056 1.00 85.75 811 CYS A C 1
ATOM 6490 O O . CYS A 1 811 ? 18.007 -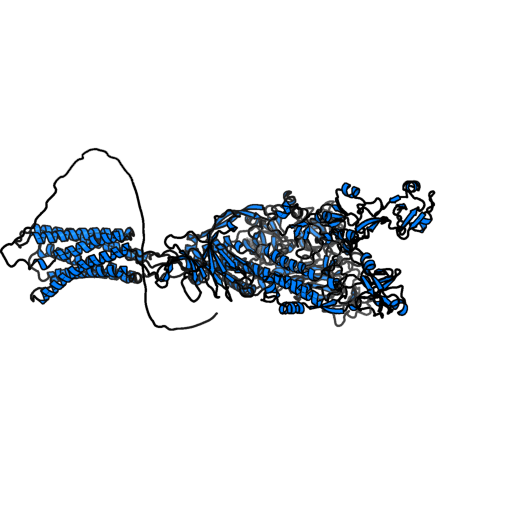7.993 -51.375 1.00 85.75 811 CYS A O 1
ATOM 6492 N N . PRO A 1 812 ? 16.418 -8.438 -52.887 1.00 84.50 812 PRO A N 1
ATOM 6493 C CA . PRO A 1 812 ? 16.694 -9.879 -52.897 1.00 84.50 812 PRO A CA 1
ATOM 6494 C C . PRO A 1 812 ? 18.156 -10.253 -53.178 1.00 84.50 812 PRO A C 1
ATOM 6496 O O . PRO A 1 812 ? 18.610 -11.306 -52.749 1.00 84.50 812 PRO A O 1
ATOM 6499 N N . TYR A 1 813 ? 18.906 -9.409 -53.889 1.00 83.25 813 TYR A N 1
ATOM 6500 C CA . TYR A 1 813 ? 20.290 -9.677 -54.295 1.00 83.25 813 TYR A CA 1
ATOM 6501 C C . TYR A 1 813 ? 21.325 -8.721 -53.677 1.00 83.25 813 TYR A C 1
ATOM 6503 O O . TYR A 1 813 ? 22.509 -8.838 -53.994 1.00 83.25 813 TYR A O 1
ATOM 6511 N N . LEU A 1 814 ? 20.908 -7.786 -52.813 1.00 81.94 814 LEU A N 1
ATOM 6512 C CA . LEU A 1 814 ? 21.807 -6.891 -52.075 1.00 81.94 814 LEU A CA 1
ATOM 6513 C C . LEU A 1 814 ? 21.545 -7.020 -50.576 1.00 81.94 814 LEU A C 1
ATOM 6515 O O . LEU A 1 814 ? 20.406 -6.958 -50.117 1.00 81.94 814 LEU A O 1
ATOM 6519 N N . SER A 1 815 ? 22.615 -7.169 -49.801 1.00 77.81 815 SER A N 1
ATOM 6520 C CA . SER A 1 815 ? 22.530 -7.158 -48.343 1.00 77.81 815 SER A CA 1
ATOM 6521 C C . SER A 1 815 ? 22.470 -5.712 -47.863 1.00 77.81 815 SER A C 1
ATOM 6523 O O . SER A 1 815 ? 23.500 -5.049 -47.774 1.00 77.81 815 SER A O 1
ATOM 6525 N N . CYS A 1 816 ? 21.267 -5.221 -47.587 1.00 74.81 816 CYS A N 1
ATOM 6526 C CA . CYS A 1 816 ? 21.066 -3.918 -46.961 1.00 74.81 816 CYS A CA 1
ATOM 6527 C C . CYS A 1 816 ? 21.026 -4.072 -45.436 1.00 74.81 816 CYS A C 1
ATOM 6529 O O . CYS A 1 816 ? 20.366 -4.981 -44.932 1.00 74.81 816 CYS A O 1
ATOM 6531 N N . SER A 1 817 ? 21.723 -3.191 -44.719 1.00 70.00 817 SER A N 1
ATOM 6532 C CA . SER A 1 817 ? 21.674 -3.068 -43.254 1.00 70.00 817 SER A CA 1
ATOM 6533 C C . SER A 1 817 ? 21.005 -1.741 -42.932 1.00 70.00 817 SER A C 1
ATOM 6535 O O . SER A 1 817 ? 21.372 -0.745 -43.537 1.00 70.00 817 SER A O 1
ATOM 6537 N N . ASP A 1 818 ? 20.016 -1.701 -42.038 1.00 67.00 818 ASP A N 1
ATOM 6538 C CA . ASP A 1 818 ? 19.339 -0.453 -41.629 1.00 67.00 818 ASP A CA 1
ATOM 6539 C C . ASP A 1 818 ? 18.846 0.421 -42.802 1.00 67.00 818 ASP A C 1
ATOM 6541 O O . ASP A 1 818 ? 18.896 1.651 -42.765 1.00 67.00 818 ASP A O 1
ATOM 6545 N N . ASN A 1 819 ? 18.372 -0.232 -43.870 1.00 73.06 819 ASN A N 1
ATOM 6546 C CA . ASN A 1 819 ? 17.920 0.395 -45.115 1.00 73.06 819 ASN A CA 1
ATOM 6547 C C . ASN A 1 819 ? 18.996 1.193 -45.882 1.00 73.06 819 ASN A C 1
ATOM 6549 O O . ASN A 1 819 ? 18.681 1.934 -46.816 1.00 73.06 819 ASN A O 1
ATOM 6553 N N . THR A 1 820 ? 20.268 1.013 -45.537 1.00 74.75 820 THR A N 1
ATOM 6554 C CA . THR A 1 820 ? 21.403 1.548 -46.281 1.00 74.75 820 THR A CA 1
ATOM 6555 C C . THR A 1 820 ? 22.181 0.418 -46.943 1.00 74.75 820 THR A C 1
ATOM 6557 O O . THR A 1 820 ? 22.289 -0.713 -46.454 1.00 74.75 820 THR A O 1
ATOM 6560 N N . TYR A 1 821 ? 22.685 0.717 -48.132 1.00 76.50 821 TYR A N 1
ATOM 6561 C CA . TYR A 1 821 ? 23.650 -0.112 -48.823 1.00 76.50 821 TYR A CA 1
ATOM 6562 C C . TYR A 1 821 ? 24.970 0.642 -48.855 1.00 76.50 821 TYR A C 1
ATOM 6564 O O . TYR A 1 821 ? 25.049 1.738 -49.412 1.00 76.50 821 TYR A O 1
ATOM 6572 N N . THR A 1 822 ? 25.998 0.042 -48.259 1.00 73.81 822 THR A N 1
ATOM 6573 C CA . THR A 1 822 ? 27.338 0.623 -48.219 1.00 73.81 822 THR A CA 1
ATOM 6574 C C . THR A 1 822 ? 28.288 -0.258 -49.014 1.00 73.81 822 THR A C 1
ATOM 6576 O O . THR A 1 822 ? 28.763 -1.284 -48.530 1.00 73.81 822 THR A O 1
ATOM 6579 N N . GLU A 1 823 ? 28.606 0.154 -50.238 1.00 74.00 823 GLU A N 1
ATOM 6580 C CA . GLU A 1 823 ? 29.665 -0.459 -51.043 1.00 74.00 823 GLU A CA 1
ATOM 6581 C C . GLU A 1 823 ? 30.697 0.608 -51.402 1.00 74.00 823 GLU A C 1
ATOM 6583 O O . GLU A 1 823 ? 30.365 1.720 -51.809 1.00 74.00 823 GLU A O 1
ATOM 6588 N N . ASN A 1 824 ? 31.981 0.293 -51.218 1.00 72.94 824 ASN A N 1
ATOM 6589 C CA . ASN A 1 824 ? 33.089 1.226 -51.464 1.00 72.94 824 ASN A CA 1
ATOM 6590 C C . ASN A 1 824 ? 32.995 2.557 -50.681 1.00 72.94 824 ASN A C 1
ATOM 6592 O O . ASN A 1 824 ? 33.549 3.568 -51.114 1.00 72.94 824 ASN A O 1
ATOM 6596 N N . GLY A 1 825 ? 32.317 2.557 -49.528 1.00 73.94 825 GLY A N 1
ATOM 6597 C CA . GLY A 1 825 ? 32.164 3.733 -48.664 1.00 73.94 825 GLY A CA 1
ATOM 6598 C C . GLY A 1 825 ? 31.141 4.764 -49.150 1.00 73.94 825 GLY A C 1
ATOM 6599 O O . GLY A 1 825 ? 31.125 5.876 -48.628 1.00 73.94 825 GLY A O 1
ATOM 6600 N N . ILE A 1 826 ? 30.314 4.426 -50.143 1.00 75.81 826 ILE A N 1
ATOM 6601 C CA . ILE A 1 826 ? 29.167 5.239 -50.554 1.00 75.81 826 ILE A CA 1
ATOM 6602 C C . ILE A 1 826 ? 27.929 4.630 -49.896 1.00 75.81 826 ILE A C 1
ATOM 6604 O O . ILE A 1 826 ? 27.616 3.473 -50.162 1.00 75.81 826 ILE A O 1
ATOM 6608 N N . GLU A 1 827 ? 27.267 5.391 -49.026 1.00 76.62 827 GLU A N 1
ATOM 6609 C CA . GLU A 1 827 ? 25.961 5.035 -48.464 1.00 76.62 827 GLU A CA 1
ATOM 6610 C C . GLU A 1 827 ? 24.861 5.523 -49.414 1.00 76.62 827 GLU A C 1
ATOM 6612 O O . GLU A 1 827 ? 24.676 6.727 -49.599 1.00 76.62 827 GLU A O 1
ATOM 6617 N N . GLU A 1 828 ? 24.143 4.589 -50.030 1.00 82.19 828 GLU A N 1
ATOM 6618 C CA . GLU A 1 828 ? 22.910 4.854 -50.781 1.00 82.19 828 GLU A CA 1
ATOM 6619 C C . GLU A 1 828 ? 21.726 4.202 -50.050 1.00 82.19 828 GLU A C 1
ATOM 6621 O O . GLU A 1 828 ? 21.912 3.269 -49.260 1.00 82.19 828 GLU A O 1
ATOM 6626 N N . SER A 1 829 ? 20.498 4.683 -50.283 1.00 82.56 829 SER A N 1
ATOM 6627 C CA . SER A 1 829 ? 19.320 3.989 -49.752 1.00 82.56 829 SER A CA 1
ATOM 6628 C C . SER A 1 829 ? 19.213 2.604 -50.398 1.00 82.56 829 SER A C 1
ATOM 6630 O O . SER A 1 829 ? 19.568 2.424 -51.566 1.00 82.56 829 SER A O 1
ATOM 6632 N N . CYS A 1 830 ? 18.734 1.607 -49.656 1.00 83.31 830 CYS A N 1
ATOM 6633 C CA . CYS A 1 830 ? 18.575 0.260 -50.198 1.00 83.31 830 CYS A CA 1
ATOM 6634 C C . CYS A 1 830 ? 17.642 0.244 -51.420 1.00 83.31 830 CYS A C 1
ATOM 6636 O O . CYS A 1 830 ? 17.900 -0.481 -52.380 1.00 83.31 830 CYS A O 1
ATOM 6638 N N . GLU A 1 831 ? 16.589 1.068 -51.406 1.00 85.69 831 GLU A N 1
ATOM 6639 C CA . GLU A 1 831 ? 15.667 1.240 -52.532 1.00 85.69 831 GLU A CA 1
ATOM 6640 C C . GLU A 1 831 ? 16.403 1.723 -53.792 1.00 85.69 831 GLU A C 1
ATOM 6642 O O . GLU A 1 831 ? 16.257 1.120 -54.859 1.00 85.69 831 GLU A O 1
ATOM 6647 N N . ASP A 1 832 ? 17.251 2.748 -53.655 1.00 84.56 832 ASP A N 1
ATOM 6648 C CA . ASP A 1 832 ? 18.020 3.316 -54.767 1.00 84.56 832 ASP A CA 1
ATOM 6649 C C . ASP A 1 832 ? 19.092 2.345 -55.285 1.00 84.56 832 ASP A C 1
ATOM 6651 O O . ASP A 1 832 ? 19.283 2.210 -56.498 1.00 84.56 832 ASP A O 1
ATOM 6655 N N . ALA A 1 833 ? 19.761 1.624 -54.380 1.00 84.31 833 ALA A N 1
ATOM 6656 C CA . ALA A 1 833 ? 20.778 0.637 -54.730 1.00 84.31 833 ALA A CA 1
ATOM 6657 C C . ALA A 1 833 ? 20.178 -0.609 -55.415 1.00 84.31 833 ALA A C 1
ATOM 6659 O O . ALA A 1 833 ? 20.842 -1.261 -56.231 1.00 84.31 833 ALA A O 1
ATOM 6660 N N . CYS A 1 834 ? 18.907 -0.933 -55.145 1.00 85.69 834 CYS A N 1
ATOM 6661 C CA . CYS A 1 834 ? 18.207 -2.108 -55.672 1.00 85.69 834 CYS A CA 1
ATOM 6662 C C . CYS A 1 834 ? 17.728 -1.945 -57.133 1.00 85.69 834 CYS A C 1
ATOM 6664 O O . CYS A 1 834 ? 16.563 -2.158 -57.486 1.00 85.69 834 CYS A O 1
ATOM 6666 N N . VAL A 1 835 ? 18.657 -1.592 -58.028 1.00 74.81 835 VAL A N 1
ATOM 6667 C CA . VAL A 1 835 ? 18.416 -1.444 -59.471 1.00 74.81 835 VAL A CA 1
ATOM 6668 C C . VAL A 1 835 ? 18.331 -2.804 -60.176 1.00 74.81 835 VAL A C 1
ATOM 6670 O O . VAL A 1 835 ? 19.339 -3.505 -60.273 1.00 74.81 835 VAL A O 1
ATOM 6673 N N . LEU A 1 836 ? 17.159 -3.124 -60.746 1.00 69.88 836 LEU A N 1
ATOM 6674 C CA . LEU A 1 836 ? 16.833 -4.346 -61.510 1.00 69.88 836 LEU A CA 1
ATOM 6675 C C . LEU A 1 836 ? 18.030 -4.958 -62.278 1.00 69.88 836 LEU A C 1
ATOM 6677 O O . LEU A 1 836 ? 18.343 -4.548 -63.400 1.00 69.88 836 LEU A O 1
ATOM 6681 N N . LYS A 1 837 ? 18.663 -5.987 -61.701 1.00 74.12 837 LYS A N 1
ATOM 6682 C CA . LYS A 1 837 ? 19.685 -6.824 -62.350 1.00 74.12 837 LYS A CA 1
ATOM 6683 C C . LYS A 1 837 ? 19.406 -8.302 -62.118 1.00 74.12 837 LYS A C 1
ATOM 6685 O O . LYS A 1 837 ? 19.595 -8.788 -61.009 1.00 74.12 837 LYS A O 1
ATOM 6690 N N . ASP A 1 838 ? 19.002 -9.015 -63.167 1.00 84.94 838 ASP A N 1
ATOM 6691 C CA . ASP A 1 838 ? 18.913 -10.477 -63.127 1.00 84.94 838 ASP A CA 1
ATOM 6692 C C . ASP A 1 838 ? 20.218 -11.077 -62.591 1.00 84.94 838 ASP A C 1
ATOM 6694 O O . ASP A 1 838 ? 21.312 -10.609 -62.922 1.00 84.94 838 ASP A O 1
ATOM 6698 N N . PHE A 1 839 ? 20.100 -12.115 -61.770 1.00 88.75 839 PHE A N 1
ATOM 6699 C CA . PHE A 1 839 ? 21.238 -12.694 -61.070 1.00 88.75 839 PHE A CA 1
ATOM 6700 C C . PHE A 1 839 ? 21.119 -14.215 -60.970 1.00 88.75 839 PHE A C 1
ATOM 6702 O O . PHE A 1 839 ? 20.035 -14.801 -61.023 1.00 88.75 839 PHE A O 1
ATOM 6709 N N . CYS A 1 840 ? 22.261 -14.876 -60.809 1.00 90.12 840 CYS A N 1
ATOM 6710 C CA . CYS A 1 840 ? 22.320 -16.302 -60.528 1.00 90.12 840 CYS A CA 1
ATOM 6711 C C . CYS A 1 840 ? 22.360 -16.531 -59.018 1.00 90.12 840 CYS A C 1
ATOM 6713 O O . CYS A 1 840 ? 23.195 -15.940 -58.336 1.00 90.12 840 CYS A O 1
ATOM 6715 N N . GLY A 1 841 ? 21.487 -17.378 -58.476 1.00 90.06 841 GLY A N 1
ATOM 6716 C CA . GLY A 1 841 ? 21.465 -17.588 -57.035 1.00 90.06 841 GLY A CA 1
ATOM 6717 C C . GLY A 1 841 ? 20.415 -18.561 -56.522 1.00 90.06 841 GLY A C 1
ATOM 6718 O O . GLY A 1 841 ? 19.712 -19.221 -57.289 1.00 90.06 841 GLY A O 1
ATOM 6719 N N . VAL A 1 842 ? 20.309 -18.645 -55.197 1.00 90.31 842 VAL A N 1
ATOM 6720 C CA . VAL A 1 842 ? 19.263 -19.411 -54.507 1.00 90.31 842 VAL A CA 1
ATOM 6721 C C . VAL A 1 842 ? 18.558 -18.511 -53.507 1.00 90.31 842 VAL A C 1
ATOM 6723 O O . VAL A 1 842 ? 19.181 -18.007 -52.578 1.00 90.31 842 VAL A O 1
ATOM 6726 N N . CYS A 1 843 ? 17.255 -18.347 -53.698 1.00 87.56 843 CYS A N 1
ATOM 6727 C CA . CYS A 1 843 ? 16.352 -17.680 -52.767 1.00 87.56 843 CYS A CA 1
ATOM 6728 C C . CYS A 1 843 ? 15.495 -18.736 -52.057 1.00 87.56 843 CYS A C 1
ATOM 6730 O O . CYS A 1 843 ? 15.250 -19.812 -52.612 1.00 87.56 843 CYS A O 1
ATOM 6732 N N . THR A 1 844 ? 14.999 -18.436 -50.858 1.00 85.75 844 THR A N 1
ATOM 6733 C CA . THR A 1 844 ? 14.029 -19.312 -50.173 1.00 85.75 844 THR A CA 1
ATOM 6734 C C . THR A 1 844 ? 12.664 -19.230 -50.849 1.00 85.75 844 THR A C 1
ATOM 6736 O O . THR A 1 844 ? 12.034 -20.240 -51.163 1.00 85.75 844 THR A O 1
ATOM 6739 N N . ASN A 1 845 ? 12.220 -18.003 -51.091 1.00 82.94 845 ASN A N 1
ATOM 6740 C CA . ASN A 1 845 ? 11.076 -17.639 -51.911 1.00 82.94 845 ASN A CA 1
ATOM 6741 C C . ASN A 1 845 ? 11.429 -16.349 -52.675 1.00 82.94 845 ASN A C 1
ATOM 6743 O O . ASN A 1 845 ? 12.537 -15.826 -52.550 1.00 82.94 845 ASN A O 1
ATOM 6747 N N . GLU A 1 846 ? 10.499 -15.838 -53.474 1.00 77.94 846 GLU A N 1
ATOM 6748 C CA . GLU A 1 846 ? 10.746 -14.638 -54.275 1.00 77.94 846 GLU A CA 1
ATOM 6749 C C . GLU A 1 846 ? 10.809 -13.333 -53.462 1.00 77.94 846 GLU A C 1
ATOM 6751 O O . GLU A 1 846 ? 11.073 -12.289 -54.056 1.00 77.94 846 GLU A O 1
ATOM 6756 N N . ASP A 1 847 ? 10.563 -13.390 -52.150 1.00 79.69 847 ASP A N 1
ATOM 6757 C CA . ASP A 1 847 ? 10.445 -12.222 -51.272 1.00 79.69 847 ASP A CA 1
ATOM 6758 C C . ASP A 1 847 ? 11.519 -12.207 -50.156 1.00 79.69 847 ASP A C 1
ATOM 6760 O O . ASP A 1 847 ? 11.551 -11.343 -49.287 1.00 79.69 847 ASP A O 1
ATOM 6764 N N . THR A 1 848 ? 12.461 -13.153 -50.216 1.00 84.31 848 THR A N 1
ATOM 6765 C CA . THR A 1 848 ? 13.605 -13.283 -49.297 1.00 84.31 848 THR A CA 1
ATOM 6766 C C . THR A 1 848 ? 14.910 -12.820 -49.930 1.00 84.31 848 THR A C 1
ATOM 6768 O O . THR A 1 848 ? 15.058 -12.846 -51.152 1.00 84.31 848 THR A O 1
ATOM 6771 N N . GLN A 1 849 ? 15.901 -12.495 -49.094 1.00 85.31 849 GLN A N 1
ATOM 6772 C CA . GLN A 1 849 ? 17.291 -12.379 -49.539 1.00 85.31 849 GLN A CA 1
ATOM 6773 C C . GLN A 1 849 ? 17.784 -13.701 -50.146 1.00 85.31 849 GLN A C 1
ATOM 6775 O O . GLN A 1 849 ? 17.437 -14.798 -49.699 1.00 85.31 849 GLN A O 1
ATOM 6780 N N . CYS A 1 850 ? 18.598 -13.584 -51.186 1.00 87.75 850 CYS A N 1
ATOM 6781 C CA . CYS A 1 850 ? 19.093 -14.685 -51.989 1.00 87.75 850 CYS A CA 1
ATOM 6782 C C . CYS A 1 850 ? 20.610 -14.799 -51.869 1.00 87.75 850 CYS A C 1
ATOM 6784 O O . CYS A 1 850 ? 21.326 -13.803 -51.821 1.00 87.75 850 CYS A O 1
ATOM 6786 N N . HIS A 1 851 ? 21.128 -16.023 -51.921 1.00 89.31 851 HIS A N 1
ATOM 6787 C CA . HIS A 1 851 ? 22.556 -16.244 -52.132 1.00 89.31 851 HIS A CA 1
ATOM 6788 C C . HIS A 1 851 ? 22.891 -15.951 -53.589 1.00 89.31 851 HIS A C 1
ATOM 6790 O O . HIS A 1 851 ? 22.496 -16.718 -54.470 1.00 89.31 851 HIS A O 1
ATOM 6796 N N . VAL A 1 852 ? 23.592 -14.849 -53.844 1.00 88.12 852 VAL A N 1
ATOM 6797 C CA . VAL A 1 852 ? 23.944 -14.401 -55.194 1.00 88.12 852 VAL A CA 1
ATOM 6798 C C . VAL A 1 852 ? 25.326 -14.920 -55.569 1.00 88.12 852 VAL A C 1
ATOM 6800 O O . VAL A 1 852 ? 26.332 -14.469 -55.026 1.00 88.12 852 VAL A O 1
ATOM 6803 N N . ALA A 1 853 ? 25.381 -15.841 -56.530 1.00 88.75 853 ALA A N 1
ATOM 6804 C CA . ALA A 1 853 ? 26.633 -16.325 -57.095 1.00 88.75 853 ALA A CA 1
ATOM 6805 C C . ALA A 1 853 ? 27.172 -15.316 -58.111 1.00 88.75 853 ALA A C 1
ATOM 6807 O O . ALA A 1 853 ? 26.764 -15.291 -59.278 1.00 88.75 853 ALA A O 1
ATOM 6808 N N . THR A 1 854 ? 28.074 -14.456 -57.650 1.00 85.94 854 THR A N 1
ATOM 6809 C CA . THR A 1 854 ? 28.614 -13.338 -58.432 1.00 85.94 854 THR A CA 1
ATOM 6810 C C . THR A 1 854 ? 29.522 -13.810 -59.570 1.00 85.94 854 THR A C 1
ATOM 6812 O O . THR A 1 854 ? 29.778 -13.053 -60.507 1.00 85.94 854 THR A O 1
ATOM 6815 N N . GLU A 1 855 ? 29.955 -15.076 -59.557 1.00 87.06 855 GLU A N 1
ATOM 6816 C CA . GLU A 1 855 ? 30.761 -15.691 -60.613 1.00 87.06 855 GLU A CA 1
ATOM 6817 C C . GLU A 1 855 ? 29.969 -15.960 -61.903 1.00 87.06 855 GLU A C 1
ATOM 6819 O O . GLU A 1 855 ? 30.571 -16.112 -62.971 1.00 87.06 855 GLU A O 1
ATOM 6824 N N . PHE A 1 856 ? 28.631 -16.002 -61.843 1.00 87.31 856 PHE A N 1
ATOM 6825 C CA . PHE A 1 856 ? 27.772 -16.277 -62.998 1.00 87.31 856 PHE A CA 1
ATOM 6826 C C . PHE A 1 856 ? 26.982 -15.030 -63.411 1.00 87.31 856 PHE A C 1
ATOM 6828 O O . PHE A 1 856 ? 25.941 -14.704 -62.847 1.00 87.31 856 PHE A O 1
ATOM 6835 N N . THR A 1 857 ? 27.454 -14.352 -64.457 1.00 83.62 857 THR A N 1
ATOM 6836 C CA . THR A 1 857 ? 26.860 -13.096 -64.956 1.00 83.62 857 THR A CA 1
ATOM 6837 C C . THR A 1 857 ? 25.782 -13.288 -66.029 1.00 83.62 857 THR A C 1
ATOM 6839 O O . THR A 1 857 ? 25.181 -12.314 -66.477 1.00 83.62 857 THR A O 1
ATOM 6842 N N . ASP A 1 858 ? 25.516 -14.527 -66.449 1.00 87.19 858 ASP A N 1
ATOM 6843 C CA . ASP A 1 858 ? 24.498 -14.852 -67.448 1.00 87.19 858 ASP A CA 1
ATOM 6844 C C . ASP A 1 858 ? 23.772 -16.173 -67.142 1.00 87.19 858 ASP A C 1
ATOM 6846 O O . ASP A 1 858 ? 24.310 -17.082 -66.499 1.00 87.19 858 ASP A O 1
ATOM 6850 N N . GLN A 1 859 ? 22.545 -16.291 -67.660 1.00 89.00 859 GLN A N 1
ATOM 6851 C CA . GLN A 1 859 ? 21.668 -17.446 -67.456 1.00 89.00 859 GLN A CA 1
ATOM 6852 C C . GLN A 1 859 ? 22.298 -18.775 -67.891 1.00 89.00 859 GLN A C 1
ATOM 6854 O O . GLN A 1 859 ? 22.048 -19.800 -67.259 1.00 89.00 859 GLN A O 1
ATOM 6859 N N . THR A 1 860 ? 23.116 -18.781 -68.946 1.00 88.50 860 THR A N 1
ATOM 6860 C CA . THR A 1 860 ? 23.721 -20.016 -69.462 1.00 88.50 860 THR A CA 1
ATOM 6861 C C . THR A 1 860 ? 24.783 -20.517 -68.493 1.00 88.50 860 THR A C 1
ATOM 6863 O O . THR A 1 860 ? 24.763 -21.688 -68.118 1.00 88.50 860 THR A O 1
ATOM 6866 N N . SER A 1 861 ? 25.664 -19.622 -68.040 1.00 87.62 861 SER A N 1
ATOM 6867 C CA . SER A 1 861 ? 26.702 -19.923 -67.049 1.00 87.62 861 SER A CA 1
ATOM 6868 C C . SER A 1 861 ? 26.092 -20.397 -65.729 1.00 87.62 861 SER A C 1
ATOM 6870 O O . SER A 1 861 ? 26.500 -21.429 -65.194 1.00 87.62 861 SER A O 1
ATOM 6872 N N . CYS A 1 862 ? 25.034 -19.720 -65.277 1.00 88.12 862 CYS A N 1
ATOM 6873 C CA . CYS A 1 862 ? 24.276 -20.097 -64.089 1.00 88.12 862 CYS A CA 1
ATOM 6874 C C . CYS A 1 862 ? 23.713 -21.521 -64.182 1.00 88.12 862 CYS A C 1
ATOM 6876 O O . CYS A 1 862 ? 23.912 -22.342 -63.294 1.00 88.12 862 CYS A O 1
ATOM 6878 N N . GLN A 1 863 ? 23.057 -21.842 -65.301 1.00 84.69 863 GLN A N 1
ATOM 6879 C CA . GLN A 1 863 ? 22.419 -23.142 -65.508 1.00 84.69 863 GLN A CA 1
ATOM 6880 C C . GLN A 1 863 ? 23.415 -24.285 -65.763 1.00 84.69 863 GLN A C 1
ATOM 6882 O O . GLN A 1 863 ? 23.027 -25.448 -65.660 1.00 84.69 863 GLN A O 1
ATOM 6887 N N . THR A 1 864 ? 24.678 -24.000 -66.109 1.00 82.69 864 THR A N 1
ATOM 6888 C CA . THR A 1 864 ? 25.702 -25.051 -66.271 1.00 82.69 864 THR A CA 1
ATOM 6889 C C . THR A 1 864 ? 26.257 -25.577 -64.954 1.00 82.69 864 THR A C 1
ATOM 6891 O O . THR A 1 864 ? 26.656 -26.744 -64.895 1.00 82.69 864 THR A O 1
ATOM 6894 N N . GLN A 1 865 ? 26.272 -24.756 -63.903 1.00 75.94 865 GLN A N 1
ATOM 6895 C CA . GLN A 1 865 ? 26.648 -25.210 -62.574 1.00 75.94 865 GLN A CA 1
ATOM 6896 C C . GLN A 1 865 ? 25.400 -25.741 -61.878 1.00 75.94 865 GLN A C 1
ATOM 6898 O O . GLN A 1 865 ? 24.497 -24.991 -61.552 1.00 75.94 865 GLN A O 1
ATOM 6903 N N . ASN A 1 866 ? 25.308 -27.051 -61.658 1.00 79.75 866 ASN A N 1
ATOM 6904 C CA . ASN A 1 866 ? 24.044 -27.631 -61.194 1.00 79.75 866 ASN A CA 1
ATOM 6905 C C . ASN A 1 866 ? 23.753 -27.395 -59.707 1.00 79.75 866 ASN A C 1
ATOM 6907 O O . ASN A 1 866 ? 22.631 -27.672 -59.289 1.00 79.75 866 ASN A O 1
ATOM 6911 N N . GLN A 1 867 ? 24.744 -27.020 -58.892 1.00 88.38 867 GLN A N 1
ATOM 6912 C CA . GLN A 1 867 ? 24.646 -27.045 -57.429 1.00 88.38 867 GLN A CA 1
ATOM 6913 C C . GLN A 1 867 ? 25.537 -25.981 -56.775 1.00 88.38 867 GLN A C 1
ATOM 6915 O O . GLN A 1 867 ? 26.595 -25.636 -57.300 1.00 88.38 867 GLN A O 1
ATOM 6920 N N . ILE A 1 868 ? 25.112 -25.520 -55.603 1.00 91.12 868 ILE A N 1
ATOM 6921 C CA . ILE A 1 868 ? 25.788 -24.566 -54.724 1.00 91.12 868 ILE A CA 1
ATOM 6922 C C . ILE A 1 868 ? 25.621 -25.053 -53.276 1.00 91.12 868 ILE A C 1
ATOM 6924 O O . ILE A 1 868 ? 24.574 -25.595 -52.910 1.00 91.12 868 ILE A O 1
ATOM 6928 N N . CYS A 1 869 ? 26.658 -24.915 -52.452 1.00 92.62 869 CYS A N 1
ATOM 6929 C CA . CYS A 1 869 ? 26.540 -25.144 -51.017 1.00 92.62 869 CYS A CA 1
ATOM 6930 C C . CYS A 1 869 ? 26.256 -23.819 -50.324 1.00 92.62 869 CYS A C 1
ATOM 6932 O O . CYS A 1 869 ? 27.102 -22.932 -50.340 1.00 92.62 869 CYS A O 1
ATOM 6934 N N . LEU A 1 870 ? 25.065 -23.680 -49.749 1.00 91.06 870 LEU A N 1
ATOM 6935 C CA . LEU A 1 870 ? 24.671 -22.481 -49.020 1.00 91.06 870 LEU A CA 1
ATOM 6936 C C . LEU A 1 870 ? 25.244 -22.549 -47.611 1.00 91.06 870 LEU A C 1
ATOM 6938 O O . LEU A 1 870 ? 24.981 -23.514 -46.886 1.00 91.06 870 LEU A O 1
ATOM 6942 N N . LEU A 1 871 ? 25.987 -21.528 -47.215 1.00 88.56 871 LEU A N 1
ATOM 6943 C CA . LEU A 1 871 ? 26.499 -21.360 -45.860 1.00 88.56 871 LEU A CA 1
ATOM 6944 C C . LEU A 1 871 ? 25.629 -20.324 -45.119 1.00 88.56 871 LEU A C 1
ATOM 6946 O O . LEU A 1 871 ? 24.754 -19.714 -45.732 1.00 88.56 871 LEU A O 1
ATOM 6950 N N . PRO A 1 872 ? 25.729 -20.185 -43.790 1.00 80.50 872 PRO A N 1
ATOM 6951 C CA . PRO A 1 872 ? 25.007 -19.137 -43.061 1.00 80.50 872 PRO A CA 1
ATOM 6952 C C . PRO A 1 872 ? 25.434 -17.717 -43.479 1.00 80.50 872 PRO A C 1
ATOM 6954 O O . PRO A 1 872 ? 26.539 -17.531 -43.980 1.00 80.50 872 PRO A O 1
ATOM 6957 N N . ASN A 1 873 ? 24.584 -16.715 -43.227 1.00 74.69 873 ASN A N 1
ATOM 6958 C CA . ASN A 1 873 ? 24.865 -15.282 -43.440 1.00 74.69 873 ASN A CA 1
ATOM 6959 C C . ASN A 1 873 ? 25.159 -14.889 -44.903 1.00 74.69 873 ASN A C 1
ATOM 6961 O O . ASN A 1 873 ? 25.982 -14.017 -45.165 1.00 74.69 873 ASN A O 1
ATOM 6965 N N . GLY A 1 874 ? 24.510 -15.542 -45.870 1.00 78.44 874 GLY A N 1
ATOM 6966 C CA . GLY A 1 874 ? 24.653 -15.215 -47.295 1.00 78.44 874 GLY A CA 1
ATOM 6967 C C . GLY A 1 874 ? 25.880 -15.806 -47.999 1.00 78.44 874 GLY A C 1
ATOM 6968 O O . GLY A 1 874 ? 25.911 -15.839 -49.232 1.00 78.44 874 GLY A O 1
ATOM 6969 N N . GLU A 1 875 ? 26.839 -16.364 -47.259 1.00 85.62 875 GLU A N 1
ATOM 6970 C CA . GLU A 1 875 ? 27.997 -17.053 -47.834 1.00 85.62 875 GLU A CA 1
ATOM 6971 C C . GLU A 1 875 ? 27.586 -18.307 -48.625 1.00 85.62 875 GLU A C 1
ATOM 6973 O O . GLU A 1 875 ? 26.551 -18.939 -48.387 1.00 85.62 875 GLU A O 1
ATOM 6978 N N . TYR A 1 876 ? 28.415 -18.694 -49.589 1.00 89.44 876 TYR A N 1
ATOM 6979 C CA . TYR A 1 876 ? 28.224 -19.915 -50.359 1.00 89.44 876 TYR A CA 1
ATOM 6980 C C . TYR A 1 876 ? 29.556 -20.484 -50.834 1.00 89.44 876 TYR A C 1
ATOM 6982 O O . TYR A 1 876 ? 30.565 -19.791 -50.924 1.00 89.44 876 TYR A O 1
ATOM 6990 N N . ASP A 1 877 ? 29.544 -21.768 -51.176 1.00 89.94 877 ASP A N 1
ATOM 6991 C CA . ASP A 1 877 ? 30.697 -22.467 -51.715 1.00 89.94 877 ASP A CA 1
ATOM 6992 C C . ASP A 1 877 ? 30.325 -23.266 -52.970 1.00 89.94 877 ASP A C 1
ATOM 6994 O O . ASP A 1 877 ? 29.535 -24.216 -52.940 1.00 89.94 877 ASP A O 1
ATOM 6998 N N . LEU A 1 878 ? 30.941 -22.892 -54.093 1.00 88.00 878 LEU A N 1
ATOM 6999 C CA . LEU A 1 878 ? 30.782 -23.565 -55.383 1.00 88.00 878 LEU A CA 1
ATOM 7000 C C . LEU A 1 878 ? 31.658 -24.825 -55.527 1.00 88.00 878 LEU A C 1
ATOM 7002 O O . LEU A 1 878 ? 31.494 -25.576 -56.489 1.00 88.00 878 LEU A O 1
ATOM 7006 N N . THR A 1 879 ? 32.589 -25.081 -54.598 1.00 86.25 879 THR A N 1
ATOM 7007 C CA . THR A 1 879 ? 33.524 -26.223 -54.645 1.00 86.25 879 THR A CA 1
ATOM 7008 C C . THR A 1 879 ? 32.970 -27.504 -54.014 1.00 86.25 879 THR A C 1
ATOM 7010 O O . THR A 1 879 ? 33.537 -28.586 -54.199 1.00 86.25 879 THR A O 1
ATOM 7013 N N . ALA A 1 880 ? 31.860 -27.423 -53.278 1.00 84.75 880 ALA A N 1
ATOM 7014 C CA . ALA A 1 880 ? 31.225 -28.576 -52.653 1.00 84.75 880 ALA A CA 1
ATOM 7015 C C . ALA A 1 880 ? 30.591 -29.508 -53.706 1.00 84.75 880 ALA A C 1
ATOM 7017 O O . ALA A 1 880 ? 29.572 -29.211 -54.322 1.00 84.75 880 ALA A O 1
ATOM 7018 N N . THR A 1 881 ? 31.186 -30.685 -53.905 1.00 82.56 881 THR A N 1
ATOM 7019 C CA . THR A 1 881 ? 30.762 -31.653 -54.937 1.00 82.56 881 THR A CA 1
ATOM 7020 C C . THR A 1 881 ? 29.696 -32.654 -54.483 1.00 82.56 881 THR A C 1
ATOM 7022 O O . THR A 1 881 ? 29.238 -33.465 -55.285 1.00 82.56 881 THR A O 1
ATOM 7025 N N . SER A 1 882 ? 29.316 -32.651 -53.203 1.00 88.69 882 SER A N 1
ATOM 7026 C CA . SER A 1 882 ? 28.289 -33.545 -52.652 1.00 88.69 882 SER A CA 1
ATOM 7027 C C . SER A 1 882 ? 27.641 -32.947 -51.406 1.00 88.69 882 SER A C 1
ATOM 7029 O O . SER A 1 882 ? 28.264 -32.145 -50.711 1.00 88.69 882 SER A O 1
ATOM 7031 N N . GLU A 1 883 ? 26.427 -33.397 -51.086 1.00 88.12 883 GLU A N 1
ATOM 7032 C CA . GLU A 1 883 ? 25.687 -32.996 -49.882 1.00 88.12 883 GLU A CA 1
ATOM 7033 C C . GLU A 1 883 ? 26.471 -33.282 -48.591 1.00 88.12 883 GLU A C 1
ATOM 7035 O O . GLU A 1 883 ? 26.584 -32.414 -47.739 1.00 88.12 883 GLU A O 1
ATOM 7040 N N . SER A 1 884 ? 27.132 -34.443 -48.479 1.00 87.06 884 SER A N 1
ATOM 7041 C CA . SER A 1 884 ? 27.987 -34.760 -47.321 1.00 87.06 884 SER A CA 1
ATOM 7042 C C . SER A 1 884 ? 29.161 -33.790 -47.161 1.00 87.06 884 SER A C 1
ATOM 7044 O O . SER A 1 884 ? 29.512 -33.454 -46.032 1.00 87.06 884 SER A O 1
ATOM 7046 N N . ASN A 1 885 ? 29.773 -33.360 -48.268 1.00 90.12 885 ASN A N 1
ATOM 7047 C CA . ASN A 1 885 ? 30.844 -32.366 -48.243 1.00 90.12 885 ASN A CA 1
ATOM 7048 C C . ASN A 1 885 ? 30.277 -31.001 -47.814 1.00 90.12 885 ASN A C 1
ATOM 7050 O O . ASN A 1 885 ? 30.832 -30.363 -46.928 1.00 90.12 885 ASN A O 1
ATOM 7054 N N . CYS A 1 886 ? 29.119 -30.610 -48.353 1.00 90.62 886 CYS A N 1
ATOM 7055 C CA . CYS A 1 886 ? 28.445 -29.367 -47.981 1.00 90.62 886 CYS A CA 1
ATOM 7056 C C . CYS A 1 886 ? 28.057 -29.319 -46.490 1.00 90.62 886 CYS A C 1
ATOM 7058 O O . CYS A 1 886 ? 28.406 -28.363 -45.805 1.00 90.62 886 CYS A O 1
ATOM 7060 N N . ASN A 1 887 ? 27.456 -30.386 -45.950 1.00 87.00 887 ASN A N 1
ATOM 7061 C CA . ASN A 1 887 ? 27.056 -30.455 -44.539 1.00 87.00 887 ASN A CA 1
ATOM 7062 C C . ASN A 1 887 ? 28.251 -30.294 -43.581 1.00 87.00 887 ASN A C 1
ATOM 7064 O O . ASN A 1 887 ? 28.100 -29.732 -42.498 1.00 87.00 887 ASN A O 1
ATOM 7068 N N . SER A 1 888 ? 29.442 -30.763 -43.982 1.00 86.56 888 SER A N 1
ATOM 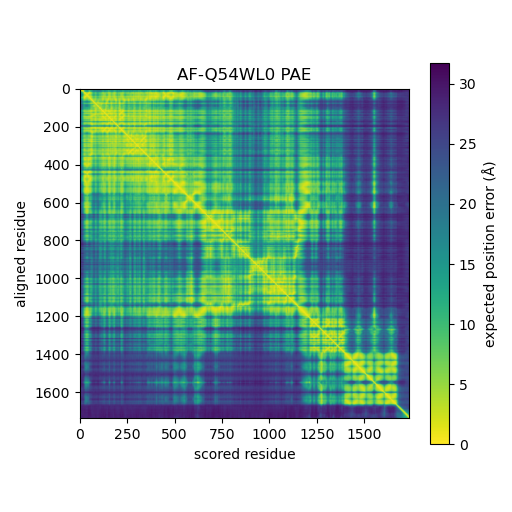7069 C CA . SER A 1 888 ? 30.670 -30.633 -43.184 1.00 86.56 888 SER A CA 1
ATOM 7070 C C . SER A 1 888 ? 31.277 -29.228 -43.185 1.00 86.56 888 SER A C 1
ATOM 7072 O O . SER A 1 888 ? 32.059 -28.916 -42.296 1.00 86.56 888 SER A O 1
ATOM 7074 N N . LYS A 1 889 ? 30.899 -28.374 -44.146 1.00 86.69 889 LYS A N 1
ATOM 7075 C CA . LYS A 1 889 ? 31.370 -26.984 -44.265 1.00 86.69 889 LYS A CA 1
ATOM 7076 C C . LYS A 1 889 ? 30.491 -25.987 -43.501 1.00 86.69 889 LYS A C 1
ATOM 7078 O O . LYS A 1 889 ? 30.472 -24.812 -43.840 1.00 86.69 889 LYS A O 1
ATOM 7083 N N . GLY A 1 890 ? 29.721 -26.462 -42.522 1.00 84.31 890 GLY A N 1
ATOM 7084 C CA . GLY A 1 890 ? 28.869 -25.614 -41.693 1.00 84.31 890 GLY A CA 1
ATOM 7085 C C . GLY A 1 890 ? 29.642 -24.574 -40.879 1.00 84.31 890 GLY A C 1
ATOM 7086 O O . GLY A 1 890 ? 30.870 -24.584 -40.827 1.00 84.31 890 GLY A O 1
ATOM 7087 N N . LYS A 1 891 ? 28.896 -23.689 -40.219 1.00 87.06 891 LYS A N 1
ATOM 7088 C CA . LYS A 1 891 ? 29.429 -22.673 -39.304 1.00 87.06 891 LYS A CA 1
ATOM 7089 C C . LYS A 1 891 ? 28.753 -22.819 -37.947 1.00 87.06 891 LYS A C 1
ATOM 7091 O O . LYS A 1 891 ? 27.578 -23.176 -37.868 1.00 87.06 891 LYS A O 1
ATOM 7096 N N . CYS A 1 892 ? 29.479 -22.569 -36.867 1.00 89.25 892 CYS A N 1
ATOM 7097 C CA . CYS A 1 892 ? 28.861 -22.525 -35.548 1.00 89.25 892 CYS A CA 1
ATOM 7098 C C . CYS A 1 892 ? 28.100 -21.209 -35.358 1.00 89.25 892 CYS A C 1
ATOM 7100 O O . CYS A 1 892 ? 28.535 -20.169 -35.847 1.00 89.25 892 CYS A O 1
ATOM 7102 N N . SER A 1 893 ? 26.981 -21.238 -34.632 1.00 86.62 893 SER A N 1
ATOM 7103 C CA . SER A 1 893 ? 26.197 -20.032 -34.339 1.00 86.62 893 SER A CA 1
ATOM 7104 C C . SER A 1 893 ? 26.916 -19.030 -33.431 1.00 86.62 893 SER A C 1
ATOM 7106 O O . SER A 1 893 ? 26.469 -17.896 -33.307 1.00 86.62 893 SER A O 1
ATOM 7108 N N . VAL A 1 894 ? 27.969 -19.471 -32.740 1.00 86.75 894 VAL A N 1
ATOM 7109 C CA . VAL A 1 894 ? 28.812 -18.666 -31.847 1.00 86.75 894 VAL A CA 1
ATOM 7110 C C . VAL A 1 894 ? 30.275 -19.086 -32.060 1.00 86.75 894 VAL A C 1
ATOM 7112 O O . VAL A 1 894 ? 30.514 -20.221 -32.482 1.00 86.75 894 VAL A O 1
ATOM 7115 N N . PRO A 1 895 ? 31.267 -18.225 -31.794 1.00 87.31 895 PRO A N 1
ATOM 7116 C CA . PRO A 1 895 ? 32.669 -18.625 -31.876 1.00 87.31 895 PRO A CA 1
ATOM 7117 C C . PRO A 1 895 ? 33.047 -19.614 -30.760 1.00 87.31 895 PRO A C 1
ATOM 7119 O O . PRO A 1 895 ? 32.442 -19.635 -29.690 1.00 87.31 895 PRO A O 1
ATOM 7122 N N . CYS A 1 896 ? 34.080 -20.427 -30.988 1.00 87.12 896 CYS A N 1
ATOM 7123 C CA . CYS A 1 896 ? 34.564 -21.415 -30.013 1.00 87.12 896 CYS A CA 1
ATOM 7124 C C . CYS A 1 896 ? 35.456 -20.812 -28.915 1.00 87.12 896 CYS A C 1
ATOM 7126 O O . CYS A 1 896 ? 35.902 -21.515 -28.009 1.00 87.12 896 CYS A O 1
ATOM 7128 N N . GLY A 1 897 ? 35.724 -19.514 -29.005 1.00 85.50 897 GLY A N 1
ATOM 7129 C CA . GLY A 1 897 ? 36.577 -18.741 -28.117 1.00 85.50 897 GLY A CA 1
ATOM 7130 C C . GLY A 1 897 ? 36.988 -17.450 -28.810 1.00 85.50 897 GLY A C 1
ATOM 7131 O O . GLY A 1 897 ? 36.532 -17.166 -29.920 1.00 85.50 897 GLY A O 1
ATOM 7132 N N . TYR A 1 898 ? 37.865 -16.685 -28.176 1.00 85.12 898 TYR A N 1
ATOM 7133 C CA . TYR A 1 898 ? 38.439 -15.485 -28.768 1.00 85.12 898 TYR A CA 1
ATOM 7134 C C . TYR A 1 898 ? 39.959 -15.520 -28.597 1.00 85.12 898 TYR A C 1
ATOM 7136 O O . TYR A 1 898 ? 40.467 -16.028 -27.602 1.00 85.12 898 TYR A O 1
ATOM 7144 N N . GLU A 1 899 ? 40.689 -15.001 -29.576 1.00 87.56 899 GLU A N 1
ATOM 7145 C CA . GLU A 1 899 ? 42.132 -14.785 -29.501 1.00 87.56 899 GLU A CA 1
ATOM 7146 C C . GLU A 1 899 ? 42.420 -13.287 -29.567 1.00 87.56 899 GLU A C 1
ATOM 7148 O O . GLU A 1 899 ? 41.725 -12.540 -30.258 1.00 87.56 899 GLU A O 1
ATOM 7153 N N . CYS A 1 900 ? 43.425 -12.826 -28.826 1.00 87.75 900 CYS A N 1
ATOM 7154 C CA . CYS A 1 900 ? 43.864 -11.447 -28.952 1.00 87.75 900 CYS A CA 1
ATOM 7155 C C . CYS A 1 900 ? 44.800 -11.329 -30.156 1.00 87.75 900 CYS A C 1
ATOM 7157 O O . CYS A 1 900 ? 45.825 -12.004 -30.209 1.00 87.75 900 CYS A O 1
ATOM 7159 N N . SER A 1 901 ? 44.435 -10.492 -31.126 1.00 87.00 901 SER A N 1
ATOM 7160 C CA . SER A 1 901 ? 45.192 -10.322 -32.370 1.00 87.00 901 SER A CA 1
ATOM 7161 C C . SER A 1 901 ? 45.410 -8.848 -32.686 1.00 87.00 901 SER A C 1
ATOM 7163 O O . SER A 1 901 ? 44.696 -7.977 -32.178 1.00 87.00 901 SER A O 1
ATOM 7165 N N . SER A 1 902 ? 46.411 -8.554 -33.512 1.00 82.75 902 SER A N 1
ATOM 7166 C CA . SER A 1 902 ? 46.637 -7.180 -33.965 1.00 82.75 902 SER A CA 1
ATOM 7167 C C . SER A 1 902 ? 45.528 -6.706 -34.908 1.00 82.75 902 SER A C 1
ATOM 7169 O O . SER A 1 902 ? 45.097 -7.441 -35.794 1.00 82.75 902 SER A O 1
ATOM 7171 N N . SER A 1 903 ? 45.135 -5.434 -34.788 1.00 75.25 903 SER A N 1
ATOM 7172 C CA . SER A 1 903 ? 44.241 -4.763 -35.745 1.00 75.25 903 SER A CA 1
ATOM 7173 C C . SER A 1 903 ? 44.896 -4.466 -37.111 1.00 75.25 903 SER A C 1
ATOM 7175 O O . SER A 1 903 ? 44.266 -3.883 -37.994 1.00 75.25 903 SER A O 1
ATOM 7177 N N . LEU A 1 904 ? 46.155 -4.869 -37.322 1.00 74.44 904 LEU A N 1
ATOM 7178 C CA . LEU A 1 904 ? 46.874 -4.736 -38.592 1.00 74.44 904 LEU A CA 1
ATOM 7179 C C . LEU A 1 904 ? 46.472 -5.832 -39.587 1.00 74.44 904 LEU A C 1
ATOM 7181 O O . LEU A 1 904 ? 46.547 -7.021 -39.275 1.00 74.44 904 LEU A O 1
ATOM 7185 N N . ALA A 1 905 ? 46.177 -5.457 -40.839 1.00 64.25 905 ALA A N 1
ATOM 7186 C CA . ALA A 1 905 ? 45.671 -6.372 -41.873 1.00 64.25 905 ALA A CA 1
ATOM 7187 C C . ALA A 1 905 ? 46.591 -7.566 -42.218 1.00 64.25 905 ALA A C 1
ATOM 7189 O O . ALA A 1 905 ? 46.174 -8.498 -42.905 1.00 64.25 905 ALA A O 1
ATOM 7190 N N . ASN A 1 906 ? 47.843 -7.570 -41.750 1.00 67.00 906 ASN A N 1
ATOM 7191 C CA . ASN A 1 906 ? 48.825 -8.611 -42.056 1.00 67.00 906 ASN A CA 1
ATOM 7192 C C . ASN A 1 906 ? 48.863 -9.776 -41.047 1.00 67.00 906 ASN A C 1
ATOM 7194 O O . ASN A 1 906 ? 49.749 -10.621 -41.178 1.00 67.00 906 ASN A O 1
ATOM 7198 N N . ASN A 1 907 ? 47.948 -9.842 -40.066 1.00 65.81 907 ASN A N 1
ATOM 7199 C CA . ASN A 1 907 ? 47.984 -10.824 -38.963 1.00 65.81 907 ASN A CA 1
ATOM 7200 C C . ASN A 1 907 ? 49.349 -10.852 -38.245 1.00 65.81 907 ASN A C 1
ATOM 7202 O O . ASN A 1 907 ? 49.860 -11.913 -37.888 1.00 65.81 907 ASN A O 1
ATOM 7206 N N . GLN A 1 908 ? 49.997 -9.693 -38.126 1.00 75.19 908 GLN A N 1
ATOM 7207 C CA . GLN A 1 908 ? 51.255 -9.583 -37.404 1.00 75.19 908 GLN A CA 1
ATOM 7208 C C . GLN A 1 908 ? 50.933 -9.185 -35.964 1.00 75.19 908 GLN A C 1
ATOM 7210 O O . GLN A 1 908 ? 50.742 -8.005 -35.689 1.00 75.19 908 GLN A O 1
ATOM 7215 N N . ASP A 1 909 ? 50.859 -10.172 -35.072 1.00 78.38 909 ASP A N 1
ATOM 7216 C CA . ASP A 1 909 ? 50.445 -9.959 -33.677 1.00 78.38 909 ASP A CA 1
ATOM 7217 C C . ASP A 1 909 ? 51.469 -9.176 -32.844 1.00 78.38 909 ASP A C 1
ATOM 7219 O O . ASP A 1 909 ? 51.090 -8.570 -31.842 1.00 78.38 909 ASP A O 1
ATOM 7223 N N . ASP A 1 910 ? 52.725 -9.110 -33.310 1.00 83.56 910 ASP A N 1
ATOM 7224 C CA . ASP A 1 910 ? 53.816 -8.428 -32.614 1.00 83.56 910 ASP A CA 1
ATOM 7225 C C . ASP A 1 910 ? 54.504 -7.368 -33.492 1.00 83.56 910 ASP A C 1
ATOM 7227 O O . ASP A 1 910 ? 55.019 -7.660 -34.583 1.00 83.56 910 ASP A O 1
ATOM 7231 N N . TYR A 1 911 ? 54.542 -6.120 -33.021 1.00 87.75 911 TYR A N 1
ATOM 7232 C CA . TYR A 1 911 ? 55.124 -4.992 -33.754 1.00 87.75 911 TYR A CA 1
ATOM 7233 C C . TYR A 1 911 ? 55.577 -3.846 -32.839 1.00 87.75 911 TYR A C 1
ATOM 7235 O O . TYR A 1 911 ? 55.189 -3.723 -31.681 1.00 87.75 911 TYR A O 1
ATOM 7243 N N . CYS A 1 912 ? 56.421 -2.964 -33.377 1.00 89.75 912 CYS A N 1
ATOM 7244 C CA . CYS A 1 912 ? 56.921 -1.779 -32.684 1.00 89.75 912 CYS A CA 1
ATOM 7245 C C . CYS A 1 912 ? 56.239 -0.511 -33.215 1.00 89.75 912 CYS A C 1
ATOM 7247 O O . CYS A 1 912 ? 56.328 -0.233 -34.413 1.00 89.75 912 CYS A O 1
ATOM 7249 N N . ALA A 1 913 ? 55.591 0.273 -32.351 1.00 88.56 913 ALA A N 1
ATOM 7250 C CA . ALA A 1 913 ? 54.814 1.454 -32.740 1.00 88.56 913 ALA A CA 1
ATOM 7251 C C . ALA A 1 913 ? 55.222 2.724 -31.976 1.00 88.56 913 ALA A C 1
ATOM 7253 O O . ALA A 1 913 ? 55.806 2.656 -30.897 1.00 88.56 913 ALA A O 1
ATOM 7254 N N . ILE A 1 914 ? 54.897 3.890 -32.539 1.00 87.31 914 ILE A N 1
ATOM 7255 C CA . ILE A 1 914 ? 55.025 5.205 -31.898 1.00 87.31 914 ILE A CA 1
ATOM 7256 C C . ILE A 1 914 ? 53.621 5.723 -31.589 1.00 87.31 914 ILE A C 1
ATOM 7258 O O . ILE A 1 914 ? 52.850 6.004 -32.507 1.00 87.31 914 ILE A O 1
ATOM 7262 N N . LEU A 1 915 ? 53.319 5.887 -30.301 1.00 79.81 915 LEU A N 1
ATOM 7263 C CA . LEU A 1 915 ? 51.978 6.205 -29.784 1.00 79.81 915 LEU A CA 1
ATOM 7264 C C . LEU A 1 915 ? 51.760 7.705 -29.532 1.00 79.81 915 LEU A C 1
ATOM 7266 O O . LEU A 1 915 ? 50.925 8.113 -28.734 1.00 79.81 915 LEU A O 1
ATOM 7270 N N . GLN A 1 916 ? 52.546 8.568 -30.172 1.00 82.06 916 GLN A N 1
ATOM 7271 C CA . GLN A 1 916 ? 52.501 9.999 -29.884 1.00 82.06 916 GLN A CA 1
ATOM 7272 C C . GLN A 1 916 ? 51.237 10.654 -30.475 1.00 82.06 916 GLN A C 1
ATOM 7274 O O . GLN A 1 916 ? 50.993 10.584 -31.681 1.00 82.06 916 GLN A O 1
ATOM 7279 N N . THR A 1 917 ? 50.456 11.353 -29.647 1.00 74.69 917 THR A N 1
ATOM 7280 C CA . THR A 1 917 ? 49.284 12.127 -30.088 1.00 74.69 917 THR A CA 1
ATOM 7281 C C . THR A 1 917 ? 49.665 13.178 -31.140 1.00 74.69 917 THR A C 1
ATOM 7283 O O . THR A 1 917 ? 50.670 13.881 -31.021 1.00 74.69 917 THR A O 1
ATOM 7286 N N . GLY A 1 918 ? 48.875 13.272 -32.217 1.00 79.44 918 GLY A N 1
ATOM 7287 C CA . GLY A 1 918 ? 49.154 14.155 -33.361 1.00 79.44 918 GLY A CA 1
ATOM 7288 C C . GLY A 1 918 ? 50.122 13.582 -34.406 1.00 79.44 918 GLY A C 1
ATOM 7289 O O . GLY A 1 918 ? 50.466 14.271 -35.374 1.00 79.44 918 GLY A O 1
ATOM 7290 N N . MET A 1 919 ? 50.559 12.327 -34.254 1.00 85.50 919 MET A N 1
ATOM 7291 C CA . MET A 1 919 ? 51.229 11.604 -35.331 1.00 85.50 919 MET A CA 1
ATOM 7292 C C . MET A 1 919 ? 50.260 11.432 -36.508 1.00 85.50 919 MET A C 1
ATOM 7294 O O . MET A 1 919 ? 49.111 11.043 -36.339 1.00 85.50 919 MET A O 1
ATOM 7298 N N . ASN A 1 920 ? 50.714 11.768 -37.710 1.00 87.62 920 ASN A N 1
ATOM 7299 C CA . ASN A 1 920 ? 49.971 11.582 -38.952 1.00 87.62 920 ASN A CA 1
ATOM 7300 C C . ASN A 1 920 ? 50.892 10.927 -39.985 1.00 87.62 920 ASN A C 1
ATOM 7302 O O . ASN A 1 920 ? 52.094 10.773 -39.742 1.00 87.62 920 ASN A O 1
ATOM 7306 N N . SER A 1 921 ? 50.355 10.582 -41.154 1.00 89.19 921 SER A N 1
ATOM 7307 C CA . SER A 1 921 ? 51.130 9.918 -42.206 1.00 89.19 921 SER A CA 1
ATOM 7308 C C . SER A 1 921 ? 52.391 10.691 -42.611 1.00 89.19 921 SER A C 1
ATOM 7310 O O . SER A 1 921 ? 53.438 10.089 -42.843 1.00 89.19 921 SER A O 1
ATOM 7312 N N . THR A 1 922 ? 52.321 12.024 -42.645 1.00 88.62 922 THR A N 1
ATOM 7313 C CA . THR A 1 922 ? 53.439 12.907 -43.014 1.00 88.62 922 THR A CA 1
ATOM 7314 C C . THR A 1 922 ? 54.537 12.908 -41.954 1.00 88.62 922 THR A C 1
ATOM 7316 O O . THR A 1 922 ? 55.711 12.757 -42.281 1.00 88.62 922 THR A O 1
ATOM 7319 N N . ASN A 1 923 ? 54.163 13.050 -40.683 1.00 88.50 923 ASN A N 1
ATOM 7320 C CA . ASN A 1 923 ? 55.094 13.054 -39.558 1.00 88.50 923 ASN A CA 1
ATOM 7321 C C . ASN A 1 923 ? 55.732 11.675 -39.385 1.00 88.50 923 ASN A C 1
ATOM 7323 O O . ASN A 1 923 ? 56.930 11.587 -39.142 1.00 88.50 923 ASN A O 1
ATOM 7327 N N . CYS A 1 924 ? 54.952 10.610 -39.578 1.00 90.19 924 CYS A N 1
ATOM 7328 C CA . CYS A 1 924 ? 55.451 9.246 -39.523 1.00 90.19 924 CYS A CA 1
ATOM 7329 C C . CYS A 1 924 ? 56.523 8.985 -40.584 1.00 90.19 924 CYS A C 1
ATOM 7331 O O . CYS A 1 924 ? 57.584 8.458 -40.265 1.00 90.19 924 CYS A O 1
ATOM 7333 N N . ALA A 1 925 ? 56.289 9.424 -41.824 1.00 84.88 925 ALA A N 1
ATOM 7334 C CA . ALA A 1 925 ? 57.266 9.306 -42.904 1.00 84.88 925 ALA A CA 1
ATOM 7335 C C . ALA A 1 925 ? 58.516 10.189 -42.700 1.00 84.88 925 ALA A C 1
ATOM 7337 O O . ALA A 1 925 ? 59.555 9.922 -43.298 1.00 84.88 925 ALA A O 1
ATOM 7338 N N . ALA A 1 926 ? 58.421 11.245 -41.883 1.00 83.75 926 ALA A N 1
ATOM 7339 C CA . ALA A 1 926 ? 59.525 12.159 -41.584 1.00 83.75 926 ALA A CA 1
ATOM 7340 C C . ALA A 1 926 ? 60.408 11.708 -40.404 1.00 83.75 926 ALA A C 1
ATOM 7342 O O . ALA A 1 926 ? 61.441 12.332 -40.147 1.00 83.75 926 ALA A O 1
ATOM 7343 N N . LEU A 1 927 ? 60.016 10.659 -39.674 1.00 82.94 927 LEU A N 1
ATOM 7344 C CA . LEU A 1 927 ? 60.782 10.131 -38.548 1.00 82.94 927 LEU A CA 1
ATOM 7345 C C . LEU A 1 927 ? 61.967 9.301 -39.045 1.00 82.94 927 LEU A C 1
ATOM 7347 O O . LEU A 1 927 ? 61.859 8.115 -39.338 1.00 82.94 927 LEU A O 1
ATOM 7351 N N . ASP A 1 928 ? 63.126 9.948 -39.116 1.00 70.56 928 ASP A N 1
ATOM 7352 C CA . ASP A 1 928 ? 64.391 9.295 -39.445 1.00 70.56 928 ASP A CA 1
ATOM 7353 C C . ASP A 1 928 ? 64.882 8.509 -38.211 1.00 70.56 928 ASP A C 1
ATOM 7355 O O . ASP A 1 928 ? 65.391 9.087 -37.244 1.00 70.56 928 ASP A O 1
ATOM 7359 N N . ASN A 1 929 ? 64.669 7.189 -38.199 1.00 68.88 929 ASN A N 1
ATOM 7360 C CA . ASN A 1 929 ? 65.052 6.307 -37.097 1.00 68.88 929 ASN A CA 1
ATOM 7361 C C . ASN A 1 929 ? 66.308 5.487 -37.457 1.00 68.88 929 ASN A C 1
ATOM 7363 O O . ASN A 1 929 ? 66.327 4.814 -38.490 1.00 68.88 929 ASN A O 1
ATOM 7367 N N . PRO A 1 930 ? 67.350 5.464 -36.600 1.00 70.00 930 PRO A N 1
ATOM 7368 C CA . PRO A 1 930 ? 68.556 4.664 -36.831 1.00 70.00 930 PRO A CA 1
ATOM 7369 C C . PRO A 1 930 ? 68.320 3.147 -36.983 1.00 70.00 930 PRO A C 1
ATOM 7371 O O . PRO A 1 930 ? 69.199 2.456 -37.497 1.00 70.00 930 PRO A O 1
ATOM 7374 N N . VAL A 1 931 ? 67.171 2.622 -36.547 1.00 71.50 931 VAL A N 1
ATOM 7375 C CA . VAL A 1 931 ? 66.817 1.192 -36.571 1.00 71.50 931 VAL A CA 1
ATOM 7376 C C . VAL A 1 931 ? 66.016 0.805 -37.828 1.00 71.50 931 VAL A C 1
ATOM 7378 O O . VAL A 1 931 ? 65.928 -0.379 -38.150 1.00 71.50 931 VAL A O 1
ATOM 7381 N N . GLY A 1 932 ? 65.485 1.761 -38.602 1.00 78.38 932 GLY A N 1
ATOM 7382 C CA . GLY A 1 932 ? 64.862 1.510 -39.910 1.00 78.38 932 GLY A CA 1
ATOM 7383 C C . GLY A 1 932 ? 63.728 2.468 -40.269 1.00 78.38 932 GLY A C 1
ATOM 7384 O O . GLY A 1 932 ? 63.507 3.473 -39.604 1.00 78.38 932 GLY A O 1
ATOM 7385 N N . THR A 1 933 ? 63.030 2.171 -41.366 1.00 82.31 933 THR A N 1
ATOM 7386 C CA . THR A 1 933 ? 61.959 3.021 -41.901 1.00 82.31 933 THR A CA 1
ATOM 7387 C C . THR A 1 933 ? 60.664 2.842 -41.122 1.00 82.31 933 THR A C 1
ATOM 7389 O O . THR A 1 933 ? 60.172 1.719 -40.972 1.00 82.31 933 THR A O 1
ATOM 7392 N N . THR A 1 934 ? 60.097 3.957 -40.685 1.00 87.69 934 THR A N 1
ATOM 7393 C CA . THR A 1 934 ? 58.743 4.046 -40.152 1.00 87.69 934 THR A CA 1
ATOM 7394 C C . THR A 1 934 ? 57.709 4.090 -41.280 1.00 87.69 934 THR A C 1
ATOM 7396 O O . THR A 1 934 ? 57.944 4.668 -42.343 1.00 87.69 934 THR A O 1
ATOM 7399 N N . GLU A 1 935 ? 56.551 3.475 -41.058 1.00 88.56 935 GLU A N 1
ATOM 7400 C CA . GLU A 1 935 ? 55.424 3.448 -41.991 1.00 88.56 935 GLU A CA 1
ATOM 7401 C C . GLU A 1 935 ? 54.127 3.744 -41.246 1.00 88.56 935 GLU A C 1
ATOM 7403 O O . GLU A 1 935 ? 53.904 3.263 -40.137 1.00 88.56 935 GLU A O 1
ATOM 7408 N N . TRP A 1 936 ? 53.268 4.560 -41.848 1.00 89.44 936 TRP A N 1
ATOM 7409 C CA . TRP A 1 936 ? 51.962 4.865 -41.282 1.00 89.44 936 TRP A CA 1
ATOM 7410 C C . TRP A 1 936 ? 50.979 3.742 -41.611 1.00 89.44 936 TRP A C 1
ATOM 7412 O O . TRP A 1 936 ? 50.711 3.504 -42.788 1.00 89.44 936 TRP A O 1
ATOM 7422 N N . SER A 1 937 ? 50.420 3.086 -40.594 1.00 85.94 937 SER A N 1
ATOM 7423 C CA . SER A 1 937 ? 49.304 2.159 -40.781 1.00 85.94 937 SER A CA 1
ATOM 7424 C C . SER A 1 937 ? 48.001 2.941 -40.872 1.00 85.94 937 SER A C 1
ATOM 7426 O O . SER A 1 937 ? 47.609 3.624 -39.925 1.00 85.94 937 SER A O 1
ATOM 7428 N N . THR A 1 938 ? 47.327 2.857 -42.019 1.00 82.62 938 THR A N 1
ATOM 7429 C CA . THR A 1 938 ? 46.002 3.457 -42.216 1.00 82.62 938 THR A CA 1
ATOM 7430 C C . THR A 1 938 ? 44.922 2.752 -41.406 1.00 82.62 938 THR A C 1
ATOM 7432 O O . THR A 1 938 ? 44.000 3.422 -40.951 1.00 82.62 938 THR A O 1
ATOM 7435 N N . GLU A 1 939 ? 45.063 1.443 -41.197 1.00 75.50 939 GLU A N 1
ATOM 7436 C CA . GLU A 1 939 ? 44.127 0.620 -40.421 1.00 75.50 939 GLU A CA 1
ATOM 7437 C C . GLU A 1 939 ? 44.188 0.968 -38.930 1.00 75.50 939 GLU A C 1
ATOM 7439 O O . GLU A 1 939 ? 43.177 1.317 -38.330 1.00 75.50 939 GLU A O 1
ATOM 7444 N N . ALA A 1 940 ? 45.393 0.965 -38.355 1.00 74.81 940 ALA A N 1
ATOM 7445 C CA . ALA A 1 940 ? 45.600 1.185 -36.925 1.00 74.81 940 ALA A CA 1
ATOM 7446 C C . ALA A 1 940 ? 45.810 2.666 -36.549 1.00 74.81 940 ALA A C 1
ATOM 7448 O O . ALA A 1 940 ? 45.887 2.997 -35.371 1.00 74.81 940 ALA A O 1
ATOM 7449 N N . LYS A 1 941 ? 45.929 3.567 -37.538 1.00 80.31 941 LYS A N 1
ATOM 7450 C CA . LYS A 1 941 ? 46.225 5.006 -37.367 1.00 80.31 941 LYS A CA 1
ATOM 7451 C C . LYS A 1 941 ? 47.464 5.284 -36.499 1.00 80.31 941 LYS A C 1
ATOM 7453 O O . LYS A 1 941 ? 47.490 6.245 -35.733 1.00 80.31 941 LYS A O 1
ATOM 7458 N N . VAL A 1 942 ? 48.507 4.468 -36.651 1.00 85.50 942 VAL A N 1
ATOM 7459 C CA . VAL A 1 942 ? 49.773 4.602 -35.913 1.00 85.50 942 VAL A CA 1
ATOM 7460 C C . VAL A 1 942 ? 50.986 4.540 -36.819 1.00 85.50 942 VAL A C 1
ATOM 7462 O O . VAL A 1 942 ? 50.941 4.021 -37.936 1.00 85.50 942 VAL A O 1
ATOM 7465 N N . CYS A 1 943 ? 52.101 5.060 -36.316 1.00 89.38 943 CYS A N 1
ATOM 7466 C CA . CYS A 1 943 ? 53.386 4.962 -36.984 1.00 89.38 943 CYS A CA 1
ATOM 7467 C C . CYS A 1 943 ? 54.142 3.717 -36.512 1.00 89.38 943 CYS A C 1
ATOM 7469 O O . CYS A 1 943 ? 54.453 3.594 -35.330 1.00 89.38 943 CYS A O 1
ATOM 7471 N N . ILE A 1 944 ? 54.436 2.802 -37.431 1.00 89.25 944 ILE A N 1
ATOM 7472 C CA . ILE A 1 944 ? 55.002 1.480 -37.148 1.00 89.25 944 ILE A CA 1
ATOM 7473 C C . ILE A 1 944 ? 56.442 1.420 -37.637 1.00 89.25 944 ILE A C 1
ATOM 7475 O O . ILE A 1 944 ? 56.750 1.816 -38.760 1.00 89.25 944 ILE A O 1
ATOM 7479 N N . LEU A 1 945 ? 57.330 0.868 -36.817 1.00 89.69 945 LEU A N 1
ATOM 7480 C CA . LEU A 1 945 ? 58.704 0.564 -37.187 1.00 89.69 945 LEU A CA 1
ATOM 7481 C C . LEU A 1 945 ? 58.794 -0.872 -37.715 1.00 89.69 945 LEU A C 1
ATOM 7483 O O . LEU A 1 945 ? 59.062 -1.807 -36.963 1.00 89.69 945 LEU A O 1
ATOM 7487 N N . LYS A 1 946 ? 58.605 -1.048 -39.029 1.00 83.06 946 LYS A N 1
ATOM 7488 C CA . LYS A 1 946 ? 58.613 -2.372 -39.688 1.00 83.06 946 LYS A CA 1
ATOM 7489 C C . LYS A 1 946 ? 59.907 -3.169 -39.502 1.00 83.06 946 LYS A C 1
ATOM 7491 O O . LYS A 1 946 ? 59.898 -4.384 -39.662 1.00 83.06 946 LYS A O 1
ATOM 7496 N N . SER A 1 947 ? 61.029 -2.500 -39.239 1.00 83.56 947 SER A N 1
ATOM 7497 C CA . SER A 1 947 ? 62.328 -3.160 -39.090 1.00 83.56 947 SER A CA 1
ATOM 7498 C C . SER A 1 947 ? 62.538 -3.817 -37.728 1.00 83.56 947 SER A C 1
ATOM 7500 O O . SER A 1 947 ? 63.430 -4.654 -37.626 1.00 83.56 947 SER A O 1
ATOM 7502 N N . ALA A 1 948 ? 61.752 -3.456 -36.707 1.00 85.31 948 ALA A N 1
ATOM 7503 C CA . ALA A 1 948 ? 61.847 -4.057 -35.385 1.00 85.31 948 ALA A CA 1
ATOM 7504 C C . ALA A 1 948 ? 61.073 -5.382 -35.345 1.00 85.31 948 ALA A C 1
ATOM 7506 O O . ALA A 1 948 ? 59.848 -5.394 -35.433 1.00 85.31 948 ALA A O 1
ATOM 7507 N N . THR A 1 949 ? 61.797 -6.493 -35.213 1.00 84.50 949 THR A N 1
ATOM 7508 C CA . THR A 1 949 ? 61.235 -7.856 -35.158 1.00 84.50 949 THR A CA 1
ATOM 7509 C C . THR A 1 949 ? 61.119 -8.419 -33.743 1.00 84.50 949 THR A C 1
ATOM 7511 O O . THR A 1 949 ? 60.651 -9.539 -33.579 1.00 84.50 949 THR A O 1
ATOM 7514 N N . ASP A 1 950 ? 61.614 -7.700 -32.737 1.00 88.06 950 ASP A N 1
ATOM 7515 C CA . ASP A 1 950 ? 61.571 -8.100 -31.332 1.00 88.06 950 ASP A CA 1
ATOM 7516 C C . ASP A 1 950 ? 61.514 -6.869 -30.406 1.00 88.06 950 ASP A C 1
ATOM 7518 O O . ASP A 1 950 ? 61.837 -5.741 -30.804 1.00 88.06 950 ASP A O 1
ATOM 7522 N N . GLU A 1 951 ? 61.128 -7.096 -29.148 1.00 88.50 951 GLU A N 1
ATOM 7523 C CA . GLU A 1 951 ? 61.020 -6.061 -28.113 1.00 88.50 951 GLU A CA 1
ATOM 7524 C C . GLU A 1 951 ? 62.335 -5.287 -27.921 1.00 88.50 951 GLU A C 1
ATOM 7526 O O . GLU A 1 951 ? 62.340 -4.063 -27.770 1.00 88.50 951 GLU A O 1
ATOM 7531 N N . GLN A 1 952 ? 63.478 -5.973 -27.992 1.00 87.88 952 GLN A N 1
ATOM 7532 C CA . GLN A 1 952 ? 64.787 -5.366 -27.766 1.00 87.88 952 GLN A CA 1
ATOM 7533 C C . GLN A 1 952 ? 65.142 -4.355 -28.866 1.00 87.88 952 GLN A C 1
ATOM 7535 O O . GLN A 1 952 ? 65.699 -3.292 -28.570 1.00 87.88 952 GLN A O 1
ATOM 7540 N N . GLN A 1 953 ? 64.815 -4.652 -30.124 1.00 89.38 953 GLN A N 1
ATOM 7541 C CA . GLN A 1 953 ? 64.968 -3.732 -31.252 1.00 89.38 953 GLN A CA 1
ATOM 7542 C C . GLN A 1 953 ? 64.055 -2.516 -31.102 1.00 89.38 953 GLN A C 1
ATOM 7544 O O . GLN A 1 953 ? 64.488 -1.395 -31.378 1.00 89.38 953 GLN A O 1
ATOM 7549 N N . CYS A 1 954 ? 62.836 -2.719 -30.598 1.00 89.19 954 CYS A N 1
ATOM 7550 C CA . CYS A 1 954 ? 61.896 -1.635 -30.345 1.00 89.19 954 CYS A CA 1
ATOM 7551 C C . CYS A 1 954 ? 62.383 -0.686 -29.242 1.00 89.19 954 CYS A C 1
ATOM 7553 O O . CYS A 1 954 ? 62.450 0.522 -29.446 1.00 89.19 954 CYS A O 1
ATOM 7555 N N . ILE A 1 955 ? 62.851 -1.224 -28.111 1.00 86.81 955 ILE A N 1
ATOM 7556 C CA . ILE A 1 955 ? 63.436 -0.427 -27.020 1.00 86.81 955 ILE A CA 1
ATOM 7557 C C . ILE A 1 955 ? 64.680 0.342 -27.504 1.00 86.81 955 ILE A C 1
ATOM 7559 O O . ILE A 1 955 ? 64.919 1.483 -27.104 1.00 86.81 955 ILE A O 1
ATOM 7563 N N . THR A 1 956 ? 65.474 -0.261 -28.395 1.00 86.81 956 THR A N 1
ATOM 7564 C CA . THR A 1 956 ? 66.689 0.362 -28.952 1.00 86.81 956 THR A CA 1
ATOM 7565 C C . THR A 1 956 ? 66.375 1.528 -29.902 1.00 86.81 956 THR A C 1
ATOM 7567 O O . THR A 1 956 ? 67.213 2.415 -30.069 1.00 86.81 956 THR A O 1
ATOM 7570 N N . ALA A 1 957 ? 65.177 1.570 -30.494 1.00 84.88 957 ALA A N 1
ATOM 7571 C CA . ALA A 1 957 ? 64.746 2.632 -31.403 1.00 84.88 957 ALA A CA 1
ATOM 7572 C C . ALA A 1 957 ? 64.544 3.997 -30.717 1.00 84.88 957 ALA A C 1
ATOM 7574 O O . ALA A 1 957 ? 64.641 5.035 -31.375 1.00 84.88 957 ALA A O 1
ATOM 7575 N N . GLY A 1 958 ? 64.325 4.022 -29.398 1.00 83.81 958 GLY A N 1
ATOM 7576 C CA . GLY A 1 958 ? 64.263 5.243 -28.593 1.00 83.81 958 GLY A CA 1
ATOM 7577 C C . GLY A 1 958 ? 63.067 5.292 -27.643 1.00 83.81 958 GLY A C 1
ATOM 7578 O O . GLY A 1 958 ? 62.180 4.450 -27.683 1.00 83.81 958 GLY A O 1
ATOM 7579 N N . SER A 1 959 ? 63.013 6.327 -26.802 1.00 80.69 959 SER A N 1
ATOM 7580 C CA . SER A 1 959 ? 62.003 6.481 -25.740 1.00 80.69 959 SER A CA 1
ATOM 7581 C C . SER A 1 959 ? 60.569 6.748 -26.225 1.00 80.69 959 SER A C 1
ATOM 7583 O O . SER A 1 959 ? 59.686 6.923 -25.395 1.00 80.69 959 SER A O 1
ATOM 7585 N N . GLY A 1 960 ? 60.341 6.839 -27.538 1.00 82.06 960 GLY A N 1
ATOM 7586 C CA . GLY A 1 960 ? 59.014 7.017 -28.141 1.00 82.06 960 GLY A CA 1
ATOM 7587 C C . GLY A 1 960 ? 58.443 5.754 -28.790 1.00 82.06 960 GLY A C 1
ATOM 7588 O O . GLY A 1 960 ? 57.371 5.832 -29.378 1.00 82.06 960 GLY A O 1
ATOM 7589 N N . TYR A 1 961 ? 59.161 4.629 -28.728 1.00 86.62 961 TYR A N 1
ATOM 7590 C CA . TYR A 1 961 ? 58.760 3.364 -29.336 1.00 86.62 961 TYR A CA 1
ATOM 7591 C C . TYR A 1 961 ? 58.236 2.401 -28.272 1.00 86.62 961 TYR A C 1
ATOM 7593 O O . TYR A 1 961 ? 58.852 2.232 -27.219 1.00 86.62 961 TYR A O 1
ATOM 7601 N N . THR A 1 962 ? 57.115 1.753 -28.564 1.00 88.62 962 THR A N 1
ATOM 7602 C CA . THR A 1 962 ? 56.457 0.788 -27.684 1.00 88.62 962 THR A CA 1
ATOM 7603 C C . THR A 1 962 ? 56.293 -0.529 -28.429 1.00 88.62 962 THR A C 1
ATOM 7605 O O . THR A 1 962 ? 55.768 -0.555 -29.544 1.00 88.62 962 THR A O 1
ATOM 7608 N N . TRP A 1 963 ? 56.784 -1.617 -27.831 1.00 90.88 963 TRP A N 1
ATOM 7609 C CA . TRP A 1 963 ? 56.566 -2.968 -28.341 1.00 90.88 963 TRP A CA 1
ATOM 7610 C C . TRP A 1 963 ? 55.160 -3.419 -27.963 1.00 90.88 963 TRP A C 1
ATOM 7612 O O . TRP A 1 963 ? 54.758 -3.294 -26.805 1.00 90.88 963 TRP A O 1
ATOM 7622 N N . ILE A 1 964 ? 54.418 -3.909 -28.944 1.00 87.75 964 ILE A N 1
ATOM 7623 C CA . ILE A 1 964 ? 53.049 -4.384 -28.796 1.00 87.75 964 ILE A CA 1
ATOM 7624 C C . ILE A 1 964 ? 53.061 -5.845 -29.209 1.00 87.75 964 ILE A C 1
ATOM 7626 O O . ILE A 1 964 ? 53.393 -6.143 -30.349 1.00 87.75 964 ILE A O 1
ATOM 7630 N N . ASP A 1 965 ? 52.735 -6.721 -28.266 1.00 88.81 965 ASP A N 1
ATOM 7631 C CA . ASP A 1 965 ? 52.583 -8.164 -28.450 1.00 88.81 965 ASP A CA 1
ATOM 7632 C C . ASP A 1 965 ? 51.142 -8.498 -28.062 1.00 88.81 965 ASP A C 1
ATOM 7634 O O . ASP A 1 965 ? 50.793 -8.529 -26.877 1.00 88.81 965 ASP A O 1
ATOM 7638 N N . CYS A 1 966 ? 50.274 -8.625 -29.065 1.00 88.06 966 CYS A N 1
ATOM 7639 C CA . CYS A 1 966 ? 48.863 -8.924 -28.845 1.00 88.06 966 CYS A CA 1
ATOM 7640 C C . CYS A 1 966 ? 48.661 -10.396 -28.463 1.00 88.06 966 CYS A C 1
ATOM 7642 O O . CYS A 1 966 ? 47.743 -10.707 -27.709 1.00 88.06 966 CYS A O 1
ATOM 7644 N N . SER A 1 967 ? 49.549 -11.293 -28.903 1.00 85.31 967 SER A N 1
ATOM 7645 C CA . SER A 1 967 ? 49.421 -12.740 -28.690 1.00 85.31 967 SER A CA 1
ATOM 7646 C C . SER A 1 967 ? 49.556 -13.163 -27.219 1.00 85.31 967 SER A C 1
ATOM 7648 O O . SER A 1 967 ? 48.985 -14.169 -26.794 1.00 85.31 967 SER A O 1
ATOM 7650 N N . THR A 1 968 ? 50.292 -12.386 -26.418 1.00 85.94 968 THR A N 1
ATOM 7651 C CA . THR A 1 968 ? 50.493 -12.630 -24.979 1.00 85.94 968 THR A CA 1
ATOM 7652 C C . THR A 1 968 ? 49.410 -12.026 -24.085 1.00 85.94 968 THR A C 1
ATOM 7654 O O . THR A 1 968 ? 49.377 -12.317 -22.884 1.00 85.94 968 THR A O 1
ATOM 7657 N N . LYS A 1 969 ? 48.518 -11.194 -24.634 1.00 86.81 969 LYS A N 1
ATOM 7658 C CA . LYS A 1 969 ? 47.445 -10.546 -23.873 1.00 86.81 969 LYS A CA 1
ATOM 7659 C C . LYS A 1 969 ? 46.302 -11.521 -23.604 1.00 86.81 969 LYS A C 1
ATOM 7661 O O . LYS A 1 969 ? 45.904 -12.305 -24.461 1.00 86.81 969 LYS A O 1
ATOM 7666 N N . LEU A 1 970 ? 45.753 -11.456 -22.391 1.00 86.81 970 LEU A N 1
ATOM 7667 C CA . LEU A 1 970 ? 44.529 -12.178 -22.048 1.00 86.81 970 LEU A CA 1
ATOM 7668 C C . LEU A 1 970 ? 43.335 -11.550 -22.771 1.00 86.81 970 LEU A C 1
ATOM 7670 O O . LEU A 1 970 ? 43.352 -10.356 -23.062 1.00 86.81 970 LEU A O 1
ATOM 7674 N N . GLU A 1 971 ? 42.279 -12.336 -22.998 1.00 82.38 971 GLU A N 1
ATOM 7675 C CA . GLU A 1 971 ? 41.109 -11.884 -23.761 1.00 82.38 971 GLU A CA 1
ATOM 7676 C C . GLU A 1 971 ? 40.542 -10.547 -23.240 1.00 82.38 971 GLU A C 1
ATOM 7678 O O . GLU A 1 971 ? 40.298 -9.628 -24.013 1.00 82.38 971 GLU A O 1
ATOM 7683 N N . GLY A 1 972 ? 40.430 -10.393 -21.916 1.00 86.56 972 GLY A N 1
ATOM 7684 C CA . GLY A 1 972 ? 39.918 -9.165 -21.302 1.00 86.56 972 GLY A CA 1
ATOM 7685 C C . GLY A 1 972 ? 40.843 -7.944 -21.395 1.00 86.56 972 GLY A C 1
ATOM 7686 O O . GLY A 1 972 ? 40.378 -6.847 -21.137 1.00 86.56 972 GLY A O 1
ATOM 7687 N N . GLU A 1 973 ? 42.121 -8.092 -21.751 1.00 89.94 973 GLU A N 1
ATOM 7688 C CA . GLU A 1 973 ? 43.122 -7.004 -21.782 1.00 89.94 973 GLU A CA 1
ATOM 7689 C C . GLU A 1 973 ? 43.539 -6.634 -23.223 1.00 89.94 973 GLU A C 1
ATOM 7691 O O . GLU A 1 973 ? 44.587 -6.023 -23.464 1.00 89.94 973 GLU A O 1
ATOM 7696 N N . CYS A 1 974 ? 42.736 -7.043 -24.207 1.00 88.50 974 CYS A N 1
ATOM 7697 C CA . CYS A 1 974 ? 43.081 -7.002 -25.623 1.00 88.50 974 CYS A CA 1
ATOM 7698 C C . CYS A 1 974 ? 42.792 -5.646 -26.295 1.00 88.50 974 CYS A C 1
ATOM 7700 O O . CYS A 1 974 ? 41.952 -5.555 -27.186 1.00 88.50 974 CYS A O 1
ATOM 7702 N N . ILE A 1 975 ? 43.487 -4.584 -25.877 1.00 80.44 975 ILE A N 1
ATOM 7703 C CA . ILE A 1 975 ? 43.344 -3.245 -26.487 1.00 80.44 975 ILE A CA 1
ATOM 7704 C C . ILE A 1 975 ? 44.676 -2.562 -26.840 1.00 80.44 975 ILE A C 1
ATOM 7706 O O . ILE A 1 975 ? 44.735 -1.701 -27.715 1.00 80.44 975 ILE A O 1
ATOM 7710 N N . GLY A 1 976 ? 45.782 -3.025 -26.255 1.00 76.31 976 GLY A N 1
ATOM 7711 C CA . GLY A 1 976 ? 47.094 -2.390 -26.378 1.00 76.31 976 GLY A CA 1
ATOM 7712 C C . GLY A 1 976 ? 47.420 -1.502 -25.166 1.00 76.31 976 GLY A C 1
ATOM 7713 O O . GLY A 1 976 ? 46.703 -1.525 -24.170 1.00 76.31 976 GLY A O 1
ATOM 7714 N N . PRO A 1 977 ? 48.548 -0.774 -25.190 1.00 75.75 977 PRO A N 1
ATOM 7715 C CA . PRO A 1 977 ? 49.018 0.031 -24.055 1.00 75.75 977 PRO A CA 1
ATOM 7716 C C . PRO A 1 977 ? 48.366 1.423 -23.932 1.00 75.75 977 PRO A C 1
ATOM 7718 O O . PRO A 1 977 ? 48.607 2.097 -22.934 1.00 75.75 977 PRO A O 1
ATOM 7721 N N . ASP A 1 978 ? 47.586 1.865 -24.922 1.00 73.25 978 ASP A N 1
ATOM 7722 C CA . ASP A 1 978 ? 46.905 3.167 -24.944 1.00 73.25 978 ASP A CA 1
ATOM 7723 C C . ASP A 1 978 ? 45.424 2.969 -25.305 1.00 73.25 978 ASP A C 1
ATOM 7725 O O . ASP A 1 978 ? 45.112 2.388 -26.343 1.00 73.25 978 ASP A O 1
ATOM 7729 N N . ALA A 1 979 ? 44.519 3.471 -24.459 1.00 68.19 979 ALA A N 1
ATOM 7730 C CA . ALA A 1 979 ? 43.071 3.387 -24.649 1.00 68.19 979 ALA A CA 1
ATOM 7731 C C . ALA A 1 979 ? 42.589 4.049 -25.952 1.00 68.19 979 ALA A C 1
ATOM 7733 O O . ALA A 1 979 ? 41.569 3.648 -26.506 1.00 68.19 979 ALA A O 1
ATOM 7734 N N . GLN A 1 980 ? 43.299 5.069 -26.454 1.00 66.12 980 GLN A N 1
ATOM 7735 C CA . GLN A 1 980 ? 42.871 5.815 -27.644 1.00 66.12 980 GLN A CA 1
ATOM 7736 C C . GLN A 1 980 ? 43.173 5.097 -28.965 1.00 66.12 980 GLN A C 1
ATOM 7738 O O . GLN A 1 980 ? 42.693 5.519 -30.020 1.00 66.12 980 GLN A O 1
ATOM 7743 N N . GLN A 1 981 ? 43.995 4.048 -28.942 1.00 69.12 981 GLN A N 1
ATOM 7744 C CA . GLN A 1 981 ? 44.450 3.346 -30.138 1.00 69.12 981 GLN A CA 1
ATOM 7745 C C . GLN A 1 981 ? 44.253 1.844 -29.910 1.00 69.12 981 GLN A C 1
ATOM 7747 O O . GLN A 1 981 ? 45.085 1.204 -29.275 1.00 69.12 981 GLN A O 1
ATOM 7752 N N . SER A 1 982 ? 43.150 1.281 -30.429 1.00 74.38 982 SER A N 1
ATOM 7753 C CA . SER A 1 982 ? 42.841 -0.160 -30.358 1.00 74.38 982 SER A CA 1
ATOM 7754 C C . SER A 1 982 ? 43.803 -0.955 -31.249 1.00 74.38 982 SER A C 1
ATOM 7756 O O . SER A 1 982 ? 43.514 -1.312 -32.392 1.00 74.38 982 SER A O 1
ATOM 7758 N N . LEU A 1 983 ? 45.008 -1.161 -30.731 1.00 84.19 983 LEU A N 1
ATOM 7759 C CA . LEU A 1 983 ? 46.141 -1.775 -31.421 1.00 84.19 983 LEU A CA 1
ATOM 7760 C C . LEU A 1 983 ? 46.086 -3.300 -31.360 1.00 84.19 983 LEU A C 1
ATOM 7762 O O . LEU A 1 983 ? 46.480 -3.990 -32.300 1.00 84.19 983 LEU A O 1
ATOM 7766 N N . CYS A 1 984 ? 45.500 -3.806 -30.284 1.00 87.38 984 CYS A N 1
ATOM 7767 C CA . CYS A 1 984 ? 45.013 -5.169 -30.217 1.00 87.38 984 CYS A CA 1
ATOM 7768 C C . CYS A 1 984 ? 43.482 -5.159 -30.272 1.00 87.38 984 CYS A C 1
ATOM 7770 O O . CYS A 1 984 ? 42.843 -4.170 -29.903 1.00 87.38 984 CYS A O 1
ATOM 7772 N N . SER A 1 985 ? 42.907 -6.248 -30.767 1.00 84.75 985 SER A N 1
ATOM 7773 C CA . SER A 1 985 ? 41.464 -6.466 -30.822 1.00 84.75 985 SER A CA 1
ATOM 7774 C C . SER A 1 985 ? 41.151 -7.949 -30.667 1.00 84.75 985 SER A C 1
ATOM 7776 O O . SER A 1 985 ? 41.915 -8.811 -31.122 1.00 84.75 985 SER A O 1
ATOM 7778 N N . LEU A 1 986 ? 40.031 -8.252 -30.012 1.00 86.69 986 LEU A N 1
ATOM 7779 C CA . LEU A 1 986 ? 39.554 -9.621 -29.885 1.00 86.69 986 LEU A CA 1
ATOM 7780 C C . LEU A 1 986 ? 39.070 -10.131 -31.234 1.00 86.69 986 LEU A C 1
ATOM 7782 O O . LEU A 1 986 ? 38.180 -9.556 -31.856 1.00 86.69 986 LEU A O 1
ATOM 7786 N N . LYS A 1 987 ? 39.641 -11.251 -31.661 1.00 85.50 987 LYS A N 1
ATOM 7787 C CA . LYS A 1 987 ? 39.247 -11.952 -32.871 1.00 85.50 987 LYS A CA 1
ATOM 7788 C C . LYS A 1 987 ? 38.549 -13.260 -32.499 1.00 85.50 987 LYS A C 1
ATOM 7790 O O . LYS A 1 987 ? 39.091 -14.035 -31.711 1.00 85.50 987 LYS A O 1
ATOM 7795 N N . PRO A 1 988 ? 37.346 -13.528 -33.027 1.00 85.88 988 PRO A N 1
ATOM 7796 C CA . PRO A 1 988 ? 36.642 -14.775 -32.760 1.00 85.88 988 PRO A CA 1
ATOM 7797 C C . PRO A 1 988 ? 37.394 -15.976 -33.353 1.00 85.88 988 PRO A C 1
ATOM 7799 O O . PRO A 1 988 ? 37.785 -15.966 -34.520 1.00 85.88 988 PRO A O 1
ATOM 7802 N N . ILE A 1 989 ? 37.551 -17.038 -32.561 1.00 87.88 989 ILE A N 1
ATOM 7803 C CA . ILE A 1 989 ? 38.080 -18.327 -33.014 1.00 87.88 989 ILE A CA 1
ATOM 7804 C C . ILE A 1 989 ? 36.921 -19.116 -33.630 1.00 87.88 989 ILE A C 1
ATOM 7806 O O . ILE A 1 989 ? 36.016 -19.575 -32.925 1.00 87.88 989 ILE A O 1
ATOM 7810 N N . GLU A 1 990 ? 36.931 -19.285 -34.952 1.00 86.06 990 GLU A N 1
ATOM 7811 C CA . GLU A 1 990 ? 35.908 -20.076 -35.639 1.00 86.06 990 GLU A CA 1
ATOM 7812 C C . GLU A 1 990 ? 36.017 -21.563 -35.270 1.00 86.06 990 GLU A C 1
ATOM 7814 O O . GLU A 1 990 ? 37.076 -22.183 -35.414 1.00 86.06 990 GLU A O 1
ATOM 7819 N N . CYS A 1 991 ? 34.901 -22.149 -34.825 1.00 89.00 991 CYS A N 1
ATOM 7820 C CA . CYS A 1 991 ? 34.793 -23.585 -34.575 1.00 89.00 991 CYS A CA 1
ATOM 7821 C C . CYS A 1 991 ? 35.064 -24.372 -35.862 1.00 89.00 991 CYS A C 1
ATOM 7823 O O . CYS A 1 991 ? 34.353 -24.197 -36.851 1.00 89.00 991 CYS A O 1
ATOM 7825 N N . GLN A 1 992 ? 36.044 -25.275 -35.842 1.00 85.69 992 GLN A N 1
ATOM 7826 C CA . GLN A 1 992 ? 36.426 -26.066 -37.016 1.00 85.69 992 GLN A CA 1
ATOM 7827 C C . GLN A 1 992 ? 35.561 -27.320 -37.171 1.00 85.69 992 GLN A C 1
ATOM 7829 O O . GLN A 1 992 ? 35.506 -27.919 -38.247 1.00 85.69 992 GLN A O 1
ATOM 7834 N N . THR A 1 993 ? 34.900 -27.754 -36.093 1.00 88.12 993 THR A N 1
ATOM 7835 C CA . THR A 1 993 ? 34.075 -28.965 -36.088 1.00 88.12 993 THR A CA 1
ATOM 7836 C C . THR A 1 993 ? 32.739 -28.766 -35.372 1.00 88.12 993 THR A C 1
ATOM 7838 O O . THR A 1 993 ? 32.614 -27.969 -34.442 1.00 88.12 993 THR A O 1
ATOM 7841 N N . GLU A 1 994 ? 31.741 -29.567 -35.754 1.00 89.12 994 GLU A N 1
ATOM 7842 C CA . GLU A 1 994 ? 30.443 -29.645 -35.069 1.00 89.12 994 GLU A CA 1
ATOM 7843 C C . GLU A 1 994 ? 30.599 -29.961 -33.572 1.00 89.12 994 GLU A C 1
ATOM 7845 O O . GLU A 1 994 ? 29.911 -29.379 -32.740 1.00 89.12 994 GLU A O 1
ATOM 7850 N N . GLN A 1 995 ? 31.539 -30.837 -33.205 1.00 89.38 995 GLN A N 1
ATOM 7851 C CA . GLN A 1 995 ? 31.751 -31.218 -31.808 1.00 89.38 995 GLN A CA 1
ATOM 7852 C C . GLN A 1 995 ? 32.299 -30.063 -30.961 1.00 89.38 995 GLN A C 1
ATOM 7854 O O . GLN A 1 995 ? 31.882 -29.917 -29.814 1.00 89.38 995 GLN A O 1
ATOM 7859 N N . GLU A 1 996 ? 33.207 -29.256 -31.519 1.00 91.12 996 GLU A N 1
ATOM 7860 C CA . GLU A 1 996 ? 33.694 -28.030 -30.875 1.00 91.12 996 GLU A CA 1
ATOM 7861 C C . GLU A 1 996 ? 32.543 -27.037 -30.686 1.00 91.12 996 GLU A C 1
ATOM 7863 O O . GLU A 1 996 ? 32.348 -26.522 -29.584 1.00 91.12 996 GLU A O 1
ATOM 7868 N N . CYS A 1 997 ? 31.709 -26.866 -31.718 1.00 90.75 997 CYS A N 1
ATOM 7869 C CA . CYS A 1 997 ? 30.527 -26.014 -31.654 1.00 90.75 997 CYS A CA 1
ATOM 7870 C C . CYS A 1 997 ? 29.554 -26.451 -30.552 1.00 90.75 997 CYS A C 1
ATOM 7872 O O . CYS A 1 997 ? 29.179 -25.645 -29.715 1.00 90.75 997 CYS A O 1
ATOM 7874 N N . LEU A 1 998 ? 29.194 -27.734 -30.472 1.00 89.62 998 LEU A N 1
ATOM 7875 C CA . LEU A 1 998 ? 28.241 -28.231 -29.468 1.00 89.62 998 LEU A CA 1
ATOM 7876 C C . LEU A 1 998 ? 28.749 -28.124 -28.018 1.00 89.62 998 LEU A C 1
ATOM 7878 O O . LEU A 1 998 ? 27.956 -28.236 -27.083 1.00 89.62 998 LEU A O 1
ATOM 7882 N N . THR A 1 999 ? 30.055 -27.924 -27.814 1.00 89.12 999 THR A N 1
ATOM 7883 C CA . THR A 1 999 ? 30.632 -27.608 -26.496 1.00 89.12 999 THR A CA 1
ATOM 7884 C C . THR A 1 999 ? 30.742 -26.109 -26.214 1.00 89.12 999 THR A C 1
ATOM 7886 O O . THR A 1 999 ? 30.947 -25.727 -25.062 1.00 89.12 999 THR A O 1
ATOM 7889 N N . ALA A 1 1000 ? 30.591 -25.271 -27.239 1.00 90.88 1000 ALA A N 1
ATOM 7890 C CA . ALA A 1 1000 ? 30.592 -23.822 -27.132 1.00 90.88 1000 ALA A CA 1
ATOM 7891 C C . ALA A 1 1000 ? 29.212 -23.280 -26.717 1.00 90.88 1000 ALA A C 1
ATOM 7893 O O . ALA A 1 1000 ? 28.200 -23.986 -26.629 1.00 90.88 1000 ALA A O 1
ATOM 7894 N N . GLY A 1 1001 ? 29.168 -21.984 -26.444 1.00 89.50 1001 GLY A N 1
ATOM 7895 C CA . GLY A 1 1001 ? 27.954 -21.261 -26.106 1.00 89.50 1001 GLY A CA 1
ATOM 7896 C C . GLY A 1 1001 ? 28.274 -19.830 -25.718 1.00 89.50 1001 GLY A C 1
ATOM 7897 O O . GLY A 1 1001 ? 29.436 -19.433 -25.654 1.00 89.50 1001 GLY A O 1
ATOM 7898 N N . ILE A 1 1002 ? 27.219 -19.073 -25.470 1.00 90.50 1002 ILE A N 1
ATOM 7899 C CA . ILE A 1 1002 ? 27.275 -17.680 -25.046 1.00 90.50 1002 ILE A CA 1
ATOM 7900 C C . ILE A 1 1002 ? 26.620 -17.585 -23.675 1.00 90.50 1002 ILE A C 1
ATOM 7902 O O . ILE A 1 1002 ? 25.562 -18.172 -23.432 1.00 90.50 1002 ILE A O 1
ATOM 7906 N N . CYS A 1 1003 ? 27.244 -16.842 -22.771 1.00 93.69 1003 CYS A N 1
ATOM 7907 C CA . CYS A 1 1003 ? 26.615 -16.454 -21.523 1.00 93.69 1003 CYS A CA 1
ATOM 7908 C C . CYS A 1 1003 ? 25.903 -15.109 -21.697 1.00 93.69 1003 CYS A C 1
ATOM 7910 O O . CYS A 1 1003 ? 26.365 -14.245 -22.434 1.00 93.69 1003 CYS A O 1
ATOM 7912 N N . SER A 1 1004 ? 24.779 -14.908 -21.009 1.00 93.12 1004 SER A N 1
ATOM 7913 C CA . SER A 1 1004 ? 24.034 -13.645 -21.081 1.00 93.12 1004 SER A CA 1
ATOM 7914 C C . SER A 1 1004 ? 24.777 -12.450 -20.468 1.00 93.12 1004 SER A C 1
ATOM 7916 O O . SER A 1 1004 ? 24.263 -11.338 -20.533 1.00 93.12 1004 SER A O 1
ATOM 7918 N N . ASP A 1 1005 ? 25.951 -12.658 -19.860 1.00 93.94 1005 ASP A N 1
ATOM 7919 C CA . ASP A 1 1005 ? 26.841 -11.565 -19.465 1.00 93.94 1005 ASP A CA 1
ATOM 7920 C C . ASP A 1 1005 ? 27.478 -10.860 -20.670 1.00 93.94 1005 ASP A C 1
ATOM 7922 O O . ASP A 1 1005 ? 27.815 -9.687 -20.552 1.00 93.94 1005 ASP A O 1
ATOM 7926 N N . GLU A 1 1006 ? 27.553 -11.506 -21.841 1.00 91.56 1006 GLU A N 1
ATOM 7927 C CA . GLU A 1 1006 ? 28.089 -10.922 -23.079 1.00 91.56 1006 GLU A CA 1
ATOM 7928 C C . GLU A 1 1006 ? 27.405 -9.596 -23.454 1.00 91.56 1006 GLU A C 1
ATOM 7930 O O . GLU A 1 1006 ? 28.044 -8.732 -24.050 1.00 91.56 1006 GLU A O 1
ATOM 7935 N N . PHE A 1 1007 ? 26.155 -9.377 -23.021 1.00 91.88 1007 PHE A N 1
ATOM 7936 C CA . PHE A 1 1007 ? 25.449 -8.096 -23.157 1.00 91.88 1007 PHE A CA 1
ATOM 7937 C C . PHE A 1 1007 ? 26.271 -6.900 -22.648 1.00 91.88 1007 PHE A C 1
ATOM 7939 O O . PHE A 1 1007 ? 26.283 -5.854 -23.290 1.00 91.88 1007 PHE A O 1
ATOM 7946 N N . TYR A 1 1008 ? 26.978 -7.051 -21.526 1.00 93.06 1008 TYR A N 1
ATOM 7947 C CA . TYR A 1 1008 ? 27.766 -5.983 -20.892 1.00 93.06 1008 TYR A CA 1
ATOM 7948 C C . TYR A 1 1008 ? 29.149 -5.795 -21.535 1.00 93.06 1008 TYR A C 1
ATOM 7950 O O . TYR A 1 1008 ? 29.883 -4.862 -21.205 1.00 93.06 1008 TYR A O 1
ATOM 7958 N N . PHE A 1 1009 ? 29.501 -6.680 -22.466 1.00 91.81 1009 PHE A N 1
ATOM 7959 C CA . PHE A 1 1009 ? 30.772 -6.700 -23.180 1.00 91.81 1009 PHE A CA 1
ATOM 7960 C C . PHE A 1 1009 ? 30.615 -6.388 -24.670 1.00 91.81 1009 PHE A C 1
ATOM 7962 O O . PHE A 1 1009 ? 31.597 -6.488 -25.394 1.00 91.81 1009 PHE A O 1
ATOM 7969 N N . ASN A 1 1010 ? 29.418 -6.027 -25.137 1.00 88.69 1010 ASN A N 1
ATOM 7970 C CA . ASN A 1 1010 ? 29.153 -5.687 -26.531 1.00 88.69 1010 ASN A CA 1
ATOM 7971 C C . ASN A 1 1010 ? 28.872 -4.177 -26.671 1.00 88.69 1010 ASN A C 1
ATOM 7973 O O . ASN A 1 1010 ? 28.062 -3.594 -25.942 1.00 88.69 1010 ASN A O 1
ATOM 7977 N N . GLN A 1 1011 ? 29.572 -3.522 -27.595 1.00 86.25 1011 GLN A N 1
ATOM 7978 C CA . GLN A 1 1011 ? 29.468 -2.090 -27.869 1.00 86.25 1011 GLN A CA 1
ATOM 7979 C C . GLN A 1 1011 ? 28.070 -1.686 -28.325 1.00 86.25 1011 GLN A C 1
ATOM 7981 O O . GLN A 1 1011 ? 27.552 -0.659 -27.891 1.00 86.25 1011 GLN A O 1
ATOM 7986 N N . ALA A 1 1012 ? 27.435 -2.496 -29.173 1.00 80.62 1012 ALA A N 1
ATOM 7987 C CA . ALA A 1 1012 ? 26.124 -2.191 -29.736 1.00 80.62 1012 ALA A CA 1
ATOM 7988 C C . ALA A 1 1012 ? 25.020 -2.200 -28.666 1.00 80.62 1012 ALA A C 1
ATOM 7990 O O . ALA A 1 1012 ? 24.087 -1.396 -28.722 1.00 80.62 1012 ALA A O 1
ATOM 7991 N N . THR A 1 1013 ? 25.130 -3.077 -27.663 1.00 82.19 1013 THR A N 1
ATOM 7992 C CA . THR A 1 1013 ? 24.164 -3.170 -26.558 1.00 82.19 1013 THR A CA 1
ATOM 7993 C C . THR A 1 1013 ? 24.432 -2.138 -25.471 1.00 82.19 1013 THR A C 1
ATOM 7995 O O . THR A 1 1013 ? 23.495 -1.497 -24.996 1.00 82.19 1013 THR A O 1
ATOM 7998 N N . THR A 1 1014 ? 25.697 -1.926 -25.101 1.00 83.00 1014 THR A N 1
ATOM 7999 C CA . THR A 1 1014 ? 26.060 -0.977 -24.033 1.00 83.00 1014 THR A CA 1
ATOM 8000 C C . THR A 1 1014 ? 26.091 0.485 -24.482 1.00 83.00 1014 THR A C 1
ATOM 8002 O O . THR A 1 1014 ? 26.116 1.373 -23.631 1.00 83.00 1014 THR A O 1
ATOM 8005 N N . ARG A 1 1015 ? 26.126 0.733 -25.803 1.00 77.56 1015 ARG A N 1
ATOM 8006 C CA . ARG A 1 1015 ? 26.381 2.035 -26.459 1.00 77.56 1015 ARG A CA 1
ATOM 8007 C C . ARG A 1 1015 ? 27.669 2.726 -26.025 1.00 77.56 1015 ARG A C 1
ATOM 8009 O O . ARG A 1 1015 ? 27.902 3.885 -26.354 1.00 77.56 1015 ARG A O 1
ATOM 8016 N N . ASN A 1 1016 ? 28.536 1.995 -25.339 1.00 78.75 1016 ASN A N 1
ATOM 8017 C CA . ASN A 1 1016 ? 29.790 2.510 -24.852 1.00 78.75 1016 ASN A CA 1
ATOM 8018 C C . ASN A 1 1016 ? 30.883 2.257 -25.894 1.00 78.75 1016 ASN A C 1
ATOM 8020 O O . ASN A 1 1016 ? 31.636 1.286 -25.810 1.00 78.75 1016 ASN A O 1
ATOM 8024 N N . TYR A 1 1017 ? 30.969 3.155 -26.878 1.00 78.44 1017 TYR A N 1
ATOM 8025 C CA . TYR A 1 1017 ? 31.946 3.078 -27.973 1.00 78.44 1017 TYR A CA 1
ATOM 8026 C C . TYR A 1 1017 ? 33.408 3.104 -27.506 1.00 78.44 1017 TYR A C 1
ATOM 8028 O O . TYR A 1 1017 ? 34.302 2.791 -28.291 1.00 78.44 1017 TYR A O 1
ATOM 8036 N N . ASN A 1 1018 ? 33.670 3.454 -26.241 1.00 80.56 1018 ASN A N 1
ATOM 8037 C CA . ASN A 1 1018 ? 35.019 3.429 -25.693 1.00 80.56 1018 ASN A CA 1
ATOM 8038 C C . ASN A 1 1018 ? 35.491 2.002 -25.400 1.00 80.56 1018 ASN A C 1
ATOM 8040 O O . ASN A 1 1018 ? 36.679 1.751 -25.515 1.00 80.56 1018 ASN A O 1
ATOM 8044 N N . TYR A 1 1019 ? 34.612 1.064 -25.036 1.00 84.94 1019 TYR A N 1
ATOM 8045 C CA . TYR A 1 1019 ? 35.010 -0.302 -24.674 1.00 84.94 1019 TYR A CA 1
ATOM 8046 C C . TYR A 1 1019 ? 34.944 -1.243 -25.872 1.00 84.94 1019 TYR A C 1
ATOM 8048 O O . TYR A 1 1019 ? 33.839 -1.474 -26.338 1.00 84.94 1019 TYR A O 1
ATOM 8056 N N . PRO A 1 1020 ? 36.045 -1.832 -26.366 1.00 84.12 1020 PRO A N 1
ATOM 8057 C CA . PRO A 1 1020 ? 35.992 -2.851 -27.416 1.00 84.12 1020 PRO A CA 1
ATOM 8058 C C . PRO A 1 1020 ? 35.128 -4.053 -27.027 1.00 84.12 1020 PRO A C 1
ATOM 8060 O O . PRO A 1 1020 ? 35.053 -4.414 -25.849 1.00 84.12 1020 PRO A O 1
ATOM 8063 N N . ASP A 1 1021 ? 34.539 -4.711 -28.026 1.00 85.19 1021 ASP A N 1
ATOM 8064 C CA . ASP A 1 1021 ? 33.784 -5.947 -27.815 1.00 85.19 1021 ASP A CA 1
ATOM 8065 C C . ASP A 1 1021 ? 34.640 -6.999 -27.092 1.00 85.19 1021 ASP A C 1
ATOM 8067 O O . ASP A 1 1021 ? 35.761 -7.299 -27.500 1.00 85.19 1021 ASP A O 1
ATOM 8071 N N . GLY A 1 1022 ? 34.106 -7.560 -26.005 1.00 86.31 1022 GLY A N 1
ATOM 8072 C CA . GLY A 1 1022 ? 34.739 -8.589 -25.176 1.00 86.31 1022 GLY A CA 1
ATOM 8073 C C . GLY A 1 1022 ? 35.788 -8.092 -24.169 1.00 86.31 1022 GLY A C 1
ATOM 8074 O O . GLY A 1 1022 ? 36.320 -8.911 -23.415 1.00 86.31 1022 GLY A O 1
ATOM 8075 N N . TYR A 1 1023 ? 36.081 -6.788 -24.125 1.00 89.00 1023 TYR A N 1
ATOM 8076 C CA . TYR A 1 1023 ? 37.087 -6.209 -23.230 1.00 89.00 1023 TYR A CA 1
ATOM 8077 C C . TYR A 1 1023 ? 36.656 -6.233 -21.753 1.00 89.00 1023 TYR A C 1
ATOM 8079 O O . TYR A 1 1023 ? 35.515 -5.914 -21.423 1.00 89.00 1023 TYR A O 1
ATOM 8087 N N . GLY A 1 1024 ? 37.575 -6.571 -20.845 1.00 91.19 1024 GLY A N 1
ATOM 8088 C CA . GLY A 1 1024 ? 37.302 -6.708 -19.414 1.00 91.19 1024 GLY A CA 1
ATOM 8089 C C . GLY A 1 1024 ? 36.823 -5.409 -18.755 1.00 91.19 1024 GLY A C 1
ATOM 8090 O O . GLY A 1 1024 ? 37.245 -4.312 -19.109 1.00 91.19 1024 GLY A O 1
ATOM 8091 N N . LYS A 1 1025 ? 35.930 -5.525 -17.772 1.00 94.06 1025 LYS A N 1
ATOM 8092 C CA . LYS A 1 1025 ? 35.374 -4.390 -17.024 1.00 94.06 1025 LYS A CA 1
ATOM 8093 C C . LYS A 1 1025 ? 35.943 -4.371 -15.610 1.00 94.06 1025 LYS A C 1
ATOM 8095 O O . LYS A 1 1025 ? 36.034 -5.419 -14.970 1.00 94.06 1025 LYS A O 1
ATOM 8100 N N . CYS A 1 1026 ? 36.294 -3.191 -15.108 1.00 95.75 1026 CYS A N 1
ATOM 8101 C CA . CYS A 1 1026 ? 36.634 -3.023 -13.699 1.00 95.75 1026 CYS A CA 1
ATOM 8102 C C . CYS A 1 1026 ? 35.372 -2.690 -12.902 1.00 95.75 1026 CYS A C 1
ATOM 8104 O O . CYS A 1 1026 ? 34.801 -1.622 -13.103 1.00 95.75 1026 CYS A O 1
ATOM 8106 N N . LEU A 1 1027 ? 34.928 -3.613 -12.048 1.00 95.00 1027 LEU A N 1
ATOM 8107 C CA . LEU A 1 1027 ? 33.711 -3.462 -11.254 1.00 95.00 1027 LEU A CA 1
ATOM 8108 C C . LEU A 1 1027 ? 34.009 -2.894 -9.869 1.00 95.00 1027 LEU A C 1
ATOM 8110 O O . LEU A 1 1027 ? 34.841 -3.428 -9.138 1.00 95.00 1027 LEU A O 1
ATOM 8114 N N . PHE A 1 1028 ? 33.262 -1.873 -9.486 1.00 93.88 1028 PHE A N 1
ATOM 8115 C CA . PHE A 1 1028 ? 33.206 -1.290 -8.157 1.00 93.88 1028 PHE A CA 1
ATOM 8116 C C . PHE A 1 1028 ? 31.861 -1.635 -7.507 1.00 93.88 1028 PHE A C 1
ATOM 8118 O O . PHE A 1 1028 ? 30.873 -1.811 -8.220 1.00 93.88 1028 PHE A O 1
ATOM 8125 N N . PRO A 1 1029 ? 31.790 -1.738 -6.172 1.00 89.31 1029 PRO A N 1
ATOM 8126 C CA . PRO A 1 1029 ? 30.506 -1.867 -5.489 1.00 89.31 1029 PRO A CA 1
ATOM 8127 C C . PRO A 1 1029 ? 29.641 -0.629 -5.746 1.00 89.31 1029 PRO A C 1
ATOM 8129 O O . PRO A 1 1029 ? 30.169 0.469 -5.959 1.00 89.31 1029 PRO A O 1
ATOM 8132 N N . HIS A 1 1030 ? 28.319 -0.788 -5.696 1.00 87.88 1030 HIS A N 1
ATOM 8133 C CA . HIS A 1 1030 ? 27.410 0.342 -5.886 1.00 87.88 1030 HIS A CA 1
ATOM 8134 C C . HIS A 1 1030 ? 27.633 1.437 -4.831 1.00 87.88 1030 HIS A C 1
ATOM 8136 O O . HIS A 1 1030 ? 27.730 1.185 -3.626 1.00 87.88 1030 HIS A O 1
ATOM 8142 N N . GLY A 1 1031 ? 27.738 2.684 -5.295 1.00 78.88 1031 GLY A N 1
ATOM 8143 C CA . GLY A 1 1031 ? 28.057 3.844 -4.468 1.00 78.88 1031 GLY A CA 1
ATOM 8144 C C . GLY A 1 1031 ? 26.821 4.574 -3.943 1.00 78.88 1031 GLY A C 1
ATOM 8145 O O . GLY A 1 1031 ? 25.683 4.247 -4.267 1.00 78.88 1031 GLY A O 1
ATOM 8146 N N . LYS A 1 1032 ? 27.042 5.614 -3.129 1.00 66.88 1032 LYS A N 1
ATOM 8147 C CA . LYS A 1 1032 ? 25.983 6.554 -2.736 1.00 66.88 1032 LYS A CA 1
ATOM 8148 C C . LYS A 1 1032 ? 25.970 7.738 -3.703 1.00 66.88 1032 LYS A C 1
ATOM 8150 O O . LYS A 1 1032 ? 26.790 8.642 -3.551 1.00 66.88 1032 LYS A O 1
ATOM 8155 N N . PHE A 1 1033 ? 25.001 7.778 -4.612 1.00 58.09 1033 PHE A N 1
ATOM 8156 C CA . PHE A 1 1033 ? 24.760 8.928 -5.484 1.00 58.09 1033 PHE A CA 1
ATOM 8157 C C . PHE A 1 1033 ? 23.252 9.160 -5.607 1.00 58.09 1033 PHE A C 1
ATOM 8159 O O . PHE A 1 1033 ? 22.571 8.397 -6.276 1.00 58.09 1033 PHE A O 1
ATOM 8166 N N . SER A 1 1034 ? 22.690 10.120 -4.854 1.00 58.94 1034 SER A N 1
ATOM 8167 C CA . SER A 1 1034 ? 21.222 10.350 -4.710 1.00 58.94 1034 SER A CA 1
ATOM 8168 C C . SER A 1 1034 ? 20.358 9.128 -4.309 1.00 58.94 1034 SER A C 1
ATOM 8170 O O . SER A 1 1034 ? 19.152 9.247 -4.137 1.00 58.94 1034 SER A O 1
ATOM 8172 N N . GLY A 1 1035 ? 20.993 7.983 -4.070 1.00 67.00 1035 GLY A N 1
ATOM 8173 C CA . GLY A 1 1035 ? 20.450 6.646 -3.855 1.00 67.00 1035 GLY A CA 1
ATOM 8174 C C . GLY A 1 1035 ? 21.619 5.652 -3.889 1.00 67.00 1035 GLY A C 1
ATOM 8175 O O . GLY A 1 1035 ? 22.777 6.083 -3.820 1.00 67.00 1035 GLY A O 1
ATOM 8176 N N . ILE A 1 1036 ? 21.345 4.349 -3.975 1.00 75.12 1036 ILE A N 1
ATOM 8177 C CA . ILE A 1 1036 ? 22.372 3.390 -4.403 1.00 75.12 1036 ILE A CA 1
ATOM 8178 C C . ILE A 1 1036 ? 22.269 3.228 -5.901 1.00 75.12 1036 ILE A C 1
ATOM 8180 O O . ILE A 1 1036 ? 21.254 2.766 -6.398 1.00 75.12 1036 ILE A O 1
ATOM 8184 N N . SER A 1 1037 ? 23.326 3.666 -6.567 1.00 83.56 1037 SER A N 1
ATOM 8185 C CA . SER A 1 1037 ? 23.493 3.696 -8.013 1.00 83.56 1037 SER A CA 1
ATOM 8186 C C . SER A 1 1037 ? 24.994 3.761 -8.287 1.00 83.56 1037 SER A C 1
ATOM 8188 O O . SER A 1 1037 ? 25.807 4.009 -7.386 1.00 83.56 1037 SER A O 1
ATOM 8190 N N . CYS A 1 1038 ? 25.378 3.582 -9.540 1.00 88.56 1038 CYS A N 1
ATOM 8191 C CA . CYS A 1 1038 ? 26.703 3.976 -9.996 1.00 88.56 1038 CYS A CA 1
ATOM 8192 C C . CYS A 1 1038 ? 26.798 5.500 -10.155 1.00 88.56 1038 CYS A C 1
ATOM 8194 O O . CYS A 1 1038 ? 25.780 6.197 -10.184 1.00 88.56 1038 CYS A O 1
ATOM 8196 N N . GLU A 1 1039 ? 28.019 6.034 -10.213 1.00 87.25 1039 GLU A N 1
ATOM 8197 C CA . GLU A 1 1039 ? 28.234 7.470 -10.407 1.00 87.25 1039 GLU A CA 1
ATOM 8198 C C . GLU A 1 1039 ? 27.698 7.906 -11.787 1.00 87.25 1039 GLU A C 1
ATOM 8200 O O . GLU A 1 1039 ? 28.226 7.459 -12.814 1.00 87.25 1039 GLU A O 1
ATOM 8205 N N . PRO A 1 1040 ? 26.660 8.763 -11.853 1.00 76.75 1040 PRO A N 1
ATOM 8206 C CA . PRO A 1 1040 ? 26.069 9.167 -13.120 1.00 76.75 1040 PRO A CA 1
ATOM 8207 C C . PRO A 1 1040 ? 27.109 9.912 -13.958 1.00 76.75 1040 PRO A C 1
ATOM 8209 O O . PRO A 1 1040 ? 27.946 10.641 -13.429 1.00 76.75 1040 PRO A O 1
ATOM 8212 N N . TYR A 1 1041 ? 27.063 9.725 -15.277 1.00 81.50 1041 TYR A N 1
ATOM 8213 C CA . TYR A 1 1041 ? 28.031 10.251 -16.256 1.00 81.50 1041 TYR A CA 1
ATOM 8214 C C . TYR A 1 1041 ? 29.456 9.677 -16.187 1.00 81.50 1041 TYR A C 1
ATOM 8216 O O . TYR A 1 1041 ? 30.212 9.884 -17.138 1.00 81.50 1041 TYR A O 1
ATOM 8224 N N . ALA A 1 1042 ? 29.829 8.950 -15.129 1.00 87.50 1042 ALA A N 1
ATOM 8225 C CA . ALA A 1 1042 ? 31.153 8.341 -14.988 1.00 87.50 1042 ALA A CA 1
ATOM 8226 C C . ALA A 1 1042 ? 31.123 6.809 -15.053 1.00 87.50 1042 ALA A C 1
ATOM 8228 O O . ALA A 1 1042 ? 32.101 6.210 -15.496 1.00 87.50 1042 ALA A O 1
ATOM 8229 N N . GLN A 1 1043 ? 30.025 6.171 -14.647 1.00 90.38 1043 GLN A N 1
ATOM 8230 C CA . GLN A 1 1043 ? 29.900 4.719 -14.534 1.00 90.38 1043 GLN A CA 1
ATOM 8231 C C . GLN A 1 1043 ? 28.570 4.206 -15.113 1.00 90.38 1043 GLN A C 1
ATOM 8233 O O . GLN A 1 1043 ? 27.598 4.948 -15.214 1.00 90.38 1043 GLN A O 1
ATOM 8238 N N . GLN A 1 1044 ? 28.537 2.924 -15.480 1.00 89.88 1044 GLN A N 1
ATOM 8239 C CA . GLN A 1 1044 ? 27.347 2.157 -15.867 1.00 89.88 1044 GLN A CA 1
ATOM 8240 C C . GLN A 1 1044 ? 27.112 1.018 -14.871 1.00 89.88 1044 GLN A C 1
ATOM 8242 O O . GLN A 1 1044 ? 28.063 0.502 -14.274 1.00 89.88 1044 GLN A O 1
ATOM 8247 N N . ASP A 1 1045 ? 25.852 0.614 -14.716 1.00 91.88 1045 ASP A N 1
ATOM 8248 C CA . ASP A 1 1045 ? 25.446 -0.422 -13.761 1.00 91.88 1045 ASP A CA 1
ATOM 8249 C C . ASP A 1 1045 ? 25.445 -1.830 -14.378 1.00 91.88 1045 ASP A C 1
ATOM 8251 O O . ASP A 1 1045 ? 24.982 -2.034 -15.495 1.00 91.88 1045 ASP A O 1
ATOM 8255 N N . SER A 1 1046 ? 25.926 -2.839 -13.655 1.00 93.50 1046 SER A N 1
ATOM 8256 C CA . SER A 1 1046 ? 25.781 -4.249 -14.008 1.00 93.50 1046 SER A CA 1
ATOM 8257 C C . SER A 1 1046 ? 25.349 -5.093 -12.798 1.00 93.50 1046 SER A C 1
ATOM 8259 O O . SER A 1 1046 ? 25.629 -4.740 -11.653 1.00 93.50 1046 SER A O 1
ATOM 8261 N N . PRO A 1 1047 ? 24.808 -6.312 -13.011 1.00 93.31 1047 PRO A N 1
ATOM 8262 C CA . PRO A 1 1047 ? 24.465 -7.230 -11.923 1.00 93.31 1047 PRO A CA 1
ATOM 8263 C C . PRO A 1 1047 ? 25.621 -7.580 -10.974 1.00 93.31 1047 PRO A C 1
ATOM 8265 O O . PRO A 1 1047 ? 25.379 -8.173 -9.924 1.00 93.31 1047 PRO A O 1
ATOM 8268 N N . ASN A 1 1048 ? 26.875 -7.308 -11.351 1.00 93.06 1048 ASN A N 1
ATOM 8269 C CA . ASN A 1 1048 ? 28.061 -7.561 -10.534 1.00 93.06 1048 ASN A CA 1
ATOM 8270 C C . ASN A 1 1048 ? 28.688 -6.288 -9.929 1.00 93.06 1048 ASN A C 1
ATOM 8272 O O . ASN A 1 1048 ? 29.681 -6.426 -9.218 1.00 93.06 1048 ASN A O 1
ATOM 8276 N N . GLY A 1 1049 ? 28.143 -5.098 -10.198 1.00 92.56 1049 GLY A N 1
ATOM 8277 C CA . GLY A 1 1049 ? 28.661 -3.812 -9.724 1.00 92.56 1049 GLY A CA 1
ATOM 8278 C C . GLY A 1 1049 ? 28.740 -2.753 -10.828 1.00 92.56 1049 GLY A C 1
ATOM 8279 O O . GLY A 1 1049 ? 28.343 -2.983 -11.970 1.00 92.56 1049 GLY A O 1
ATOM 8280 N N . CYS A 1 1050 ? 29.315 -1.608 -10.492 1.00 94.00 1050 CYS A N 1
ATOM 8281 C CA . CYS A 1 1050 ? 29.480 -0.439 -11.348 1.00 94.00 1050 CYS A CA 1
ATOM 8282 C C . CYS A 1 1050 ? 30.797 -0.471 -12.120 1.00 94.00 1050 CYS A C 1
ATOM 8284 O O . CYS A 1 1050 ? 31.836 -0.720 -11.518 1.00 94.00 1050 CYS A O 1
ATOM 8286 N N . TYR A 1 1051 ? 30.809 -0.158 -13.414 1.00 94.06 1051 TYR A N 1
ATOM 8287 C CA . TYR A 1 1051 ? 32.061 -0.016 -14.172 1.00 94.06 1051 TYR A CA 1
ATOM 8288 C C . TYR A 1 1051 ? 32.156 1.344 -14.875 1.00 94.06 1051 TYR A C 1
ATOM 8290 O O . TYR A 1 1051 ? 31.125 1.890 -15.261 1.00 94.06 1051 TYR A O 1
ATOM 8298 N N . PRO A 1 1052 ? 33.359 1.914 -15.075 1.00 92.31 1052 PRO A N 1
ATOM 8299 C CA . PRO A 1 1052 ? 33.501 3.230 -15.698 1.00 92.31 1052 PRO A CA 1
ATOM 8300 C C . PRO A 1 1052 ? 33.015 3.275 -17.153 1.00 92.31 1052 PRO A C 1
ATOM 8302 O O . PRO A 1 1052 ? 33.194 2.318 -17.905 1.00 92.31 1052 PRO A O 1
ATOM 8305 N N . LEU A 1 1053 ? 32.462 4.410 -17.584 1.00 88.00 1053 LEU A N 1
ATOM 8306 C CA . LEU A 1 1053 ? 32.101 4.684 -18.980 1.00 88.00 1053 LEU A CA 1
ATOM 8307 C C . LEU A 1 1053 ? 33.344 4.792 -19.880 1.00 88.00 1053 LEU A C 1
ATOM 8309 O O . LEU A 1 1053 ? 33.285 4.441 -21.057 1.00 88.00 1053 LEU A O 1
ATOM 8313 N N . GLY A 1 1054 ? 34.474 5.251 -19.339 1.00 85.00 1054 GLY A N 1
ATOM 8314 C CA . GLY A 1 1054 ? 35.769 5.285 -20.021 1.00 85.00 1054 GLY A CA 1
ATOM 8315 C C . GLY A 1 1054 ? 36.608 4.029 -19.773 1.00 85.00 1054 GLY A C 1
ATOM 8316 O O . GLY A 1 1054 ? 36.381 3.282 -18.824 1.00 85.00 1054 GLY A O 1
ATOM 8317 N N . LEU A 1 1055 ? 37.615 3.800 -20.617 1.00 86.69 1055 LEU A N 1
ATOM 8318 C CA . LEU A 1 1055 ? 38.645 2.775 -20.408 1.00 86.69 1055 LEU A CA 1
ATOM 8319 C C . LEU A 1 1055 ? 39.709 3.247 -19.405 1.00 86.69 1055 LEU A C 1
ATOM 8321 O O . LEU A 1 1055 ? 40.891 3.355 -19.734 1.00 86.69 1055 LEU A O 1
ATOM 8325 N N . ASP A 1 1056 ? 39.293 3.532 -18.175 1.00 87.25 1056 ASP A N 1
ATOM 8326 C CA . ASP A 1 1056 ? 40.211 4.005 -17.129 1.00 87.25 1056 ASP A CA 1
ATOM 8327 C C . ASP A 1 1056 ? 41.169 2.892 -16.659 1.00 87.25 1056 ASP A C 1
ATOM 8329 O O . ASP A 1 1056 ? 42.264 3.160 -16.165 1.00 87.25 1056 ASP A O 1
ATOM 8333 N N . TYR A 1 1057 ? 40.790 1.627 -16.886 1.00 90.69 1057 TYR A N 1
ATOM 8334 C CA . TYR A 1 1057 ? 41.515 0.437 -16.447 1.00 90.69 1057 TYR A CA 1
ATOM 8335 C C . TYR A 1 1057 ? 41.946 -0.437 -17.630 1.00 90.69 1057 TYR A C 1
ATOM 8337 O O . TYR A 1 1057 ? 41.153 -1.177 -18.218 1.00 90.69 1057 TYR A O 1
ATOM 8345 N N . LEU A 1 1058 ? 43.243 -0.386 -17.957 1.00 87.75 1058 LEU A N 1
ATOM 8346 C CA . LEU A 1 1058 ? 43.835 -1.142 -19.072 1.00 87.75 1058 LEU A CA 1
ATOM 8347 C C . LEU A 1 1058 ? 44.252 -2.587 -18.729 1.00 87.75 1058 LEU A C 1
ATOM 8349 O O . LEU A 1 1058 ? 44.668 -3.349 -19.600 1.00 87.75 1058 LEU A O 1
ATOM 8353 N N . SER A 1 1059 ? 44.219 -2.960 -17.448 1.00 89.31 1059 SER A N 1
ATOM 8354 C CA . SER A 1 1059 ? 44.630 -4.291 -16.990 1.00 89.31 1059 SER A CA 1
ATOM 8355 C C . SER A 1 1059 ? 43.940 -4.682 -15.693 1.00 89.31 1059 SER A C 1
ATOM 8357 O O . SER A 1 1059 ? 43.557 -3.821 -14.893 1.00 89.31 1059 SER A O 1
ATOM 8359 N N . LYS A 1 1060 ? 43.885 -5.991 -15.439 1.00 93.38 1060 LYS A N 1
ATOM 8360 C CA . LYS A 1 1060 ? 43.384 -6.563 -14.190 1.00 93.38 1060 LYS A CA 1
ATOM 8361 C C . LYS A 1 1060 ? 44.088 -5.986 -12.960 1.00 93.38 1060 LYS A C 1
ATOM 8363 O O . LYS A 1 1060 ? 43.427 -5.647 -11.987 1.00 93.38 1060 LYS A O 1
ATOM 8368 N N . VAL A 1 1061 ? 45.414 -5.855 -13.016 1.00 93.00 1061 VAL A N 1
ATOM 8369 C CA . VAL A 1 1061 ? 46.220 -5.350 -11.890 1.00 93.00 1061 VAL A CA 1
ATOM 8370 C C . VAL A 1 1061 ? 45.846 -3.908 -11.558 1.00 93.00 1061 VAL A C 1
ATOM 8372 O O . VAL A 1 1061 ? 45.613 -3.598 -10.399 1.00 93.00 1061 VAL A O 1
ATOM 8375 N N . SER A 1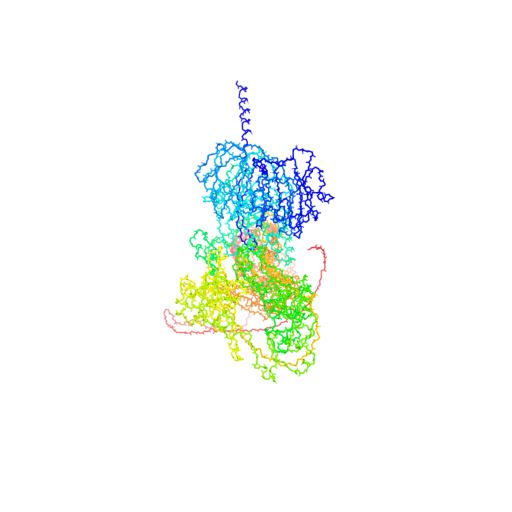 1062 ? 45.707 -3.052 -12.576 1.00 93.31 1062 SER A N 1
ATOM 8376 C CA . SER A 1 1062 ? 45.298 -1.656 -12.376 1.00 93.31 1062 SER A CA 1
ATOM 8377 C C . SER A 1 1062 ? 43.914 -1.540 -11.741 1.00 93.31 1062 SER A C 1
ATOM 8379 O O . SER A 1 1062 ? 43.686 -0.630 -10.957 1.00 93.31 1062 SER A O 1
ATOM 8381 N N . CYS A 1 1063 ? 42.995 -2.441 -12.093 1.00 94.81 1063 CYS A N 1
ATOM 8382 C CA . CYS A 1 1063 ? 41.660 -2.478 -11.505 1.00 94.81 1063 CYS A CA 1
ATOM 8383 C C . CYS A 1 1063 ? 41.690 -2.906 -10.030 1.00 94.81 1063 CYS A C 1
ATOM 8385 O O . CYS A 1 1063 ? 41.090 -2.259 -9.175 1.00 94.81 1063 CYS A O 1
ATOM 8387 N N . GLU A 1 1064 ? 42.405 -3.994 -9.728 1.00 95.75 1064 GLU A N 1
ATOM 8388 C CA . GLU A 1 1064 ? 42.482 -4.549 -8.373 1.00 95.75 1064 GLU A CA 1
ATOM 8389 C C . GLU A 1 1064 ? 43.263 -3.634 -7.408 1.00 95.75 1064 GLU A C 1
ATOM 8391 O O . GLU A 1 1064 ? 42.924 -3.574 -6.226 1.00 95.75 1064 GLU A O 1
ATOM 8396 N N . ASP A 1 1065 ? 44.257 -2.881 -7.898 1.00 94.81 1065 ASP A N 1
ATOM 8397 C CA . ASP A 1 1065 ? 45.019 -1.901 -7.105 1.00 94.81 1065 ASP A CA 1
ATOM 8398 C C . ASP A 1 1065 ? 44.153 -0.711 -6.634 1.00 94.81 1065 ASP A C 1
ATOM 8400 O O . ASP A 1 1065 ? 44.374 -0.192 -5.537 1.00 94.81 1065 ASP A O 1
ATOM 8404 N N . ASP A 1 1066 ? 43.127 -0.338 -7.408 1.00 93.06 1066 ASP A N 1
ATOM 8405 C CA . ASP A 1 1066 ? 42.141 0.700 -7.062 1.00 93.06 1066 ASP A CA 1
ATOM 8406 C C . ASP A 1 1066 ? 40.934 0.146 -6.272 1.00 93.06 1066 ASP A C 1
ATOM 8408 O O . ASP A 1 1066 ? 40.007 0.881 -5.927 1.00 93.06 1066 ASP A O 1
ATOM 8412 N N . GLY A 1 1067 ? 40.952 -1.149 -5.936 1.00 92.75 1067 GLY A N 1
ATOM 8413 C CA . GLY A 1 1067 ? 39.922 -1.815 -5.135 1.00 92.75 1067 GLY A CA 1
ATOM 8414 C C . GLY A 1 1067 ? 38.735 -2.369 -5.927 1.00 92.75 1067 GLY A C 1
ATOM 8415 O O . GLY A 1 1067 ? 37.756 -2.792 -5.310 1.00 92.75 1067 GLY A O 1
ATOM 8416 N N . GLY A 1 1068 ? 38.810 -2.387 -7.260 1.00 93.12 1068 GLY A N 1
ATOM 8417 C CA . GLY A 1 1068 ? 37.804 -3.005 -8.121 1.00 93.12 1068 GLY A CA 1
ATOM 8418 C C . GLY A 1 1068 ? 38.000 -4.515 -8.320 1.00 93.12 1068 GLY A C 1
ATOM 8419 O O . GLY A 1 1068 ? 38.998 -5.109 -7.908 1.00 93.12 1068 GLY A O 1
ATOM 8420 N N . VAL A 1 1069 ? 37.037 -5.154 -8.989 1.00 95.06 1069 VAL A N 1
ATOM 8421 C CA . VAL A 1 1069 ? 37.071 -6.568 -9.393 1.00 95.06 1069 VAL A CA 1
ATOM 8422 C C . VAL A 1 1069 ? 37.082 -6.663 -10.916 1.00 95.06 1069 VAL A C 1
ATOM 8424 O O . VAL A 1 1069 ? 36.174 -6.180 -11.588 1.00 95.06 1069 VAL A O 1
ATOM 8427 N N . TRP A 1 1070 ? 38.097 -7.320 -11.477 1.00 95.12 1070 TRP A N 1
ATOM 8428 C CA . TRP A 1 1070 ? 38.203 -7.501 -12.925 1.00 95.12 1070 TRP A CA 1
ATOM 8429 C C . TRP A 1 1070 ? 37.229 -8.565 -13.445 1.00 95.12 1070 TRP A C 1
ATOM 8431 O O . TRP A 1 1070 ? 37.370 -9.753 -13.137 1.00 95.12 1070 TRP A O 1
ATOM 8441 N N . TRP A 1 1071 ? 36.264 -8.147 -14.261 1.00 94.38 1071 TRP A N 1
ATOM 8442 C CA . TRP A 1 1071 ? 35.215 -8.988 -14.831 1.00 94.38 1071 TRP A CA 1
ATOM 8443 C C . TRP A 1 1071 ? 35.431 -9.216 -16.325 1.00 94.38 1071 TRP A C 1
ATOM 8445 O O . TRP A 1 1071 ? 35.619 -8.276 -17.093 1.00 94.38 1071 TRP A O 1
ATOM 8455 N N . ILE A 1 1072 ? 35.398 -10.482 -16.737 1.00 92.62 1072 ILE A N 1
ATOM 8456 C CA . ILE A 1 1072 ? 35.538 -10.924 -18.129 1.00 92.62 1072 ILE A CA 1
ATOM 8457 C C . ILE A 1 1072 ? 34.313 -11.762 -18.526 1.00 92.62 1072 ILE A C 1
ATOM 8459 O O . ILE A 1 1072 ? 33.733 -12.412 -17.649 1.00 92.62 1072 ILE A O 1
ATOM 8463 N N . PRO A 1 1073 ? 33.933 -11.795 -19.816 1.00 89.69 1073 PRO A N 1
ATOM 8464 C CA . PRO A 1 1073 ? 32.777 -12.564 -20.279 1.00 89.69 1073 PRO A CA 1
ATOM 8465 C C . PRO A 1 1073 ? 32.963 -14.072 -20.041 1.00 89.69 1073 PRO A C 1
ATOM 8467 O O . PRO A 1 1073 ? 34.022 -14.642 -20.329 1.00 89.69 1073 PRO A O 1
ATOM 8470 N N . ALA A 1 1074 ? 31.934 -14.753 -19.532 1.00 91.75 1074 ALA A N 1
ATOM 8471 C CA . ALA A 1 1074 ? 32.009 -16.176 -19.218 1.00 91.75 1074 ALA A CA 1
ATOM 8472 C C . ALA A 1 1074 ? 32.035 -17.059 -20.482 1.00 91.75 1074 ALA A C 1
ATOM 8474 O O . ALA A 1 1074 ? 31.117 -17.055 -21.298 1.00 91.75 1074 ALA A O 1
ATOM 8475 N N . ARG A 1 1075 ? 33.066 -17.910 -20.606 1.00 88.00 1075 ARG A N 1
ATOM 8476 C CA . ARG A 1 1075 ? 33.294 -18.784 -21.783 1.00 88.00 1075 ARG A CA 1
ATOM 8477 C C . ARG A 1 1075 ? 32.736 -20.199 -21.681 1.00 88.00 1075 ARG A C 1
ATOM 8479 O O . ARG A 1 1075 ? 32.844 -20.983 -22.615 1.00 88.00 1075 ARG A O 1
ATOM 8486 N N . ASN A 1 1076 ? 32.192 -20.573 -20.531 1.00 90.38 1076 ASN A N 1
ATOM 8487 C CA . ASN A 1 1076 ? 31.620 -21.897 -20.327 1.00 90.38 1076 ASN A CA 1
ATOM 8488 C C . ASN A 1 1076 ? 30.407 -21.827 -19.400 1.00 90.38 1076 ASN A C 1
ATOM 8490 O O . ASN A 1 1076 ? 30.288 -20.929 -18.563 1.00 90.38 1076 ASN A O 1
ATOM 8494 N N . GLN A 1 1077 ? 29.534 -22.828 -19.516 1.00 92.69 1077 GLN A N 1
ATOM 8495 C CA . GLN A 1 1077 ? 28.298 -22.915 -18.740 1.00 92.69 1077 GLN A CA 1
ATOM 8496 C C . GLN A 1 1077 ? 28.532 -22.831 -17.227 1.00 92.69 1077 GLN A C 1
ATOM 8498 O O . GLN A 1 1077 ? 27.744 -22.200 -16.522 1.00 92.69 1077 GLN A O 1
ATOM 8503 N N . SER A 1 1078 ? 29.614 -23.437 -16.722 1.00 94.06 1078 SER A N 1
ATOM 8504 C CA . SER A 1 1078 ? 29.922 -23.429 -15.289 1.00 94.06 1078 SER A CA 1
ATOM 8505 C C . SER A 1 1078 ? 30.233 -22.021 -14.789 1.00 94.06 1078 SER A C 1
ATOM 8507 O O . SER A 1 1078 ? 29.690 -21.633 -13.767 1.00 94.06 1078 SER A O 1
ATOM 8509 N N . SER A 1 1079 ? 31.062 -21.256 -15.504 1.00 92.75 1079 SER A N 1
ATOM 8510 C CA . SER A 1 1079 ? 31.426 -19.876 -15.148 1.00 92.75 1079 SER A CA 1
ATOM 8511 C C . SER A 1 1079 ? 30.256 -18.902 -15.300 1.00 92.75 1079 SER A C 1
ATOM 8513 O O . SER A 1 1079 ? 30.159 -17.921 -14.565 1.00 92.75 1079 SER A O 1
ATOM 8515 N N . CYS A 1 1080 ? 29.366 -19.170 -16.258 1.00 94.50 1080 CYS A N 1
ATOM 8516 C CA . CYS A 1 1080 ? 28.159 -18.379 -16.471 1.00 94.50 1080 CYS A CA 1
ATOM 8517 C C . CYS A 1 1080 ? 27.165 -18.566 -15.317 1.00 94.50 1080 CYS A C 1
ATOM 8519 O O . CYS A 1 1080 ? 26.713 -17.612 -14.690 1.00 94.50 1080 CYS A O 1
ATOM 8521 N N . THR A 1 1081 ? 26.862 -19.826 -14.994 1.00 93.88 1081 THR A N 1
ATOM 8522 C CA . THR A 1 1081 ? 25.844 -20.176 -13.995 1.00 93.88 1081 THR A CA 1
ATOM 8523 C C . THR A 1 1081 ? 26.370 -20.158 -12.557 1.00 93.88 1081 THR A C 1
ATOM 8525 O O . THR A 1 1081 ? 25.570 -20.111 -11.631 1.00 93.88 1081 THR A O 1
ATOM 8528 N N . SER A 1 1082 ? 27.684 -20.127 -12.313 1.00 94.38 1082 SER A N 1
ATOM 8529 C CA . SER A 1 1082 ? 28.224 -20.000 -10.948 1.00 94.38 1082 SER A CA 1
ATOM 8530 C C . SER A 1 1082 ? 27.983 -18.629 -10.314 1.00 94.38 1082 SER A C 1
ATOM 8532 O O . SER A 1 1082 ? 28.092 -18.497 -9.098 1.00 94.38 1082 SER A O 1
ATOM 8534 N N . GLN A 1 1083 ? 27.684 -17.606 -11.116 1.00 93.06 1083 GLN A N 1
ATOM 8535 C CA . GLN A 1 1083 ? 27.433 -16.250 -10.638 1.00 93.06 1083 GLN A CA 1
ATOM 8536 C C . GLN A 1 1083 ? 25.985 -16.149 -10.142 1.00 93.06 1083 GLN A C 1
ATOM 8538 O O . GLN A 1 1083 ? 25.050 -16.031 -10.934 1.00 93.06 1083 GLN A O 1
ATOM 8543 N N . MET A 1 1084 ? 25.796 -16.250 -8.826 1.00 94.00 1084 MET A N 1
ATOM 8544 C CA . MET A 1 1084 ? 24.492 -16.134 -8.164 1.00 94.00 1084 MET A CA 1
ATOM 8545 C C . MET A 1 1084 ? 24.345 -14.774 -7.480 1.00 94.00 1084 MET A C 1
ATOM 8547 O O . MET A 1 1084 ? 25.339 -14.148 -7.118 1.00 94.00 1084 MET A O 1
ATOM 8551 N N . GLY A 1 1085 ? 23.108 -14.320 -7.312 1.00 93.69 1085 GLY A N 1
ATOM 8552 C CA . GLY A 1 1085 ? 22.781 -13.093 -6.595 1.00 93.69 1085 GLY A CA 1
ATOM 8553 C C . GLY A 1 1085 ? 21.323 -13.071 -6.158 1.00 93.69 1085 GLY A C 1
ATOM 8554 O O . GLY A 1 1085 ? 20.522 -13.922 -6.568 1.00 93.69 1085 GLY A O 1
ATOM 8555 N N . CYS A 1 1086 ? 20.973 -12.083 -5.340 1.00 95.88 1086 CYS A N 1
ATOM 8556 C CA . CYS A 1 1086 ? 19.599 -11.877 -4.924 1.00 95.88 1086 CYS A CA 1
ATOM 8557 C C . CYS A 1 1086 ? 18.865 -11.032 -5.966 1.00 95.88 1086 CYS A C 1
ATOM 8559 O O . CYS A 1 1086 ? 19.168 -9.860 -6.172 1.00 95.88 1086 CYS A O 1
ATOM 8561 N N . LYS A 1 1087 ? 17.916 -11.658 -6.664 1.00 94.12 1087 LYS A N 1
ATOM 8562 C CA . LYS A 1 1087 ? 17.038 -10.988 -7.620 1.00 94.12 1087 LYS A CA 1
ATOM 8563 C C . LYS A 1 1087 ? 15.886 -10.350 -6.855 1.00 94.12 1087 LYS A C 1
ATOM 8565 O O . LYS A 1 1087 ? 15.099 -11.080 -6.247 1.00 94.12 1087 LYS A O 1
ATOM 8570 N N . ILE A 1 1088 ? 15.770 -9.031 -6.921 1.00 91.44 1088 ILE A N 1
ATOM 8571 C CA . ILE A 1 1088 ? 14.714 -8.258 -6.260 1.00 91.44 1088 ILE A CA 1
ATOM 8572 C C . ILE A 1 1088 ? 13.804 -7.596 -7.294 1.00 91.44 1088 ILE A C 1
ATOM 8574 O O . ILE A 1 1088 ? 14.202 -7.397 -8.442 1.00 91.44 1088 ILE A O 1
ATOM 8578 N N . LEU A 1 1089 ? 12.569 -7.290 -6.902 1.00 88.62 1089 LEU A N 1
ATOM 8579 C CA . LEU A 1 1089 ? 11.654 -6.484 -7.710 1.00 88.62 1089 LEU A CA 1
ATOM 8580 C C . LEU A 1 1089 ? 12.057 -5.011 -7.570 1.00 88.62 1089 LEU A C 1
ATOM 8582 O O . LEU A 1 1089 ? 12.184 -4.529 -6.447 1.00 88.62 1089 LEU A O 1
ATOM 8586 N N . GLU A 1 1090 ? 12.259 -4.305 -8.678 1.00 84.06 1090 GLU A N 1
ATOM 8587 C CA . GLU A 1 1090 ? 12.599 -2.878 -8.635 1.00 84.06 1090 GLU A CA 1
ATOM 8588 C C . GLU A 1 1090 ? 11.439 -2.048 -8.062 1.00 84.06 1090 GLU A C 1
ATOM 8590 O O . GLU A 1 1090 ? 10.269 -2.285 -8.380 1.00 84.06 1090 GLU A O 1
ATOM 8595 N N . SER A 1 1091 ? 11.764 -1.063 -7.221 1.00 70.06 1091 SER A N 1
ATOM 8596 C CA . SER A 1 1091 ? 10.782 -0.126 -6.672 1.00 70.06 1091 SER A CA 1
ATOM 8597 C C . SER A 1 1091 ? 10.506 0.996 -7.666 1.00 70.06 1091 SER A C 1
ATOM 8599 O O . SER A 1 1091 ? 11.423 1.679 -8.118 1.00 70.06 1091 SER A O 1
ATOM 8601 N N . THR A 1 1092 ? 9.227 1.254 -7.936 1.00 63.78 1092 THR A N 1
ATOM 8602 C CA . THR A 1 1092 ? 8.791 2.370 -8.792 1.00 63.78 1092 THR A CA 1
ATOM 8603 C C . THR A 1 1092 ? 9.101 3.745 -8.197 1.00 63.78 1092 THR A C 1
ATOM 8605 O O . THR A 1 1092 ? 8.933 4.745 -8.881 1.00 63.78 1092 THR A O 1
ATOM 8608 N N . ILE A 1 1093 ? 9.485 3.819 -6.917 1.00 62.09 1093 ILE A N 1
ATOM 8609 C CA . ILE A 1 1093 ? 9.799 5.086 -6.238 1.00 62.09 1093 ILE A CA 1
ATOM 8610 C C . ILE A 1 1093 ? 11.217 5.553 -6.588 1.00 62.09 1093 ILE A C 1
ATOM 8612 O O . ILE A 1 1093 ? 11.461 6.751 -6.677 1.00 62.09 1093 ILE A O 1
ATOM 8616 N N . THR A 1 1094 ? 12.154 4.620 -6.767 1.00 64.00 1094 THR A N 1
ATOM 8617 C CA . THR A 1 1094 ? 13.567 4.936 -7.019 1.00 64.00 1094 THR A CA 1
ATOM 8618 C C . THR A 1 1094 ? 13.936 4.807 -8.493 1.00 64.00 1094 THR A C 1
ATOM 8620 O O . THR A 1 1094 ? 14.831 5.510 -8.954 1.00 64.00 1094 THR A O 1
ATOM 8623 N N . VAL A 1 1095 ? 13.233 3.952 -9.244 1.00 70.00 1095 VAL A N 1
ATOM 8624 C CA . VAL A 1 1095 ? 13.594 3.610 -10.622 1.00 70.00 1095 VAL A CA 1
ATOM 8625 C C . VAL A 1 1095 ? 12.459 3.949 -11.598 1.00 70.00 1095 VAL A C 1
ATOM 8627 O O . VAL A 1 1095 ? 11.354 3.411 -11.510 1.00 70.00 1095 VAL A O 1
ATOM 8630 N N . ASN A 1 1096 ? 12.762 4.780 -12.594 1.00 73.81 1096 ASN A N 1
ATOM 8631 C CA . ASN A 1 1096 ? 11.969 5.030 -13.798 1.00 73.81 1096 ASN A CA 1
ATOM 8632 C C . ASN A 1 1096 ? 12.154 3.885 -14.811 1.00 73.81 1096 ASN A C 1
ATOM 8634 O O . ASN A 1 1096 ? 12.606 4.100 -15.935 1.00 73.81 1096 ASN A O 1
ATOM 8638 N N . ASN A 1 1097 ? 11.823 2.653 -14.418 1.00 79.81 1097 ASN A N 1
ATOM 8639 C CA . ASN A 1 1097 ? 11.862 1.484 -15.301 1.00 79.81 1097 ASN A CA 1
ATOM 8640 C C . ASN A 1 1097 ? 10.451 0.952 -15.610 1.00 79.81 1097 ASN A C 1
ATOM 8642 O O . ASN A 1 1097 ? 9.452 1.405 -15.050 1.00 79.81 1097 ASN A O 1
ATOM 8646 N N . LEU A 1 1098 ? 10.337 -0.014 -16.532 1.00 84.38 1098 LEU A N 1
ATOM 8647 C CA . LEU A 1 1098 ? 9.048 -0.650 -16.810 1.00 84.38 1098 LEU A CA 1
ATOM 8648 C C . LEU A 1 1098 ? 8.552 -1.408 -15.567 1.00 84.38 1098 LEU A C 1
ATOM 8650 O O . LEU A 1 1098 ? 9.370 -1.958 -14.823 1.00 84.38 1098 LEU A O 1
ATOM 8654 N N . PRO A 1 1099 ? 7.226 -1.491 -15.354 1.00 79.50 1099 PRO A N 1
ATOM 8655 C CA . PRO A 1 1099 ? 6.664 -2.122 -14.169 1.00 79.50 1099 PRO A CA 1
ATOM 8656 C C . PRO A 1 1099 ? 7.160 -3.556 -13.957 1.00 79.50 1099 PRO A C 1
ATOM 8658 O O . PRO A 1 1099 ? 7.253 -4.358 -14.894 1.00 79.50 1099 PRO A O 1
ATOM 8661 N N . PHE A 1 1100 ? 7.401 -3.902 -12.692 1.00 85.38 1100 PHE A N 1
ATOM 8662 C CA . PHE A 1 1100 ? 7.794 -5.246 -12.267 1.00 85.38 1100 PHE A CA 1
ATOM 8663 C C . PHE A 1 1100 ? 9.070 -5.766 -12.949 1.00 85.38 1100 PHE A C 1
ATOM 8665 O O . PHE A 1 1100 ? 9.148 -6.944 -13.317 1.00 85.38 1100 PHE A O 1
ATOM 8672 N N . ASN A 1 1101 ? 10.044 -4.888 -13.188 1.00 89.06 1101 ASN A N 1
ATOM 8673 C CA . ASN A 1 1101 ? 11.400 -5.291 -13.547 1.00 89.06 1101 ASN A CA 1
ATOM 8674 C C . ASN A 1 1101 ? 12.185 -5.779 -12.336 1.00 89.06 1101 ASN A C 1
ATOM 8676 O O . ASN A 1 1101 ? 11.707 -5.756 -11.200 1.00 89.06 1101 ASN A O 1
ATOM 8680 N N . TYR A 1 1102 ? 13.380 -6.289 -12.612 1.00 89.88 1102 TYR A N 1
ATOM 8681 C CA . TYR A 1 1102 ? 14.230 -6.873 -11.599 1.00 89.88 1102 TYR A CA 1
ATOM 8682 C C . TYR A 1 1102 ? 15.651 -6.361 -11.721 1.00 89.88 1102 TYR A C 1
ATOM 8684 O O . TYR A 1 1102 ? 16.215 -6.373 -12.814 1.00 89.88 1102 TYR A O 1
ATOM 8692 N N . GLN A 1 1103 ? 16.245 -6.090 -10.569 1.00 90.06 1103 GLN A N 1
ATOM 8693 C CA . GLN A 1 1103 ? 17.676 -5.875 -10.425 1.00 90.06 1103 GLN A CA 1
ATOM 8694 C C . GLN A 1 1103 ? 18.270 -6.951 -9.515 1.00 90.06 1103 GLN A C 1
ATOM 8696 O O . GLN A 1 1103 ? 17.560 -7.623 -8.756 1.00 90.06 1103 GLN A O 1
ATOM 8701 N N . PHE A 1 1104 ? 19.579 -7.144 -9.618 1.00 92.25 1104 PHE A N 1
ATOM 8702 C CA . PHE A 1 1104 ? 20.329 -7.938 -8.655 1.00 92.25 1104 PHE A CA 1
ATOM 8703 C C . PHE A 1 1104 ? 20.983 -6.982 -7.671 1.00 92.25 1104 PHE A C 1
ATOM 8705 O O . PHE A 1 1104 ? 21.726 -6.111 -8.103 1.00 92.25 1104 PHE A O 1
ATOM 8712 N N . ASN A 1 1105 ? 20.712 -7.151 -6.380 1.00 90.31 1105 ASN A N 1
ATOM 8713 C CA . ASN A 1 1105 ? 21.376 -6.373 -5.338 1.00 90.31 1105 ASN A CA 1
ATOM 8714 C C . ASN A 1 1105 ? 22.510 -7.179 -4.676 1.00 90.31 1105 ASN A C 1
ATOM 8716 O O . ASN A 1 1105 ? 22.805 -8.317 -5.062 1.00 90.31 1105 ASN A O 1
ATOM 8720 N N . GLU A 1 1106 ? 23.150 -6.581 -3.671 1.00 90.56 1106 GLU A N 1
ATOM 8721 C CA . GLU A 1 1106 ? 24.300 -7.157 -2.963 1.00 90.56 1106 GLU A CA 1
ATOM 8722 C C . GLU A 1 1106 ? 23.925 -7.913 -1.668 1.00 90.56 1106 GLU A C 1
ATOM 8724 O O . GLU A 1 1106 ? 24.791 -8.198 -0.841 1.00 90.56 1106 GLU A O 1
ATOM 8729 N N . MET A 1 1107 ? 22.650 -8.289 -1.483 1.00 92.62 1107 MET A N 1
ATOM 8730 C CA . MET A 1 1107 ? 22.250 -9.186 -0.388 1.00 92.62 1107 MET A CA 1
ATOM 8731 C C . MET A 1 1107 ? 22.874 -10.575 -0.569 1.00 92.62 1107 MET A C 1
ATOM 8733 O O . MET A 1 1107 ? 22.934 -11.095 -1.684 1.00 92.62 1107 MET A O 1
ATOM 8737 N N . ASP A 1 1108 ? 23.285 -11.215 0.527 1.00 93.50 1108 ASP A N 1
ATOM 8738 C CA . ASP A 1 1108 ? 23.668 -12.630 0.513 1.00 93.50 1108 ASP A CA 1
ATOM 8739 C C . ASP A 1 1108 ? 22.437 -13.562 0.480 1.00 93.50 1108 ASP A C 1
ATOM 8741 O O . ASP A 1 1108 ? 21.288 -13.113 0.500 1.00 93.50 1108 ASP A O 1
ATOM 8745 N N . GLN A 1 1109 ? 22.661 -14.878 0.393 1.00 95.25 1109 GLN A N 1
ATOM 8746 C CA . GLN A 1 1109 ? 21.569 -15.853 0.309 1.00 95.25 1109 GLN A CA 1
ATOM 8747 C C . GLN A 1 1109 ? 20.659 -15.836 1.550 1.00 95.25 1109 GLN A C 1
ATOM 8749 O O . GLN A 1 1109 ? 19.438 -15.896 1.397 1.00 95.25 1109 GLN A O 1
ATOM 8754 N N . ASP A 1 1110 ? 21.235 -15.742 2.754 1.00 94.25 1110 ASP A N 1
ATOM 8755 C CA . ASP A 1 1110 ? 20.486 -15.794 4.016 1.00 94.25 1110 ASP A CA 1
ATOM 8756 C C . ASP A 1 1110 ? 19.607 -14.544 4.176 1.00 94.25 1110 ASP A C 1
ATOM 8758 O O . ASP A 1 1110 ? 18.443 -14.645 4.572 1.00 94.25 1110 ASP A O 1
ATOM 8762 N N . LEU A 1 1111 ? 20.137 -13.369 3.821 1.00 93.19 1111 LEU A N 1
ATOM 8763 C CA . LEU A 1 1111 ? 19.390 -12.116 3.797 1.00 93.19 1111 LEU A CA 1
ATOM 8764 C C . LEU A 1 1111 ? 18.297 -12.156 2.731 1.00 93.19 1111 LEU A C 1
ATOM 8766 O O . LEU A 1 1111 ? 17.154 -11.858 3.055 1.00 93.19 1111 LEU A O 1
ATOM 8770 N N . CYS A 1 1112 ? 18.617 -12.586 1.507 1.00 93.94 1112 CYS A N 1
ATOM 8771 C CA . CYS A 1 1112 ? 17.678 -12.638 0.385 1.00 93.94 1112 CYS A CA 1
ATOM 8772 C C . CYS A 1 1112 ? 16.458 -13.528 0.663 1.00 93.94 1112 CYS A C 1
ATOM 8774 O O . CYS A 1 1112 ? 15.319 -13.129 0.417 1.00 93.94 1112 CYS A O 1
ATOM 8776 N N . GLU A 1 1113 ? 16.689 -14.741 1.175 1.00 91.81 1113 GLU A N 1
ATOM 8777 C CA . GLU A 1 1113 ? 15.627 -15.697 1.508 1.00 91.81 1113 GLU A CA 1
ATOM 8778 C C . GLU A 1 1113 ? 14.927 -15.351 2.840 1.00 91.81 1113 GLU A C 1
ATOM 8780 O O . GLU A 1 1113 ? 13.803 -15.794 3.081 1.00 91.81 1113 GLU A O 1
ATOM 8785 N N . GLY A 1 1114 ? 15.558 -14.536 3.696 1.00 87.56 1114 GLY A N 1
ATOM 8786 C CA . GLY A 1 1114 ? 15.036 -14.087 4.991 1.00 87.56 1114 GLY A CA 1
ATOM 8787 C C . GLY A 1 1114 ? 14.088 -12.881 4.942 1.00 87.56 1114 GLY A C 1
ATOM 8788 O O . GLY A 1 1114 ? 13.606 -12.443 5.989 1.00 87.56 1114 GLY A O 1
ATOM 8789 N N . CYS A 1 1115 ? 13.821 -12.323 3.761 1.00 86.69 1115 CYS A N 1
ATOM 8790 C CA . CYS A 1 1115 ? 12.968 -11.148 3.579 1.00 86.69 1115 CYS A CA 1
ATOM 8791 C C . CYS A 1 1115 ? 11.475 -11.502 3.671 1.00 86.69 1115 CYS A C 1
ATOM 8793 O O . CYS A 1 1115 ? 10.932 -12.174 2.786 1.00 86.69 1115 CYS A O 1
ATOM 8795 N N . MET A 1 1116 ? 10.783 -11.021 4.709 1.00 78.50 1116 MET A N 1
ATOM 8796 C CA . MET A 1 1116 ? 9.353 -11.306 4.901 1.00 78.50 1116 MET A CA 1
ATOM 8797 C C . MET A 1 1116 ? 8.473 -10.628 3.840 1.00 78.50 1116 MET A C 1
ATOM 8799 O O . MET A 1 1116 ? 8.629 -9.441 3.550 1.00 78.50 1116 MET A O 1
ATOM 8803 N N . ASP A 1 1117 ? 7.503 -11.374 3.302 1.00 72.56 1117 ASP A N 1
ATOM 8804 C CA . ASP A 1 1117 ? 6.535 -10.911 2.293 1.00 72.56 1117 ASP A CA 1
ATOM 8805 C C . ASP A 1 1117 ? 7.186 -10.254 1.059 1.00 72.56 1117 ASP A C 1
ATOM 8807 O O . ASP A 1 1117 ? 6.677 -9.276 0.515 1.00 72.56 1117 ASP A O 1
ATOM 8811 N N . SER A 1 1118 ? 8.341 -10.767 0.630 1.00 81.00 1118 SER A N 1
ATOM 8812 C CA . SER A 1 1118 ? 9.092 -10.238 -0.513 1.00 81.00 1118 SER A CA 1
ATOM 8813 C C . SER A 1 1118 ? 8.958 -11.116 -1.763 1.00 81.00 1118 SER A C 1
ATOM 8815 O O . SER A 1 1118 ? 8.595 -12.292 -1.693 1.00 81.00 1118 SER A O 1
ATOM 8817 N N . PHE A 1 1119 ? 9.292 -10.545 -2.923 1.00 86.75 1119 PHE A N 1
ATOM 8818 C CA . PHE A 1 1119 ? 9.450 -11.277 -4.188 1.00 86.75 1119 PHE A CA 1
ATOM 8819 C C . PHE A 1 1119 ? 10.917 -11.657 -4.453 1.00 86.75 1119 PHE A C 1
ATOM 8821 O O . PHE A 1 1119 ? 11.279 -11.979 -5.589 1.00 86.75 1119 PHE A O 1
ATOM 8828 N N . ASN A 1 1120 ? 11.760 -11.597 -3.417 1.00 91.06 1120 ASN A N 1
ATOM 8829 C CA . ASN A 1 1120 ? 13.195 -11.803 -3.530 1.00 91.06 1120 ASN A CA 1
ATOM 8830 C C . ASN A 1 1120 ? 13.496 -13.270 -3.839 1.00 91.06 1120 ASN A C 1
ATOM 8832 O O . ASN A 1 1120 ? 12.868 -14.188 -3.303 1.00 91.06 1120 ASN A O 1
ATOM 8836 N N . LYS A 1 1121 ? 14.458 -13.506 -4.734 1.00 93.62 1121 LYS A N 1
ATOM 8837 C CA . LYS A 1 1121 ? 14.853 -14.859 -5.128 1.00 93.62 1121 LYS A CA 1
ATOM 8838 C C . LYS A 1 1121 ? 16.359 -14.963 -5.312 1.00 93.62 1121 LYS A C 1
ATOM 8840 O O . LYS A 1 1121 ? 16.923 -14.330 -6.202 1.00 93.62 1121 LYS A O 1
ATOM 8845 N N . TRP A 1 1122 ? 16.989 -15.856 -4.554 1.00 95.25 1122 TRP A N 1
ATOM 8846 C CA . TRP A 1 1122 ? 18.374 -16.248 -4.796 1.00 95.25 1122 TRP A CA 1
ATOM 8847 C C . TRP A 1 1122 ? 18.465 -17.083 -6.082 1.00 95.25 1122 TRP A C 1
ATOM 8849 O O . TRP A 1 1122 ? 17.893 -18.173 -6.182 1.00 95.25 1122 TRP A O 1
ATOM 8859 N N . THR A 1 1123 ? 19.110 -16.555 -7.124 1.00 95.44 1123 THR A N 1
ATOM 8860 C CA . THR A 1 1123 ? 19.137 -17.199 -8.449 1.00 95.44 1123 THR A CA 1
ATOM 8861 C C . THR A 1 1123 ? 20.388 -16.833 -9.253 1.00 95.44 1123 THR A C 1
ATOM 8863 O O . THR A 1 1123 ? 21.201 -16.019 -8.824 1.00 95.44 1123 THR A O 1
ATOM 8866 N N . ASN A 1 1124 ? 20.589 -17.480 -10.405 1.00 94.69 1124 ASN A N 1
ATOM 8867 C CA . ASN A 1 1124 ? 21.717 -17.202 -11.294 1.00 94.69 1124 ASN A CA 1
ATOM 8868 C C . ASN A 1 1124 ? 21.554 -15.806 -11.917 1.00 94.69 1124 ASN A C 1
ATOM 8870 O O . ASN A 1 1124 ? 20.492 -15.506 -12.467 1.00 94.69 1124 ASN A O 1
ATOM 8874 N N . LYS A 1 1125 ? 22.606 -14.981 -11.862 1.00 94.50 1125 LYS A N 1
ATOM 8875 C CA . LYS A 1 1125 ? 22.643 -13.647 -12.484 1.00 94.50 1125 LYS A CA 1
ATOM 8876 C C . LYS A 1 1125 ? 22.590 -13.724 -14.008 1.00 94.50 1125 LYS A C 1
ATOM 8878 O O . LYS A 1 1125 ? 21.973 -12.880 -14.650 1.00 94.50 1125 LYS A O 1
ATOM 8883 N N . PHE A 1 1126 ? 23.194 -14.771 -14.572 1.00 95.06 1126 PHE A N 1
ATOM 8884 C CA . PHE A 1 1126 ? 23.332 -14.963 -16.013 1.00 95.06 1126 PHE A CA 1
ATOM 8885 C C . PHE A 1 1126 ? 22.854 -16.349 -16.463 1.00 95.06 1126 PHE A C 1
ATOM 8887 O O . PHE A 1 1126 ? 22.837 -17.315 -15.693 1.00 95.06 1126 PHE A O 1
ATOM 8894 N N . GLN A 1 1127 ? 22.452 -16.441 -17.730 1.00 93.44 1127 GLN A N 1
ATOM 8895 C CA . GLN A 1 1127 ? 21.930 -17.646 -18.371 1.00 93.44 1127 GLN A CA 1
ATOM 8896 C C . GLN A 1 1127 ? 22.856 -18.100 -19.503 1.00 93.44 1127 GLN A C 1
ATOM 8898 O O . GLN A 1 1127 ? 23.381 -17.284 -20.255 1.00 93.44 1127 GLN A O 1
ATOM 8903 N N . TRP A 1 1128 ? 23.040 -19.414 -19.641 1.00 92.81 1128 TRP A N 1
ATOM 8904 C CA . TRP A 1 1128 ? 23.869 -20.005 -20.693 1.00 92.81 1128 TRP A CA 1
ATOM 8905 C C . TRP A 1 1128 ? 23.024 -20.405 -21.903 1.00 92.81 1128 TRP A C 1
ATOM 8907 O O . TRP A 1 1128 ? 22.106 -21.219 -21.774 1.00 92.81 1128 TRP A O 1
ATOM 8917 N N . LYS A 1 1129 ? 23.371 -19.892 -23.085 1.00 90.25 1129 LYS A N 1
ATOM 8918 C CA . LYS A 1 1129 ? 22.806 -20.300 -24.372 1.00 90.25 1129 LYS A CA 1
ATOM 8919 C C . LYS A 1 1129 ? 23.817 -21.184 -25.103 1.00 90.25 1129 LYS A C 1
ATOM 8921 O O . LYS A 1 1129 ? 24.854 -20.709 -25.559 1.00 90.25 1129 LYS A O 1
ATOM 8926 N N . ALA A 1 1130 ? 23.520 -22.478 -25.208 1.00 88.19 1130 ALA A N 1
ATOM 8927 C CA . ALA A 1 1130 ? 24.364 -23.418 -25.946 1.00 88.19 1130 ALA A CA 1
ATOM 8928 C C . ALA A 1 1130 ? 24.426 -23.055 -27.440 1.00 88.19 1130 ALA A C 1
ATOM 8930 O O . ALA A 1 1130 ? 23.432 -22.601 -28.016 1.00 88.19 1130 ALA A O 1
ATOM 8931 N N . ALA A 1 1131 ? 25.584 -23.262 -28.067 1.00 87.94 1131 ALA A N 1
ATOM 8932 C CA . ALA A 1 1131 ? 25.737 -23.017 -29.493 1.00 87.94 1131 ALA A CA 1
ATOM 8933 C C . ALA A 1 1131 ? 25.036 -24.087 -30.340 1.00 87.94 1131 ALA A C 1
ATOM 8935 O O . ALA A 1 1131 ? 24.808 -25.216 -29.905 1.00 87.94 1131 ALA A O 1
ATOM 8936 N N . THR A 1 1132 ? 24.712 -23.729 -31.578 1.00 87.19 1132 THR A N 1
ATOM 8937 C CA . THR A 1 1132 ? 24.101 -24.622 -32.565 1.00 87.19 1132 THR A CA 1
ATOM 8938 C C . THR A 1 1132 ? 25.000 -24.705 -33.795 1.00 87.19 1132 THR A C 1
ATOM 8940 O O . THR A 1 1132 ? 25.455 -23.681 -34.305 1.00 87.19 1132 THR A O 1
ATOM 8943 N N . TRP A 1 1133 ? 25.263 -25.917 -34.288 1.00 88.38 1133 TRP A N 1
ATOM 8944 C CA . TRP A 1 1133 ? 25.971 -26.114 -35.553 1.00 88.38 1133 TRP A CA 1
ATOM 8945 C C . TRP A 1 1133 ? 25.016 -25.880 -36.724 1.00 88.38 1133 TRP A C 1
ATOM 8947 O O . TRP A 1 1133 ? 23.966 -26.517 -36.799 1.00 88.38 1133 TRP A O 1
ATOM 8957 N N . LEU A 1 1134 ? 25.374 -24.974 -37.634 1.00 87.94 1134 LEU A N 1
ATOM 8958 C CA . LEU A 1 1134 ? 24.599 -24.657 -38.831 1.00 87.94 1134 LEU A CA 1
ATOM 8959 C C . LEU A 1 1134 ? 25.252 -25.349 -40.037 1.00 87.94 1134 LEU A C 1
ATOM 8961 O O . LEU A 1 1134 ? 26.164 -24.776 -40.641 1.00 87.94 1134 LEU A O 1
ATOM 8965 N N . PRO A 1 1135 ? 24.848 -26.586 -40.388 1.00 88.69 1135 PRO A N 1
ATOM 8966 C CA . PRO A 1 1135 ? 25.428 -27.307 -41.517 1.00 88.69 1135 PRO A CA 1
ATOM 8967 C C . PRO A 1 1135 ? 25.196 -26.560 -42.836 1.00 88.69 1135 PRO A C 1
ATOM 8969 O O . PRO A 1 1135 ? 24.158 -25.920 -43.035 1.00 88.69 1135 PRO A O 1
ATOM 8972 N N . GLY A 1 1136 ? 26.147 -26.683 -43.768 1.00 88.12 1136 GLY A N 1
ATOM 8973 C CA . GLY A 1 1136 ? 25.952 -26.199 -45.134 1.00 88.12 1136 GLY A CA 1
ATOM 8974 C C . GLY A 1 1136 ? 24.771 -26.913 -45.796 1.00 88.12 1136 GLY A C 1
ATOM 8975 O O . GLY A 1 1136 ? 24.558 -28.102 -45.570 1.00 88.12 1136 GLY A O 1
ATOM 8976 N N . VAL A 1 1137 ? 23.986 -26.199 -46.608 1.00 90.50 1137 VAL A N 1
ATOM 8977 C CA . VAL A 1 1137 ? 22.787 -26.753 -47.260 1.00 90.50 1137 VAL A CA 1
ATOM 8978 C C . VAL A 1 1137 ? 22.987 -26.835 -48.766 1.00 90.50 1137 VAL A C 1
ATOM 8980 O O . VAL A 1 1137 ? 23.177 -25.828 -49.444 1.00 90.50 1137 VAL A O 1
ATOM 8983 N N . TYR A 1 1138 ? 22.940 -28.056 -49.297 1.00 90.50 1138 TYR A N 1
ATOM 8984 C CA . TYR A 1 1138 ? 23.185 -28.333 -50.709 1.00 90.50 1138 TYR A CA 1
ATOM 8985 C C . TYR A 1 1138 ? 21.929 -28.061 -51.547 1.00 90.50 1138 TYR A C 1
ATOM 8987 O O . TYR A 1 1138 ? 20.894 -28.704 -51.345 1.00 90.50 1138 TYR A O 1
ATOM 8995 N N . LYS A 1 1139 ? 21.992 -27.097 -52.474 1.00 90.56 1139 LYS A N 1
ATOM 8996 C CA . LYS A 1 1139 ? 20.849 -26.693 -53.312 1.00 90.56 1139 LYS A CA 1
ATOM 8997 C C . LYS A 1 1139 ? 21.242 -26.521 -54.781 1.00 90.56 1139 LYS A C 1
ATOM 8999 O O . LYS A 1 1139 ? 22.378 -26.157 -55.077 1.00 90.56 1139 LYS A O 1
ATOM 9004 N N . PRO A 1 1140 ? 20.306 -26.736 -55.721 1.00 89.12 1140 PRO A N 1
ATOM 9005 C CA . PRO A 1 1140 ? 20.503 -26.340 -57.108 1.00 89.12 1140 PRO A CA 1
ATOM 9006 C C . PRO A 1 1140 ? 20.458 -24.815 -57.245 1.00 89.12 1140 PRO A C 1
ATOM 9008 O O . PRO A 1 1140 ? 19.575 -24.179 -56.674 1.00 89.12 1140 PRO A O 1
ATOM 9011 N N . ILE A 1 1141 ? 21.383 -24.241 -58.016 1.00 89.19 1141 ILE A N 1
ATOM 9012 C CA . ILE A 1 1141 ? 21.384 -22.808 -58.333 1.00 89.19 1141 ILE A CA 1
ATOM 9013 C C . ILE A 1 1141 ? 20.409 -22.505 -59.478 1.00 89.19 1141 ILE A C 1
ATOM 9015 O O . ILE A 1 1141 ? 20.220 -23.331 -60.376 1.00 89.19 1141 ILE A O 1
ATOM 9019 N N . VAL A 1 1142 ? 19.758 -21.340 -59.444 1.00 90.19 1142 VAL A N 1
ATOM 9020 C CA . VAL A 1 1142 ? 18.736 -20.948 -60.423 1.00 90.19 1142 VAL A CA 1
ATOM 9021 C C . VAL A 1 1142 ? 19.003 -19.521 -60.903 1.00 90.19 1142 VAL A C 1
ATOM 9023 O O . VAL A 1 1142 ? 19.511 -18.682 -60.165 1.00 90.19 1142 VAL A O 1
ATOM 9026 N N . TRP A 1 1143 ? 18.679 -19.237 -62.164 1.00 90.56 1143 TRP A N 1
ATOM 9027 C CA . TRP A 1 1143 ? 18.682 -17.868 -62.678 1.00 90.56 1143 TRP A CA 1
ATOM 9028 C C . TRP A 1 1143 ? 17.397 -17.165 -62.239 1.00 90.56 1143 TRP A C 1
ATOM 9030 O O . TRP A 1 1143 ? 16.315 -17.570 -62.669 1.00 90.56 1143 TRP A O 1
ATOM 9040 N N . ASN A 1 1144 ? 17.515 -16.140 -61.396 1.00 86.69 1144 ASN A N 1
ATOM 9041 C CA . ASN A 1 1144 ? 16.387 -15.364 -60.893 1.00 86.69 1144 ASN A CA 1
ATOM 9042 C C . ASN A 1 1144 ? 16.285 -14.053 -61.675 1.00 86.69 1144 ASN A C 1
ATOM 9044 O O . ASN A 1 1144 ? 17.270 -13.335 -61.859 1.00 86.69 1144 ASN A O 1
ATOM 9048 N N . THR A 1 1145 ? 15.082 -13.743 -62.151 1.00 81.56 1145 THR A N 1
ATOM 9049 C CA . THR A 1 1145 ? 14.789 -12.436 -62.744 1.00 81.56 1145 THR A CA 1
ATOM 9050 C C . THR A 1 1145 ? 14.739 -11.418 -61.611 1.00 81.56 1145 THR A C 1
ATOM 9052 O O . THR A 1 1145 ? 14.028 -11.659 -60.633 1.00 81.56 1145 THR A O 1
ATOM 9055 N N . ALA A 1 1146 ? 15.499 -10.323 -61.693 1.00 67.62 1146 ALA A N 1
ATOM 9056 C CA . ALA A 1 1146 ? 15.518 -9.359 -60.596 1.00 67.62 1146 ALA A CA 1
ATOM 9057 C C . ALA A 1 1146 ? 14.123 -8.790 -60.365 1.00 67.62 1146 ALA A C 1
ATOM 9059 O O . ALA A 1 1146 ? 13.493 -8.267 -61.286 1.00 67.62 1146 ALA A O 1
ATOM 9060 N N . LYS A 1 1147 ? 13.672 -8.855 -59.115 1.00 67.00 1147 LYS A N 1
ATOM 9061 C CA . LYS A 1 1147 ? 12.605 -7.990 -58.632 1.00 67.00 1147 LYS A CA 1
ATOM 9062 C C . LYS A 1 1147 ? 13.218 -6.662 -58.204 1.00 67.00 1147 LYS A C 1
ATOM 9064 O O . LYS A 1 1147 ? 14.371 -6.611 -57.777 1.00 67.00 1147 LYS A O 1
ATOM 9069 N N . SER A 1 1148 ? 12.441 -5.597 -58.364 1.00 74.88 1148 SER A N 1
ATOM 9070 C CA . SER A 1 1148 ? 12.713 -4.334 -57.686 1.00 74.88 1148 SER A CA 1
ATOM 9071 C C . SER A 1 1148 ? 12.719 -4.556 -56.173 1.00 74.88 1148 SER A C 1
ATOM 9073 O O . SER A 1 1148 ? 12.211 -5.576 -55.702 1.00 74.88 1148 SER A O 1
ATOM 9075 N N . PHE A 1 1149 ? 13.258 -3.583 -55.441 1.00 84.50 1149 PHE A N 1
ATOM 9076 C CA . PHE A 1 1149 ? 13.062 -3.427 -54.002 1.00 84.50 1149 PHE A CA 1
ATOM 9077 C C . PHE A 1 1149 ? 11.661 -3.888 -53.571 1.00 84.50 1149 PHE A C 1
ATOM 9079 O O . PHE A 1 1149 ? 10.662 -3.508 -54.194 1.00 84.50 1149 PHE A O 1
ATOM 9086 N N . ILE A 1 1150 ? 11.610 -4.759 -52.566 1.00 85.50 1150 ILE A N 1
ATOM 9087 C CA . ILE A 1 1150 ? 10.372 -5.295 -52.005 1.00 85.50 1150 ILE A CA 1
ATOM 9088 C C . ILE A 1 1150 ? 10.101 -4.486 -50.739 1.00 85.50 1150 ILE A C 1
ATOM 9090 O O . ILE A 1 1150 ? 10.747 -4.761 -49.726 1.00 85.50 1150 ILE A O 1
ATOM 9094 N N . PRO A 1 1151 ? 9.230 -3.462 -50.802 1.00 86.38 1151 PRO A N 1
ATOM 9095 C CA . PRO A 1 1151 ? 8.938 -2.638 -49.643 1.00 86.38 1151 PRO A CA 1
ATOM 9096 C C . PRO A 1 1151 ? 8.206 -3.457 -48.577 1.00 86.38 1151 PRO A C 1
ATOM 9098 O O . PRO A 1 1151 ? 7.526 -4.438 -48.889 1.00 86.38 1151 PRO A O 1
ATOM 9101 N N . ASN A 1 1152 ? 8.323 -3.025 -47.329 1.00 87.50 1152 ASN A N 1
ATOM 9102 C CA . ASN A 1 1152 ? 7.468 -3.484 -46.250 1.00 87.50 1152 ASN A CA 1
ATOM 9103 C C . ASN A 1 1152 ? 6.032 -2.990 -46.479 1.00 87.50 1152 ASN A C 1
ATOM 9105 O O . ASN A 1 1152 ? 5.798 -1.945 -47.098 1.00 87.50 1152 ASN A O 1
ATOM 9109 N N . ASP A 1 1153 ? 5.067 -3.742 -45.958 1.00 88.94 1153 ASP A N 1
ATOM 9110 C CA . ASP A 1 1153 ? 3.646 -3.462 -46.145 1.00 88.94 1153 ASP A CA 1
ATOM 9111 C C . ASP A 1 1153 ? 3.033 -2.877 -44.866 1.00 88.94 1153 ASP A C 1
ATOM 9113 O O . ASP A 1 1153 ? 3.349 -3.299 -43.752 1.00 88.94 1153 ASP A O 1
ATOM 9117 N N . ILE A 1 1154 ? 2.118 -1.915 -45.022 1.00 90.62 1154 ILE A N 1
ATOM 9118 C CA . ILE A 1 1154 ? 1.239 -1.480 -43.930 1.00 90.62 1154 ILE A CA 1
ATOM 9119 C C . ILE A 1 1154 ? 0.032 -2.413 -43.916 1.00 90.62 1154 ILE A C 1
ATOM 9121 O O . ILE A 1 1154 ? -0.763 -2.413 -44.858 1.00 90.62 1154 ILE A O 1
ATOM 9125 N N . ASP A 1 1155 ? -0.124 -3.181 -42.843 1.00 90.50 1155 ASP A N 1
ATOM 9126 C CA . ASP A 1 1155 ? -1.242 -4.110 -42.678 1.00 90.50 1155 ASP A CA 1
ATOM 9127 C C . ASP A 1 1155 ? -1.746 -4.093 -41.223 1.00 90.50 1155 ASP A C 1
ATOM 9129 O O . ASP A 1 1155 ? -1.088 -3.590 -40.306 1.00 90.50 1155 ASP A O 1
ATOM 9133 N N . SER A 1 1156 ? -2.975 -4.563 -41.020 1.00 92.81 1156 SER A N 1
ATOM 9134 C CA . SER A 1 1156 ? -3.654 -4.511 -39.728 1.00 92.81 1156 SER A CA 1
ATOM 9135 C C . SER A 1 1156 ? -3.236 -5.701 -38.875 1.00 92.81 1156 SER A C 1
ATOM 9137 O O . SER A 1 1156 ? -3.732 -6.817 -39.035 1.00 92.81 1156 SER A O 1
ATOM 9139 N N . VAL A 1 1157 ? -2.311 -5.457 -37.951 1.00 91.81 1157 VAL A N 1
ATOM 9140 C CA . VAL A 1 1157 ? -1.680 -6.484 -37.114 1.00 91.81 1157 VAL A CA 1
ATOM 9141 C C . VAL A 1 1157 ? -1.990 -6.299 -35.646 1.00 91.81 1157 VAL A C 1
ATOM 9143 O O . VAL A 1 1157 ? -2.473 -5.259 -35.200 1.00 91.81 1157 VAL A O 1
ATOM 9146 N N . PHE A 1 1158 ? -1.715 -7.330 -34.855 1.00 94.19 1158 PHE A N 1
ATOM 9147 C CA . PHE A 1 1158 ? -2.034 -7.322 -33.439 1.00 94.19 1158 PHE A CA 1
ATOM 9148 C C . PHE A 1 1158 ? -1.170 -6.331 -32.657 1.00 94.19 1158 PHE A C 1
ATOM 9150 O O . PHE A 1 1158 ? 0.041 -6.499 -32.552 1.00 94.19 1158 PHE A O 1
ATOM 9157 N N . ASN A 1 1159 ? -1.766 -5.305 -32.061 1.00 94.44 1159 ASN A N 1
ATOM 9158 C CA . ASN A 1 1159 ? -1.039 -4.319 -31.274 1.00 94.44 1159 ASN A CA 1
ATOM 9159 C C . ASN A 1 1159 ? -0.764 -4.836 -29.850 1.00 94.44 1159 ASN A C 1
ATOM 9161 O O . ASN A 1 1159 ? -1.638 -4.791 -28.977 1.00 94.44 1159 ASN A O 1
ATOM 9165 N N . TYR A 1 1160 ? 0.468 -5.292 -29.599 1.00 94.38 1160 TYR A N 1
ATOM 9166 C CA . TYR A 1 1160 ? 0.870 -5.848 -28.302 1.00 94.38 1160 TYR A CA 1
ATOM 9167 C C . TYR A 1 1160 ? 0.698 -4.858 -27.150 1.00 94.38 1160 TYR A C 1
ATOM 9169 O O . TYR A 1 1160 ? 0.211 -5.250 -26.094 1.00 94.38 1160 TYR A O 1
ATOM 9177 N N . GLN A 1 1161 ? 1.007 -3.571 -27.348 1.00 94.06 1161 GLN A N 1
ATOM 9178 C CA . GLN A 1 1161 ? 0.848 -2.563 -26.297 1.00 94.06 1161 GLN A CA 1
ATOM 9179 C C . GLN A 1 1161 ? -0.619 -2.334 -25.919 1.00 94.06 1161 GLN A C 1
ATOM 9181 O O . GLN A 1 1161 ? -0.940 -2.168 -24.741 1.00 94.06 1161 GLN A O 1
ATOM 9186 N N . LEU A 1 1162 ? -1.529 -2.330 -26.893 1.00 94.19 1162 LEU A N 1
ATOM 9187 C CA . LEU A 1 1162 ? -2.963 -2.203 -26.642 1.00 94.19 1162 LEU A CA 1
ATOM 9188 C C . LEU A 1 1162 ? -3.500 -3.426 -25.887 1.00 94.19 1162 LEU A C 1
ATOM 9190 O O . LEU A 1 1162 ? -4.329 -3.283 -24.985 1.00 94.19 1162 LEU A O 1
ATOM 9194 N N . PHE A 1 1163 ? -3.004 -4.620 -26.215 1.00 96.31 1163 PHE A N 1
ATOM 9195 C CA . PHE A 1 1163 ? -3.353 -5.839 -25.492 1.00 96.31 1163 PHE A CA 1
ATOM 9196 C C . PHE A 1 1163 ? -2.760 -5.879 -24.084 1.00 96.31 1163 PHE A C 1
ATOM 9198 O O . PHE A 1 1163 ? -3.490 -6.165 -23.138 1.00 96.31 1163 PHE A O 1
ATOM 9205 N N . TYR A 1 1164 ? -1.488 -5.505 -23.919 1.00 95.62 1164 TYR A N 1
ATOM 9206 C CA . TYR A 1 1164 ? -0.839 -5.316 -22.621 1.00 95.62 1164 TYR A CA 1
ATOM 9207 C C . TYR A 1 1164 ? -1.672 -4.389 -21.734 1.00 95.62 1164 TYR A C 1
ATOM 9209 O O . TYR A 1 1164 ? -2.031 -4.783 -20.629 1.00 95.62 1164 TYR A O 1
ATOM 9217 N N . LYS A 1 1165 ? -2.068 -3.210 -22.239 1.00 94.19 1165 LYS A N 1
ATOM 9218 C CA . LYS A 1 1165 ? -2.934 -2.261 -21.516 1.00 94.19 1165 LYS A CA 1
ATOM 9219 C C . LYS A 1 1165 ? -4.282 -2.871 -21.127 1.00 94.19 1165 LYS A C 1
ATOM 9221 O O . LYS A 1 1165 ? -4.796 -2.574 -20.055 1.00 94.19 1165 LYS A O 1
ATOM 9226 N N . SER A 1 1166 ? -4.857 -3.727 -21.970 1.00 94.75 1166 SER A N 1
ATOM 9227 C CA . SER A 1 1166 ? -6.125 -4.404 -21.667 1.00 94.75 1166 SER A CA 1
ATOM 9228 C C . SER A 1 1166 ? -5.964 -5.489 -20.598 1.00 94.75 1166 SER A C 1
ATOM 9230 O O . SER A 1 1166 ? -6.805 -5.596 -19.708 1.00 94.75 1166 SER A O 1
ATOM 9232 N N . VAL A 1 1167 ? -4.871 -6.257 -20.635 1.00 95.31 1167 VAL A N 1
ATOM 9233 C CA . VAL A 1 1167 ? -4.550 -7.278 -19.625 1.00 95.31 1167 VAL A CA 1
ATOM 9234 C C . VAL A 1 1167 ? -4.203 -6.637 -18.281 1.00 95.31 1167 VAL A C 1
ATOM 9236 O O . VAL A 1 1167 ? -4.715 -7.079 -17.253 1.00 95.31 1167 VAL A O 1
ATOM 9239 N N . THR A 1 1168 ? -3.392 -5.576 -18.262 1.00 92.12 1168 THR A N 1
ATOM 9240 C CA . THR A 1 1168 ? -3.071 -4.848 -17.025 1.00 92.12 1168 THR A CA 1
ATOM 9241 C C . THR A 1 1168 ? -4.292 -4.134 -16.461 1.00 92.12 1168 THR A C 1
ATOM 9243 O O . THR A 1 1168 ? -4.511 -4.207 -15.257 1.00 92.12 1168 THR A O 1
ATOM 9246 N N . LYS A 1 1169 ? -5.159 -3.547 -17.303 1.00 91.44 1169 LYS A N 1
ATOM 9247 C CA . LYS A 1 1169 ? -6.459 -3.016 -16.861 1.00 91.44 1169 LYS A CA 1
ATOM 9248 C C . LYS A 1 1169 ? -7.331 -4.104 -16.230 1.00 91.44 1169 LYS A C 1
ATOM 9250 O O . LYS A 1 1169 ? -7.888 -3.886 -15.163 1.00 91.44 1169 LYS A O 1
ATOM 9255 N N . ALA A 1 1170 ? -7.403 -5.292 -16.833 1.00 91.69 1170 ALA A N 1
ATOM 9256 C CA . ALA A 1 1170 ? -8.157 -6.417 -16.280 1.00 91.69 1170 ALA A CA 1
ATOM 9257 C C . ALA A 1 1170 ? -7.588 -6.925 -14.939 1.00 91.69 1170 ALA A C 1
ATOM 9259 O O . ALA A 1 1170 ? -8.357 -7.286 -14.046 1.00 91.69 1170 ALA A O 1
ATOM 9260 N N . ALA A 1 1171 ? -6.258 -6.931 -14.778 1.00 91.12 1171 ALA A N 1
ATOM 9261 C CA . ALA A 1 1171 ? -5.601 -7.236 -13.506 1.00 91.12 1171 ALA A CA 1
ATOM 9262 C C . ALA A 1 1171 ? -5.908 -6.163 -12.446 1.00 91.12 1171 ALA A C 1
ATOM 9264 O O . ALA A 1 1171 ? -6.333 -6.501 -11.343 1.00 91.12 1171 ALA A O 1
ATOM 9265 N N . LYS A 1 1172 ? -5.817 -4.878 -12.809 1.00 89.25 1172 LYS A N 1
ATOM 9266 C CA . LYS A 1 1172 ? -6.200 -3.742 -11.958 1.00 89.25 1172 LYS A CA 1
ATOM 9267 C C . LYS A 1 1172 ? -7.675 -3.770 -11.553 1.00 89.25 1172 LYS A C 1
ATOM 9269 O O . LYS A 1 1172 ? -7.988 -3.421 -10.425 1.00 89.25 1172 LYS A O 1
ATOM 9274 N N . THR A 1 1173 ? -8.581 -4.259 -12.403 1.00 87.38 1173 THR A N 1
ATOM 9275 C CA . THR A 1 1173 ? -9.990 -4.474 -12.024 1.00 87.38 1173 THR A CA 1
ATOM 9276 C C . THR A 1 1173 ? -10.144 -5.538 -10.931 1.00 87.38 1173 THR A C 1
ATOM 9278 O O . THR A 1 1173 ? -11.007 -5.398 -10.070 1.00 87.38 1173 THR A O 1
ATOM 9281 N N . GLN A 1 1174 ? -9.299 -6.576 -10.889 1.00 84.94 1174 GLN A N 1
ATOM 9282 C CA . GLN A 1 1174 ? -9.302 -7.499 -9.744 1.00 84.94 1174 GLN A CA 1
ATOM 9283 C C . GLN A 1 1174 ? -8.772 -6.841 -8.470 1.00 84.94 1174 GLN A C 1
ATOM 9285 O O . GLN A 1 1174 ? -9.322 -7.057 -7.393 1.00 84.94 1174 GLN A O 1
ATOM 9290 N N . VAL A 1 1175 ? -7.725 -6.022 -8.586 1.00 85.31 1175 VAL A N 1
ATOM 9291 C CA . VAL A 1 1175 ? -7.225 -5.223 -7.459 1.00 85.31 1175 VAL A CA 1
ATOM 9292 C C . VAL A 1 1175 ? -8.316 -4.267 -6.956 1.00 85.31 1175 VAL A C 1
ATOM 9294 O O . VAL A 1 1175 ? -8.520 -4.144 -5.750 1.00 85.31 1175 VAL A O 1
ATOM 9297 N N . ALA A 1 1176 ? -9.084 -3.667 -7.869 1.00 86.81 1176 ALA A N 1
ATOM 9298 C CA . ALA A 1 1176 ? -10.250 -2.855 -7.547 1.00 86.81 1176 ALA A CA 1
ATOM 9299 C C . ALA A 1 1176 ? -11.319 -3.669 -6.788 1.00 86.81 1176 ALA A C 1
ATOM 9301 O O . ALA A 1 1176 ? -11.844 -3.194 -5.786 1.00 86.81 1176 ALA A O 1
ATOM 9302 N N . ASP A 1 1177 ? -11.599 -4.918 -7.179 1.00 80.12 1177 ASP A N 1
ATOM 9303 C CA . ASP A 1 1177 ? -12.527 -5.799 -6.448 1.00 80.12 1177 ASP A CA 1
ATOM 9304 C C . ASP A 1 1177 ? -12.049 -6.084 -5.001 1.00 80.12 1177 ASP A C 1
ATOM 9306 O O . ASP A 1 1177 ? -12.870 -6.102 -4.075 1.00 80.12 1177 ASP A O 1
ATOM 9310 N N . LEU A 1 1178 ? -10.735 -6.240 -4.775 1.00 82.62 1178 LEU A N 1
ATOM 9311 C CA . LEU A 1 1178 ? -10.153 -6.394 -3.430 1.00 82.62 1178 LEU A CA 1
ATOM 9312 C C . LEU A 1 1178 ? -10.342 -5.127 -2.582 1.00 82.62 1178 LEU A C 1
ATOM 9314 O O . LEU A 1 1178 ? -10.864 -5.196 -1.470 1.00 82.62 1178 LEU A O 1
ATOM 9318 N N . PHE A 1 1179 ? -9.972 -3.963 -3.117 1.00 85.25 1179 PHE A N 1
ATOM 9319 C CA . PHE A 1 1179 ? -10.093 -2.681 -2.417 1.00 85.25 1179 PHE A CA 1
ATOM 9320 C C . PHE A 1 1179 ? -11.542 -2.245 -2.189 1.00 85.25 1179 PHE A C 1
ATOM 9322 O O . PHE A 1 1179 ? -11.850 -1.616 -1.175 1.00 85.25 1179 PHE A O 1
ATOM 9329 N N . ARG A 1 1180 ? -12.453 -2.616 -3.092 1.00 85.19 1180 ARG A N 1
ATOM 9330 C CA . ARG A 1 1180 ? -13.891 -2.425 -2.905 1.00 85.19 1180 ARG A CA 1
ATOM 9331 C C . ARG A 1 1180 ? -14.398 -3.252 -1.722 1.00 85.19 1180 ARG A C 1
ATOM 9333 O O . ARG A 1 1180 ? -15.156 -2.749 -0.898 1.00 85.19 1180 ARG A O 1
ATOM 9340 N N . SER A 1 1181 ? -13.949 -4.504 -1.618 1.00 80.88 1181 SER A N 1
ATOM 9341 C CA . SER A 1 1181 ? -14.310 -5.402 -0.515 1.00 80.88 1181 SER A CA 1
ATOM 9342 C C . SER A 1 1181 ? -13.801 -4.884 0.835 1.00 80.88 1181 SER A C 1
ATOM 9344 O O . SER A 1 1181 ? -14.544 -4.928 1.815 1.00 80.88 1181 SER A O 1
ATOM 9346 N N . GLU A 1 1182 ? -12.580 -4.339 0.871 1.00 82.62 1182 GLU A N 1
ATOM 9347 C CA . GLU A 1 1182 ? -12.025 -3.648 2.044 1.00 82.62 1182 GLU A CA 1
ATOM 9348 C C . GLU A 1 1182 ? -12.894 -2.454 2.459 1.00 82.62 1182 GLU A C 1
ATOM 9350 O O . GLU A 1 1182 ? -13.283 -2.360 3.624 1.00 82.62 1182 GLU A O 1
ATOM 9355 N N . ALA A 1 1183 ? -13.237 -1.569 1.514 1.00 84.88 1183 ALA A N 1
ATOM 9356 C CA . ALA A 1 1183 ? -14.032 -0.373 1.792 1.00 84.88 1183 ALA A CA 1
ATOM 9357 C C . ALA A 1 1183 ? -15.412 -0.716 2.380 1.00 84.88 1183 ALA A C 1
ATOM 9359 O O . ALA A 1 1183 ? -15.776 -0.168 3.418 1.00 84.88 1183 ALA A O 1
ATOM 9360 N N . TYR A 1 1184 ? -16.143 -1.676 1.794 1.00 82.50 1184 TYR A N 1
ATOM 9361 C CA . TYR A 1 1184 ? -17.447 -2.097 2.328 1.00 82.50 1184 TYR A CA 1
ATOM 9362 C C . TYR A 1 1184 ? -17.347 -2.782 3.688 1.00 82.50 1184 TYR A C 1
ATOM 9364 O O . TYR A 1 1184 ? -18.127 -2.475 4.584 1.00 82.50 1184 TYR A O 1
ATOM 9372 N N . CYS A 1 1185 ? -16.393 -3.704 3.856 1.00 80.06 1185 CYS A N 1
ATOM 9373 C CA . CYS A 1 1185 ? -16.195 -4.408 5.125 1.00 80.06 1185 CYS A CA 1
ATOM 9374 C C . CYS A 1 1185 ? -15.956 -3.420 6.273 1.00 80.06 1185 CYS A C 1
ATOM 9376 O O . CYS A 1 1185 ? -16.526 -3.567 7.354 1.00 80.06 1185 CYS A O 1
ATOM 9378 N N . ARG A 1 1186 ? -15.159 -2.375 6.021 1.00 81.19 1186 ARG A N 1
ATOM 9379 C CA . ARG A 1 1186 ? -14.860 -1.335 7.006 1.00 81.19 1186 ARG A CA 1
ATOM 9380 C C . ARG A 1 1186 ? -16.040 -0.394 7.230 1.00 81.19 1186 ARG A C 1
ATOM 9382 O O . ARG A 1 1186 ? -16.412 -0.171 8.382 1.00 81.19 1186 ARG A O 1
ATOM 9389 N N . MET A 1 1187 ? -16.632 0.137 6.158 1.00 84.81 1187 MET A N 1
ATOM 9390 C CA . MET A 1 1187 ? -17.697 1.134 6.260 1.00 84.81 1187 MET A CA 1
ATOM 9391 C C . MET A 1 1187 ? -18.965 0.547 6.879 1.00 84.81 1187 MET A C 1
ATOM 9393 O O . MET A 1 1187 ? -19.470 1.092 7.857 1.00 84.81 1187 MET A O 1
ATOM 9397 N N . GLU A 1 1188 ? -19.433 -0.614 6.414 1.00 79.94 1188 GLU A N 1
ATOM 9398 C CA . GLU A 1 1188 ? -20.706 -1.191 6.862 1.00 79.94 1188 GLU A CA 1
ATOM 9399 C C . GLU A 1 1188 ? -20.677 -1.582 8.351 1.00 79.94 1188 GLU A C 1
ATOM 9401 O O . GLU A 1 1188 ? -21.644 -1.338 9.085 1.00 79.94 1188 GLU A O 1
ATOM 9406 N N . ARG A 1 1189 ? -19.540 -2.125 8.826 1.00 77.75 1189 ARG A N 1
ATOM 9407 C CA . ARG A 1 1189 ? -19.319 -2.471 10.243 1.00 77.75 1189 ARG A CA 1
ATOM 9408 C C . ARG A 1 1189 ? -19.417 -1.248 11.160 1.00 77.75 1189 ARG A C 1
ATOM 9410 O O . ARG A 1 1189 ? -19.944 -1.359 12.268 1.00 77.75 1189 ARG A O 1
ATOM 9417 N N . LEU A 1 1190 ? -18.931 -0.086 10.721 1.00 87.00 1190 LEU A N 1
ATOM 9418 C CA . LEU A 1 1190 ? -18.993 1.149 11.506 1.00 87.00 1190 LEU A CA 1
ATOM 9419 C C . LEU A 1 1190 ? -20.340 1.860 11.343 1.00 87.00 1190 LEU A C 1
ATOM 9421 O O . LEU A 1 1190 ? -20.981 2.190 12.339 1.00 87.00 1190 LEU A O 1
ATOM 9425 N N . GLN A 1 1191 ? -20.798 2.047 10.106 1.00 89.62 1191 GLN A N 1
ATOM 9426 C CA . GLN A 1 1191 ? -21.978 2.829 9.741 1.00 89.62 1191 GLN A CA 1
ATOM 9427 C C . GLN A 1 1191 ? -23.263 2.297 10.382 1.00 89.62 1191 GLN A C 1
ATOM 9429 O O . GLN A 1 1191 ? -23.982 3.052 11.039 1.00 89.62 1191 GLN A O 1
ATOM 9434 N N . SER A 1 1192 ? -23.560 1.001 10.226 1.00 82.44 1192 SER A N 1
ATOM 9435 C CA . SER A 1 1192 ? -24.809 0.401 10.725 1.00 82.44 1192 SER A CA 1
ATOM 9436 C C . SER A 1 1192 ? -24.900 0.469 12.255 1.00 82.44 1192 SER A C 1
ATOM 9438 O O . SER A 1 1192 ? -25.943 0.831 12.820 1.00 82.44 1192 SER A O 1
ATOM 9440 N N . ASN A 1 1193 ? -23.782 0.191 12.930 1.00 87.81 1193 ASN A N 1
ATOM 9441 C CA . ASN A 1 1193 ? -23.684 0.261 14.382 1.00 87.81 1193 ASN A CA 1
ATOM 9442 C C . ASN A 1 1193 ? -23.785 1.711 14.880 1.00 87.81 1193 ASN A C 1
ATOM 9444 O O . ASN A 1 1193 ? -24.581 1.999 15.777 1.00 87.81 1193 ASN A O 1
ATOM 9448 N N . LEU A 1 1194 ? -23.039 2.638 14.271 1.00 91.56 1194 LEU A N 1
ATOM 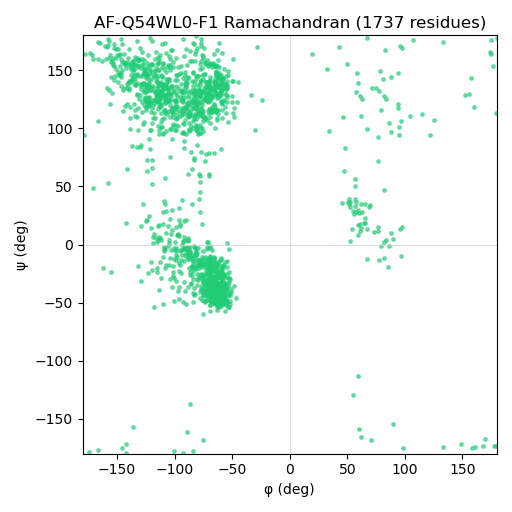9449 C CA . LEU A 1 1194 ? -23.019 4.044 14.671 1.00 91.56 1194 LEU A CA 1
ATOM 9450 C C . LEU A 1 1194 ? -24.367 4.735 14.435 1.00 91.56 1194 LEU A C 1
ATOM 9452 O O . LEU A 1 1194 ? -24.805 5.515 15.284 1.00 91.56 1194 LEU A O 1
ATOM 9456 N N . ASN A 1 1195 ? -25.068 4.405 13.345 1.00 91.31 1195 ASN A N 1
ATOM 9457 C CA . ASN A 1 1195 ? -26.428 4.878 13.092 1.00 91.31 1195 ASN A CA 1
ATOM 9458 C C . ASN A 1 1195 ? -27.399 4.403 14.180 1.00 91.31 1195 ASN A C 1
ATOM 9460 O O . ASN A 1 1195 ? -28.121 5.202 14.781 1.00 91.31 1195 ASN A O 1
ATOM 9464 N N . SER A 1 1196 ? -27.344 3.113 14.516 1.00 89.00 1196 SER A N 1
ATOM 9465 C CA . SER A 1 1196 ? -28.193 2.528 15.556 1.00 89.00 1196 SER A CA 1
ATOM 9466 C C . SER A 1 1196 ? -27.946 3.166 16.936 1.00 89.00 1196 SER A C 1
ATOM 9468 O O . SER A 1 1196 ? -28.895 3.499 17.655 1.00 89.00 1196 SER A O 1
ATOM 9470 N N . ILE A 1 1197 ? -26.677 3.409 17.294 1.00 91.19 1197 ILE A N 1
ATOM 9471 C CA . ILE A 1 1197 ? -26.280 4.081 18.545 1.00 91.19 1197 ILE A CA 1
ATOM 9472 C C . ILE A 1 1197 ? -26.744 5.540 18.549 1.00 91.19 1197 ILE A C 1
ATOM 9474 O O . ILE A 1 1197 ? -27.384 5.975 19.506 1.00 91.19 1197 ILE A O 1
ATOM 9478 N N . THR A 1 1198 ? -26.480 6.287 17.477 1.00 92.81 1198 THR A N 1
ATOM 9479 C CA . THR A 1 1198 ? -26.840 7.709 17.359 1.00 92.81 1198 THR A CA 1
ATOM 9480 C C . THR A 1 1198 ? -28.352 7.908 17.419 1.00 92.81 1198 THR A C 1
ATOM 9482 O O . THR A 1 1198 ? -28.837 8.750 18.177 1.00 92.81 1198 THR A O 1
ATOM 9485 N N . CYS A 1 1199 ? -29.121 7.078 16.710 1.00 91.69 1199 CYS A N 1
ATOM 9486 C CA . CYS A 1 1199 ? -30.581 7.097 16.754 1.00 91.69 1199 CYS A CA 1
ATOM 9487 C C . CYS A 1 1199 ? -31.120 6.838 18.173 1.00 91.69 1199 CYS A C 1
ATOM 9489 O O . CYS A 1 1199 ? -32.068 7.506 18.599 1.00 91.69 1199 CYS A O 1
ATOM 9491 N N . SER A 1 1200 ? -30.501 5.909 18.918 1.00 91.81 1200 SER A N 1
ATOM 9492 C CA . SER A 1 1200 ? -30.916 5.542 20.278 1.00 91.81 1200 SER A CA 1
ATOM 9493 C C . SER A 1 1200 ? -30.496 6.552 21.353 1.00 91.81 1200 SER A C 1
ATOM 9495 O O . SER A 1 1200 ? -31.270 6.790 22.280 1.00 91.81 1200 SER A O 1
ATOM 9497 N N . CYS A 1 1201 ? -29.287 7.115 21.259 1.00 92.12 1201 CYS A N 1
ATOM 9498 C CA . CYS A 1 1201 ? -28.660 7.924 22.313 1.00 92.12 1201 CYS A CA 1
ATOM 9499 C C . CYS A 1 1201 ? -28.726 9.437 22.092 1.00 92.12 1201 CYS A C 1
ATOM 9501 O O . CYS A 1 1201 ? -28.651 10.201 23.051 1.00 92.12 1201 CYS A O 1
ATOM 9503 N N . SER A 1 1202 ? -28.863 9.878 20.844 1.00 87.38 1202 SER A N 1
ATOM 9504 C CA . SER A 1 1202 ? -28.914 11.302 20.492 1.00 87.38 1202 SER A CA 1
ATOM 9505 C C . SER A 1 1202 ? -30.194 11.664 19.730 1.00 87.38 1202 SER A C 1
ATOM 9507 O O . SER A 1 1202 ? -30.622 12.814 19.751 1.00 87.38 1202 SER A O 1
ATOM 9509 N N . GLY A 1 1203 ? -30.814 10.688 19.059 1.00 84.00 1203 GLY A N 1
ATOM 9510 C CA . GLY A 1 1203 ? -32.010 10.869 18.242 1.00 84.00 1203 GLY A CA 1
ATOM 9511 C C . GLY A 1 1203 ? -33.335 10.715 18.996 1.00 84.00 1203 GLY A C 1
ATOM 9512 O O . GLY A 1 1203 ? -33.429 10.792 20.219 1.00 84.00 1203 GLY A O 1
ATOM 9513 N N . LYS A 1 1204 ? -34.410 10.479 18.231 1.00 82.00 1204 LYS A N 1
ATOM 9514 C CA . LYS A 1 1204 ? -35.772 10.293 18.771 1.00 82.00 1204 LYS A CA 1
ATOM 9515 C C . LYS A 1 1204 ? -35.944 8.983 19.558 1.00 82.00 1204 LYS A C 1
ATOM 9517 O O . LYS A 1 1204 ? -36.945 8.852 20.261 1.00 82.00 1204 LYS A O 1
ATOM 9522 N N . GLY A 1 1205 ? -34.998 8.045 19.440 1.00 81.19 1205 GLY A N 1
ATOM 9523 C CA . GLY A 1 1205 ? -35.044 6.728 20.073 1.00 81.19 1205 GLY A CA 1
ATOM 9524 C C . GLY A 1 1205 ? -36.143 5.805 19.535 1.00 81.19 1205 GLY A C 1
ATOM 9525 O O . GLY A 1 1205 ? -36.956 6.200 18.698 1.00 81.19 1205 GLY A O 1
ATOM 9526 N N . GLY A 1 1206 ? -36.187 4.573 20.048 1.00 78.81 1206 GLY A N 1
ATOM 9527 C CA . GLY A 1 1206 ? -37.223 3.574 19.748 1.00 78.81 1206 GLY A CA 1
ATOM 9528 C C . GLY A 1 1206 ? -36.770 2.417 18.849 1.00 78.81 1206 GLY A C 1
ATOM 9529 O O . GLY A 1 1206 ? -35.647 2.387 18.351 1.00 78.81 1206 GLY A O 1
ATOM 9530 N N . SER A 1 1207 ? -37.675 1.457 18.629 1.00 75.44 1207 SER A N 1
ATOM 9531 C CA . SER A 1 1207 ? -37.407 0.207 17.887 1.00 75.44 1207 SER A CA 1
ATOM 9532 C C . SER A 1 1207 ? -36.869 0.388 16.465 1.00 75.44 1207 SER A C 1
ATOM 9534 O O . SER A 1 1207 ? -36.125 -0.462 15.975 1.00 75.44 1207 SER A O 1
ATOM 9536 N N . GLN A 1 1208 ? -37.197 1.505 15.809 1.00 82.12 1208 GLN A N 1
ATOM 9537 C CA . GLN A 1 1208 ? -36.722 1.811 14.464 1.00 82.12 1208 GLN A CA 1
ATOM 9538 C C . GLN A 1 1208 ? -35.199 2.009 14.399 1.00 82.12 1208 GLN A C 1
ATOM 9540 O O . GLN A 1 1208 ? -34.613 1.779 13.344 1.00 82.12 1208 GLN A O 1
ATOM 9545 N N . CYS A 1 1209 ? -34.559 2.354 15.526 1.00 83.69 1209 CYS A N 1
ATOM 9546 C CA . CYS A 1 1209 ? -33.109 2.515 15.626 1.00 83.69 1209 CYS A CA 1
ATOM 9547 C C . CYS A 1 1209 ? -32.333 1.195 15.512 1.00 83.69 1209 CYS A C 1
ATOM 9549 O O . CYS A 1 1209 ? -31.119 1.227 15.396 1.00 83.69 1209 CYS A O 1
ATOM 9551 N N . PHE A 1 1210 ? -33.001 0.038 15.557 1.00 79.81 1210 PHE A N 1
ATOM 9552 C CA . PHE A 1 1210 ? -32.361 -1.285 15.591 1.00 79.81 1210 PHE A CA 1
ATOM 9553 C C . PHE A 1 1210 ? -32.912 -2.217 14.495 1.00 79.81 1210 PHE A C 1
ATOM 9555 O O . PHE A 1 1210 ? -33.107 -3.424 14.684 1.00 79.81 1210 PHE A O 1
ATOM 9562 N N . THR A 1 1211 ? -33.246 -1.641 13.341 1.00 68.06 1211 THR A N 1
ATOM 9563 C CA . THR A 1 1211 ? -33.880 -2.347 12.215 1.00 68.06 1211 THR A CA 1
ATOM 9564 C C . THR A 1 1211 ? -32.884 -3.052 11.296 1.00 68.06 1211 THR A C 1
ATOM 9566 O O . THR A 1 1211 ? -33.241 -4.069 10.710 1.00 68.06 1211 THR A O 1
ATOM 9569 N N . ALA A 1 1212 ? -31.639 -2.580 11.218 1.00 57.84 1212 ALA A N 1
ATOM 9570 C CA . ALA A 1 1212 ? -30.616 -3.092 10.311 1.00 57.84 1212 ALA A CA 1
ATOM 9571 C C . ALA A 1 1212 ? -29.336 -3.417 11.088 1.00 57.84 1212 ALA A C 1
ATOM 9573 O O . ALA A 1 1212 ? -28.715 -2.517 11.644 1.00 57.84 1212 ALA A O 1
ATOM 9574 N N . SER A 1 1213 ? -28.953 -4.696 11.166 1.00 54.97 1213 SER A N 1
ATOM 9575 C CA . SER A 1 1213 ? -27.674 -5.077 11.784 1.00 54.97 1213 SER A CA 1
ATOM 9576 C C . SER A 1 1213 ? -27.157 -6.444 11.338 1.00 54.97 1213 SER A C 1
ATOM 9578 O O . SER A 1 1213 ? -26.865 -7.314 12.156 1.00 54.97 1213 SER A O 1
ATOM 9580 N N . THR A 1 1214 ? -27.052 -6.651 10.028 1.00 66.06 1214 THR A N 1
ATOM 9581 C CA . THR A 1 1214 ? -26.361 -7.824 9.478 1.00 66.06 1214 THR A CA 1
ATOM 9582 C C . THR A 1 1214 ? -24.996 -7.386 8.951 1.00 66.06 1214 THR A C 1
ATOM 9584 O O . THR A 1 1214 ? -24.876 -7.224 7.738 1.00 66.06 1214 THR A O 1
ATOM 9587 N N . PRO A 1 1215 ? -23.997 -7.117 9.816 1.00 66.00 1215 PRO A N 1
ATOM 9588 C CA . PRO A 1 1215 ? -22.735 -6.543 9.367 1.00 66.00 1215 PRO A CA 1
ATOM 9589 C C . PRO A 1 1215 ? -22.096 -7.439 8.307 1.00 66.00 1215 PRO A C 1
ATOM 9591 O O . PRO A 1 1215 ? -21.890 -8.633 8.536 1.00 66.00 1215 PRO A O 1
ATOM 9594 N N . LEU A 1 1216 ? -21.808 -6.884 7.134 1.00 68.31 1216 LEU A N 1
ATOM 9595 C CA . LEU A 1 1216 ? -21.018 -7.549 6.108 1.00 68.31 1216 LEU A CA 1
ATOM 9596 C C . LEU A 1 1216 ? -19.627 -7.897 6.653 1.00 68.31 1216 LEU A C 1
ATOM 9598 O O . LEU A 1 1216 ? -18.864 -7.048 7.107 1.00 68.31 1216 LEU A O 1
ATOM 9602 N N . LEU A 1 1217 ? -19.299 -9.183 6.613 1.00 72.94 1217 LEU A N 1
ATOM 9603 C CA . LEU A 1 1217 ? -17.962 -9.695 6.892 1.00 72.94 1217 LEU A CA 1
ATOM 9604 C C . LEU A 1 1217 ? -17.014 -9.438 5.724 1.00 72.94 1217 LEU A C 1
ATOM 9606 O O . LEU A 1 1217 ? -15.819 -9.299 5.939 1.00 72.94 1217 LEU A O 1
ATOM 9610 N N . GLY A 1 1218 ? -17.543 -9.402 4.504 1.00 70.88 1218 GLY A N 1
ATOM 9611 C CA . GLY A 1 1218 ? -16.827 -9.004 3.301 1.00 70.88 1218 GLY A CA 1
ATOM 9612 C C . GLY A 1 1218 ? -17.483 -9.557 2.044 1.00 70.88 1218 GLY A C 1
ATOM 9613 O O . GLY A 1 1218 ? -18.558 -10.167 2.081 1.00 70.88 1218 GLY A O 1
ATOM 9614 N N . GLN A 1 1219 ? -16.822 -9.323 0.916 1.00 74.25 1219 GLN A N 1
ATOM 9615 C CA . GLN A 1 1219 ? -17.221 -9.854 -0.378 1.00 74.25 1219 GLN A CA 1
ATOM 9616 C C . GLN A 1 1219 ? -16.115 -10.751 -0.920 1.00 74.25 1219 GLN A C 1
ATOM 9618 O O . GLN A 1 1219 ? -14.929 -10.530 -0.686 1.00 74.25 1219 GLN A O 1
ATOM 9623 N N . THR A 1 1220 ? -16.506 -11.798 -1.630 1.00 78.50 1220 THR A N 1
ATOM 9624 C CA . THR A 1 1220 ? -15.574 -12.685 -2.323 1.00 78.50 1220 THR A CA 1
ATOM 9625 C C . THR A 1 1220 ? -16.132 -13.015 -3.692 1.00 78.50 1220 THR A C 1
ATOM 9627 O O . THR A 1 1220 ? -17.347 -13.097 -3.862 1.00 78.50 1220 THR A O 1
ATOM 9630 N N . LYS A 1 1221 ? -15.255 -13.179 -4.683 1.00 79.50 1221 LYS A N 1
ATOM 9631 C CA . LYS A 1 1221 ? -15.639 -13.468 -6.066 1.00 79.50 1221 LYS A CA 1
ATOM 9632 C C . LYS A 1 1221 ? -15.048 -14.806 -6.521 1.00 79.50 1221 LYS A C 1
ATOM 9634 O O . LYS A 1 1221 ? -14.138 -14.810 -7.352 1.00 79.50 1221 LYS A O 1
ATOM 9639 N N . PRO A 1 1222 ? -15.474 -15.947 -5.941 1.00 84.81 1222 PRO A N 1
ATOM 9640 C CA . PRO A 1 1222 ? -14.996 -17.253 -6.378 1.00 84.81 1222 PRO A CA 1
ATOM 9641 C C . PRO A 1 1222 ? -15.268 -17.458 -7.871 1.00 84.81 1222 PRO A C 1
ATOM 9643 O O . PRO A 1 1222 ? -16.333 -17.109 -8.384 1.00 84.81 1222 PRO A O 1
ATOM 9646 N N . CYS A 1 1223 ? -14.285 -18.033 -8.560 1.00 82.94 1223 CYS A N 1
ATOM 9647 C CA . CYS A 1 1223 ? -14.318 -18.311 -9.992 1.00 82.94 1223 CYS A CA 1
ATOM 9648 C C . CYS A 1 1223 ? -14.370 -19.815 -10.254 1.00 82.94 1223 CYS A C 1
ATOM 9650 O O . CYS A 1 1223 ? -13.730 -20.597 -9.553 1.00 82.94 1223 CYS A O 1
ATOM 9652 N N . ALA A 1 1224 ? -15.074 -20.215 -11.310 1.00 82.00 1224 ALA A N 1
ATOM 9653 C CA . ALA A 1 1224 ? -15.075 -21.586 -11.802 1.00 82.00 1224 ALA A CA 1
ATOM 9654 C C . ALA A 1 1224 ? -13.642 -22.062 -12.109 1.00 82.00 1224 ALA A C 1
ATOM 9656 O O . ALA A 1 1224 ? -12.870 -21.355 -12.763 1.00 82.00 1224 ALA A O 1
ATOM 9657 N N . GLY A 1 1225 ? -13.290 -23.266 -11.649 1.00 79.81 1225 GLY A N 1
ATOM 9658 C CA . GLY A 1 1225 ? -11.978 -23.884 -11.856 1.00 79.81 1225 GLY A CA 1
ATOM 9659 C C . GLY A 1 1225 ? -10.872 -23.432 -10.895 1.00 79.81 1225 GLY A C 1
ATOM 9660 O O . GLY A 1 1225 ? -9.742 -23.896 -11.047 1.00 79.81 1225 GLY A O 1
ATOM 9661 N N . VAL A 1 1226 ? -11.168 -22.561 -9.921 1.00 79.19 1226 VAL A N 1
ATOM 9662 C CA . VAL A 1 1226 ? -10.182 -22.042 -8.960 1.00 79.19 1226 VAL A CA 1
ATOM 9663 C C . VAL A 1 1226 ? -10.606 -22.354 -7.533 1.00 79.19 1226 VAL A C 1
ATOM 9665 O O . VAL A 1 1226 ? -11.687 -21.966 -7.101 1.00 79.19 1226 VAL A O 1
ATOM 9668 N N . ASN A 1 1227 ? -9.714 -22.985 -6.772 1.00 86.00 1227 ASN A N 1
ATOM 9669 C CA . ASN A 1 1227 ? -9.863 -23.067 -5.329 1.00 86.00 1227 ASN A CA 1
ATOM 9670 C C . ASN A 1 1227 ? -9.650 -21.673 -4.731 1.00 86.00 1227 ASN A C 1
ATOM 9672 O O . ASN A 1 1227 ? -8.584 -21.080 -4.911 1.00 86.00 1227 ASN A O 1
ATOM 9676 N N . SER A 1 1228 ? -10.624 -21.167 -3.987 1.00 85.06 1228 SER A N 1
ATOM 9677 C CA . SER A 1 1228 ? -10.492 -19.916 -3.242 1.00 85.06 1228 SER A CA 1
ATOM 9678 C C . SER A 1 1228 ? -10.998 -20.092 -1.817 1.00 85.06 1228 SER A C 1
ATOM 9680 O O . SER A 1 1228 ? -11.733 -21.026 -1.499 1.00 85.06 1228 SER A O 1
ATOM 9682 N N . SER A 1 1229 ? -10.584 -19.208 -0.920 1.00 87.19 1229 SER A N 1
ATOM 9683 C CA . SER A 1 1229 ? -11.071 -19.201 0.454 1.00 87.19 1229 SER A CA 1
ATOM 9684 C C . SER A 1 1229 ? -11.359 -17.780 0.894 1.00 87.19 1229 SER A C 1
ATOM 9686 O O . SER A 1 1229 ? -10.601 -16.870 0.571 1.00 87.19 1229 SER A O 1
ATOM 9688 N N . PHE A 1 1230 ? -12.420 -17.606 1.667 1.00 84.69 1230 PHE A N 1
ATOM 9689 C CA . PHE A 1 1230 ? -12.760 -16.356 2.325 1.00 84.69 1230 PHE A CA 1
ATOM 9690 C C . PHE A 1 1230 ? -12.754 -16.580 3.837 1.00 84.69 1230 PHE A C 1
ATOM 9692 O O . PHE A 1 1230 ? -13.613 -17.290 4.358 1.00 84.69 1230 PHE A O 1
ATOM 9699 N N . SER A 1 1231 ? -11.767 -16.034 4.540 1.00 80.31 1231 SER A N 1
ATOM 9700 C CA . SER A 1 1231 ? -11.624 -16.144 5.997 1.00 80.31 1231 SER A CA 1
ATOM 9701 C C . SER A 1 1231 ? -12.147 -14.899 6.712 1.00 80.31 1231 SER A C 1
ATOM 9703 O O . SER A 1 1231 ? -11.997 -13.795 6.206 1.00 80.31 1231 SER A O 1
ATOM 9705 N N . PHE A 1 1232 ? -12.715 -15.081 7.903 1.00 80.00 1232 PHE A N 1
ATOM 9706 C CA . PHE A 1 1232 ? -13.186 -14.022 8.803 1.00 80.00 1232 PHE A CA 1
ATOM 9707 C C . PHE A 1 1232 ? -12.983 -14.439 10.272 1.00 80.00 1232 PHE A C 1
ATOM 9709 O O . PHE A 1 1232 ? -12.627 -15.581 10.576 1.00 80.00 1232 PHE A O 1
ATOM 9716 N N . ASP A 1 1233 ? -13.224 -13.532 11.218 1.00 69.06 1233 ASP A N 1
ATOM 9717 C CA . ASP A 1 1233 ? -12.757 -13.662 12.612 1.00 69.06 1233 ASP A CA 1
ATOM 9718 C C . ASP A 1 1233 ? -13.234 -14.915 13.338 1.00 69.06 1233 ASP A C 1
ATOM 9720 O O . ASP A 1 1233 ? -12.554 -15.412 14.239 1.00 69.06 1233 ASP A O 1
ATOM 9724 N N . TYR A 1 1234 ? -14.380 -15.464 12.949 1.00 83.12 1234 TYR A N 1
ATOM 9725 C CA . TYR A 1 1234 ? -14.944 -16.671 13.537 1.00 83.12 1234 TYR A CA 1
ATOM 9726 C C . TYR A 1 1234 ? -15.235 -17.783 12.530 1.00 83.12 1234 TYR A C 1
ATOM 9728 O O . TYR A 1 1234 ? -15.963 -18.720 12.857 1.00 83.12 1234 TYR A O 1
ATOM 9736 N N . GLY A 1 1235 ? -14.612 -17.757 11.351 1.00 87.44 1235 GLY A N 1
ATOM 9737 C CA . GLY A 1 1235 ? -14.790 -18.824 10.376 1.00 87.44 1235 GLY A CA 1
ATOM 9738 C C . GLY A 1 1235 ? -14.060 -18.630 9.054 1.00 87.44 1235 GLY A C 1
ATOM 9739 O O . GLY A 1 1235 ? -13.249 -17.728 8.879 1.00 87.44 1235 GLY A O 1
ATOM 9740 N N . LYS A 1 1236 ? -14.330 -19.524 8.111 1.00 91.38 1236 LYS A N 1
ATOM 9741 C CA . LYS A 1 1236 ? -13.907 -19.405 6.717 1.00 91.38 1236 LYS A CA 1
ATOM 9742 C C . LYS A 1 1236 ? -14.878 -20.143 5.806 1.00 91.38 1236 LYS A C 1
ATOM 9744 O O . LYS A 1 1236 ? -15.516 -21.106 6.232 1.00 91.38 1236 LYS A O 1
ATOM 9749 N N . ILE A 1 1237 ? -14.960 -19.714 4.557 1.00 93.31 1237 ILE A N 1
ATOM 9750 C CA . ILE A 1 1237 ? -15.644 -20.417 3.474 1.00 93.31 1237 ILE A CA 1
ATOM 9751 C C . ILE A 1 1237 ? -14.578 -20.865 2.484 1.00 93.31 1237 ILE A C 1
ATOM 9753 O O . ILE A 1 1237 ? -13.769 -20.048 2.054 1.00 93.31 1237 ILE A O 1
ATOM 9757 N N . GLU A 1 1238 ? -14.553 -22.143 2.131 1.00 94.25 1238 GLU A N 1
ATOM 9758 C CA . GLU A 1 1238 ? -13.669 -22.668 1.090 1.00 94.25 1238 GLU A CA 1
ATOM 9759 C C . GLU A 1 1238 ? -14.496 -23.046 -0.137 1.00 94.25 1238 GLU A C 1
ATOM 9761 O O . GLU A 1 1238 ? -15.484 -23.783 -0.047 1.00 94.25 1238 GLU A O 1
ATOM 9766 N N . PHE A 1 1239 ? -14.068 -22.541 -1.286 1.00 93.06 1239 PHE A N 1
ATOM 9767 C CA . PHE A 1 1239 ? -14.605 -22.848 -2.599 1.00 93.06 1239 PHE A CA 1
ATOM 9768 C C . PHE A 1 1239 ? -13.610 -23.769 -3.299 1.00 93.06 1239 PHE A C 1
ATOM 9770 O O . PHE A 1 1239 ? -12.426 -23.462 -3.414 1.00 93.06 1239 PHE A O 1
ATOM 9777 N N . SER A 1 1240 ? -14.089 -24.927 -3.725 1.00 91.88 1240 SER A N 1
ATOM 9778 C CA . SER A 1 1240 ? -13.364 -25.865 -4.573 1.00 91.88 1240 SER A CA 1
ATOM 9779 C C . SER A 1 1240 ? -13.432 -25.453 -6.048 1.00 91.88 1240 SER A C 1
ATOM 9781 O O . SER A 1 1240 ? -14.297 -24.672 -6.440 1.00 91.88 1240 SER A O 1
ATOM 9783 N N . ASN A 1 1241 ? -12.589 -26.051 -6.891 1.00 88.19 1241 ASN A N 1
ATOM 9784 C CA . ASN A 1 1241 ? -12.605 -25.841 -8.342 1.00 88.19 1241 ASN A CA 1
ATOM 9785 C C . ASN A 1 1241 ? -13.998 -26.035 -8.990 1.00 88.19 1241 ASN A C 1
ATOM 9787 O O . ASN A 1 1241 ? -14.286 -25.377 -9.987 1.00 88.19 1241 ASN A O 1
ATOM 9791 N N . ASP A 1 1242 ? -14.859 -26.891 -8.423 1.00 89.31 1242 ASP A N 1
ATOM 9792 C CA . ASP A 1 1242 ? -16.199 -27.211 -8.949 1.00 89.31 1242 ASP A CA 1
ATOM 9793 C C . ASP A 1 1242 ? -17.342 -26.448 -8.235 1.00 89.31 1242 ASP A C 1
ATOM 9795 O O . ASP A 1 1242 ? -18.526 -26.632 -8.545 1.00 89.31 1242 ASP A O 1
ATOM 9799 N N . SER A 1 1243 ? -17.005 -25.574 -7.277 1.00 90.19 1243 SER A N 1
ATOM 9800 C CA . SER A 1 1243 ? -17.972 -24.826 -6.462 1.00 90.19 1243 SER A CA 1
ATOM 9801 C C . SER A 1 1243 ? -18.842 -23.876 -7.281 1.00 90.19 1243 SER A C 1
ATOM 9803 O O . SER A 1 1243 ? -20.026 -23.721 -6.985 1.00 90.19 1243 SER A O 1
ATOM 9805 N N . ILE A 1 1244 ? -18.276 -23.271 -8.324 1.00 86.19 1244 ILE A N 1
ATOM 9806 C CA . ILE A 1 1244 ? -18.967 -22.368 -9.246 1.00 86.19 1244 ILE A CA 1
ATOM 9807 C C . ILE A 1 1244 ? -19.001 -23.039 -10.618 1.00 86.19 1244 ILE A C 1
ATOM 9809 O O . ILE A 1 1244 ? -17.961 -23.407 -11.159 1.00 86.19 1244 ILE A O 1
ATOM 9813 N N . SER A 1 1245 ? -20.199 -23.228 -11.176 1.00 80.62 1245 SER A N 1
ATOM 9814 C CA . SER A 1 1245 ? -20.381 -23.966 -12.434 1.00 80.62 1245 SER A CA 1
ATOM 9815 C C . SER A 1 1245 ? -19.842 -23.207 -13.648 1.00 80.62 1245 SER A C 1
ATOM 9817 O O . SER A 1 1245 ? -19.306 -23.824 -14.569 1.00 80.62 1245 SER A O 1
ATOM 9819 N N . GLN A 1 1246 ? -20.006 -21.881 -13.671 1.00 74.12 1246 GLN A N 1
ATOM 9820 C CA . GLN A 1 1246 ? -19.624 -21.015 -14.783 1.00 74.12 1246 GLN A CA 1
ATOM 9821 C C . GLN A 1 1246 ? -19.215 -19.628 -14.278 1.00 74.12 1246 GLN A C 1
ATOM 9823 O O . GLN A 1 1246 ? -19.884 -19.053 -13.423 1.00 74.12 1246 GLN A O 1
ATOM 9828 N N . SER A 1 1247 ? -18.167 -19.061 -14.881 1.00 77.69 1247 SER A N 1
ATOM 9829 C CA . SER A 1 1247 ? -17.678 -17.697 -14.621 1.00 77.69 1247 SER A CA 1
ATOM 9830 C C . SER A 1 1247 ? -17.245 -17.448 -13.163 1.00 77.69 1247 SER A C 1
ATOM 9832 O O . SER A 1 1247 ? -16.882 -18.387 -12.457 1.00 77.69 1247 SER A O 1
ATOM 9834 N N . CYS A 1 1248 ? -17.208 -16.188 -12.735 1.00 81.06 1248 CYS A N 1
ATOM 9835 C CA . CYS A 1 1248 ? -16.956 -15.797 -11.355 1.00 81.06 1248 CYS A CA 1
ATOM 9836 C C . CYS A 1 1248 ? -18.216 -15.162 -10.774 1.00 81.06 1248 CYS A C 1
ATOM 9838 O O . CYS A 1 1248 ? -18.844 -14.343 -11.441 1.00 81.06 1248 CYS A O 1
ATOM 9840 N N . GLN A 1 1249 ? -18.563 -15.502 -9.536 1.00 80.38 1249 GLN A N 1
ATOM 9841 C CA . GLN A 1 1249 ? -19.772 -15.000 -8.889 1.00 80.38 1249 GLN A CA 1
ATOM 9842 C C . GLN A 1 1249 ? -19.418 -14.148 -7.676 1.00 80.38 1249 GLN A C 1
ATOM 9844 O O . GLN A 1 1249 ? -18.676 -14.598 -6.811 1.00 80.38 1249 GLN A O 1
ATOM 9849 N N . SER A 1 1250 ? -19.967 -12.937 -7.594 1.00 78.81 1250 SER A N 1
ATOM 9850 C CA . SER A 1 1250 ? -19.812 -12.080 -6.416 1.00 78.81 1250 SER A CA 1
ATOM 9851 C C . SER A 1 1250 ? -20.714 -12.566 -5.283 1.00 78.81 1250 SER A C 1
ATOM 9853 O O . SER A 1 1250 ? -21.933 -12.654 -5.440 1.00 78.81 1250 SER A O 1
ATOM 9855 N N . LEU A 1 1251 ? -20.113 -12.861 -4.136 1.00 84.94 1251 LEU A N 1
ATOM 9856 C CA . LEU A 1 1251 ? -20.783 -13.294 -2.918 1.00 84.94 1251 LEU A CA 1
ATOM 9857 C C . LEU A 1 1251 ? -20.618 -12.230 -1.843 1.00 84.94 1251 LEU A C 1
ATOM 9859 O O . LEU A 1 1251 ? -19.503 -11.784 -1.579 1.00 84.94 1251 LEU A O 1
ATOM 9863 N N . SER A 1 1252 ? -21.719 -11.860 -1.199 1.00 83.19 1252 SER A N 1
ATOM 9864 C CA . SER A 1 1252 ? -21.712 -11.001 -0.015 1.00 83.19 1252 SER A CA 1
ATOM 9865 C C . SER A 1 1252 ? -21.958 -11.872 1.210 1.00 83.19 1252 SER A C 1
ATOM 9867 O O . SER A 1 1252 ? -22.924 -12.634 1.260 1.00 83.19 1252 SER A O 1
ATOM 9869 N N . ILE A 1 1253 ? -21.043 -11.811 2.173 1.00 88.19 1253 ILE A N 1
ATOM 9870 C CA . ILE A 1 1253 ? -21.071 -12.651 3.368 1.00 88.19 1253 ILE A CA 1
ATOM 9871 C C . ILE A 1 1253 ? -21.288 -11.723 4.551 1.00 88.19 1253 ILE A C 1
ATOM 9873 O O . ILE A 1 1253 ? -20.441 -10.879 4.820 1.00 88.19 1253 ILE A O 1
ATOM 9877 N N . SER A 1 1254 ? -22.404 -11.866 5.258 1.00 84.88 1254 SER A N 1
ATOM 9878 C CA . SER A 1 1254 ? -22.744 -11.043 6.425 1.00 84.88 1254 SER A CA 1
ATOM 9879 C C . SER A 1 1254 ? -22.845 -11.893 7.682 1.00 84.88 1254 SER A C 1
ATOM 9881 O O . SER A 1 1254 ? -23.239 -13.052 7.625 1.00 84.88 1254 SER A O 1
ATOM 9883 N N . GLN A 1 1255 ? -22.525 -11.325 8.834 1.00 84.56 1255 GLN A N 1
ATOM 9884 C CA . GLN A 1 1255 ? -22.722 -11.952 10.134 1.00 84.56 1255 GLN A CA 1
ATOM 9885 C C . GLN A 1 1255 ? -24.158 -11.755 10.605 1.00 84.56 1255 GLN A C 1
ATOM 9887 O O . GLN A 1 1255 ? -24.730 -10.672 10.486 1.00 84.56 1255 GLN A O 1
ATOM 9892 N N . ILE A 1 1256 ? -24.721 -12.803 11.197 1.00 84.81 1256 ILE A N 1
ATOM 9893 C CA . ILE A 1 1256 ? -25.996 -12.761 11.902 1.00 84.81 1256 ILE A CA 1
ATOM 9894 C C . ILE A 1 1256 ? -25.739 -13.194 13.339 1.00 84.81 1256 ILE A C 1
ATOM 9896 O O . ILE A 1 1256 ? -25.382 -14.343 13.603 1.00 84.81 1256 ILE A O 1
ATOM 9900 N N . SER A 1 1257 ? -25.931 -12.269 14.276 1.00 77.38 1257 SER A N 1
ATOM 9901 C CA . SER A 1 1257 ? -25.730 -12.553 15.695 1.00 77.38 1257 SER A CA 1
ATOM 9902 C C . SER A 1 1257 ? -26.697 -13.633 16.181 1.00 77.38 1257 SER A C 1
ATOM 9904 O O . SER A 1 1257 ? -27.906 -13.581 15.923 1.00 77.38 1257 SER A O 1
ATOM 9906 N N . ARG A 1 1258 ? -26.196 -14.600 16.960 1.00 81.38 1258 ARG A N 1
ATOM 9907 C CA . ARG A 1 1258 ? -27.061 -15.593 17.625 1.00 81.38 1258 ARG A CA 1
ATOM 9908 C C . ARG A 1 1258 ? -28.006 -14.959 18.649 1.00 81.38 1258 ARG A C 1
ATOM 9910 O O . ARG A 1 1258 ? -28.976 -15.599 19.060 1.00 81.38 1258 ARG A O 1
ATOM 9917 N N . GLU A 1 1259 ? -27.720 -13.730 19.093 1.00 70.81 1259 GLU A N 1
ATOM 9918 C CA . GLU A 1 1259 ? -28.513 -13.007 20.094 1.00 70.81 1259 GLU A CA 1
ATOM 9919 C C . GLU A 1 1259 ? -29.952 -12.756 19.647 1.00 70.81 1259 GLU A C 1
ATOM 9921 O O . GLU A 1 1259 ? -30.857 -12.740 20.481 1.00 70.81 1259 GLU A O 1
ATOM 9926 N N . ILE A 1 1260 ? -30.179 -12.699 18.334 1.00 69.31 1260 ILE A N 1
ATOM 9927 C CA . ILE A 1 1260 ? -31.501 -12.537 17.721 1.00 69.31 1260 ILE A CA 1
ATOM 9928 C C . ILE A 1 1260 ? -32.430 -13.727 18.056 1.00 69.31 1260 ILE A C 1
ATOM 9930 O O . ILE A 1 1260 ? -33.650 -13.575 18.093 1.00 69.31 1260 ILE A O 1
ATOM 9934 N N . TYR A 1 1261 ? -31.875 -14.901 18.387 1.00 72.12 1261 TYR A N 1
ATOM 9935 C CA . TYR A 1 1261 ? -32.622 -16.139 18.656 1.00 72.12 1261 TYR A CA 1
ATOM 9936 C C . TYR A 1 1261 ? -32.747 -16.465 20.153 1.00 72.12 1261 TYR A C 1
ATOM 9938 O O . TYR A 1 1261 ? -32.818 -17.633 20.553 1.00 72.12 1261 TYR A O 1
ATOM 9946 N N . THR A 1 1262 ? -32.758 -15.456 21.032 1.00 62.78 1262 THR A N 1
ATOM 9947 C CA . THR A 1 1262 ? -32.958 -15.692 22.469 1.00 62.78 1262 THR A CA 1
ATOM 9948 C C . THR A 1 1262 ? -34.377 -16.198 22.778 1.00 62.78 1262 THR A C 1
ATOM 9950 O O . THR A 1 1262 ? -35.383 -15.508 22.646 1.00 62.78 1262 THR A O 1
ATOM 9953 N N . SER A 1 1263 ? -34.478 -17.445 23.245 1.00 55.59 1263 SER A N 1
ATOM 9954 C CA . SER A 1 1263 ? -35.747 -18.041 23.677 1.00 55.59 1263 SER A CA 1
ATOM 9955 C C . SER A 1 1263 ? -36.138 -17.577 25.094 1.00 55.59 1263 SER A C 1
ATOM 9957 O O . SER A 1 1263 ? -35.747 -18.204 26.081 1.00 55.59 1263 SER A O 1
ATOM 9959 N N . ALA A 1 1264 ? -36.962 -16.531 25.216 1.00 53.56 1264 ALA A N 1
ATOM 9960 C CA . ALA A 1 1264 ? -37.618 -16.146 26.474 1.00 53.56 1264 ALA A CA 1
ATOM 9961 C C . ALA A 1 1264 ? -39.029 -16.767 26.593 1.00 53.56 1264 ALA A C 1
ATOM 9963 O O . ALA A 1 1264 ? -39.839 -16.685 25.671 1.00 53.56 1264 ALA A O 1
ATOM 9964 N N . GLN A 1 1265 ? -39.359 -17.376 27.740 1.00 54.19 1265 GLN A N 1
ATOM 9965 C CA . GLN A 1 1265 ? -40.706 -17.887 28.045 1.00 54.19 1265 GLN A CA 1
ATOM 9966 C C . GLN A 1 1265 ? -41.322 -17.029 29.164 1.00 54.19 1265 GLN A C 1
ATOM 9968 O O . GLN A 1 1265 ? -40.658 -16.795 30.172 1.00 54.19 1265 GLN A O 1
ATOM 9973 N N . LYS A 1 1266 ? -42.568 -16.543 29.007 1.00 53.91 1266 LYS A N 1
ATOM 9974 C CA . LYS A 1 1266 ? -43.252 -15.716 30.028 1.00 53.91 1266 LYS A CA 1
ATOM 9975 C C . LYS A 1 1266 ? -43.358 -16.501 31.350 1.00 53.91 1266 LYS A C 1
ATOM 9977 O O . LYS A 1 1266 ? -44.036 -17.526 31.397 1.00 53.91 1266 LYS A O 1
ATOM 9982 N N . GLU A 1 1267 ? -42.703 -16.040 32.420 1.00 55.59 1267 GLU A N 1
ATOM 9983 C CA . GLU A 1 1267 ? -42.834 -16.657 33.750 1.00 55.59 1267 GLU A CA 1
ATOM 9984 C C . GLU A 1 1267 ? -44.237 -16.369 34.334 1.00 55.59 1267 GLU A C 1
ATOM 9986 O O . GLU A 1 1267 ? -44.707 -15.230 34.347 1.00 55.59 1267 GLU A O 1
ATOM 9991 N N . SER A 1 1268 ? -44.930 -17.406 34.821 1.00 57.34 1268 SER A N 1
ATOM 9992 C CA . SER A 1 1268 ? -46.194 -17.253 35.559 1.00 57.34 1268 SER A CA 1
ATOM 9993 C C . SER A 1 1268 ? -45.915 -16.706 36.964 1.00 57.34 1268 SER A C 1
ATOM 9995 O O . SER A 1 1268 ? -45.065 -17.221 37.686 1.00 57.34 1268 SER A O 1
ATOM 9997 N N . LEU A 1 1269 ? -46.634 -15.644 37.336 1.00 54.16 1269 LEU A N 1
ATOM 9998 C CA . LEU A 1 1269 ? -46.416 -14.836 38.544 1.00 54.16 1269 LEU A CA 1
ATOM 9999 C C . LEU A 1 1269 ? -47.184 -15.286 39.781 1.00 54.16 1269 LEU A C 1
ATOM 10001 O O . LEU A 1 1269 ? -46.961 -14.744 40.873 1.00 54.16 1269 LEU A O 1
ATOM 10005 N N . ALA A 1 1270 ? -48.111 -16.239 39.641 1.00 54.47 1270 ALA A N 1
ATOM 10006 C CA . ALA A 1 1270 ? -48.607 -16.882 40.843 1.00 54.47 1270 ALA A CA 1
ATOM 10007 C C . ALA A 1 1270 ? -47.387 -17.523 41.517 1.00 54.47 1270 ALA A C 1
ATOM 10009 O O . ALA A 1 1270 ? -46.455 -17.946 40.836 1.00 54.47 1270 ALA A O 1
ATOM 10010 N N . SER A 1 1271 ? -47.359 -17.556 42.850 1.00 55.72 1271 SER A N 1
ATOM 10011 C CA . SER A 1 1271 ? -46.455 -18.450 43.569 1.00 55.72 1271 SER A CA 1
ATOM 10012 C C . SER A 1 1271 ? -46.831 -19.862 43.134 1.00 55.72 1271 SER A C 1
ATOM 10014 O O . SER A 1 1271 ? -47.680 -20.521 43.738 1.00 55.72 1271 SER A O 1
ATOM 10016 N N . ASN A 1 1272 ? -46.311 -20.261 41.979 1.00 63.09 1272 ASN A N 1
ATOM 10017 C CA . ASN A 1 1272 ? -46.685 -21.498 41.371 1.00 63.09 1272 ASN A CA 1
ATOM 10018 C C . ASN A 1 1272 ? -46.095 -22.535 42.295 1.00 63.09 1272 ASN A C 1
ATOM 10020 O O . ASN A 1 1272 ? -44.905 -22.530 42.612 1.00 63.09 1272 ASN A O 1
ATOM 10024 N N . PHE A 1 1273 ? -46.950 -23.453 42.723 1.00 70.50 1273 PHE A N 1
ATOM 10025 C CA . PHE A 1 1273 ? -46.508 -24.620 43.464 1.00 70.50 1273 PHE A CA 1
ATOM 10026 C C . PHE A 1 1273 ? -45.418 -25.392 42.689 1.00 70.50 1273 PHE A C 1
ATOM 10028 O O . PHE A 1 1273 ? -44.732 -26.222 43.287 1.00 70.50 1273 PHE A O 1
ATOM 10035 N N . VAL A 1 1274 ? -45.239 -25.106 41.386 1.00 71.25 1274 VAL A N 1
ATOM 10036 C CA . VAL A 1 1274 ? -44.284 -25.735 40.475 1.00 71.25 1274 VAL A CA 1
ATOM 10037 C C . VAL A 1 1274 ? -43.652 -24.728 39.499 1.00 71.25 1274 VAL A C 1
ATOM 10039 O O . VAL A 1 1274 ? -44.356 -23.908 38.921 1.00 71.25 1274 VAL A O 1
ATOM 10042 N N . SER A 1 1275 ? -42.344 -24.822 39.241 1.00 66.81 1275 SER A N 1
ATOM 10043 C CA . SER A 1 1275 ? -41.676 -24.054 38.175 1.00 66.81 1275 SER A CA 1
ATOM 10044 C C . SER A 1 1275 ? -41.803 -24.767 36.829 1.00 66.81 1275 SER A C 1
ATOM 10046 O O . SER A 1 1275 ? -41.537 -25.965 36.732 1.00 66.81 1275 SER A O 1
ATOM 10048 N N . TYR A 1 1276 ? -42.176 -24.023 35.784 1.00 71.31 1276 TYR A N 1
ATOM 10049 C CA . TYR A 1 1276 ? -42.008 -24.468 34.397 1.00 71.31 1276 TYR A CA 1
ATOM 10050 C C . TYR A 1 1276 ? -40.508 -24.614 34.086 1.00 71.31 1276 TYR A C 1
ATOM 10052 O O . TYR A 1 1276 ? -39.684 -23.883 34.648 1.00 71.31 1276 TYR A O 1
ATOM 10060 N N . LYS A 1 1277 ? -40.141 -25.571 33.225 1.00 69.12 1277 LYS A N 1
ATOM 10061 C CA . LYS A 1 1277 ? -38.750 -25.791 32.793 1.00 69.12 1277 LYS A CA 1
ATOM 10062 C C . LYS A 1 1277 ? -38.271 -24.575 31.990 1.00 69.12 1277 LYS A C 1
ATOM 10064 O O . LYS A 1 1277 ? -38.866 -24.260 30.967 1.00 69.12 1277 LYS A O 1
ATOM 10069 N N . LYS A 1 1278 ? -37.205 -23.901 32.442 1.00 67.00 1278 LYS A N 1
ATOM 10070 C CA . LYS A 1 1278 ? -36.611 -22.768 31.709 1.00 67.00 1278 LYS A CA 1
ATOM 10071 C C . LYS A 1 1278 ? -36.083 -23.242 30.352 1.00 67.00 1278 LYS A C 1
ATOM 10073 O O . LYS A 1 1278 ? -35.447 -24.295 30.279 1.00 67.00 1278 LYS A O 1
ATOM 10078 N N . ALA A 1 1279 ? -36.359 -22.476 29.301 1.00 66.94 1279 ALA A N 1
ATOM 10079 C CA . ALA A 1 1279 ? -35.766 -22.693 27.989 1.00 66.94 1279 ALA A CA 1
ATOM 10080 C C . ALA A 1 1279 ? -34.242 -22.489 28.043 1.00 66.94 1279 ALA A C 1
ATOM 10082 O O . ALA A 1 1279 ? -33.764 -21.647 28.805 1.00 66.94 1279 ALA A O 1
ATOM 10083 N N . ASP A 1 1280 ? -33.481 -23.250 27.251 1.00 72.88 1280 ASP A N 1
ATOM 10084 C CA . ASP A 1 1280 ? -32.043 -23.002 27.130 1.00 72.88 1280 ASP A CA 1
ATOM 10085 C C . ASP A 1 1280 ? -31.811 -21.685 26.376 1.00 72.88 1280 ASP A C 1
ATOM 10087 O O . ASP A 1 1280 ? -32.552 -21.341 25.449 1.00 72.88 1280 ASP A O 1
ATOM 10091 N N . LYS A 1 1281 ? -30.769 -20.943 26.765 1.00 70.56 1281 LYS A N 1
ATOM 10092 C CA . LYS A 1 1281 ? -30.367 -19.718 26.064 1.00 70.56 1281 LYS A CA 1
ATOM 10093 C C . LYS A 1 1281 ? -29.997 -20.088 24.618 1.00 70.56 1281 LYS A C 1
ATOM 10095 O O . LYS A 1 1281 ? -29.224 -21.020 24.420 1.00 70.56 1281 LYS A O 1
ATOM 10100 N N . TYR A 1 1282 ? -30.569 -19.386 23.637 1.00 80.81 1282 TYR A N 1
ATOM 10101 C CA . TYR A 1 1282 ? -30.424 -19.680 22.196 1.00 80.81 1282 TYR A CA 1
ATOM 10102 C C . TYR A 1 1282 ? -30.981 -21.049 21.762 1.00 80.81 1282 TYR A C 1
ATOM 10104 O O . TYR A 1 1282 ? -30.489 -21.662 20.812 1.00 80.81 1282 TYR A O 1
ATOM 10112 N N . GLY A 1 1283 ? -31.982 -21.557 22.490 1.00 82.56 1283 GLY A N 1
ATOM 10113 C CA . GLY A 1 1283 ? -32.669 -22.799 22.156 1.00 82.56 1283 GLY A CA 1
ATOM 10114 C C . GLY A 1 1283 ? -33.453 -22.695 20.846 1.00 82.56 1283 GLY A C 1
ATOM 10115 O O . GLY A 1 1283 ? -34.369 -21.881 20.739 1.00 82.56 1283 GLY A O 1
ATOM 10116 N N . VAL A 1 1284 ? -33.127 -23.552 19.878 1.00 86.62 1284 VAL A N 1
ATOM 10117 C CA . VAL A 1 1284 ? -33.839 -23.658 18.596 1.00 86.62 1284 VAL A CA 1
ATOM 10118 C C . VAL A 1 1284 ? -35.077 -24.530 18.782 1.00 86.62 1284 VAL A C 1
ATOM 10120 O O . VAL A 1 1284 ? -34.986 -25.594 19.397 1.00 86.62 1284 VAL A O 1
ATOM 10123 N N . LYS A 1 1285 ? -36.234 -24.081 18.284 1.00 85.12 1285 LYS A N 1
ATOM 10124 C CA . LYS A 1 1285 ? -37.507 -24.810 18.382 1.00 85.12 1285 LYS A CA 1
ATOM 10125 C C . LYS A 1 1285 ? -37.804 -25.577 17.096 1.00 85.12 1285 LYS A C 1
ATOM 10127 O O . LYS A 1 1285 ? -37.568 -25.053 16.014 1.00 85.12 1285 LYS A O 1
ATOM 10132 N N . ASN A 1 1286 ? -38.353 -26.783 17.214 1.00 86.25 1286 ASN A N 1
ATOM 10133 C CA . ASN A 1 1286 ? -38.959 -27.483 16.078 1.00 86.25 1286 ASN A CA 1
ATOM 10134 C C . ASN A 1 1286 ? -40.416 -27.036 15.848 1.00 86.25 1286 ASN A C 1
ATOM 10136 O O . ASN A 1 1286 ? -40.964 -26.211 16.580 1.00 86.25 1286 ASN A O 1
ATOM 10140 N N . SER A 1 1287 ? -41.072 -27.646 14.862 1.00 82.75 1287 SER A N 1
ATOM 10141 C CA . SER A 1 1287 ? -42.494 -27.438 14.549 1.00 82.75 1287 SER A CA 1
ATOM 10142 C C . SER A 1 1287 ? -43.462 -27.836 15.678 1.00 82.75 1287 SER A C 1
ATOM 10144 O O . SER A 1 1287 ? -44.613 -27.405 15.671 1.00 82.75 1287 SER A O 1
ATOM 10146 N N . ASN A 1 1288 ? -43.006 -28.615 16.665 1.00 80.38 1288 ASN A N 1
ATOM 10147 C CA . ASN A 1 1288 ? -43.759 -29.043 17.850 1.00 80.38 1288 ASN A CA 1
ATOM 10148 C C . ASN A 1 1288 ? -43.454 -28.184 19.101 1.00 80.38 1288 ASN A C 1
ATOM 10150 O O . ASN A 1 1288 ? -43.764 -28.594 20.227 1.00 80.38 1288 ASN A O 1
ATOM 10154 N N . ASP A 1 1289 ? -42.832 -27.009 18.923 1.00 74.31 1289 ASP A N 1
ATOM 10155 C CA . ASP A 1 1289 ? -42.412 -26.080 19.986 1.00 74.31 1289 ASP A CA 1
ATOM 10156 C C . ASP A 1 1289 ? -41.424 -26.682 21.017 1.00 74.31 1289 ASP A C 1
ATOM 10158 O O . ASP A 1 1289 ? -41.224 -26.132 22.109 1.00 74.31 1289 ASP A O 1
ATOM 10162 N N . ALA A 1 1290 ? -40.786 -27.814 20.701 1.00 81.12 1290 ALA A N 1
ATOM 10163 C CA . ALA A 1 1290 ? -39.747 -28.418 21.528 1.00 81.12 1290 ALA A CA 1
ATOM 10164 C C . ALA A 1 1290 ? -38.382 -27.802 21.221 1.00 81.12 1290 ALA A C 1
ATOM 10166 O O . ALA A 1 1290 ? -38.051 -27.548 20.066 1.00 81.12 1290 ALA A O 1
ATOM 10167 N N . ILE A 1 1291 ? -37.568 -27.592 22.259 1.00 84.00 1291 ILE A N 1
ATOM 10168 C CA . ILE A 1 1291 ? -36.188 -27.128 22.093 1.00 84.00 1291 ILE A CA 1
ATOM 10169 C C . ILE A 1 1291 ? -35.326 -28.318 21.676 1.00 84.00 1291 ILE A C 1
ATOM 10171 O O . ILE A 1 1291 ? -35.128 -29.242 22.466 1.00 84.00 1291 ILE A O 1
ATOM 10175 N N . ILE A 1 1292 ? -34.822 -28.271 20.448 1.00 87.94 1292 ILE A N 1
ATOM 10176 C CA . ILE A 1 1292 ? -34.106 -29.370 19.791 1.00 87.94 1292 ILE A CA 1
ATOM 10177 C C . ILE A 1 1292 ? -32.586 -29.251 19.846 1.00 87.94 1292 ILE A C 1
ATOM 10179 O O . ILE A 1 1292 ? -31.871 -30.208 19.551 1.00 87.94 1292 ILE A O 1
ATOM 10183 N N . GLY A 1 1293 ? -32.084 -28.080 20.218 1.00 87.75 1293 GLY A N 1
ATOM 10184 C CA . GLY A 1 1293 ? -30.667 -27.766 20.190 1.00 87.75 1293 GLY A CA 1
ATOM 10185 C C . GLY A 1 1293 ? -30.383 -26.351 20.663 1.00 87.75 1293 GLY A C 1
ATOM 10186 O O . GLY A 1 1293 ? -31.314 -25.600 20.960 1.00 87.75 1293 GLY A O 1
ATOM 10187 N N . THR A 1 1294 ? -29.106 -25.981 20.720 1.00 89.50 1294 THR A N 1
ATOM 10188 C CA . THR A 1 1294 ? -28.663 -24.611 21.020 1.00 89.50 1294 THR A CA 1
ATOM 10189 C C . THR A 1 1294 ? -27.693 -24.101 19.959 1.00 89.50 1294 THR A C 1
ATOM 10191 O O . THR A 1 1294 ? -26.820 -24.840 19.505 1.00 89.50 1294 THR A O 1
ATOM 10194 N N . LEU A 1 1295 ? -27.832 -22.835 19.558 1.00 90.31 1295 LEU A N 1
ATOM 10195 C CA . LEU A 1 1295 ? -26.854 -22.188 18.676 1.00 90.31 1295 LEU A CA 1
ATOM 10196 C C . LEU A 1 1295 ? -25.526 -21.997 19.429 1.00 90.31 1295 LEU A C 1
ATOM 10198 O O . LEU A 1 1295 ? -25.492 -21.418 20.519 1.00 90.31 1295 LEU A O 1
ATOM 10202 N N . LEU A 1 1296 ? -24.426 -22.491 18.861 1.00 90.50 1296 LEU A N 1
ATOM 10203 C CA . LEU A 1 1296 ? -23.096 -22.502 19.486 1.00 90.50 1296 LEU A CA 1
ATOM 10204 C C . LEU A 1 1296 ? -22.331 -21.187 19.294 1.00 90.50 1296 LEU A C 1
ATOM 10206 O O . LEU A 1 1296 ? -21.461 -20.862 20.103 1.00 90.50 1296 LEU A O 1
ATOM 10210 N N . GLY A 1 1297 ? -22.680 -20.418 18.267 1.00 88.25 1297 GLY A N 1
ATOM 10211 C CA . GLY A 1 1297 ? -22.006 -19.193 17.851 1.00 88.25 1297 GLY A CA 1
ATOM 10212 C C . GLY A 1 1297 ? -22.858 -18.416 16.854 1.00 88.25 1297 GLY A C 1
ATOM 10213 O O . GLY A 1 1297 ? -23.995 -18.808 16.580 1.00 88.25 1297 GLY A O 1
ATOM 10214 N N . ASP A 1 1298 ? -22.307 -17.319 16.354 1.00 86.56 1298 ASP A N 1
ATOM 10215 C CA . ASP A 1 1298 ? -22.952 -16.498 15.335 1.00 86.56 1298 ASP A CA 1
ATOM 10216 C C . ASP A 1 1298 ? -23.012 -17.223 13.993 1.00 86.56 1298 ASP A C 1
ATOM 10218 O O . ASP A 1 1298 ? -22.255 -18.163 13.730 1.00 86.56 1298 ASP A O 1
ATOM 10222 N N . GLY A 1 1299 ? -23.968 -16.808 13.172 1.00 89.44 1299 GLY A N 1
ATOM 10223 C CA . GLY A 1 1299 ? -24.181 -17.364 11.851 1.00 89.44 1299 GLY A CA 1
ATOM 10224 C C . GLY A 1 1299 ? -23.662 -16.457 10.752 1.00 89.44 1299 GLY A C 1
ATOM 10225 O O . GLY A 1 1299 ? -23.383 -15.281 10.975 1.00 89.44 1299 GLY A O 1
ATOM 10226 N N . ILE A 1 1300 ? -23.587 -17.012 9.548 1.00 92.44 1300 ILE A N 1
ATOM 10227 C CA . ILE A 1 1300 ? -23.259 -16.269 8.335 1.00 92.44 1300 ILE A CA 1
ATOM 10228 C C . ILE A 1 1300 ? -24.421 -16.318 7.351 1.00 92.44 1300 ILE A C 1
ATOM 10230 O O . ILE A 1 1300 ? -24.962 -17.383 7.076 1.00 92.44 1300 ILE A O 1
ATOM 10234 N N . MET A 1 1301 ? -24.799 -15.167 6.816 1.00 90.88 1301 MET A N 1
ATOM 10235 C CA . MET A 1 1301 ? -25.689 -15.030 5.674 1.00 90.88 1301 MET A CA 1
ATOM 10236 C C . MET A 1 1301 ? -24.834 -14.958 4.413 1.00 90.88 1301 MET A C 1
ATOM 10238 O O . MET A 1 1301 ? -23.964 -14.095 4.320 1.00 90.88 1301 MET A O 1
ATOM 10242 N N . ILE A 1 1302 ? -25.075 -15.843 3.449 1.00 90.69 1302 ILE A N 1
ATOM 10243 C CA . ILE A 1 1302 ? -24.371 -15.826 2.162 1.00 90.69 1302 ILE A CA 1
ATOM 10244 C C . ILE A 1 1302 ? -25.360 -15.369 1.099 1.00 90.69 1302 ILE A C 1
ATOM 10246 O O . ILE A 1 1302 ? -26.274 -16.111 0.755 1.00 90.69 1302 ILE A O 1
ATOM 10250 N N . LYS A 1 1303 ? -25.180 -14.157 0.579 1.00 88.38 1303 LYS A N 1
ATOM 10251 C CA . LYS A 1 1303 ? -25.950 -13.635 -0.551 1.00 88.38 1303 LYS A CA 1
ATOM 10252 C C . LYS A 1 1303 ? -25.248 -14.016 -1.851 1.00 88.38 1303 LYS A C 1
ATOM 10254 O O . LYS A 1 1303 ? -24.116 -13.594 -2.088 1.00 88.38 1303 LYS A O 1
ATOM 10259 N N . SER A 1 1304 ? -25.925 -14.804 -2.681 1.00 85.94 1304 SER A N 1
ATOM 10260 C CA . SER A 1 1304 ? -25.462 -15.232 -4.007 1.00 85.94 1304 SER A CA 1
ATOM 10261 C C . SER A 1 1304 ? -26.552 -14.954 -5.044 1.00 85.94 1304 SER A C 1
ATOM 10263 O O . SER A 1 1304 ? -27.719 -15.267 -4.802 1.00 85.94 1304 SER A O 1
ATOM 10265 N N . GLN A 1 1305 ? -26.181 -14.370 -6.190 1.00 77.81 1305 GLN A N 1
ATOM 10266 C CA . GLN A 1 1305 ? -27.136 -14.050 -7.261 1.00 77.81 1305 GLN A CA 1
ATOM 10267 C C . GLN A 1 1305 ? -27.626 -15.299 -8.015 1.00 77.81 1305 GLN A C 1
ATOM 10269 O O . GLN A 1 1305 ? -28.823 -15.411 -8.264 1.00 77.81 1305 GLN A O 1
ATOM 10274 N N . ASP A 1 1306 ? -26.742 -16.259 -8.313 1.00 79.31 1306 ASP A N 1
ATOM 10275 C CA . ASP A 1 1306 ? -27.057 -17.450 -9.134 1.00 79.31 1306 ASP A CA 1
ATOM 10276 C C . ASP A 1 1306 ? -26.886 -18.788 -8.388 1.00 79.31 1306 ASP A C 1
ATOM 10278 O O . ASP A 1 1306 ? -27.078 -19.852 -8.975 1.00 79.31 1306 ASP A O 1
ATOM 10282 N N . GLY A 1 1307 ? -26.510 -18.757 -7.106 1.00 82.56 1307 GLY A N 1
ATOM 10283 C CA . GLY A 1 1307 ? -26.217 -19.947 -6.303 1.00 82.56 1307 GLY A CA 1
ATOM 10284 C C . GLY A 1 1307 ? -24.799 -20.511 -6.490 1.00 82.56 1307 GLY A C 1
ATOM 10285 O O . GLY A 1 1307 ? -24.071 -20.134 -7.405 1.00 82.56 1307 GLY A O 1
ATOM 10286 N N . ILE A 1 1308 ? -24.403 -21.418 -5.592 1.00 89.06 1308 ILE A N 1
ATOM 10287 C CA . ILE A 1 1308 ? -23.091 -22.084 -5.511 1.00 89.06 1308 ILE A CA 1
ATOM 10288 C C . ILE A 1 1308 ? -23.336 -23.596 -5.386 1.00 89.06 1308 ILE A C 1
ATOM 10290 O O . ILE A 1 1308 ? -24.079 -24.034 -4.503 1.00 89.06 1308 ILE A O 1
ATOM 10294 N N . ASN A 1 1309 ? -22.690 -24.406 -6.230 1.00 90.62 1309 ASN A N 1
ATOM 10295 C CA . ASN A 1 1309 ? -22.876 -25.864 -6.254 1.00 90.62 1309 ASN A CA 1
ATOM 10296 C C . ASN A 1 1309 ? -22.473 -26.518 -4.925 1.00 90.62 1309 ASN A C 1
ATOM 10298 O O . ASN A 1 1309 ? -23.179 -27.378 -4.399 1.00 90.62 1309 ASN A O 1
ATOM 10302 N N . GLU A 1 1310 ? -21.310 -26.136 -4.400 1.00 91.62 1310 GLU A N 1
ATOM 10303 C CA . GLU A 1 1310 ? -20.719 -26.724 -3.201 1.00 91.62 1310 GLU A CA 1
ATOM 10304 C C . GLU A 1 1310 ? -19.799 -25.695 -2.532 1.00 91.62 1310 GLU A C 1
ATOM 10306 O O . GLU A 1 1310 ? -18.960 -25.108 -3.202 1.00 91.62 1310 GLU A O 1
ATOM 10311 N N . ALA A 1 1311 ? -19.925 -25.452 -1.232 1.00 92.62 1311 ALA A N 1
ATOM 10312 C CA . ALA A 1 1311 ? -19.004 -24.617 -0.461 1.00 92.62 1311 ALA A CA 1
ATOM 10313 C C . ALA A 1 1311 ? -18.767 -25.242 0.916 1.00 92.62 1311 ALA A C 1
ATOM 10315 O O . ALA A 1 1311 ? -19.704 -25.732 1.549 1.00 92.62 1311 ALA A O 1
ATOM 10316 N N . THR A 1 1312 ? -17.526 -25.221 1.397 1.00 95.19 1312 THR A N 1
ATOM 10317 C CA . THR A 1 1312 ? -17.197 -25.678 2.752 1.00 95.19 1312 THR A CA 1
ATOM 10318 C C . THR A 1 1312 ? -17.284 -24.494 3.701 1.00 95.19 1312 THR A C 1
ATOM 10320 O O . THR A 1 1312 ? -16.415 -23.628 3.692 1.00 95.19 1312 THR A O 1
ATOM 10323 N N . ILE A 1 1313 ? -18.314 -24.454 4.541 1.00 95.50 1313 ILE A N 1
ATOM 10324 C CA . ILE A 1 1313 ? -18.461 -23.439 5.587 1.00 95.50 1313 ILE A CA 1
ATOM 10325 C C . ILE A 1 1313 ? -17.844 -23.977 6.873 1.00 95.50 1313 ILE A C 1
ATOM 10327 O O . ILE A 1 1313 ? -18.287 -25.011 7.366 1.00 95.50 1313 ILE A O 1
ATOM 10331 N N . CYS A 1 1314 ? -16.871 -23.266 7.438 1.00 95.62 1314 CYS A N 1
ATOM 10332 C CA . CYS A 1 1314 ? -16.225 -23.574 8.711 1.00 95.62 1314 CYS A CA 1
ATOM 10333 C C . CYS A 1 1314 ? -16.460 -22.445 9.722 1.00 95.62 1314 CYS A C 1
ATOM 10335 O O . CYS A 1 1314 ? -16.038 -21.322 9.469 1.00 95.62 1314 CYS A O 1
ATOM 10337 N N . LEU A 1 1315 ? -17.068 -22.725 10.879 1.00 94.44 1315 LEU A N 1
ATOM 10338 C CA . LEU A 1 1315 ? -17.328 -21.742 11.945 1.00 94.44 1315 LEU A CA 1
ATOM 10339 C C . LEU A 1 1315 ? -16.688 -22.176 13.272 1.00 94.44 1315 LEU A C 1
ATOM 10341 O O . LEU A 1 1315 ? -16.733 -23.352 13.637 1.00 94.44 1315 LEU A O 1
ATOM 10345 N N . LYS A 1 1316 ? -16.092 -21.237 14.015 1.00 90.00 1316 LYS A N 1
ATOM 10346 C CA . LYS A 1 1316 ? -15.496 -21.472 15.341 1.00 90.00 1316 LYS A CA 1
ATOM 10347 C C . LYS A 1 1316 ? -16.583 -21.868 16.345 1.00 90.00 1316 LYS A C 1
ATOM 10349 O O . LYS A 1 1316 ? -17.628 -21.227 16.416 1.00 90.00 1316 LYS A O 1
ATOM 10354 N N . ILE A 1 1317 ? -16.327 -22.897 17.156 1.00 89.56 1317 ILE A N 1
ATOM 10355 C CA . ILE A 1 1317 ? -17.270 -23.376 18.181 1.00 89.56 1317 ILE A CA 1
ATOM 10356 C C . ILE A 1 1317 ? -16.624 -23.451 19.569 1.00 89.56 1317 ILE A C 1
ATOM 10358 O O . ILE A 1 1317 ? -15.444 -23.758 19.712 1.00 89.56 1317 ILE A O 1
ATOM 10362 N N . SER A 1 1318 ? -17.422 -23.209 20.612 1.00 80.19 1318 SER A N 1
ATOM 10363 C CA . SER A 1 1318 ? -17.065 -23.530 22.003 1.00 80.19 1318 SER A CA 1
ATOM 10364 C C . SER A 1 1318 ? -17.589 -24.929 22.370 1.00 80.19 1318 SER A C 1
ATOM 10366 O O . SER A 1 1318 ? -18.660 -25.320 21.911 1.00 80.19 1318 SER A O 1
ATOM 10368 N N . LEU A 1 1319 ? -16.833 -25.689 23.175 1.00 69.75 1319 LEU A N 1
ATOM 10369 C CA . LEU A 1 1319 ? -17.074 -27.108 23.515 1.00 69.75 1319 LEU A CA 1
ATOM 10370 C C . LEU A 1 1319 ? -18.545 -27.457 23.869 1.00 69.75 1319 LEU A C 1
ATOM 10372 O O . LEU A 1 1319 ? -19.231 -26.716 24.572 1.00 69.75 1319 LEU A O 1
ATOM 10376 N N . SER A 1 1320 ? -19.008 -28.626 23.401 1.00 62.56 1320 SER A N 1
ATOM 10377 C CA . SER A 1 1320 ? -20.420 -29.054 23.352 1.00 62.56 1320 SER A CA 1
ATOM 10378 C C . SER A 1 1320 ? -21.080 -29.355 24.711 1.00 62.56 1320 SER A C 1
ATOM 10380 O O . SER A 1 1320 ? -20.505 -30.038 25.559 1.00 62.56 1320 SER A O 1
ATOM 10382 N N . SER A 1 1321 ? -22.354 -28.968 24.864 1.00 71.00 1321 SER A N 1
ATOM 10383 C CA . SER A 1 1321 ? -23.250 -29.400 25.955 1.00 71.00 1321 SER A CA 1
ATOM 10384 C C . SER A 1 1321 ? -23.556 -30.905 25.901 1.00 71.00 1321 SER A C 1
ATOM 10386 O O . SER A 1 1321 ? -23.894 -31.430 24.844 1.00 71.00 1321 SER A O 1
ATOM 10388 N N . THR A 1 1322 ? -23.558 -31.597 27.048 1.00 79.44 1322 THR A N 1
ATOM 10389 C CA . THR A 1 1322 ? -23.947 -33.022 27.148 1.00 79.44 1322 THR A CA 1
ATOM 10390 C C . THR A 1 1322 ? -25.423 -33.288 26.827 1.00 79.44 1322 THR A C 1
ATOM 10392 O O . THR A 1 1322 ? -25.799 -34.437 26.610 1.00 79.44 1322 THR A O 1
ATOM 10395 N N . LYS A 1 1323 ? -26.271 -32.248 26.798 1.00 83.88 1323 LYS A N 1
ATOM 10396 C CA . LYS A 1 1323 ? -27.710 -32.345 26.492 1.00 83.88 1323 LYS A CA 1
ATOM 10397 C C . LYS A 1 1323 ? -27.996 -32.469 24.989 1.00 83.88 1323 LYS A C 1
ATOM 10399 O O . LYS A 1 1323 ? -29.003 -33.063 24.620 1.00 83.88 1323 LYS A O 1
ATOM 10404 N N . TYR A 1 1324 ? -27.113 -31.927 24.151 1.00 89.12 1324 TYR A N 1
ATOM 10405 C CA . TYR A 1 1324 ? -27.236 -31.902 22.693 1.00 89.12 1324 TYR A CA 1
ATOM 10406 C C . TYR A 1 1324 ? -25.919 -32.417 22.089 1.00 89.12 1324 TYR A C 1
ATOM 10408 O O . TYR A 1 1324 ? -25.019 -31.619 21.825 1.00 89.12 1324 TYR A O 1
ATOM 10416 N N . PRO A 1 1325 ? -25.742 -33.746 21.973 1.00 87.19 1325 PRO A N 1
ATOM 10417 C CA . PRO A 1 1325 ? -24.443 -34.338 21.658 1.00 87.19 1325 PRO A CA 1
ATOM 10418 C C . PRO A 1 1325 ? -24.055 -34.257 20.174 1.00 87.19 1325 PRO A C 1
ATOM 10420 O O . PRO A 1 1325 ? -22.887 -34.461 19.854 1.00 87.19 1325 PRO A O 1
ATOM 10423 N N . ILE A 1 1326 ? -25.000 -33.989 19.268 1.00 89.88 1326 ILE A N 1
ATOM 10424 C CA . ILE A 1 1326 ? -24.753 -34.004 17.821 1.00 89.88 1326 ILE A CA 1
ATOM 10425 C C . ILE A 1 1326 ? -24.435 -32.582 17.357 1.00 89.88 1326 ILE A C 1
ATOM 10427 O O . ILE A 1 1326 ? -25.283 -31.700 17.472 1.00 89.88 1326 ILE A O 1
ATOM 10431 N N . LEU A 1 1327 ? -23.226 -32.358 16.838 1.00 91.81 1327 LEU A N 1
ATOM 10432 C CA . LEU A 1 1327 ? -22.854 -31.108 16.168 1.00 91.81 1327 LEU A CA 1
ATOM 10433 C C . LEU A 1 1327 ? -23.435 -31.099 14.751 1.00 91.81 1327 LEU A C 1
ATOM 10435 O O . LEU A 1 1327 ? -23.295 -32.079 14.023 1.00 91.81 1327 LEU A O 1
ATOM 10439 N N . ASP A 1 1328 ? -24.085 -30.004 14.377 1.00 92.50 1328 ASP A N 1
ATOM 10440 C CA . ASP A 1 1328 ? -24.716 -29.817 13.073 1.00 92.50 1328 ASP A CA 1
ATOM 10441 C C . ASP A 1 1328 ? -24.624 -28.335 12.651 1.00 92.50 1328 ASP A C 1
ATOM 10443 O O . ASP A 1 1328 ? -24.157 -27.481 13.410 1.00 92.50 1328 ASP A O 1
ATOM 10447 N N . PHE A 1 1329 ? -25.101 -28.007 11.457 1.00 93.69 1329 PHE A N 1
ATOM 10448 C CA . PHE A 1 1329 ? -25.417 -26.638 11.062 1.00 93.69 1329 PHE A CA 1
ATOM 10449 C C . PHE A 1 1329 ? -26.932 -26.440 11.042 1.00 93.69 1329 PHE A C 1
ATOM 10451 O O . PHE A 1 1329 ? -27.675 -27.336 10.649 1.00 93.69 1329 PHE A O 1
ATOM 10458 N N . ALA A 1 1330 ? -27.399 -25.267 11.462 1.00 92.38 1330 ALA A N 1
ATOM 10459 C CA . ALA A 1 1330 ? -28.774 -24.835 11.253 1.00 92.38 1330 ALA A CA 1
ATOM 10460 C C . ALA A 1 1330 ? -28.826 -23.834 10.098 1.00 92.38 1330 ALA A C 1
ATOM 10462 O O . ALA A 1 1330 ? -27.989 -22.937 10.040 1.00 92.38 1330 ALA A O 1
ATOM 10463 N N . VAL A 1 1331 ? -29.808 -23.977 9.211 1.00 92.25 1331 VAL A N 1
ATOM 10464 C CA . VAL A 1 1331 ? -30.069 -23.056 8.105 1.00 92.25 1331 VAL A CA 1
ATOM 10465 C C . VAL A 1 1331 ? -31.379 -22.305 8.324 1.00 92.25 1331 VAL A C 1
ATOM 10467 O O . VAL A 1 1331 ? -32.375 -22.879 8.775 1.00 92.25 1331 VAL A O 1
ATOM 10470 N N . GLN A 1 1332 ? -31.381 -21.018 7.999 1.00 89.31 1332 GLN A N 1
ATOM 10471 C CA . GLN A 1 1332 ? -32.582 -20.209 7.839 1.00 89.31 1332 GLN A CA 1
ATOM 10472 C C . GLN A 1 1332 ? -32.580 -19.606 6.438 1.00 89.31 1332 GLN A C 1
ATOM 10474 O O . GLN A 1 1332 ? -31.658 -18.882 6.077 1.00 89.31 1332 GLN A O 1
ATOM 10479 N N . ILE A 1 1333 ? -33.608 -19.916 5.653 1.00 84.12 1333 ILE A N 1
ATOM 10480 C CA . ILE A 1 1333 ? -33.800 -19.363 4.313 1.00 84.12 1333 ILE A CA 1
ATOM 10481 C C . ILE A 1 1333 ? -34.804 -18.221 4.437 1.00 84.12 1333 ILE A C 1
ATOM 10483 O O . ILE A 1 1333 ? -35.909 -18.407 4.960 1.00 84.12 1333 ILE A O 1
ATOM 10487 N N . ASP A 1 1334 ? -34.386 -17.033 4.007 1.00 72.50 1334 ASP A N 1
ATOM 10488 C CA . ASP A 1 1334 ? -35.205 -15.826 4.057 1.00 72.50 1334 ASP A CA 1
ATOM 10489 C C . ASP A 1 1334 ? -36.538 -16.045 3.314 1.00 72.50 1334 ASP A C 1
ATOM 10491 O O . ASP A 1 1334 ? -36.566 -16.566 2.200 1.00 72.50 1334 ASP A O 1
ATOM 10495 N N . GLY A 1 1335 ? -37.657 -15.714 3.961 1.00 70.88 1335 GLY A N 1
ATOM 10496 C CA . GLY A 1 1335 ? -39.015 -15.941 3.445 1.00 70.88 1335 GLY A CA 1
ATOM 10497 C C . GLY A 1 1335 ? -39.641 -17.325 3.696 1.00 70.88 1335 GLY A C 1
ATOM 10498 O O . GLY A 1 1335 ? -40.869 -17.422 3.662 1.00 70.88 1335 GLY A O 1
ATOM 10499 N N . GLU A 1 1336 ? -38.871 -18.378 4.004 1.00 74.81 1336 GLU A N 1
ATOM 10500 C CA . GLU A 1 1336 ? -39.427 -19.731 4.225 1.00 74.81 1336 GLU A CA 1
ATOM 10501 C C . GLU A 1 1336 ? -39.658 -20.074 5.703 1.00 74.81 1336 GLU A C 1
ATOM 10503 O O . GLU A 1 1336 ? -40.666 -20.691 6.054 1.00 74.81 1336 GLU A O 1
ATOM 10508 N N . SER A 1 1337 ? -38.740 -19.675 6.587 1.00 67.69 1337 SER A N 1
ATOM 10509 C CA . SER A 1 1337 ? -38.813 -19.977 8.019 1.00 67.69 1337 SER A CA 1
ATOM 10510 C C . SER A 1 1337 ? -38.279 -18.818 8.852 1.00 67.69 1337 SER A C 1
ATOM 10512 O O . SER A 1 1337 ? -37.207 -18.286 8.585 1.00 67.69 1337 SER A O 1
ATOM 10514 N N . THR A 1 1338 ? -38.995 -18.455 9.917 1.00 72.62 1338 THR A N 1
ATOM 10515 C CA . THR A 1 1338 ? -38.521 -17.475 10.911 1.00 72.62 1338 THR A CA 1
ATOM 10516 C C . THR A 1 1338 ? -37.560 -18.085 11.934 1.00 72.62 1338 THR A C 1
ATOM 10518 O O . THR A 1 1338 ? -37.047 -17.375 12.794 1.00 72.62 1338 THR A O 1
ATOM 10521 N N . THR A 1 1339 ? -37.372 -19.408 11.912 1.00 77.25 1339 THR A N 1
ATOM 10522 C CA . THR A 1 1339 ? -36.548 -20.146 12.877 1.00 77.25 1339 THR A CA 1
ATOM 10523 C C . THR A 1 1339 ? -35.486 -20.987 12.164 1.00 77.25 1339 THR A C 1
ATOM 10525 O O . THR A 1 1339 ? -35.834 -21.681 11.204 1.00 77.25 1339 THR A O 1
ATOM 10528 N N . PRO A 1 1340 ? -34.226 -21.006 12.640 1.00 85.44 1340 PRO A N 1
ATOM 10529 C CA . PRO A 1 1340 ? -33.186 -21.871 12.091 1.00 85.44 1340 PRO A CA 1
ATOM 10530 C C . PRO A 1 1340 ? -33.579 -23.347 12.207 1.00 85.44 1340 PRO A C 1
ATOM 10532 O O . PRO A 1 1340 ? -34.074 -23.777 13.247 1.00 85.44 1340 PRO A O 1
ATOM 10535 N N . THR A 1 1341 ? -33.342 -24.137 11.163 1.00 88.44 1341 THR A N 1
ATOM 10536 C CA . THR A 1 1341 ? -33.637 -25.581 11.133 1.00 88.44 1341 THR A CA 1
ATOM 10537 C C . THR A 1 1341 ? -32.353 -26.382 10.898 1.00 88.44 1341 THR A C 1
ATOM 10539 O O . THR A 1 1341 ? -31.556 -25.979 10.054 1.00 88.44 1341 THR A O 1
ATOM 10542 N N . PRO A 1 1342 ? -32.082 -27.478 11.633 1.00 90.38 1342 PRO A N 1
ATOM 10543 C CA . PRO A 1 1342 ? -30.889 -28.295 11.393 1.00 90.38 1342 PRO A CA 1
ATOM 10544 C C . PRO A 1 1342 ? -30.842 -28.882 9.972 1.00 90.38 1342 PRO A C 1
ATOM 10546 O O . PRO A 1 1342 ? -31.825 -29.473 9.532 1.00 90.38 1342 PRO A O 1
ATOM 10549 N N . ILE A 1 1343 ? -29.696 -28.773 9.289 1.00 88.94 1343 ILE A N 1
ATOM 10550 C CA . ILE A 1 1343 ? -29.488 -29.250 7.908 1.00 88.94 1343 ILE A CA 1
ATOM 10551 C C . ILE A 1 1343 ? -29.421 -30.782 7.845 1.00 88.94 1343 ILE A C 1
ATOM 10553 O O . ILE A 1 1343 ? -29.779 -31.367 6.826 1.00 88.94 1343 ILE A O 1
ATOM 10557 N N . GLN A 1 1344 ? -28.959 -31.443 8.917 1.00 84.62 1344 GLN A N 1
ATOM 10558 C CA . GLN A 1 1344 ? -28.684 -32.885 8.933 1.00 84.62 1344 GLN A CA 1
ATOM 10559 C C . GLN A 1 1344 ? -27.689 -33.307 7.833 1.00 84.62 1344 GLN A C 1
ATOM 10561 O O . GLN A 1 1344 ? -27.844 -34.353 7.200 1.00 84.62 1344 GLN A O 1
ATOM 10566 N N . SER A 1 1345 ? -26.657 -32.493 7.580 1.00 79.88 1345 SER A N 1
ATOM 10567 C CA . SER A 1 1345 ? -25.680 -32.799 6.529 1.00 79.88 1345 SER A CA 1
ATOM 10568 C C . SER A 1 1345 ? -24.845 -34.032 6.891 1.00 79.88 1345 SER A C 1
ATOM 10570 O O . SER A 1 1345 ? -24.279 -34.138 7.977 1.00 79.88 1345 SER A O 1
ATOM 10572 N N . ASN A 1 1346 ? -24.695 -34.956 5.939 1.00 80.50 1346 ASN A N 1
ATOM 10573 C CA . ASN A 1 1346 ? -23.778 -36.094 6.067 1.00 80.50 1346 ASN A CA 1
ATOM 10574 C C . ASN A 1 1346 ? -22.299 -35.688 5.888 1.00 80.50 1346 ASN A C 1
ATOM 10576 O O . ASN A 1 1346 ? -21.414 -36.530 6.032 1.00 80.50 1346 ASN A O 1
ATOM 10580 N N . LYS A 1 1347 ? -22.019 -34.423 5.537 1.00 88.12 1347 LYS A N 1
ATOM 10581 C CA . LYS A 1 1347 ? -20.681 -33.895 5.218 1.00 88.12 1347 LYS A CA 1
ATOM 10582 C C . LYS A 1 1347 ? -20.146 -32.945 6.302 1.00 88.12 1347 LYS A C 1
ATOM 10584 O O . LYS A 1 1347 ? -19.506 -31.946 5.983 1.00 88.12 1347 LYS A O 1
ATOM 10589 N N . ILE A 1 1348 ? -20.418 -33.243 7.573 1.00 88.81 1348 ILE A N 1
ATOM 10590 C CA . ILE A 1 1348 ? -19.973 -32.436 8.720 1.00 88.81 1348 ILE A CA 1
ATOM 10591 C C . ILE A 1 1348 ? -18.688 -33.023 9.305 1.00 88.81 1348 ILE A C 1
ATOM 10593 O O . ILE A 1 1348 ? -18.600 -34.225 9.554 1.00 88.81 1348 ILE A O 1
ATOM 10597 N N . PHE A 1 1349 ? -17.688 -32.178 9.538 1.00 92.38 1349 PHE A N 1
ATOM 10598 C CA . PHE A 1 1349 ? -16.407 -32.547 10.138 1.00 92.38 1349 PHE A CA 1
ATOM 10599 C C . PHE A 1 1349 ? -15.852 -31.391 10.977 1.00 92.38 1349 PHE A C 1
ATOM 10601 O O . PHE A 1 1349 ? -16.297 -30.256 10.862 1.00 92.38 1349 PHE A O 1
ATOM 10608 N N . THR A 1 1350 ? -14.875 -31.654 11.842 1.00 88.94 1350 THR A N 1
ATOM 10609 C CA . THR A 1 1350 ? -14.200 -30.607 12.626 1.00 88.94 1350 THR A CA 1
ATOM 10610 C C . THR A 1 1350 ? -12.768 -30.409 12.142 1.00 88.94 1350 THR A C 1
ATOM 10612 O O . THR A 1 1350 ? -12.063 -31.395 11.924 1.00 88.94 1350 THR A O 1
ATOM 10615 N N . GLN A 1 1351 ? -12.315 -29.161 12.019 1.00 87.94 1351 GLN A N 1
ATOM 10616 C CA . GLN A 1 1351 ? -10.947 -28.801 11.627 1.00 87.94 1351 GLN A CA 1
ATOM 10617 C C . GLN A 1 1351 ? -10.290 -27.938 12.718 1.00 87.94 1351 GLN A C 1
ATOM 10619 O O . GLN A 1 1351 ? -10.941 -27.079 13.308 1.00 87.94 1351 GLN A O 1
ATOM 10624 N N . ILE A 1 1352 ? -8.997 -28.149 12.976 1.00 82.06 1352 ILE A N 1
ATOM 10625 C CA . ILE A 1 1352 ? -8.168 -27.251 13.799 1.00 82.06 1352 ILE A CA 1
ATOM 10626 C C . ILE A 1 1352 ? -7.493 -26.258 12.843 1.00 82.06 1352 ILE A C 1
ATOM 10628 O O . ILE A 1 1352 ? -6.880 -26.688 11.861 1.00 82.06 1352 ILE A O 1
ATOM 10632 N N . SER A 1 1353 ? -7.637 -24.948 13.075 1.00 71.69 1353 SER A N 1
ATOM 10633 C CA . SER A 1 1353 ? -7.006 -23.932 12.212 1.00 71.69 1353 SER A CA 1
ATOM 10634 C C . SER A 1 1353 ? -5.475 -24.008 12.305 1.00 71.69 1353 SER A C 1
ATOM 10636 O O . SER A 1 1353 ? -4.933 -24.006 13.406 1.00 71.69 1353 SER A O 1
ATOM 10638 N N . LYS A 1 1354 ? -4.762 -24.075 11.168 1.00 64.69 1354 LYS A N 1
ATOM 10639 C CA . LYS A 1 1354 ? -3.283 -24.062 11.148 1.00 64.69 1354 LYS A CA 1
ATOM 10640 C C . LYS A 1 1354 ? -2.706 -22.679 11.463 1.00 64.69 1354 LYS A C 1
ATOM 10642 O O . LYS A 1 1354 ? -1.595 -22.602 11.983 1.00 64.69 1354 LYS A O 1
ATOM 10647 N N . ASP A 1 1355 ? -3.473 -21.617 11.219 1.00 58.62 1355 ASP A N 1
ATOM 10648 C CA . ASP A 1 1355 ? -3.008 -20.231 11.358 1.00 58.62 1355 ASP A CA 1
ATOM 10649 C C . ASP A 1 1355 ? -2.782 -19.824 12.823 1.00 58.62 1355 ASP A C 1
ATOM 10651 O O . ASP A 1 1355 ? -2.096 -18.845 13.105 1.00 58.62 1355 ASP A O 1
ATOM 10655 N N . SER A 1 1356 ? -3.306 -20.586 13.792 1.00 51.56 1356 SER A N 1
ATOM 10656 C CA . SER A 1 1356 ? -3.049 -20.324 15.213 1.00 51.56 1356 SER A CA 1
ATOM 10657 C C . SER A 1 1356 ? -1.647 -20.751 15.666 1.00 51.56 1356 SER A C 1
ATOM 10659 O O . SER A 1 1356 ? -1.163 -20.252 16.683 1.00 51.56 1356 SER A O 1
ATOM 10661 N N . VAL A 1 1357 ? -0.962 -21.627 14.915 1.00 49.41 1357 VAL A N 1
ATOM 10662 C CA . VAL A 1 1357 ? 0.327 -22.207 15.335 1.00 49.41 1357 VAL A CA 1
ATOM 10663 C C . VAL A 1 1357 ? 1.481 -21.207 15.205 1.00 49.41 1357 VAL A C 1
ATOM 10665 O O . VAL A 1 1357 ? 2.381 -21.212 16.041 1.00 49.41 1357 VAL A O 1
ATOM 10668 N N . THR A 1 1358 ? 1.448 -20.299 14.227 1.00 51.44 1358 THR A N 1
ATOM 10669 C CA . THR A 1 1358 ? 2.494 -19.275 14.035 1.00 51.44 1358 THR A CA 1
ATOM 10670 C C . THR A 1 1358 ? 2.398 -18.099 15.013 1.00 51.44 1358 THR A C 1
ATOM 10672 O O . THR A 1 1358 ? 3.376 -17.376 15.170 1.00 51.44 1358 THR A O 1
ATOM 10675 N N . ALA A 1 1359 ? 1.278 -17.930 15.729 1.00 51.53 1359 ALA A N 1
ATOM 10676 C CA . ALA A 1 1359 ? 1.047 -16.786 16.623 1.00 51.53 1359 ALA A CA 1
ATOM 10677 C C . ALA A 1 1359 ? 0.905 -17.141 18.121 1.00 51.53 1359 ALA A C 1
ATOM 10679 O O . ALA A 1 1359 ? 0.585 -16.264 18.923 1.00 51.53 1359 ALA A O 1
ATOM 10680 N N . GLY A 1 1360 ? 1.101 -18.406 18.520 1.00 47.00 1360 GLY A N 1
ATOM 10681 C CA . GLY A 1 1360 ? 0.976 -18.830 19.924 1.00 47.00 1360 GLY A CA 1
ATOM 10682 C C . GLY A 1 1360 ? -0.444 -18.721 20.503 1.00 47.00 1360 GLY A C 1
ATOM 10683 O O . GLY A 1 1360 ? -0.599 -18.617 21.718 1.00 47.00 1360 GLY A O 1
ATOM 10684 N N . LYS A 1 1361 ? -1.477 -18.718 19.650 1.00 54.91 1361 LYS A N 1
ATOM 10685 C CA . LYS A 1 1361 ? -2.889 -18.678 20.064 1.00 54.91 1361 LYS A CA 1
ATOM 10686 C C . LYS A 1 1361 ? -3.414 -20.104 20.278 1.00 54.91 1361 LYS A C 1
ATOM 10688 O O . LYS A 1 1361 ? -3.041 -21.006 19.531 1.00 54.91 1361 LYS A O 1
ATOM 10693 N N . ASP A 1 1362 ? -4.274 -20.292 21.283 1.00 62.75 1362 ASP A N 1
ATOM 10694 C CA . ASP A 1 1362 ? -4.909 -21.580 21.603 1.00 62.75 1362 ASP A CA 1
ATOM 10695 C C . ASP A 1 1362 ? -5.531 -22.233 20.355 1.00 62.75 1362 ASP A C 1
ATOM 10697 O O . ASP A 1 1362 ? -6.111 -21.546 19.510 1.00 62.75 1362 ASP A O 1
ATOM 10701 N N . GLU A 1 1363 ? -5.410 -23.560 20.230 1.00 69.12 1363 GLU A N 1
ATOM 10702 C CA . GLU A 1 1363 ? -5.992 -24.328 19.123 1.00 69.12 1363 GLU A CA 1
ATOM 10703 C C . GLU A 1 1363 ? -7.501 -24.065 19.023 1.00 69.12 1363 GLU A C 1
ATOM 10705 O O . GLU A 1 1363 ? -8.288 -24.437 19.896 1.00 69.12 1363 GLU A O 1
ATOM 10710 N N . VAL A 1 1364 ? -7.919 -23.417 17.936 1.00 77.00 1364 VAL A N 1
ATOM 10711 C CA . VAL A 1 1364 ? -9.322 -23.075 17.709 1.00 77.00 1364 VAL A CA 1
ATOM 10712 C C . VAL A 1 1364 ? -10.011 -24.204 16.940 1.00 77.00 1364 VAL A C 1
ATOM 10714 O O . VAL A 1 1364 ? -9.670 -24.476 15.786 1.00 77.00 1364 VAL A O 1
ATOM 10717 N N . LEU A 1 1365 ? -11.014 -24.832 17.563 1.00 86.94 1365 LEU A N 1
ATOM 10718 C CA . LEU A 1 1365 ? -11.860 -25.852 16.938 1.00 86.94 1365 LEU A CA 1
ATOM 10719 C C . LEU A 1 1365 ? -12.920 -25.202 16.033 1.00 86.94 1365 LEU A C 1
ATOM 10721 O O . LEU A 1 1365 ? -13.749 -24.416 16.499 1.00 86.94 1365 LEU A O 1
ATOM 10725 N N . MET A 1 1366 ? -12.922 -25.562 14.749 1.00 91.00 1366 MET A N 1
ATOM 10726 C CA . MET A 1 1366 ? -13.936 -25.151 13.775 1.00 91.00 1366 MET A CA 1
ATOM 10727 C C . MET A 1 1366 ? -14.849 -26.327 13.420 1.00 91.00 1366 MET A C 1
ATOM 10729 O O . MET A 1 1366 ? -14.370 -27.434 13.171 1.00 91.00 1366 MET A O 1
ATOM 10733 N N . LEU A 1 1367 ? -16.158 -26.085 13.379 1.00 94.25 1367 LEU A N 1
ATOM 10734 C CA . LEU A 1 1367 ? -17.153 -26.987 12.806 1.00 94.25 1367 LEU A CA 1
ATOM 10735 C C . LEU A 1 1367 ? -17.293 -26.653 11.324 1.00 94.25 1367 LEU A C 1
ATOM 10737 O O . LEU A 1 1367 ? -17.616 -25.517 10.995 1.00 94.25 1367 LEU A O 1
ATOM 10741 N N . CYS A 1 1368 ? -17.038 -27.619 10.451 1.00 95.44 1368 CYS A N 1
ATOM 10742 C CA . CYS A 1 1368 ? -17.088 -27.464 9.006 1.00 95.44 1368 CYS A CA 1
ATOM 10743 C C . CYS A 1 1368 ? -18.196 -28.331 8.405 1.00 95.44 1368 CYS A C 1
ATOM 10745 O O . CYS A 1 1368 ? -18.395 -29.473 8.820 1.00 95.44 1368 CYS A O 1
ATOM 10747 N N . SER A 1 1369 ? -18.914 -27.805 7.419 1.00 94.56 1369 SER A N 1
ATOM 10748 C CA . SER A 1 1369 ? -19.874 -28.562 6.622 1.00 94.56 1369 SER A CA 1
ATOM 10749 C C . SER A 1 1369 ? -19.780 -28.144 5.174 1.00 94.56 1369 SER A C 1
ATOM 10751 O O . SER A 1 1369 ? -19.660 -26.960 4.865 1.00 94.56 1369 SER A O 1
ATOM 10753 N N . ILE A 1 1370 ? -19.897 -29.122 4.289 1.00 93.75 1370 ILE A N 1
ATOM 10754 C CA . ILE A 1 1370 ? -20.037 -28.854 2.870 1.00 93.75 1370 ILE A CA 1
ATOM 10755 C C . ILE A 1 1370 ? -21.523 -28.674 2.539 1.00 93.75 1370 ILE A C 1
ATOM 10757 O O . ILE A 1 1370 ? -22.329 -29.561 2.837 1.00 93.75 1370 ILE A O 1
ATOM 10761 N N . VAL A 1 1371 ? -21.885 -27.526 1.965 1.00 92.62 1371 VAL A N 1
ATOM 10762 C CA . VAL A 1 1371 ? -23.269 -27.126 1.669 1.00 92.62 1371 VAL A CA 1
ATOM 10763 C C . VAL A 1 1371 ? -23.441 -26.735 0.201 1.00 92.62 1371 VAL A C 1
ATOM 10765 O O . VAL A 1 1371 ? -22.513 -26.226 -0.422 1.00 92.62 1371 VAL A O 1
ATOM 10768 N N . THR A 1 1372 ? -24.637 -26.951 -0.342 1.00 91.12 1372 THR A N 1
ATOM 10769 C CA . THR A 1 1372 ? -25.070 -26.424 -1.645 1.00 91.12 1372 THR A CA 1
ATOM 10770 C C . THR A 1 1372 ? -25.952 -25.204 -1.393 1.00 91.12 1372 THR A C 1
ATOM 10772 O O . THR A 1 1372 ? -26.828 -25.254 -0.533 1.00 91.12 1372 THR A O 1
ATOM 10775 N N . ILE A 1 1373 ? -25.709 -24.104 -2.105 1.00 89.38 1373 ILE A N 1
ATOM 10776 C CA . ILE A 1 1373 ? -26.413 -22.828 -1.926 1.00 89.38 1373 ILE A CA 1
ATOM 10777 C C . ILE A 1 1373 ? -27.223 -22.582 -3.199 1.00 89.38 1373 ILE A C 1
ATOM 10779 O O . ILE A 1 1373 ? -26.678 -22.122 -4.191 1.00 89.38 1373 ILE A O 1
ATOM 10783 N N . GLU A 1 1374 ? -28.521 -22.883 -3.200 1.00 80.94 1374 GLU A N 1
ATOM 10784 C CA . GLU A 1 1374 ? -29.380 -22.814 -4.403 1.00 80.94 1374 GLU A CA 1
ATOM 10785 C C . GLU A 1 1374 ? -29.787 -21.376 -4.824 1.00 80.94 1374 GLU A C 1
ATOM 10787 O O . GLU A 1 1374 ? -30.717 -21.190 -5.604 1.00 80.94 1374 GLU A O 1
ATOM 10792 N N . GLY A 1 1375 ? -29.080 -20.352 -4.330 1.00 77.38 1375 GLY A N 1
ATOM 10793 C CA . GLY A 1 1375 ? -29.415 -18.929 -4.480 1.00 77.38 1375 GLY A CA 1
ATOM 10794 C C . GLY A 1 1375 ? -30.182 -18.364 -3.275 1.00 77.38 1375 GLY A C 1
ATOM 10795 O O . GLY A 1 1375 ? -30.581 -19.096 -2.369 1.00 77.38 1375 GLY A O 1
ATOM 10796 N N . GLY A 1 1376 ? -30.357 -17.039 -3.234 1.00 81.12 1376 GLY A N 1
ATOM 10797 C CA . GLY A 1 1376 ? -31.023 -16.332 -2.130 1.00 81.12 1376 GLY A CA 1
ATOM 10798 C C . GLY A 1 1376 ? -30.072 -15.896 -1.006 1.00 81.12 1376 GLY A C 1
ATOM 10799 O O . GLY A 1 1376 ? -28.882 -15.685 -1.240 1.00 81.12 1376 GLY A O 1
ATOM 10800 N N . ASN A 1 1377 ? -30.613 -15.750 0.213 1.00 87.56 1377 ASN A N 1
ATOM 10801 C CA . ASN A 1 1377 ? -29.898 -15.245 1.397 1.00 87.56 1377 ASN A CA 1
ATOM 10802 C C . ASN A 1 1377 ? -29.857 -16.276 2.556 1.00 87.56 1377 ASN A C 1
ATOM 10804 O O . ASN A 1 1377 ? -30.293 -15.948 3.665 1.00 87.56 1377 ASN A O 1
ATOM 10808 N N . PRO A 1 1378 ? -29.420 -17.537 2.353 1.00 90.62 1378 PRO A N 1
ATOM 10809 C CA . PRO A 1 1378 ? -29.401 -18.523 3.429 1.00 90.62 1378 PRO A CA 1
ATOM 10810 C C . PRO A 1 1378 ? -28.450 -18.119 4.559 1.00 90.62 1378 PRO A C 1
ATOM 10812 O O . PRO A 1 1378 ? -27.321 -17.681 4.324 1.00 90.62 1378 PRO A O 1
ATOM 10815 N N . ILE A 1 1379 ? -28.913 -18.319 5.791 1.00 91.81 1379 ILE A N 1
ATOM 10816 C CA . ILE A 1 1379 ? -28.175 -18.043 7.021 1.00 91.81 1379 ILE A CA 1
ATOM 10817 C C . ILE A 1 1379 ? -27.776 -19.362 7.677 1.00 91.81 1379 ILE A C 1
ATOM 10819 O O . ILE A 1 1379 ? -28.644 -20.158 8.024 1.00 91.81 1379 ILE A O 1
ATOM 10823 N N . TYR A 1 1380 ? -26.481 -19.573 7.893 1.00 94.38 1380 TYR A N 1
ATOM 10824 C CA . TYR A 1 1380 ? -25.902 -20.782 8.476 1.00 94.38 1380 TYR A CA 1
ATOM 10825 C C . TYR A 1 1380 ? -25.385 -20.520 9.888 1.00 94.38 1380 TYR A C 1
ATOM 10827 O O . TYR A 1 1380 ? -24.496 -19.695 10.062 1.00 94.38 1380 TYR A O 1
ATOM 10835 N N . PHE A 1 1381 ? -25.869 -21.263 10.884 1.00 94.00 1381 PHE A N 1
ATOM 10836 C CA . PHE A 1 1381 ? -25.384 -21.216 12.269 1.00 94.00 1381 PHE A CA 1
ATOM 10837 C C . PHE A 1 1381 ? -24.755 -22.547 12.685 1.00 94.00 1381 PHE A C 1
ATOM 10839 O O . PHE A 1 1381 ? -25.290 -23.600 12.328 1.00 94.00 1381 PHE A O 1
ATOM 10846 N N . PRO A 1 1382 ? -23.705 -22.551 13.524 1.00 94.00 1382 PRO A N 1
ATOM 10847 C CA . PRO A 1 1382 ? -23.261 -23.772 14.173 1.00 94.00 1382 PRO A CA 1
ATOM 10848 C C . PRO A 1 1382 ? -24.254 -24.119 15.294 1.00 94.00 1382 PRO A C 1
ATOM 10850 O O . PRO A 1 1382 ? -24.511 -23.303 16.182 1.00 94.00 1382 PRO A O 1
ATOM 10853 N N . ILE A 1 1383 ? -24.824 -25.323 15.277 1.00 93.06 1383 ILE A N 1
ATOM 10854 C CA . ILE A 1 1383 ? -25.810 -25.786 16.265 1.00 93.06 1383 ILE A CA 1
ATOM 10855 C C . ILE A 1 1383 ? -25.337 -27.100 16.888 1.00 93.06 1383 ILE A C 1
ATOM 10857 O O . ILE A 1 1383 ? -24.720 -27.936 16.235 1.00 93.06 1383 ILE A O 1
ATOM 10861 N N . ASN A 1 1384 ? -25.645 -27.324 18.160 1.00 92.00 1384 ASN A N 1
ATOM 10862 C CA . ASN A 1 1384 ? -25.685 -28.678 18.696 1.00 92.00 1384 ASN A CA 1
ATOM 10863 C C . ASN A 1 1384 ? -27.136 -29.099 18.913 1.00 92.00 1384 ASN A C 1
ATOM 10865 O O . ASN A 1 1384 ? -27.935 -28.341 19.457 1.00 92.00 1384 ASN A O 1
ATOM 10869 N N . ARG A 1 1385 ? -27.493 -30.311 18.501 1.00 90.44 1385 ARG A N 1
ATOM 10870 C CA . ARG A 1 1385 ? -28.862 -30.825 18.584 1.00 90.44 1385 ARG A CA 1
ATOM 10871 C C . ARG A 1 1385 ? -28.939 -32.184 19.262 1.00 90.44 1385 ARG A C 1
ATOM 10873 O O . ARG A 1 1385 ? -27.934 -32.869 19.467 1.00 90.44 1385 ARG A O 1
ATOM 10880 N N . MET A 1 1386 ? -30.154 -32.563 19.632 1.00 89.56 1386 MET A N 1
ATOM 10881 C CA . MET A 1 1386 ? -30.474 -33.936 20.009 1.00 89.56 1386 MET A CA 1
ATOM 10882 C C . MET A 1 1386 ? -30.727 -34.805 18.775 1.00 89.56 1386 MET A C 1
ATOM 10884 O O . MET A 1 1386 ? -30.911 -34.314 17.655 1.00 89.56 1386 MET A O 1
ATOM 10888 N N . ASP A 1 1387 ? -30.691 -36.112 18.998 1.00 85.38 1387 ASP A N 1
ATOM 10889 C CA . ASP A 1 1387 ? -31.133 -37.084 18.007 1.00 85.38 1387 ASP A CA 1
ATOM 10890 C C . ASP A 1 1387 ? -32.668 -37.071 17.890 1.00 85.38 1387 ASP A C 1
ATOM 10892 O O . ASP A 1 1387 ? -33.343 -36.635 18.823 1.00 85.38 1387 ASP A O 1
ATOM 10896 N N . GLU A 1 1388 ? -33.215 -37.496 16.748 1.00 86.38 1388 GLU A N 1
ATOM 10897 C CA . GLU A 1 1388 ? -34.674 -37.571 16.483 1.00 86.38 1388 GLU A CA 1
ATOM 10898 C C . GLU A 1 1388 ? -35.472 -36.276 16.763 1.00 86.38 1388 GLU A C 1
ATOM 10900 O O . GLU A 1 1388 ? -36.650 -36.287 17.132 1.00 86.38 1388 GLU A O 1
ATOM 10905 N N . TRP A 1 1389 ? -34.829 -35.128 16.562 1.00 87.50 1389 TRP A N 1
ATOM 10906 C CA . TRP A 1 1389 ? -35.339 -33.827 16.983 1.00 87.50 1389 TRP A CA 1
ATOM 10907 C C . TRP A 1 1389 ? -36.687 -33.410 16.370 1.00 87.50 1389 TRP A C 1
ATOM 10909 O O . TRP A 1 1389 ? -37.433 -32.651 16.990 1.00 87.50 1389 TRP A O 1
ATOM 10919 N N . GLU A 1 1390 ? -37.023 -33.878 15.168 1.00 85.12 1390 GLU A N 1
ATOM 10920 C CA . GLU A 1 1390 ? -38.250 -33.491 14.454 1.00 85.12 1390 GLU A CA 1
ATOM 10921 C C . GLU A 1 1390 ? -39.522 -33.887 15.215 1.00 85.12 1390 GLU A C 1
ATOM 10923 O O . GLU A 1 1390 ? -40.503 -33.142 15.233 1.00 85.12 1390 GLU A O 1
ATOM 10928 N N . ASN A 1 1391 ? -39.490 -35.032 15.902 1.00 85.50 1391 ASN A N 1
ATOM 10929 C CA . ASN A 1 1391 ? -40.658 -35.605 16.568 1.00 85.50 1391 ASN A CA 1
ATOM 10930 C C . ASN A 1 1391 ? -40.788 -35.194 18.037 1.00 85.50 1391 ASN A C 1
ATOM 10932 O O . ASN A 1 1391 ? -41.775 -35.566 18.679 1.00 85.50 1391 ASN A O 1
ATOM 10936 N N . GLU A 1 1392 ? -39.827 -34.442 18.587 1.00 83.25 1392 GLU A N 1
ATOM 10937 C CA . GLU A 1 1392 ? -39.881 -34.126 20.009 1.00 83.25 1392 GLU A CA 1
ATOM 10938 C C . GLU A 1 1392 ? -40.959 -33.101 20.352 1.00 83.25 1392 GLU A C 1
ATOM 10940 O O . GLU A 1 1392 ? -41.157 -32.124 19.634 1.00 83.25 1392 GLU A O 1
ATOM 10945 N N . SER A 1 1393 ? -41.652 -33.307 21.472 1.00 81.25 1393 SER A N 1
ATOM 10946 C CA . SER A 1 1393 ? -42.787 -32.468 21.892 1.00 81.25 1393 SER A CA 1
ATOM 10947 C C . SER A 1 1393 ? -42.443 -31.560 23.078 1.00 81.25 1393 SER A C 1
ATOM 10949 O O . SER A 1 1393 ? -41.631 -31.910 23.936 1.00 81.25 1393 SER A O 1
ATOM 10951 N N . LYS A 1 1394 ? -43.063 -30.371 23.155 1.00 74.06 1394 LYS A N 1
ATOM 10952 C CA . LYS A 1 1394 ? -42.848 -29.384 24.234 1.00 74.06 1394 LYS A CA 1
ATOM 10953 C C . LYS A 1 1394 ? -43.045 -30.003 25.631 1.00 74.06 1394 LYS A C 1
ATOM 10955 O O . LYS A 1 1394 ? -44.166 -30.202 26.101 1.00 74.06 1394 LYS A O 1
ATOM 10960 N N . GLN A 1 1395 ? -41.949 -30.248 26.352 1.00 75.69 1395 GLN A N 1
ATOM 10961 C CA . GLN A 1 1395 ? -41.975 -30.730 27.739 1.00 75.69 1395 GLN A CA 1
ATOM 10962 C C . GLN A 1 1395 ? -41.979 -29.555 28.731 1.00 75.69 1395 GLN A C 1
ATOM 10964 O O . GLN A 1 1395 ? -40.924 -29.043 29.108 1.00 75.69 1395 GLN A O 1
ATOM 10969 N N . ALA A 1 1396 ? -43.165 -29.139 29.191 1.00 73.19 1396 ALA A N 1
ATOM 10970 C CA . ALA A 1 1396 ? -43.314 -28.021 30.136 1.00 73.19 1396 ALA A CA 1
ATOM 10971 C C . ALA A 1 1396 ? -42.707 -28.288 31.534 1.00 73.19 1396 ALA A C 1
ATOM 10973 O O . ALA A 1 1396 ? -42.303 -27.351 32.225 1.00 73.19 1396 ALA A O 1
ATOM 10974 N N . PHE A 1 1397 ? -42.628 -29.558 31.948 1.00 79.12 1397 PHE A N 1
ATOM 10975 C CA . PHE A 1 1397 ? -42.135 -29.991 33.259 1.00 79.12 1397 PHE A CA 1
ATOM 10976 C C . PHE A 1 1397 ? -41.240 -31.224 33.134 1.00 79.12 1397 PHE A C 1
ATOM 10978 O O . PHE A 1 1397 ? -41.430 -32.047 32.238 1.00 79.12 1397 PHE A O 1
ATOM 10985 N N . ASP A 1 1398 ? -40.292 -31.379 34.058 1.00 78.25 1398 ASP A N 1
ATOM 10986 C CA . ASP A 1 1398 ? -39.508 -32.605 34.177 1.00 78.25 1398 ASP A CA 1
ATOM 10987 C C . ASP A 1 1398 ? -40.392 -33.788 34.612 1.00 78.25 1398 ASP A C 1
ATOM 10989 O O . ASP A 1 1398 ? -41.450 -33.630 35.235 1.00 78.25 1398 ASP A O 1
ATOM 10993 N N . SER A 1 1399 ? -39.953 -35.004 34.288 1.00 79.25 1399 SER A N 1
ATOM 10994 C CA . SER A 1 1399 ? -40.696 -36.238 34.568 1.00 79.25 1399 SER A CA 1
ATOM 10995 C C . SER A 1 1399 ? -41.034 -36.405 36.057 1.00 79.25 1399 SER A C 1
ATOM 10997 O O . SER A 1 1399 ? -42.129 -36.870 36.390 1.00 79.25 1399 SER A O 1
ATOM 10999 N N . THR A 1 1400 ? -40.148 -35.959 36.955 1.00 83.00 1400 THR A N 1
ATOM 11000 C CA . THR A 1 1400 ? -40.348 -36.023 38.410 1.00 83.00 1400 THR A CA 1
ATOM 11001 C C . THR A 1 1400 ? -41.452 -35.074 38.870 1.00 83.00 1400 THR A C 1
ATOM 11003 O O . THR A 1 1400 ? -42.364 -35.500 39.586 1.00 83.00 1400 THR A O 1
ATOM 11006 N N . SER A 1 1401 ? -41.435 -33.806 38.439 1.00 83.56 1401 SER A N 1
ATOM 11007 C CA . SER A 1 1401 ? -42.499 -32.857 38.800 1.00 83.56 1401 SER A CA 1
ATOM 11008 C C . SER A 1 1401 ? -43.841 -33.265 38.209 1.00 83.56 1401 SER A C 1
ATOM 11010 O O . SER A 1 1401 ? -44.854 -33.207 38.910 1.00 83.56 1401 SER A O 1
ATOM 11012 N N . ARG A 1 1402 ? -43.853 -33.769 36.967 1.00 84.81 1402 ARG A N 1
ATOM 11013 C CA . ARG A 1 1402 ? -45.059 -34.308 36.325 1.00 84.81 1402 ARG A CA 1
ATOM 11014 C C . ARG A 1 1402 ? -45.680 -35.439 37.153 1.00 84.81 1402 ARG A C 1
ATOM 11016 O O . ARG A 1 1402 ? -46.888 -35.435 37.398 1.00 84.81 1402 ARG A O 1
ATOM 11023 N N . ALA A 1 1403 ? -44.862 -36.371 37.647 1.00 86.50 1403 ALA A N 1
ATOM 11024 C CA . ALA A 1 1403 ? -45.321 -37.463 38.505 1.00 86.50 1403 ALA A CA 1
ATOM 11025 C C . ALA A 1 1403 ? -45.891 -36.963 39.848 1.00 86.50 1403 ALA A C 1
ATOM 11027 O O . ALA A 1 1403 ? -46.947 -37.428 40.293 1.00 86.50 1403 ALA A O 1
ATOM 11028 N N . LEU A 1 1404 ? -45.240 -35.982 40.483 1.00 89.38 1404 LEU A N 1
ATOM 11029 C CA . LEU A 1 1404 ? -45.705 -35.393 41.744 1.00 89.38 1404 LEU A CA 1
ATOM 11030 C C . LEU A 1 1404 ? -47.028 -34.624 41.582 1.00 89.38 1404 LEU A C 1
ATOM 11032 O O . LEU A 1 1404 ? -47.891 -34.718 42.458 1.00 89.38 1404 LEU A O 1
ATOM 11036 N N . MET A 1 1405 ? -47.230 -33.919 40.462 1.00 89.00 1405 MET A N 1
ATOM 11037 C CA . MET A 1 1405 ? -48.483 -33.207 40.168 1.00 89.00 1405 MET A CA 1
ATOM 11038 C C . MET A 1 1405 ? -49.651 -34.171 40.008 1.00 89.00 1405 MET A C 1
ATOM 11040 O O . MET A 1 1405 ? -50.676 -34.000 40.666 1.00 89.00 1405 MET A O 1
ATOM 11044 N N . TYR A 1 1406 ? -49.489 -35.219 39.192 1.00 92.38 1406 TYR A N 1
ATOM 11045 C CA . TYR A 1 1406 ? -50.531 -36.234 39.033 1.00 92.38 1406 TYR A CA 1
ATOM 11046 C C . TYR A 1 1406 ? -50.840 -36.941 40.354 1.00 92.38 1406 TYR A C 1
ATOM 11048 O O . TYR A 1 1406 ? -52.001 -37.233 40.638 1.00 92.38 1406 TYR A O 1
ATOM 11056 N N . THR A 1 1407 ? -49.827 -37.153 41.200 1.00 93.00 1407 THR A N 1
ATOM 11057 C CA . THR A 1 1407 ? -50.016 -37.721 42.541 1.00 93.00 1407 THR A CA 1
ATOM 11058 C C . THR A 1 1407 ? -50.849 -36.792 43.435 1.00 93.00 1407 THR A C 1
ATOM 11060 O O . THR A 1 1407 ? -51.783 -37.260 44.087 1.00 93.00 1407 THR A O 1
ATOM 11063 N N . LEU A 1 1408 ? -50.591 -35.477 43.438 1.00 91.44 1408 LEU A N 1
ATOM 11064 C CA . LEU A 1 1408 ? -51.440 -34.505 44.146 1.00 91.44 1408 LEU A CA 1
ATOM 11065 C C . LEU A 1 1408 ? -52.859 -34.468 43.580 1.00 91.44 1408 LEU A C 1
ATOM 11067 O O . LEU A 1 1408 ? -53.815 -34.529 44.352 1.00 91.44 1408 LEU A O 1
ATOM 11071 N N . GLY A 1 1409 ? -53.007 -34.414 42.253 1.00 92.69 1409 GLY A N 1
ATOM 11072 C CA . GLY A 1 1409 ? -54.306 -34.439 41.578 1.00 92.69 1409 GLY A CA 1
ATOM 11073 C C . GLY A 1 1409 ? -55.126 -35.670 41.964 1.00 92.69 1409 GLY A C 1
ATOM 11074 O O . GLY A 1 1409 ? -56.309 -35.552 42.297 1.00 92.69 1409 GLY A O 1
ATOM 11075 N N . ALA A 1 1410 ? -54.483 -36.840 42.039 1.00 95.00 1410 ALA A N 1
ATOM 11076 C CA . ALA A 1 1410 ? -55.097 -38.073 42.517 1.00 95.00 1410 ALA A CA 1
ATOM 11077 C C . ALA A 1 1410 ? -55.507 -37.989 44.000 1.00 95.00 1410 ALA A C 1
ATOM 11079 O O . ALA A 1 1410 ? -56.640 -38.337 44.334 1.00 95.00 1410 ALA A O 1
ATOM 11080 N N . LEU A 1 1411 ? -54.642 -37.483 44.889 1.00 95.19 1411 LEU A N 1
ATOM 11081 C CA . LEU A 1 1411 ? -54.959 -37.327 46.317 1.00 95.19 1411 LEU A CA 1
ATOM 11082 C C . LEU A 1 1411 ? -56.133 -36.362 46.551 1.00 95.19 1411 LEU A C 1
ATOM 11084 O O . LEU A 1 1411 ? -57.064 -36.701 47.285 1.00 95.19 1411 LEU A O 1
ATOM 11088 N N . PHE A 1 1412 ? -56.140 -35.197 45.895 1.00 94.94 1412 PHE A N 1
ATOM 11089 C CA . PHE A 1 1412 ? -57.275 -34.269 45.939 1.00 94.94 1412 PHE A CA 1
ATOM 11090 C C . PHE A 1 1412 ? -58.541 -34.916 45.364 1.00 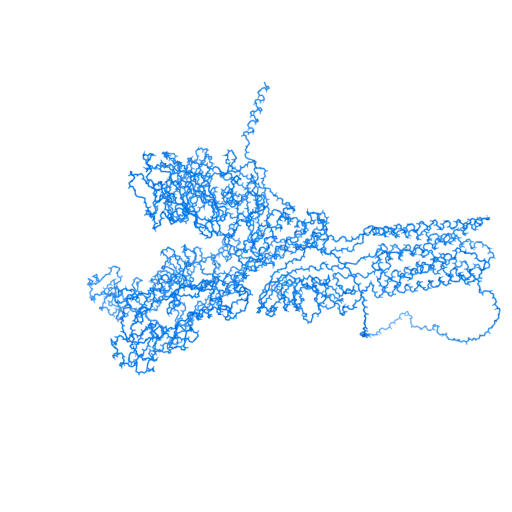94.94 1412 PHE A C 1
ATOM 11092 O O . PHE A 1 1412 ? -59.613 -34.781 45.950 1.00 94.94 1412 PHE A O 1
ATOM 11099 N N . SER A 1 1413 ? -58.437 -35.692 44.283 1.00 94.19 1413 SER A N 1
ATOM 11100 C CA . SER A 1 1413 ? -59.587 -36.389 43.689 1.00 94.19 1413 SER A CA 1
ATOM 11101 C C . SER A 1 1413 ? -60.205 -37.422 44.615 1.00 94.19 1413 SER A C 1
ATOM 11103 O O . SER A 1 1413 ? -61.425 -37.480 44.722 1.00 94.19 1413 SER A O 1
ATOM 11105 N N . VAL A 1 1414 ? -59.396 -38.200 45.339 1.00 94.94 1414 VAL A N 1
ATOM 11106 C CA . VAL A 1 1414 ? -59.904 -39.170 46.323 1.00 94.94 1414 VAL A CA 1
ATOM 11107 C C . VAL A 1 1414 ? -60.724 -38.460 47.405 1.00 94.94 1414 VAL A C 1
ATOM 11109 O O . VAL A 1 1414 ? -61.817 -38.913 47.754 1.00 94.94 1414 VAL A O 1
ATOM 11112 N N . VAL A 1 1415 ? -60.249 -37.312 47.899 1.00 94.25 1415 VAL A N 1
ATOM 11113 C CA . VAL A 1 1415 ? -60.985 -36.529 48.904 1.00 94.25 1415 VAL A CA 1
ATOM 11114 C C . VAL A 1 1415 ? -62.199 -35.810 48.294 1.00 94.25 1415 VAL A C 1
ATOM 11116 O O . VAL A 1 1415 ? -63.236 -35.713 48.950 1.00 94.25 1415 VAL A O 1
ATOM 11119 N N . SER A 1 1416 ? -62.124 -35.362 47.036 1.00 93.81 1416 SER A N 1
ATOM 11120 C CA . SER A 1 1416 ? -63.252 -34.765 46.303 1.00 93.81 1416 SER A CA 1
ATOM 11121 C C . SER A 1 1416 ? -64.364 -35.788 46.088 1.00 93.81 1416 SER A C 1
ATOM 11123 O O . SER A 1 1416 ? -65.511 -35.502 46.414 1.00 93.81 1416 SER A O 1
ATOM 11125 N N . ILE A 1 1417 ? -64.037 -37.007 45.644 1.00 94.44 1417 ILE A N 1
ATOM 11126 C CA . ILE A 1 1417 ? -64.993 -38.112 45.490 1.00 94.44 1417 ILE A CA 1
ATOM 11127 C C . ILE A 1 1417 ? -65.661 -38.421 46.832 1.00 94.44 1417 ILE A C 1
ATOM 11129 O O . ILE A 1 1417 ? -66.876 -38.610 46.880 1.00 94.44 1417 ILE A O 1
ATOM 11133 N N . TRP A 1 1418 ? -64.902 -38.412 47.933 1.00 94.25 1418 TRP A N 1
ATOM 11134 C CA . TRP A 1 1418 ? -65.468 -38.561 49.275 1.00 94.25 1418 TRP A CA 1
ATOM 11135 C C . TRP A 1 1418 ? -66.437 -37.418 49.634 1.00 94.25 1418 TRP A C 1
ATOM 11137 O O . TRP A 1 1418 ? -67.530 -37.665 50.145 1.00 94.25 1418 TRP A O 1
ATOM 11147 N N . GLY A 1 1419 ? -66.088 -36.169 49.318 1.00 91.81 1419 GLY A N 1
ATOM 11148 C CA . GLY A 1 1419 ? -66.963 -35.008 49.510 1.00 91.81 1419 GLY A CA 1
ATOM 11149 C C . GLY A 1 1419 ? -68.226 -35.042 48.640 1.00 91.81 1419 GLY A C 1
ATOM 11150 O O . GLY A 1 1419 ? -69.328 -34.799 49.133 1.00 91.81 1419 GLY A O 1
ATOM 11151 N N . LEU A 1 1420 ? -68.096 -35.421 47.366 1.00 92.81 1420 LEU A N 1
ATOM 11152 C CA . LEU A 1 1420 ? -69.204 -35.614 46.428 1.00 92.81 1420 LEU A CA 1
ATOM 11153 C C . LEU A 1 1420 ? -70.121 -36.748 46.879 1.00 92.81 1420 LEU A C 1
ATOM 11155 O O . LEU A 1 1420 ? -71.340 -36.637 46.753 1.00 92.81 1420 LEU A O 1
ATOM 11159 N N . PHE A 1 1421 ? -69.554 -37.814 47.442 1.00 93.38 1421 PHE A N 1
ATOM 11160 C CA . PHE A 1 1421 ? -70.315 -38.897 48.046 1.00 93.38 1421 PHE A CA 1
ATOM 11161 C C . PHE A 1 1421 ? -71.147 -38.394 49.235 1.00 93.38 1421 PHE A C 1
ATOM 11163 O O . PHE A 1 1421 ? -72.353 -38.641 49.272 1.00 93.38 1421 PHE A O 1
ATOM 11170 N N . GLU A 1 1422 ? -70.563 -37.619 50.156 1.00 90.75 1422 GLU A N 1
ATOM 11171 C CA . GLU A 1 1422 ? -71.307 -36.987 51.258 1.00 90.75 1422 GLU A CA 1
ATOM 11172 C C . GLU A 1 1422 ? -72.377 -36.003 50.746 1.00 90.75 1422 GLU A C 1
ATOM 11174 O O . GLU A 1 1422 ? -73.500 -36.006 51.250 1.00 90.75 1422 GLU A O 1
ATOM 11179 N N . LEU A 1 1423 ? -72.095 -35.211 49.704 1.00 89.94 1423 LEU A N 1
ATOM 11180 C CA . LEU A 1 1423 ? -73.090 -34.339 49.063 1.00 89.94 1423 LEU A CA 1
ATOM 11181 C C . LEU A 1 1423 ? -74.233 -35.129 48.427 1.00 89.94 1423 LEU A C 1
ATOM 11183 O O . LEU A 1 1423 ? -75.395 -34.776 48.619 1.00 89.94 1423 LEU A O 1
ATOM 11187 N N . CYS A 1 1424 ? -73.938 -36.222 47.724 1.00 89.81 1424 CYS A N 1
ATOM 11188 C CA . CYS A 1 1424 ? -74.958 -37.113 47.177 1.00 89.81 1424 CYS A CA 1
ATOM 11189 C C . CYS A 1 1424 ? -75.809 -37.726 48.293 1.00 89.81 1424 CYS A C 1
ATOM 11191 O O . CYS A 1 1424 ? -77.027 -37.828 48.146 1.00 89.81 1424 CYS A O 1
ATOM 11193 N N . LEU A 1 1425 ? -75.207 -38.091 49.432 1.00 88.75 1425 LEU A N 1
ATOM 11194 C CA . LEU A 1 1425 ? -75.947 -38.543 50.611 1.00 88.75 1425 LEU A CA 1
ATOM 11195 C C . LEU A 1 1425 ? -76.822 -37.429 51.203 1.00 88.75 1425 LEU A C 1
ATOM 11197 O O . LEU A 1 1425 ? -77.961 -37.708 51.579 1.00 88.75 1425 LEU A O 1
ATOM 11201 N N . ILE A 1 1426 ? -76.351 -36.180 51.248 1.00 86.25 1426 ILE A N 1
ATOM 11202 C CA . ILE A 1 1426 ? -77.138 -35.017 51.693 1.00 86.25 1426 ILE A CA 1
ATOM 11203 C C . ILE A 1 1426 ? -78.333 -34.795 50.766 1.00 86.25 1426 ILE A C 1
ATOM 11205 O O . ILE A 1 1426 ? -79.468 -34.757 51.232 1.00 86.25 1426 ILE A O 1
ATOM 11209 N N . VAL A 1 1427 ? -78.100 -34.713 49.455 1.00 85.62 1427 VAL A N 1
ATOM 11210 C CA . VAL A 1 1427 ? -79.152 -34.512 48.450 1.00 85.62 1427 VAL A CA 1
ATOM 11211 C C . VAL A 1 1427 ? -80.155 -35.660 48.510 1.00 85.62 1427 VAL A C 1
ATOM 11213 O O . VAL A 1 1427 ? -81.355 -35.420 48.619 1.00 85.62 1427 VAL A O 1
ATOM 11216 N N . ARG A 1 1428 ? -79.688 -36.913 48.551 1.00 87.31 1428 ARG A N 1
ATOM 11217 C CA . ARG A 1 1428 ? -80.560 -38.089 48.670 1.00 87.31 1428 ARG A CA 1
ATOM 11218 C C . ARG A 1 1428 ? -81.358 -38.081 49.971 1.00 87.31 1428 ARG A C 1
ATOM 11220 O O . ARG A 1 1428 ? -82.550 -38.360 49.943 1.00 87.31 1428 ARG A O 1
ATOM 11227 N N . THR A 1 1429 ? -80.744 -37.773 51.113 1.00 82.88 1429 THR A N 1
ATOM 11228 C CA . THR A 1 1429 ? -81.469 -37.724 52.395 1.00 82.88 1429 THR A CA 1
ATOM 11229 C C . THR A 1 1429 ? -82.455 -36.561 52.468 1.00 82.88 1429 THR A C 1
ATOM 11231 O O . THR A 1 1429 ? -83.482 -36.701 53.127 1.00 82.88 1429 THR A O 1
ATOM 11234 N N . GLN A 1 1430 ? -82.194 -35.454 51.770 1.00 80.00 1430 GLN A N 1
ATOM 11235 C CA . GLN A 1 1430 ? -83.095 -34.307 51.683 1.00 80.00 1430 GLN A CA 1
ATOM 11236 C C . GLN A 1 1430 ? -84.265 -34.560 50.717 1.00 80.00 1430 GLN A C 1
ATOM 11238 O O . GLN A 1 1430 ? -85.393 -34.204 51.041 1.00 80.00 1430 GLN A O 1
ATOM 11243 N N . PHE A 1 1431 ? -84.028 -35.246 49.592 1.00 83.06 1431 PHE A N 1
ATOM 11244 C CA . PHE A 1 1431 ? -85.085 -35.671 48.663 1.00 83.06 1431 PHE A CA 1
ATOM 11245 C C . PHE A 1 1431 ? -85.952 -36.812 49.218 1.00 83.06 1431 PHE A C 1
ATOM 11247 O O . PHE A 1 1431 ? -87.148 -36.847 48.955 1.00 83.06 1431 PHE A O 1
ATOM 11254 N N . VAL A 1 1432 ? -85.379 -37.746 49.987 1.00 83.12 1432 VAL A N 1
ATOM 11255 C CA . VAL A 1 1432 ? -86.112 -38.915 50.521 1.00 83.12 1432 VAL A CA 1
ATOM 11256 C C . VAL A 1 1432 ? -86.804 -38.618 51.862 1.00 83.12 1432 VAL A C 1
ATOM 11258 O O . VAL A 1 1432 ? -87.731 -39.325 52.246 1.00 83.12 1432 VAL A O 1
ATOM 11261 N N . SER A 1 1433 ? -86.382 -37.590 52.605 1.00 72.69 1433 SER A N 1
ATOM 11262 C CA . SER A 1 1433 ? -86.901 -37.295 53.947 1.00 72.69 1433 SER A CA 1
ATOM 11263 C C . SER A 1 1433 ? -87.475 -35.876 54.014 1.00 72.69 1433 SER A C 1
ATOM 11265 O O . SER A 1 1433 ? -86.774 -34.926 54.356 1.00 72.69 1433 SER A O 1
ATOM 11267 N N . GLU A 1 1434 ? -88.778 -35.746 53.737 1.00 64.44 1434 GLU A N 1
ATOM 11268 C CA . GLU A 1 1434 ? -89.560 -34.495 53.594 1.00 64.44 1434 GLU A CA 1
ATOM 11269 C C . GLU A 1 1434 ? -89.512 -33.488 54.771 1.00 64.44 1434 GLU A C 1
ATOM 11271 O O . GLU A 1 1434 ? -90.169 -32.452 54.729 1.00 64.44 1434 GLU A O 1
ATOM 11276 N N . LYS A 1 1435 ? -88.764 -33.743 55.852 1.00 69.19 1435 LYS A N 1
ATOM 11277 C CA . LYS A 1 1435 ? -88.784 -32.909 57.071 1.00 69.19 1435 LYS A CA 1
ATOM 11278 C C . LYS A 1 1435 ? -87.416 -32.455 57.588 1.00 69.19 1435 LYS A C 1
ATOM 11280 O O . LYS A 1 1435 ? -87.321 -32.025 58.738 1.00 69.19 1435 LYS A O 1
ATOM 11285 N N . ARG A 1 1436 ? -86.338 -32.531 56.796 1.00 64.69 1436 ARG A N 1
ATOM 11286 C CA . ARG A 1 1436 ? -85.015 -32.034 57.230 1.00 64.69 1436 ARG A CA 1
ATOM 11287 C C . ARG A 1 1436 ? -84.684 -30.663 56.639 1.00 64.69 1436 ARG A C 1
ATOM 11289 O O . ARG A 1 1436 ? -84.441 -30.531 55.447 1.00 64.69 1436 ARG A O 1
ATOM 11296 N N . ASN A 1 1437 ? -84.601 -29.654 57.509 1.00 72.25 1437 ASN A N 1
ATOM 11297 C CA . ASN A 1 1437 ? -84.121 -28.319 57.150 1.00 72.25 1437 ASN A CA 1
ATOM 11298 C C . ASN A 1 1437 ? -82.635 -28.358 56.764 1.00 72.25 1437 ASN A C 1
ATOM 11300 O O . ASN A 1 1437 ? -81.835 -29.031 57.421 1.00 72.25 1437 ASN A O 1
ATOM 11304 N N . PHE A 1 1438 ? -82.270 -27.603 55.726 1.00 76.81 1438 PHE A N 1
ATOM 11305 C CA . PHE A 1 1438 ? -80.887 -27.432 55.289 1.00 76.81 1438 PHE A CA 1
ATOM 11306 C C . PHE A 1 1438 ? -80.040 -26.851 56.431 1.00 76.81 1438 PHE A C 1
ATOM 11308 O O . PHE A 1 1438 ? -80.348 -25.787 56.972 1.00 76.81 1438 PHE A O 1
ATOM 11315 N N . GLN A 1 1439 ? -78.993 -27.569 56.836 1.00 80.56 1439 GLN A N 1
ATOM 11316 C CA . GLN A 1 1439 ? -78.090 -27.137 57.900 1.00 80.56 1439 GLN A CA 1
ATOM 11317 C C . GLN A 1 1439 ? -76.880 -26.429 57.294 1.00 80.56 1439 GLN A C 1
ATOM 11319 O O . GLN A 1 1439 ? -76.406 -26.800 56.225 1.00 80.56 1439 GLN A O 1
ATOM 11324 N N . LEU A 1 1440 ? -76.326 -25.446 58.004 1.00 80.50 1440 LEU A N 1
ATOM 11325 C CA . LEU A 1 1440 ? -75.114 -24.735 57.575 1.00 80.50 1440 LEU A CA 1
ATOM 11326 C C . LEU A 1 1440 ? -73.919 -25.685 57.345 1.00 80.50 1440 LEU A C 1
ATOM 11328 O O . LEU A 1 1440 ? -73.044 -25.409 56.535 1.00 80.50 1440 LEU A O 1
ATOM 11332 N N . THR A 1 1441 ? -73.897 -26.834 58.020 1.00 86.00 1441 THR A N 1
ATOM 11333 C CA . THR A 1 1441 ? -72.912 -27.902 57.799 1.00 86.00 1441 THR A CA 1
ATOM 11334 C C . THR A 1 1441 ? -73.003 -28.522 56.403 1.00 86.00 1441 THR A C 1
ATOM 11336 O O . THR A 1 1441 ? -71.978 -28.923 55.865 1.00 86.00 1441 THR A O 1
ATOM 11339 N N . HIS A 1 1442 ? -74.187 -28.565 55.781 1.00 89.12 1442 HIS A N 1
ATOM 11340 C CA . HIS A 1 1442 ? -74.333 -29.006 54.389 1.00 89.12 1442 HIS A CA 1
ATOM 11341 C C . HIS A 1 1442 ? -73.681 -28.008 53.431 1.00 89.12 1442 HIS A C 1
ATOM 11343 O O . HIS A 1 1442 ? -72.988 -28.414 52.504 1.00 89.12 1442 HIS A O 1
ATOM 11349 N N . LEU A 1 1443 ? -73.844 -26.706 53.698 1.00 88.38 1443 LEU A N 1
ATOM 11350 C CA . LEU A 1 1443 ? -73.145 -25.658 52.957 1.00 88.38 1443 LEU A CA 1
ATOM 11351 C C . LEU A 1 1443 ? -71.628 -25.785 53.132 1.00 88.38 1443 LEU A C 1
ATOM 11353 O O . LEU A 1 1443 ? -70.904 -25.715 52.150 1.00 88.38 1443 LEU A O 1
ATOM 11357 N N . LEU A 1 1444 ? -71.155 -26.036 54.358 1.00 91.25 1444 LEU A N 1
ATOM 11358 C CA . LEU A 1 1444 ? -69.734 -26.260 54.638 1.00 91.25 1444 LEU A CA 1
ATOM 11359 C C . LEU A 1 1444 ? -69.166 -27.433 53.823 1.00 91.25 1444 LEU A C 1
ATOM 11361 O O . LEU A 1 1444 ? -68.133 -27.274 53.182 1.00 91.25 1444 LEU A O 1
ATOM 11365 N N . ILE A 1 1445 ? -69.849 -28.584 53.812 1.00 92.19 1445 ILE A N 1
ATOM 11366 C CA . ILE A 1 1445 ? -69.444 -29.753 53.012 1.00 92.19 1445 ILE A CA 1
ATOM 11367 C C . ILE A 1 1445 ? -69.446 -29.409 51.517 1.00 92.19 1445 ILE A C 1
ATOM 11369 O O . ILE A 1 1445 ? -68.512 -29.781 50.811 1.00 92.19 1445 ILE A O 1
ATOM 11373 N N . GLY A 1 1446 ? -70.440 -28.650 51.045 1.00 93.12 1446 GLY A N 1
ATOM 11374 C CA . GLY A 1 1446 ? -70.496 -28.153 49.669 1.00 93.12 1446 GLY A CA 1
ATOM 11375 C C . GLY A 1 1446 ? -69.290 -27.300 49.289 1.00 93.12 1446 GLY A C 1
ATOM 11376 O O . GLY A 1 1446 ? -68.637 -27.575 48.287 1.00 93.12 1446 GLY A O 1
ATOM 11377 N N . VAL A 1 1447 ? -68.950 -26.313 50.120 1.00 93.69 1447 VAL A N 1
ATOM 11378 C CA . VAL A 1 1447 ? -67.826 -25.399 49.872 1.00 93.69 1447 VAL A CA 1
ATOM 11379 C C . VAL A 1 1447 ? -66.480 -26.132 49.941 1.00 93.69 1447 VAL A C 1
ATOM 11381 O O . VAL A 1 1447 ? -65.640 -25.928 49.070 1.00 93.69 1447 VAL A O 1
ATOM 11384 N N . VAL A 1 1448 ? -66.275 -27.031 50.915 1.00 93.88 1448 VAL A N 1
ATOM 11385 C CA . VAL A 1 1448 ? -65.037 -27.834 51.000 1.00 93.88 1448 VAL A CA 1
ATOM 11386 C C . VAL A 1 1448 ? -64.902 -28.775 49.806 1.00 93.88 1448 VAL A C 1
ATOM 11388 O O . VAL A 1 1448 ? -63.826 -28.870 49.225 1.00 93.88 1448 VAL A O 1
ATOM 11391 N N . THR A 1 1449 ? -65.986 -29.441 49.405 1.00 94.88 1449 THR A N 1
ATOM 11392 C CA . THR A 1 1449 ? -65.963 -30.325 48.231 1.00 94.88 1449 THR A CA 1
ATOM 11393 C C . THR A 1 1449 ? -65.648 -29.532 46.965 1.00 94.88 1449 THR A C 1
ATOM 11395 O O . THR A 1 1449 ? -64.831 -29.978 46.163 1.00 94.88 1449 THR A O 1
ATOM 11398 N N . LEU A 1 1450 ? -66.226 -28.337 46.805 1.00 94.75 1450 LEU A N 1
ATOM 11399 C CA . LEU A 1 1450 ? -65.936 -27.449 45.679 1.00 94.75 1450 LEU A CA 1
ATOM 11400 C C . LEU A 1 1450 ? -64.452 -27.056 45.636 1.00 94.75 1450 LEU A C 1
ATOM 11402 O O . LEU A 1 1450 ? -63.817 -27.212 44.597 1.00 94.75 1450 LEU A O 1
ATOM 11406 N N . PHE A 1 1451 ? -63.889 -26.625 46.767 1.00 94.19 1451 PHE A N 1
ATOM 11407 C CA . PHE A 1 1451 ? -62.465 -26.299 46.893 1.00 94.19 1451 PHE A CA 1
ATOM 11408 C C . PHE A 1 1451 ? -61.557 -27.457 46.439 1.00 94.19 1451 PHE A C 1
ATOM 11410 O O . PHE A 1 1451 ? -60.710 -27.279 45.563 1.00 94.19 1451 PHE A O 1
ATOM 11417 N N . ILE A 1 1452 ? -61.768 -28.653 46.998 1.00 94.50 1452 ILE A N 1
ATOM 11418 C CA . ILE A 1 1452 ? -60.943 -29.839 46.719 1.00 94.50 1452 ILE A CA 1
ATOM 11419 C C . ILE A 1 1452 ? -61.091 -30.275 45.255 1.00 94.50 1452 ILE A C 1
ATOM 11421 O O . ILE A 1 1452 ? -60.122 -30.702 44.633 1.00 94.50 1452 ILE A O 1
ATOM 11425 N N . THR A 1 1453 ? -62.287 -30.125 44.681 1.00 95.44 1453 THR A N 1
ATOM 11426 C CA . THR A 1 1453 ? -62.550 -30.464 43.275 1.00 95.44 1453 THR A CA 1
ATOM 11427 C C . THR A 1 1453 ? -61.814 -29.526 42.320 1.00 95.44 1453 THR A C 1
ATOM 11429 O O . THR A 1 1453 ? -61.192 -30.002 41.375 1.00 95.44 1453 THR A O 1
ATOM 11432 N N . ILE A 1 1454 ? -61.817 -28.211 42.571 1.00 94.19 1454 ILE A N 1
ATOM 11433 C CA . ILE A 1 1454 ? -61.085 -27.261 41.715 1.00 94.19 1454 ILE A CA 1
ATOM 11434 C C . ILE A 1 1454 ? -59.571 -27.516 41.808 1.00 94.19 1454 ILE A C 1
ATOM 11436 O O . ILE A 1 1454 ? -58.897 -27.526 40.780 1.00 94.19 1454 ILE A O 1
ATOM 11440 N N . ARG A 1 1455 ? -59.039 -27.818 43.005 1.00 92.00 1455 ARG A N 1
ATOM 11441 C CA . ARG A 1 1455 ? -57.631 -28.230 43.178 1.00 92.00 1455 ARG A CA 1
ATOM 11442 C C . ARG A 1 1455 ? -57.285 -29.502 42.402 1.00 92.00 1455 ARG A C 1
ATOM 11444 O O . ARG A 1 1455 ? -56.240 -29.548 41.762 1.00 92.00 1455 ARG A O 1
ATOM 11451 N N . ALA A 1 1456 ? -58.152 -30.513 42.429 1.00 94.56 1456 ALA A N 1
ATOM 11452 C CA . ALA A 1 1456 ? -57.954 -31.739 41.657 1.00 94.56 1456 ALA A CA 1
ATOM 11453 C C . ALA A 1 1456 ? -57.871 -31.457 40.148 1.00 94.56 1456 ALA A C 1
ATOM 11455 O O . ALA A 1 1456 ? -56.954 -31.936 39.485 1.00 94.56 1456 ALA A O 1
ATOM 11456 N N . ILE A 1 1457 ? -58.790 -30.638 39.623 1.00 93.69 1457 ILE A N 1
ATOM 11457 C CA . ILE A 1 1457 ? -58.809 -30.237 38.209 1.00 93.69 1457 ILE A CA 1
ATOM 11458 C C . ILE A 1 1457 ? -57.520 -29.495 37.841 1.00 93.69 1457 ILE A C 1
ATOM 11460 O O . ILE A 1 1457 ? -56.892 -29.828 36.840 1.00 93.69 1457 ILE A O 1
ATOM 11464 N N . TYR A 1 1458 ? -57.085 -28.544 38.670 1.00 92.00 1458 TYR A N 1
ATOM 11465 C CA . TYR A 1 1458 ? -55.853 -27.790 38.443 1.00 92.00 1458 TYR A CA 1
ATOM 11466 C C . TYR A 1 1458 ? -54.624 -28.699 38.285 1.00 92.00 1458 TYR A C 1
ATOM 11468 O O . TYR A 1 1458 ? -53.926 -28.618 37.275 1.00 92.00 1458 TYR A O 1
ATOM 11476 N N . PHE A 1 1459 ? -54.401 -29.623 39.228 1.00 91.81 1459 PHE A N 1
ATOM 11477 C CA . PHE A 1 1459 ? -53.245 -30.529 39.188 1.00 91.81 1459 PHE A CA 1
ATOM 11478 C C . PHE A 1 1459 ? -53.314 -31.592 38.083 1.00 91.81 1459 PHE A C 1
ATOM 11480 O O . PHE A 1 1459 ? -52.283 -32.170 37.747 1.00 91.81 1459 PHE A O 1
ATOM 11487 N N . PHE A 1 1460 ? -54.486 -31.842 37.492 1.00 92.88 1460 PHE A N 1
ATOM 11488 C CA . PHE A 1 1460 ? -54.599 -32.680 36.295 1.00 92.88 1460 PHE A CA 1
ATOM 11489 C C . PHE A 1 1460 ? -54.380 -31.916 34.992 1.00 92.88 1460 PHE A C 1
ATOM 11491 O O . PHE A 1 1460 ? -53.835 -32.489 34.050 1.00 92.88 1460 PHE A O 1
ATOM 11498 N N . ILE A 1 1461 ? -54.786 -30.645 34.929 1.00 90.75 1461 ILE A N 1
ATOM 11499 C CA . ILE A 1 1461 ? -54.608 -29.815 33.734 1.00 90.75 1461 ILE A CA 1
ATOM 11500 C C . ILE A 1 1461 ? -53.162 -29.323 33.629 1.00 90.75 1461 ILE A C 1
ATOM 11502 O O . ILE A 1 1461 ? -52.601 -29.353 32.539 1.00 90.75 1461 ILE A O 1
ATOM 11506 N N . MET A 1 1462 ? -52.528 -28.915 34.729 1.00 87.12 1462 MET A N 1
ATOM 11507 C CA . MET A 1 1462 ? -51.179 -28.334 34.708 1.00 87.12 1462 MET A CA 1
ATOM 11508 C C . MET A 1 1462 ? -50.135 -29.192 33.961 1.00 87.12 1462 MET A C 1
ATOM 11510 O O . MET A 1 1462 ? -49.480 -28.642 33.076 1.00 87.12 1462 MET A O 1
ATOM 11514 N N . PRO A 1 1463 ? -50.007 -30.516 34.198 1.00 84.38 1463 PRO A N 1
ATOM 11515 C CA . PRO A 1 1463 ? -49.081 -31.378 33.457 1.00 84.38 1463 PRO A CA 1
ATOM 11516 C C . PRO A 1 1463 ? -49.203 -31.361 31.929 1.00 84.38 1463 PRO A C 1
ATOM 11518 O O . PRO A 1 1463 ? -48.273 -31.802 31.260 1.00 84.38 1463 PRO A O 1
ATOM 11521 N N . SER A 1 1464 ? -50.339 -30.919 31.375 1.00 82.19 1464 SER A N 1
ATOM 11522 C CA . SER A 1 1464 ? -50.534 -30.817 29.921 1.00 82.19 1464 SER A CA 1
ATOM 11523 C C . SER A 1 1464 ? -49.786 -29.643 29.287 1.00 82.19 1464 SER A C 1
ATOM 11525 O O . SER A 1 1464 ? -49.676 -29.597 28.071 1.00 82.19 1464 SER A O 1
ATOM 11527 N N . GLY A 1 1465 ? -49.298 -28.685 30.081 1.00 75.62 1465 GLY A N 1
ATOM 11528 C CA . GLY A 1 1465 ? -48.694 -27.454 29.568 1.00 75.62 1465 GLY A CA 1
ATOM 11529 C C . GLY A 1 1465 ? -49.709 -26.412 29.089 1.00 75.62 1465 GLY A C 1
ATOM 11530 O O . GLY A 1 1465 ? -49.351 -25.250 29.002 1.00 75.62 1465 GLY A O 1
ATOM 11531 N N . ASN A 1 1466 ? -50.990 -26.757 28.904 1.00 81.50 1466 ASN A N 1
ATOM 11532 C CA . ASN A 1 1466 ? -52.018 -25.831 28.395 1.00 81.50 1466 ASN A CA 1
ATOM 11533 C C . ASN A 1 1466 ? -52.215 -24.560 29.248 1.00 81.50 1466 ASN A C 1
ATOM 11535 O O . ASN A 1 1466 ? -52.779 -23.578 28.773 1.00 81.50 1466 ASN A O 1
ATOM 11539 N N . LEU A 1 1467 ? -51.794 -24.574 30.518 1.00 78.25 1467 LEU A N 1
ATOM 11540 C CA . LEU A 1 1467 ? -51.844 -23.400 31.396 1.00 78.25 1467 LEU A CA 1
ATOM 11541 C C . LEU A 1 1467 ? -50.635 -22.465 31.229 1.00 78.25 1467 LEU A C 1
ATOM 11543 O O . LEU A 1 1467 ? -50.736 -21.314 31.648 1.00 78.25 1467 LEU A O 1
ATOM 11547 N N . SER A 1 1468 ? -49.534 -22.900 30.591 1.00 71.69 1468 SER A N 1
ATOM 11548 C CA . SER A 1 1468 ? -48.360 -22.041 30.357 1.00 71.69 1468 SER A CA 1
ATOM 11549 C C . SER A 1 1468 ? -48.678 -20.865 29.445 1.00 71.69 1468 SER A C 1
ATOM 11551 O O . SER A 1 1468 ? -48.087 -19.799 29.580 1.00 71.69 1468 SER A O 1
ATOM 11553 N N . ASP A 1 1469 ? -49.636 -21.050 28.539 1.00 70.56 1469 ASP A N 1
ATOM 11554 C CA . ASP A 1 1469 ? -49.969 -20.057 27.520 1.00 70.56 1469 ASP A CA 1
ATOM 11555 C C . ASP A 1 1469 ? -51.022 -19.045 28.024 1.00 70.56 1469 ASP A C 1
ATOM 11557 O O . ASP A 1 1469 ? -51.276 -18.028 27.382 1.00 70.56 1469 ASP A O 1
ATOM 11561 N N . SER A 1 1470 ? -51.617 -19.272 29.208 1.00 78.06 1470 SER A N 1
ATOM 11562 C CA . SER A 1 1470 ? -52.595 -18.370 29.831 1.00 78.06 1470 SER A CA 1
ATOM 11563 C C . SER A 1 1470 ? -52.270 -18.111 31.314 1.00 78.06 1470 SER A C 1
ATOM 11565 O O . SER A 1 1470 ? -52.871 -18.731 32.200 1.00 78.06 1470 SER A O 1
ATOM 11567 N N . PRO A 1 1471 ? -51.370 -17.152 31.625 1.00 70.81 1471 PRO A N 1
ATOM 11568 C CA . PRO A 1 1471 ? -50.970 -16.847 33.004 1.00 70.81 1471 PRO A CA 1
ATOM 11569 C C . PRO A 1 1471 ? -52.147 -16.407 33.891 1.00 70.81 1471 PRO A C 1
ATOM 11571 O O . PRO A 1 1471 ? -52.142 -16.650 35.096 1.00 70.81 1471 PRO A O 1
ATOM 11574 N N . ILE A 1 1472 ? -53.200 -15.820 33.306 1.00 77.69 1472 ILE A N 1
ATOM 11575 C CA . ILE A 1 1472 ? -54.437 -15.459 34.019 1.00 77.69 1472 ILE A CA 1
ATOM 11576 C C . ILE A 1 1472 ? -55.211 -16.715 34.444 1.00 77.69 1472 ILE A C 1
ATOM 11578 O O . ILE A 1 1472 ? -55.695 -16.782 35.575 1.00 77.69 1472 ILE A O 1
ATOM 11582 N N . ALA A 1 1473 ? -55.335 -17.713 33.562 1.00 80.94 1473 ALA A N 1
ATOM 11583 C CA . ALA A 1 1473 ? -56.023 -18.960 33.886 1.00 80.94 1473 ALA A CA 1
ATOM 11584 C C . ALA A 1 1473 ? -55.257 -19.756 34.952 1.00 80.94 1473 ALA A C 1
ATOM 11586 O O . ALA A 1 1473 ? -55.881 -20.256 35.891 1.00 80.94 1473 ALA A O 1
ATOM 11587 N N . ASP A 1 1474 ? -53.922 -19.810 34.846 1.00 80.00 1474 ASP A N 1
ATOM 11588 C CA . ASP A 1 1474 ? -53.048 -20.399 35.869 1.00 80.00 1474 ASP A CA 1
ATOM 11589 C C . ASP A 1 1474 ? -53.261 -19.690 37.218 1.00 80.00 1474 ASP A C 1
ATOM 11591 O O . ASP A 1 1474 ? -53.637 -20.324 38.205 1.00 80.00 1474 ASP A O 1
ATOM 11595 N N . TYR A 1 1475 ? -53.192 -18.352 37.244 1.00 80.62 1475 TYR A N 1
ATOM 11596 C CA . TYR A 1 1475 ? -53.415 -17.558 38.455 1.00 80.62 1475 TYR A CA 1
ATOM 11597 C C . TYR A 1 1475 ? -54.798 -17.793 39.088 1.00 80.62 1475 TYR A C 1
ATOM 11599 O O . TYR A 1 1475 ? -54.902 -18.021 40.297 1.00 80.62 1475 TYR A O 1
ATOM 11607 N N . ILE A 1 1476 ? -55.877 -17.784 38.294 1.00 85.12 1476 ILE A N 1
ATOM 11608 C CA . ILE A 1 1476 ? -57.243 -18.011 38.791 1.00 85.12 1476 ILE A CA 1
ATOM 11609 C C . ILE A 1 1476 ? -57.374 -19.413 39.396 1.00 85.12 1476 ILE A C 1
ATOM 11611 O O . ILE A 1 1476 ? -57.919 -19.548 40.494 1.00 85.12 1476 ILE A O 1
ATOM 11615 N N . LEU A 1 1477 ? -56.868 -20.452 38.724 1.00 87.94 1477 LEU A N 1
ATOM 11616 C CA . LEU A 1 1477 ? -56.947 -21.831 39.214 1.00 87.94 1477 LEU A CA 1
ATOM 11617 C C . LEU A 1 1477 ? -56.056 -22.082 40.442 1.00 87.94 1477 LEU A C 1
ATOM 11619 O O . LEU A 1 1477 ? -56.386 -22.943 41.259 1.00 87.94 1477 LEU A O 1
ATOM 11623 N N . VAL A 1 1478 ? -54.980 -21.309 40.628 1.00 86.50 1478 VAL A N 1
ATOM 11624 C CA . VAL A 1 1478 ? -54.151 -21.338 41.845 1.00 86.50 1478 VAL A CA 1
ATOM 11625 C C . VAL A 1 1478 ? -54.843 -20.651 43.018 1.00 86.50 1478 VAL A C 1
ATOM 11627 O O . VAL A 1 1478 ? -54.878 -21.203 44.122 1.00 86.50 1478 VAL A O 1
ATOM 11630 N N . VAL A 1 1479 ? -55.367 -19.444 42.799 1.00 86.06 1479 VAL A N 1
ATOM 11631 C CA . VAL A 1 1479 ? -55.760 -18.519 43.871 1.00 86.06 1479 VAL A CA 1
ATOM 11632 C C . VAL A 1 1479 ? -57.218 -18.682 44.294 1.00 86.06 1479 VAL A C 1
ATOM 11634 O O . VAL A 1 1479 ? -57.515 -18.657 45.492 1.00 86.06 1479 VAL A O 1
ATOM 11637 N N . LEU A 1 1480 ? -58.141 -18.889 43.349 1.00 89.56 1480 LEU A N 1
ATOM 11638 C CA . LEU A 1 1480 ? -59.573 -19.025 43.642 1.00 89.56 1480 LEU A CA 1
ATOM 11639 C C . LEU A 1 1480 ? -59.874 -20.165 44.637 1.00 89.56 1480 LEU A C 1
ATOM 11641 O O . LEU A 1 1480 ? -60.647 -19.927 45.573 1.00 89.56 1480 LEU A O 1
ATOM 11645 N N . PRO A 1 1481 ? -59.263 -21.367 44.530 1.00 90.50 1481 PRO A N 1
ATOM 11646 C CA . PRO A 1 1481 ? -59.462 -22.421 45.521 1.00 90.50 1481 PRO A CA 1
ATOM 11647 C C . PRO A 1 1481 ? -59.098 -21.979 46.938 1.00 90.50 1481 PRO A C 1
ATOM 11649 O O . PRO A 1 1481 ? -59.843 -22.278 47.864 1.00 90.50 1481 PRO A O 1
ATOM 11652 N N . THR A 1 1482 ? -58.023 -21.211 47.123 1.00 90.06 1482 THR A N 1
ATOM 11653 C CA . THR A 1 1482 ? -57.608 -20.698 48.438 1.00 90.06 1482 THR A CA 1
ATOM 11654 C C . THR A 1 1482 ? -58.673 -19.787 49.064 1.00 90.06 1482 THR A C 1
ATOM 11656 O O . THR A 1 1482 ? -58.935 -19.860 50.266 1.00 90.06 1482 THR A O 1
ATOM 11659 N N . PHE A 1 1483 ? -59.355 -18.955 48.269 1.00 90.25 1483 PHE A N 1
ATOM 11660 C CA . PHE A 1 1483 ? -60.462 -18.128 48.768 1.00 90.25 1483 PHE A CA 1
ATOM 11661 C C . PHE A 1 1483 ? -61.693 -18.969 49.137 1.00 90.25 1483 PHE A C 1
ATOM 11663 O O . PHE A 1 1483 ? -62.295 -18.739 50.187 1.00 90.25 1483 PHE A O 1
ATOM 11670 N N . ILE A 1 1484 ? -62.026 -19.993 48.342 1.00 92.31 1484 ILE A N 1
ATOM 11671 C CA . ILE A 1 1484 ? -63.108 -20.947 48.652 1.00 92.31 1484 ILE A CA 1
ATOM 11672 C C . ILE A 1 1484 ? -62.768 -21.754 49.916 1.00 92.31 1484 ILE A C 1
ATOM 11674 O O . ILE A 1 1484 ? -63.630 -21.968 50.775 1.00 92.31 1484 ILE A O 1
ATOM 11678 N N . TYR A 1 1485 ? -61.501 -22.141 50.073 1.00 91.94 1485 TYR A N 1
ATOM 11679 C CA . TYR A 1 1485 ? -60.955 -22.752 51.279 1.00 91.94 1485 TYR A CA 1
ATOM 11680 C C . TYR A 1 1485 ? -61.212 -21.835 52.477 1.00 91.94 1485 TYR A C 1
ATOM 11682 O O . TYR A 1 1485 ? -61.941 -22.215 53.391 1.00 91.94 1485 TYR A O 1
ATOM 11690 N N . PHE A 1 1486 ? -60.756 -20.581 52.437 1.00 91.44 1486 PHE A N 1
ATOM 11691 C CA . PHE A 1 1486 ? -61.019 -19.587 53.482 1.00 91.44 1486 PHE A CA 1
ATOM 11692 C C . PHE A 1 1486 ? -62.512 -19.385 53.782 1.00 91.44 1486 PHE A C 1
ATOM 11694 O O . PHE A 1 1486 ? -62.886 -19.292 54.955 1.00 91.44 1486 PHE A O 1
ATOM 11701 N N . THR A 1 1487 ? -63.385 -19.404 52.769 1.00 92.56 1487 THR A N 1
ATOM 11702 C CA . THR A 1 1487 ? -64.844 -19.372 52.956 1.00 92.56 1487 THR A CA 1
ATOM 11703 C C . THR A 1 1487 ? -65.337 -20.541 53.809 1.00 92.56 1487 THR A C 1
ATOM 11705 O O . THR A 1 1487 ? -66.121 -20.322 54.738 1.00 92.56 1487 THR A O 1
ATOM 11708 N N . ALA A 1 1488 ? -64.873 -21.768 53.551 1.00 91.69 1488 ALA A N 1
ATOM 11709 C CA . ALA A 1 1488 ? -65.260 -22.943 54.331 1.00 91.69 1488 ALA A CA 1
ATOM 11710 C C . ALA A 1 1488 ? -64.880 -22.796 55.812 1.00 91.69 1488 ALA A C 1
ATOM 11712 O O . ALA A 1 1488 ? -65.712 -22.987 56.703 1.00 91.69 1488 ALA A O 1
ATOM 11713 N N . PHE A 1 1489 ? -63.646 -22.397 56.108 1.00 90.81 1489 PHE A N 1
ATOM 11714 C CA . PHE A 1 1489 ? -63.216 -22.256 57.501 1.00 90.81 1489 PHE A CA 1
ATOM 11715 C C . PHE A 1 1489 ? -63.839 -21.054 58.195 1.00 90.81 1489 PHE A C 1
ATOM 11717 O O . PHE A 1 1489 ? -64.133 -21.134 59.385 1.00 90.81 1489 PHE A O 1
ATOM 11724 N N . ASN A 1 1490 ? -64.131 -19.979 57.468 1.00 91.50 1490 ASN A N 1
ATOM 11725 C CA . ASN A 1 1490 ? -64.882 -18.855 58.004 1.00 91.50 1490 ASN A CA 1
ATOM 11726 C C . ASN A 1 1490 ? -66.315 -19.267 58.397 1.00 91.50 1490 ASN A C 1
ATOM 11728 O O . ASN A 1 1490 ? -66.771 -18.940 59.492 1.00 91.50 1490 ASN A O 1
ATOM 11732 N N . ILE A 1 1491 ? -67.001 -20.079 57.577 1.00 90.62 1491 ILE A N 1
ATOM 11733 C CA . ILE A 1 1491 ? -68.301 -20.681 57.940 1.00 90.62 1491 ILE A CA 1
ATOM 11734 C C . ILE A 1 1491 ? -68.180 -21.470 59.253 1.00 90.62 1491 ILE A C 1
ATOM 11736 O O . ILE A 1 1491 ? -69.038 -21.361 60.132 1.00 90.62 1491 ILE A O 1
ATOM 11740 N N . LEU A 1 1492 ? -67.100 -22.238 59.406 1.00 91.00 1492 LEU A N 1
ATOM 11741 C CA . LEU A 1 1492 ? -66.834 -23.066 60.580 1.00 91.00 1492 LEU A CA 1
ATOM 11742 C C . LEU A 1 1492 ? -66.532 -22.219 61.833 1.00 91.00 1492 LEU A C 1
ATOM 11744 O O . LEU A 1 1492 ? -67.124 -22.455 62.888 1.00 91.00 1492 LEU A O 1
ATOM 11748 N N . LEU A 1 1493 ? -65.688 -21.188 61.714 1.00 90.12 1493 LEU A N 1
ATOM 11749 C CA . LEU A 1 1493 ? -65.375 -20.239 62.788 1.00 90.12 1493 LEU A CA 1
ATOM 11750 C C . LEU A 1 1493 ? -66.611 -19.466 63.238 1.00 90.12 1493 LEU A C 1
ATOM 11752 O O . LEU A 1 1493 ? -66.850 -19.352 64.440 1.00 90.12 1493 LEU A O 1
ATOM 11756 N N . VAL A 1 1494 ? -67.431 -18.979 62.303 1.00 88.12 1494 VAL A N 1
ATOM 11757 C CA . VAL A 1 1494 ? -68.682 -18.289 62.633 1.00 88.12 1494 VAL A CA 1
ATOM 11758 C C . VAL A 1 1494 ? -69.659 -19.250 63.314 1.00 88.12 1494 VAL A C 1
ATOM 11760 O O . VAL A 1 1494 ? -70.286 -18.881 64.308 1.00 88.12 1494 VAL A O 1
ATOM 11763 N N . LEU A 1 1495 ? -69.749 -20.504 62.859 1.00 86.25 1495 LEU A N 1
ATOM 11764 C CA . LEU A 1 1495 ? -70.560 -21.531 63.514 1.00 86.25 1495 LEU A CA 1
ATOM 11765 C C . LEU A 1 1495 ? -70.077 -21.798 64.950 1.00 86.25 1495 LEU A C 1
ATOM 11767 O O . LEU A 1 1495 ? -70.897 -21.851 65.867 1.00 86.25 1495 LEU A O 1
ATOM 11771 N N . TRP A 1 1496 ? -68.768 -21.886 65.192 1.00 88.44 1496 TRP A N 1
ATOM 11772 C CA . TRP A 1 1496 ? -68.212 -22.022 66.545 1.00 88.44 1496 TRP A CA 1
ATOM 11773 C C . TRP A 1 1496 ? -68.415 -20.782 67.407 1.00 88.44 1496 TRP A C 1
ATOM 11775 O O . TRP A 1 1496 ? -68.798 -20.915 68.568 1.00 88.44 1496 TRP A O 1
ATOM 11785 N N . TYR A 1 1497 ? -68.221 -19.586 66.855 1.00 87.44 1497 TYR A N 1
ATOM 11786 C CA . TYR A 1 1497 ? -68.499 -18.324 67.535 1.00 87.44 1497 TYR A CA 1
ATOM 11787 C C . TYR A 1 1497 ? -69.956 -18.275 68.000 1.00 87.44 1497 TYR A C 1
ATOM 11789 O O . TYR A 1 1497 ? -70.239 -18.007 69.167 1.00 87.44 1497 TYR A O 1
ATOM 11797 N N . VAL A 1 1498 ? -70.889 -18.622 67.115 1.00 81.06 1498 VAL A N 1
ATOM 11798 C CA . VAL A 1 1498 ? -72.318 -18.682 67.418 1.00 81.06 1498 VAL A CA 1
ATOM 11799 C C . VAL A 1 1498 ? -72.613 -19.722 68.501 1.00 81.06 1498 VAL A C 1
ATOM 11801 O O . VAL A 1 1498 ? -73.358 -19.427 69.437 1.00 81.06 1498 VAL A O 1
ATOM 11804 N N . ILE A 1 1499 ? -72.014 -20.914 68.439 1.00 81.88 1499 ILE A N 1
ATOM 11805 C CA . ILE A 1 1499 ? -72.222 -21.937 69.473 1.00 81.88 1499 ILE A CA 1
ATOM 11806 C C . ILE A 1 1499 ? -71.680 -21.458 70.832 1.00 81.88 1499 ILE A C 1
ATOM 11808 O O . ILE A 1 1499 ? -72.393 -21.525 71.834 1.00 81.88 1499 ILE A O 1
ATOM 11812 N N . VAL A 1 1500 ? -70.456 -20.924 70.877 1.00 81.38 1500 VAL A N 1
ATOM 11813 C CA . VAL A 1 1500 ? -69.790 -20.480 72.115 1.00 81.38 1500 VAL A CA 1
ATOM 11814 C C . VAL A 1 1500 ? -70.467 -19.254 72.731 1.00 81.38 1500 VAL A C 1
ATOM 11816 O O . VAL A 1 1500 ? -70.683 -19.216 73.943 1.00 81.38 1500 VAL A O 1
ATOM 11819 N N . PHE A 1 1501 ? -70.803 -18.243 71.929 1.00 79.19 1501 PHE A N 1
ATOM 11820 C CA . PHE A 1 1501 ? -71.290 -16.961 72.442 1.00 79.19 1501 PHE A CA 1
ATOM 11821 C C . PHE A 1 1501 ? -72.810 -16.844 72.468 1.00 79.19 1501 PHE A C 1
ATOM 11823 O O . PHE A 1 1501 ? -73.342 -16.248 73.405 1.00 79.19 1501 PHE A O 1
ATOM 11830 N N . LEU A 1 1502 ? -73.521 -17.394 71.482 1.00 70.62 1502 LEU A N 1
ATOM 11831 C CA . LEU A 1 1502 ? -74.974 -17.229 71.388 1.00 70.62 1502 LEU A CA 1
ATOM 11832 C C . LEU A 1 1502 ? -75.724 -18.413 71.996 1.00 70.62 1502 LEU A C 1
ATOM 11834 O O . LEU A 1 1502 ? -76.620 -18.193 72.805 1.00 70.62 1502 LEU A O 1
ATOM 11838 N N . VAL A 1 1503 ? -75.342 -19.653 71.671 1.00 70.44 1503 VAL A N 1
ATOM 11839 C CA . VAL A 1 1503 ? -76.050 -20.843 72.180 1.00 70.44 1503 VAL A CA 1
ATOM 11840 C C . VAL A 1 1503 ? -75.711 -21.108 73.647 1.00 70.44 1503 VAL A C 1
ATOM 11842 O O . VAL A 1 1503 ? -76.604 -21.381 74.445 1.00 70.44 1503 VAL A O 1
ATOM 11845 N N . LEU A 1 1504 ? -74.434 -20.999 74.023 1.00 70.25 1504 LEU A N 1
ATOM 11846 C CA . LEU A 1 1504 ? -73.982 -21.358 75.370 1.00 70.25 1504 LEU A CA 1
ATOM 11847 C C . LEU A 1 1504 ? -74.104 -20.222 76.403 1.00 70.25 1504 LEU A C 1
ATOM 11849 O O . LEU A 1 1504 ? -74.186 -20.517 77.594 1.00 70.25 1504 LEU A O 1
ATOM 11853 N N . LYS A 1 1505 ? -74.130 -18.939 75.996 1.00 70.06 1505 LYS A N 1
ATOM 11854 C CA . LYS A 1 1505 ? -74.027 -17.802 76.940 1.00 70.06 1505 LYS A CA 1
ATOM 11855 C C . LYS A 1 1505 ? -75.336 -17.046 77.235 1.00 70.06 1505 LYS A C 1
ATOM 11857 O O . LYS A 1 1505 ? -75.368 -16.335 78.238 1.00 70.06 1505 LYS A O 1
ATOM 11862 N N . LYS A 1 1506 ? -76.418 -17.157 76.442 1.00 61.91 1506 LYS A N 1
ATOM 11863 C CA . LYS A 1 1506 ? -77.677 -16.421 76.727 1.00 61.91 1506 LYS A CA 1
ATOM 11864 C C . LYS A 1 1506 ? -78.939 -17.061 76.119 1.00 61.91 1506 LYS A C 1
ATOM 11866 O O . LYS A 1 1506 ? -79.076 -17.186 74.910 1.00 61.91 1506 LYS A O 1
ATOM 11871 N N . ASN A 1 1507 ? -79.886 -17.411 76.993 1.00 55.47 1507 ASN A N 1
ATOM 11872 C CA . ASN A 1 1507 ? -81.175 -18.042 76.688 1.00 55.47 1507 ASN A CA 1
ATOM 11873 C C . ASN A 1 1507 ? -82.125 -17.171 75.824 1.00 55.47 1507 ASN A C 1
ATOM 11875 O O . ASN A 1 1507 ? -82.313 -15.990 76.109 1.00 55.47 1507 ASN A O 1
ATOM 11879 N N . LYS A 1 1508 ? -82.839 -17.852 74.905 1.00 54.66 1508 LYS A N 1
ATOM 11880 C CA . LYS A 1 1508 ? -84.235 -17.624 74.443 1.00 54.66 1508 LYS A CA 1
ATOM 11881 C C . LYS A 1 1508 ? -84.608 -16.848 73.156 1.00 54.66 1508 LYS A C 1
ATOM 11883 O O . LYS A 1 1508 ? -85.796 -16.637 72.953 1.00 54.66 1508 LYS A O 1
ATOM 11888 N N . SER A 1 1509 ? -83.720 -16.563 72.197 1.00 54.25 1509 SER A N 1
ATOM 11889 C CA . SER A 1 1509 ? -84.168 -16.091 70.857 1.00 54.25 1509 SER A CA 1
ATOM 11890 C C . SER A 1 1509 ? -83.394 -16.746 69.702 1.00 54.25 1509 SER A C 1
ATOM 11892 O O . SER A 1 1509 ? -82.428 -16.181 69.191 1.00 54.25 1509 SER A O 1
ATOM 11894 N N . ALA A 1 1510 ? -83.824 -17.939 69.282 1.00 57.88 1510 ALA A N 1
ATOM 11895 C CA . ALA A 1 1510 ? -83.184 -18.712 68.212 1.00 57.88 1510 ALA A CA 1
ATOM 11896 C C . ALA A 1 1510 ? -83.585 -18.288 66.778 1.00 57.88 1510 ALA A C 1
ATOM 11898 O O . ALA A 1 1510 ? -82.831 -18.556 65.848 1.00 57.88 1510 ALA A O 1
ATOM 11899 N N . GLU A 1 1511 ? -84.710 -17.592 66.565 1.00 64.62 1511 GLU A N 1
ATOM 11900 C CA . GLU A 1 1511 ? -85.188 -17.282 65.199 1.00 64.62 1511 GLU A CA 1
ATOM 11901 C C . GLU A 1 1511 ? -84.378 -16.196 64.470 1.00 64.62 1511 GLU A C 1
ATOM 11903 O O . GLU A 1 1511 ? -84.138 -16.309 63.272 1.00 64.62 1511 GLU A O 1
ATOM 11908 N N . ASN A 1 1512 ? -83.850 -15.189 65.174 1.00 69.44 1512 ASN A N 1
ATOM 11909 C CA . ASN A 1 1512 ? -83.011 -14.146 64.554 1.00 69.44 1512 ASN A CA 1
ATOM 11910 C C . ASN A 1 1512 ? -81.539 -14.560 64.365 1.00 69.44 1512 ASN A C 1
ATOM 11912 O O . ASN A 1 1512 ? -80.726 -13.797 63.835 1.00 69.44 1512 ASN A O 1
ATOM 11916 N N . LEU A 1 1513 ? -81.177 -15.758 64.821 1.00 67.19 1513 LEU A N 1
ATOM 11917 C CA . LEU A 1 1513 ? -79.794 -16.203 64.931 1.00 67.19 1513 LEU A CA 1
ATOM 11918 C C . LEU A 1 1513 ? -79.257 -16.745 63.599 1.00 67.19 1513 LEU A C 1
ATOM 11920 O O . LEU A 1 1513 ? -78.119 -16.437 63.254 1.00 67.19 1513 LEU A O 1
ATOM 11924 N N . SER A 1 1514 ? -80.077 -17.448 62.805 1.00 69.38 1514 SER A N 1
ATOM 11925 C CA . SER A 1 1514 ? -79.658 -17.896 61.467 1.00 69.38 1514 SER A CA 1
ATOM 11926 C C . SER A 1 1514 ? -79.432 -16.713 60.524 1.00 69.38 1514 SER A C 1
ATOM 11928 O O . SER A 1 1514 ? -78.396 -16.663 59.870 1.00 69.38 1514 SER A O 1
ATOM 11930 N N . LYS A 1 1515 ? -80.330 -15.714 60.521 1.00 80.06 1515 LYS A N 1
ATOM 11931 C CA . LYS A 1 1515 ? -80.176 -14.494 59.712 1.00 80.06 1515 LYS A CA 1
ATOM 11932 C C . LYS A 1 1515 ? -78.885 -13.756 60.051 1.00 80.06 1515 LYS A C 1
ATOM 11934 O O . LYS A 1 1515 ? -78.111 -13.479 59.148 1.00 80.06 1515 LYS A O 1
ATOM 11939 N N . ARG A 1 1516 ? -78.604 -13.510 61.339 1.00 79.75 1516 ARG A N 1
ATOM 11940 C CA . ARG A 1 1516 ? -77.345 -12.864 61.759 1.00 79.75 1516 ARG A CA 1
ATOM 11941 C C . ARG A 1 1516 ? -76.109 -13.674 61.371 1.00 79.75 1516 ARG A C 1
ATOM 11943 O O . ARG A 1 1516 ? -75.120 -13.081 60.958 1.00 79.75 1516 ARG A O 1
ATOM 11950 N N . LEU A 1 1517 ? -76.168 -15.001 61.485 1.00 77.44 1517 LEU A N 1
ATOM 11951 C CA . LEU A 1 1517 ? -75.079 -15.890 61.079 1.00 77.44 1517 LEU A CA 1
ATOM 11952 C C . LEU A 1 1517 ? -74.802 -15.749 59.581 1.00 77.44 1517 LEU A C 1
ATOM 11954 O O . LEU A 1 1517 ? -73.672 -15.460 59.194 1.00 77.44 1517 LEU A O 1
ATOM 11958 N N . PHE A 1 1518 ? -75.840 -15.887 58.755 1.00 81.44 1518 PHE A N 1
ATOM 11959 C CA . PHE A 1 1518 ? -75.730 -15.712 57.312 1.00 81.44 1518 PHE A CA 1
ATOM 11960 C C . PHE A 1 1518 ? -75.236 -14.312 56.946 1.00 81.44 1518 PHE A C 1
ATOM 11962 O O . PHE A 1 1518 ? -74.380 -14.208 56.079 1.00 81.44 1518 PHE A O 1
ATOM 11969 N N . THR A 1 1519 ? -75.678 -13.253 57.636 1.00 85.50 1519 THR A N 1
ATOM 11970 C CA . THR A 1 1519 ? -75.167 -11.892 57.410 1.00 85.50 1519 THR A CA 1
ATOM 11971 C C . THR A 1 1519 ? -73.676 -11.773 57.730 1.00 85.50 1519 THR A C 1
ATOM 11973 O O . THR A 1 1519 ? -72.946 -11.214 56.923 1.00 85.50 1519 THR A O 1
ATOM 11976 N N . ILE A 1 1520 ? -73.192 -12.312 58.857 1.00 85.38 1520 ILE A N 1
ATOM 11977 C CA . ILE A 1 1520 ? -71.761 -12.245 59.215 1.00 85.38 1520 ILE A CA 1
ATOM 11978 C C . ILE A 1 1520 ? -70.912 -13.021 58.202 1.00 85.38 1520 ILE A C 1
ATOM 11980 O O . ILE A 1 1520 ? -69.924 -12.492 57.698 1.00 85.38 1520 ILE A O 1
ATOM 11984 N N . VAL A 1 1521 ? -71.315 -14.251 57.864 1.00 85.06 1521 VAL A N 1
ATOM 11985 C CA . VAL A 1 1521 ? -70.623 -15.066 56.854 1.00 85.06 1521 VAL A CA 1
ATOM 11986 C C . VAL A 1 1521 ? -70.632 -14.360 55.500 1.00 85.06 1521 VAL A C 1
ATOM 11988 O O . VAL A 1 1521 ? -69.595 -14.296 54.847 1.00 85.06 1521 VAL A O 1
ATOM 11991 N N . PHE A 1 1522 ? -71.773 -13.813 55.082 1.00 88.62 1522 PHE A N 1
ATOM 11992 C CA . PHE A 1 1522 ? -71.907 -13.109 53.811 1.00 88.62 1522 PHE A CA 1
ATOM 11993 C C . PHE A 1 1522 ? -71.013 -11.868 53.753 1.00 88.62 1522 PHE A C 1
ATOM 11995 O O . PHE A 1 1522 ? -70.279 -11.716 52.788 1.00 88.62 1522 PHE A O 1
ATOM 12002 N N . VAL A 1 1523 ? -71.008 -11.026 54.793 1.00 89.88 1523 VAL A N 1
ATOM 12003 C CA . VAL A 1 1523 ? -70.195 -9.798 54.832 1.00 89.88 1523 VAL A CA 1
ATOM 12004 C C . VAL A 1 1523 ? -68.700 -10.111 54.779 1.00 89.88 1523 VAL A C 1
ATOM 12006 O O . VAL A 1 1523 ? -67.982 -9.503 53.989 1.00 89.88 1523 VAL A O 1
ATOM 12009 N N . ILE A 1 1524 ? -68.221 -11.074 55.574 1.00 87.50 1524 ILE A N 1
ATOM 12010 C CA . ILE A 1 1524 ? -66.792 -11.423 55.576 1.00 87.50 1524 ILE A CA 1
ATOM 12011 C C . ILE A 1 1524 ? -66.385 -12.019 54.223 1.00 87.50 1524 ILE A C 1
ATOM 12013 O O . ILE A 1 1524 ? -65.343 -11.659 53.685 1.00 87.50 1524 ILE A O 1
ATOM 12017 N N . ASN A 1 1525 ? -67.205 -12.899 53.642 1.00 89.38 1525 ASN A N 1
ATOM 12018 C CA . ASN A 1 1525 ? -66.898 -13.461 52.328 1.00 89.38 1525 ASN A CA 1
ATOM 12019 C C . ASN A 1 1525 ? -66.983 -12.410 51.217 1.00 89.38 1525 ASN A C 1
ATOM 12021 O O . ASN A 1 1525 ? -66.107 -12.392 50.366 1.00 89.38 1525 ASN A O 1
ATOM 12025 N N . ALA A 1 1526 ? -67.955 -11.495 51.245 1.00 90.31 1526 ALA A N 1
ATOM 12026 C CA . ALA A 1 1526 ? -68.030 -10.396 50.284 1.00 90.31 1526 ALA A CA 1
ATOM 12027 C C . ALA A 1 1526 ? -66.745 -9.554 50.296 1.00 90.31 1526 ALA A C 1
ATOM 12029 O O . ALA A 1 1526 ? -66.213 -9.248 49.234 1.00 90.31 1526 ALA A O 1
ATOM 12030 N N . PHE A 1 1527 ? -66.198 -9.255 51.479 1.00 91.06 1527 PHE A N 1
ATOM 12031 C CA . PHE A 1 1527 ? -64.908 -8.573 51.596 1.00 91.06 1527 PHE A CA 1
ATOM 12032 C C . PHE A 1 1527 ? -63.753 -9.396 51.001 1.00 91.06 1527 PHE A C 1
ATOM 12034 O O . PHE A 1 1527 ? -62.970 -8.868 50.215 1.00 91.06 1527 PHE A O 1
ATOM 12041 N N . LEU A 1 1528 ? -63.671 -10.694 51.322 1.00 87.69 1528 LEU A N 1
ATOM 12042 C CA . LEU A 1 1528 ? -62.639 -11.586 50.779 1.00 87.69 1528 LEU A CA 1
ATOM 12043 C C . LEU A 1 1528 ? -62.696 -11.679 49.244 1.00 87.69 1528 LEU A C 1
ATOM 12045 O O . LEU A 1 1528 ? -61.661 -11.582 48.591 1.00 87.69 1528 LEU A O 1
ATOM 12049 N N . TYR A 1 1529 ? -63.887 -11.822 48.658 1.00 91.19 1529 TYR A N 1
ATOM 12050 C CA . TYR A 1 1529 ? -64.044 -11.932 47.204 1.00 91.19 1529 TYR A CA 1
ATOM 12051 C C . TYR A 1 1529 ? -63.865 -10.594 46.474 1.00 91.19 1529 TYR A C 1
ATOM 12053 O O . TYR A 1 1529 ? -63.340 -10.593 45.366 1.00 91.19 1529 TYR A O 1
ATOM 12061 N N . LEU A 1 1530 ? -64.226 -9.453 47.076 1.00 91.00 1530 LEU A N 1
ATOM 12062 C CA . LEU A 1 1530 ? -63.892 -8.137 46.511 1.00 91.00 1530 LEU A CA 1
ATOM 12063 C C . LEU A 1 1530 ? -62.378 -7.908 46.479 1.00 91.00 1530 LEU A C 1
ATOM 12065 O O . LEU A 1 1530 ? -61.864 -7.388 45.494 1.00 91.00 1530 LEU A O 1
ATOM 12069 N N . LEU A 1 1531 ? -61.664 -8.341 47.522 1.00 86.12 1531 LEU A N 1
ATOM 12070 C CA . LEU A 1 1531 ? -60.204 -8.299 47.560 1.00 86.12 1531 LEU A CA 1
ATOM 12071 C C . LEU A 1 1531 ? -59.587 -9.210 46.487 1.00 86.12 1531 LEU A C 1
ATOM 12073 O O . LEU A 1 1531 ? -58.666 -8.787 45.798 1.00 86.12 1531 LEU A O 1
ATOM 12077 N N . PHE A 1 1532 ? -60.129 -10.415 46.282 1.00 85.88 1532 PHE A N 1
ATOM 12078 C CA . PHE A 1 1532 ? -59.724 -11.295 45.179 1.00 85.88 1532 PHE A CA 1
ATOM 12079 C C . PHE A 1 1532 ? -59.930 -10.642 43.804 1.00 85.88 1532 PHE A C 1
ATOM 12081 O O . PHE A 1 1532 ? -58.996 -10.604 43.008 1.00 85.88 1532 PHE A O 1
ATOM 12088 N N . ILE A 1 1533 ? -61.119 -10.087 43.537 1.00 87.38 1533 ILE A N 1
ATOM 12089 C CA . ILE A 1 1533 ? -61.422 -9.408 42.267 1.00 87.38 1533 ILE A CA 1
ATOM 12090 C C . ILE A 1 1533 ? -60.480 -8.220 42.054 1.00 87.38 1533 ILE A C 1
ATOM 12092 O O . ILE A 1 1533 ? -59.959 -8.060 40.957 1.00 87.38 1533 ILE A O 1
ATOM 12096 N N . ALA A 1 1534 ? -60.215 -7.419 43.091 1.00 85.94 1534 ALA A N 1
ATOM 12097 C CA . ALA A 1 1534 ? -59.278 -6.302 43.001 1.00 85.94 1534 ALA A CA 1
ATOM 12098 C C . ALA A 1 1534 ? -57.870 -6.768 42.605 1.00 85.94 1534 ALA A C 1
ATOM 12100 O O . ALA A 1 1534 ? -57.253 -6.162 41.736 1.00 85.94 1534 ALA A O 1
ATOM 12101 N N . ILE A 1 1535 ? -57.384 -7.868 43.184 1.00 82.12 1535 ILE A N 1
ATOM 12102 C CA . ILE A 1 1535 ? -56.071 -8.427 42.845 1.00 82.12 1535 ILE A CA 1
ATOM 12103 C C . ILE A 1 1535 ? -56.049 -8.951 41.402 1.00 82.12 1535 ILE A C 1
ATOM 12105 O O . ILE A 1 1535 ? -55.129 -8.619 40.661 1.00 82.12 1535 ILE A O 1
ATOM 12109 N N . VAL A 1 1536 ? -57.071 -9.702 40.971 1.00 81.38 1536 VAL A N 1
ATOM 12110 C CA . VAL A 1 1536 ? -57.179 -10.199 39.583 1.00 81.38 1536 VAL A CA 1
ATOM 12111 C C . VAL A 1 1536 ? -57.240 -9.048 38.576 1.00 81.38 1536 VAL A C 1
ATOM 12113 O O . VAL A 1 1536 ? -56.570 -9.111 37.550 1.00 81.38 1536 VAL A O 1
ATOM 12116 N N . LEU A 1 1537 ? -57.993 -7.982 38.872 1.00 82.88 1537 LEU A N 1
ATOM 12117 C CA . LEU A 1 1537 ? -58.049 -6.791 38.021 1.00 82.88 1537 LEU A CA 1
ATOM 12118 C C . LEU A 1 1537 ? -56.688 -6.101 37.944 1.00 82.88 1537 LEU A C 1
ATOM 12120 O O . LEU A 1 1537 ? -56.260 -5.747 36.852 1.00 82.88 1537 LEU A O 1
ATOM 12124 N N . VAL A 1 1538 ? -55.982 -5.949 39.070 1.00 79.06 1538 VAL A N 1
ATOM 12125 C CA . VAL A 1 1538 ? -54.626 -5.389 39.052 1.00 79.06 1538 VAL A CA 1
ATOM 12126 C C . VAL A 1 1538 ? -53.718 -6.242 38.170 1.00 79.06 1538 VAL A C 1
ATOM 12128 O O . VAL A 1 1538 ? -53.051 -5.669 37.319 1.00 79.06 1538 VAL A O 1
ATOM 12131 N N . PHE A 1 1539 ? -53.750 -7.575 38.279 1.00 71.44 1539 PHE A N 1
ATOM 12132 C CA . PHE A 1 1539 ? -52.962 -8.465 37.414 1.00 71.44 1539 PHE A CA 1
ATOM 12133 C C . PHE A 1 1539 ? -53.311 -8.327 35.930 1.00 71.44 1539 PHE A C 1
ATOM 12135 O O . PHE A 1 1539 ? -52.408 -8.203 35.109 1.00 71.44 1539 PHE A O 1
ATOM 12142 N N . GLN A 1 1540 ? -54.601 -8.306 35.583 1.00 75.75 1540 GLN A N 1
ATOM 12143 C CA . GLN A 1 1540 ? -55.042 -8.169 34.194 1.00 75.75 1540 GLN A CA 1
ATOM 12144 C C . GLN A 1 1540 ? -54.620 -6.824 33.586 1.00 75.75 1540 GLN A C 1
ATOM 12146 O O . GLN A 1 1540 ? -54.269 -6.769 32.410 1.00 75.75 1540 GLN A O 1
ATOM 12151 N N . TYR A 1 1541 ? -54.640 -5.752 34.381 1.00 74.06 1541 TYR A N 1
ATOM 12152 C CA . TYR A 1 1541 ? -54.289 -4.406 33.926 1.00 74.06 1541 TYR A CA 1
ATOM 12153 C C . TYR A 1 1541 ? -52.807 -4.035 34.121 1.00 74.06 1541 TYR A C 1
ATOM 12155 O O . TYR A 1 1541 ? -52.412 -2.962 33.680 1.00 74.06 1541 TYR A O 1
ATOM 12163 N N . THR A 1 1542 ? -51.974 -4.892 34.728 1.00 68.38 1542 THR A N 1
ATOM 12164 C CA . THR A 1 1542 ? -50.503 -4.709 34.805 1.00 68.38 1542 THR A CA 1
ATOM 12165 C C . THR A 1 1542 ? -49.732 -5.604 33.834 1.00 68.38 1542 THR A C 1
ATOM 12167 O O . THR A 1 1542 ? -48.545 -5.845 34.034 1.00 68.38 1542 THR A O 1
ATOM 12170 N N . ASN A 1 1543 ? -50.374 -6.090 32.766 1.00 53.94 1543 ASN A N 1
ATOM 12171 C CA . ASN A 1 1543 ? -49.653 -6.703 31.651 1.00 53.94 1543 ASN A CA 1
ATOM 12172 C C . ASN A 1 1543 ? -48.755 -5.653 30.984 1.00 53.94 1543 ASN A C 1
ATOM 12174 O O . ASN A 1 1543 ? -49.241 -4.772 30.282 1.00 53.94 1543 ASN A O 1
ATOM 12178 N N . THR A 1 1544 ? -47.448 -5.759 31.195 1.00 51.25 1544 THR A N 1
ATOM 12179 C CA . THR A 1 1544 ? -46.452 -5.185 30.293 1.00 51.25 1544 THR A CA 1
ATOM 12180 C C . THR A 1 1544 ? -46.282 -6.160 29.136 1.00 51.25 1544 THR A C 1
ATOM 12182 O O . THR A 1 1544 ? -45.736 -7.251 29.321 1.00 51.25 1544 THR A O 1
ATOM 12185 N N . ASP A 1 1545 ? -46.784 -5.800 27.955 1.00 51.53 1545 ASP A N 1
ATOM 12186 C CA . ASP A 1 1545 ? -46.235 -6.376 26.732 1.00 51.53 1545 ASP A CA 1
ATOM 12187 C C . ASP A 1 1545 ? -44.766 -5.942 26.675 1.00 51.53 1545 ASP A C 1
ATOM 12189 O O . ASP A 1 1545 ? -44.507 -4.751 26.863 1.00 51.53 1545 ASP A O 1
ATOM 12193 N N . PRO A 1 1546 ? -43.799 -6.867 26.519 1.00 53.28 1546 PRO A N 1
ATOM 12194 C CA . PRO A 1 1546 ? -42.431 -6.454 26.259 1.00 53.28 1546 PRO A CA 1
ATOM 12195 C C . PRO A 1 1546 ? -42.475 -5.630 24.972 1.00 53.28 1546 PRO A C 1
ATOM 12197 O O . PRO A 1 1546 ? -42.762 -6.171 23.902 1.00 53.28 1546 PRO A O 1
ATOM 12200 N N . SER A 1 1547 ? -42.282 -4.314 25.082 1.00 51.88 1547 SER A N 1
ATOM 12201 C CA . SER A 1 1547 ? -42.007 -3.500 23.911 1.00 51.88 1547 SER A CA 1
ATOM 12202 C C . SER A 1 1547 ? -40.690 -4.023 23.370 1.00 51.88 1547 SER A C 1
ATOM 12204 O O . SER A 1 1547 ? -39.670 -4.010 24.058 1.00 51.88 1547 SER A O 1
ATOM 12206 N N . ASN A 1 1548 ? -40.718 -4.578 22.160 1.00 59.00 1548 ASN A N 1
ATOM 12207 C CA . ASN A 1 1548 ? -39.491 -4.874 21.444 1.00 59.00 1548 ASN A CA 1
ATOM 12208 C C . ASN A 1 1548 ? -38.914 -3.543 20.952 1.00 59.00 1548 ASN A C 1
ATOM 12210 O O . ASN A 1 1548 ? -38.970 -3.217 19.768 1.00 59.00 1548 ASN A O 1
ATOM 12214 N N . ASP A 1 1549 ? -38.390 -2.759 21.893 1.00 63.56 1549 ASP A N 1
ATOM 12215 C CA . ASP A 1 1549 ? -37.693 -1.509 21.604 1.00 63.56 1549 ASP A CA 1
ATOM 12216 C C . ASP A 1 1549 ? -36.351 -1.766 20.909 1.00 63.56 1549 ASP A C 1
ATOM 12218 O O . ASP A 1 1549 ? -35.688 -0.819 20.506 1.00 63.56 1549 ASP A O 1
ATOM 12222 N N . CYS A 1 1550 ? -35.975 -3.035 20.715 1.00 64.75 1550 CYS A N 1
ATOM 12223 C CA . CYS A 1 1550 ? -34.786 -3.453 19.989 1.00 64.75 1550 CYS A CA 1
ATOM 12224 C C . CYS A 1 1550 ? -35.045 -3.838 18.524 1.00 64.75 1550 CYS A C 1
ATOM 12226 O O . CYS A 1 1550 ? -34.145 -4.370 17.876 1.00 64.75 1550 CYS A O 1
ATOM 12228 N N . GLY A 1 1551 ? -36.241 -3.593 17.975 1.00 64.12 1551 GLY A N 1
ATOM 12229 C CA . GLY A 1 1551 ? -36.509 -3.821 16.551 1.00 64.12 1551 GLY A CA 1
ATOM 12230 C C . GLY A 1 1551 ? -36.277 -5.279 16.137 1.00 64.12 1551 GLY A C 1
ATOM 12231 O O . GLY A 1 1551 ? -37.007 -6.172 16.558 1.00 64.12 1551 GLY A O 1
ATOM 12232 N N . SER A 1 1552 ? -35.268 -5.540 15.306 1.00 59.72 1552 SER A N 1
ATOM 12233 C CA . SER A 1 1552 ? -34.907 -6.910 14.897 1.00 59.72 1552 SER A CA 1
ATOM 12234 C C . SER A 1 1552 ? -34.041 -7.653 15.928 1.00 59.72 1552 SER A C 1
ATOM 12236 O O . SER A 1 1552 ? -34.023 -8.883 15.949 1.00 59.72 1552 SER A O 1
ATOM 12238 N N . ARG A 1 1553 ? -33.359 -6.933 16.827 1.00 59.12 1553 ARG A N 1
ATOM 12239 C CA . ARG A 1 1553 ? -32.455 -7.491 17.842 1.00 59.12 1553 ARG A CA 1
ATOM 12240 C C . ARG A 1 1553 ? -33.232 -7.901 19.092 1.00 59.12 1553 ARG A C 1
ATOM 12242 O O . ARG A 1 1553 ? -33.264 -7.168 20.064 1.00 59.12 1553 ARG A O 1
ATOM 12249 N N . ILE A 1 1554 ? -33.896 -9.052 19.106 1.00 55.50 1554 ILE A N 1
ATOM 12250 C CA . ILE A 1 1554 ? -34.710 -9.457 20.268 1.00 55.50 1554 ILE A CA 1
ATOM 12251 C C . ILE A 1 1554 ? -33.814 -9.689 21.501 1.00 55.50 1554 ILE A C 1
ATOM 12253 O O . ILE A 1 1554 ? -33.217 -10.752 21.656 1.00 55.50 1554 ILE A O 1
ATOM 12257 N N . ILE A 1 1555 ? -33.760 -8.711 22.407 1.00 52.94 1555 ILE A N 1
ATOM 12258 C CA . ILE A 1 1555 ? -33.189 -8.849 23.750 1.00 52.94 1555 ILE A CA 1
ATOM 12259 C C . ILE A 1 1555 ? -34.355 -8.701 24.723 1.00 52.94 1555 ILE A C 1
ATOM 12261 O O . ILE A 1 1555 ? -34.792 -7.597 25.020 1.00 52.94 1555 ILE A O 1
ATOM 12265 N N . ILE A 1 1556 ? -34.934 -9.823 25.158 1.00 51.59 1556 ILE A N 1
ATOM 12266 C CA . ILE A 1 1556 ? -35.998 -9.811 26.173 1.00 51.59 1556 ILE A CA 1
ATOM 12267 C C . ILE A 1 1556 ? -35.424 -10.411 27.460 1.00 51.59 1556 ILE A C 1
ATOM 12269 O O . ILE A 1 1556 ? -35.407 -11.642 27.604 1.00 51.59 1556 ILE A O 1
ATOM 12273 N N . PRO A 1 1557 ? -34.950 -9.592 28.415 1.00 52.31 1557 PRO A N 1
ATOM 12274 C CA . PRO A 1 1557 ? -34.650 -10.053 29.759 1.00 52.31 1557 PRO A CA 1
ATOM 12275 C C . PRO A 1 1557 ? -35.952 -10.554 30.383 1.00 52.31 1557 PRO A C 1
ATOM 12277 O O . PRO A 1 1557 ? -36.999 -9.904 30.359 1.00 52.31 1557 PRO A O 1
ATOM 12280 N N . VAL A 1 1558 ? -35.914 -11.758 30.940 1.00 51.12 1558 VAL A N 1
ATOM 12281 C CA . VAL A 1 1558 ? -37.095 -12.375 31.549 1.00 51.12 1558 VAL A CA 1
ATOM 12282 C C . VAL A 1 1558 ? -37.241 -11.850 32.977 1.00 51.12 1558 VAL A C 1
ATOM 12284 O O . VAL A 1 1558 ? -36.930 -12.554 33.934 1.00 51.12 1558 VAL A O 1
ATOM 12287 N N . GLU A 1 1559 ? -37.679 -10.601 33.141 1.00 52.34 1559 GLU A N 1
ATOM 12288 C CA . GLU A 1 1559 ? -37.991 -10.040 34.459 1.00 52.34 1559 GLU A CA 1
ATOM 12289 C C . GLU A 1 1559 ? -39.501 -9.833 34.641 1.00 52.34 1559 GLU A C 1
ATOM 12291 O O . GLU A 1 1559 ? -40.181 -9.185 33.847 1.00 52.34 1559 GLU A O 1
ATOM 12296 N N . SER A 1 1560 ? -40.058 -10.393 35.720 1.00 54.22 1560 SER A N 1
ATOM 12297 C CA . SER A 1 1560 ? -41.438 -10.124 36.132 1.00 54.22 1560 SER A CA 1
ATOM 12298 C C . SER A 1 1560 ? -41.585 -8.648 36.510 1.00 54.22 1560 SER A C 1
ATOM 12300 O O . SER A 1 1560 ? -40.808 -8.174 37.345 1.00 54.22 1560 SER A O 1
ATOM 12302 N N . SER A 1 1561 ? -42.584 -7.934 35.978 1.00 61.06 1561 SER A N 1
ATOM 12303 C CA . SER A 1 1561 ? -42.719 -6.495 36.239 1.00 61.06 1561 SER A CA 1
ATOM 12304 C C . SER A 1 1561 ? -42.769 -6.193 37.746 1.00 61.06 1561 SER A C 1
ATOM 12306 O O . SER A 1 1561 ? -43.429 -6.884 38.532 1.00 61.06 1561 SER A O 1
ATOM 12308 N N . THR A 1 1562 ? -42.072 -5.138 38.173 1.00 67.44 1562 THR A N 1
ATOM 12309 C CA . THR A 1 1562 ? -42.045 -4.661 39.564 1.00 67.44 1562 THR A CA 1
ATOM 12310 C C . THR A 1 1562 ? -43.442 -4.572 40.197 1.00 67.44 1562 THR A C 1
ATOM 12312 O O . THR A 1 1562 ? -43.605 -5.081 41.310 1.00 67.44 1562 THR A O 1
ATOM 12315 N N . PRO A 1 1563 ? -44.483 -4.011 39.534 1.00 67.75 1563 PRO A N 1
ATOM 12316 C CA . PRO A 1 1563 ? -45.830 -4.002 40.097 1.00 67.75 1563 PRO A CA 1
ATOM 12317 C C . PRO A 1 1563 ? -46.418 -5.406 40.272 1.00 67.75 1563 PRO A C 1
ATOM 12319 O O . PRO A 1 1563 ? -47.017 -5.663 41.313 1.00 67.75 1563 PRO A O 1
ATOM 12322 N N . GLN A 1 1564 ? -46.206 -6.343 39.345 1.00 66.88 1564 GLN A N 1
ATOM 12323 C CA . GLN A 1 1564 ? -46.691 -7.716 39.514 1.00 66.88 1564 GLN A CA 1
ATOM 12324 C C . GLN A 1 1564 ? -45.984 -8.438 40.671 1.00 66.88 1564 GLN A C 1
ATOM 12326 O O . GLN A 1 1564 ? -46.645 -9.104 41.473 1.00 66.88 1564 GLN A O 1
ATOM 12331 N N . ARG A 1 1565 ? -44.666 -8.251 40.832 1.00 70.12 1565 ARG A N 1
ATOM 12332 C CA . ARG A 1 1565 ? -43.911 -8.783 41.980 1.00 70.12 1565 ARG A CA 1
ATOM 12333 C C . ARG A 1 1565 ? -44.403 -8.185 43.299 1.00 70.12 1565 ARG A C 1
ATOM 12335 O O . ARG A 1 1565 ? -44.633 -8.922 44.257 1.00 70.12 1565 ARG A O 1
ATOM 12342 N N . VAL A 1 1566 ? -44.627 -6.869 43.351 1.00 76.06 1566 VAL A N 1
ATOM 12343 C CA . VAL A 1 1566 ? -45.169 -6.180 44.536 1.00 76.06 1566 VAL A CA 1
ATOM 12344 C C . VAL A 1 1566 ? -46.575 -6.677 44.863 1.00 76.06 1566 VAL A C 1
ATOM 12346 O O . VAL A 1 1566 ? -46.854 -6.984 46.019 1.00 76.06 1566 VAL A O 1
ATOM 12349 N N . VAL A 1 1567 ? -47.452 -6.821 43.868 1.00 76.00 1567 VAL A N 1
ATOM 12350 C CA . VAL A 1 1567 ? -48.822 -7.324 44.057 1.00 76.00 1567 VAL A CA 1
ATOM 12351 C C . VAL A 1 1567 ? -48.812 -8.773 44.537 1.00 76.00 1567 VAL A C 1
ATOM 12353 O O . VAL A 1 1567 ? -49.565 -9.108 45.452 1.00 76.00 1567 VAL A O 1
ATOM 12356 N N . SER A 1 1568 ? -47.923 -9.614 43.999 1.00 73.75 1568 SER A N 1
ATOM 12357 C CA . SER A 1 1568 ? -47.732 -10.997 44.452 1.00 73.75 1568 SER A CA 1
ATOM 12358 C C . SER A 1 1568 ? -47.261 -11.056 45.914 1.00 73.75 1568 SER A C 1
ATOM 12360 O O . SER A 1 1568 ? -47.839 -11.785 46.726 1.00 73.75 1568 SER A O 1
ATOM 12362 N N . ILE A 1 1569 ? -46.301 -10.204 46.304 1.00 80.81 1569 ILE A N 1
ATOM 12363 C CA . ILE A 1 1569 ? -45.836 -10.082 47.696 1.00 80.81 1569 ILE A CA 1
ATOM 12364 C C . ILE A 1 1569 ? -46.965 -9.594 48.617 1.00 80.81 1569 ILE A C 1
ATOM 12366 O O . ILE A 1 1569 ? -47.196 -10.177 49.677 1.00 80.81 1569 ILE A O 1
ATOM 12370 N N . VAL A 1 1570 ? -47.705 -8.554 48.223 1.00 83.56 1570 VAL A N 1
ATOM 12371 C CA . VAL A 1 1570 ? -48.827 -8.006 49.003 1.00 83.56 1570 VAL A CA 1
ATOM 12372 C C . VAL A 1 1570 ? -49.925 -9.053 49.185 1.00 83.56 1570 VAL A C 1
ATOM 12374 O O . VAL A 1 1570 ? -50.425 -9.237 50.298 1.00 83.56 1570 VAL A O 1
ATOM 12377 N N . TYR A 1 1571 ? -50.266 -9.784 48.124 1.00 83.25 1571 TYR A N 1
ATOM 12378 C CA . TYR A 1 1571 ? -51.219 -10.888 48.176 1.00 83.25 1571 TYR A CA 1
ATOM 12379 C C . TYR A 1 1571 ? -50.774 -11.974 49.165 1.00 83.25 1571 TYR A C 1
ATOM 12381 O O . TYR A 1 1571 ? -51.554 -12.360 50.040 1.00 83.25 1571 TYR A O 1
ATOM 12389 N N . ALA A 1 1572 ? -49.514 -12.408 49.091 1.00 84.00 1572 ALA A N 1
ATOM 12390 C CA . ALA A 1 1572 ? -48.956 -13.406 49.997 1.00 84.00 1572 ALA A CA 1
ATOM 12391 C C . ALA A 1 1572 ? -48.995 -12.956 51.464 1.00 84.00 1572 ALA A C 1
ATOM 12393 O O . ALA A 1 1572 ? -49.380 -13.730 52.344 1.00 84.00 1572 ALA A O 1
ATOM 12394 N N . VAL A 1 1573 ? -48.667 -11.688 51.736 1.00 87.31 1573 VAL A N 1
ATOM 12395 C CA . VAL A 1 1573 ? -48.739 -11.098 53.082 1.00 87.31 1573 VAL A CA 1
ATOM 12396 C C . VAL A 1 1573 ? -50.180 -11.083 53.599 1.00 87.31 1573 VAL A C 1
ATOM 12398 O O . VAL A 1 1573 ? -50.426 -11.470 54.744 1.00 87.31 1573 VAL A O 1
ATOM 12401 N N . ILE A 1 1574 ? -51.151 -10.699 52.765 1.00 88.19 1574 ILE A N 1
ATOM 12402 C CA . ILE A 1 1574 ? -52.577 -10.704 53.128 1.00 88.19 1574 ILE A CA 1
ATOM 12403 C C . ILE A 1 1574 ? -53.061 -12.135 53.405 1.00 88.19 1574 ILE A C 1
ATOM 12405 O O . ILE A 1 1574 ? -53.728 -12.376 54.414 1.00 88.19 1574 ILE A O 1
ATOM 12409 N N . GLN A 1 1575 ? -52.698 -13.104 52.561 1.00 88.88 1575 GLN A N 1
ATOM 12410 C CA . GLN A 1 1575 ? -53.050 -14.516 52.735 1.00 88.88 1575 GLN A CA 1
ATOM 12411 C C . GLN A 1 1575 ? -52.443 -15.105 54.016 1.00 88.88 1575 GLN A C 1
ATOM 12413 O O . GLN A 1 1575 ? -53.132 -15.819 54.756 1.00 88.88 1575 GLN A O 1
ATOM 12418 N N . ALA A 1 1576 ? -51.181 -14.784 54.314 1.00 90.00 1576 ALA A N 1
ATOM 12419 C CA . ALA A 1 1576 ? -50.504 -15.185 55.542 1.00 90.00 1576 ALA A CA 1
ATOM 12420 C C . ALA A 1 1576 ? -51.195 -14.587 56.779 1.00 90.00 1576 ALA A C 1
ATOM 12422 O O . ALA A 1 1576 ? -51.515 -15.315 57.721 1.00 90.00 1576 ALA A O 1
ATOM 12423 N N . LEU A 1 1577 ? -51.532 -13.292 56.745 1.00 92.19 1577 LEU A N 1
ATOM 12424 C CA . LEU A 1 1577 ? -52.253 -12.605 57.819 1.00 92.19 1577 LEU A CA 1
ATOM 12425 C C . LEU A 1 1577 ? -53.637 -13.224 58.071 1.00 92.19 1577 LEU A C 1
ATOM 12427 O O . LEU A 1 1577 ? -53.989 -13.518 59.214 1.00 92.19 1577 LEU A O 1
ATOM 12431 N N . ILE A 1 1578 ? -54.413 -13.470 57.012 1.00 91.19 1578 ILE A N 1
ATOM 12432 C CA . ILE A 1 1578 ? -55.732 -14.112 57.101 1.00 91.19 1578 ILE A CA 1
ATOM 12433 C C . ILE A 1 1578 ? -55.608 -15.522 57.699 1.00 91.19 1578 ILE A C 1
ATOM 12435 O O . ILE A 1 1578 ? -56.387 -15.892 58.582 1.00 91.19 1578 ILE A O 1
ATOM 12439 N N . SER A 1 1579 ? -54.604 -16.291 57.269 1.00 92.44 1579 SER A N 1
ATOM 12440 C CA . SER A 1 1579 ? -54.333 -17.639 57.785 1.00 92.44 1579 SER A CA 1
ATOM 12441 C C . SER A 1 1579 ? -53.957 -17.612 59.265 1.00 92.44 1579 SER A C 1
ATOM 12443 O O . SER A 1 1579 ? -54.486 -18.400 60.046 1.00 92.44 1579 SER A O 1
ATOM 12445 N N . LEU A 1 1580 ? -53.111 -16.667 59.679 1.00 93.62 1580 LEU A N 1
ATOM 12446 C CA . LEU A 1 1580 ? -52.727 -16.474 61.075 1.00 93.62 1580 LEU A CA 1
ATOM 12447 C C . LEU A 1 1580 ? -53.938 -16.118 61.950 1.00 93.62 1580 LEU A C 1
ATOM 12449 O O . LEU A 1 1580 ? -54.128 -16.715 63.013 1.00 93.62 1580 LEU A O 1
ATOM 12453 N N . ILE A 1 1581 ? -54.789 -15.191 61.489 1.00 93.75 1581 ILE A N 1
ATOM 12454 C CA . ILE A 1 1581 ? -56.021 -14.791 62.187 1.00 93.75 1581 ILE A CA 1
ATOM 12455 C C . ILE A 1 1581 ? -56.969 -15.985 62.323 1.00 93.75 1581 ILE A C 1
ATOM 12457 O O . ILE A 1 1581 ? -57.503 -16.221 63.409 1.00 93.75 1581 ILE A O 1
ATOM 12461 N N . MET A 1 1582 ? -57.158 -16.768 61.256 1.00 92.56 1582 MET A N 1
ATOM 12462 C CA . MET A 1 1582 ? -57.988 -17.969 61.314 1.00 92.56 1582 MET A CA 1
ATOM 12463 C C . MET A 1 1582 ? -57.401 -19.019 62.252 1.00 92.56 1582 MET A C 1
ATOM 12465 O O . MET A 1 1582 ? -58.126 -19.507 63.116 1.00 92.56 1582 MET A O 1
ATOM 12469 N N . GLY A 1 1583 ? -56.103 -19.319 62.165 1.00 92.56 1583 GLY A N 1
ATOM 12470 C CA . GLY A 1 1583 ? -55.421 -20.249 63.068 1.00 92.56 1583 GLY A CA 1
ATOM 12471 C C . GLY A 1 1583 ? -55.590 -19.854 64.538 1.00 92.56 1583 GLY A C 1
ATOM 12472 O O . GLY A 1 1583 ? -56.014 -20.671 65.358 1.00 92.56 1583 GLY A O 1
ATOM 12473 N N . ALA A 1 1584 ? -55.376 -18.577 64.866 1.00 93.06 1584 ALA A N 1
ATOM 12474 C CA . ALA A 1 1584 ? -55.609 -18.042 66.207 1.00 93.06 1584 ALA A CA 1
ATOM 12475 C C . ALA A 1 1584 ? -57.086 -18.149 66.633 1.00 93.06 1584 ALA A C 1
ATOM 12477 O O . ALA A 1 1584 ? -57.383 -18.519 67.774 1.00 93.06 1584 ALA A O 1
ATOM 12478 N N . ALA A 1 1585 ? -58.025 -17.887 65.719 1.00 92.88 1585 ALA A N 1
ATOM 12479 C CA . ALA A 1 1585 ? -59.455 -18.027 65.973 1.00 92.88 1585 ALA A CA 1
ATOM 12480 C C . ALA A 1 1585 ? -59.869 -19.491 66.203 1.00 92.88 1585 ALA A C 1
ATOM 12482 O O . ALA A 1 1585 ? -60.692 -19.744 67.084 1.00 92.88 1585 ALA A O 1
ATOM 12483 N N . PHE A 1 1586 ? -59.280 -20.461 65.494 1.00 92.50 1586 PHE A N 1
ATOM 12484 C CA . PHE A 1 1586 ? -59.503 -21.894 65.724 1.00 92.50 1586 PHE A CA 1
ATOM 12485 C C . PHE A 1 1586 ? -59.005 -22.319 67.103 1.00 92.50 1586 PHE A C 1
ATOM 12487 O O . PHE A 1 1586 ? -59.750 -22.972 67.837 1.00 92.50 1586 PHE A O 1
ATOM 12494 N N . ILE A 1 1587 ? -57.799 -21.896 67.493 1.00 92.75 1587 ILE A N 1
ATOM 12495 C CA . ILE A 1 1587 ? -57.245 -22.171 68.826 1.00 92.75 1587 ILE A CA 1
ATOM 12496 C C . ILE A 1 1587 ? -58.155 -21.575 69.905 1.00 92.75 1587 ILE A C 1
ATOM 12498 O O . ILE A 1 1587 ? -58.534 -22.265 70.855 1.00 92.75 1587 ILE A O 1
ATOM 12502 N N . TYR A 1 1588 ? -58.556 -20.311 69.747 1.00 94.25 1588 TYR A N 1
ATOM 12503 C CA . TYR A 1 1588 ? -59.368 -19.606 70.734 1.00 94.25 1588 TYR A CA 1
ATOM 12504 C C . TYR A 1 1588 ? -60.801 -20.148 70.823 1.00 94.25 1588 TYR A C 1
ATOM 12506 O O . TYR A 1 1588 ? -61.248 -20.555 71.900 1.00 94.25 1588 TYR A O 1
ATOM 12514 N N . LEU A 1 1589 ? -61.538 -20.163 69.706 1.00 91.88 1589 LEU A N 1
ATOM 12515 C CA . LEU A 1 1589 ? -62.941 -20.581 69.663 1.00 91.88 1589 LEU A CA 1
ATOM 12516 C C . LEU A 1 1589 ? -63.077 -22.091 69.838 1.00 91.88 1589 LEU A C 1
ATOM 12518 O O . LEU A 1 1589 ? -63.935 -22.524 70.603 1.00 91.88 1589 LEU A O 1
ATOM 12522 N N . GLY A 1 1590 ? -62.221 -22.887 69.195 1.00 89.19 1590 GLY A N 1
ATOM 12523 C CA . GLY A 1 1590 ? -62.202 -24.343 69.334 1.00 89.19 1590 GLY A CA 1
ATOM 12524 C C . GLY A 1 1590 ? -61.772 -24.781 70.730 1.00 89.19 1590 GLY A C 1
ATOM 12525 O O . GLY A 1 1590 ? -62.431 -25.623 71.340 1.00 89.19 1590 GLY A O 1
ATOM 12526 N N . GLY A 1 1591 ? -60.751 -24.135 71.302 1.00 87.81 1591 GLY A N 1
ATOM 12527 C CA . GLY A 1 1591 ? -60.346 -24.344 72.692 1.00 87.81 1591 GLY A CA 1
ATOM 12528 C C . GLY A 1 1591 ? -61.459 -23.986 73.679 1.00 87.81 1591 GLY A C 1
ATOM 12529 O O . GLY A 1 1591 ? -61.774 -24.769 74.578 1.00 87.81 1591 GLY A O 1
ATOM 12530 N N . ARG A 1 1592 ? -62.138 -22.845 73.483 1.00 89.69 1592 ARG A N 1
ATOM 12531 C CA . ARG A 1 1592 ? -63.310 -22.466 74.292 1.00 89.69 1592 ARG A CA 1
ATOM 12532 C C . ARG A 1 1592 ? -64.464 -23.445 74.134 1.00 89.69 1592 ARG A C 1
ATOM 12534 O O . ARG A 1 1592 ? -65.048 -23.826 75.145 1.00 89.69 1592 ARG A O 1
ATOM 12541 N N . LEU A 1 1593 ? -64.776 -23.877 72.916 1.00 86.88 1593 LEU A N 1
ATOM 12542 C CA . LEU A 1 1593 ? -65.822 -24.859 72.640 1.00 86.88 1593 LEU A CA 1
ATOM 12543 C C . LEU A 1 1593 ? -65.514 -26.191 73.336 1.00 86.88 1593 LEU A C 1
ATOM 12545 O O . LEU A 1 1593 ? -66.378 -26.744 74.015 1.00 86.88 1593 LEU A O 1
ATOM 12549 N N . PHE A 1 1594 ? -64.269 -26.663 73.246 1.00 86.19 1594 PHE A N 1
ATOM 12550 C CA . PHE A 1 1594 ? -63.806 -27.877 73.913 1.00 86.19 1594 PHE A CA 1
ATOM 12551 C C . PHE A 1 1594 ? -63.911 -27.765 75.439 1.00 86.19 1594 PHE A C 1
ATOM 12553 O O . PHE A 1 1594 ? -64.456 -28.660 76.087 1.00 86.19 1594 PHE A O 1
ATOM 12560 N N . ILE A 1 1595 ? -63.468 -26.642 76.019 1.00 85.88 1595 ILE A N 1
ATOM 12561 C CA . ILE A 1 1595 ? -63.583 -26.377 77.460 1.00 85.88 1595 ILE A CA 1
ATOM 12562 C C . ILE A 1 1595 ? -65.052 -26.337 77.890 1.00 85.88 1595 ILE A C 1
ATOM 12564 O O . ILE A 1 1595 ? -65.403 -26.962 78.890 1.00 85.88 1595 ILE A O 1
ATOM 12568 N N . VAL A 1 1596 ? -65.925 -25.648 77.147 1.00 82.25 1596 VAL A N 1
ATOM 12569 C CA . VAL A 1 1596 ? -67.346 -25.537 77.506 1.00 82.25 1596 VAL A CA 1
ATOM 12570 C C . VAL A 1 1596 ? -68.068 -26.877 77.351 1.00 82.25 1596 VAL A C 1
ATOM 12572 O O . VAL A 1 1596 ? -68.862 -27.247 78.213 1.00 82.25 1596 VAL A O 1
ATOM 12575 N N . MET A 1 1597 ? -67.763 -27.668 76.322 1.00 77.31 1597 MET A N 1
ATOM 12576 C CA . MET A 1 1597 ? -68.299 -29.028 76.187 1.00 77.31 1597 MET A CA 1
ATOM 12577 C C . MET A 1 1597 ? -67.758 -29.994 77.243 1.00 77.31 1597 MET A C 1
ATOM 12579 O O . MET A 1 1597 ? -68.423 -30.978 77.577 1.00 77.31 1597 MET A O 1
ATOM 12583 N N . ARG A 1 1598 ? -66.553 -29.744 77.767 1.00 80.31 1598 ARG A N 1
ATOM 12584 C CA . ARG A 1 1598 ? -65.986 -30.500 78.887 1.00 80.31 1598 ARG A CA 1
ATOM 12585 C C . ARG A 1 1598 ? -66.644 -30.111 80.213 1.00 80.31 1598 ARG A C 1
ATOM 12587 O O . ARG A 1 1598 ? -66.921 -31.004 81.010 1.00 80.31 1598 ARG A O 1
ATOM 12594 N N . SER A 1 1599 ? -66.922 -28.823 80.437 1.00 78.62 1599 SER A N 1
ATOM 12595 C CA . SER A 1 1599 ? -67.502 -28.318 81.691 1.00 78.62 1599 SER A CA 1
ATOM 12596 C C . SER A 1 1599 ? -69.015 -28.523 81.796 1.00 78.62 1599 SER A C 1
ATOM 12598 O O . SER A 1 1599 ? -69.538 -28.722 82.892 1.00 78.62 1599 SER A O 1
ATOM 12600 N N . THR A 1 1600 ? -69.740 -28.525 80.678 1.00 68.25 1600 THR A N 1
ATOM 12601 C CA . THR A 1 1600 ? -71.193 -28.709 80.686 1.00 68.25 1600 THR A CA 1
ATOM 12602 C C . THR A 1 1600 ? -71.552 -30.202 80.772 1.00 68.25 1600 THR A C 1
ATOM 12604 O O . THR A 1 1600 ? -71.318 -31.013 79.872 1.00 68.25 1600 THR A O 1
ATOM 12607 N N . ASN A 1 1601 ? -72.125 -30.613 81.907 1.00 58.81 1601 ASN A N 1
ATOM 12608 C CA . ASN A 1 1601 ? -72.623 -31.974 82.157 1.00 58.81 1601 ASN A CA 1
ATOM 12609 C C . ASN A 1 1601 ? -73.982 -32.244 81.484 1.00 58.81 1601 ASN A C 1
ATOM 12611 O O . ASN A 1 1601 ? -74.896 -32.808 82.081 1.00 58.81 1601 ASN A O 1
ATOM 12615 N N . ILE A 1 1602 ? -74.131 -31.849 80.219 1.00 58.28 1602 ILE A N 1
ATOM 12616 C CA . ILE A 1 1602 ? -75.368 -32.085 79.471 1.00 58.28 1602 ILE A CA 1
ATOM 12617 C C . ILE A 1 1602 ? -75.385 -33.562 79.045 1.00 58.28 1602 ILE A C 1
ATOM 12619 O O . ILE A 1 1602 ? -74.501 -34.021 78.320 1.00 58.28 1602 ILE A O 1
ATOM 12623 N N . LYS A 1 1603 ? -76.376 -34.315 79.545 1.00 55.53 1603 LYS A N 1
ATOM 12624 C CA . LYS A 1 1603 ? -76.608 -35.755 79.313 1.00 55.53 1603 LYS A CA 1
ATOM 12625 C C . LYS A 1 1603 ? -77.071 -36.060 77.875 1.00 55.53 1603 LYS A C 1
ATOM 12627 O O . LYS A 1 1603 ? -78.146 -36.615 77.675 1.00 55.53 1603 LYS A O 1
ATOM 12632 N N . VAL A 1 1604 ? -76.277 -35.711 76.865 1.00 53.88 1604 VAL A N 1
ATOM 12633 C CA . VAL A 1 1604 ? -76.520 -36.138 75.476 1.00 53.88 1604 VAL A CA 1
ATOM 12634 C C . VAL A 1 1604 ? -75.616 -37.334 75.176 1.00 53.88 1604 VAL A C 1
ATOM 12636 O O . VAL A 1 1604 ? -74.392 -37.234 75.275 1.00 53.88 1604 VAL A O 1
ATOM 12639 N N . GLY A 1 1605 ? -76.221 -38.489 74.884 1.00 52.34 1605 GLY A N 1
ATOM 12640 C CA . GLY A 1 1605 ? -75.521 -39.741 74.582 1.00 52.34 1605 GLY A CA 1
ATOM 12641 C C . GLY A 1 1605 ? -74.509 -39.573 73.443 1.00 52.34 1605 GLY A C 1
ATOM 12642 O O . GLY A 1 1605 ? -74.808 -38.922 72.448 1.00 52.34 1605 GLY A O 1
ATOM 12643 N N . SER A 1 1606 ? -73.318 -40.167 73.610 1.00 61.09 1606 SER A N 1
ATOM 12644 C CA . SER A 1 1606 ? -72.101 -40.009 72.784 1.00 61.09 1606 SER A CA 1
ATOM 12645 C C . SER A 1 1606 ? -71.229 -38.764 73.077 1.00 61.09 1606 SER A C 1
ATOM 12647 O O . SER A 1 1606 ? -70.746 -38.084 72.165 1.00 61.09 1606 SER A O 1
ATOM 12649 N N . LYS A 1 1607 ? -70.948 -38.491 74.362 1.00 59.12 1607 LYS A N 1
ATOM 12650 C CA . LYS A 1 1607 ? -70.059 -37.391 74.802 1.00 59.12 1607 LYS A CA 1
ATOM 12651 C C . LYS A 1 1607 ? -68.620 -37.505 74.252 1.00 59.12 1607 LYS A C 1
ATOM 12653 O O . LYS A 1 1607 ? -68.045 -36.493 73.863 1.00 59.12 1607 LYS A O 1
ATOM 12658 N N . SER A 1 1608 ? -68.052 -38.714 74.169 1.00 72.56 1608 SER A N 1
ATOM 12659 C CA . SER A 1 1608 ? -66.641 -38.912 73.785 1.00 72.56 1608 SER A CA 1
ATOM 12660 C C . SER A 1 1608 ? -66.373 -38.680 72.295 1.00 72.56 1608 SER A C 1
ATOM 12662 O O . SER A 1 1608 ? -65.389 -38.029 71.949 1.00 72.56 1608 SER A O 1
ATOM 12664 N N . ASN A 1 1609 ? -67.251 -39.151 71.403 1.00 74.88 1609 ASN A N 1
ATOM 12665 C CA . ASN A 1 1609 ? -67.001 -39.060 69.961 1.00 74.88 1609 ASN A CA 1
ATOM 12666 C C . ASN A 1 1609 ? -67.118 -37.624 69.440 1.00 74.88 1609 ASN A C 1
ATOM 12668 O O . ASN A 1 1609 ? -66.270 -37.200 68.661 1.00 74.88 1609 ASN A O 1
ATOM 12672 N N . HIS A 1 1610 ? -68.103 -36.840 69.897 1.00 75.69 1610 HIS A N 1
ATOM 12673 C CA . HIS A 1 1610 ? -68.214 -35.437 69.479 1.00 75.69 1610 HIS A CA 1
ATOM 12674 C C . HIS A 1 1610 ? -67.082 -34.570 70.035 1.00 75.69 1610 HIS A C 1
ATOM 12676 O O . HIS A 1 1610 ? -66.542 -33.748 69.299 1.00 75.69 1610 HIS A O 1
ATOM 12682 N N . GLN A 1 1611 ? -66.674 -34.786 71.292 1.00 81.62 1611 GLN A N 1
ATOM 12683 C CA . GLN A 1 1611 ? -65.512 -34.097 71.861 1.00 81.62 1611 GLN A CA 1
ATOM 12684 C C . GLN A 1 1611 ? -64.226 -34.441 71.102 1.00 81.62 1611 GLN A C 1
ATOM 12686 O O . GLN A 1 1611 ? -63.453 -33.540 70.791 1.00 81.62 1611 GLN A O 1
ATOM 12691 N N . ARG A 1 1612 ? -64.015 -35.718 70.750 1.00 84.88 1612 ARG A N 1
ATOM 12692 C CA . ARG A 1 1612 ? -62.846 -36.153 69.973 1.00 84.88 1612 ARG A CA 1
ATOM 12693 C C . ARG A 1 1612 ? -62.857 -35.587 68.554 1.00 84.88 1612 ARG A C 1
ATOM 12695 O O . ARG A 1 1612 ? -61.811 -35.144 68.094 1.00 84.88 1612 ARG A O 1
ATOM 12702 N N . LYS A 1 1613 ? -64.014 -35.545 67.885 1.00 87.69 1613 LYS A N 1
ATOM 12703 C CA . LYS A 1 1613 ? -64.166 -34.929 66.555 1.00 87.69 1613 LYS A CA 1
ATOM 12704 C C . LYS A 1 1613 ? -63.863 -33.431 66.590 1.00 87.69 1613 LYS A C 1
ATOM 12706 O O . LYS A 1 1613 ? -63.047 -32.968 65.809 1.00 87.69 1613 LYS A O 1
ATOM 12711 N N . ILE A 1 1614 ? -64.437 -32.694 67.543 1.00 86.75 1614 ILE A N 1
ATOM 12712 C CA . ILE A 1 1614 ? -64.161 -31.259 67.708 1.00 86.75 1614 ILE A CA 1
ATOM 12713 C C . ILE A 1 1614 ? -62.690 -31.017 68.030 1.00 86.75 1614 ILE A C 1
ATOM 12715 O O . ILE A 1 1614 ? -62.085 -30.162 67.405 1.00 86.75 1614 ILE A O 1
ATOM 12719 N N . PHE A 1 1615 ? -62.096 -31.790 68.942 1.00 90.44 1615 PHE A N 1
ATOM 12720 C CA . PHE A 1 1615 ? -60.675 -31.670 69.262 1.00 90.44 1615 PHE A CA 1
ATOM 12721 C C . PHE A 1 1615 ? -59.790 -31.942 68.041 1.00 90.44 1615 PHE A C 1
ATOM 12723 O O . PHE A 1 1615 ? -58.902 -31.151 67.748 1.00 90.44 1615 PHE A O 1
ATOM 12730 N N . THR A 1 1616 ? -60.069 -33.019 67.300 1.00 90.00 1616 THR A N 1
ATOM 12731 C CA . THR A 1 1616 ? -59.327 -33.375 66.078 1.00 90.00 1616 THR A CA 1
ATOM 12732 C C . THR A 1 1616 ? -59.439 -32.262 65.043 1.00 90.00 1616 THR A C 1
ATOM 12734 O O . THR A 1 1616 ? -58.431 -31.827 64.504 1.00 90.00 1616 THR A O 1
ATOM 12737 N N . LEU A 1 1617 ? -60.650 -31.743 64.833 1.00 90.94 1617 LEU A N 1
ATOM 12738 C CA . LEU A 1 1617 ? -60.918 -30.639 63.923 1.00 90.94 1617 LEU A CA 1
ATOM 12739 C C . LEU A 1 1617 ? -60.195 -29.357 64.360 1.00 90.94 1617 LEU A C 1
ATOM 12741 O O . LEU A 1 1617 ? -59.532 -28.731 63.545 1.00 90.94 1617 LEU A O 1
ATOM 12745 N N . THR A 1 1618 ? -60.255 -28.985 65.642 1.00 91.38 1618 THR A N 1
ATOM 12746 C CA . THR A 1 1618 ? -59.538 -27.819 66.180 1.00 91.38 1618 THR A CA 1
ATOM 12747 C C . THR A 1 1618 ? -58.032 -27.961 66.004 1.00 91.38 1618 THR A C 1
ATOM 12749 O O . THR A 1 1618 ? -57.406 -27.021 65.527 1.00 91.38 1618 THR A O 1
ATOM 12752 N N . VAL A 1 1619 ? -57.447 -29.110 66.348 1.00 92.75 1619 VAL A N 1
ATOM 12753 C CA . VAL A 1 1619 ? -56.000 -29.342 66.233 1.00 92.75 1619 VAL A CA 1
ATOM 12754 C C . VAL A 1 1619 ? -55.562 -29.336 64.769 1.00 92.75 1619 VAL A C 1
ATOM 12756 O O . VAL A 1 1619 ? -54.654 -28.585 64.422 1.00 92.75 1619 VAL A O 1
ATOM 12759 N N . ALA A 1 1620 ? -56.237 -30.100 63.906 1.00 93.12 1620 ALA A N 1
ATOM 12760 C CA . ALA A 1 1620 ? -55.898 -30.192 62.488 1.00 93.12 1620 ALA A CA 1
ATOM 12761 C C . ALA A 1 1620 ? -56.028 -28.837 61.777 1.00 93.12 1620 ALA A C 1
ATOM 12763 O O . ALA A 1 1620 ? -55.120 -28.446 61.053 1.00 93.12 1620 ALA A O 1
ATOM 12764 N N . CYS A 1 1621 ? -57.105 -28.082 62.030 1.00 92.38 1621 CYS A N 1
ATOM 12765 C CA . CYS A 1 1621 ? -57.296 -26.768 61.409 1.00 92.38 1621 CYS A CA 1
ATOM 12766 C C . CYS A 1 1621 ? -56.322 -25.721 61.965 1.00 92.38 1621 CYS A C 1
ATOM 12768 O O . CYS A 1 1621 ? -55.790 -24.926 61.201 1.00 92.38 1621 CYS A O 1
ATOM 12770 N N . SER A 1 1622 ? -56.053 -25.718 63.277 1.00 93.94 1622 SER A N 1
ATOM 12771 C CA . SER A 1 1622 ? -55.120 -24.750 63.878 1.00 93.94 1622 SER A CA 1
ATOM 12772 C C . SER A 1 1622 ? -53.699 -24.949 63.355 1.00 93.94 1622 SER A C 1
ATOM 12774 O O . SER A 1 1622 ? -53.060 -23.987 62.941 1.00 93.94 1622 SER A O 1
ATOM 12776 N N . ILE A 1 1623 ? -53.218 -26.199 63.343 1.00 93.94 1623 ILE A N 1
ATOM 12777 C CA . ILE A 1 1623 ? -51.895 -26.541 62.806 1.00 93.94 1623 ILE A CA 1
ATOM 12778 C C . ILE A 1 1623 ? -51.864 -26.279 61.301 1.00 93.94 1623 ILE A C 1
ATOM 12780 O O . ILE A 1 1623 ? -50.929 -25.643 60.828 1.00 93.94 1623 ILE A O 1
ATOM 12784 N N . GLY A 1 1624 ? -52.904 -26.692 60.571 1.00 92.75 1624 GLY A N 1
ATOM 12785 C CA . GLY A 1 1624 ? -53.026 -26.458 59.134 1.00 92.75 1624 GLY A CA 1
ATOM 12786 C C . GLY A 1 1624 ? -52.891 -24.980 58.770 1.00 92.75 1624 GLY A C 1
ATOM 12787 O O . GLY A 1 1624 ? -52.075 -24.651 57.921 1.00 92.75 1624 GLY A O 1
ATOM 12788 N N . PHE A 1 1625 ? -53.600 -24.075 59.455 1.00 93.50 1625 PHE A N 1
ATOM 12789 C CA . PHE A 1 1625 ? -53.532 -22.634 59.180 1.00 93.50 1625 PHE A CA 1
ATOM 12790 C C . PHE A 1 1625 ? -52.236 -21.955 59.623 1.00 93.50 1625 PHE A C 1
ATOM 12792 O O . PHE A 1 1625 ? -51.756 -21.059 58.929 1.00 93.50 1625 PHE A O 1
ATOM 12799 N N . LEU A 1 1626 ? -51.660 -22.364 60.757 1.00 94.38 1626 LEU A N 1
ATOM 12800 C CA . LEU A 1 1626 ? -50.360 -21.846 61.187 1.00 94.38 1626 LEU A CA 1
ATOM 12801 C C . LEU A 1 1626 ? -49.255 -22.274 60.218 1.00 94.38 1626 LEU A C 1
ATOM 12803 O O . LEU A 1 1626 ? -48.433 -21.450 59.824 1.00 94.38 1626 LEU A O 1
ATOM 12807 N N . LEU A 1 1627 ? -49.269 -23.536 59.783 1.00 93.88 1627 LEU A N 1
ATOM 12808 C CA . LEU A 1 1627 ? -48.341 -24.027 58.769 1.00 93.88 1627 LEU A CA 1
ATOM 12809 C C . LEU A 1 1627 ? -48.622 -23.413 57.398 1.00 93.88 1627 LEU A C 1
ATOM 12811 O O . LEU A 1 1627 ? -47.671 -23.104 56.698 1.00 93.88 1627 LEU A O 1
ATOM 12815 N N . HIS A 1 1628 ? -49.882 -23.154 57.040 1.00 92.06 1628 HIS A N 1
ATOM 12816 C CA . HIS A 1 1628 ? -50.237 -22.454 55.802 1.00 92.06 1628 HIS A CA 1
ATOM 12817 C C . HIS A 1 1628 ? -49.671 -21.026 55.782 1.00 92.06 1628 HIS A C 1
ATOM 12819 O O . HIS A 1 1628 ? -49.142 -20.591 54.765 1.00 92.06 1628 HIS A O 1
ATOM 12825 N N . CYS A 1 1629 ? -49.695 -20.318 56.919 1.00 93.06 1629 CYS A N 1
ATOM 12826 C CA . CYS A 1 1629 ? -49.044 -19.013 57.054 1.00 93.06 1629 CYS A CA 1
ATOM 12827 C C . CYS A 1 1629 ? -47.530 -19.093 56.780 1.00 93.06 1629 CYS A C 1
ATOM 12829 O O . CYS A 1 1629 ? -47.003 -18.275 56.032 1.00 93.06 1629 CYS A O 1
ATOM 12831 N N . VAL A 1 1630 ? -46.832 -20.073 57.366 1.00 92.25 1630 VAL A N 1
ATOM 12832 C CA . VAL A 1 1630 ? -45.382 -20.267 57.162 1.00 92.25 1630 VAL A CA 1
ATOM 12833 C C . VAL A 1 1630 ? -45.074 -20.710 55.730 1.00 92.25 1630 VAL A C 1
ATOM 12835 O O . VAL A 1 1630 ? -44.138 -20.211 55.118 1.00 92.25 1630 VAL A O 1
ATOM 12838 N N . PHE A 1 1631 ? -45.884 -21.612 55.183 1.00 90.88 1631 PHE A N 1
ATOM 12839 C CA . PHE A 1 1631 ? -45.752 -22.151 53.834 1.00 90.88 1631 PHE A CA 1
ATOM 12840 C C . PHE A 1 1631 ? -45.838 -21.055 52.764 1.00 90.88 1631 PHE A C 1
ATOM 12842 O O . PHE A 1 1631 ? -44.939 -20.957 51.934 1.00 90.88 1631 PHE A O 1
ATOM 12849 N N . VAL A 1 1632 ? -46.850 -20.181 52.837 1.00 88.06 1632 VAL A N 1
ATOM 12850 C CA . VAL A 1 1632 ? -47.015 -19.049 51.905 1.00 88.06 1632 VAL A CA 1
ATOM 12851 C C . VAL A 1 1632 ? -45.856 -18.054 52.021 1.00 88.06 1632 VAL A C 1
ATOM 12853 O O . VAL A 1 1632 ? -45.346 -17.588 51.006 1.00 88.06 1632 VAL A O 1
ATOM 12856 N N . LEU A 1 1633 ? -45.395 -17.759 53.244 1.00 87.44 1633 LEU A N 1
ATOM 12857 C CA . LEU A 1 1633 ? -44.250 -16.866 53.444 1.00 87.44 1633 LEU A CA 1
ATOM 12858 C C . LEU A 1 1633 ? -42.949 -17.448 52.877 1.00 87.44 1633 LEU A C 1
ATOM 12860 O O . LEU A 1 1633 ? -42.196 -16.704 52.264 1.00 87.44 1633 LEU A O 1
ATOM 12864 N N . ILE A 1 1634 ? -42.682 -18.749 53.041 1.00 87.94 1634 ILE A N 1
ATOM 12865 C CA . ILE A 1 1634 ? -41.474 -19.388 52.486 1.00 87.94 1634 ILE A CA 1
ATOM 12866 C C . ILE A 1 1634 ? -41.521 -19.421 50.960 1.00 87.94 1634 ILE A C 1
ATOM 12868 O O . ILE A 1 1634 ? -40.516 -19.108 50.324 1.00 87.94 1634 ILE A O 1
ATOM 12872 N N . LEU A 1 1635 ? -42.672 -19.769 50.376 1.00 83.38 1635 LEU A N 1
ATOM 12873 C CA . LEU A 1 1635 ? -42.825 -19.802 48.923 1.00 83.38 1635 LEU A CA 1
ATOM 12874 C C . LEU A 1 1635 ? -42.521 -18.437 48.289 1.00 83.38 1635 LEU A C 1
ATOM 12876 O O . LEU A 1 1635 ? -41.798 -18.375 47.301 1.00 83.38 1635 LEU A O 1
ATOM 12880 N N . VAL A 1 1636 ? -43.013 -17.346 48.886 1.00 79.88 1636 VAL A N 1
ATOM 12881 C CA . VAL A 1 1636 ? -42.844 -15.992 48.333 1.00 79.88 1636 VAL A CA 1
ATOM 12882 C C . VAL A 1 1636 ? -41.506 -15.357 48.717 1.00 79.88 1636 VAL A C 1
ATOM 12884 O O . VAL A 1 1636 ? -40.867 -14.733 47.875 1.00 79.88 1636 VAL A O 1
ATOM 12887 N N . ALA A 1 1637 ? -41.051 -15.508 49.965 1.00 79.62 1637 ALA A N 1
ATOM 12888 C CA . ALA A 1 1637 ? -39.804 -14.890 50.422 1.00 79.62 1637 ALA A CA 1
ATOM 12889 C C . ALA A 1 1637 ? -38.555 -15.638 49.938 1.00 79.62 1637 ALA A C 1
ATOM 12891 O O . ALA A 1 1637 ? -37.536 -15.010 49.670 1.00 79.62 1637 ALA A O 1
ATOM 12892 N N . GLY A 1 1638 ? -38.615 -16.969 49.848 1.00 71.75 1638 GLY A N 1
ATOM 12893 C CA . GLY A 1 1638 ? -37.468 -17.786 49.457 1.00 71.75 1638 GLY A CA 1
ATOM 12894 C C . GLY A 1 1638 ? -37.380 -18.078 47.960 1.00 71.75 1638 GLY A C 1
ATOM 12895 O O . GLY A 1 1638 ? -36.422 -18.728 47.553 1.00 71.75 1638 GLY A O 1
ATOM 12896 N N . ASN A 1 1639 ? -38.370 -17.655 47.160 1.00 70.94 1639 ASN A N 1
ATOM 12897 C CA . ASN A 1 1639 ? -38.509 -18.019 45.742 1.00 70.94 1639 ASN A CA 1
ATOM 12898 C C . ASN A 1 1639 ? -38.282 -19.534 45.516 1.00 70.94 1639 ASN A C 1
ATOM 12900 O O . ASN A 1 1639 ? -37.631 -19.967 44.561 1.00 70.94 1639 ASN A O 1
ATOM 12904 N N . VAL A 1 1640 ? -38.731 -20.345 46.489 1.00 73.12 1640 VAL A N 1
ATOM 12905 C CA . VAL A 1 1640 ? -38.411 -21.774 46.568 1.00 73.12 1640 VAL A CA 1
ATOM 12906 C C . VAL A 1 1640 ? -39.338 -22.520 45.619 1.00 73.12 1640 VAL A C 1
ATOM 12908 O O . VAL A 1 1640 ? -40.370 -23.051 46.022 1.00 73.12 1640 VAL A O 1
ATOM 12911 N N . ASN A 1 1641 ? -38.942 -22.595 44.353 1.00 68.56 1641 ASN A N 1
ATOM 12912 C CA . ASN A 1 1641 ? -39.706 -23.244 43.286 1.00 68.56 1641 ASN A CA 1
ATOM 12913 C C . ASN A 1 1641 ? -39.569 -24.781 43.299 1.00 68.56 1641 ASN A C 1
ATOM 12915 O O . ASN A 1 1641 ? -39.447 -25.426 42.259 1.00 68.56 1641 ASN A O 1
ATOM 12919 N N . SER A 1 1642 ? -39.559 -25.391 44.487 1.00 82.94 1642 SER A N 1
ATOM 12920 C CA . SER A 1 1642 ? -39.431 -26.841 44.639 1.00 82.94 1642 SER A CA 1
ATOM 12921 C C . SER A 1 1642 ? -40.805 -27.508 44.680 1.00 82.94 1642 SER A C 1
ATOM 12923 O O . SER A 1 1642 ? -41.539 -27.380 45.663 1.00 82.94 1642 SER A O 1
ATOM 12925 N N . MET A 1 1643 ? -41.116 -28.310 43.655 1.00 84.44 1643 MET A N 1
ATOM 12926 C CA . MET A 1 1643 ? -42.341 -29.121 43.615 1.00 84.44 1643 MET A CA 1
ATOM 12927 C C . MET A 1 1643 ? -42.454 -30.062 44.825 1.00 84.44 1643 MET A C 1
ATOM 12929 O O . MET A 1 1643 ? -43.546 -30.297 45.335 1.00 84.44 1643 MET A O 1
ATOM 12933 N N . ILE A 1 1644 ? -41.324 -30.561 45.341 1.00 88.06 1644 ILE A N 1
ATOM 12934 C CA . ILE A 1 1644 ? -41.286 -31.416 46.539 1.00 88.06 1644 ILE A CA 1
ATOM 12935 C C . ILE A 1 1644 ? -41.751 -30.635 47.776 1.00 88.06 1644 ILE A C 1
ATOM 12937 O O . ILE A 1 1644 ? -42.546 -31.146 48.569 1.00 88.06 1644 ILE A O 1
ATOM 12941 N N . PHE A 1 1645 ? -41.292 -29.390 47.936 1.00 88.81 1645 PHE A N 1
ATOM 12942 C CA . PHE A 1 1645 ? -41.701 -28.531 49.048 1.00 88.81 1645 PHE A CA 1
ATOM 12943 C C . PHE A 1 1645 ? -43.203 -28.221 48.989 1.00 88.81 1645 PHE A C 1
ATOM 12945 O O . PHE A 1 1645 ? -43.911 -28.395 49.985 1.00 88.81 1645 PHE A O 1
ATOM 12952 N N . SER A 1 1646 ? -43.708 -27.858 47.807 1.00 87.62 1646 SER A N 1
ATOM 12953 C CA . SER A 1 1646 ? -45.135 -27.616 47.577 1.00 87.62 1646 SER A CA 1
ATOM 12954 C C . SER A 1 1646 ? -45.992 -28.862 47.789 1.00 87.62 1646 SER A C 1
ATOM 12956 O O . SER A 1 1646 ? -47.047 -28.778 48.415 1.00 87.62 1646 SER A O 1
ATOM 12958 N N . PHE A 1 1647 ? -45.526 -30.030 47.337 1.00 90.75 1647 PHE A N 1
ATOM 12959 C CA . PHE A 1 1647 ? -46.198 -31.315 47.531 1.00 90.75 1647 PHE A CA 1
ATOM 12960 C C . PHE A 1 1647 ? -46.440 -31.611 49.015 1.00 90.75 1647 PHE A C 1
ATOM 12962 O O . PHE A 1 1647 ? -47.567 -31.902 49.421 1.00 90.75 1647 PHE A O 1
ATOM 12969 N N . ILE A 1 1648 ? -45.401 -31.476 49.845 1.00 92.25 1648 ILE A N 1
ATOM 12970 C CA . ILE A 1 1648 ? -45.498 -31.701 51.294 1.00 92.25 1648 ILE A CA 1
ATOM 12971 C C . ILE A 1 1648 ? -46.380 -30.628 51.948 1.00 92.25 1648 ILE A C 1
ATOM 12973 O O . ILE A 1 1648 ? -47.252 -30.951 52.762 1.00 92.25 1648 ILE A O 1
ATOM 12977 N N . GLY A 1 1649 ? -46.182 -29.360 51.577 1.00 90.88 1649 GLY A N 1
ATOM 12978 C CA . GLY A 1 1649 ? -46.936 -28.227 52.107 1.00 90.88 1649 GLY A CA 1
ATOM 12979 C C . GLY A 1 1649 ? -48.441 -28.358 51.874 1.00 90.88 1649 GLY A C 1
ATOM 12980 O O . GLY A 1 1649 ? -49.215 -28.257 52.827 1.00 90.88 1649 GLY A O 1
ATOM 12981 N N . LEU A 1 1650 ? -48.868 -28.662 50.647 1.00 91.81 1650 LEU A N 1
ATOM 12982 C CA . LEU A 1 1650 ? -50.281 -28.792 50.272 1.00 91.81 1650 LEU A CA 1
ATOM 12983 C C . LEU A 1 1650 ? -50.978 -29.975 50.955 1.00 91.81 1650 LEU A C 1
ATOM 12985 O O . LEU A 1 1650 ? -52.123 -29.850 51.396 1.00 91.81 1650 LEU A O 1
ATOM 12989 N N . ILE A 1 1651 ? -50.292 -31.112 51.120 1.00 93.44 1651 ILE A N 1
ATOM 12990 C CA . ILE A 1 1651 ? -50.854 -32.253 51.858 1.00 93.44 1651 ILE A CA 1
ATOM 12991 C C . ILE A 1 1651 ? -51.177 -31.849 53.302 1.00 93.44 1651 ILE A C 1
ATOM 12993 O O . ILE A 1 1651 ? -52.288 -32.083 53.786 1.00 93.44 1651 ILE A O 1
ATOM 12997 N N . ILE A 1 1652 ? -50.216 -31.224 53.989 1.00 93.81 1652 ILE A N 1
ATOM 12998 C CA . ILE A 1 1652 ? -50.340 -30.883 55.412 1.00 93.81 1652 ILE A CA 1
ATOM 12999 C C . ILE A 1 1652 ? -51.321 -29.725 55.631 1.00 93.81 1652 ILE A C 1
ATOM 13001 O O . ILE A 1 1652 ? -52.082 -29.740 56.601 1.00 93.81 1652 ILE A O 1
ATOM 13005 N N . THR A 1 1653 ? -51.304 -28.719 54.756 1.00 93.56 1653 THR A N 1
ATOM 13006 C CA . THR A 1 1653 ? -52.027 -27.457 54.971 1.00 93.56 1653 THR A CA 1
ATOM 13007 C C . THR A 1 1653 ? -53.415 -27.412 54.338 1.00 93.56 1653 THR A C 1
ATOM 13009 O O . THR A 1 1653 ? -54.260 -26.684 54.855 1.00 93.56 1653 THR A O 1
ATOM 13012 N N . GLU A 1 1654 ? -53.691 -28.203 53.294 1.00 92.88 1654 GLU A N 1
ATOM 13013 C CA . GLU A 1 1654 ? -54.977 -28.198 52.578 1.00 92.88 1654 GLU A CA 1
ATOM 13014 C C . GLU A 1 1654 ? -55.714 -29.547 52.664 1.00 92.88 1654 GLU A C 1
ATOM 13016 O O . GLU A 1 1654 ? -56.869 -29.595 53.105 1.00 92.88 1654 GLU A O 1
ATOM 13021 N N . ILE A 1 1655 ? -55.055 -30.657 52.298 1.00 94.06 1655 ILE A N 1
ATOM 13022 C CA . ILE A 1 1655 ? -55.696 -31.985 52.236 1.00 94.06 1655 ILE A CA 1
ATOM 13023 C C . ILE A 1 1655 ? -56.080 -32.481 53.635 1.00 94.06 1655 ILE A C 1
ATOM 13025 O O . ILE A 1 1655 ? -57.226 -32.882 53.849 1.00 94.06 1655 ILE A O 1
ATOM 13029 N N . VAL A 1 1656 ? -55.160 -32.440 54.607 1.00 93.94 1656 VAL A N 1
ATOM 13030 C CA . VAL A 1 1656 ? -55.417 -32.929 55.976 1.00 93.94 1656 VAL A CA 1
ATOM 13031 C C . VAL A 1 1656 ? -56.545 -32.144 56.672 1.00 93.94 1656 VAL A C 1
ATOM 13033 O O . VAL A 1 1656 ? -57.447 -32.790 57.224 1.00 93.94 1656 VAL A O 1
ATOM 13036 N N . PRO A 1 1657 ? -56.588 -30.795 56.643 1.00 92.69 1657 PRO A N 1
ATOM 13037 C CA . PRO A 1 1657 ? -57.720 -30.037 57.179 1.00 92.69 1657 PRO A CA 1
ATOM 13038 C C . PRO A 1 1657 ? -59.034 -30.284 56.425 1.00 92.69 1657 PRO A C 1
ATOM 13040 O O . PRO A 1 1657 ? -60.066 -30.487 57.070 1.00 92.69 1657 PRO A O 1
ATOM 13043 N N . GLY A 1 1658 ? -59.011 -30.339 55.087 1.00 91.88 1658 GLY A N 1
ATOM 13044 C CA . GLY A 1 1658 ? -60.196 -30.625 54.269 1.00 91.88 1658 GLY A CA 1
ATOM 13045 C C . GLY A 1 1658 ? -60.796 -32.003 54.566 1.00 91.88 1658 GLY A C 1
ATOM 13046 O O . GLY A 1 1658 ? -61.991 -32.124 54.850 1.00 91.88 1658 GLY A O 1
ATOM 13047 N N . PHE A 1 1659 ? -59.950 -33.035 54.620 1.00 93.62 1659 PHE A N 1
ATOM 13048 C CA . PHE A 1 1659 ? -60.343 -34.384 55.023 1.00 93.62 1659 PHE A CA 1
ATOM 13049 C C . PHE A 1 1659 ? -60.855 -34.420 56.468 1.00 93.62 1659 PHE A C 1
ATOM 13051 O O . PHE A 1 1659 ? -61.870 -35.054 56.747 1.00 93.62 1659 PHE A O 1
ATOM 13058 N N . SER A 1 1660 ? -60.214 -33.689 57.389 1.00 93.06 1660 SER A N 1
ATOM 13059 C CA . SER A 1 1660 ? -60.656 -33.594 58.787 1.00 93.06 1660 SER A CA 1
ATOM 13060 C C . SER A 1 1660 ? -62.057 -32.990 58.913 1.00 93.06 1660 SER A C 1
ATOM 13062 O O . SER A 1 1660 ? -62.837 -33.464 59.741 1.00 93.06 1660 SER A O 1
ATOM 13064 N N . ILE A 1 1661 ? -62.411 -31.992 58.089 1.00 91.56 1661 ILE A N 1
ATOM 13065 C CA . ILE A 1 1661 ? -63.776 -31.446 58.025 1.00 91.56 1661 ILE A CA 1
ATOM 13066 C C . ILE A 1 1661 ? -64.750 -32.524 57.541 1.00 91.56 1661 ILE A C 1
ATOM 13068 O O . ILE A 1 1661 ? -65.726 -32.809 58.239 1.00 91.56 1661 ILE A O 1
ATOM 13072 N N . LEU A 1 1662 ? -64.479 -33.154 56.394 1.00 91.31 1662 LEU A N 1
ATOM 13073 C CA . LEU A 1 1662 ? -65.365 -34.176 55.823 1.00 91.31 1662 LEU A CA 1
ATOM 13074 C C . LEU A 1 1662 ? -65.560 -35.366 56.780 1.00 91.31 1662 LEU A C 1
ATOM 13076 O O . LEU A 1 1662 ? -66.685 -35.807 57.000 1.00 91.31 1662 LEU A O 1
ATOM 13080 N N . TYR A 1 1663 ? -64.493 -35.823 57.438 1.00 91.25 1663 TYR A N 1
ATOM 13081 C CA . TYR A 1 1663 ? -64.533 -36.895 58.437 1.00 91.25 1663 TYR A CA 1
ATOM 13082 C C . TYR A 1 1663 ? -65.295 -36.498 59.715 1.00 91.25 1663 TYR A C 1
ATOM 13084 O O . TYR A 1 1663 ? -66.085 -37.266 60.281 1.00 91.25 1663 TYR A O 1
ATOM 13092 N N . CYS A 1 1664 ? -65.096 -35.273 60.212 1.00 89.12 1664 CYS A N 1
ATOM 13093 C CA . CYS A 1 1664 ? -65.768 -34.827 61.432 1.00 89.12 1664 CYS A CA 1
ATOM 13094 C C . CYS A 1 1664 ? -67.273 -34.608 61.219 1.00 89.12 1664 CYS A C 1
ATOM 13096 O O . CYS A 1 1664 ? -68.049 -34.917 62.130 1.00 89.12 1664 CYS A O 1
ATOM 13098 N N . PHE A 1 1665 ? -67.688 -34.148 60.036 1.00 85.88 1665 PHE A N 1
ATOM 13099 C CA . PHE A 1 1665 ? -69.090 -33.881 59.691 1.00 85.88 1665 PHE A CA 1
ATOM 13100 C C . PHE A 1 1665 ? -69.802 -35.017 58.934 1.00 85.88 1665 PHE A C 1
ATOM 13102 O O . PHE A 1 1665 ? -70.959 -34.836 58.556 1.00 85.88 1665 PHE A O 1
ATOM 13109 N N . GLU A 1 1666 ? -69.163 -36.184 58.787 1.00 80.75 1666 GLU A N 1
ATOM 13110 C CA . GLU A 1 1666 ? -69.722 -37.388 58.153 1.00 80.75 1666 GLU A CA 1
ATOM 13111 C C . GLU A 1 1666 ? -71.154 -37.694 58.636 1.00 80.75 1666 GLU A C 1
ATOM 13113 O O . GLU A 1 1666 ? -71.401 -37.889 59.838 1.00 80.75 1666 GLU A O 1
ATOM 13118 N N . GLN A 1 1667 ? -72.110 -37.771 57.703 1.00 71.06 1667 GLN A N 1
ATOM 13119 C CA . GLN A 1 1667 ? -73.522 -37.997 58.045 1.00 71.06 1667 GLN A CA 1
ATOM 13120 C C . GLN A 1 1667 ? -73.831 -39.454 58.413 1.00 71.06 1667 GLN A C 1
ATOM 13122 O O . GLN A 1 1667 ? -74.848 -39.738 59.059 1.00 71.06 1667 GLN A O 1
ATOM 13127 N N . ARG A 1 1668 ? -72.945 -40.386 58.041 1.00 65.44 1668 ARG A N 1
ATOM 13128 C CA . ARG A 1 1668 ? -73.151 -41.839 58.148 1.00 65.44 1668 ARG A CA 1
ATOM 13129 C C . ARG A 1 1668 ? -73.278 -42.347 59.584 1.00 65.44 1668 ARG A C 1
ATOM 13131 O O . ARG A 1 1668 ? -74.004 -43.309 59.835 1.00 65.44 1668 ARG A O 1
ATOM 13138 N N . ALA A 1 1669 ? -72.668 -41.659 60.550 1.00 58.50 1669 ALA A N 1
ATOM 13139 C CA . ALA A 1 1669 ? -72.608 -42.107 61.943 1.00 58.50 1669 ALA A CA 1
ATOM 13140 C C . ALA A 1 1669 ? -73.970 -42.155 62.672 1.00 58.50 1669 ALA A C 1
ATOM 13142 O O . ALA A 1 1669 ? -74.048 -42.711 63.767 1.00 58.50 1669 ALA A O 1
ATOM 13143 N N . ARG A 1 1670 ? -75.054 -41.594 62.108 1.00 52.72 1670 ARG A N 1
ATOM 13144 C CA . ARG A 1 1670 ? -76.360 -41.544 62.793 1.00 52.72 1670 ARG A CA 1
ATOM 13145 C C . ARG A 1 1670 ? -77.320 -42.699 62.474 1.00 52.72 1670 ARG A C 1
ATOM 13147 O O . ARG A 1 1670 ? -78.316 -42.814 63.176 1.00 52.72 1670 ARG A O 1
ATOM 13154 N N . ASN A 1 1671 ? -77.020 -43.564 61.497 1.00 51.25 1671 ASN A N 1
ATOM 13155 C CA . ASN A 1 1671 ? -77.957 -44.604 61.028 1.00 51.25 1671 ASN A CA 1
ATOM 13156 C C . ASN A 1 1671 ? -77.546 -46.068 61.307 1.00 51.25 1671 ASN A C 1
ATOM 13158 O O . ASN A 1 1671 ? -78.240 -46.967 60.851 1.00 51.25 1671 ASN A O 1
ATOM 13162 N N . ILE A 1 1672 ? -76.470 -46.342 62.057 1.00 53.09 1672 ILE A N 1
ATOM 13163 C CA . ILE A 1 1672 ? -75.938 -47.720 62.202 1.00 53.09 1672 ILE A CA 1
ATOM 13164 C C . ILE A 1 1672 ? -76.367 -48.444 63.508 1.00 53.09 1672 ILE A C 1
ATOM 13166 O O . ILE A 1 1672 ? -76.157 -49.642 63.632 1.00 53.09 1672 ILE A O 1
ATOM 13170 N N . ASN A 1 1673 ? -77.066 -47.803 64.458 1.00 46.25 1673 ASN A N 1
ATOM 13171 C CA . ASN A 1 1673 ? -77.313 -48.401 65.792 1.00 46.25 1673 ASN A CA 1
ATOM 13172 C C . ASN A 1 1673 ? -78.755 -48.871 66.093 1.00 46.25 1673 ASN A C 1
ATOM 13174 O O . ASN A 1 1673 ? -79.191 -48.814 67.242 1.00 46.25 1673 ASN A O 1
ATOM 13178 N N . THR A 1 1674 ? -79.493 -49.391 65.110 1.00 42.84 1674 THR A N 1
ATOM 13179 C CA . THR A 1 1674 ? -80.748 -50.129 65.367 1.00 42.84 1674 THR A CA 1
ATOM 13180 C C . THR A 1 1674 ? -80.698 -51.518 64.736 1.00 42.84 1674 THR A C 1
ATOM 13182 O O . THR A 1 1674 ? -80.735 -51.622 63.513 1.00 42.84 1674 THR A O 1
ATOM 13185 N N . SER A 1 1675 ? -80.740 -52.545 65.600 1.00 41.62 1675 SER A N 1
ATOM 13186 C CA . SER A 1 1675 ? -80.995 -53.982 65.333 1.00 41.62 1675 SER A CA 1
ATOM 13187 C C . SER A 1 1675 ? -79.751 -54.869 65.143 1.00 41.62 1675 SER A C 1
ATOM 13189 O O . SER A 1 1675 ? -79.230 -54.981 64.045 1.00 41.62 1675 SER A O 1
ATOM 13191 N N . SER A 1 1676 ? -79.263 -55.517 66.207 1.00 39.69 1676 SER A N 1
ATOM 13192 C CA . SER A 1 1676 ? -79.733 -56.835 66.683 1.00 39.69 1676 SER A CA 1
ATOM 13193 C C . SER A 1 1676 ? -78.619 -57.585 67.422 1.00 39.69 1676 SER A C 1
ATOM 13195 O O . SER A 1 1676 ? -77.520 -57.769 66.901 1.00 39.69 1676 SER A O 1
ATOM 13197 N N . ASP A 1 1677 ? -78.955 -58.052 68.622 1.00 39.00 1677 ASP A N 1
ATOM 13198 C CA . ASP A 1 1677 ? -78.247 -59.088 69.363 1.00 39.00 1677 ASP A CA 1
ATOM 13199 C C . ASP A 1 1677 ? -77.964 -60.344 68.522 1.00 39.00 1677 ASP A C 1
ATOM 13201 O O . ASP A 1 1677 ? -78.703 -60.683 67.598 1.00 39.00 1677 ASP A O 1
ATOM 13205 N N . ASN A 1 1678 ? -76.976 -61.097 69.006 1.00 41.00 1678 ASN A N 1
ATOM 13206 C CA . ASN A 1 1678 ? -76.782 -62.534 68.828 1.00 41.00 1678 ASN A CA 1
ATOM 13207 C C . ASN A 1 1678 ? -76.008 -63.032 67.595 1.00 41.00 1678 ASN A C 1
ATOM 13209 O O . ASN A 1 1678 ? -76.560 -63.440 66.582 1.00 41.00 1678 ASN A O 1
ATOM 13213 N N . SER A 1 1679 ? -74.729 -63.268 67.895 1.00 39.59 1679 SER A N 1
ATOM 13214 C CA . SER A 1 1679 ? -74.202 -64.632 68.054 1.00 39.59 1679 SER A CA 1
ATOM 13215 C C . SER A 1 1679 ? -73.556 -65.320 66.849 1.00 39.59 1679 SER A C 1
ATOM 13217 O O . SER A 1 1679 ? -73.865 -65.052 65.695 1.00 39.59 1679 SER A O 1
ATOM 13219 N N . PRO A 1 1680 ? -72.555 -66.167 67.148 1.00 42.38 1680 PRO A N 1
ATOM 13220 C CA . PRO A 1 1680 ? -71.255 -66.137 66.500 1.00 42.38 1680 PRO A CA 1
ATOM 13221 C C . PRO A 1 1680 ? -71.042 -67.382 65.645 1.00 42.38 1680 PRO A C 1
ATOM 13223 O O . PRO A 1 1680 ? -71.692 -68.401 65.847 1.00 42.38 1680 PRO A O 1
ATOM 13226 N N . THR A 1 1681 ? -70.082 -67.349 64.732 1.00 38.84 1681 THR A N 1
ATOM 13227 C CA . THR A 1 1681 ? -69.441 -68.564 64.205 1.00 38.84 1681 THR A CA 1
ATOM 13228 C C . THR A 1 1681 ? -68.191 -68.127 63.456 1.00 38.84 1681 THR A C 1
ATOM 13230 O O . THR A 1 1681 ? -68.230 -67.364 62.503 1.00 38.84 1681 THR A O 1
ATOM 13233 N N . ASN A 1 1682 ? -67.047 -68.377 64.080 1.00 38.34 1682 ASN A N 1
ATOM 13234 C CA . ASN A 1 1682 ? -66.207 -69.528 63.759 1.00 38.34 1682 ASN A CA 1
ATOM 13235 C C . ASN A 1 1682 ? -65.421 -69.303 62.476 1.00 38.34 1682 ASN A C 1
ATOM 13237 O O . ASN A 1 1682 ? -65.826 -69.671 61.382 1.00 38.34 1682 ASN A O 1
ATOM 13241 N N . SER A 1 1683 ? -64.216 -68.793 62.646 1.00 34.53 1683 SER A N 1
ATOM 13242 C CA . SER A 1 1683 ? -63.003 -69.617 62.651 1.00 34.53 1683 SER A CA 1
ATOM 13243 C C . SER A 1 1683 ? -61.857 -68.648 62.363 1.00 34.53 1683 SER A C 1
ATOM 13245 O O . SER A 1 1683 ? -61.874 -67.895 61.403 1.00 34.53 1683 SER A O 1
ATOM 13247 N N . GLY A 1 1684 ? -60.900 -68.485 63.269 1.00 40.47 1684 GLY A N 1
ATOM 13248 C CA . GLY A 1 1684 ? -60.205 -69.601 63.897 1.00 40.47 1684 GLY A CA 1
ATOM 13249 C C . GLY A 1 1684 ? -59.213 -70.118 62.870 1.00 40.47 1684 GLY A C 1
ATOM 13250 O O . GLY A 1 1684 ? -59.422 -71.141 62.238 1.00 40.47 1684 GLY A O 1
ATOM 13251 N N . GLY A 1 1685 ? -58.175 -69.332 62.659 1.00 34.97 1685 GLY A N 1
ATOM 13252 C CA . GLY A 1 1685 ? -57.243 -69.501 61.559 1.00 34.97 1685 GLY A CA 1
ATOM 13253 C C . GLY A 1 1685 ? -56.085 -68.554 61.786 1.00 34.97 1685 GLY A C 1
ATOM 13254 O O . GLY A 1 1685 ? -55.896 -67.622 61.032 1.00 34.97 1685 GLY A O 1
ATOM 13255 N N . SER A 1 1686 ? -55.535 -68.568 62.997 1.00 30.33 1686 SER A N 1
ATOM 13256 C CA . SER A 1 1686 ? -54.291 -69.289 63.225 1.00 30.33 1686 SER A CA 1
ATOM 13257 C C . SER A 1 1686 ? -53.151 -68.427 62.712 1.00 30.33 1686 SER A C 1
ATOM 13259 O O . SER A 1 1686 ? -53.069 -68.145 61.527 1.00 30.33 1686 SER A O 1
ATOM 13261 N N . LYS A 1 1687 ? -52.295 -68.023 63.648 1.00 29.42 1687 LYS A N 1
ATOM 13262 C CA . LYS A 1 1687 ? -50.928 -68.554 63.679 1.00 29.42 1687 LYS A CA 1
ATOM 13263 C C . LYS A 1 1687 ? -50.082 -67.756 62.696 1.00 29.42 1687 LYS A C 1
ATOM 13265 O O . LYS A 1 1687 ? -50.374 -67.645 61.530 1.00 29.42 1687 LYS A O 1
ATOM 13270 N N . ASN A 1 1688 ? -48.988 -67.168 63.074 1.00 32.28 1688 ASN A N 1
ATOM 13271 C CA . ASN A 1 1688 ? -48.121 -67.348 64.203 1.00 32.28 1688 ASN A CA 1
ATOM 13272 C C . ASN A 1 1688 ? -47.458 -65.962 64.318 1.00 32.28 1688 ASN A C 1
ATOM 13274 O O . ASN A 1 1688 ? -47.347 -65.240 63.335 1.00 32.28 1688 ASN A O 1
ATOM 13278 N N . ARG A 1 1689 ? -47.163 -65.451 65.510 1.00 30.78 1689 ARG A N 1
ATOM 13279 C CA . ARG A 1 1689 ? -46.190 -66.022 66.445 1.00 30.78 1689 ARG A CA 1
ATOM 13280 C C . ARG A 1 1689 ? -44.812 -66.105 65.789 1.00 30.78 1689 ARG A C 1
ATOM 13282 O O . ARG A 1 1689 ? -44.693 -66.438 64.617 1.00 30.78 1689 ARG A O 1
ATOM 13289 N N . ASN A 1 1690 ? -43.808 -65.946 66.637 1.00 32.91 1690 ASN A N 1
ATOM 13290 C CA . ASN A 1 1690 ? -42.385 -66.095 66.346 1.00 32.91 1690 ASN A CA 1
ATOM 13291 C C . ASN A 1 1690 ? -41.834 -64.766 65.794 1.00 32.91 1690 ASN A C 1
ATOM 13293 O O . ASN A 1 1690 ? -42.158 -64.393 64.679 1.00 32.91 1690 ASN A O 1
ATOM 13297 N N . SER A 1 1691 ? -41.081 -63.952 66.540 1.00 35.19 1691 SER A N 1
ATOM 13298 C CA . SER A 1 1691 ? -40.304 -64.136 67.782 1.00 35.19 1691 SER A CA 1
ATOM 13299 C C . SER A 1 1691 ? -40.357 -62.826 68.609 1.00 35.19 1691 SER A C 1
ATOM 13301 O O . SER A 1 1691 ? -40.640 -61.765 68.066 1.00 35.19 1691 SER A O 1
ATOM 13303 N N . THR A 1 1692 ? -40.343 -62.794 69.949 1.00 33.19 1692 THR A N 1
ATOM 13304 C CA . THR A 1 1692 ? -39.200 -62.937 70.879 1.00 33.19 1692 THR A CA 1
ATOM 13305 C C . THR A 1 1692 ? -37.853 -62.404 70.369 1.00 33.19 1692 THR A C 1
ATOM 13307 O O . THR A 1 1692 ? -37.517 -62.515 69.196 1.00 33.19 1692 THR A O 1
ATOM 13310 N N . LYS A 1 1693 ? -37.010 -61.968 71.317 1.00 29.41 1693 LYS A N 1
ATOM 13311 C CA . LYS A 1 1693 ? -35.605 -62.422 71.358 1.00 29.41 1693 LYS A CA 1
ATOM 13312 C C . LYS A 1 1693 ? -35.511 -63.803 70.635 1.00 29.41 1693 LYS A C 1
ATOM 13314 O O . LYS A 1 1693 ? -36.260 -64.702 70.974 1.00 29.41 1693 LYS A O 1
ATOM 13319 N N . LEU A 1 1694 ? -34.729 -64.102 69.623 1.00 29.94 1694 LEU A N 1
ATOM 13320 C CA . LEU A 1 1694 ? -33.303 -63.943 69.575 1.00 29.94 1694 LEU A CA 1
ATOM 13321 C C . LEU A 1 1694 ? -33.026 -62.486 69.183 1.00 29.94 1694 LEU A C 1
ATOM 13323 O O . LEU A 1 1694 ? -33.591 -61.969 68.234 1.00 29.94 1694 LEU A O 1
ATOM 13327 N N . SER A 1 1695 ? -32.283 -61.714 69.965 1.00 22.19 1695 SER A N 1
ATOM 13328 C CA . SER A 1 1695 ? -30.981 -62.117 70.465 1.00 22.19 1695 SER A CA 1
ATOM 13329 C C . SER A 1 1695 ? -30.124 -62.632 69.286 1.00 22.19 1695 SER A C 1
ATOM 13331 O O . SER A 1 1695 ? -30.560 -63.026 68.225 1.00 22.19 1695 SER A O 1
ATOM 13333 N N . THR A 1 1696 ? -28.841 -62.597 69.366 1.00 26.16 1696 THR A N 1
ATOM 13334 C CA . THR A 1 1696 ? -28.107 -62.518 70.594 1.00 26.16 1696 THR A CA 1
ATOM 13335 C C . THR A 1 1696 ? -26.948 -61.623 70.290 1.00 26.16 1696 THR A C 1
ATOM 13337 O O . THR A 1 1696 ? -26.885 -61.048 69.211 1.00 26.16 1696 THR A O 1
ATOM 13340 N N . MET A 1 1697 ? -26.044 -61.550 71.246 1.00 21.09 1697 MET A N 1
ATOM 13341 C CA . MET A 1 1697 ? -24.651 -61.717 70.878 1.00 21.09 1697 MET A CA 1
ATOM 13342 C C . MET A 1 1697 ? -24.280 -60.847 69.670 1.00 21.09 1697 MET A C 1
ATOM 13344 O O . MET A 1 1697 ? -24.277 -61.283 68.532 1.00 21.09 1697 MET A O 1
ATOM 13348 N N . ILE A 1 1698 ? -23.964 -59.596 69.875 1.00 31.66 1698 ILE A N 1
ATOM 13349 C CA . ILE A 1 1698 ? -23.105 -59.134 70.952 1.00 31.66 1698 ILE A CA 1
ATOM 13350 C C . ILE A 1 1698 ? -23.476 -57.643 71.094 1.00 31.66 1698 ILE A C 1
ATOM 13352 O O . ILE A 1 1698 ? -23.864 -56.998 70.126 1.00 31.66 1698 ILE A O 1
ATOM 13356 N N . SER A 1 1699 ? -23.682 -57.125 72.304 1.00 32.12 1699 SER A N 1
ATOM 13357 C CA . SER A 1 1699 ? -22.586 -56.704 73.183 1.00 32.12 1699 SER A CA 1
ATOM 13358 C C . SER A 1 1699 ? -21.786 -55.585 72.467 1.00 32.12 1699 SER A C 1
ATOM 13360 O O . SER A 1 1699 ? -21.521 -55.597 71.273 1.00 32.12 1699 SER A O 1
ATOM 13362 N N . ASP A 1 1700 ? -21.559 -54.445 73.100 1.00 37.16 1700 ASP A N 1
ATOM 13363 C CA . ASP A 1 1700 ? -20.279 -54.251 73.773 1.00 37.16 1700 ASP A CA 1
ATOM 13364 C C . ASP A 1 1700 ? -19.147 -54.963 72.999 1.00 37.16 1700 ASP A C 1
ATOM 13366 O O . ASP A 1 1700 ? -18.995 -56.155 73.203 1.00 37.16 1700 ASP A O 1
ATOM 13370 N N . SER A 1 1701 ? -18.339 -54.322 72.137 1.00 47.88 1701 SER A N 1
ATOM 13371 C CA . SER A 1 1701 ? -17.144 -54.952 71.501 1.00 47.88 1701 SER A CA 1
ATOM 13372 C C . SER A 1 1701 ? -17.452 -56.171 70.575 1.00 47.88 1701 SER A C 1
ATOM 13374 O O . SER A 1 1701 ? -18.044 -57.147 70.983 1.00 47.88 1701 SER A O 1
ATOM 13376 N N . ARG A 1 1702 ? -17.080 -56.290 69.297 1.00 47.28 1702 ARG A N 1
ATOM 13377 C CA . ARG A 1 1702 ? -15.721 -56.548 68.792 1.00 47.28 1702 ARG A CA 1
ATOM 13378 C C . ARG A 1 1702 ? -15.827 -57.163 67.381 1.00 47.28 1702 ARG A C 1
ATOM 13380 O O . ARG A 1 1702 ? -16.679 -58.010 67.153 1.00 47.28 1702 ARG A O 1
ATOM 13387 N N . GLN A 1 1703 ? -14.883 -56.770 66.522 1.00 46.09 1703 GLN A N 1
ATOM 13388 C CA . GLN A 1 1703 ? -14.160 -57.599 65.539 1.00 46.09 1703 GLN A CA 1
ATOM 13389 C C . GLN A 1 1703 ? -14.960 -58.572 64.651 1.00 46.09 1703 GLN A C 1
ATOM 13391 O O . GLN A 1 1703 ? -15.313 -59.665 65.073 1.00 46.09 1703 GLN A O 1
ATOM 13396 N N . ASN A 1 1704 ? -15.060 -58.264 63.357 1.00 34.47 1704 ASN A N 1
ATOM 13397 C CA . ASN A 1 1704 ? -14.111 -58.739 62.331 1.00 34.47 1704 ASN A CA 1
ATOM 13398 C C . ASN A 1 1704 ? -14.582 -58.185 60.974 1.00 34.47 1704 ASN A C 1
ATOM 13400 O O . ASN A 1 1704 ? -15.739 -58.339 60.615 1.00 34.47 1704 ASN A O 1
ATOM 13404 N N . SER A 1 1705 ? -13.829 -57.285 60.338 1.00 36.41 1705 SER A N 1
ATOM 13405 C CA . SER A 1 1705 ? -12.729 -57.624 59.424 1.00 36.41 1705 SER A CA 1
ATOM 13406 C C . SER A 1 1705 ? -13.199 -58.511 58.269 1.00 36.41 1705 SER A C 1
ATOM 13408 O O . SER A 1 1705 ? -13.816 -59.550 58.474 1.00 36.41 1705 SER A O 1
ATOM 13410 N N . ASN A 1 1706 ? -12.814 -58.095 57.065 1.00 34.03 1706 ASN A N 1
ATOM 13411 C CA . ASN A 1 1706 ? -12.865 -58.844 55.818 1.00 34.03 1706 ASN A CA 1
ATOM 13412 C C . ASN A 1 1706 ? -14.239 -58.847 55.136 1.00 34.03 1706 ASN A C 1
ATOM 13414 O O . ASN A 1 1706 ? -15.236 -59.264 55.694 1.00 34.03 1706 ASN A O 1
ATOM 13418 N N . ASN A 1 1707 ? -14.372 -58.497 53.875 1.00 37.94 1707 ASN A N 1
ATOM 13419 C CA . ASN A 1 1707 ? -13.482 -57.873 52.921 1.00 37.94 1707 ASN A CA 1
ATOM 13420 C C . ASN A 1 1707 ? -14.352 -57.723 51.669 1.00 37.94 1707 ASN A C 1
ATOM 13422 O O . ASN A 1 1707 ? -15.342 -58.434 51.497 1.00 37.94 1707 ASN A O 1
ATOM 13426 N N . SER A 1 1708 ? -13.879 -56.883 50.765 1.00 39.69 1708 SER A N 1
ATOM 13427 C CA . SER A 1 1708 ? -13.955 -57.131 49.331 1.00 39.69 1708 SER A CA 1
ATOM 13428 C C . SER A 1 1708 ? -15.335 -57.134 48.662 1.00 39.69 1708 SER A C 1
ATOM 13430 O O . SER A 1 1708 ? -15.991 -58.158 48.509 1.00 39.69 1708 SER A O 1
ATOM 13432 N N . ASN A 1 1709 ? -15.580 -55.973 48.064 1.00 40.38 1709 ASN A N 1
ATOM 13433 C CA . ASN A 1 1709 ? -15.520 -55.824 46.614 1.00 40.38 1709 ASN A CA 1
ATOM 13434 C C . ASN A 1 1709 ? -16.766 -56.120 45.787 1.00 40.38 1709 ASN A C 1
ATOM 13436 O O . ASN A 1 1709 ? -17.448 -57.134 45.888 1.00 40.38 1709 ASN A O 1
ATOM 13440 N N . SER A 1 1710 ? -16.804 -55.258 44.778 1.00 40.78 1710 SER A N 1
ATOM 13441 C CA . SER A 1 1710 ? -17.042 -55.554 43.377 1.00 40.78 1710 SER A CA 1
ATOM 13442 C C . SER A 1 1710 ? -18.470 -55.420 42.872 1.00 40.78 1710 SER A C 1
ATOM 13444 O O . SER A 1 1710 ? -19.274 -56.338 42.944 1.00 40.78 1710 SER A O 1
ATOM 13446 N N . ASN A 1 1711 ? -18.626 -54.272 42.207 1.00 39.09 1711 ASN A N 1
ATOM 13447 C CA . ASN A 1 1711 ? -19.029 -54.159 40.807 1.00 39.09 1711 ASN A CA 1
ATOM 13448 C C . ASN A 1 1711 ? -20.525 -53.905 40.565 1.00 39.09 1711 ASN A C 1
ATOM 13450 O O . ASN A 1 1711 ? -21.361 -54.790 40.695 1.00 39.09 1711 ASN A O 1
ATOM 13454 N N . SER A 1 1712 ? -20.836 -52.656 40.183 1.00 34.31 1712 SER A N 1
ATOM 13455 C CA . SER A 1 1712 ? -21.035 -52.227 38.778 1.00 34.31 1712 SER A CA 1
ATOM 13456 C C . SER A 1 1712 ? -21.325 -53.323 37.729 1.00 34.31 1712 SER A C 1
ATOM 13458 O O . SER A 1 1712 ? -20.843 -54.443 37.884 1.00 34.31 1712 SER A O 1
ATOM 13460 N N . PRO A 1 1713 ? -21.829 -52.994 36.523 1.00 38.47 1713 PRO A N 1
ATOM 13461 C CA . PRO A 1 1713 ? -22.632 -51.855 36.044 1.00 38.47 1713 PRO A CA 1
ATOM 13462 C C . PRO A 1 1713 ? -23.775 -52.355 35.108 1.00 38.47 1713 PRO A C 1
ATOM 13464 O O . PRO A 1 1713 ? -24.089 -53.543 35.111 1.00 38.47 1713 PRO A O 1
ATOM 13467 N N . SER A 1 1714 ? -24.274 -51.464 34.231 1.00 30.42 1714 SER A N 1
ATOM 13468 C CA . SER A 1 1714 ? -24.781 -51.756 32.866 1.00 30.42 1714 SER A CA 1
ATOM 13469 C C . SER A 1 1714 ? -26.226 -52.301 32.799 1.00 30.42 1714 SER A C 1
ATOM 13471 O O . SER A 1 1714 ? -26.618 -53.097 33.639 1.00 30.42 1714 SER A O 1
ATOM 13473 N N . GLU A 1 1715 ? -27.109 -51.988 31.852 1.00 34.47 1715 GLU A N 1
ATOM 13474 C CA . GLU A 1 1715 ? -27.224 -51.028 30.745 1.00 34.47 1715 GLU A CA 1
ATOM 13475 C C . GLU A 1 1715 ? -28.523 -51.419 29.991 1.00 34.47 1715 GLU A C 1
ATOM 13477 O O . GLU A 1 1715 ? -28.996 -52.546 30.135 1.00 34.47 1715 GLU A O 1
ATOM 13482 N N . TYR A 1 1716 ? -29.004 -50.526 29.123 1.00 37.09 1716 TYR A N 1
ATOM 13483 C CA . TYR A 1 1716 ? -29.739 -50.812 27.877 1.00 37.09 1716 TYR A CA 1
ATOM 13484 C C . TYR A 1 1716 ? -31.214 -51.279 27.847 1.00 37.09 1716 TYR A C 1
ATOM 13486 O O . TYR A 1 1716 ? -31.621 -52.256 28.470 1.00 37.09 1716 TYR A O 1
ATOM 13494 N N . SER A 1 1717 ? -31.941 -50.620 26.919 1.00 37.94 1717 SER A N 1
ATOM 13495 C CA . SER A 1 1717 ? -32.646 -51.215 25.755 1.00 37.94 1717 SER A CA 1
ATOM 13496 C C . SER A 1 1717 ? -34.176 -50.996 25.639 1.00 37.94 1717 SER A C 1
ATOM 13498 O O . SER A 1 1717 ? -34.958 -51.819 26.106 1.00 37.94 1717 SER A O 1
ATOM 13500 N N . ASN A 1 1718 ? -34.541 -49.947 24.879 1.00 38.91 1718 ASN A N 1
ATOM 13501 C CA . ASN A 1 1718 ? -35.131 -49.997 23.518 1.00 38.91 1718 ASN A CA 1
ATOM 13502 C C . ASN A 1 1718 ? -36.620 -50.341 23.215 1.00 38.91 1718 ASN A C 1
ATOM 13504 O O . ASN A 1 1718 ? -37.121 -51.398 23.593 1.00 38.91 1718 ASN A O 1
ATOM 13508 N N . ASN A 1 1719 ? -37.195 -49.463 22.359 1.00 39.34 1719 ASN A N 1
ATOM 13509 C CA . ASN A 1 1719 ? -37.949 -49.693 21.097 1.00 39.34 1719 ASN A CA 1
ATOM 13510 C C . ASN A 1 1719 ? -39.460 -49.324 20.966 1.00 39.34 1719 ASN A C 1
ATOM 13512 O O . ASN A 1 1719 ? -40.332 -49.999 21.508 1.00 39.34 1719 ASN A O 1
ATOM 13516 N N . ASP A 1 1720 ? -39.698 -48.298 20.119 1.00 40.62 1720 ASP A N 1
ATOM 13517 C CA . ASP A 1 1720 ? -40.397 -48.320 18.803 1.00 40.62 1720 ASP A CA 1
ATOM 13518 C C . ASP A 1 1720 ? -41.917 -48.022 18.597 1.00 40.62 1720 ASP A C 1
ATOM 13520 O O . ASP A 1 1720 ? -42.788 -48.789 19.003 1.00 40.62 1720 ASP A O 1
ATOM 13524 N N . PHE A 1 1721 ? -42.147 -46.972 17.766 1.00 39.09 1721 PHE A N 1
ATOM 13525 C CA . PHE A 1 1721 ? -42.968 -46.873 16.517 1.00 39.09 1721 PHE A CA 1
ATOM 13526 C C . PHE A 1 1721 ? -44.379 -46.184 16.427 1.00 39.09 1721 PHE A C 1
ATOM 13528 O O . PHE A 1 1721 ? -45.388 -46.721 16.877 1.00 39.09 1721 PHE A O 1
ATOM 13535 N N . GLU A 1 1722 ? -44.386 -45.028 15.712 1.00 38.72 1722 GLU A N 1
ATOM 13536 C CA . GLU A 1 1722 ? -45.222 -44.490 14.578 1.00 38.72 1722 GLU A CA 1
ATOM 13537 C C . GLU A 1 1722 ? -46.770 -44.203 14.600 1.00 38.72 1722 GLU A C 1
ATOM 13539 O O . GLU A 1 1722 ? -47.584 -45.120 14.581 1.00 38.72 1722 GLU A O 1
ATOM 13544 N N . SER A 1 1723 ? -47.152 -42.893 14.552 1.00 36.75 1723 SER A N 1
ATOM 13545 C CA . SER A 1 1723 ? -47.764 -42.021 13.470 1.00 36.75 1723 SER A CA 1
ATOM 13546 C C . SER A 1 1723 ? -48.932 -42.453 12.500 1.00 36.75 1723 SER A C 1
ATOM 13548 O O . SER A 1 1723 ? -49.172 -43.646 12.351 1.00 36.75 1723 SER A O 1
ATOM 13550 N N . PRO A 1 1724 ? -49.578 -41.556 11.667 1.00 46.47 1724 PRO A N 1
ATOM 13551 C CA . PRO A 1 1724 ? -50.344 -40.280 11.900 1.00 46.47 1724 PRO A CA 1
ATOM 13552 C C . PRO A 1 1724 ? -51.567 -40.018 10.908 1.00 46.47 1724 PRO A C 1
ATOM 13554 O O . PRO A 1 1724 ? -51.862 -40.887 10.090 1.00 46.47 1724 PRO A O 1
ATOM 13557 N N . ASN A 1 1725 ? -52.277 -38.843 10.947 1.00 42.56 1725 ASN A N 1
ATOM 13558 C CA . ASN A 1 1725 ? -52.735 -37.968 9.791 1.00 42.56 1725 ASN A CA 1
ATOM 13559 C C . ASN A 1 1725 ? -53.983 -37.006 9.951 1.00 42.56 1725 ASN A C 1
ATOM 13561 O O . ASN A 1 1725 ? -55.093 -37.464 10.213 1.00 42.56 1725 ASN A O 1
ATOM 13565 N N . ASN A 1 1726 ? -53.775 -35.715 9.564 1.00 42.41 1726 ASN A N 1
ATOM 13566 C CA . ASN A 1 1726 ? -54.525 -34.776 8.650 1.00 42.41 1726 ASN A CA 1
ATOM 13567 C C . ASN A 1 1726 ? -55.622 -33.695 9.005 1.00 42.41 1726 ASN A C 1
ATOM 13569 O O . ASN A 1 1726 ? -56.784 -34.029 9.220 1.00 42.41 1726 ASN A O 1
ATOM 13573 N N . SER A 1 1727 ? -55.264 -32.405 8.709 1.00 40.44 1727 SER A N 1
ATOM 13574 C CA . SER A 1 1727 ? -55.921 -31.312 7.876 1.00 40.44 1727 SER A CA 1
ATOM 13575 C C . SER A 1 1727 ? -57.124 -30.454 8.407 1.00 40.44 1727 SER A C 1
ATOM 13577 O O . SER A 1 1727 ? -57.946 -31.010 9.120 1.00 40.44 1727 SER A O 1
ATOM 13579 N N . SER A 1 1728 ? -57.435 -29.157 8.091 1.00 39.75 1728 SER A N 1
ATOM 13580 C CA . SER A 1 1728 ? -56.894 -27.987 7.300 1.00 39.75 1728 SER A CA 1
ATOM 13581 C C . SER A 1 1728 ? -57.905 -26.765 7.268 1.00 39.75 1728 SER A C 1
ATOM 13583 O O . SER A 1 1728 ? -59.082 -27.026 7.509 1.00 39.75 1728 SER A O 1
ATOM 13585 N N . PHE A 1 1729 ? -57.476 -25.518 6.891 1.00 41.44 1729 PHE A N 1
ATOM 13586 C CA . PHE A 1 1729 ? -58.157 -24.368 6.158 1.00 41.44 1729 PHE A CA 1
ATOM 13587 C C . PHE A 1 1729 ? -58.250 -22.887 6.717 1.00 41.44 1729 PHE A C 1
ATOM 13589 O O . PHE A 1 1729 ? -59.112 -22.583 7.535 1.00 41.44 1729 PHE A O 1
ATOM 13596 N N . ASN A 1 1730 ? -57.447 -21.984 6.090 1.00 40.03 1730 ASN A N 1
ATOM 13597 C CA . ASN A 1 1730 ? -57.639 -20.652 5.407 1.00 40.03 1730 ASN A CA 1
ATOM 13598 C C . ASN A 1 1730 ? -57.963 -19.245 6.030 1.00 40.03 1730 ASN A C 1
ATOM 13600 O O . ASN A 1 1730 ? -58.913 -19.059 6.783 1.00 40.03 1730 ASN A O 1
ATOM 13604 N N . THR A 1 1731 ? -57.200 -18.244 5.515 1.00 38.41 1731 THR A N 1
ATOM 13605 C CA . THR A 1 1731 ? -57.127 -16.739 5.599 1.00 38.41 1731 THR A CA 1
ATOM 13606 C C . THR A 1 1731 ? -57.938 -15.995 4.484 1.00 38.41 1731 THR A C 1
ATOM 13608 O O . THR A 1 1731 ? -58.583 -16.724 3.720 1.00 38.41 1731 THR A O 1
ATOM 13611 N N . PRO A 1 1732 ? -58.009 -14.617 4.346 1.00 43.72 1732 PRO A N 1
ATOM 13612 C CA . PRO A 1 1732 ? -57.001 -13.794 3.584 1.00 43.72 1732 PRO A CA 1
ATOM 13613 C C . PRO A 1 1732 ? -56.890 -12.219 3.767 1.00 43.72 1732 PRO A C 1
ATOM 13615 O O . PRO A 1 1732 ? -57.860 -11.539 4.092 1.00 43.72 1732 PRO A O 1
ATOM 13618 N N . ASN A 1 1733 ? -55.691 -11.695 3.414 1.00 38.47 1733 ASN A N 1
ATOM 13619 C CA . ASN A 1 1733 ? -55.216 -10.519 2.607 1.00 38.47 1733 ASN A CA 1
ATOM 13620 C C . ASN A 1 1733 ? -55.507 -9.003 2.826 1.00 38.47 1733 ASN A C 1
ATOM 13622 O O . ASN A 1 1733 ? -56.652 -8.570 2.929 1.00 38.47 1733 ASN A O 1
ATOM 13626 N N . GLY A 1 1734 ? -54.424 -8.208 2.625 1.00 38.72 1734 GLY A N 1
ATOM 13627 C CA . GLY A 1 1734 ? -54.387 -6.791 2.193 1.00 38.72 1734 GLY A CA 1
ATOM 13628 C C . GLY A 1 1734 ? -52.967 -6.163 2.034 1.00 38.72 1734 GLY A C 1
ATOM 13629 O O . GLY A 1 1734 ? -52.429 -5.685 3.023 1.00 38.72 1734 GLY A O 1
ATOM 13630 N N . ASN A 1 1735 ? -52.429 -6.203 0.797 1.00 39.78 1735 ASN A N 1
ATOM 13631 C CA . ASN A 1 1735 ? -51.392 -5.428 0.037 1.00 39.78 1735 ASN A CA 1
ATOM 13632 C C . ASN A 1 1735 ? -51.143 -3.929 0.392 1.00 39.78 1735 ASN A C 1
ATOM 13634 O O . ASN A 1 1735 ? -52.005 -3.357 1.051 1.00 39.78 1735 ASN A O 1
ATOM 13638 N N . ASP A 1 1736 ? -50.140 -3.136 -0.052 1.00 37.81 1736 ASP A N 1
ATOM 13639 C CA . ASP A 1 1736 ? -48.926 -3.099 -0.936 1.00 37.81 1736 ASP A CA 1
ATOM 13640 C C . ASP A 1 1736 ? -48.085 -1.874 -0.409 1.00 37.81 1736 ASP A C 1
ATOM 13642 O O . ASP A 1 1736 ? -48.644 -1.069 0.337 1.00 37.81 1736 ASP A O 1
ATOM 13646 N N . GLU A 1 1737 ? -46.771 -1.682 -0.628 1.00 40.62 1737 GLU A N 1
ATOM 13647 C CA . GLU A 1 1737 ? -46.177 -0.912 -1.750 1.00 40.62 1737 GLU A CA 1
ATOM 13648 C C . GLU A 1 1737 ? -44.627 -0.844 -1.624 1.00 40.62 1737 GLU A C 1
ATOM 13650 O O . GLU A 1 1737 ? -44.075 -0.944 -0.530 1.00 40.62 1737 GLU A O 1
ATOM 13655 N N . GLN A 1 1738 ? -43.962 -0.694 -2.774 1.00 34.38 1738 GLN A N 1
ATOM 13656 C CA . GLN A 1 1738 ? -42.536 -0.883 -3.082 1.00 34.38 1738 GLN A CA 1
ATOM 13657 C C . GLN A 1 1738 ? -41.607 0.285 -2.691 1.00 34.38 1738 GLN A C 1
ATOM 13659 O O . GLN A 1 1738 ? -41.957 1.442 -2.930 1.00 34.38 1738 GLN A O 1
ATOM 13664 N N . LEU A 1 1739 ? -40.377 -0.046 -2.264 1.00 28.52 1739 LEU A N 1
ATOM 13665 C CA . LEU A 1 1739 ? -39.102 0.489 -2.781 1.00 28.52 1739 LEU A CA 1
ATOM 13666 C C . LEU A 1 1739 ? -37.958 -0.481 -2.455 1.00 28.52 1739 LEU A C 1
ATOM 13668 O O . LEU A 1 1739 ? -37.956 -0.995 -1.314 1.00 28.52 1739 LEU A O 1
#

InterPro domains:
  IPR009457 THH1/TOM1/TOM3 domain [PF06454] (1400-1666)

Radius of gyration: 52.86 Å; Cα contacts (8 Å, |Δi|>4): 3482; chains: 1; bounding box: 158×141×152 Å

Sequence (1739 aa):
MKNNFLLFLFIFLSIINLIKGFEVKSSTVVKKDVNVLGVDLSYALIDIEFDQDIYKYDSLGCPNYNCTDIPSDSEIDCTCDYTDMNECPKIRHPSCTNVCDETGVEGIELCSGEWKTVEFDKQYSFESSGGKIQRFRVKADSFGCNGVFLKVTPMEGYGDTYIGSTPSLTYQRYSSEYKSQRLALFNICPSDNWDVAEHYSYTLSWTRDTYFINVVPQSQYFKFSLILHTNKVPNATVDTSNCQSATPDHICITTGEIINNVAEAYEPQYYSFQVDKAEFYYFNFPCMYQNVIYYMSNSTQKPTELDSFWQLSEDFDNYIVLYLEPSTIYITAVPTYSTNYTFSITTQGDRYRYSFYESNFMTTQAGAISLVNTARLDTPTSYYDGPTFDASDPFTILYPQTDINPLYPVPSFFFHTPKFDYLLIYDDIIKDSFSSYKPKSFQASVRLSSSVGKNDLVKVFDFETILNSKLQFLSNIFDENDNPINIQVGFKEKEIECDTDKFQQVLELLENTEKVLFNVSDIDELNNYRYSLDSLTISDAWIGCSNKALSLLHMETVVKNISIRLCQYLSTDPEYKTDPCCSPIQDYYQCCNPSIIPTNITQFVSVNQSLVGEQCSSLECTSSVLSDYGSSLDGIDDCAVPSTEPTKLELTSITVLRDCKSKLIPPTSFCTNDTDCNGYGDGKCNLYSRTCLPNFNKIDFEYVKCVLSNLSPGTLFSLLESSTIVNDDVVTKVFNKHLKDDCIGQNDINERSTYTWGSRVSYSKEQCYSTNGCLDGSCLSHHDTCLDSMFLYWDFRLVSHFDNCTSWGICPYLSCSDNTYTENGIEESCEDACVLKDFCGVCTNEDTQCHVATEFTDQTSCQTQNQICLLPNGEYDLTATSESNCNSKGKCSVPCGYECSSSLANNQDDYCAILQTGMNSTNCAALDNPVGTTEWSTEAKVCILKSATDEQQCITAGSGYTWIDCSTKLEGECIGPDAQQSLCSLKPIECQTEQECLTAGICSDEFYFNQATTRNYNYPDGYGKCLFPHGKFSGISCEPYAQQDSPNGCYPLGLDYLSKVSCEDDGGVWWIPARNQSSCTSQMGCKILESTITVNNLPFNYQFNEMDQDLCEGCMDSFNKWTNKFQWKAATWLPGVYKPIVWNTAKSFIPNDIDSVFNYQLFYKSVTKAAKTQVADLFRSEAYCRMERLQSNLNSITCSCSGKGGSQCFTASTPLLGQTKPCAGVNSSFSFDYGKIEFSNDSISQSCQSLSISQISREIYTSAQKESLASNFVSYKKADKYGVKNSNDAIIGTLLGDGIMIKSQDGINEATICLKISLSSTKYPILDFAVQIDGESTTPTPIQSNKIFTQISKDSVTAGKDEVLMLCSIVTIEGGNPIYFPINRMDEWENESKQAFDSTSRALMYTLGALFSVVSIWGLFELCLIVRTQFVSEKRNFQLTHLLIGVVTLFITIRAIYFFIMPSGNLSDSPIADYILVVLPTFIYFTAFNILLVLWYVIVFLVLKKNKSAENLSKRLFTIVFVINAFLYLLFIAIVLVFQYTNTDPSNDCGSRIIIPVESSTPQRVVSIVYAVIQALISLIMGAAFIYLGGRLFIVMRSTNIKVGSKSNHQRKIFTLTVACSIGFLLHCVFVLILVAGNVNSMIFSFIGLIITEIVPGFSILYCFEQRARNINTSSDNSPTNSGGSKNRNSTKLSTMISDSRQNSNNSNSNSPSEYSNNDFESPNNSSFNTPNGNDEQL

Organism: Dictyostelium discoideum (NCBI:txid44689)

Mean predicted aligned error: 16.19 Å

Secondary structure (DSSP, 8-state):
-HHHHHHHHHHHHHHHHHT----EEEEEEEEEEEEETTEEEEEEEEEEEESS--EEEEEEE--S---TT--S-TT---S-----TTSSSPPPPTT--S---SB-GGG-BTT-S-EEE--TT-EEEEEEETTPPEEEEEE--SSS-EEEEEEEEEEES-EEEEEESSS-GGGSEES-SS--SS-EEEEE-GGG-EETTTTSEE------SEEEEEEEESSSEEEEEEEEEEEEPP-PPP--TT---SSTT-EEE-TT-EEEEEE-TT--EEEEEEE-SSEEEEEEE--SSS-EEEEEESS-SS--TTT-SEEE--SS-EEEEEEE-SEEEEEEEEESSSEEEEEEEES-EEEEEEETTT-TT--HHHHHHHHTTSEEEE-SS-EE--SSSTT--SEEEE--BSS--TTSSPPGGGTT-TT--GGG--GGGT-SSS--B-TTEEEEEEEEEEEETTTEEEE---HHHHHT-EEEE-S-SB-TTS-B---EEE-EE-PPP--HHHHHHHHHHHHHHHHHHTT---HHHHHHHHHHHHHHHTSHHHHHHHHHHHHTEEEEEEEEEEEE-S--S-TTSGGGGT-TTT-HHHHHHS--PPEEEEEEEEEEEEE-HHHHHHHSS-HHHHHHHHHHHHHHHHTGGGGPPPTHHHHHHHHHHHHHHHHHGGGTS-SSS--SSGGGGTTSTT--EETTTTEEPP-HHHHHHHHHHHHHHHS-HHHHHHHTTS-----HHHHHHHHHHTEEEEEE-SS-GGGS-EEEEE-SSGGGTTTSPP---BSSTTPPPPP-GGGSS-STT-EEEEE--GGGGGG-EEBTTB--BTTEEEETTEEEEHHHH-----EEEEESSTTS-EEE-TT--SHHHHHHS--EEEPGGG-EETT--SHHHHHHT-EESS-S-EEEEESSTT---EEEEE--TT--HHHHHH-EETTEEEEEETTTTEEEETT--SHHHHHHH-TTEEEEESTTS-GGGTT-S-TTS--EEEEE----SHHHHHH-EEEGGGGGG-HHHH--TTS-TT--EEEB--EESSSEE--TTTEEEETTEEEESS----SHHHHHHTT-EEE----SHHHHHT-EEEEEEPPTTT--S-TT-EEEES--HHHHHT-TT---EEEESS-EEE--EE--EEE--EEEPPPP-EE-EEEEEE-HHHHHHHHHHHHHHHHHHHHHHHHHHHHHHHHHHHHHHHHHHTSS-SGGGGS----EEEEE--BTT--EEEEETTEEEEE-TTSSSSSB--EEEEEE-GGGG--------S--SSPPPPPPTTEEE-TTS-EEEEE-S-EEEEEESS-EEEEEEEEE-----TTS-EEEEEEE-TTT-SS-EE---TTEEEEE-GGGTTTT----EEEEEEEEE-SB--EEEEEEE-TTGGG-----S-HHHHHHHHHHHHHHHHHHHHHHHHHHHHHHHHHH-TT-PPPHHHHHHHHHHHHHHHHHHHHHHGGGSTTTT-HHHHHHHHHHHHHHHHHHHHHHHHHHHIIIIIITTS-S--HHHHHHHHHHHHHHHHHHHHHHHHHHHHHHHT------TTTTS--------HHHHHHHHHHHHHHHHHHHHHHHHIIIIIHHHHHHHHH-----S-HHHHHHHHHHHHHHHHHHHHHHHHHHHHHHHS----HHHHHHHHIIIIIHHHHHHHHHT-GGGGSS-------------------S-------S---------------------------------------

Solvent-accessible surface area (backbone atoms only — not comparable to full-atom values): 94826 Å² total; per-residue (Å²): 108,70,67,59,51,52,50,50,50,51,49,50,53,48,50,53,64,72,59,71,63,94,46,78,76,45,42,32,32,32,81,48,76,42,55,49,88,63,28,41,36,30,33,40,39,38,42,35,33,42,79,52,50,58,28,40,66,49,67,45,52,38,38,42,48,75,70,89,76,59,58,92,50,88,86,60,59,71,52,48,37,55,60,43,78,93,41,49,61,41,88,59,50,90,87,46,85,76,81,74,73,61,49,46,80,95,65,43,53,60,64,61,79,84,68,41,70,56,58,72,79,42,79,46,78,50,76,35,58,78,54,44,69,46,38,36,26,33,70,41,62,60,75,55,58,49,29,40,29,40,39,38,38,37,42,33,48,29,45,36,38,32,42,25,81,47,83,45,73,92,75,26,51,55,36,51,92,86,65,55,70,50,66,36,47,41,66,48,36,34,83,74,30,61,31,75,88,62,76,71,36,71,35,84,50,65,83,37,29,31,39,26,34,41,38,41,37,75,10,57,49,23,29,32,34,42,36,31,44,72,47,77,41,42,70,58,84,66,74,69,90,78,62,68,48,84,44,96,78,27,50,49,52,45,69,20,38,78,46,78,51,73,43,51,52,68,44,75,44,44,32,26,36,74,42,84,56,74,46,60,38,32,38,38,39,43,40,76,83,54,37,49,32,37,18,25,12,76,82,33,79,79,16,38,94,91,55,37,70,46,60,39,59,44,55,26,36,32,68,51,62,39,65,42,61,64,43,55,38,17,34,21,41,33,26,72,46,66,42,66,42,42,36,30,39,17,69,55,61,51,72,51,76,45,50,79,76,80,40,96,70,57,31,60,50,31,39,15,45,69,46,42,55,34,46,33,41,41,43,94,88,52,71,43,53,16,52,36,57,71,58,13,71,56,36,31,61,38,39,35,32,69,39,72,53,74,71,55,55,74,49,47,83,48,70,76,38,93,87,43,68,69,61,72,50,57,57,80,76,72,60,82,84,61,63,51,74,33,80,30,44,50,29,31,33,30,51,23,31,41,17,56,52,87,33,32,72,46,77,73,50,57,72,68,51,58,51,69,16,31,43,34,36,61,27,50,36,22,40,86,83,72,47,61,45,70,53,77,46,61,48,39,85,49,86,65,67,56,41,64,73,57,30,52,54,48,50,54,50,46,56,53,52,52,64,50,53,76,73,49,56,50,42,66,64,36,44,43,50,45,43,39,51,31,56,52,54,52,32,52,29,42,43,8,39,49,52,53,54,54,70,36,41,38,68,45,78,41,77,41,78,34,47,28,54,61,49,89,50,54,91,86,38,76,63,16,68,71,34,26,43,48,19,73,58,26,37,50,53,36,60,54,58,57,48,78,43,80,40,80,42,76,39,66,74,50,61,36,61,70,57,34,54,76,50,26,66,44,45,65,49,44,44,54,42,48,48,52,36,37,51,38,67,71,46,43,68,80,34,59,77,63,81,57,57,51,55,48,52,43,46,51,52,40,47,35,54,47,63,29,46,60,53,75,45,61,94,42,84,58,31,88,41,36,75,66,17,60,91,40,42,80,21,40,31,33,58,24,77,16,30,49,36,68,31,62,73,56,26,50,50,52,25,50,42,45,32,63,72,63,44,52,54,67,33,33,22,53,60,59,75,67,36,56,78,80,47,73,68,52,40,50,52,53,48,64,73,31,48,41,76,34,17,44,46,79,72,44,80,79,47,25,53,20,30,31,67,46,56,83,58,84,87,50,75,54,72,33,64,54,52,71,67,21,61,34,71,59,52,84,69,82,64,40,46,60,28,50,60,74,46,80,63,55,43,82,40,79,48,68,35,54,94,52,21,65,73,34,62,47,31,43,79,49,87,56,57,99,47,30,30,74,60,96,84,46,79,39,48,31,62,74,67,30,63,72,55,65,44,19,27,46,53,65,50,98,85,36,52,30,30,62,45,80,89,27,87,44,63,68,59,23,65,69,45,66,52,36,16,38,27,66,78,47,42,68,38,76,82,48,87,41,58,74,56,15,39,70,61,35,45,39,75,46,48,57,47,68,43,25,30,28,50,46,96,79,73,54,33,62,44,20,34,38,84,58,87,88,63,44,62,70,56,24,63,65,49,88,45,99,67,43,65,39,41,54,39,81,79,55,67,36,30,29,34,76,60,31,88,48,61,69,52,15,57,69,61,34,99,63,40,43,63,44,59,20,69,80,36,53,59,41,41,29,31,52,100,42,83,92,40,62,49,13,34,63,38,71,36,74,37,87,42,61,71,53,13,62,72,23,39,48,25,59,52,45,53,83,24,30,32,82,42,35,35,33,82,62,47,58,58,52,42,37,42,44,25,32,78,66,37,87,50,106,46,70,30,29,53,77,97,48,29,36,43,48,80,86,24,18,25,58,58,57,67,85,54,71,38,58,65,62,19,44,76,75,70,27,46,66,42,61,69,40,76,45,63,66,65,20,49,67,42,63,36,19,36,34,66,55,54,79,87,58,32,63,60,55,72,82,31,58,43,49,47,75,24,52,66,70,48,28,72,64,38,74,92,58,79,47,38,72,42,58,76,32,52,66,44,74,30,49,63,43,52,16,44,64,41,64,42,41,65,42,77,46,64,58,49,43,52,25,46,80,45,76,38,71,35,51,40,61,44,48,54,44,52,52,49,12,30,38,29,51,43,30,54,51,53,50,26,24,51,50,22,43,46,45,36,47,49,44,33,50,49,27,43,40,29,24,45,74,48,92,38,48,24,79,33,33,63,63,76,60,41,42,70,33,57,50,63,55,30,36,71,37,70,41,72,52,76,54,100,57,35,35,38,39,34,45,38,71,13,31,91,68,34,64,49,69,31,44,35,20,38,38,65,46,61,51,47,54,47,72,72,85,79,65,72,50,87,49,60,53,60,70,58,78,66,52,78,26,30,35,54,40,96,48,66,14,73,33,28,32,56,55,36,59,21,39,27,46,36,31,87,83,39,36,65,38,36,36,44,28,36,49,51,66,89,80,55,88,82,22,75,44,80,47,43,20,42,26,43,75,94,79,46,99,55,56,40,75,65,78,64,91,53,62,49,76,47,70,57,71,78,33,69,85,70,79,47,77,85,48,48,22,49,29,34,60,44,65,41,90,39,51,51,41,29,43,26,44,25,24,23,42,80,78,39,79,79,41,64,57,69,48,52,54,75,68,54,42,52,53,35,47,50,50,14,49,55,30,40,57,53,18,53,54,33,49,48,53,48,51,50,50,54,50,50,47,74,74,35,94,81,64,78,89,49,72,65,57,54,37,49,50,36,45,24,50,23,34,41,49,47,16,53,42,31,58,48,50,74,71,38,72,40,70,83,34,52,66,60,44,36,48,56,62,49,52,34,56,54,38,45,52,47,29,54,48,50,50,51,51,52,41,47,42,46,54,57,47,68,70,66,54,91,89,70,72,80,67,45,61,59,53,49,51,49,54,50,47,54,55,44,51,52,54,52,51,52,50,50,52,52,52,51,50,57,69,73,61,68,74,76,82,74,65,54,20,44,64,46,46,78,69,82,88,68,78,54,66,68,57,52,50,50,44,52,52,50,41,52,51,53,23,52,52,26,43,53,50,16,53,45,31,50,53,43,39,47,49,44,51,50,49,62,68,70,50,87,70,93,56,90,65,62,65,61,56,52,51,36,51,51,50,39,30,51,41,41,22,52,11,23,47,48,39,22,51,50,44,48,44,43,67,75,62,67,56,55,40,43,68,58,36,54,54,45,45,44,56,36,46,49,49,29,52,49,38,51,54,64,59,66,50,74,71,82,79,76,78,90,78,89,79,86,82,86,86,81,88,76,92,75,74,86,73,83,87,76,71,81,76,75,68,91,67,70,85,80,79,89,78,83,87,76,84,85,83,77,86,80,89,82,91,85,89,87,91,88,84,93,91,92,88,92,90,92,92,87,90,93,84,90,87,89,88,134

Nearest PDB structures (foldseek):
  6pt2-assembly1_B  TM=6.057E-01  e=1.414E-03  Homo sapiens
  7cky-assembly1_R  TM=6.319E-01  e=2.534E-01  Homo sapiens
  7wv9-assembly1_R  TM=6.049E-01  e=3.602E-01  Homo sapiens
  9erx-assembly1_R  TM=5.883E-01  e=4.488E-01  Homo sapiens
  8kgg-assembly1_R  TM=4.750E-01  e=1.632E-01  Homo sapiens

Foldseek 3Di:
DVVVVVVVVVVVVVVVVVPPDKDWPAWAWEWFWFAALLKTFIKIKIKIFIPFFWKFWDWAAAFQADAPPADPDPVFQLAQEQQDLVQHRPDGDPVRDDDDDCAFPPRRGSNDDDEAEDEAPDKDKDKDAQQDKHKYKYAAARRAQKKKKKKKFWLWFFWKKWKDPTQDRVQTFIQDDPARQAISIATGHLQFDFDVVVVGHRPSHDRNYMMMMITGGPFNMTMIMMHMHMDGRHNDDFDPPPFDAPDPQAAEAGASDKDKDWDAAQGKHKYKYFDDAFAKKKKKKFDDPFWKKKFKDQPDQAGDPFRGLFIAGRGGTTMAIFGDHGTMMMMIIHTNHTDIIMIHMHRDIDIDMDGLPPPPRDDFSSQQNVCARFKWKAFPPGIAGGNGQLSCPQKGWTFAFQWDFPPPPPHNVCVQPPLADSSHATCVLVPDDGGDGDGSMTMMMGTQWMANFQAAIDGDHDPVRQQRMWMFGSQRMAGPVRGGDGDIGHHDHDQQAADPVVLVVLLVSLVVLLVVLVVDLFSNVNSSSSSSNSSSCSTSNNSNLVVVLVVQFDKDWDFDWHFHLADPDDPPDPVLVVQLSRALFVCLAFPSGTDTDGDTDIATDAGNLVVCVVFFQDSPLLRVLSVLQRVCVVCLSVLDDPPLVLVVLLLQLLVQLVVLCCLVAQPDQFAQALCSRPSAAPSGAWLAQRGHWHPQLSSLLSSLLSSLVRRDLLLNCLLQVFFSDDDSVSSVVLFVVQWDWWFDARHHPLLTKFKWWDAPDPPCPLQAFGDRGHLALSDFDFDKLLFQPPDPRGAIDIDGCRVVQQLDFDFQAADDDPQWGADPRDTDGVQVVSPFAWFWFAGSDPRHHTLGPPVDRDQVSSVVQFKWWREYNSDIDSPQPDQVSQQLPYFWPAFLDKAKFFQAPVRPQKFKWFPDPPDAQVNLQVDDWPQAHWGQGPRQRTITDPSDPDQVSQVVRDPRMDIGHRRPDDQQLRQTPDLVTSRIAIDGHIDNGQVSQQQWWFKQCQLVQDCNRSSLPSHGRQHKFWFDAFDDDVRGHHDPPFWIDDLRHITGSHPPDNDQVSSVVVPTGIDTGDTGQCSRFVAKFKKFFDDPSRTNGRHRHIGGGNYDPCSQVVHPSGPIDTGGSMDIGRMGINTTGMDTMHTDRGDRTDGTDTDTGRSSHVSSVSSSSSSSSVVSQSSSFSSQLSCQSNPLSSQLSCCGRVNPAFQVSQADDFRWQTKDWDAAQDWDKDDGDFWIKTADNPFAPTGIWIKTKTKAWLLLQADDAAWQLALFLFGWDGADGQFFAAPQRARFWHFFTIKMWIATAAWTAKMKIKGFGDDDDPVQAAKFKWKDAPPPDPTTHTPPAPFKDKDFDPVCVVVVHPTTIIIIGMDTTRHHTMIITTIGGHPPRNPDHDQRDDPVLLVLLLVLLVLLVVLLVLLVVLLVVVVVCCVVPVDDDDDLLSVLSVLLSVLSNLSSVLSVVVRVVPCSVPSLVNNCSVVVSLLSLLLSLLLVLLVLCCCLPPVQPDDDDPPCSVVVSCVVSVVVSVVSVVVVVVLSVQVVVPDDDPRCRNNSSDDDDNDDDPSSLVSSVVVLLVSLVSLQVSLVSLCVSLVSSLVSLVPDPPPDPPSPLLSVLSVLLSVLSNQLSNLVSVLSCCSSVVVPNDSVSSSVNCCSNRSSNSSSSSVSSPPPVPPDPDDDDDDDDDDDDDDDDDDDDDDDDDDDDDDDDDDDDDDDDDDDDDDDDYDDDDYDDDDDDDDDDDD